Protein 2DJT (pdb70)

Structure (mmCIF, N/CA/C/O backbone):
data_2DJT
#
_entry.id   2DJT
#
loop_
_atom_site.group_PDB
_atom_site.id
_atom_site.type_symbol
_atom_site.label_atom_id
_atom_site.label_alt_id
_atom_site.label_comp_id
_atom_site.label_asym_id
_atom_site.label_entity_id
_atom_site.label_seq_id
_atom_site.pdbx_PDB_ins_code
_atom_site.Cartn_x
_atom_site.Cartn_y
_atom_site.Cartn_z
_atom_site.occupancy
_atom_site.B_iso_or_equiv
_atom_site.auth_seq_id
_atom_site.auth_comp_id
_atom_site.auth_asym_id
_atom_site.auth_atom_id
_atom_site.pdbx_PDB_model_num
ATOM 1 N N . GLY A 1 1 ? -21.301 4.272 -10.543 1.00 0.00 1 GLY A N 1
ATOM 2 C CA . GLY A 1 1 ? -20.753 3.480 -11.628 1.00 0.00 1 GLY A CA 1
ATOM 3 C C . GLY A 1 1 ? -21.289 2.062 -11.638 1.00 0.00 1 GLY A C 1
ATOM 4 O O . GLY A 1 1 ? -22.442 1.830 -12.002 1.00 0.00 1 GLY A O 1
ATOM 8 N N . SER A 1 2 ? -20.451 1.111 -11.239 1.00 0.00 2 SER A N 1
ATOM 9 C CA . SER A 1 2 ? -20.846 -0.293 -11.209 1.00 0.00 2 SER A CA 1
ATOM 10 C C . SER A 1 2 ? -20.175 -1.021 -10.049 1.00 0.00 2 SER A C 1
ATOM 11 O O . SER A 1 2 ? -19.060 -0.683 -9.650 1.00 0.00 2 SER A O 1
ATOM 19 N N . SER A 1 3 ? -20.862 -2.023 -9.510 1.00 0.00 3 SER A N 1
ATOM 20 C CA . SER A 1 3 ? -20.336 -2.797 -8.392 1.00 0.00 3 SER A CA 1
ATOM 21 C C . SER A 1 3 ? -19.078 -3.557 -8.802 1.00 0.00 3 SER A C 1
ATOM 22 O O . SER A 1 3 ? -18.049 -3.484 -8.133 1.00 0.00 3 SER A O 1
ATOM 30 N N . GLY A 1 4 ? -19.171 -4.289 -9.909 1.00 0.00 4 GLY A N 1
ATOM 31 C CA . GLY A 1 4 ? -18.035 -5.052 -10.391 1.00 0.00 4 GLY A CA 1
ATOM 32 C C . GLY A 1 4 ? -17.987 -6.451 -9.807 1.00 0.00 4 GLY A C 1
ATOM 33 O O . GLY A 1 4 ? -18.883 -6.852 -9.065 1.00 0.00 4 GLY A O 1
ATOM 37 N N . SER A 1 5 ? -16.939 -7.196 -10.145 1.00 0.00 5 SER A N 1
ATOM 38 C CA . SER A 1 5 ? -16.781 -8.559 -9.654 1.00 0.00 5 SER A CA 1
ATOM 39 C C . SER A 1 5 ? -15.305 -8.904 -9.475 1.00 0.00 5 SER A C 1
ATOM 40 O O . SER A 1 5 ? -14.485 -8.647 -10.355 1.00 0.00 5 SER A O 1
ATOM 48 N N . SER A 1 6 ? -14.976 -9.489 -8.327 1.00 0.00 6 SER A N 1
ATOM 49 C CA . SER A 1 6 ? -13.600 -9.866 -8.029 1.00 0.00 6 SER A CA 1
ATOM 50 C C . SER A 1 6 ? -13.440 -11.384 -8.028 1.00 0.00 6 SER A C 1
ATOM 51 O O . SER A 1 6 ? -14.423 -12.122 -7.980 1.00 0.00 6 SER A O 1
ATOM 59 N N . GLY A 1 7 ? -12.193 -11.842 -8.081 1.00 0.00 7 GLY A N 1
ATOM 60 C CA . GLY A 1 7 ? -11.927 -13.268 -8.085 1.00 0.00 7 GLY A CA 1
ATOM 61 C C . GLY A 1 7 ? -11.631 -13.807 -6.699 1.00 0.00 7 GLY A C 1
ATOM 62 O O . GLY A 1 7 ? -11.689 -13.070 -5.715 1.00 0.00 7 GLY A O 1
ATOM 66 N N . GLN A 1 8 ? -11.315 -15.095 -6.621 1.00 0.00 8 GLN A N 1
ATOM 67 C CA . GLN A 1 8 ? -11.011 -15.732 -5.345 1.00 0.00 8 GLN A CA 1
ATOM 68 C C . GLN A 1 8 ? -9.509 -15.740 -5.084 1.00 0.00 8 GLN A C 1
ATOM 69 O O . GLN A 1 8 ? -9.054 -15.364 -4.004 1.00 0.00 8 GLN A O 1
ATOM 83 N N . ALA A 1 9 ? -8.743 -16.171 -6.081 1.00 0.00 9 ALA A N 1
ATOM 84 C CA . ALA A 1 9 ? -7.291 -16.227 -5.959 1.00 0.00 9 ALA A CA 1
ATOM 85 C C . ALA A 1 9 ? -6.658 -14.889 -6.327 1.00 0.00 9 ALA A C 1
ATOM 86 O O . ALA A 1 9 ? -5.623 -14.843 -6.992 1.00 0.00 9 ALA A O 1
ATOM 93 N N . SER A 1 10 ? -7.286 -13.802 -5.889 1.00 0.00 10 SER A N 1
ATOM 94 C CA . SER A 1 10 ? -6.786 -12.463 -6.176 1.00 0.00 10 SER A CA 1
ATOM 95 C C . SER A 1 10 ? -5.293 -12.364 -5.876 1.00 0.00 10 SER A C 1
ATOM 96 O O . SER A 1 10 ? -4.547 -11.701 -6.594 1.00 0.00 10 SER A O 1
ATOM 104 N N . GLY A 1 11 ? -4.866 -13.030 -4.807 1.00 0.00 11 GLY A N 1
ATOM 105 C CA . GLY A 1 11 ? -3.465 -13.006 -4.429 1.00 0.00 11 GLY A CA 1
ATOM 106 C C . GLY A 1 11 ? -3.123 -11.820 -3.549 1.00 0.00 11 GLY A C 1
ATOM 107 O O . GLY A 1 11 ? -2.441 -11.967 -2.535 1.00 0.00 11 GLY A O 1
ATOM 111 N N . HIS A 1 12 ? -3.596 -10.640 -3.939 1.00 0.00 12 HIS A N 1
ATOM 112 C CA . HIS A 1 12 ? -3.335 -9.423 -3.178 1.00 0.00 12 HIS A CA 1
ATOM 113 C C . HIS A 1 12 ? -4.387 -9.225 -2.091 1.00 0.00 12 HIS A C 1
ATOM 114 O O . HIS A 1 12 ? -5.552 -9.583 -2.268 1.00 0.00 12 HIS A O 1
ATOM 129 N N . PHE A 1 13 ? -3.969 -8.654 -0.967 1.00 0.00 13 PHE A N 1
ATOM 130 C CA . PHE A 1 13 ? -4.876 -8.411 0.150 1.00 0.00 13 PHE A CA 1
ATOM 131 C C . PHE A 1 13 ? -4.892 -6.931 0.524 1.00 0.00 13 PHE A C 1
ATOM 132 O O . PHE A 1 13 ? -4.004 -6.172 0.137 1.00 0.00 13 PHE A O 1
ATOM 149 N N . SER A 1 14 ? -5.909 -6.530 1.280 1.00 0.00 14 SER A N 1
ATOM 150 C CA . SER A 1 14 ? -6.044 -5.141 1.704 1.00 0.00 14 SER A CA 1
ATOM 151 C C . SER A 1 14 ? -5.681 -4.985 3.178 1.00 0.00 14 SER A C 1
ATOM 152 O O . SER A 1 14 ? -5.658 -5.959 3.930 1.00 0.00 14 SER A O 1
ATOM 160 N N . VAL A 1 15 ? -5.398 -3.751 3.584 1.00 0.00 15 VAL A N 1
ATOM 161 C CA . VAL A 1 15 ? -5.037 -3.466 4.967 1.00 0.00 15 VAL A CA 1
ATOM 162 C C . VAL A 1 15 ? -5.961 -2.414 5.570 1.00 0.00 15 VAL A C 1
ATOM 163 O O . VAL A 1 15 ? -6.004 -1.274 5.109 1.00 0.00 15 VAL A O 1
ATOM 176 N N . GLU A 1 16 ? -6.700 -2.805 6.604 1.00 0.00 16 GLU A N 1
ATOM 177 C CA . GLU A 1 16 ? -7.624 -1.895 7.270 1.00 0.00 16 GLU A CA 1
ATOM 178 C C . GLU A 1 16 ? -7.136 -1.556 8.675 1.00 0.00 16 GLU A C 1
ATOM 179 O O . GLU A 1 16 ? -6.961 -2.440 9.515 1.00 0.00 16 GLU A O 1
ATOM 191 N N . LEU A 1 17 ? -6.916 -0.269 8.925 1.00 0.00 17 LEU A N 1
ATOM 192 C CA . LEU A 1 17 ? -6.447 0.188 10.228 1.00 0.00 17 LEU A CA 1
ATOM 193 C C . LEU A 1 17 ? -7.202 1.437 10.671 1.00 0.00 17 LEU A C 1
ATOM 194 O O . LEU A 1 17 ? -7.814 2.127 9.855 1.00 0.00 17 LEU A O 1
ATOM 210 N N . VAL A 1 18 ? -7.153 1.724 11.968 1.00 0.00 18 VAL A N 1
ATOM 211 C CA . VAL A 1 18 ? -7.830 2.892 12.519 1.00 0.00 18 VAL A CA 1
ATOM 212 C C . VAL A 1 18 ? -6.827 3.899 13.069 1.00 0.00 18 VAL A C 1
ATOM 213 O O . VAL A 1 18 ? -5.994 3.564 13.911 1.00 0.00 18 VAL A O 1
ATOM 226 N N . ARG A 1 19 ? -6.913 5.135 12.588 1.00 0.00 19 ARG A N 1
ATOM 227 C CA . ARG A 1 19 ? -6.012 6.192 13.032 1.00 0.00 19 ARG A CA 1
ATOM 228 C C . ARG A 1 19 ? -5.834 6.155 14.547 1.00 0.00 19 ARG A C 1
ATOM 229 O O . ARG A 1 19 ? -6.719 6.568 15.296 1.00 0.00 19 ARG A O 1
ATOM 250 N N . GLY A 1 20 ? -4.685 5.656 14.991 1.00 0.00 20 GLY A N 1
ATOM 251 C CA . GLY A 1 20 ? -4.413 5.574 16.415 1.00 0.00 20 GLY A CA 1
ATOM 252 C C . GLY A 1 20 ? -4.215 6.937 17.047 1.00 0.00 20 GLY A C 1
ATOM 253 O O . GLY A 1 20 ? -5.034 7.379 17.853 1.00 0.00 20 GLY A O 1
ATOM 257 N N . TYR A 1 21 ? -3.126 7.604 16.683 1.00 0.00 21 TYR A N 1
ATOM 258 C CA . TYR A 1 21 ? -2.822 8.924 17.224 1.00 0.00 21 TYR A CA 1
ATOM 259 C C . TYR A 1 21 ? -1.891 9.693 16.292 1.00 0.00 21 TYR A C 1
ATOM 260 O O . TYR A 1 21 ? -0.718 9.349 16.145 1.00 0.00 21 TYR A O 1
ATOM 278 N N . ALA A 1 22 ? -2.423 10.737 15.664 1.00 0.00 22 ALA A N 1
ATOM 279 C CA . ALA A 1 22 ? -1.640 11.557 14.748 1.00 0.00 22 ALA A CA 1
ATOM 280 C C . ALA A 1 22 ? -0.938 10.697 13.704 1.00 0.00 22 ALA A C 1
ATOM 281 O O . ALA A 1 22 ? 0.278 10.777 13.535 1.00 0.00 22 ALA A O 1
ATOM 288 N N . GLY A 1 23 ? -1.713 9.873 13.005 1.00 0.00 23 GLY A N 1
ATOM 289 C CA . GLY A 1 23 ? -1.147 9.008 11.985 1.00 0.00 23 GLY A CA 1
ATOM 290 C C . GLY A 1 23 ? -1.364 7.538 12.286 1.00 0.00 23 GLY A C 1
ATOM 291 O O . GLY A 1 23 ? -2.090 7.188 13.216 1.00 0.00 23 GLY A O 1
ATOM 295 N N . PHE A 1 24 ? -0.734 6.675 11.496 1.00 0.00 24 PHE A N 1
ATOM 296 C CA . PHE A 1 24 ? -0.864 5.235 11.680 1.00 0.00 24 PHE A CA 1
ATOM 297 C C . PHE A 1 24 ? 0.452 4.626 12.155 1.00 0.00 24 PHE A C 1
ATOM 298 O O . PHE A 1 24 ? 0.488 3.493 12.633 1.00 0.00 24 PHE A O 1
ATOM 315 N N . GLY A 1 25 ? 1.533 5.388 12.019 1.00 0.00 25 GLY A N 1
ATOM 316 C CA . GLY A 1 25 ? 2.837 4.908 12.438 1.00 0.00 25 GLY A CA 1
ATOM 317 C C . GLY A 1 25 ? 3.441 3.933 11.447 1.00 0.00 25 GLY A C 1
ATOM 318 O O . GLY A 1 25 ? 4.222 3.058 11.823 1.00 0.00 25 GLY A O 1
ATOM 322 N N . LEU A 1 26 ? 3.080 4.082 10.177 1.00 0.00 26 LEU A N 1
ATOM 323 C CA . LEU A 1 26 ? 3.590 3.206 9.128 1.00 0.00 26 LEU A CA 1
ATOM 324 C C . LEU A 1 26 ? 4.521 3.966 8.189 1.00 0.00 26 LEU A C 1
ATOM 325 O O . LEU A 1 26 ? 4.196 5.060 7.726 1.00 0.00 26 LEU A O 1
ATOM 341 N N . THR A 1 27 ? 5.681 3.380 7.910 1.00 0.00 27 THR A N 1
ATOM 342 C CA . THR A 1 27 ? 6.658 4.000 7.026 1.00 0.00 27 THR A CA 1
ATOM 343 C C . THR A 1 27 ? 6.966 3.105 5.831 1.00 0.00 27 THR A C 1
ATOM 344 O O . THR A 1 27 ? 6.932 1.878 5.936 1.00 0.00 27 THR A O 1
ATOM 355 N N . LEU A 1 28 ? 7.267 3.725 4.695 1.00 0.00 28 LEU A N 1
ATOM 356 C CA . LEU A 1 28 ? 7.581 2.983 3.479 1.00 0.00 28 LEU A CA 1
ATOM 357 C C . LEU A 1 28 ? 8.996 3.296 3.001 1.00 0.00 28 LEU A C 1
ATOM 358 O O . LEU A 1 28 ? 9.461 4.430 3.106 1.00 0.00 28 LEU A O 1
ATOM 374 N N . GLY A 1 29 ? 9.674 2.282 2.473 1.00 0.00 29 GLY A N 1
ATOM 375 C CA . GLY A 1 29 ? 11.028 2.470 1.984 1.00 0.00 29 GLY A CA 1
ATOM 376 C C . GLY A 1 29 ? 11.159 2.161 0.506 1.00 0.00 29 GLY A C 1
ATOM 377 O O . GLY A 1 29 ? 10.655 1.145 0.030 1.00 0.00 29 GLY A O 1
ATOM 381 N N . GLY A 1 30 ? 11.837 3.043 -0.223 1.00 0.00 30 GLY A N 1
ATOM 382 C CA . GLY A 1 30 ? 12.018 2.842 -1.649 1.00 0.00 30 GLY A CA 1
ATOM 383 C C . GLY A 1 30 ? 10.983 3.580 -2.475 1.00 0.00 30 GLY A C 1
ATOM 384 O O . GLY A 1 30 ? 10.826 4.794 -2.346 1.00 0.00 30 GLY A O 1
ATOM 388 N N . GLY A 1 31 ? 10.275 2.846 -3.328 1.00 0.00 31 GLY A N 1
ATOM 389 C CA . GLY A 1 31 ? 9.260 3.456 -4.167 1.00 0.00 31 GLY A CA 1
ATOM 390 C C . GLY A 1 31 ? 9.847 4.120 -5.397 1.00 0.00 31 GLY A C 1
ATOM 391 O O . GLY A 1 31 ? 11.041 3.993 -5.669 1.00 0.00 31 GLY A O 1
ATOM 395 N N . ARG A 1 32 ? 9.006 4.828 -6.143 1.00 0.00 32 ARG A N 1
ATOM 396 C CA . ARG A 1 32 ? 9.447 5.512 -7.353 1.00 0.00 32 ARG A CA 1
ATOM 397 C C . ARG A 1 32 ? 10.016 6.888 -7.022 1.00 0.00 32 ARG A C 1
ATOM 398 O O . ARG A 1 32 ? 9.273 7.820 -6.713 1.00 0.00 32 ARG A O 1
ATOM 419 N N . ASP A 1 33 ? 11.337 7.009 -7.089 1.00 0.00 33 ASP A N 1
ATOM 420 C CA . ASP A 1 33 ? 12.006 8.271 -6.797 1.00 0.00 33 ASP A CA 1
ATOM 421 C C . ASP A 1 33 ? 12.855 8.723 -7.981 1.00 0.00 33 ASP A C 1
ATOM 422 O O . ASP A 1 33 ? 13.364 7.900 -8.743 1.00 0.00 33 ASP A O 1
ATOM 431 N N . VAL A 1 34 ? 13.003 10.035 -8.131 1.00 0.00 34 VAL A N 1
ATOM 432 C CA . VAL A 1 34 ? 13.790 10.596 -9.223 1.00 0.00 34 VAL A CA 1
ATOM 433 C C . VAL A 1 34 ? 15.237 10.122 -9.156 1.00 0.00 34 VAL A C 1
ATOM 434 O O . VAL A 1 34 ? 15.989 10.255 -10.121 1.00 0.00 34 VAL A O 1
ATOM 447 N N . ALA A 1 35 ? 15.621 9.569 -8.010 1.00 0.00 35 ALA A N 1
ATOM 448 C CA . ALA A 1 35 ? 16.978 9.073 -7.819 1.00 0.00 35 ALA A CA 1
ATOM 449 C C . ALA A 1 35 ? 17.024 7.551 -7.909 1.00 0.00 35 ALA A C 1
ATOM 450 O O . ALA A 1 35 ? 18.001 6.924 -7.502 1.00 0.00 35 ALA A O 1
ATOM 457 N N . GLY A 1 36 ? 15.959 6.962 -8.446 1.00 0.00 36 GLY A N 1
ATOM 458 C CA . GLY A 1 36 ? 15.899 5.518 -8.579 1.00 0.00 36 GLY A CA 1
ATOM 459 C C . GLY A 1 36 ? 14.477 4.993 -8.550 1.00 0.00 36 GLY A C 1
ATOM 460 O O . GLY A 1 36 ? 13.594 5.606 -7.950 1.00 0.00 36 GLY A O 1
ATOM 464 N N . ASP A 1 37 ? 14.255 3.856 -9.199 1.00 0.00 37 ASP A N 1
ATOM 465 C CA . ASP A 1 37 ? 12.930 3.248 -9.246 1.00 0.00 37 ASP A CA 1
ATOM 466 C C . ASP A 1 37 ? 12.905 1.940 -8.461 1.00 0.00 37 ASP A C 1
ATOM 467 O O . ASP A 1 37 ? 13.470 0.934 -8.891 1.00 0.00 37 ASP A O 1
ATOM 476 N N . THR A 1 38 ? 12.246 1.962 -7.306 1.00 0.00 38 THR A N 1
ATOM 477 C CA . THR A 1 38 ? 12.148 0.779 -6.460 1.00 0.00 38 THR A CA 1
ATOM 478 C C . THR A 1 38 ? 10.703 0.507 -6.059 1.00 0.00 38 THR A C 1
ATOM 479 O O . THR A 1 38 ? 9.903 1.424 -5.870 1.00 0.00 38 THR A O 1
ATOM 490 N N . PRO A 1 39 ? 10.357 -0.782 -5.927 1.00 0.00 39 PRO A N 1
ATOM 491 C CA . PRO A 1 39 ? 9.006 -1.204 -5.546 1.00 0.00 39 PRO A CA 1
ATOM 492 C C . PRO A 1 39 ? 8.680 -0.865 -4.095 1.00 0.00 39 PRO A C 1
ATOM 493 O O . PRO A 1 39 ? 9.321 -1.368 -3.171 1.00 0.00 39 PRO A O 1
ATOM 504 N N . LEU A 1 40 ? 7.681 -0.012 -3.902 1.00 0.00 40 LEU A N 1
ATOM 505 C CA . LEU A 1 40 ? 7.269 0.394 -2.562 1.00 0.00 40 LEU A CA 1
ATOM 506 C C . LEU A 1 40 ? 7.122 -0.818 -1.648 1.00 0.00 40 LEU A C 1
ATOM 507 O O . LEU A 1 40 ? 6.475 -1.802 -2.004 1.00 0.00 40 LEU A O 1
ATOM 523 N N . ALA A 1 41 ? 7.727 -0.739 -0.467 1.00 0.00 41 ALA A N 1
ATOM 524 C CA . ALA A 1 41 ? 7.660 -1.827 0.501 1.00 0.00 41 ALA A CA 1
ATOM 525 C C . ALA A 1 41 ? 7.870 -1.313 1.921 1.00 0.00 41 ALA A C 1
ATOM 526 O O . ALA A 1 41 ? 8.800 -0.550 2.184 1.00 0.00 41 ALA A O 1
ATOM 533 N N . VAL A 1 42 ? 7.001 -1.735 2.833 1.00 0.00 42 VAL A N 1
ATOM 534 C CA . VAL A 1 42 ? 7.092 -1.317 4.227 1.00 0.00 42 VAL A CA 1
ATOM 535 C C . VAL A 1 42 ? 8.542 -1.276 4.695 1.00 0.00 42 VAL A C 1
ATOM 536 O O . VAL A 1 42 ? 9.346 -2.134 4.332 1.00 0.00 42 VAL A O 1
ATOM 549 N N . ARG A 1 43 ? 8.869 -0.272 5.502 1.00 0.00 43 ARG A N 1
ATOM 550 C CA . ARG A 1 43 ? 10.224 -0.119 6.020 1.00 0.00 43 ARG A CA 1
ATOM 551 C C . ARG A 1 43 ? 10.251 -0.301 7.534 1.00 0.00 43 ARG A C 1
ATOM 552 O O . ARG A 1 43 ? 10.774 -1.293 8.041 1.00 0.00 43 ARG A O 1
ATOM 573 N N . GLY A 1 44 ? 9.684 0.664 8.252 1.00 0.00 44 GLY A N 1
ATOM 574 C CA . GLY A 1 44 ? 9.655 0.591 9.701 1.00 0.00 44 GLY A CA 1
ATOM 575 C C . GLY A 1 44 ? 8.244 0.545 10.251 1.00 0.00 44 GLY A C 1
ATOM 576 O O . GLY A 1 44 ? 7.310 1.053 9.629 1.00 0.00 44 GLY A O 1
ATOM 580 N N . LEU A 1 45 ? 8.086 -0.066 11.420 1.00 0.00 45 LEU A N 1
ATOM 581 C CA . LEU A 1 45 ? 6.776 -0.178 12.054 1.00 0.00 45 LEU A CA 1
ATOM 582 C C . LEU A 1 45 ? 6.776 0.490 13.425 1.00 0.00 45 LEU A C 1
ATOM 583 O O . LEU A 1 45 ? 7.386 -0.011 14.371 1.00 0.00 45 LEU A O 1
ATOM 599 N N . LEU A 1 46 ? 6.087 1.621 13.526 1.00 0.00 46 LEU A N 1
ATOM 600 C CA . LEU A 1 46 ? 6.005 2.357 14.783 1.00 0.00 46 LEU A CA 1
ATOM 601 C C . LEU A 1 46 ? 5.722 1.415 15.948 1.00 0.00 46 LEU A C 1
ATOM 602 O O . LEU A 1 46 ? 4.622 0.877 16.073 1.00 0.00 46 LEU A O 1
ATOM 618 N N . LYS A 1 47 ? 6.722 1.221 16.802 1.00 0.00 47 LYS A N 1
ATOM 619 C CA . LYS A 1 47 ? 6.580 0.347 17.961 1.00 0.00 47 LYS A CA 1
ATOM 620 C C . LYS A 1 47 ? 5.281 0.636 18.705 1.00 0.00 47 LYS A C 1
ATOM 621 O O . LYS A 1 47 ? 4.962 1.790 18.992 1.00 0.00 47 LYS A O 1
ATOM 640 N N . ASP A 1 48 ? 4.536 -0.419 19.016 1.00 0.00 48 ASP A N 1
ATOM 641 C CA . ASP A 1 48 ? 3.272 -0.279 19.730 1.00 0.00 48 ASP A CA 1
ATOM 642 C C . ASP A 1 48 ? 2.260 0.500 18.895 1.00 0.00 48 ASP A C 1
ATOM 643 O O . ASP A 1 48 ? 1.398 1.193 19.433 1.00 0.00 48 ASP A O 1
ATOM 652 N N . GLY A 1 49 ? 2.372 0.381 17.575 1.00 0.00 49 GLY A N 1
ATOM 653 C CA . GLY A 1 49 ? 1.462 1.080 16.687 1.00 0.00 49 GLY A CA 1
ATOM 654 C C . GLY A 1 49 ? 0.349 0.186 16.176 1.00 0.00 49 GLY A C 1
ATOM 655 O O . GLY A 1 49 ? 0.324 -1.018 16.432 1.00 0.00 49 GLY A O 1
ATOM 659 N N . PRO A 1 50 ? -0.599 0.779 15.435 1.00 0.00 50 PRO A N 1
ATOM 660 C CA . PRO A 1 50 ? -1.737 0.046 14.872 1.00 0.00 50 PRO A CA 1
ATOM 661 C C . PRO A 1 50 ? -1.320 -0.904 13.755 1.00 0.00 50 PRO A C 1
ATOM 662 O O . PRO A 1 50 ? -2.005 -1.887 13.475 1.00 0.00 50 PRO A O 1
ATOM 673 N N . ALA A 1 51 ? -0.192 -0.603 13.119 1.00 0.00 51 ALA A N 1
ATOM 674 C CA . ALA A 1 51 ? 0.318 -1.432 12.034 1.00 0.00 51 ALA A CA 1
ATOM 675 C C . ALA A 1 51 ? 1.047 -2.657 12.574 1.00 0.00 51 ALA A C 1
ATOM 676 O O . ALA A 1 51 ? 0.832 -3.775 12.107 1.00 0.00 51 ALA A O 1
ATOM 683 N N . GLN A 1 52 ? 1.911 -2.438 13.561 1.00 0.00 52 GLN A N 1
ATOM 684 C CA . GLN A 1 52 ? 2.673 -3.526 14.163 1.00 0.00 52 GLN A CA 1
ATOM 685 C C . GLN A 1 52 ? 1.762 -4.454 14.959 1.00 0.00 52 GLN A C 1
ATOM 686 O O . GLN A 1 52 ? 1.918 -5.674 14.922 1.00 0.00 52 GLN A O 1
ATOM 700 N N . ARG A 1 53 ? 0.810 -3.867 15.678 1.00 0.00 53 ARG A N 1
ATOM 701 C CA . ARG A 1 53 ? -0.126 -4.642 16.484 1.00 0.00 53 ARG A CA 1
ATOM 702 C C . ARG A 1 53 ? -0.934 -5.598 15.610 1.00 0.00 53 ARG A C 1
ATOM 703 O O . ARG A 1 53 ? -1.080 -6.777 15.934 1.00 0.00 53 ARG A O 1
ATOM 724 N N . CYS A 1 54 ? -1.457 -5.081 14.504 1.00 0.00 54 CYS A N 1
ATOM 725 C CA . CYS A 1 54 ? -2.251 -5.887 13.585 1.00 0.00 54 CYS A CA 1
ATOM 726 C C . CYS A 1 54 ? -1.464 -7.104 13.109 1.00 0.00 54 CYS A C 1
ATOM 727 O O . CYS A 1 54 ? -2.020 -8.188 12.940 1.00 0.00 54 CYS A O 1
ATOM 735 N N . GLY A 1 55 ? -0.166 -6.916 12.894 1.00 0.00 55 GLY A N 1
ATOM 736 C CA . GLY A 1 55 ? 0.677 -8.006 12.439 1.00 0.00 55 GLY A CA 1
ATOM 737 C C . GLY A 1 55 ? 0.480 -8.315 10.968 1.00 0.00 55 GLY A C 1
ATOM 738 O O . GLY A 1 55 ? 1.209 -9.124 10.394 1.00 0.00 55 GLY A O 1
ATOM 742 N N . ARG A 1 56 ? -0.509 -7.671 10.357 1.00 0.00 56 ARG A N 1
ATOM 743 C CA . ARG A 1 56 ? -0.801 -7.884 8.944 1.00 0.00 56 ARG A CA 1
ATOM 744 C C . ARG A 1 56 ? 0.293 -7.284 8.066 1.00 0.00 56 ARG A C 1
ATOM 745 O O . ARG A 1 56 ? 0.585 -7.795 6.984 1.00 0.00 56 ARG A O 1
ATOM 766 N N . LEU A 1 57 ? 0.894 -6.198 8.538 1.00 0.00 57 LEU A N 1
ATOM 767 C CA . LEU A 1 57 ? 1.957 -5.528 7.796 1.00 0.00 57 LEU A CA 1
ATOM 768 C C . LEU A 1 57 ? 3.315 -5.781 8.442 1.00 0.00 57 LEU A C 1
ATOM 769 O O . LEU A 1 57 ? 3.474 -5.633 9.654 1.00 0.00 57 LEU A O 1
ATOM 785 N N . GLU A 1 58 ? 4.292 -6.160 7.625 1.00 0.00 58 GLU A N 1
ATOM 786 C CA . GLU A 1 58 ? 5.638 -6.432 8.117 1.00 0.00 58 GLU A CA 1
ATOM 787 C C . GLU A 1 58 ? 6.689 -5.853 7.175 1.00 0.00 58 GLU A C 1
ATOM 788 O O . GLU A 1 58 ? 6.423 -5.623 5.996 1.00 0.00 58 GLU A O 1
ATOM 800 N N . VAL A 1 59 ? 7.885 -5.618 7.706 1.00 0.00 59 VAL A N 1
ATOM 801 C CA . VAL A 1 59 ? 8.978 -5.066 6.914 1.00 0.00 59 VAL A CA 1
ATOM 802 C C . VAL A 1 59 ? 9.305 -5.965 5.726 1.00 0.00 59 VAL A C 1
ATOM 803 O O . VAL A 1 59 ? 9.647 -7.134 5.895 1.00 0.00 59 VAL A O 1
ATOM 816 N N . GLY A 1 60 ? 9.196 -5.410 4.523 1.00 0.00 60 GLY A N 1
ATOM 817 C CA . GLY A 1 60 ? 9.484 -6.175 3.324 1.00 0.00 60 GLY A CA 1
ATOM 818 C C . GLY A 1 60 ? 8.284 -6.286 2.405 1.00 0.00 60 GLY A C 1
ATOM 819 O O . GLY A 1 60 ? 8.432 -6.352 1.184 1.00 0.00 60 GLY A O 1
ATOM 823 N N . ASP A 1 61 ? 7.092 -6.307 2.991 1.00 0.00 61 ASP A N 1
ATOM 824 C CA . ASP A 1 61 ? 5.861 -6.411 2.216 1.00 0.00 61 ASP A CA 1
ATOM 825 C C . ASP A 1 61 ? 5.909 -5.500 0.993 1.00 0.00 61 ASP A C 1
ATOM 826 O O . ASP A 1 61 ? 6.419 -4.381 1.060 1.00 0.00 61 ASP A O 1
ATOM 835 N N . LEU A 1 62 ? 5.378 -5.987 -0.122 1.00 0.00 62 LEU A N 1
ATOM 836 C CA . LEU A 1 62 ? 5.361 -5.218 -1.362 1.00 0.00 62 LEU A CA 1
ATOM 837 C C . LEU A 1 62 ? 4.000 -4.565 -1.579 1.00 0.00 62 LEU A C 1
ATOM 838 O O . LEU A 1 62 ? 2.961 -5.169 -1.313 1.00 0.00 62 LEU A O 1
ATOM 854 N N . VAL A 1 63 ? 4.014 -3.328 -2.067 1.00 0.00 63 VAL A N 1
ATOM 855 C CA . VAL A 1 63 ? 2.780 -2.594 -2.323 1.00 0.00 63 VAL A CA 1
ATOM 856 C C . VAL A 1 63 ? 2.518 -2.467 -3.820 1.00 0.00 63 VAL A C 1
ATOM 857 O O . VAL A 1 63 ? 3.361 -1.971 -4.569 1.00 0.00 63 VAL A O 1
ATOM 870 N N . LEU A 1 64 ? 1.345 -2.917 -4.250 1.00 0.00 64 LEU A N 1
ATOM 871 C CA . LEU A 1 64 ? 0.970 -2.854 -5.658 1.00 0.00 64 LEU A CA 1
ATOM 872 C C . LEU A 1 64 ? -0.032 -1.730 -5.905 1.00 0.00 64 LEU A C 1
ATOM 873 O O . LEU A 1 64 ? 0.001 -1.072 -6.945 1.00 0.00 64 LEU A O 1
ATOM 889 N N . HIS A 1 65 ? -0.920 -1.514 -4.940 1.00 0.00 65 HIS A N 1
ATOM 890 C CA . HIS A 1 65 ? -1.931 -0.468 -5.051 1.00 0.00 65 HIS A CA 1
ATOM 891 C C . HIS A 1 65 ? -2.280 0.098 -3.678 1.00 0.00 65 HIS A C 1
ATOM 892 O O . HIS A 1 65 ? -1.838 -0.420 -2.652 1.00 0.00 65 HIS A O 1
ATOM 907 N N . ILE A 1 66 ? -3.074 1.163 -3.667 1.00 0.00 66 ILE A N 1
ATOM 908 C CA . ILE A 1 66 ? -3.482 1.799 -2.420 1.00 0.00 66 ILE A CA 1
ATOM 909 C C . ILE A 1 66 ? -4.870 2.417 -2.546 1.00 0.00 66 ILE A C 1
ATOM 910 O O . ILE A 1 66 ? -5.171 3.096 -3.527 1.00 0.00 66 ILE A O 1
ATOM 926 N N . ASN A 1 67 ? -5.712 2.177 -1.546 1.00 0.00 67 ASN A N 1
ATOM 927 C CA . ASN A 1 67 ? -7.069 2.712 -1.544 1.00 0.00 67 ASN A CA 1
ATOM 928 C C . ASN A 1 67 ? -7.769 2.421 -2.868 1.00 0.00 67 ASN A C 1
ATOM 929 O O . ASN A 1 67 ? -8.529 3.246 -3.374 1.00 0.00 67 ASN A O 1
ATOM 940 N N . GLY A 1 68 ? -7.508 1.242 -3.424 1.00 0.00 68 GLY A N 1
ATOM 941 C CA . GLY A 1 68 ? -8.121 0.863 -4.683 1.00 0.00 68 GLY A CA 1
ATOM 942 C C . GLY A 1 68 ? -7.665 1.735 -5.836 1.00 0.00 68 GLY A C 1
ATOM 943 O O . GLY A 1 68 ? -8.371 1.875 -6.833 1.00 0.00 68 GLY A O 1
ATOM 947 N N . GLU A 1 69 ? -6.480 2.323 -5.698 1.00 0.00 69 GLU A N 1
ATOM 948 C CA . GLU A 1 69 ? -5.933 3.188 -6.736 1.00 0.00 69 GLU A CA 1
ATOM 949 C C . GLU A 1 69 ? -4.615 2.633 -7.268 1.00 0.00 69 GLU A C 1
ATOM 950 O O . GLU A 1 69 ? -3.860 1.990 -6.539 1.00 0.00 69 GLU A O 1
ATOM 962 N N . SER A 1 70 ? -4.346 2.884 -8.546 1.00 0.00 70 SER A N 1
ATOM 963 C CA . SER A 1 70 ? -3.123 2.406 -9.178 1.00 0.00 70 SER A CA 1
ATOM 964 C C . SER A 1 70 ? -1.934 3.282 -8.794 1.00 0.00 70 SER A C 1
ATOM 965 O O . SER A 1 70 ? -1.982 4.506 -8.923 1.00 0.00 70 SER A O 1
ATOM 973 N N . THR A 1 71 ? -0.866 2.646 -8.321 1.00 0.00 71 THR A N 1
ATOM 974 C CA . THR A 1 71 ? 0.335 3.366 -7.917 1.00 0.00 71 THR A CA 1
ATOM 975 C C . THR A 1 71 ? 1.381 3.356 -9.025 1.00 0.00 71 THR A C 1
ATOM 976 O O . THR A 1 71 ? 2.504 3.821 -8.834 1.00 0.00 71 THR A O 1
ATOM 987 N N . GLN A 1 72 ? 1.005 2.823 -10.183 1.00 0.00 72 GLN A N 1
ATOM 988 C CA . GLN A 1 72 ? 1.912 2.753 -11.322 1.00 0.00 72 GLN A CA 1
ATOM 989 C C . GLN A 1 72 ? 2.385 4.145 -11.728 1.00 0.00 72 GLN A C 1
ATOM 990 O O . GLN A 1 72 ? 3.314 4.289 -12.522 1.00 0.00 72 GLN A O 1
ATOM 1004 N N . GLY A 1 73 ? 1.739 5.168 -11.177 1.00 0.00 73 GLY A N 1
ATOM 1005 C CA . GLY A 1 73 ? 2.108 6.535 -11.494 1.00 0.00 73 GLY A CA 1
ATOM 1006 C C . GLY A 1 73 ? 2.175 7.418 -10.263 1.00 0.00 73 GLY A C 1
ATOM 1007 O O . GLY A 1 73 ? 2.279 8.641 -10.372 1.00 0.00 73 GLY A O 1
ATOM 1011 N N . LEU A 1 74 ? 2.114 6.799 -9.090 1.00 0.00 74 LEU A N 1
ATOM 1012 C CA . LEU A 1 74 ? 2.167 7.537 -7.832 1.00 0.00 74 LEU A CA 1
ATOM 1013 C C . LEU A 1 74 ? 3.518 7.350 -7.148 1.00 0.00 74 LEU A C 1
ATOM 1014 O O . LEU A 1 74 ? 3.911 6.230 -6.821 1.00 0.00 74 LEU A O 1
ATOM 1030 N N . THR A 1 75 ? 4.224 8.455 -6.931 1.00 0.00 75 THR A N 1
ATOM 1031 C CA . THR A 1 75 ? 5.529 8.414 -6.285 1.00 0.00 75 THR A CA 1
ATOM 1032 C C . THR A 1 75 ? 5.393 8.179 -4.785 1.00 0.00 75 THR A C 1
ATOM 1033 O O . THR A 1 75 ? 4.289 7.983 -4.275 1.00 0.00 75 THR A O 1
ATOM 1044 N N . HIS A 1 76 ? 6.521 8.200 -4.082 1.00 0.00 76 HIS A N 1
ATOM 1045 C CA . HIS A 1 76 ? 6.527 7.990 -2.639 1.00 0.00 76 HIS A CA 1
ATOM 1046 C C . HIS A 1 76 ? 5.722 9.074 -1.929 1.00 0.00 76 HIS A C 1
ATOM 1047 O O . HIS A 1 76 ? 5.136 8.836 -0.873 1.00 0.00 76 HIS A O 1
ATOM 1062 N N . ALA A 1 77 ? 5.699 10.267 -2.515 1.00 0.00 77 ALA A N 1
ATOM 1063 C CA . ALA A 1 77 ? 4.966 11.387 -1.939 1.00 0.00 77 ALA A CA 1
ATOM 1064 C C . ALA A 1 77 ? 3.502 11.362 -2.366 1.00 0.00 77 ALA A C 1
ATOM 1065 O O . ALA A 1 77 ? 2.622 11.797 -1.622 1.00 0.00 77 ALA A O 1
ATOM 1072 N N . GLN A 1 78 ? 3.249 10.852 -3.567 1.00 0.00 78 GLN A N 1
ATOM 1073 C CA . GLN A 1 78 ? 1.890 10.773 -4.092 1.00 0.00 78 GLN A CA 1
ATOM 1074 C C . GLN A 1 78 ? 1.092 9.689 -3.374 1.00 0.00 78 GLN A C 1
ATOM 1075 O O . GLN A 1 78 ? -0.093 9.862 -3.092 1.00 0.00 78 GLN A O 1
ATOM 1089 N N . ALA A 1 79 ? 1.750 8.571 -3.083 1.00 0.00 79 ALA A N 1
ATOM 1090 C CA . ALA A 1 79 ? 1.102 7.460 -2.398 1.00 0.00 79 ALA A CA 1
ATOM 1091 C C . ALA A 1 79 ? 0.656 7.865 -0.996 1.00 0.00 79 ALA A C 1
ATOM 1092 O O . ALA A 1 79 ? -0.528 7.796 -0.666 1.00 0.00 79 ALA A O 1
ATOM 1099 N N . VAL A 1 80 ? 1.613 8.285 -0.175 1.00 0.00 80 VAL A N 1
ATOM 1100 C CA . VAL A 1 80 ? 1.319 8.701 1.192 1.00 0.00 80 VAL A CA 1
ATOM 1101 C C . VAL A 1 80 ? 0.081 9.589 1.241 1.00 0.00 80 VAL A C 1
ATOM 1102 O O . VAL A 1 80 ? -0.806 9.388 2.071 1.00 0.00 80 VAL A O 1
ATOM 1115 N N . GLU A 1 81 ? 0.027 10.572 0.347 1.00 0.00 81 GLU A N 1
ATOM 1116 C CA . GLU A 1 81 ? -1.103 11.491 0.290 1.00 0.00 81 GLU A CA 1
ATOM 1117 C C . GLU A 1 81 ? -2.425 10.729 0.297 1.00 0.00 81 GLU A C 1
ATOM 1118 O O . GLU A 1 81 ? -3.267 10.933 1.172 1.00 0.00 81 GLU A O 1
ATOM 1130 N N . ARG A 1 82 ? -2.600 9.850 -0.684 1.00 0.00 82 ARG A N 1
ATOM 1131 C CA . ARG A 1 82 ? -3.820 9.059 -0.793 1.00 0.00 82 ARG A CA 1
ATOM 1132 C C . ARG A 1 82 ? -4.170 8.414 0.545 1.00 0.00 82 ARG A C 1
ATOM 1133 O O . ARG A 1 82 ? -5.343 8.308 0.906 1.00 0.00 82 ARG A O 1
ATOM 1154 N N . ILE A 1 83 ? -3.146 7.985 1.275 1.00 0.00 83 ILE A N 1
ATOM 1155 C CA . ILE A 1 83 ? -3.346 7.351 2.573 1.00 0.00 83 ILE A CA 1
ATOM 1156 C C . ILE A 1 83 ? -3.968 8.323 3.569 1.00 0.00 83 ILE A C 1
ATOM 1157 O O . ILE A 1 83 ? -5.040 8.065 4.118 1.00 0.00 83 ILE A O 1
ATOM 1173 N N . ARG A 1 84 ? -3.290 9.443 3.797 1.00 0.00 84 ARG A N 1
ATOM 1174 C CA . ARG A 1 84 ? -3.776 10.455 4.727 1.00 0.00 84 ARG A CA 1
ATOM 1175 C C . ARG A 1 84 ? -5.174 10.926 4.336 1.00 0.00 84 ARG A C 1
ATOM 1176 O O . ARG A 1 84 ? -6.083 10.959 5.164 1.00 0.00 84 ARG A O 1
ATOM 1197 N N . ALA A 1 85 ? -5.336 11.290 3.068 1.00 0.00 85 ALA A N 1
ATOM 1198 C CA . ALA A 1 85 ? -6.622 11.759 2.566 1.00 0.00 85 ALA A CA 1
ATOM 1199 C C . ALA A 1 85 ? -7.663 10.644 2.599 1.00 0.00 85 ALA A C 1
ATOM 1200 O O . ALA A 1 85 ? -8.865 10.904 2.591 1.00 0.00 85 ALA A O 1
ATOM 1207 N N . GLY A 1 86 ? -7.191 9.401 2.635 1.00 0.00 86 GLY A N 1
ATOM 1208 C CA . GLY A 1 86 ? -8.095 8.266 2.667 1.00 0.00 86 GLY A CA 1
ATOM 1209 C C . GLY A 1 86 ? -9.220 8.449 3.666 1.00 0.00 86 GLY A C 1
ATOM 1210 O O . GLY A 1 86 ? -10.346 8.014 3.429 1.00 0.00 86 GLY A O 1
ATOM 1214 N N . GLY A 1 87 ? -8.915 9.094 4.788 1.00 0.00 87 GLY A N 1
ATOM 1215 C CA . GLY A 1 87 ? -9.919 9.320 5.811 1.00 0.00 87 GLY A CA 1
ATOM 1216 C C . GLY A 1 87 ? -9.578 8.637 7.120 1.00 0.00 87 GLY A C 1
ATOM 1217 O O . GLY A 1 87 ? -8.419 8.329 7.401 1.00 0.00 87 GLY A O 1
ATOM 1221 N N . PRO A 1 88 ? -10.603 8.391 7.949 1.00 0.00 88 PRO A N 1
ATOM 1222 C CA . PRO A 1 88 ? -10.430 7.738 9.250 1.00 0.00 88 PRO A CA 1
ATOM 1223 C C . PRO A 1 88 ? -10.058 6.266 9.115 1.00 0.00 88 PRO A C 1
ATOM 1224 O O . PRO A 1 88 ? -9.677 5.621 10.092 1.00 0.00 88 PRO A O 1
ATOM 1235 N N . GLN A 1 89 ? -10.170 5.740 7.900 1.00 0.00 89 GLN A N 1
ATOM 1236 C CA . GLN A 1 89 ? -9.845 4.343 7.639 1.00 0.00 89 GLN A CA 1
ATOM 1237 C C . GLN A 1 89 ? -8.758 4.227 6.576 1.00 0.00 89 GLN A C 1
ATOM 1238 O O . GLN A 1 89 ? -8.815 4.889 5.539 1.00 0.00 89 GLN A O 1
ATOM 1252 N N . LEU A 1 90 ? -7.767 3.381 6.840 1.00 0.00 90 LEU A N 1
ATOM 1253 C CA . LEU A 1 90 ? -6.665 3.178 5.906 1.00 0.00 90 LEU A CA 1
ATOM 1254 C C . LEU A 1 90 ? -6.901 1.939 5.048 1.00 0.00 90 LEU A C 1
ATOM 1255 O O . LEU A 1 90 ? -7.405 0.924 5.529 1.00 0.00 90 LEU A O 1
ATOM 1271 N N . HIS A 1 91 ? -6.530 2.029 3.774 1.00 0.00 91 HIS A N 1
ATOM 1272 C CA . HIS A 1 91 ? -6.699 0.914 2.849 1.00 0.00 91 HIS A CA 1
ATOM 1273 C C . HIS A 1 91 ? -5.517 0.822 1.888 1.00 0.00 91 HIS A C 1
ATOM 1274 O O . HIS A 1 91 ? -5.354 1.667 1.006 1.00 0.00 91 HIS A O 1
ATOM 1289 N N . LEU A 1 92 ? -4.695 -0.206 2.065 1.00 0.00 92 LEU A N 1
ATOM 1290 C CA . LEU A 1 92 ? -3.528 -0.408 1.214 1.00 0.00 92 LEU A CA 1
ATOM 1291 C C . LEU A 1 92 ? -3.481 -1.837 0.683 1.00 0.00 92 LEU A C 1
ATOM 1292 O O . LEU A 1 92 ? -3.807 -2.787 1.396 1.00 0.00 92 LEU A O 1
ATOM 1308 N N . VAL A 1 93 ? -3.073 -1.983 -0.573 1.00 0.00 93 VAL A N 1
ATOM 1309 C CA . VAL A 1 93 ? -2.980 -3.297 -1.199 1.00 0.00 93 VAL A CA 1
ATOM 1310 C C . VAL A 1 93 ? -1.570 -3.864 -1.081 1.00 0.00 93 VAL A C 1
ATOM 1311 O O . VAL A 1 93 ? -0.629 -3.346 -1.685 1.00 0.00 93 VAL A O 1
ATOM 1324 N N . ILE A 1 94 ? -1.430 -4.930 -0.300 1.00 0.00 94 ILE A N 1
ATOM 1325 C CA . ILE A 1 94 ? -0.134 -5.568 -0.104 1.00 0.00 94 ILE A CA 1
ATOM 1326 C C . ILE A 1 94 ? -0.158 -7.018 -0.577 1.00 0.00 94 ILE A C 1
ATOM 1327 O O . ILE A 1 94 ? -1.051 -7.784 -0.215 1.00 0.00 94 ILE A O 1
ATOM 1343 N N . ARG A 1 95 ? 0.829 -7.387 -1.385 1.00 0.00 95 ARG A N 1
ATOM 1344 C CA . ARG A 1 95 ? 0.922 -8.746 -1.907 1.00 0.00 95 ARG A CA 1
ATOM 1345 C C . ARG A 1 95 ? 2.292 -9.349 -1.611 1.00 0.00 95 ARG A C 1
ATOM 1346 O O . ARG A 1 95 ? 3.266 -9.075 -2.311 1.00 0.00 95 ARG A O 1
ATOM 1367 N N . ARG A 1 96 ? 2.357 -10.172 -0.569 1.00 0.00 96 ARG A N 1
ATOM 1368 C CA . ARG A 1 96 ? 3.608 -10.813 -0.180 1.00 0.00 96 ARG A CA 1
ATOM 1369 C C . ARG A 1 96 ? 4.231 -11.551 -1.361 1.00 0.00 96 ARG A C 1
ATOM 1370 O O . ARG A 1 96 ? 3.546 -12.201 -2.151 1.00 0.00 96 ARG A O 1
ATOM 1391 N N . PRO A 1 97 ? 5.563 -11.449 -1.487 1.00 0.00 97 PRO A N 1
ATOM 1392 C CA . PRO A 1 97 ? 6.308 -12.099 -2.568 1.00 0.00 97 PRO A CA 1
ATOM 1393 C C . PRO A 1 97 ? 6.340 -13.617 -2.419 1.00 0.00 97 PRO A C 1
ATOM 1394 O O . PRO A 1 97 ? 5.935 -14.158 -1.390 1.00 0.00 97 PRO A O 1
ATOM 1405 N N . LEU A 1 98 ? 6.826 -14.298 -3.451 1.00 0.00 98 LEU A N 1
ATOM 1406 C CA . LEU A 1 98 ? 6.912 -15.754 -3.435 1.00 0.00 98 LEU A CA 1
ATOM 1407 C C . LEU A 1 98 ? 8.302 -16.212 -3.005 1.00 0.00 98 LEU A C 1
ATOM 1408 O O . LEU A 1 98 ? 9.246 -16.185 -3.794 1.00 0.00 98 LEU A O 1
ATOM 1424 N N . SER A 1 99 ? 8.419 -16.635 -1.751 1.00 0.00 99 SER A N 1
ATOM 1425 C CA . SER A 1 99 ? 9.693 -17.099 -1.216 1.00 0.00 99 SER A CA 1
ATOM 1426 C C . SER A 1 99 ? 9.517 -18.403 -0.444 1.00 0.00 99 SER A C 1
ATOM 1427 O O . SER A 1 99 ? 8.409 -18.754 -0.042 1.00 0.00 99 SER A O 1
ATOM 1435 N N . GLY A 1 100 ? 10.620 -19.117 -0.241 1.00 0.00 100 GLY A N 1
ATOM 1436 C CA . GLY A 1 100 ? 10.567 -20.375 0.481 1.00 0.00 100 GLY A CA 1
ATOM 1437 C C . GLY A 1 100 ? 10.953 -20.223 1.939 1.00 0.00 100 GLY A C 1
ATOM 1438 O O . GLY A 1 100 ? 11.796 -19.401 2.298 1.00 0.00 100 GLY A O 1
ATOM 1442 N N . PRO A 1 101 ? 10.325 -21.028 2.809 1.00 0.00 101 PRO A N 1
ATOM 1443 C CA . PRO A 1 101 ? 10.590 -20.997 4.250 1.00 0.00 101 PRO A CA 1
ATOM 1444 C C . PRO A 1 101 ? 11.973 -21.538 4.597 1.00 0.00 101 PRO A C 1
ATOM 1445 O O . PRO A 1 101 ? 12.384 -22.585 4.096 1.00 0.00 101 PRO A O 1
ATOM 1456 N N . SER A 1 102 ? 12.686 -20.819 5.457 1.00 0.00 102 SER A N 1
ATOM 1457 C CA . SER A 1 102 ? 14.025 -21.225 5.868 1.00 0.00 102 SER A CA 1
ATOM 1458 C C . SER A 1 102 ? 13.979 -22.534 6.651 1.00 0.00 102 SER A C 1
ATOM 1459 O O . SER A 1 102 ? 13.067 -22.763 7.445 1.00 0.00 102 SER A O 1
ATOM 1467 N N . SER A 1 103 ? 14.970 -23.390 6.419 1.00 0.00 103 SER A N 1
ATOM 1468 C CA . SER A 1 103 ? 15.041 -24.678 7.099 1.00 0.00 103 SER A CA 1
ATOM 1469 C C . SER A 1 103 ? 16.430 -24.905 7.688 1.00 0.00 103 SER A C 1
ATOM 1470 O O . SER A 1 103 ? 17.405 -25.081 6.959 1.00 0.00 103 SER A O 1
ATOM 1478 N N . GLY A 1 104 ? 16.511 -24.899 9.015 1.00 0.00 104 GLY A N 1
ATOM 1479 C CA . GLY A 1 104 ? 17.784 -25.104 9.682 1.00 0.00 104 GLY A CA 1
ATOM 1480 C C . GLY A 1 104 ? 18.940 -24.472 8.932 1.00 0.00 104 GLY A C 1
ATOM 1481 O O . GLY A 1 104 ? 19.577 -25.119 8.101 1.00 0.00 104 GLY A O 1
ATOM 1485 N N . GLY A 1 1 ? -28.513 -13.679 -10.260 1.00 0.00 1 GLY A N 2
ATOM 1486 C CA . GLY A 1 1 ? -27.531 -12.625 -10.442 1.00 0.00 1 GLY A CA 2
ATOM 1487 C C . GLY A 1 1 ? -26.116 -13.161 -10.534 1.00 0.00 1 GLY A C 2
ATOM 1488 O O . GLY A 1 1 ? -25.884 -14.355 -10.346 1.00 0.00 1 GLY A O 2
ATOM 1492 N N . SER A 1 2 ? -25.168 -12.276 -10.825 1.00 0.00 2 SER A N 2
ATOM 1493 C CA . SER A 1 2 ? -23.769 -12.668 -10.947 1.00 0.00 2 SER A CA 2
ATOM 1494 C C . SER A 1 2 ? -23.214 -13.128 -9.602 1.00 0.00 2 SER A C 2
ATOM 1495 O O . SER A 1 2 ? -23.323 -12.423 -8.599 1.00 0.00 2 SER A O 2
ATOM 1503 N N . SER A 1 3 ? -22.619 -14.317 -9.590 1.00 0.00 3 SER A N 2
ATOM 1504 C CA . SER A 1 3 ? -22.050 -14.875 -8.369 1.00 0.00 3 SER A CA 2
ATOM 1505 C C . SER A 1 3 ? -20.762 -14.151 -7.990 1.00 0.00 3 SER A C 2
ATOM 1506 O O . SER A 1 3 ? -20.567 -13.770 -6.837 1.00 0.00 3 SER A O 2
ATOM 1514 N N . GLY A 1 4 ? -19.884 -13.966 -8.971 1.00 0.00 4 GLY A N 2
ATOM 1515 C CA . GLY A 1 4 ? -18.624 -13.289 -8.722 1.00 0.00 4 GLY A CA 2
ATOM 1516 C C . GLY A 1 4 ? -17.428 -14.200 -8.917 1.00 0.00 4 GLY A C 2
ATOM 1517 O O . GLY A 1 4 ? -17.461 -15.110 -9.746 1.00 0.00 4 GLY A O 2
ATOM 1521 N N . SER A 1 5 ? -16.368 -13.954 -8.154 1.00 0.00 5 SER A N 2
ATOM 1522 C CA . SER A 1 5 ? -15.154 -14.755 -8.251 1.00 0.00 5 SER A CA 2
ATOM 1523 C C . SER A 1 5 ? -15.336 -16.104 -7.561 1.00 0.00 5 SER A C 2
ATOM 1524 O O . SER A 1 5 ? -16.226 -16.272 -6.727 1.00 0.00 5 SER A O 2
ATOM 1532 N N . SER A 1 6 ? -14.487 -17.063 -7.916 1.00 0.00 6 SER A N 2
ATOM 1533 C CA . SER A 1 6 ? -14.556 -18.398 -7.335 1.00 0.00 6 SER A CA 2
ATOM 1534 C C . SER A 1 6 ? -13.634 -18.512 -6.124 1.00 0.00 6 SER A C 2
ATOM 1535 O O . SER A 1 6 ? -12.928 -19.506 -5.959 1.00 0.00 6 SER A O 2
ATOM 1543 N N . GLY A 1 7 ? -13.648 -17.486 -5.279 1.00 0.00 7 GLY A N 2
ATOM 1544 C CA . GLY A 1 7 ? -12.810 -17.489 -4.094 1.00 0.00 7 GLY A CA 2
ATOM 1545 C C . GLY A 1 7 ? -11.564 -16.644 -4.263 1.00 0.00 7 GLY A C 2
ATOM 1546 O O . GLY A 1 7 ? -11.540 -15.717 -5.073 1.00 0.00 7 GLY A O 2
ATOM 1550 N N . GLN A 1 8 ? -10.526 -16.962 -3.496 1.00 0.00 8 GLN A N 2
ATOM 1551 C CA . GLN A 1 8 ? -9.271 -16.222 -3.564 1.00 0.00 8 GLN A CA 2
ATOM 1552 C C . GLN A 1 8 ? -8.077 -17.168 -3.487 1.00 0.00 8 GLN A C 2
ATOM 1553 O O . GLN A 1 8 ? -8.131 -18.198 -2.817 1.00 0.00 8 GLN A O 2
ATOM 1567 N N . ALA A 1 9 ? -7.000 -16.811 -4.180 1.00 0.00 9 ALA A N 2
ATOM 1568 C CA . ALA A 1 9 ? -5.793 -17.627 -4.189 1.00 0.00 9 ALA A CA 2
ATOM 1569 C C . ALA A 1 9 ? -4.554 -16.771 -4.430 1.00 0.00 9 ALA A C 2
ATOM 1570 O O . ALA A 1 9 ? -4.425 -16.128 -5.472 1.00 0.00 9 ALA A O 2
ATOM 1577 N N . SER A 1 10 ? -3.645 -16.766 -3.460 1.00 0.00 10 SER A N 2
ATOM 1578 C CA . SER A 1 10 ? -2.418 -15.985 -3.566 1.00 0.00 10 SER A CA 2
ATOM 1579 C C . SER A 1 10 ? -2.686 -14.641 -4.236 1.00 0.00 10 SER A C 2
ATOM 1580 O O . SER A 1 10 ? -1.832 -14.104 -4.940 1.00 0.00 10 SER A O 2
ATOM 1588 N N . GLY A 1 11 ? -3.880 -14.102 -4.010 1.00 0.00 11 GLY A N 2
ATOM 1589 C CA . GLY A 1 11 ? -4.241 -12.825 -4.598 1.00 0.00 11 GLY A CA 2
ATOM 1590 C C . GLY A 1 11 ? -3.995 -11.663 -3.656 1.00 0.00 11 GLY A C 2
ATOM 1591 O O . GLY A 1 11 ? -4.256 -11.760 -2.457 1.00 0.00 11 GLY A O 2
ATOM 1595 N N . HIS A 1 12 ? -3.490 -10.559 -4.199 1.00 0.00 12 HIS A N 2
ATOM 1596 C CA . HIS A 1 12 ? -3.208 -9.373 -3.399 1.00 0.00 12 HIS A CA 2
ATOM 1597 C C . HIS A 1 12 ? -4.343 -9.098 -2.417 1.00 0.00 12 HIS A C 2
ATOM 1598 O O . HIS A 1 12 ? -5.519 -9.161 -2.778 1.00 0.00 12 HIS A O 2
ATOM 1613 N N . PHE A 1 13 ? -3.984 -8.793 -1.175 1.00 0.00 13 PHE A N 2
ATOM 1614 C CA . PHE A 1 13 ? -4.972 -8.509 -0.141 1.00 0.00 13 PHE A CA 2
ATOM 1615 C C . PHE A 1 13 ? -4.961 -7.029 0.231 1.00 0.00 13 PHE A C 2
ATOM 1616 O O . PHE A 1 13 ? -4.158 -6.254 -0.288 1.00 0.00 13 PHE A O 2
ATOM 1633 N N . SER A 1 14 ? -5.860 -6.645 1.132 1.00 0.00 14 SER A N 2
ATOM 1634 C CA . SER A 1 14 ? -5.958 -5.258 1.570 1.00 0.00 14 SER A CA 2
ATOM 1635 C C . SER A 1 14 ? -5.616 -5.131 3.052 1.00 0.00 14 SER A C 2
ATOM 1636 O O . SER A 1 14 ? -5.609 -6.119 3.786 1.00 0.00 14 SER A O 2
ATOM 1644 N N . VAL A 1 15 ? -5.333 -3.906 3.484 1.00 0.00 15 VAL A N 2
ATOM 1645 C CA . VAL A 1 15 ? -4.992 -3.648 4.878 1.00 0.00 15 VAL A CA 2
ATOM 1646 C C . VAL A 1 15 ? -5.922 -2.605 5.488 1.00 0.00 15 VAL A C 2
ATOM 1647 O O . VAL A 1 15 ? -5.962 -1.459 5.042 1.00 0.00 15 VAL A O 2
ATOM 1660 N N . GLU A 1 16 ? -6.668 -3.011 6.510 1.00 0.00 16 GLU A N 2
ATOM 1661 C CA . GLU A 1 16 ? -7.599 -2.111 7.181 1.00 0.00 16 GLU A CA 2
ATOM 1662 C C . GLU A 1 16 ? -7.109 -1.769 8.585 1.00 0.00 16 GLU A C 2
ATOM 1663 O O . GLU A 1 16 ? -6.763 -2.656 9.367 1.00 0.00 16 GLU A O 2
ATOM 1675 N N . LEU A 1 17 ? -7.082 -0.479 8.898 1.00 0.00 17 LEU A N 2
ATOM 1676 C CA . LEU A 1 17 ? -6.634 -0.018 10.208 1.00 0.00 17 LEU A CA 2
ATOM 1677 C C . LEU A 1 17 ? -7.375 1.249 10.622 1.00 0.00 17 LEU A C 2
ATOM 1678 O O . LEU A 1 17 ? -8.113 1.837 9.830 1.00 0.00 17 LEU A O 2
ATOM 1694 N N . VAL A 1 18 ? -7.173 1.667 11.867 1.00 0.00 18 VAL A N 2
ATOM 1695 C CA . VAL A 1 18 ? -7.818 2.867 12.386 1.00 0.00 18 VAL A CA 2
ATOM 1696 C C . VAL A 1 18 ? -6.791 3.850 12.937 1.00 0.00 18 VAL A C 2
ATOM 1697 O O . VAL A 1 18 ? -6.040 3.527 13.857 1.00 0.00 18 VAL A O 2
ATOM 1710 N N . ARG A 1 19 ? -6.765 5.050 12.368 1.00 0.00 19 ARG A N 2
ATOM 1711 C CA . ARG A 1 19 ? -5.829 6.081 12.801 1.00 0.00 19 ARG A CA 2
ATOM 1712 C C . ARG A 1 19 ? -5.679 6.075 14.320 1.00 0.00 19 ARG A C 2
ATOM 1713 O O . ARG A 1 19 ? -6.612 6.413 15.047 1.00 0.00 19 ARG A O 2
ATOM 1734 N N . GLY A 1 20 ? -4.498 5.688 14.791 1.00 0.00 20 GLY A N 2
ATOM 1735 C CA . GLY A 1 20 ? -4.248 5.645 16.220 1.00 0.00 20 GLY A CA 2
ATOM 1736 C C . GLY A 1 20 ? -4.082 7.027 16.822 1.00 0.00 20 GLY A C 2
ATOM 1737 O O . GLY A 1 20 ? -4.492 8.024 16.226 1.00 0.00 20 GLY A O 2
ATOM 1741 N N . TYR A 1 21 ? -3.483 7.087 18.006 1.00 0.00 21 TYR A N 2
ATOM 1742 C CA . TYR A 1 21 ? -3.269 8.356 18.690 1.00 0.00 21 TYR A CA 2
ATOM 1743 C C . TYR A 1 21 ? -2.485 9.325 17.809 1.00 0.00 21 TYR A C 2
ATOM 1744 O O . TYR A 1 21 ? -2.860 10.488 17.661 1.00 0.00 21 TYR A O 2
ATOM 1762 N N . ALA A 1 22 ? -1.396 8.835 17.227 1.00 0.00 22 ALA A N 2
ATOM 1763 C CA . ALA A 1 22 ? -0.560 9.655 16.358 1.00 0.00 22 ALA A CA 2
ATOM 1764 C C . ALA A 1 22 ? -0.222 8.918 15.066 1.00 0.00 22 ALA A C 2
ATOM 1765 O O . ALA A 1 22 ? 0.749 8.167 15.005 1.00 0.00 22 ALA A O 2
ATOM 1772 N N . GLY A 1 23 ? -1.032 9.139 14.035 1.00 0.00 23 GLY A N 2
ATOM 1773 C CA . GLY A 1 23 ? -0.803 8.488 12.759 1.00 0.00 23 GLY A CA 2
ATOM 1774 C C . GLY A 1 23 ? -0.817 6.976 12.868 1.00 0.00 23 GLY A C 2
ATOM 1775 O O . GLY A 1 23 ? -0.859 6.426 13.969 1.00 0.00 23 GLY A O 2
ATOM 1779 N N . PHE A 1 24 ? -0.784 6.301 11.724 1.00 0.00 24 PHE A N 2
ATOM 1780 C CA . PHE A 1 24 ? -0.796 4.843 11.696 1.00 0.00 24 PHE A CA 2
ATOM 1781 C C . PHE A 1 24 ? 0.575 4.281 12.058 1.00 0.00 24 PHE A C 2
ATOM 1782 O O . PHE A 1 24 ? 0.702 3.115 12.430 1.00 0.00 24 PHE A O 2
ATOM 1799 N N . GLY A 1 25 ? 1.601 5.119 11.945 1.00 0.00 25 GLY A N 2
ATOM 1800 C CA . GLY A 1 25 ? 2.950 4.688 12.263 1.00 0.00 25 GLY A CA 2
ATOM 1801 C C . GLY A 1 25 ? 3.539 3.791 11.193 1.00 0.00 25 GLY A C 2
ATOM 1802 O O . GLY A 1 25 ? 4.394 2.950 11.478 1.00 0.00 25 GLY A O 2
ATOM 1806 N N . LEU A 1 26 ? 3.081 3.966 9.958 1.00 0.00 26 LEU A N 2
ATOM 1807 C CA . LEU A 1 26 ? 3.568 3.163 8.841 1.00 0.00 26 LEU A CA 2
ATOM 1808 C C . LEU A 1 26 ? 4.519 3.971 7.964 1.00 0.00 26 LEU A C 2
ATOM 1809 O O . LEU A 1 26 ? 4.186 5.067 7.513 1.00 0.00 26 LEU A O 2
ATOM 1825 N N . THR A 1 27 ? 5.705 3.421 7.724 1.00 0.00 27 THR A N 2
ATOM 1826 C CA . THR A 1 27 ? 6.705 4.089 6.900 1.00 0.00 27 THR A CA 2
ATOM 1827 C C . THR A 1 27 ? 7.101 3.226 5.708 1.00 0.00 27 THR A C 2
ATOM 1828 O O . THR A 1 27 ? 7.026 1.997 5.766 1.00 0.00 27 THR A O 2
ATOM 1839 N N . LEU A 1 28 ? 7.523 3.874 4.628 1.00 0.00 28 LEU A N 2
ATOM 1840 C CA . LEU A 1 28 ? 7.933 3.165 3.421 1.00 0.00 28 LEU A CA 2
ATOM 1841 C C . LEU A 1 28 ? 9.362 3.530 3.032 1.00 0.00 28 LEU A C 2
ATOM 1842 O O . LEU A 1 28 ? 9.806 4.656 3.252 1.00 0.00 28 LEU A O 2
ATOM 1858 N N . GLY A 1 29 ? 10.076 2.571 2.452 1.00 0.00 29 GLY A N 2
ATOM 1859 C CA . GLY A 1 29 ? 11.446 2.813 2.040 1.00 0.00 29 GLY A CA 2
ATOM 1860 C C . GLY A 1 29 ? 11.672 2.510 0.572 1.00 0.00 29 GLY A C 2
ATOM 1861 O O . GLY A 1 29 ? 11.756 1.348 0.176 1.00 0.00 29 GLY A O 2
ATOM 1865 N N . GLY A 1 30 ? 11.771 3.559 -0.239 1.00 0.00 30 GLY A N 2
ATOM 1866 C CA . GLY A 1 30 ? 11.986 3.379 -1.663 1.00 0.00 30 GLY A CA 2
ATOM 1867 C C . GLY A 1 30 ? 10.886 4.003 -2.499 1.00 0.00 30 GLY A C 2
ATOM 1868 O O . GLY A 1 30 ? 10.648 5.207 -2.423 1.00 0.00 30 GLY A O 2
ATOM 1872 N N . GLY A 1 31 ? 10.215 3.181 -3.300 1.00 0.00 31 GLY A N 2
ATOM 1873 C CA . GLY A 1 31 ? 9.144 3.678 -4.144 1.00 0.00 31 GLY A CA 2
ATOM 1874 C C . GLY A 1 31 ? 9.660 4.457 -5.337 1.00 0.00 31 GLY A C 2
ATOM 1875 O O . GLY A 1 31 ? 10.849 4.766 -5.418 1.00 0.00 31 GLY A O 2
ATOM 1879 N N . ARG A 1 32 ? 8.765 4.774 -6.267 1.00 0.00 32 ARG A N 2
ATOM 1880 C CA . ARG A 1 32 ? 9.138 5.519 -7.464 1.00 0.00 32 ARG A CA 2
ATOM 1881 C C . ARG A 1 32 ? 9.613 6.923 -7.104 1.00 0.00 32 ARG A C 2
ATOM 1882 O O . ARG A 1 32 ? 8.809 7.797 -6.779 1.00 0.00 32 ARG A O 2
ATOM 1903 N N . ASP A 1 33 ? 10.924 7.132 -7.164 1.00 0.00 33 ASP A N 2
ATOM 1904 C CA . ASP A 1 33 ? 11.506 8.430 -6.845 1.00 0.00 33 ASP A CA 2
ATOM 1905 C C . ASP A 1 33 ? 12.311 8.969 -8.023 1.00 0.00 33 ASP A C 2
ATOM 1906 O O . ASP A 1 33 ? 12.730 8.213 -8.900 1.00 0.00 33 ASP A O 2
ATOM 1915 N N . VAL A 1 34 ? 12.523 10.281 -8.038 1.00 0.00 34 VAL A N 2
ATOM 1916 C CA . VAL A 1 34 ? 13.278 10.922 -9.109 1.00 0.00 34 VAL A CA 2
ATOM 1917 C C . VAL A 1 34 ? 14.722 10.434 -9.131 1.00 0.00 34 VAL A C 2
ATOM 1918 O O . VAL A 1 34 ? 15.309 10.249 -10.197 1.00 0.00 34 VAL A O 2
ATOM 1931 N N . ALA A 1 35 ? 15.289 10.226 -7.948 1.00 0.00 35 ALA A N 2
ATOM 1932 C CA . ALA A 1 35 ? 16.664 9.757 -7.831 1.00 0.00 35 ALA A CA 2
ATOM 1933 C C . ALA A 1 35 ? 16.723 8.234 -7.786 1.00 0.00 35 ALA A C 2
ATOM 1934 O O . ALA A 1 35 ? 17.656 7.655 -7.232 1.00 0.00 35 ALA A O 2
ATOM 1941 N N . GLY A 1 36 ? 15.718 7.590 -8.372 1.00 0.00 36 GLY A N 2
ATOM 1942 C CA . GLY A 1 36 ? 15.674 6.139 -8.386 1.00 0.00 36 GLY A CA 2
ATOM 1943 C C . GLY A 1 36 ? 14.261 5.601 -8.283 1.00 0.00 36 GLY A C 2
ATOM 1944 O O . GLY A 1 36 ? 13.429 6.155 -7.564 1.00 0.00 36 GLY A O 2
ATOM 1948 N N . ASP A 1 37 ? 13.988 4.519 -9.004 1.00 0.00 37 ASP A N 2
ATOM 1949 C CA . ASP A 1 37 ? 12.664 3.906 -8.991 1.00 0.00 37 ASP A CA 2
ATOM 1950 C C . ASP A 1 37 ? 12.714 2.521 -8.355 1.00 0.00 37 ASP A C 2
ATOM 1951 O O . ASP A 1 37 ? 13.338 1.602 -8.887 1.00 0.00 37 ASP A O 2
ATOM 1960 N N . THR A 1 38 ? 12.052 2.377 -7.211 1.00 0.00 38 THR A N 2
ATOM 1961 C CA . THR A 1 38 ? 12.022 1.105 -6.500 1.00 0.00 38 THR A CA 2
ATOM 1962 C C . THR A 1 38 ? 10.601 0.738 -6.088 1.00 0.00 38 THR A C 2
ATOM 1963 O O . THR A 1 38 ? 9.732 1.596 -5.937 1.00 0.00 38 THR A O 2
ATOM 1974 N N . PRO A 1 39 ? 10.356 -0.568 -5.902 1.00 0.00 39 PRO A N 2
ATOM 1975 C CA . PRO A 1 39 ? 9.041 -1.078 -5.504 1.00 0.00 39 PRO A CA 2
ATOM 1976 C C . PRO A 1 39 ? 8.685 -0.706 -4.069 1.00 0.00 39 PRO A C 2
ATOM 1977 O O . PRO A 1 39 ? 9.352 -1.128 -3.124 1.00 0.00 39 PRO A O 2
ATOM 1988 N N . LEU A 1 40 ? 7.630 0.086 -3.912 1.00 0.00 40 LEU A N 2
ATOM 1989 C CA . LEU A 1 40 ? 7.184 0.515 -2.591 1.00 0.00 40 LEU A CA 2
ATOM 1990 C C . LEU A 1 40 ? 6.966 -0.685 -1.674 1.00 0.00 40 LEU A C 2
ATOM 1991 O O . LEU A 1 40 ? 6.227 -1.610 -2.012 1.00 0.00 40 LEU A O 2
ATOM 2007 N N . ALA A 1 41 ? 7.611 -0.661 -0.513 1.00 0.00 41 ALA A N 2
ATOM 2008 C CA . ALA A 1 41 ? 7.484 -1.744 0.454 1.00 0.00 41 ALA A CA 2
ATOM 2009 C C . ALA A 1 41 ? 7.691 -1.237 1.877 1.00 0.00 41 ALA A C 2
ATOM 2010 O O . ALA A 1 41 ? 8.562 -0.404 2.129 1.00 0.00 41 ALA A O 2
ATOM 2017 N N . VAL A 1 42 ? 6.885 -1.744 2.805 1.00 0.00 42 VAL A N 2
ATOM 2018 C CA . VAL A 1 42 ? 6.980 -1.342 4.203 1.00 0.00 42 VAL A CA 2
ATOM 2019 C C . VAL A 1 42 ? 8.431 -1.326 4.672 1.00 0.00 42 VAL A C 2
ATOM 2020 O O . VAL A 1 42 ? 9.208 -2.225 4.352 1.00 0.00 42 VAL A O 2
ATOM 2033 N N . ARG A 1 43 ? 8.789 -0.296 5.433 1.00 0.00 43 ARG A N 2
ATOM 2034 C CA . ARG A 1 43 ? 10.147 -0.162 5.946 1.00 0.00 43 ARG A CA 2
ATOM 2035 C C . ARG A 1 43 ? 10.190 -0.431 7.447 1.00 0.00 43 ARG A C 2
ATOM 2036 O O . ARG A 1 43 ? 10.727 -1.445 7.892 1.00 0.00 43 ARG A O 2
ATOM 2057 N N . GLY A 1 44 ? 9.620 0.486 8.224 1.00 0.00 44 GLY A N 2
ATOM 2058 C CA . GLY A 1 44 ? 9.605 0.329 9.667 1.00 0.00 44 GLY A CA 2
ATOM 2059 C C . GLY A 1 44 ? 8.198 0.281 10.230 1.00 0.00 44 GLY A C 2
ATOM 2060 O O . GLY A 1 44 ? 7.255 0.768 9.606 1.00 0.00 44 GLY A O 2
ATOM 2064 N N . LEU A 1 45 ? 8.056 -0.309 11.412 1.00 0.00 45 LEU A N 2
ATOM 2065 C CA . LEU A 1 45 ? 6.754 -0.421 12.059 1.00 0.00 45 LEU A CA 2
ATOM 2066 C C . LEU A 1 45 ? 6.748 0.303 13.401 1.00 0.00 45 LEU A C 2
ATOM 2067 O O . LEU A 1 45 ? 7.319 -0.178 14.381 1.00 0.00 45 LEU A O 2
ATOM 2083 N N . LEU A 1 46 ? 6.098 1.461 13.440 1.00 0.00 46 LEU A N 2
ATOM 2084 C CA . LEU A 1 46 ? 6.016 2.252 14.663 1.00 0.00 46 LEU A CA 2
ATOM 2085 C C . LEU A 1 46 ? 5.594 1.384 15.845 1.00 0.00 46 LEU A C 2
ATOM 2086 O O . LEU A 1 46 ? 4.481 0.860 15.879 1.00 0.00 46 LEU A O 2
ATOM 2102 N N . LYS A 1 47 ? 6.491 1.239 16.814 1.00 0.00 47 LYS A N 2
ATOM 2103 C CA . LYS A 1 47 ? 6.213 0.439 18.001 1.00 0.00 47 LYS A CA 2
ATOM 2104 C C . LYS A 1 47 ? 4.903 0.869 18.653 1.00 0.00 47 LYS A C 2
ATOM 2105 O O . LYS A 1 47 ? 4.480 2.018 18.519 1.00 0.00 47 LYS A O 2
ATOM 2124 N N . ASP A 1 48 ? 4.266 -0.058 19.359 1.00 0.00 48 ASP A N 2
ATOM 2125 C CA . ASP A 1 48 ? 3.005 0.227 20.034 1.00 0.00 48 ASP A CA 2
ATOM 2126 C C . ASP A 1 48 ? 2.032 0.930 19.093 1.00 0.00 48 ASP A C 2
ATOM 2127 O O . ASP A 1 48 ? 1.191 1.716 19.528 1.00 0.00 48 ASP A O 2
ATOM 2136 N N . GLY A 1 49 ? 2.153 0.643 17.801 1.00 0.00 49 GLY A N 2
ATOM 2137 C CA . GLY A 1 49 ? 1.279 1.257 16.819 1.00 0.00 49 GLY A CA 2
ATOM 2138 C C . GLY A 1 49 ? 0.164 0.331 16.375 1.00 0.00 49 GLY A C 2
ATOM 2139 O O . GLY A 1 49 ? 0.113 -0.839 16.753 1.00 0.00 49 GLY A O 2
ATOM 2143 N N . PRO A 1 50 ? -0.756 0.858 15.553 1.00 0.00 50 PRO A N 2
ATOM 2144 C CA . PRO A 1 50 ? -1.893 0.088 15.040 1.00 0.00 50 PRO A CA 2
ATOM 2145 C C . PRO A 1 50 ? -1.466 -0.978 14.037 1.00 0.00 50 PRO A C 2
ATOM 2146 O O . PRO A 1 50 ? -1.936 -2.114 14.086 1.00 0.00 50 PRO A O 2
ATOM 2157 N N . ALA A 1 51 ? -0.571 -0.604 13.128 1.00 0.00 51 ALA A N 2
ATOM 2158 C CA . ALA A 1 51 ? -0.079 -1.529 12.115 1.00 0.00 51 ALA A CA 2
ATOM 2159 C C . ALA A 1 51 ? 0.685 -2.685 12.752 1.00 0.00 51 ALA A C 2
ATOM 2160 O O . ALA A 1 51 ? 0.332 -3.849 12.569 1.00 0.00 51 ALA A O 2
ATOM 2167 N N . GLN A 1 52 ? 1.734 -2.354 13.499 1.00 0.00 52 GLN A N 2
ATOM 2168 C CA . GLN A 1 52 ? 2.549 -3.366 14.161 1.00 0.00 52 GLN A CA 2
ATOM 2169 C C . GLN A 1 52 ? 1.680 -4.306 14.991 1.00 0.00 52 GLN A C 2
ATOM 2170 O O . GLN A 1 52 ? 1.783 -5.527 14.874 1.00 0.00 52 GLN A O 2
ATOM 2184 N N . ARG A 1 53 ? 0.826 -3.729 15.830 1.00 0.00 53 ARG A N 2
ATOM 2185 C CA . ARG A 1 53 ? -0.059 -4.515 16.681 1.00 0.00 53 ARG A CA 2
ATOM 2186 C C . ARG A 1 53 ? -0.882 -5.495 15.850 1.00 0.00 53 ARG A C 2
ATOM 2187 O O . ARG A 1 53 ? -1.036 -6.660 16.219 1.00 0.00 53 ARG A O 2
ATOM 2208 N N . CYS A 1 54 ? -1.409 -5.015 14.729 1.00 0.00 54 CYS A N 2
ATOM 2209 C CA . CYS A 1 54 ? -2.218 -5.849 13.847 1.00 0.00 54 CYS A CA 2
ATOM 2210 C C . CYS A 1 54 ? -1.403 -7.020 13.307 1.00 0.00 54 CYS A C 2
ATOM 2211 O O . CYS A 1 54 ? -1.918 -8.126 13.147 1.00 0.00 54 CYS A O 2
ATOM 2219 N N . GLY A 1 55 ? -0.128 -6.768 13.027 1.00 0.00 55 GLY A N 2
ATOM 2220 C CA . GLY A 1 55 ? 0.737 -7.810 12.506 1.00 0.00 55 GLY A CA 2
ATOM 2221 C C . GLY A 1 55 ? 0.555 -8.024 11.016 1.00 0.00 55 GLY A C 2
ATOM 2222 O O . GLY A 1 55 ? 1.525 -8.242 10.291 1.00 0.00 55 GLY A O 2
ATOM 2226 N N . ARG A 1 56 ? -0.691 -7.962 10.559 1.00 0.00 56 ARG A N 2
ATOM 2227 C CA . ARG A 1 56 ? -0.997 -8.154 9.146 1.00 0.00 56 ARG A CA 2
ATOM 2228 C C . ARG A 1 56 ? 0.102 -7.564 8.267 1.00 0.00 56 ARG A C 2
ATOM 2229 O O . ARG A 1 56 ? 0.458 -8.133 7.234 1.00 0.00 56 ARG A O 2
ATOM 2250 N N . LEU A 1 57 ? 0.636 -6.421 8.683 1.00 0.00 57 LEU A N 2
ATOM 2251 C CA . LEU A 1 57 ? 1.695 -5.754 7.934 1.00 0.00 57 LEU A CA 2
ATOM 2252 C C . LEU A 1 57 ? 3.063 -6.059 8.535 1.00 0.00 57 LEU A C 2
ATOM 2253 O O . LEU A 1 57 ? 3.267 -5.917 9.740 1.00 0.00 57 LEU A O 2
ATOM 2269 N N . GLU A 1 58 ? 3.997 -6.478 7.687 1.00 0.00 58 GLU A N 2
ATOM 2270 C CA . GLU A 1 58 ? 5.346 -6.801 8.135 1.00 0.00 58 GLU A CA 2
ATOM 2271 C C . GLU A 1 58 ? 6.390 -6.177 7.214 1.00 0.00 58 GLU A C 2
ATOM 2272 O O . GLU A 1 58 ? 6.085 -5.783 6.088 1.00 0.00 58 GLU A O 2
ATOM 2284 N N . VAL A 1 59 ? 7.624 -6.091 7.700 1.00 0.00 59 VAL A N 2
ATOM 2285 C CA . VAL A 1 59 ? 8.714 -5.515 6.922 1.00 0.00 59 VAL A CA 2
ATOM 2286 C C . VAL A 1 59 ? 9.100 -6.425 5.761 1.00 0.00 59 VAL A C 2
ATOM 2287 O O . VAL A 1 59 ? 9.350 -7.615 5.948 1.00 0.00 59 VAL A O 2
ATOM 2300 N N . GLY A 1 60 ? 9.148 -5.855 4.560 1.00 0.00 60 GLY A N 2
ATOM 2301 C CA . GLY A 1 60 ? 9.505 -6.630 3.386 1.00 0.00 60 GLY A CA 2
ATOM 2302 C C . GLY A 1 60 ? 8.315 -6.905 2.489 1.00 0.00 60 GLY A C 2
ATOM 2303 O O . GLY A 1 60 ? 8.427 -7.634 1.503 1.00 0.00 60 GLY A O 2
ATOM 2307 N N . ASP A 1 61 ? 7.171 -6.323 2.832 1.00 0.00 61 ASP A N 2
ATOM 2308 C CA . ASP A 1 61 ? 5.954 -6.511 2.051 1.00 0.00 61 ASP A CA 2
ATOM 2309 C C . ASP A 1 61 ? 6.007 -5.702 0.759 1.00 0.00 61 ASP A C 2
ATOM 2310 O O . ASP A 1 61 ? 6.702 -4.689 0.676 1.00 0.00 61 ASP A O 2
ATOM 2319 N N . LEU A 1 62 ? 5.271 -6.158 -0.249 1.00 0.00 62 LEU A N 2
ATOM 2320 C CA . LEU A 1 62 ? 5.236 -5.478 -1.539 1.00 0.00 62 LEU A CA 2
ATOM 2321 C C . LEU A 1 62 ? 3.883 -4.810 -1.765 1.00 0.00 62 LEU A C 2
ATOM 2322 O O . LEU A 1 62 ? 2.848 -5.475 -1.796 1.00 0.00 62 LEU A O 2
ATOM 2338 N N . VAL A 1 63 ? 3.900 -3.490 -1.925 1.00 0.00 63 VAL A N 2
ATOM 2339 C CA . VAL A 1 63 ? 2.675 -2.732 -2.152 1.00 0.00 63 VAL A CA 2
ATOM 2340 C C . VAL A 1 63 ? 2.344 -2.656 -3.638 1.00 0.00 63 VAL A C 2
ATOM 2341 O O . VAL A 1 63 ? 3.140 -2.164 -4.439 1.00 0.00 63 VAL A O 2
ATOM 2354 N N . LEU A 1 64 ? 1.163 -3.146 -4.001 1.00 0.00 64 LEU A N 2
ATOM 2355 C CA . LEU A 1 64 ? 0.725 -3.134 -5.392 1.00 0.00 64 LEU A CA 2
ATOM 2356 C C . LEU A 1 64 ? -0.167 -1.928 -5.671 1.00 0.00 64 LEU A C 2
ATOM 2357 O O . LEU A 1 64 ? -0.127 -1.352 -6.758 1.00 0.00 64 LEU A O 2
ATOM 2373 N N . HIS A 1 65 ? -0.969 -1.550 -4.681 1.00 0.00 65 HIS A N 2
ATOM 2374 C CA . HIS A 1 65 ? -1.869 -0.410 -4.819 1.00 0.00 65 HIS A CA 2
ATOM 2375 C C . HIS A 1 65 ? -2.144 0.232 -3.462 1.00 0.00 65 HIS A C 2
ATOM 2376 O O . HIS A 1 65 ? -1.593 -0.187 -2.444 1.00 0.00 65 HIS A O 2
ATOM 2391 N N . ILE A 1 66 ? -2.998 1.249 -3.457 1.00 0.00 66 ILE A N 2
ATOM 2392 C CA . ILE A 1 66 ? -3.346 1.948 -2.226 1.00 0.00 66 ILE A CA 2
ATOM 2393 C C . ILE A 1 66 ? -4.713 2.614 -2.340 1.00 0.00 66 ILE A C 2
ATOM 2394 O O . ILE A 1 66 ? -4.963 3.389 -3.262 1.00 0.00 66 ILE A O 2
ATOM 2410 N N . ASN A 1 67 ? -5.595 2.308 -1.394 1.00 0.00 67 ASN A N 2
ATOM 2411 C CA . ASN A 1 67 ? -6.937 2.878 -1.386 1.00 0.00 67 ASN A CA 2
ATOM 2412 C C . ASN A 1 67 ? -7.579 2.777 -2.767 1.00 0.00 67 ASN A C 2
ATOM 2413 O O . ASN A 1 67 ? -8.086 3.762 -3.301 1.00 0.00 67 ASN A O 2
ATOM 2424 N N . GLY A 1 68 ? -7.552 1.577 -3.339 1.00 0.00 68 GLY A N 2
ATOM 2425 C CA . GLY A 1 68 ? -8.135 1.368 -4.652 1.00 0.00 68 GLY A CA 2
ATOM 2426 C C . GLY A 1 68 ? -7.507 2.252 -5.711 1.00 0.00 68 GLY A C 2
ATOM 2427 O O . GLY A 1 68 ? -8.088 2.463 -6.775 1.00 0.00 68 GLY A O 2
ATOM 2431 N N . GLU A 1 69 ? -6.318 2.770 -5.419 1.00 0.00 69 GLU A N 2
ATOM 2432 C CA . GLU A 1 69 ? -5.614 3.638 -6.355 1.00 0.00 69 GLU A CA 2
ATOM 2433 C C . GLU A 1 69 ? -4.414 2.919 -6.966 1.00 0.00 69 GLU A C 2
ATOM 2434 O O . GLU A 1 69 ? -3.711 2.173 -6.284 1.00 0.00 69 GLU A O 2
ATOM 2446 N N . SER A 1 70 ? -4.187 3.150 -8.255 1.00 0.00 70 SER A N 2
ATOM 2447 C CA . SER A 1 70 ? -3.075 2.522 -8.960 1.00 0.00 70 SER A CA 2
ATOM 2448 C C . SER A 1 70 ? -1.786 3.311 -8.754 1.00 0.00 70 SER A C 2
ATOM 2449 O O . SER A 1 70 ? -1.689 4.477 -9.141 1.00 0.00 70 SER A O 2
ATOM 2457 N N . THR A 1 71 ? -0.796 2.668 -8.143 1.00 0.00 71 THR A N 2
ATOM 2458 C CA . THR A 1 71 ? 0.487 3.309 -7.884 1.00 0.00 71 THR A CA 2
ATOM 2459 C C . THR A 1 71 ? 1.422 3.169 -9.080 1.00 0.00 71 THR A C 2
ATOM 2460 O O . THR A 1 71 ? 2.620 3.431 -8.976 1.00 0.00 71 THR A O 2
ATOM 2471 N N . GLN A 1 72 ? 0.867 2.756 -10.215 1.00 0.00 72 GLN A N 2
ATOM 2472 C CA . GLN A 1 72 ? 1.653 2.582 -11.430 1.00 0.00 72 GLN A CA 2
ATOM 2473 C C . GLN A 1 72 ? 2.361 3.878 -11.811 1.00 0.00 72 GLN A C 2
ATOM 2474 O O . GLN A 1 72 ? 3.341 3.866 -12.555 1.00 0.00 72 GLN A O 2
ATOM 2488 N N . GLY A 1 73 ? 1.859 4.995 -11.294 1.00 0.00 73 GLY A N 2
ATOM 2489 C CA . GLY A 1 73 ? 2.456 6.284 -11.592 1.00 0.00 73 GLY A CA 2
ATOM 2490 C C . GLY A 1 73 ? 2.498 7.196 -10.382 1.00 0.00 73 GLY A C 2
ATOM 2491 O O . GLY A 1 73 ? 2.692 8.405 -10.513 1.00 0.00 73 GLY A O 2
ATOM 2495 N N . LEU A 1 74 ? 2.314 6.618 -9.200 1.00 0.00 74 LEU A N 2
ATOM 2496 C CA . LEU A 1 74 ? 2.330 7.388 -7.961 1.00 0.00 74 LEU A CA 2
ATOM 2497 C C . LEU A 1 74 ? 3.660 7.220 -7.233 1.00 0.00 74 LEU A C 2
ATOM 2498 O O . LEU A 1 74 ? 4.040 6.110 -6.858 1.00 0.00 74 LEU A O 2
ATOM 2514 N N . THR A 1 75 ? 4.365 8.330 -7.035 1.00 0.00 75 THR A N 2
ATOM 2515 C CA . THR A 1 75 ? 5.651 8.306 -6.351 1.00 0.00 75 THR A CA 2
ATOM 2516 C C . THR A 1 75 ? 5.472 8.122 -4.848 1.00 0.00 75 THR A C 2
ATOM 2517 O O . THR A 1 75 ? 4.357 7.920 -4.366 1.00 0.00 75 THR A O 2
ATOM 2528 N N . HIS A 1 76 ? 6.577 8.192 -4.112 1.00 0.00 76 HIS A N 2
ATOM 2529 C CA . HIS A 1 76 ? 6.541 8.034 -2.663 1.00 0.00 76 HIS A CA 2
ATOM 2530 C C . HIS A 1 76 ? 5.650 9.094 -2.022 1.00 0.00 76 HIS A C 2
ATOM 2531 O O . HIS A 1 76 ? 4.912 8.812 -1.079 1.00 0.00 76 HIS A O 2
ATOM 2546 N N . ALA A 1 77 ? 5.725 10.316 -2.542 1.00 0.00 77 ALA A N 2
ATOM 2547 C CA . ALA A 1 77 ? 4.925 11.417 -2.022 1.00 0.00 77 ALA A CA 2
ATOM 2548 C C . ALA A 1 77 ? 3.447 11.222 -2.342 1.00 0.00 77 ALA A C 2
ATOM 2549 O O . ALA A 1 77 ? 2.582 11.477 -1.505 1.00 0.00 77 ALA A O 2
ATOM 2556 N N . GLN A 1 78 ? 3.166 10.768 -3.559 1.00 0.00 78 GLN A N 2
ATOM 2557 C CA . GLN A 1 78 ? 1.792 10.540 -3.990 1.00 0.00 78 GLN A CA 2
ATOM 2558 C C . GLN A 1 78 ? 1.153 9.404 -3.197 1.00 0.00 78 GLN A C 2
ATOM 2559 O O . GLN A 1 78 ? 0.123 9.589 -2.550 1.00 0.00 78 GLN A O 2
ATOM 2573 N N . ALA A 1 79 ? 1.773 8.230 -3.251 1.00 0.00 79 ALA A N 2
ATOM 2574 C CA . ALA A 1 79 ? 1.266 7.065 -2.536 1.00 0.00 79 ALA A CA 2
ATOM 2575 C C . ALA A 1 79 ? 0.942 7.409 -1.086 1.00 0.00 79 ALA A C 2
ATOM 2576 O O . ALA A 1 79 ? 0.001 6.869 -0.505 1.00 0.00 79 ALA A O 2
ATOM 2583 N N . VAL A 1 80 ? 1.727 8.312 -0.507 1.00 0.00 80 VAL A N 2
ATOM 2584 C CA . VAL A 1 80 ? 1.523 8.729 0.875 1.00 0.00 80 VAL A CA 2
ATOM 2585 C C . VAL A 1 80 ? 0.372 9.723 0.985 1.00 0.00 80 VAL A C 2
ATOM 2586 O O . VAL A 1 80 ? -0.424 9.664 1.921 1.00 0.00 80 VAL A O 2
ATOM 2599 N N . GLU A 1 81 ? 0.292 10.636 0.022 1.00 0.00 81 GLU A N 2
ATOM 2600 C CA . GLU A 1 81 ? -0.761 11.644 0.011 1.00 0.00 81 GLU A CA 2
ATOM 2601 C C . GLU A 1 81 ? -2.133 10.996 -0.158 1.00 0.00 81 GLU A C 2
ATOM 2602 O O . GLU A 1 81 ? -3.160 11.609 0.131 1.00 0.00 81 GLU A O 2
ATOM 2614 N N . ARG A 1 82 ? -2.139 9.753 -0.628 1.00 0.00 82 ARG A N 2
ATOM 2615 C CA . ARG A 1 82 ? -3.383 9.022 -0.838 1.00 0.00 82 ARG A CA 2
ATOM 2616 C C . ARG A 1 82 ? -3.871 8.394 0.465 1.00 0.00 82 ARG A C 2
ATOM 2617 O O . ARG A 1 82 ? -5.074 8.288 0.702 1.00 0.00 82 ARG A O 2
ATOM 2638 N N . ILE A 1 83 ? -2.928 7.979 1.305 1.00 0.00 83 ILE A N 2
ATOM 2639 C CA . ILE A 1 83 ? -3.262 7.362 2.583 1.00 0.00 83 ILE A CA 2
ATOM 2640 C C . ILE A 1 83 ? -3.784 8.398 3.573 1.00 0.00 83 ILE A C 2
ATOM 2641 O O . ILE A 1 83 ? -4.789 8.175 4.248 1.00 0.00 83 ILE A O 2
ATOM 2657 N N . ARG A 1 84 ? -3.095 9.531 3.653 1.00 0.00 84 ARG A N 2
ATOM 2658 C CA . ARG A 1 84 ? -3.489 10.602 4.561 1.00 0.00 84 ARG A CA 2
ATOM 2659 C C . ARG A 1 84 ? -4.864 11.151 4.189 1.00 0.00 84 ARG A C 2
ATOM 2660 O O . ARG A 1 84 ? -5.680 11.448 5.061 1.00 0.00 84 ARG A O 2
ATOM 2681 N N . ALA A 1 85 ? -5.112 11.283 2.890 1.00 0.00 85 ALA A N 2
ATOM 2682 C CA . ALA A 1 85 ? -6.387 11.794 2.404 1.00 0.00 85 ALA A CA 2
ATOM 2683 C C . ALA A 1 85 ? -7.455 10.705 2.415 1.00 0.00 85 ALA A C 2
ATOM 2684 O O . ALA A 1 85 ? -8.637 10.979 2.210 1.00 0.00 85 ALA A O 2
ATOM 2691 N N . GLY A 1 86 ? -7.030 9.468 2.656 1.00 0.00 86 GLY A N 2
ATOM 2692 C CA . GLY A 1 86 ? -7.963 8.357 2.689 1.00 0.00 86 GLY A CA 2
ATOM 2693 C C . GLY A 1 86 ? -9.000 8.503 3.785 1.00 0.00 86 GLY A C 2
ATOM 2694 O O . GLY A 1 86 ? -10.046 7.856 3.749 1.00 0.00 86 GLY A O 2
ATOM 2698 N N . GLY A 1 87 ? -8.709 9.353 4.764 1.00 0.00 87 GLY A N 2
ATOM 2699 C CA . GLY A 1 87 ? -9.633 9.565 5.863 1.00 0.00 87 GLY A CA 2
ATOM 2700 C C . GLY A 1 87 ? -9.226 8.813 7.115 1.00 0.00 87 GLY A C 2
ATOM 2701 O O . GLY A 1 87 ? -8.066 8.440 7.292 1.00 0.00 87 GLY A O 2
ATOM 2705 N N . PRO A 1 88 ? -10.197 8.580 8.011 1.00 0.00 88 PRO A N 2
ATOM 2706 C CA . PRO A 1 88 ? -9.958 7.867 9.270 1.00 0.00 88 PRO A CA 2
ATOM 2707 C C . PRO A 1 88 ? -9.670 6.386 9.051 1.00 0.00 88 PRO A C 2
ATOM 2708 O O . PRO A 1 88 ? -9.117 5.717 9.923 1.00 0.00 88 PRO A O 2
ATOM 2719 N N . GLN A 1 89 ? -10.050 5.881 7.881 1.00 0.00 89 GLN A N 2
ATOM 2720 C CA . GLN A 1 89 ? -9.832 4.478 7.549 1.00 0.00 89 GLN A CA 2
ATOM 2721 C C . GLN A 1 89 ? -8.705 4.327 6.532 1.00 0.00 89 GLN A C 2
ATOM 2722 O O . GLN A 1 89 ? -8.720 4.960 5.476 1.00 0.00 89 GLN A O 2
ATOM 2736 N N . LEU A 1 90 ? -7.730 3.487 6.858 1.00 0.00 90 LEU A N 2
ATOM 2737 C CA . LEU A 1 90 ? -6.594 3.253 5.973 1.00 0.00 90 LEU A CA 2
ATOM 2738 C C . LEU A 1 90 ? -6.782 1.968 5.174 1.00 0.00 90 LEU A C 2
ATOM 2739 O O . LEU A 1 90 ? -7.114 0.921 5.731 1.00 0.00 90 LEU A O 2
ATOM 2755 N N . HIS A 1 91 ? -6.565 2.054 3.865 1.00 0.00 91 HIS A N 2
ATOM 2756 C CA . HIS A 1 91 ? -6.707 0.896 2.989 1.00 0.00 91 HIS A CA 2
ATOM 2757 C C . HIS A 1 91 ? -5.515 0.780 2.044 1.00 0.00 91 HIS A C 2
ATOM 2758 O O . HIS A 1 91 ? -5.281 1.658 1.212 1.00 0.00 91 HIS A O 2
ATOM 2773 N N . LEU A 1 92 ? -4.765 -0.307 2.177 1.00 0.00 92 LEU A N 2
ATOM 2774 C CA . LEU A 1 92 ? -3.596 -0.538 1.335 1.00 0.00 92 LEU A CA 2
ATOM 2775 C C . LEU A 1 92 ? -3.593 -1.961 0.785 1.00 0.00 92 LEU A C 2
ATOM 2776 O O . LEU A 1 92 ? -3.937 -2.911 1.488 1.00 0.00 92 LEU A O 2
ATOM 2792 N N . VAL A 1 93 ? -3.201 -2.101 -0.478 1.00 0.00 93 VAL A N 2
ATOM 2793 C CA . VAL A 1 93 ? -3.150 -3.408 -1.122 1.00 0.00 93 VAL A CA 2
ATOM 2794 C C . VAL A 1 93 ? -1.740 -3.986 -1.082 1.00 0.00 93 VAL A C 2
ATOM 2795 O O . VAL A 1 93 ? -0.836 -3.489 -1.755 1.00 0.00 93 VAL A O 2
ATOM 2808 N N . ILE A 1 94 ? -1.560 -5.038 -0.291 1.00 0.00 94 ILE A N 2
ATOM 2809 C CA . ILE A 1 94 ? -0.260 -5.684 -0.165 1.00 0.00 94 ILE A CA 2
ATOM 2810 C C . ILE A 1 94 ? -0.319 -7.133 -0.635 1.00 0.00 94 ILE A C 2
ATOM 2811 O O . ILE A 1 94 ? -1.310 -7.829 -0.413 1.00 0.00 94 ILE A O 2
ATOM 2827 N N . ARG A 1 95 ? 0.750 -7.583 -1.285 1.00 0.00 95 ARG A N 2
ATOM 2828 C CA . ARG A 1 95 ? 0.821 -8.950 -1.787 1.00 0.00 95 ARG A CA 2
ATOM 2829 C C . ARG A 1 95 ? 2.174 -9.578 -1.466 1.00 0.00 95 ARG A C 2
ATOM 2830 O O . ARG A 1 95 ? 3.177 -9.281 -2.115 1.00 0.00 95 ARG A O 2
ATOM 2851 N N . ARG A 1 96 ? 2.193 -10.447 -0.460 1.00 0.00 96 ARG A N 2
ATOM 2852 C CA . ARG A 1 96 ? 3.423 -11.115 -0.052 1.00 0.00 96 ARG A CA 2
ATOM 2853 C C . ARG A 1 96 ? 3.980 -11.970 -1.186 1.00 0.00 96 ARG A C 2
ATOM 2854 O O . ARG A 1 96 ? 3.268 -12.758 -1.809 1.00 0.00 96 ARG A O 2
ATOM 2875 N N . PRO A 1 97 ? 5.283 -11.812 -1.462 1.00 0.00 97 PRO A N 2
ATOM 2876 C CA . PRO A 1 97 ? 5.964 -12.561 -2.523 1.00 0.00 97 PRO A CA 2
ATOM 2877 C C . PRO A 1 97 ? 6.115 -14.039 -2.183 1.00 0.00 97 PRO A C 2
ATOM 2878 O O . PRO A 1 97 ? 5.524 -14.529 -1.219 1.00 0.00 97 PRO A O 2
ATOM 2889 N N . LEU A 1 98 ? 6.909 -14.746 -2.980 1.00 0.00 98 LEU A N 2
ATOM 2890 C CA . LEU A 1 98 ? 7.138 -16.171 -2.763 1.00 0.00 98 LEU A CA 2
ATOM 2891 C C . LEU A 1 98 ? 8.611 -16.448 -2.480 1.00 0.00 98 LEU A C 2
ATOM 2892 O O . LEU A 1 98 ? 9.405 -16.638 -3.401 1.00 0.00 98 LEU A O 2
ATOM 2908 N N . SER A 1 99 ? 8.968 -16.472 -1.200 1.00 0.00 99 SER A N 2
ATOM 2909 C CA . SER A 1 99 ? 10.346 -16.725 -0.795 1.00 0.00 99 SER A CA 2
ATOM 2910 C C . SER A 1 99 ? 10.532 -18.183 -0.383 1.00 0.00 99 SER A C 2
ATOM 2911 O O . SER A 1 99 ? 9.569 -18.877 -0.062 1.00 0.00 99 SER A O 2
ATOM 2919 N N . GLY A 1 100 ? 11.781 -18.640 -0.396 1.00 0.00 100 GLY A N 2
ATOM 2920 C CA . GLY A 1 100 ? 12.073 -20.011 -0.022 1.00 0.00 100 GLY A CA 2
ATOM 2921 C C . GLY A 1 100 ? 13.473 -20.435 -0.417 1.00 0.00 100 GLY A C 2
ATOM 2922 O O . GLY A 1 100 ? 14.434 -20.257 0.332 1.00 0.00 100 GLY A O 2
ATOM 2926 N N . PRO A 1 101 ? 13.603 -21.012 -1.621 1.00 0.00 101 PRO A N 2
ATOM 2927 C CA . PRO A 1 101 ? 14.893 -21.475 -2.142 1.00 0.00 101 PRO A CA 2
ATOM 2928 C C . PRO A 1 101 ? 15.828 -20.321 -2.485 1.00 0.00 101 PRO A C 2
ATOM 2929 O O . PRO A 1 101 ? 15.833 -19.828 -3.613 1.00 0.00 101 PRO A O 2
ATOM 2940 N N . SER A 1 102 ? 16.618 -19.894 -1.506 1.00 0.00 102 SER A N 2
ATOM 2941 C CA . SER A 1 102 ? 17.556 -18.794 -1.704 1.00 0.00 102 SER A CA 2
ATOM 2942 C C . SER A 1 102 ? 18.308 -18.953 -3.022 1.00 0.00 102 SER A C 2
ATOM 2943 O O . SER A 1 102 ? 18.391 -18.019 -3.818 1.00 0.00 102 SER A O 2
ATOM 2951 N N . SER A 1 103 ? 18.855 -20.144 -3.243 1.00 0.00 103 SER A N 2
ATOM 2952 C CA . SER A 1 103 ? 19.605 -20.426 -4.462 1.00 0.00 103 SER A CA 2
ATOM 2953 C C . SER A 1 103 ? 19.264 -21.811 -5.002 1.00 0.00 103 SER A C 2
ATOM 2954 O O . SER A 1 103 ? 19.251 -22.793 -4.260 1.00 0.00 103 SER A O 2
ATOM 2962 N N . GLY A 1 104 ? 18.988 -21.883 -6.300 1.00 0.00 104 GLY A N 2
ATOM 2963 C CA . GLY A 1 104 ? 18.650 -23.152 -6.918 1.00 0.00 104 GLY A CA 2
ATOM 2964 C C . GLY A 1 104 ? 17.176 -23.259 -7.254 1.00 0.00 104 GLY A C 2
ATOM 2965 O O . GLY A 1 104 ? 16.766 -24.147 -8.001 1.00 0.00 104 GLY A O 2
ATOM 2969 N N . GLY A 1 1 ? -21.217 -10.025 11.390 1.00 0.00 1 GLY A N 3
ATOM 2970 C CA . GLY A 1 1 ? -21.082 -10.315 9.974 1.00 0.00 1 GLY A CA 3
ATOM 2971 C C . GLY A 1 1 ? -21.683 -11.654 9.596 1.00 0.00 1 GLY A C 3
ATOM 2972 O O . GLY A 1 1 ? -21.989 -12.472 10.464 1.00 0.00 1 GLY A O 3
ATOM 2976 N N . SER A 1 2 ? -21.855 -11.879 8.298 1.00 0.00 2 SER A N 3
ATOM 2977 C CA . SER A 1 2 ? -22.428 -13.127 7.807 1.00 0.00 2 SER A CA 3
ATOM 2978 C C . SER A 1 2 ? -21.390 -13.935 7.035 1.00 0.00 2 SER A C 3
ATOM 2979 O O . SER A 1 2 ? -20.581 -13.379 6.292 1.00 0.00 2 SER A O 3
ATOM 2987 N N . SER A 1 3 ? -21.421 -15.252 7.215 1.00 0.00 3 SER A N 3
ATOM 2988 C CA . SER A 1 3 ? -20.481 -16.138 6.539 1.00 0.00 3 SER A CA 3
ATOM 2989 C C . SER A 1 3 ? -20.258 -15.695 5.097 1.00 0.00 3 SER A C 3
ATOM 2990 O O . SER A 1 3 ? -21.138 -15.103 4.474 1.00 0.00 3 SER A O 3
ATOM 2998 N N . GLY A 1 4 ? -19.071 -15.986 4.571 1.00 0.00 4 GLY A N 3
ATOM 2999 C CA . GLY A 1 4 ? -18.752 -15.610 3.206 1.00 0.00 4 GLY A CA 3
ATOM 3000 C C . GLY A 1 4 ? -18.893 -14.120 2.967 1.00 0.00 4 GLY A C 3
ATOM 3001 O O . GLY A 1 4 ? -19.896 -13.664 2.419 1.00 0.00 4 GLY A O 3
ATOM 3005 N N . SER A 1 5 ? -17.885 -13.358 3.381 1.00 0.00 5 SER A N 3
ATOM 3006 C CA . SER A 1 5 ? -17.902 -11.910 3.213 1.00 0.00 5 SER A CA 3
ATOM 3007 C C . SER A 1 5 ? -17.128 -11.498 1.965 1.00 0.00 5 SER A C 3
ATOM 3008 O O . SER A 1 5 ? -16.216 -12.199 1.527 1.00 0.00 5 SER A O 3
ATOM 3016 N N . SER A 1 6 ? -17.499 -10.355 1.397 1.00 0.00 6 SER A N 3
ATOM 3017 C CA . SER A 1 6 ? -16.843 -9.850 0.196 1.00 0.00 6 SER A CA 3
ATOM 3018 C C . SER A 1 6 ? -15.423 -9.387 0.507 1.00 0.00 6 SER A C 3
ATOM 3019 O O . SER A 1 6 ? -15.220 -8.356 1.148 1.00 0.00 6 SER A O 3
ATOM 3027 N N . GLY A 1 7 ? -14.442 -10.157 0.047 1.00 0.00 7 GLY A N 3
ATOM 3028 C CA . GLY A 1 7 ? -13.053 -9.811 0.286 1.00 0.00 7 GLY A CA 3
ATOM 3029 C C . GLY A 1 7 ? -12.099 -10.906 -0.150 1.00 0.00 7 GLY A C 3
ATOM 3030 O O . GLY A 1 7 ? -11.173 -10.659 -0.921 1.00 0.00 7 GLY A O 3
ATOM 3034 N N . GLN A 1 8 ? -12.326 -12.118 0.346 1.00 0.00 8 GLN A N 3
ATOM 3035 C CA . GLN A 1 8 ? -11.478 -13.253 0.004 1.00 0.00 8 GLN A CA 3
ATOM 3036 C C . GLN A 1 8 ? -11.002 -13.162 -1.442 1.00 0.00 8 GLN A C 3
ATOM 3037 O O . GLN A 1 8 ? -11.788 -12.883 -2.347 1.00 0.00 8 GLN A O 3
ATOM 3051 N N . ALA A 1 9 ? -9.711 -13.398 -1.652 1.00 0.00 9 ALA A N 3
ATOM 3052 C CA . ALA A 1 9 ? -9.132 -13.344 -2.988 1.00 0.00 9 ALA A CA 3
ATOM 3053 C C . ALA A 1 9 ? -7.754 -13.996 -3.015 1.00 0.00 9 ALA A C 3
ATOM 3054 O O . ALA A 1 9 ? -7.117 -14.167 -1.976 1.00 0.00 9 ALA A O 3
ATOM 3061 N N . SER A 1 10 ? -7.299 -14.358 -4.211 1.00 0.00 10 SER A N 3
ATOM 3062 C CA . SER A 1 10 ? -5.998 -14.996 -4.373 1.00 0.00 10 SER A CA 3
ATOM 3063 C C . SER A 1 10 ? -5.031 -14.077 -5.113 1.00 0.00 10 SER A C 3
ATOM 3064 O O . SER A 1 10 ? -5.122 -13.912 -6.329 1.00 0.00 10 SER A O 3
ATOM 3072 N N . GLY A 1 11 ? -4.104 -13.480 -4.369 1.00 0.00 11 GLY A N 3
ATOM 3073 C CA . GLY A 1 11 ? -3.133 -12.585 -4.971 1.00 0.00 11 GLY A CA 3
ATOM 3074 C C . GLY A 1 11 ? -2.775 -11.424 -4.064 1.00 0.00 11 GLY A C 3
ATOM 3075 O O . GLY A 1 11 ? -1.887 -11.538 -3.219 1.00 0.00 11 GLY A O 3
ATOM 3079 N N . HIS A 1 12 ? -3.466 -10.302 -4.241 1.00 0.00 12 HIS A N 3
ATOM 3080 C CA . HIS A 1 12 ? -3.216 -9.115 -3.432 1.00 0.00 12 HIS A CA 3
ATOM 3081 C C . HIS A 1 12 ? -4.323 -8.915 -2.402 1.00 0.00 12 HIS A C 3
ATOM 3082 O O . HIS A 1 12 ? -5.501 -8.829 -2.750 1.00 0.00 12 HIS A O 3
ATOM 3097 N N . PHE A 1 13 ? -3.938 -8.843 -1.132 1.00 0.00 13 PHE A N 3
ATOM 3098 C CA . PHE A 1 13 ? -4.898 -8.656 -0.051 1.00 0.00 13 PHE A CA 3
ATOM 3099 C C . PHE A 1 13 ? -4.997 -7.184 0.340 1.00 0.00 13 PHE A C 3
ATOM 3100 O O . PHE A 1 13 ? -4.273 -6.340 -0.189 1.00 0.00 13 PHE A O 3
ATOM 3117 N N . SER A 1 14 ? -5.899 -6.883 1.268 1.00 0.00 14 SER A N 3
ATOM 3118 C CA . SER A 1 14 ? -6.097 -5.514 1.727 1.00 0.00 14 SER A CA 3
ATOM 3119 C C . SER A 1 14 ? -5.733 -5.377 3.202 1.00 0.00 14 SER A C 3
ATOM 3120 O O . SER A 1 14 ? -5.728 -6.358 3.946 1.00 0.00 14 SER A O 3
ATOM 3128 N N . VAL A 1 15 ? -5.427 -4.152 3.619 1.00 0.00 15 VAL A N 3
ATOM 3129 C CA . VAL A 1 15 ? -5.062 -3.884 5.005 1.00 0.00 15 VAL A CA 3
ATOM 3130 C C . VAL A 1 15 ? -6.009 -2.870 5.637 1.00 0.00 15 VAL A C 3
ATOM 3131 O O . VAL A 1 15 ? -6.128 -1.740 5.164 1.00 0.00 15 VAL A O 3
ATOM 3144 N N . GLU A 1 16 ? -6.680 -3.282 6.708 1.00 0.00 16 GLU A N 3
ATOM 3145 C CA . GLU A 1 16 ? -7.617 -2.408 7.404 1.00 0.00 16 GLU A CA 3
ATOM 3146 C C . GLU A 1 16 ? -7.071 -2.003 8.770 1.00 0.00 16 GLU A C 3
ATOM 3147 O O . GLU A 1 16 ? -6.808 -2.852 9.623 1.00 0.00 16 GLU A O 3
ATOM 3159 N N . LEU A 1 17 ? -6.901 -0.701 8.971 1.00 0.00 17 LEU A N 3
ATOM 3160 C CA . LEU A 1 17 ? -6.386 -0.181 10.232 1.00 0.00 17 LEU A CA 3
ATOM 3161 C C . LEU A 1 17 ? -7.199 1.022 10.699 1.00 0.00 17 LEU A C 3
ATOM 3162 O O . LEU A 1 17 ? -7.999 1.574 9.944 1.00 0.00 17 LEU A O 3
ATOM 3178 N N . VAL A 1 18 ? -6.988 1.423 11.949 1.00 0.00 18 VAL A N 3
ATOM 3179 C CA . VAL A 1 18 ? -7.699 2.563 12.516 1.00 0.00 18 VAL A CA 3
ATOM 3180 C C . VAL A 1 18 ? -6.726 3.623 13.020 1.00 0.00 18 VAL A C 3
ATOM 3181 O O . VAL A 1 18 ? -5.933 3.370 13.927 1.00 0.00 18 VAL A O 3
ATOM 3194 N N . ARG A 1 19 ? -6.792 4.809 12.425 1.00 0.00 19 ARG A N 3
ATOM 3195 C CA . ARG A 1 19 ? -5.916 5.908 12.814 1.00 0.00 19 ARG A CA 3
ATOM 3196 C C . ARG A 1 19 ? -5.782 5.986 14.331 1.00 0.00 19 ARG A C 3
ATOM 3197 O O . ARG A 1 19 ? -6.765 6.190 15.042 1.00 0.00 19 ARG A O 3
ATOM 3218 N N . GLY A 1 20 ? -4.557 5.822 14.822 1.00 0.00 20 GLY A N 3
ATOM 3219 C CA . GLY A 1 20 ? -4.316 5.876 16.252 1.00 0.00 20 GLY A CA 3
ATOM 3220 C C . GLY A 1 20 ? -3.986 7.276 16.731 1.00 0.00 20 GLY A C 3
ATOM 3221 O O . GLY A 1 20 ? -4.455 8.261 16.162 1.00 0.00 20 GLY A O 3
ATOM 3225 N N . TYR A 1 21 ? -3.177 7.364 17.781 1.00 0.00 21 TYR A N 3
ATOM 3226 C CA . TYR A 1 21 ? -2.787 8.653 18.340 1.00 0.00 21 TYR A CA 3
ATOM 3227 C C . TYR A 1 21 ? -2.221 9.567 17.258 1.00 0.00 21 TYR A C 3
ATOM 3228 O O . TYR A 1 21 ? -2.687 10.690 17.071 1.00 0.00 21 TYR A O 3
ATOM 3246 N N . ALA A 1 22 ? -1.212 9.075 16.546 1.00 0.00 22 ALA A N 3
ATOM 3247 C CA . ALA A 1 22 ? -0.582 9.844 15.480 1.00 0.00 22 ALA A CA 3
ATOM 3248 C C . ALA A 1 22 ? -0.403 8.998 14.224 1.00 0.00 22 ALA A C 3
ATOM 3249 O O . ALA A 1 22 ? 0.407 8.073 14.198 1.00 0.00 22 ALA A O 3
ATOM 3256 N N . GLY A 1 23 ? -1.166 9.322 13.184 1.00 0.00 23 GLY A N 3
ATOM 3257 C CA . GLY A 1 23 ? -1.076 8.581 11.940 1.00 0.00 23 GLY A CA 3
ATOM 3258 C C . GLY A 1 23 ? -1.206 7.085 12.145 1.00 0.00 23 GLY A C 3
ATOM 3259 O O . GLY A 1 23 ? -1.917 6.634 13.044 1.00 0.00 23 GLY A O 3
ATOM 3263 N N . PHE A 1 24 ? -0.520 6.313 11.309 1.00 0.00 24 PHE A N 3
ATOM 3264 C CA . PHE A 1 24 ? -0.564 4.858 11.401 1.00 0.00 24 PHE A CA 3
ATOM 3265 C C . PHE A 1 24 ? 0.816 4.291 11.722 1.00 0.00 24 PHE A C 3
ATOM 3266 O O . PHE A 1 24 ? 0.986 3.080 11.854 1.00 0.00 24 PHE A O 3
ATOM 3283 N N . GLY A 1 25 ? 1.799 5.178 11.845 1.00 0.00 25 GLY A N 3
ATOM 3284 C CA . GLY A 1 25 ? 3.152 4.748 12.148 1.00 0.00 25 GLY A CA 3
ATOM 3285 C C . GLY A 1 25 ? 3.755 3.907 11.040 1.00 0.00 25 GLY A C 3
ATOM 3286 O O . GLY A 1 25 ? 4.688 3.137 11.273 1.00 0.00 25 GLY A O 3
ATOM 3290 N N . LEU A 1 26 ? 3.221 4.052 9.832 1.00 0.00 26 LEU A N 3
ATOM 3291 C CA . LEU A 1 26 ? 3.711 3.298 8.684 1.00 0.00 26 LEU A CA 3
ATOM 3292 C C . LEU A 1 26 ? 4.647 4.150 7.832 1.00 0.00 26 LEU A C 3
ATOM 3293 O O . LEU A 1 26 ? 4.292 5.252 7.411 1.00 0.00 26 LEU A O 3
ATOM 3309 N N . THR A 1 27 ? 5.845 3.633 7.580 1.00 0.00 27 THR A N 3
ATOM 3310 C CA . THR A 1 27 ? 6.832 4.345 6.779 1.00 0.00 27 THR A CA 3
ATOM 3311 C C . THR A 1 27 ? 7.213 3.545 5.537 1.00 0.00 27 THR A C 3
ATOM 3312 O O . THR A 1 27 ? 7.278 2.316 5.574 1.00 0.00 27 THR A O 3
ATOM 3323 N N . LEU A 1 28 ? 7.464 4.250 4.440 1.00 0.00 28 LEU A N 3
ATOM 3324 C CA . LEU A 1 28 ? 7.839 3.606 3.186 1.00 0.00 28 LEU A CA 3
ATOM 3325 C C . LEU A 1 28 ? 9.276 3.948 2.807 1.00 0.00 28 LEU A C 3
ATOM 3326 O O . LEU A 1 28 ? 9.636 5.119 2.691 1.00 0.00 28 LEU A O 3
ATOM 3342 N N . GLY A 1 29 ? 10.093 2.917 2.612 1.00 0.00 29 GLY A N 3
ATOM 3343 C CA . GLY A 1 29 ? 11.481 3.130 2.245 1.00 0.00 29 GLY A CA 3
ATOM 3344 C C . GLY A 1 29 ? 11.762 2.764 0.801 1.00 0.00 29 GLY A C 3
ATOM 3345 O O . GLY A 1 29 ? 11.399 1.681 0.346 1.00 0.00 29 GLY A O 3
ATOM 3349 N N . GLY A 1 30 ? 12.410 3.672 0.078 1.00 0.00 30 GLY A N 3
ATOM 3350 C CA . GLY A 1 30 ? 12.727 3.422 -1.316 1.00 0.00 30 GLY A CA 3
ATOM 3351 C C . GLY A 1 30 ? 11.830 4.195 -2.263 1.00 0.00 30 GLY A C 3
ATOM 3352 O O . GLY A 1 30 ? 11.635 5.398 -2.100 1.00 0.00 30 GLY A O 3
ATOM 3356 N N . GLY A 1 31 ? 11.283 3.501 -3.257 1.00 0.00 31 GLY A N 3
ATOM 3357 C CA . GLY A 1 31 ? 10.410 4.147 -4.219 1.00 0.00 31 GLY A CA 3
ATOM 3358 C C . GLY A 1 31 ? 11.180 4.859 -5.314 1.00 0.00 31 GLY A C 3
ATOM 3359 O O . GLY A 1 31 ? 12.217 4.375 -5.768 1.00 0.00 31 GLY A O 3
ATOM 3363 N N . ARG A 1 32 ? 10.671 6.010 -5.740 1.00 0.00 32 ARG A N 3
ATOM 3364 C CA . ARG A 1 32 ? 11.316 6.788 -6.791 1.00 0.00 32 ARG A CA 3
ATOM 3365 C C . ARG A 1 32 ? 12.432 7.657 -6.217 1.00 0.00 32 ARG A C 3
ATOM 3366 O O . ARG A 1 32 ? 12.171 8.680 -5.583 1.00 0.00 32 ARG A O 3
ATOM 3387 N N . ASP A 1 33 ? 13.673 7.242 -6.443 1.00 0.00 33 ASP A N 3
ATOM 3388 C CA . ASP A 1 33 ? 14.828 7.982 -5.949 1.00 0.00 33 ASP A CA 3
ATOM 3389 C C . ASP A 1 33 ? 15.768 8.351 -7.093 1.00 0.00 33 ASP A C 3
ATOM 3390 O O . ASP A 1 33 ? 15.732 7.739 -8.161 1.00 0.00 33 ASP A O 3
ATOM 3399 N N . VAL A 1 34 ? 16.608 9.355 -6.862 1.00 0.00 34 VAL A N 3
ATOM 3400 C CA . VAL A 1 34 ? 17.557 9.805 -7.873 1.00 0.00 34 VAL A CA 3
ATOM 3401 C C . VAL A 1 34 ? 18.611 8.740 -8.151 1.00 0.00 34 VAL A C 3
ATOM 3402 O O . VAL A 1 34 ? 19.196 8.698 -9.232 1.00 0.00 34 VAL A O 3
ATOM 3415 N N . ALA A 1 35 ? 18.848 7.879 -7.166 1.00 0.00 35 ALA A N 3
ATOM 3416 C CA . ALA A 1 35 ? 19.830 6.811 -7.305 1.00 0.00 35 ALA A CA 3
ATOM 3417 C C . ALA A 1 35 ? 19.219 5.587 -7.979 1.00 0.00 35 ALA A C 3
ATOM 3418 O O . ALA A 1 35 ? 19.809 4.508 -7.983 1.00 0.00 35 ALA A O 3
ATOM 3425 N N . GLY A 1 36 ? 18.030 5.763 -8.550 1.00 0.00 36 GLY A N 3
ATOM 3426 C CA . GLY A 1 36 ? 17.359 4.664 -9.219 1.00 0.00 36 GLY A CA 3
ATOM 3427 C C . GLY A 1 36 ? 15.930 4.485 -8.747 1.00 0.00 36 GLY A C 3
ATOM 3428 O O . GLY A 1 36 ? 15.576 4.903 -7.644 1.00 0.00 36 GLY A O 3
ATOM 3432 N N . ASP A 1 37 ? 15.106 3.863 -9.583 1.00 0.00 37 ASP A N 3
ATOM 3433 C CA . ASP A 1 37 ? 13.706 3.629 -9.246 1.00 0.00 37 ASP A CA 3
ATOM 3434 C C . ASP A 1 37 ? 13.537 2.299 -8.518 1.00 0.00 37 ASP A C 3
ATOM 3435 O O . ASP A 1 37 ? 13.603 1.232 -9.129 1.00 0.00 37 ASP A O 3
ATOM 3444 N N . THR A 1 38 ? 13.321 2.370 -7.208 1.00 0.00 38 THR A N 3
ATOM 3445 C CA . THR A 1 38 ? 13.145 1.172 -6.397 1.00 0.00 38 THR A CA 3
ATOM 3446 C C . THR A 1 38 ? 11.674 0.942 -6.068 1.00 0.00 38 THR A C 3
ATOM 3447 O O . THR A 1 38 ? 10.894 1.882 -5.909 1.00 0.00 38 THR A O 3
ATOM 3458 N N . PRO A 1 39 ? 11.284 -0.337 -5.962 1.00 0.00 39 PRO A N 3
ATOM 3459 C CA . PRO A 1 39 ? 9.904 -0.720 -5.649 1.00 0.00 39 PRO A CA 3
ATOM 3460 C C . PRO A 1 39 ? 9.519 -0.381 -4.213 1.00 0.00 39 PRO A C 3
ATOM 3461 O O . PRO A 1 39 ? 10.112 -0.895 -3.263 1.00 0.00 39 PRO A O 3
ATOM 3472 N N . LEU A 1 40 ? 8.524 0.486 -4.061 1.00 0.00 40 LEU A N 3
ATOM 3473 C CA . LEU A 1 40 ? 8.060 0.893 -2.739 1.00 0.00 40 LEU A CA 3
ATOM 3474 C C . LEU A 1 40 ? 7.694 -0.322 -1.892 1.00 0.00 40 LEU A C 3
ATOM 3475 O O . LEU A 1 40 ? 7.108 -1.284 -2.389 1.00 0.00 40 LEU A O 3
ATOM 3491 N N . ALA A 1 41 ? 8.040 -0.270 -0.611 1.00 0.00 41 ALA A N 3
ATOM 3492 C CA . ALA A 1 41 ? 7.745 -1.364 0.306 1.00 0.00 41 ALA A CA 3
ATOM 3493 C C . ALA A 1 41 ? 7.903 -0.922 1.757 1.00 0.00 41 ALA A C 3
ATOM 3494 O O . ALA A 1 41 ? 8.795 -0.139 2.084 1.00 0.00 41 ALA A O 3
ATOM 3501 N N . VAL A 1 42 ? 7.032 -1.429 2.624 1.00 0.00 42 VAL A N 3
ATOM 3502 C CA . VAL A 1 42 ? 7.076 -1.087 4.040 1.00 0.00 42 VAL A CA 3
ATOM 3503 C C . VAL A 1 42 ? 8.504 -1.130 4.572 1.00 0.00 42 VAL A C 3
ATOM 3504 O O . VAL A 1 42 ? 9.165 -2.167 4.521 1.00 0.00 42 VAL A O 3
ATOM 3517 N N . ARG A 1 43 ? 8.973 0.004 5.083 1.00 0.00 43 ARG A N 3
ATOM 3518 C CA . ARG A 1 43 ? 10.324 0.096 5.624 1.00 0.00 43 ARG A CA 3
ATOM 3519 C C . ARG A 1 43 ? 10.327 -0.169 7.126 1.00 0.00 43 ARG A C 3
ATOM 3520 O O . ARG A 1 43 ? 10.847 -1.184 7.587 1.00 0.00 43 ARG A O 3
ATOM 3541 N N . GLY A 1 44 ? 9.743 0.753 7.886 1.00 0.00 44 GLY A N 3
ATOM 3542 C CA . GLY A 1 44 ? 9.690 0.601 9.328 1.00 0.00 44 GLY A CA 3
ATOM 3543 C C . GLY A 1 44 ? 8.269 0.558 9.855 1.00 0.00 44 GLY A C 3
ATOM 3544 O O . GLY A 1 44 ? 7.345 1.059 9.212 1.00 0.00 44 GLY A O 3
ATOM 3548 N N . LEU A 1 45 ? 8.092 -0.042 11.027 1.00 0.00 45 LEU A N 3
ATOM 3549 C CA . LEU A 1 45 ? 6.773 -0.150 11.640 1.00 0.00 45 LEU A CA 3
ATOM 3550 C C . LEU A 1 45 ? 6.775 0.443 13.045 1.00 0.00 45 LEU A C 3
ATOM 3551 O O . LEU A 1 45 ? 7.260 -0.178 13.992 1.00 0.00 45 LEU A O 3
ATOM 3567 N N . LEU A 1 46 ? 6.228 1.647 13.174 1.00 0.00 46 LEU A N 3
ATOM 3568 C CA . LEU A 1 46 ? 6.165 2.324 14.465 1.00 0.00 46 LEU A CA 3
ATOM 3569 C C . LEU A 1 46 ? 5.627 1.390 15.544 1.00 0.00 46 LEU A C 3
ATOM 3570 O O . LEU A 1 46 ? 4.492 0.920 15.465 1.00 0.00 46 LEU A O 3
ATOM 3586 N N . LYS A 1 47 ? 6.450 1.125 16.553 1.00 0.00 47 LYS A N 3
ATOM 3587 C CA . LYS A 1 47 ? 6.058 0.250 17.651 1.00 0.00 47 LYS A CA 3
ATOM 3588 C C . LYS A 1 47 ? 4.771 0.742 18.306 1.00 0.00 47 LYS A C 3
ATOM 3589 O O . LYS A 1 47 ? 4.435 1.923 18.226 1.00 0.00 47 LYS A O 3
ATOM 3608 N N . ASP A 1 48 ? 4.057 -0.171 18.955 1.00 0.00 48 ASP A N 3
ATOM 3609 C CA . ASP A 1 48 ? 2.808 0.171 19.627 1.00 0.00 48 ASP A CA 3
ATOM 3610 C C . ASP A 1 48 ? 1.846 0.862 18.665 1.00 0.00 48 ASP A C 3
ATOM 3611 O O . ASP A 1 48 ? 1.022 1.678 19.076 1.00 0.00 48 ASP A O 3
ATOM 3620 N N . GLY A 1 49 ? 1.957 0.528 17.383 1.00 0.00 49 GLY A N 3
ATOM 3621 C CA . GLY A 1 49 ? 1.092 1.126 16.383 1.00 0.00 49 GLY A CA 3
ATOM 3622 C C . GLY A 1 49 ? -0.001 0.182 15.922 1.00 0.00 49 GLY A C 3
ATOM 3623 O O . GLY A 1 49 ? 0.050 -1.025 16.162 1.00 0.00 49 GLY A O 3
ATOM 3627 N N . PRO A 1 50 ? -1.018 0.733 15.245 1.00 0.00 50 PRO A N 3
ATOM 3628 C CA . PRO A 1 50 ? -2.148 -0.050 14.736 1.00 0.00 50 PRO A CA 3
ATOM 3629 C C . PRO A 1 50 ? -1.747 -0.964 13.583 1.00 0.00 50 PRO A C 3
ATOM 3630 O O . PRO A 1 50 ? -2.421 -1.953 13.299 1.00 0.00 50 PRO A O 3
ATOM 3641 N N . ALA A 1 51 ? -0.645 -0.625 12.922 1.00 0.00 51 ALA A N 3
ATOM 3642 C CA . ALA A 1 51 ? -0.153 -1.417 11.801 1.00 0.00 51 ALA A CA 3
ATOM 3643 C C . ALA A 1 51 ? 0.705 -2.581 12.285 1.00 0.00 51 ALA A C 3
ATOM 3644 O O . ALA A 1 51 ? 0.524 -3.718 11.852 1.00 0.00 51 ALA A O 3
ATOM 3651 N N . GLN A 1 52 ? 1.639 -2.287 13.184 1.00 0.00 52 GLN A N 3
ATOM 3652 C CA . GLN A 1 52 ? 2.525 -3.311 13.726 1.00 0.00 52 GLN A CA 3
ATOM 3653 C C . GLN A 1 52 ? 1.754 -4.290 14.604 1.00 0.00 52 GLN A C 3
ATOM 3654 O O . GLN A 1 52 ? 2.034 -5.489 14.607 1.00 0.00 52 GLN A O 3
ATOM 3668 N N . ARG A 1 53 ? 0.782 -3.771 15.348 1.00 0.00 53 ARG A N 3
ATOM 3669 C CA . ARG A 1 53 ? -0.029 -4.600 16.232 1.00 0.00 53 ARG A CA 3
ATOM 3670 C C . ARG A 1 53 ? -0.911 -5.551 15.428 1.00 0.00 53 ARG A C 3
ATOM 3671 O O . ARG A 1 53 ? -1.247 -6.642 15.890 1.00 0.00 53 ARG A O 3
ATOM 3692 N N . CYS A 1 54 ? -1.282 -5.129 14.224 1.00 0.00 54 CYS A N 3
ATOM 3693 C CA . CYS A 1 54 ? -2.127 -5.942 13.356 1.00 0.00 54 CYS A CA 3
ATOM 3694 C C . CYS A 1 54 ? -1.414 -7.230 12.955 1.00 0.00 54 CYS A C 3
ATOM 3695 O O . CYS A 1 54 ? -2.042 -8.277 12.801 1.00 0.00 54 CYS A O 3
ATOM 3703 N N . GLY A 1 55 ? -0.098 -7.144 12.786 1.00 0.00 55 GLY A N 3
ATOM 3704 C CA . GLY A 1 55 ? 0.678 -8.309 12.403 1.00 0.00 55 GLY A CA 3
ATOM 3705 C C . GLY A 1 55 ? 0.514 -8.658 10.937 1.00 0.00 55 GLY A C 3
ATOM 3706 O O . GLY A 1 55 ? 1.041 -9.667 10.470 1.00 0.00 55 GLY A O 3
ATOM 3710 N N . ARG A 1 56 ? -0.222 -7.823 10.210 1.00 0.00 56 ARG A N 3
ATOM 3711 C CA . ARG A 1 56 ? -0.456 -8.051 8.790 1.00 0.00 56 ARG A CA 3
ATOM 3712 C C . ARG A 1 56 ? 0.547 -7.275 7.942 1.00 0.00 56 ARG A C 3
ATOM 3713 O O . ARG A 1 56 ? 0.776 -7.602 6.776 1.00 0.00 56 ARG A O 3
ATOM 3734 N N . LEU A 1 57 ? 1.142 -6.245 8.533 1.00 0.00 57 LEU A N 3
ATOM 3735 C CA . LEU A 1 57 ? 2.121 -5.421 7.832 1.00 0.00 57 LEU A CA 3
ATOM 3736 C C . LEU A 1 57 ? 3.524 -5.655 8.383 1.00 0.00 57 LEU A C 3
ATOM 3737 O O . LEU A 1 57 ? 3.800 -5.363 9.546 1.00 0.00 57 LEU A O 3
ATOM 3753 N N . GLU A 1 58 ? 4.406 -6.181 7.539 1.00 0.00 58 GLU A N 3
ATOM 3754 C CA . GLU A 1 58 ? 5.781 -6.452 7.943 1.00 0.00 58 GLU A CA 3
ATOM 3755 C C . GLU A 1 58 ? 6.766 -5.681 7.069 1.00 0.00 58 GLU A C 3
ATOM 3756 O O . GLU A 1 58 ? 6.375 -5.019 6.107 1.00 0.00 58 GLU A O 3
ATOM 3768 N N . VAL A 1 59 ? 8.047 -5.770 7.412 1.00 0.00 59 VAL A N 3
ATOM 3769 C CA . VAL A 1 59 ? 9.090 -5.082 6.660 1.00 0.00 59 VAL A CA 3
ATOM 3770 C C . VAL A 1 59 ? 9.487 -5.874 5.420 1.00 0.00 59 VAL A C 3
ATOM 3771 O O . VAL A 1 59 ? 9.938 -7.015 5.517 1.00 0.00 59 VAL A O 3
ATOM 3784 N N . GLY A 1 60 ? 9.316 -5.261 4.252 1.00 0.00 60 GLY A N 3
ATOM 3785 C CA . GLY A 1 60 ? 9.661 -5.924 3.009 1.00 0.00 60 GLY A CA 3
ATOM 3786 C C . GLY A 1 60 ? 8.443 -6.251 2.168 1.00 0.00 60 GLY A C 3
ATOM 3787 O O . GLY A 1 60 ? 8.550 -6.928 1.145 1.00 0.00 60 GLY A O 3
ATOM 3791 N N . ASP A 1 61 ? 7.282 -5.771 2.599 1.00 0.00 61 ASP A N 3
ATOM 3792 C CA . ASP A 1 61 ? 6.038 -6.016 1.880 1.00 0.00 61 ASP A CA 3
ATOM 3793 C C . ASP A 1 61 ? 5.902 -5.070 0.691 1.00 0.00 61 ASP A C 3
ATOM 3794 O O . ASP A 1 61 ? 6.068 -3.857 0.827 1.00 0.00 61 ASP A O 3
ATOM 3803 N N . LEU A 1 62 ? 5.599 -5.632 -0.474 1.00 0.00 62 LEU A N 3
ATOM 3804 C CA . LEU A 1 62 ? 5.442 -4.838 -1.688 1.00 0.00 62 LEU A CA 3
ATOM 3805 C C . LEU A 1 62 ? 4.015 -4.315 -1.815 1.00 0.00 62 LEU A C 3
ATOM 3806 O O . LEU A 1 62 ? 3.051 -5.066 -1.664 1.00 0.00 62 LEU A O 3
ATOM 3822 N N . VAL A 1 63 ? 3.886 -3.022 -2.096 1.00 0.00 63 VAL A N 3
ATOM 3823 C CA . VAL A 1 63 ? 2.577 -2.398 -2.247 1.00 0.00 63 VAL A CA 3
ATOM 3824 C C . VAL A 1 63 ? 2.118 -2.429 -3.700 1.00 0.00 63 VAL A C 3
ATOM 3825 O O . VAL A 1 63 ? 2.830 -1.975 -4.598 1.00 0.00 63 VAL A O 3
ATOM 3838 N N . LEU A 1 64 ? 0.925 -2.967 -3.927 1.00 0.00 64 LEU A N 3
ATOM 3839 C CA . LEU A 1 64 ? 0.369 -3.057 -5.272 1.00 0.00 64 LEU A CA 3
ATOM 3840 C C . LEU A 1 64 ? -0.594 -1.905 -5.542 1.00 0.00 64 LEU A C 3
ATOM 3841 O O . LEU A 1 64 ? -0.583 -1.313 -6.622 1.00 0.00 64 LEU A O 3
ATOM 3857 N N . HIS A 1 65 ? -1.424 -1.590 -4.553 1.00 0.00 65 HIS A N 3
ATOM 3858 C CA . HIS A 1 65 ? -2.391 -0.506 -4.683 1.00 0.00 65 HIS A CA 3
ATOM 3859 C C . HIS A 1 65 ? -2.658 0.149 -3.331 1.00 0.00 65 HIS A C 3
ATOM 3860 O O . HIS A 1 65 ? -2.080 -0.243 -2.316 1.00 0.00 65 HIS A O 3
ATOM 3875 N N . ILE A 1 66 ? -3.534 1.148 -3.325 1.00 0.00 66 ILE A N 3
ATOM 3876 C CA . ILE A 1 66 ? -3.876 1.856 -2.098 1.00 0.00 66 ILE A CA 3
ATOM 3877 C C . ILE A 1 66 ? -5.273 2.462 -2.184 1.00 0.00 66 ILE A C 3
ATOM 3878 O O . ILE A 1 66 ? -5.554 3.274 -3.065 1.00 0.00 66 ILE A O 3
ATOM 3894 N N . ASN A 1 67 ? -6.143 2.063 -1.263 1.00 0.00 67 ASN A N 3
ATOM 3895 C CA . ASN A 1 67 ? -7.511 2.568 -1.234 1.00 0.00 67 ASN A CA 3
ATOM 3896 C C . ASN A 1 67 ? -8.187 2.385 -2.589 1.00 0.00 67 ASN A C 3
ATOM 3897 O O . ASN A 1 67 ? -8.893 3.272 -3.068 1.00 0.00 67 ASN A O 3
ATOM 3908 N N . GLY A 1 68 ? -7.967 1.226 -3.203 1.00 0.00 68 GLY A N 3
ATOM 3909 C CA . GLY A 1 68 ? -8.562 0.947 -4.497 1.00 0.00 68 GLY A CA 3
ATOM 3910 C C . GLY A 1 68 ? -7.992 1.819 -5.598 1.00 0.00 68 GLY A C 3
ATOM 3911 O O . GLY A 1 68 ? -8.522 1.853 -6.708 1.00 0.00 68 GLY A O 3
ATOM 3915 N N . GLU A 1 69 ? -6.910 2.528 -5.289 1.00 0.00 69 GLU A N 3
ATOM 3916 C CA . GLU A 1 69 ? -6.271 3.407 -6.261 1.00 0.00 69 GLU A CA 3
ATOM 3917 C C . GLU A 1 69 ? -5.010 2.763 -6.830 1.00 0.00 69 GLU A C 3
ATOM 3918 O O . GLU A 1 69 ? -4.233 2.145 -6.102 1.00 0.00 69 GLU A O 3
ATOM 3930 N N . SER A 1 70 ? -4.813 2.912 -8.136 1.00 0.00 70 SER A N 3
ATOM 3931 C CA . SER A 1 70 ? -3.649 2.342 -8.804 1.00 0.00 70 SER A CA 3
ATOM 3932 C C . SER A 1 70 ? -2.415 3.209 -8.579 1.00 0.00 70 SER A C 3
ATOM 3933 O O . SER A 1 70 ? -2.308 4.312 -9.117 1.00 0.00 70 SER A O 3
ATOM 3941 N N . THR A 1 71 ? -1.482 2.703 -7.778 1.00 0.00 71 THR A N 3
ATOM 3942 C CA . THR A 1 71 ? -0.254 3.430 -7.479 1.00 0.00 71 THR A CA 3
ATOM 3943 C C . THR A 1 71 ? 0.759 3.286 -8.609 1.00 0.00 71 THR A C 3
ATOM 3944 O O . THR A 1 71 ? 1.906 3.714 -8.483 1.00 0.00 71 THR A O 3
ATOM 3955 N N . GLN A 1 72 ? 0.328 2.681 -9.711 1.00 0.00 72 GLN A N 3
ATOM 3956 C CA . GLN A 1 72 ? 1.199 2.480 -10.862 1.00 0.00 72 GLN A CA 3
ATOM 3957 C C . GLN A 1 72 ? 1.761 3.809 -11.358 1.00 0.00 72 GLN A C 3
ATOM 3958 O O . GLN A 1 72 ? 2.761 3.843 -12.074 1.00 0.00 72 GLN A O 3
ATOM 3972 N N . GLY A 1 73 ? 1.110 4.902 -10.972 1.00 0.00 73 GLY A N 3
ATOM 3973 C CA . GLY A 1 73 ? 1.558 6.218 -11.387 1.00 0.00 73 GLY A CA 3
ATOM 3974 C C . GLY A 1 73 ? 1.633 7.196 -10.232 1.00 0.00 73 GLY A C 3
ATOM 3975 O O . GLY A 1 73 ? 1.537 8.408 -10.427 1.00 0.00 73 GLY A O 3
ATOM 3979 N N . LEU A 1 74 ? 1.804 6.670 -9.024 1.00 0.00 74 LEU A N 3
ATOM 3980 C CA . LEU A 1 74 ? 1.891 7.505 -7.831 1.00 0.00 74 LEU A CA 3
ATOM 3981 C C . LEU A 1 74 ? 3.256 7.366 -7.166 1.00 0.00 74 LEU A C 3
ATOM 3982 O O . LEU A 1 74 ? 3.675 6.265 -6.805 1.00 0.00 74 LEU A O 3
ATOM 3998 N N . THR A 1 75 ? 3.948 8.490 -7.004 1.00 0.00 75 THR A N 3
ATOM 3999 C CA . THR A 1 75 ? 5.265 8.494 -6.382 1.00 0.00 75 THR A CA 3
ATOM 4000 C C . THR A 1 75 ? 5.161 8.311 -4.872 1.00 0.00 75 THR A C 3
ATOM 4001 O O . THR A 1 75 ? 4.064 8.187 -4.326 1.00 0.00 75 THR A O 3
ATOM 4012 N N . HIS A 1 76 ? 6.308 8.298 -4.201 1.00 0.00 76 HIS A N 3
ATOM 4013 C CA . HIS A 1 76 ? 6.345 8.132 -2.752 1.00 0.00 76 HIS A CA 3
ATOM 4014 C C . HIS A 1 76 ? 5.527 9.218 -2.060 1.00 0.00 76 HIS A C 3
ATOM 4015 O O . HIS A 1 76 ? 5.063 9.037 -0.935 1.00 0.00 76 HIS A O 3
ATOM 4030 N N . ALA A 1 77 ? 5.356 10.347 -2.741 1.00 0.00 77 ALA A N 3
ATOM 4031 C CA . ALA A 1 77 ? 4.593 11.461 -2.192 1.00 0.00 77 ALA A CA 3
ATOM 4032 C C . ALA A 1 77 ? 3.111 11.330 -2.526 1.00 0.00 77 ALA A C 3
ATOM 4033 O O . ALA A 1 77 ? 2.251 11.647 -1.705 1.00 0.00 77 ALA A O 3
ATOM 4040 N N . GLN A 1 78 ? 2.821 10.860 -3.735 1.00 0.00 78 GLN A N 3
ATOM 4041 C CA . GLN A 1 78 ? 1.443 10.689 -4.177 1.00 0.00 78 GLN A CA 3
ATOM 4042 C C . GLN A 1 78 ? 0.759 9.565 -3.405 1.00 0.00 78 GLN A C 3
ATOM 4043 O O . GLN A 1 78 ? -0.305 9.760 -2.819 1.00 0.00 78 GLN A O 3
ATOM 4057 N N . ALA A 1 79 ? 1.378 8.389 -3.409 1.00 0.00 79 ALA A N 3
ATOM 4058 C CA . ALA A 1 79 ? 0.830 7.235 -2.708 1.00 0.00 79 ALA A CA 3
ATOM 4059 C C . ALA A 1 79 ? 0.517 7.573 -1.255 1.00 0.00 79 ALA A C 3
ATOM 4060 O O . ALA A 1 79 ? -0.392 6.999 -0.655 1.00 0.00 79 ALA A O 3
ATOM 4067 N N . VAL A 1 80 ? 1.275 8.510 -0.693 1.00 0.00 80 VAL A N 3
ATOM 4068 C CA . VAL A 1 80 ? 1.077 8.925 0.690 1.00 0.00 80 VAL A CA 3
ATOM 4069 C C . VAL A 1 80 ? -0.089 9.900 0.810 1.00 0.00 80 VAL A C 3
ATOM 4070 O O . VAL A 1 80 ? -0.829 9.879 1.793 1.00 0.00 80 VAL A O 3
ATOM 4083 N N . GLU A 1 81 ? -0.248 10.752 -0.198 1.00 0.00 81 GLU A N 3
ATOM 4084 C CA . GLU A 1 81 ? -1.325 11.734 -0.205 1.00 0.00 81 GLU A CA 3
ATOM 4085 C C . GLU A 1 81 ? -2.688 11.048 -0.206 1.00 0.00 81 GLU A C 3
ATOM 4086 O O . GLU A 1 81 ? -3.677 11.607 0.267 1.00 0.00 81 GLU A O 3
ATOM 4098 N N . ARG A 1 82 ? -2.731 9.833 -0.742 1.00 0.00 82 ARG A N 3
ATOM 4099 C CA . ARG A 1 82 ? -3.972 9.070 -0.808 1.00 0.00 82 ARG A CA 3
ATOM 4100 C C . ARG A 1 82 ? -4.330 8.497 0.560 1.00 0.00 82 ARG A C 3
ATOM 4101 O O . ARG A 1 82 ? -5.504 8.422 0.924 1.00 0.00 82 ARG A O 3
ATOM 4122 N N . ILE A 1 83 ? -3.312 8.094 1.313 1.00 0.00 83 ILE A N 3
ATOM 4123 C CA . ILE A 1 83 ? -3.520 7.529 2.640 1.00 0.00 83 ILE A CA 3
ATOM 4124 C C . ILE A 1 83 ? -3.940 8.604 3.636 1.00 0.00 83 ILE A C 3
ATOM 4125 O O . ILE A 1 83 ? -4.925 8.446 4.357 1.00 0.00 83 ILE A O 3
ATOM 4141 N N . ARG A 1 84 ? -3.188 9.699 3.669 1.00 0.00 84 ARG A N 3
ATOM 4142 C CA . ARG A 1 84 ? -3.483 10.802 4.575 1.00 0.00 84 ARG A CA 3
ATOM 4143 C C . ARG A 1 84 ? -4.909 11.305 4.374 1.00 0.00 84 ARG A C 3
ATOM 4144 O O . ARG A 1 84 ? -5.614 11.604 5.337 1.00 0.00 84 ARG A O 3
ATOM 4165 N N . ALA A 1 85 ? -5.326 11.397 3.115 1.00 0.00 85 ALA A N 3
ATOM 4166 C CA . ALA A 1 85 ? -6.667 11.863 2.787 1.00 0.00 85 ALA A CA 3
ATOM 4167 C C . ALA A 1 85 ? -7.674 10.719 2.841 1.00 0.00 85 ALA A C 3
ATOM 4168 O O . ALA A 1 85 ? -8.863 10.913 2.592 1.00 0.00 85 ALA A O 3
ATOM 4175 N N . GLY A 1 86 ? -7.190 9.525 3.169 1.00 0.00 86 GLY A N 3
ATOM 4176 C CA . GLY A 1 86 ? -8.061 8.367 3.249 1.00 0.00 86 GLY A CA 3
ATOM 4177 C C . GLY A 1 86 ? -9.092 8.493 4.353 1.00 0.00 86 GLY A C 3
ATOM 4178 O O . GLY A 1 86 ? -10.151 7.869 4.297 1.00 0.00 86 GLY A O 3
ATOM 4182 N N . GLY A 1 87 ? -8.782 9.302 5.362 1.00 0.00 87 GLY A N 3
ATOM 4183 C CA . GLY A 1 87 ? -9.699 9.491 6.470 1.00 0.00 87 GLY A CA 3
ATOM 4184 C C . GLY A 1 87 ? -9.301 8.692 7.695 1.00 0.00 87 GLY A C 3
ATOM 4185 O O . GLY A 1 87 ? -8.144 8.306 7.862 1.00 0.00 87 GLY A O 3
ATOM 4189 N N . PRO A 1 88 ? -10.275 8.434 8.581 1.00 0.00 88 PRO A N 3
ATOM 4190 C CA . PRO A 1 88 ? -10.043 7.674 9.813 1.00 0.00 88 PRO A CA 3
ATOM 4191 C C . PRO A 1 88 ? -9.765 6.200 9.542 1.00 0.00 88 PRO A C 3
ATOM 4192 O O . PRO A 1 88 ? -9.200 5.501 10.383 1.00 0.00 88 PRO A O 3
ATOM 4203 N N . GLN A 1 89 ? -10.164 5.734 8.363 1.00 0.00 89 GLN A N 3
ATOM 4204 C CA . GLN A 1 89 ? -9.958 4.342 7.982 1.00 0.00 89 GLN A CA 3
ATOM 4205 C C . GLN A 1 89 ? -8.910 4.229 6.879 1.00 0.00 89 GLN A C 3
ATOM 4206 O O . GLN A 1 89 ? -8.981 4.928 5.867 1.00 0.00 89 GLN A O 3
ATOM 4220 N N . LEU A 1 90 ? -7.938 3.346 7.082 1.00 0.00 90 LEU A N 3
ATOM 4221 C CA . LEU A 1 90 ? -6.875 3.142 6.104 1.00 0.00 90 LEU A CA 3
ATOM 4222 C C . LEU A 1 90 ? -7.119 1.875 5.291 1.00 0.00 90 LEU A C 3
ATOM 4223 O O . LEU A 1 90 ? -7.644 0.886 5.804 1.00 0.00 90 LEU A O 3
ATOM 4239 N N . HIS A 1 91 ? -6.732 1.910 4.020 1.00 0.00 91 HIS A N 3
ATOM 4240 C CA . HIS A 1 91 ? -6.907 0.764 3.135 1.00 0.00 91 HIS A CA 3
ATOM 4241 C C . HIS A 1 91 ? -5.759 0.670 2.134 1.00 0.00 91 HIS A C 3
ATOM 4242 O O . HIS A 1 91 ? -5.659 1.481 1.212 1.00 0.00 91 HIS A O 3
ATOM 4257 N N . LEU A 1 92 ? -4.896 -0.322 2.322 1.00 0.00 92 LEU A N 3
ATOM 4258 C CA . LEU A 1 92 ? -3.755 -0.521 1.435 1.00 0.00 92 LEU A CA 3
ATOM 4259 C C . LEU A 1 92 ? -3.701 -1.960 0.931 1.00 0.00 92 LEU A C 3
ATOM 4260 O O . LEU A 1 92 ? -4.031 -2.896 1.659 1.00 0.00 92 LEU A O 3
ATOM 4276 N N . VAL A 1 93 ? -3.281 -2.128 -0.319 1.00 0.00 93 VAL A N 3
ATOM 4277 C CA . VAL A 1 93 ? -3.180 -3.453 -0.919 1.00 0.00 93 VAL A CA 3
ATOM 4278 C C . VAL A 1 93 ? -1.735 -3.936 -0.945 1.00 0.00 93 VAL A C 3
ATOM 4279 O O . VAL A 1 93 ? -0.890 -3.364 -1.635 1.00 0.00 93 VAL A O 3
ATOM 4292 N N . ILE A 1 94 ? -1.457 -4.993 -0.190 1.00 0.00 94 ILE A N 3
ATOM 4293 C CA . ILE A 1 94 ? -0.113 -5.555 -0.127 1.00 0.00 94 ILE A CA 3
ATOM 4294 C C . ILE A 1 94 ? -0.090 -6.984 -0.658 1.00 0.00 94 ILE A C 3
ATOM 4295 O O . ILE A 1 94 ? -1.044 -7.741 -0.476 1.00 0.00 94 ILE A O 3
ATOM 4311 N N . ARG A 1 95 ? 1.008 -7.348 -1.314 1.00 0.00 95 ARG A N 3
ATOM 4312 C CA . ARG A 1 95 ? 1.156 -8.687 -1.871 1.00 0.00 95 ARG A CA 3
ATOM 4313 C C . ARG A 1 95 ? 2.534 -9.259 -1.552 1.00 0.00 95 ARG A C 3
ATOM 4314 O O . ARG A 1 95 ? 3.557 -8.680 -1.917 1.00 0.00 95 ARG A O 3
ATOM 4335 N N . ARG A 1 96 ? 2.553 -10.398 -0.868 1.00 0.00 96 ARG A N 3
ATOM 4336 C CA . ARG A 1 96 ? 3.805 -11.047 -0.498 1.00 0.00 96 ARG A CA 3
ATOM 4337 C C . ARG A 1 96 ? 4.464 -11.689 -1.714 1.00 0.00 96 ARG A C 3
ATOM 4338 O O . ARG A 1 96 ? 3.845 -12.450 -2.459 1.00 0.00 96 ARG A O 3
ATOM 4359 N N . PRO A 1 97 ? 5.752 -11.377 -1.923 1.00 0.00 97 PRO A N 3
ATOM 4360 C CA . PRO A 1 97 ? 6.524 -11.913 -3.049 1.00 0.00 97 PRO A CA 3
ATOM 4361 C C . PRO A 1 97 ? 6.808 -13.403 -2.900 1.00 0.00 97 PRO A C 3
ATOM 4362 O O . PRO A 1 97 ? 6.291 -14.057 -1.992 1.00 0.00 97 PRO A O 3
ATOM 4373 N N . LEU A 1 98 ? 7.632 -13.936 -3.795 1.00 0.00 98 LEU A N 3
ATOM 4374 C CA . LEU A 1 98 ? 7.986 -15.351 -3.762 1.00 0.00 98 LEU A CA 3
ATOM 4375 C C . LEU A 1 98 ? 8.914 -15.654 -2.591 1.00 0.00 98 LEU A C 3
ATOM 4376 O O . LEU A 1 98 ? 9.869 -14.920 -2.337 1.00 0.00 98 LEU A O 3
ATOM 4392 N N . SER A 1 99 ? 8.628 -16.740 -1.881 1.00 0.00 99 SER A N 3
ATOM 4393 C CA . SER A 1 99 ? 9.437 -17.140 -0.735 1.00 0.00 99 SER A CA 3
ATOM 4394 C C . SER A 1 99 ? 10.824 -17.593 -1.180 1.00 0.00 99 SER A C 3
ATOM 4395 O O . SER A 1 99 ? 10.999 -18.093 -2.290 1.00 0.00 99 SER A O 3
ATOM 4403 N N . GLY A 1 100 ? 11.808 -17.414 -0.304 1.00 0.00 100 GLY A N 3
ATOM 4404 C CA . GLY A 1 100 ? 13.167 -17.809 -0.624 1.00 0.00 100 GLY A CA 3
ATOM 4405 C C . GLY A 1 100 ? 14.153 -16.667 -0.477 1.00 0.00 100 GLY A C 3
ATOM 4406 O O . GLY A 1 100 ? 14.502 -15.991 -1.446 1.00 0.00 100 GLY A O 3
ATOM 4410 N N . PRO A 1 101 ? 14.617 -16.436 0.760 1.00 0.00 101 PRO A N 3
ATOM 4411 C CA . PRO A 1 101 ? 15.574 -15.366 1.059 1.00 0.00 101 PRO A CA 3
ATOM 4412 C C . PRO A 1 101 ? 16.958 -15.650 0.487 1.00 0.00 101 PRO A C 3
ATOM 4413 O O . PRO A 1 101 ? 17.852 -14.805 0.549 1.00 0.00 101 PRO A O 3
ATOM 4424 N N . SER A 1 102 ? 17.130 -16.844 -0.072 1.00 0.00 102 SER A N 3
ATOM 4425 C CA . SER A 1 102 ? 18.407 -17.240 -0.653 1.00 0.00 102 SER A CA 3
ATOM 4426 C C . SER A 1 102 ? 18.907 -16.186 -1.636 1.00 0.00 102 SER A C 3
ATOM 4427 O O . SER A 1 102 ? 18.298 -15.959 -2.682 1.00 0.00 102 SER A O 3
ATOM 4435 N N . SER A 1 103 ? 20.019 -15.545 -1.292 1.00 0.00 103 SER A N 3
ATOM 4436 C CA . SER A 1 103 ? 20.600 -14.512 -2.141 1.00 0.00 103 SER A CA 3
ATOM 4437 C C . SER A 1 103 ? 21.741 -15.077 -2.981 1.00 0.00 103 SER A C 3
ATOM 4438 O O . SER A 1 103 ? 22.627 -15.759 -2.467 1.00 0.00 103 SER A O 3
ATOM 4446 N N . GLY A 1 104 ? 21.713 -14.788 -4.279 1.00 0.00 104 GLY A N 3
ATOM 4447 C CA . GLY A 1 104 ? 22.749 -15.275 -5.170 1.00 0.00 104 GLY A CA 3
ATOM 4448 C C . GLY A 1 104 ? 22.788 -16.788 -5.243 1.00 0.00 104 GLY A C 3
ATOM 4449 O O . GLY A 1 104 ? 22.650 -17.368 -6.319 1.00 0.00 104 GLY A O 3
ATOM 4453 N N . GLY A 1 1 ? -14.519 -0.100 2.916 1.00 0.00 1 GLY A N 4
ATOM 4454 C CA . GLY A 1 1 ? -14.558 -0.442 1.506 1.00 0.00 1 GLY A CA 4
ATOM 4455 C C . GLY A 1 1 ? -15.868 -0.052 0.851 1.00 0.00 1 GLY A C 4
ATOM 4456 O O . GLY A 1 1 ? -16.932 -0.538 1.236 1.00 0.00 1 GLY A O 4
ATOM 4460 N N . SER A 1 2 ? -15.793 0.829 -0.142 1.00 0.00 2 SER A N 4
ATOM 4461 C CA . SER A 1 2 ? -16.983 1.289 -0.848 1.00 0.00 2 SER A CA 4
ATOM 4462 C C . SER A 1 2 ? -17.327 0.351 -2.001 1.00 0.00 2 SER A C 4
ATOM 4463 O O . SER A 1 2 ? -16.449 -0.300 -2.569 1.00 0.00 2 SER A O 4
ATOM 4471 N N . SER A 1 3 ? -18.610 0.286 -2.341 1.00 0.00 3 SER A N 4
ATOM 4472 C CA . SER A 1 3 ? -19.072 -0.575 -3.424 1.00 0.00 3 SER A CA 4
ATOM 4473 C C . SER A 1 3 ? -18.166 -0.445 -4.645 1.00 0.00 3 SER A C 4
ATOM 4474 O O . SER A 1 3 ? -18.135 0.595 -5.301 1.00 0.00 3 SER A O 4
ATOM 4482 N N . GLY A 1 4 ? -17.429 -1.511 -4.943 1.00 0.00 4 GLY A N 4
ATOM 4483 C CA . GLY A 1 4 ? -16.532 -1.497 -6.084 1.00 0.00 4 GLY A CA 4
ATOM 4484 C C . GLY A 1 4 ? -15.468 -2.573 -5.998 1.00 0.00 4 GLY A C 4
ATOM 4485 O O . GLY A 1 4 ? -14.323 -2.295 -5.641 1.00 0.00 4 GLY A O 4
ATOM 4489 N N . SER A 1 5 ? -15.846 -3.804 -6.324 1.00 0.00 5 SER A N 4
ATOM 4490 C CA . SER A 1 5 ? -14.916 -4.927 -6.277 1.00 0.00 5 SER A CA 4
ATOM 4491 C C . SER A 1 5 ? -13.722 -4.682 -7.193 1.00 0.00 5 SER A C 4
ATOM 4492 O O . SER A 1 5 ? -13.883 -4.297 -8.351 1.00 0.00 5 SER A O 4
ATOM 4500 N N . SER A 1 6 ? -12.523 -4.909 -6.666 1.00 0.00 6 SER A N 4
ATOM 4501 C CA . SER A 1 6 ? -11.300 -4.710 -7.435 1.00 0.00 6 SER A CA 4
ATOM 4502 C C . SER A 1 6 ? -11.335 -5.516 -8.730 1.00 0.00 6 SER A C 4
ATOM 4503 O O . SER A 1 6 ? -10.933 -5.031 -9.787 1.00 0.00 6 SER A O 4
ATOM 4511 N N . GLY A 1 7 ? -11.818 -6.751 -8.639 1.00 0.00 7 GLY A N 4
ATOM 4512 C CA . GLY A 1 7 ? -11.897 -7.605 -9.809 1.00 0.00 7 GLY A CA 4
ATOM 4513 C C . GLY A 1 7 ? -10.932 -8.772 -9.741 1.00 0.00 7 GLY A C 4
ATOM 4514 O O . GLY A 1 7 ? -11.125 -9.700 -8.956 1.00 0.00 7 GLY A O 4
ATOM 4518 N N . GLN A 1 8 ? -9.892 -8.726 -10.567 1.00 0.00 8 GLN A N 4
ATOM 4519 C CA . GLN A 1 8 ? -8.894 -9.789 -10.599 1.00 0.00 8 GLN A CA 4
ATOM 4520 C C . GLN A 1 8 ? -8.616 -10.317 -9.195 1.00 0.00 8 GLN A C 4
ATOM 4521 O O . GLN A 1 8 ? -7.850 -9.721 -8.439 1.00 0.00 8 GLN A O 4
ATOM 4535 N N . ALA A 1 9 ? -9.243 -11.438 -8.855 1.00 0.00 9 ALA A N 4
ATOM 4536 C CA . ALA A 1 9 ? -9.062 -12.046 -7.542 1.00 0.00 9 ALA A CA 4
ATOM 4537 C C . ALA A 1 9 ? -7.766 -12.848 -7.484 1.00 0.00 9 ALA A C 4
ATOM 4538 O O . ALA A 1 9 ? -7.494 -13.671 -8.357 1.00 0.00 9 ALA A O 4
ATOM 4545 N N . SER A 1 10 ? -6.969 -12.601 -6.448 1.00 0.00 10 SER A N 4
ATOM 4546 C CA . SER A 1 10 ? -5.699 -13.297 -6.278 1.00 0.00 10 SER A CA 4
ATOM 4547 C C . SER A 1 10 ? -5.048 -12.923 -4.950 1.00 0.00 10 SER A C 4
ATOM 4548 O O . SER A 1 10 ? -5.625 -12.191 -4.148 1.00 0.00 10 SER A O 4
ATOM 4556 N N . GLY A 1 11 ? -3.841 -13.433 -4.726 1.00 0.00 11 GLY A N 4
ATOM 4557 C CA . GLY A 1 11 ? -3.130 -13.143 -3.494 1.00 0.00 11 GLY A CA 4
ATOM 4558 C C . GLY A 1 11 ? -3.392 -11.736 -2.992 1.00 0.00 11 GLY A C 4
ATOM 4559 O O . GLY A 1 11 ? -3.688 -11.535 -1.813 1.00 0.00 11 GLY A O 4
ATOM 4563 N N . HIS A 1 12 ? -3.280 -10.760 -3.886 1.00 0.00 12 HIS A N 4
ATOM 4564 C CA . HIS A 1 12 ? -3.506 -9.364 -3.527 1.00 0.00 12 HIS A CA 4
ATOM 4565 C C . HIS A 1 12 ? -4.600 -9.245 -2.471 1.00 0.00 12 HIS A C 4
ATOM 4566 O O . HIS A 1 12 ? -5.730 -9.688 -2.681 1.00 0.00 12 HIS A O 4
ATOM 4581 N N . PHE A 1 13 ? -4.258 -8.646 -1.335 1.00 0.00 13 PHE A N 4
ATOM 4582 C CA . PHE A 1 13 ? -5.211 -8.471 -0.246 1.00 0.00 13 PHE A CA 4
ATOM 4583 C C . PHE A 1 13 ? -5.251 -7.016 0.213 1.00 0.00 13 PHE A C 4
ATOM 4584 O O . PHE A 1 13 ? -4.366 -6.226 -0.115 1.00 0.00 13 PHE A O 4
ATOM 4601 N N . SER A 1 14 ? -6.284 -6.670 0.973 1.00 0.00 14 SER A N 4
ATOM 4602 C CA . SER A 1 14 ? -6.443 -5.309 1.474 1.00 0.00 14 SER A CA 4
ATOM 4603 C C . SER A 1 14 ? -6.076 -5.228 2.953 1.00 0.00 14 SER A C 4
ATOM 4604 O O . SER A 1 14 ? -6.072 -6.237 3.659 1.00 0.00 14 SER A O 4
ATOM 4612 N N . VAL A 1 15 ? -5.769 -4.020 3.415 1.00 0.00 15 VAL A N 4
ATOM 4613 C CA . VAL A 1 15 ? -5.401 -3.806 4.809 1.00 0.00 15 VAL A CA 4
ATOM 4614 C C . VAL A 1 15 ? -6.375 -2.853 5.493 1.00 0.00 15 VAL A C 4
ATOM 4615 O O . VAL A 1 15 ? -6.712 -1.800 4.952 1.00 0.00 15 VAL A O 4
ATOM 4628 N N . GLU A 1 16 ? -6.823 -3.229 6.687 1.00 0.00 16 GLU A N 4
ATOM 4629 C CA . GLU A 1 16 ? -7.759 -2.407 7.445 1.00 0.00 16 GLU A CA 4
ATOM 4630 C C . GLU A 1 16 ? -7.167 -2.015 8.796 1.00 0.00 16 GLU A C 4
ATOM 4631 O O . GLU A 1 16 ? -6.729 -2.870 9.567 1.00 0.00 16 GLU A O 4
ATOM 4643 N N . LEU A 1 17 ? -7.157 -0.716 9.076 1.00 0.00 17 LEU A N 4
ATOM 4644 C CA . LEU A 1 17 ? -6.619 -0.209 10.334 1.00 0.00 17 LEU A CA 4
ATOM 4645 C C . LEU A 1 17 ? -7.293 1.103 10.724 1.00 0.00 17 LEU A C 4
ATOM 4646 O O . LEU A 1 17 ? -8.051 1.680 9.944 1.00 0.00 17 LEU A O 4
ATOM 4662 N N . VAL A 1 18 ? -7.010 1.570 11.936 1.00 0.00 18 VAL A N 4
ATOM 4663 C CA . VAL A 1 18 ? -7.585 2.816 12.429 1.00 0.00 18 VAL A CA 4
ATOM 4664 C C . VAL A 1 18 ? -6.497 3.783 12.880 1.00 0.00 18 VAL A C 4
ATOM 4665 O O . VAL A 1 18 ? -5.734 3.490 13.800 1.00 0.00 18 VAL A O 4
ATOM 4678 N N . ARG A 1 19 ? -6.432 4.938 12.225 1.00 0.00 19 ARG A N 4
ATOM 4679 C CA . ARG A 1 19 ? -5.436 5.950 12.558 1.00 0.00 19 ARG A CA 4
ATOM 4680 C C . ARG A 1 19 ? -5.262 6.065 14.070 1.00 0.00 19 ARG A C 4
ATOM 4681 O O . ARG A 1 19 ? -6.218 6.335 14.796 1.00 0.00 19 ARG A O 4
ATOM 4702 N N . GLY A 1 20 ? -4.035 5.857 14.537 1.00 0.00 20 GLY A N 4
ATOM 4703 C CA . GLY A 1 20 ? -3.758 5.941 15.959 1.00 0.00 20 GLY A CA 4
ATOM 4704 C C . GLY A 1 20 ? -2.343 6.399 16.248 1.00 0.00 20 GLY A C 4
ATOM 4705 O O . GLY A 1 20 ? -1.452 6.254 15.410 1.00 0.00 20 GLY A O 4
ATOM 4709 N N . TYR A 1 21 ? -2.134 6.955 17.436 1.00 0.00 21 TYR A N 4
ATOM 4710 C CA . TYR A 1 21 ? -0.817 7.441 17.832 1.00 0.00 21 TYR A CA 4
ATOM 4711 C C . TYR A 1 21 ? -0.287 8.459 16.828 1.00 0.00 21 TYR A C 4
ATOM 4712 O O . TYR A 1 21 ? 0.838 8.342 16.343 1.00 0.00 21 TYR A O 4
ATOM 4730 N N . ALA A 1 22 ? -1.107 9.459 16.520 1.00 0.00 22 ALA A N 4
ATOM 4731 C CA . ALA A 1 22 ? -0.721 10.500 15.576 1.00 0.00 22 ALA A CA 4
ATOM 4732 C C . ALA A 1 22 ? -0.265 9.898 14.251 1.00 0.00 22 ALA A C 4
ATOM 4733 O O . ALA A 1 22 ? 0.824 10.199 13.764 1.00 0.00 22 ALA A O 4
ATOM 4740 N N . GLY A 1 23 ? -1.105 9.045 13.673 1.00 0.00 23 GLY A N 4
ATOM 4741 C CA . GLY A 1 23 ? -0.769 8.414 12.410 1.00 0.00 23 GLY A CA 4
ATOM 4742 C C . GLY A 1 23 ? -0.589 6.915 12.541 1.00 0.00 23 GLY A C 4
ATOM 4743 O O . GLY A 1 23 ? 0.005 6.436 13.507 1.00 0.00 23 GLY A O 4
ATOM 4747 N N . PHE A 1 24 ? -1.104 6.171 11.567 1.00 0.00 24 PHE A N 4
ATOM 4748 C CA . PHE A 1 24 ? -1.000 4.716 11.580 1.00 0.00 24 PHE A CA 4
ATOM 4749 C C . PHE A 1 24 ? 0.411 4.276 11.961 1.00 0.00 24 PHE A C 4
ATOM 4750 O O . PHE A 1 24 ? 0.611 3.179 12.482 1.00 0.00 24 PHE A O 4
ATOM 4767 N N . GLY A 1 25 ? 1.386 5.139 11.695 1.00 0.00 25 GLY A N 4
ATOM 4768 C CA . GLY A 1 25 ? 2.766 4.822 12.016 1.00 0.00 25 GLY A CA 4
ATOM 4769 C C . GLY A 1 25 ? 3.394 3.882 11.006 1.00 0.00 25 GLY A C 4
ATOM 4770 O O . GLY A 1 25 ? 4.291 3.107 11.342 1.00 0.00 25 GLY A O 4
ATOM 4774 N N . LEU A 1 26 ? 2.922 3.947 9.766 1.00 0.00 26 LEU A N 4
ATOM 4775 C CA . LEU A 1 26 ? 3.442 3.094 8.703 1.00 0.00 26 LEU A CA 4
ATOM 4776 C C . LEU A 1 26 ? 4.244 3.909 7.694 1.00 0.00 26 LEU A C 4
ATOM 4777 O O . LEU A 1 26 ? 3.804 4.967 7.243 1.00 0.00 26 LEU A O 4
ATOM 4793 N N . THR A 1 27 ? 5.424 3.408 7.340 1.00 0.00 27 THR A N 4
ATOM 4794 C CA . THR A 1 27 ? 6.287 4.088 6.383 1.00 0.00 27 THR A CA 4
ATOM 4795 C C . THR A 1 27 ? 6.610 3.187 5.197 1.00 0.00 27 THR A C 4
ATOM 4796 O O . THR A 1 27 ? 6.475 1.966 5.277 1.00 0.00 27 THR A O 4
ATOM 4807 N N . LEU A 1 28 ? 7.038 3.797 4.097 1.00 0.00 28 LEU A N 4
ATOM 4808 C CA . LEU A 1 28 ? 7.381 3.049 2.892 1.00 0.00 28 LEU A CA 4
ATOM 4809 C C . LEU A 1 28 ? 8.812 3.346 2.456 1.00 0.00 28 LEU A C 4
ATOM 4810 O O . LEU A 1 28 ? 9.144 4.479 2.110 1.00 0.00 28 LEU A O 4
ATOM 4826 N N . GLY A 1 29 ? 9.657 2.320 2.474 1.00 0.00 29 GLY A N 4
ATOM 4827 C CA . GLY A 1 29 ? 11.042 2.491 2.076 1.00 0.00 29 GLY A CA 4
ATOM 4828 C C . GLY A 1 29 ? 11.250 2.273 0.590 1.00 0.00 29 GLY A C 4
ATOM 4829 O O . GLY A 1 29 ? 10.939 1.206 0.063 1.00 0.00 29 GLY A O 4
ATOM 4833 N N . GLY A 1 30 ? 11.777 3.289 -0.088 1.00 0.00 30 GLY A N 4
ATOM 4834 C CA . GLY A 1 30 ? 12.015 3.184 -1.515 1.00 0.00 30 GLY A CA 4
ATOM 4835 C C . GLY A 1 30 ? 10.971 3.918 -2.333 1.00 0.00 30 GLY A C 4
ATOM 4836 O O . GLY A 1 30 ? 10.545 5.013 -1.968 1.00 0.00 30 GLY A O 4
ATOM 4840 N N . GLY A 1 31 ? 10.559 3.315 -3.444 1.00 0.00 31 GLY A N 4
ATOM 4841 C CA . GLY A 1 31 ? 9.563 3.934 -4.299 1.00 0.00 31 GLY A CA 4
ATOM 4842 C C . GLY A 1 31 ? 10.180 4.632 -5.495 1.00 0.00 31 GLY A C 4
ATOM 4843 O O . GLY A 1 31 ? 11.392 4.574 -5.699 1.00 0.00 31 GLY A O 4
ATOM 4847 N N . ARG A 1 32 ? 9.343 5.292 -6.289 1.00 0.00 32 ARG A N 4
ATOM 4848 C CA . ARG A 1 32 ? 9.813 6.001 -7.473 1.00 0.00 32 ARG A CA 4
ATOM 4849 C C . ARG A 1 32 ? 10.644 7.220 -7.083 1.00 0.00 32 ARG A C 4
ATOM 4850 O O . ARG A 1 32 ? 10.108 8.224 -6.614 1.00 0.00 32 ARG A O 4
ATOM 4871 N N . ASP A 1 33 ? 11.954 7.124 -7.280 1.00 0.00 33 ASP A N 4
ATOM 4872 C CA . ASP A 1 33 ? 12.859 8.218 -6.950 1.00 0.00 33 ASP A CA 4
ATOM 4873 C C . ASP A 1 33 ? 13.667 8.643 -8.172 1.00 0.00 33 ASP A C 4
ATOM 4874 O O . ASP A 1 33 ? 13.954 7.831 -9.052 1.00 0.00 33 ASP A O 4
ATOM 4883 N N . VAL A 1 34 ? 14.031 9.920 -8.220 1.00 0.00 34 VAL A N 4
ATOM 4884 C CA . VAL A 1 34 ? 14.806 10.453 -9.334 1.00 0.00 34 VAL A CA 4
ATOM 4885 C C . VAL A 1 34 ? 16.137 9.724 -9.476 1.00 0.00 34 VAL A C 4
ATOM 4886 O O . VAL A 1 34 ? 16.657 9.568 -10.580 1.00 0.00 34 VAL A O 4
ATOM 4899 N N . ALA A 1 35 ? 16.685 9.279 -8.349 1.00 0.00 35 ALA A N 4
ATOM 4900 C CA . ALA A 1 35 ? 17.955 8.563 -8.348 1.00 0.00 35 ALA A CA 4
ATOM 4901 C C . ALA A 1 35 ? 17.736 7.057 -8.437 1.00 0.00 35 ALA A C 4
ATOM 4902 O O . ALA A 1 35 ? 18.570 6.271 -7.990 1.00 0.00 35 ALA A O 4
ATOM 4909 N N . GLY A 1 36 ? 16.607 6.660 -9.018 1.00 0.00 36 GLY A N 4
ATOM 4910 C CA . GLY A 1 36 ? 16.299 5.249 -9.154 1.00 0.00 36 GLY A CA 4
ATOM 4911 C C . GLY A 1 36 ? 14.853 4.937 -8.825 1.00 0.00 36 GLY A C 4
ATOM 4912 O O . GLY A 1 36 ? 14.237 5.614 -8.002 1.00 0.00 36 GLY A O 4
ATOM 4916 N N . ASP A 1 37 ? 14.310 3.910 -9.469 1.00 0.00 37 ASP A N 4
ATOM 4917 C CA . ASP A 1 37 ? 12.926 3.509 -9.241 1.00 0.00 37 ASP A CA 4
ATOM 4918 C C . ASP A 1 37 ? 12.860 2.142 -8.567 1.00 0.00 37 ASP A C 4
ATOM 4919 O O . ASP A 1 37 ? 13.249 1.130 -9.150 1.00 0.00 37 ASP A O 4
ATOM 4928 N N . THR A 1 38 ? 12.366 2.120 -7.333 1.00 0.00 38 THR A N 4
ATOM 4929 C CA . THR A 1 38 ? 12.251 0.878 -6.578 1.00 0.00 38 THR A CA 4
ATOM 4930 C C . THR A 1 38 ? 10.808 0.623 -6.156 1.00 0.00 38 THR A C 4
ATOM 4931 O O . THR A 1 38 ? 10.019 1.548 -5.963 1.00 0.00 38 THR A O 4
ATOM 4942 N N . PRO A 1 39 ? 10.453 -0.662 -6.007 1.00 0.00 39 PRO A N 4
ATOM 4943 C CA . PRO A 1 39 ? 9.103 -1.069 -5.605 1.00 0.00 39 PRO A CA 4
ATOM 4944 C C . PRO A 1 39 ? 8.800 -0.715 -4.153 1.00 0.00 39 PRO A C 4
ATOM 4945 O O . PRO A 1 39 ? 9.417 -1.251 -3.231 1.00 0.00 39 PRO A O 4
ATOM 4956 N N . LEU A 1 40 ? 7.847 0.189 -3.956 1.00 0.00 40 LEU A N 4
ATOM 4957 C CA . LEU A 1 40 ? 7.461 0.614 -2.615 1.00 0.00 40 LEU A CA 4
ATOM 4958 C C . LEU A 1 40 ? 7.223 -0.591 -1.709 1.00 0.00 40 LEU A C 4
ATOM 4959 O O . LEU A 1 40 ? 6.574 -1.559 -2.106 1.00 0.00 40 LEU A O 4
ATOM 4975 N N . ALA A 1 41 ? 7.749 -0.522 -0.491 1.00 0.00 41 ALA A N 4
ATOM 4976 C CA . ALA A 1 41 ? 7.590 -1.605 0.472 1.00 0.00 41 ALA A CA 4
ATOM 4977 C C . ALA A 1 41 ? 7.764 -1.099 1.900 1.00 0.00 41 ALA A C 4
ATOM 4978 O O . ALA A 1 41 ? 8.615 -0.251 2.170 1.00 0.00 41 ALA A O 4
ATOM 4985 N N . VAL A 1 42 ? 6.952 -1.625 2.812 1.00 0.00 42 VAL A N 4
ATOM 4986 C CA . VAL A 1 42 ? 7.017 -1.227 4.213 1.00 0.00 42 VAL A CA 4
ATOM 4987 C C . VAL A 1 42 ? 8.461 -1.040 4.666 1.00 0.00 42 VAL A C 4
ATOM 4988 O O . VAL A 1 42 ? 9.307 -1.909 4.450 1.00 0.00 42 VAL A O 4
ATOM 5001 N N . ARG A 1 43 ? 8.736 0.097 5.294 1.00 0.00 43 ARG A N 4
ATOM 5002 C CA . ARG A 1 43 ? 10.079 0.398 5.777 1.00 0.00 43 ARG A CA 4
ATOM 5003 C C . ARG A 1 43 ? 10.177 0.180 7.284 1.00 0.00 43 ARG A C 4
ATOM 5004 O O . ARG A 1 43 ? 10.823 -0.760 7.744 1.00 0.00 43 ARG A O 4
ATOM 5025 N N . GLY A 1 44 ? 9.530 1.056 8.047 1.00 0.00 44 GLY A N 4
ATOM 5026 C CA . GLY A 1 44 ? 9.557 0.942 9.494 1.00 0.00 44 GLY A CA 4
ATOM 5027 C C . GLY A 1 44 ? 8.175 0.752 10.086 1.00 0.00 44 GLY A C 4
ATOM 5028 O O . GLY A 1 44 ? 7.173 1.129 9.478 1.00 0.00 44 GLY A O 4
ATOM 5032 N N . LEU A 1 45 ? 8.119 0.164 11.276 1.00 0.00 45 LEU A N 4
ATOM 5033 C CA . LEU A 1 45 ? 6.849 -0.077 11.952 1.00 0.00 45 LEU A CA 4
ATOM 5034 C C . LEU A 1 45 ? 6.804 0.637 13.299 1.00 0.00 45 LEU A C 4
ATOM 5035 O O . LEU A 1 45 ? 7.407 0.185 14.273 1.00 0.00 45 LEU A O 4
ATOM 5051 N N . LEU A 1 46 ? 6.085 1.753 13.347 1.00 0.00 46 LEU A N 4
ATOM 5052 C CA . LEU A 1 46 ? 5.959 2.530 14.575 1.00 0.00 46 LEU A CA 4
ATOM 5053 C C . LEU A 1 46 ? 5.783 1.614 15.782 1.00 0.00 46 LEU A C 4
ATOM 5054 O O . LEU A 1 46 ? 4.840 0.824 15.844 1.00 0.00 46 LEU A O 4
ATOM 5070 N N . LYS A 1 47 ? 6.695 1.727 16.742 1.00 0.00 47 LYS A N 4
ATOM 5071 C CA . LYS A 1 47 ? 6.639 0.912 17.950 1.00 0.00 47 LYS A CA 4
ATOM 5072 C C . LYS A 1 47 ? 5.255 0.978 18.588 1.00 0.00 47 LYS A C 4
ATOM 5073 O O . LYS A 1 47 ? 4.596 2.017 18.557 1.00 0.00 47 LYS A O 4
ATOM 5092 N N . ASP A 1 48 ? 4.821 -0.137 19.165 1.00 0.00 48 ASP A N 4
ATOM 5093 C CA . ASP A 1 48 ? 3.516 -0.205 19.812 1.00 0.00 48 ASP A CA 4
ATOM 5094 C C . ASP A 1 48 ? 2.475 0.577 19.018 1.00 0.00 48 ASP A C 4
ATOM 5095 O O . ASP A 1 48 ? 1.691 1.337 19.584 1.00 0.00 48 ASP A O 4
ATOM 5104 N N . GLY A 1 49 ? 2.474 0.385 17.703 1.00 0.00 49 GLY A N 4
ATOM 5105 C CA . GLY A 1 49 ? 1.525 1.080 16.852 1.00 0.00 49 GLY A CA 4
ATOM 5106 C C . GLY A 1 49 ? 0.418 0.172 16.355 1.00 0.00 49 GLY A C 4
ATOM 5107 O O . GLY A 1 49 ? 0.392 -1.025 16.643 1.00 0.00 49 GLY A O 4
ATOM 5111 N N . PRO A 1 50 ? -0.523 0.744 15.590 1.00 0.00 50 PRO A N 4
ATOM 5112 C CA . PRO A 1 50 ? -1.656 -0.004 15.036 1.00 0.00 50 PRO A CA 4
ATOM 5113 C C . PRO A 1 50 ? -1.228 -0.982 13.948 1.00 0.00 50 PRO A C 4
ATOM 5114 O O . PRO A 1 50 ? -1.697 -2.119 13.902 1.00 0.00 50 PRO A O 4
ATOM 5125 N N . ALA A 1 51 ? -0.334 -0.533 13.073 1.00 0.00 51 ALA A N 4
ATOM 5126 C CA . ALA A 1 51 ? 0.159 -1.370 11.987 1.00 0.00 51 ALA A CA 4
ATOM 5127 C C . ALA A 1 51 ? 1.069 -2.474 12.514 1.00 0.00 51 ALA A C 4
ATOM 5128 O O . ALA A 1 51 ? 1.107 -3.574 11.963 1.00 0.00 51 ALA A O 4
ATOM 5135 N N . GLN A 1 52 ? 1.800 -2.173 13.582 1.00 0.00 52 GLN A N 4
ATOM 5136 C CA . GLN A 1 52 ? 2.711 -3.141 14.182 1.00 0.00 52 GLN A CA 4
ATOM 5137 C C . GLN A 1 52 ? 1.959 -4.102 15.096 1.00 0.00 52 GLN A C 4
ATOM 5138 O O . GLN A 1 52 ? 2.234 -5.302 15.112 1.00 0.00 52 GLN A O 4
ATOM 5152 N N . ARG A 1 53 ? 1.010 -3.566 15.857 1.00 0.00 53 ARG A N 4
ATOM 5153 C CA . ARG A 1 53 ? 0.219 -4.376 16.776 1.00 0.00 53 ARG A CA 4
ATOM 5154 C C . ARG A 1 53 ? -0.612 -5.406 16.015 1.00 0.00 53 ARG A C 4
ATOM 5155 O O . ARG A 1 53 ? -0.613 -6.590 16.354 1.00 0.00 53 ARG A O 4
ATOM 5176 N N . CYS A 1 54 ? -1.317 -4.947 14.988 1.00 0.00 54 CYS A N 4
ATOM 5177 C CA . CYS A 1 54 ? -2.154 -5.828 14.180 1.00 0.00 54 CYS A CA 4
ATOM 5178 C C . CYS A 1 54 ? -1.345 -7.006 13.646 1.00 0.00 54 CYS A C 4
ATOM 5179 O O . CYS A 1 54 ? -1.869 -8.107 13.482 1.00 0.00 54 CYS A O 4
ATOM 5187 N N . GLY A 1 55 ? -0.066 -6.765 13.376 1.00 0.00 55 GLY A N 4
ATOM 5188 C CA . GLY A 1 55 ? 0.793 -7.816 12.862 1.00 0.00 55 GLY A CA 4
ATOM 5189 C C . GLY A 1 55 ? 0.281 -8.398 11.559 1.00 0.00 55 GLY A C 4
ATOM 5190 O O . GLY A 1 55 ? 0.361 -9.606 11.338 1.00 0.00 55 GLY A O 4
ATOM 5194 N N . ARG A 1 56 ? -0.247 -7.537 10.695 1.00 0.00 56 ARG A N 4
ATOM 5195 C CA . ARG A 1 56 ? -0.777 -7.974 9.409 1.00 0.00 56 ARG A CA 4
ATOM 5196 C C . ARG A 1 56 ? 0.242 -7.746 8.296 1.00 0.00 56 ARG A C 4
ATOM 5197 O O . ARG A 1 56 ? 0.275 -8.484 7.310 1.00 0.00 56 ARG A O 4
ATOM 5218 N N . LEU A 1 57 ? 1.070 -6.720 8.460 1.00 0.00 57 LEU A N 4
ATOM 5219 C CA . LEU A 1 57 ? 2.089 -6.395 7.468 1.00 0.00 57 LEU A CA 4
ATOM 5220 C C . LEU A 1 57 ? 3.482 -6.425 8.090 1.00 0.00 57 LEU A C 4
ATOM 5221 O O . LEU A 1 57 ? 3.641 -6.197 9.289 1.00 0.00 57 LEU A O 4
ATOM 5237 N N . GLU A 1 58 ? 4.486 -6.705 7.266 1.00 0.00 58 GLU A N 4
ATOM 5238 C CA . GLU A 1 58 ? 5.866 -6.763 7.735 1.00 0.00 58 GLU A CA 4
ATOM 5239 C C . GLU A 1 58 ? 6.810 -6.109 6.730 1.00 0.00 58 GLU A C 4
ATOM 5240 O O . GLU A 1 58 ? 6.593 -6.180 5.521 1.00 0.00 58 GLU A O 4
ATOM 5252 N N . VAL A 1 59 ? 7.860 -5.473 7.241 1.00 0.00 59 VAL A N 4
ATOM 5253 C CA . VAL A 1 59 ? 8.839 -4.808 6.390 1.00 0.00 59 VAL A CA 4
ATOM 5254 C C . VAL A 1 59 ? 9.196 -5.671 5.185 1.00 0.00 59 VAL A C 4
ATOM 5255 O O . VAL A 1 59 ? 9.646 -6.806 5.333 1.00 0.00 59 VAL A O 4
ATOM 5268 N N . GLY A 1 60 ? 8.994 -5.123 3.990 1.00 0.00 60 GLY A N 4
ATOM 5269 C CA . GLY A 1 60 ? 9.301 -5.856 2.776 1.00 0.00 60 GLY A CA 4
ATOM 5270 C C . GLY A 1 60 ? 8.079 -6.075 1.906 1.00 0.00 60 GLY A C 4
ATOM 5271 O O . GLY A 1 60 ? 8.198 -6.312 0.704 1.00 0.00 60 GLY A O 4
ATOM 5275 N N . ASP A 1 61 ? 6.900 -5.996 2.515 1.00 0.00 61 ASP A N 4
ATOM 5276 C CA . ASP A 1 61 ? 5.651 -6.188 1.788 1.00 0.00 61 ASP A CA 4
ATOM 5277 C C . ASP A 1 61 ? 5.620 -5.334 0.524 1.00 0.00 61 ASP A C 4
ATOM 5278 O O . ASP A 1 61 ? 6.004 -4.164 0.543 1.00 0.00 61 ASP A O 4
ATOM 5287 N N . LEU A 1 62 ? 5.164 -5.927 -0.574 1.00 0.00 62 LEU A N 4
ATOM 5288 C CA . LEU A 1 62 ? 5.085 -5.221 -1.848 1.00 0.00 62 LEU A CA 4
ATOM 5289 C C . LEU A 1 62 ? 3.738 -4.521 -1.999 1.00 0.00 62 LEU A C 4
ATOM 5290 O O . LEU A 1 62 ? 2.685 -5.151 -1.905 1.00 0.00 62 LEU A O 4
ATOM 5306 N N . VAL A 1 63 ? 3.780 -3.214 -2.237 1.00 0.00 63 VAL A N 4
ATOM 5307 C CA . VAL A 1 63 ? 2.564 -2.428 -2.406 1.00 0.00 63 VAL A CA 4
ATOM 5308 C C . VAL A 1 63 ? 2.162 -2.344 -3.874 1.00 0.00 63 VAL A C 4
ATOM 5309 O O . VAL A 1 63 ? 2.921 -1.849 -4.709 1.00 0.00 63 VAL A O 4
ATOM 5322 N N . LEU A 1 64 ? 0.965 -2.830 -4.183 1.00 0.00 64 LEU A N 4
ATOM 5323 C CA . LEU A 1 64 ? 0.461 -2.810 -5.552 1.00 0.00 64 LEU A CA 4
ATOM 5324 C C . LEU A 1 64 ? -0.464 -1.618 -5.774 1.00 0.00 64 LEU A C 4
ATOM 5325 O O . LEU A 1 64 ? -0.378 -0.933 -6.794 1.00 0.00 64 LEU A O 4
ATOM 5341 N N . HIS A 1 65 ? -1.348 -1.374 -4.812 1.00 0.00 65 HIS A N 4
ATOM 5342 C CA . HIS A 1 65 ? -2.288 -0.262 -4.901 1.00 0.00 65 HIS A CA 4
ATOM 5343 C C . HIS A 1 65 ? -2.503 0.379 -3.533 1.00 0.00 65 HIS A C 4
ATOM 5344 O O . HIS A 1 65 ? -1.931 -0.060 -2.535 1.00 0.00 65 HIS A O 4
ATOM 5359 N N . ILE A 1 66 ? -3.329 1.418 -3.496 1.00 0.00 66 ILE A N 4
ATOM 5360 C CA . ILE A 1 66 ? -3.619 2.119 -2.251 1.00 0.00 66 ILE A CA 4
ATOM 5361 C C . ILE A 1 66 ? -4.946 2.865 -2.336 1.00 0.00 66 ILE A C 4
ATOM 5362 O O . ILE A 1 66 ? -5.143 3.703 -3.214 1.00 0.00 66 ILE A O 4
ATOM 5378 N N . ASN A 1 67 ? -5.853 2.555 -1.415 1.00 0.00 67 ASN A N 4
ATOM 5379 C CA . ASN A 1 67 ? -7.162 3.197 -1.385 1.00 0.00 67 ASN A CA 4
ATOM 5380 C C . ASN A 1 67 ? -7.864 3.066 -2.733 1.00 0.00 67 ASN A C 4
ATOM 5381 O O . ASN A 1 67 ? -8.624 3.945 -3.137 1.00 0.00 67 ASN A O 4
ATOM 5392 N N . GLY A 1 68 ? -7.603 1.961 -3.425 1.00 0.00 68 GLY A N 4
ATOM 5393 C CA . GLY A 1 68 ? -8.217 1.734 -4.720 1.00 0.00 68 GLY A CA 4
ATOM 5394 C C . GLY A 1 68 ? -7.613 2.600 -5.808 1.00 0.00 68 GLY A C 4
ATOM 5395 O O . GLY A 1 68 ? -8.311 3.029 -6.726 1.00 0.00 68 GLY A O 4
ATOM 5399 N N . GLU A 1 69 ? -6.314 2.859 -5.703 1.00 0.00 69 GLU A N 4
ATOM 5400 C CA . GLU A 1 69 ? -5.618 3.683 -6.684 1.00 0.00 69 GLU A CA 4
ATOM 5401 C C . GLU A 1 69 ? -4.559 2.870 -7.424 1.00 0.00 69 GLU A C 4
ATOM 5402 O O . GLU A 1 69 ? -4.347 1.694 -7.130 1.00 0.00 69 GLU A O 4
ATOM 5414 N N . SER A 1 70 ? -3.898 3.506 -8.386 1.00 0.00 70 SER A N 4
ATOM 5415 C CA . SER A 1 70 ? -2.864 2.842 -9.171 1.00 0.00 70 SER A CA 4
ATOM 5416 C C . SER A 1 70 ? -1.490 3.430 -8.868 1.00 0.00 70 SER A C 4
ATOM 5417 O O . SER A 1 70 ? -1.162 4.533 -9.309 1.00 0.00 70 SER A O 4
ATOM 5425 N N . THR A 1 71 ? -0.688 2.687 -8.112 1.00 0.00 71 THR A N 4
ATOM 5426 C CA . THR A 1 71 ? 0.651 3.134 -7.749 1.00 0.00 71 THR A CA 4
ATOM 5427 C C . THR A 1 71 ? 1.658 2.801 -8.844 1.00 0.00 71 THR A C 4
ATOM 5428 O O . THR A 1 71 ? 2.867 2.853 -8.623 1.00 0.00 71 THR A O 4
ATOM 5439 N N . GLN A 1 72 ? 1.151 2.460 -10.024 1.00 0.00 72 GLN A N 4
ATOM 5440 C CA . GLN A 1 72 ? 2.008 2.118 -11.153 1.00 0.00 72 GLN A CA 4
ATOM 5441 C C . GLN A 1 72 ? 2.968 3.259 -11.472 1.00 0.00 72 GLN A C 4
ATOM 5442 O O . GLN A 1 72 ? 4.119 3.030 -11.842 1.00 0.00 72 GLN A O 4
ATOM 5456 N N . GLY A 1 73 ? 2.488 4.490 -11.325 1.00 0.00 73 GLY A N 4
ATOM 5457 C CA . GLY A 1 73 ? 3.317 5.649 -11.602 1.00 0.00 73 GLY A CA 4
ATOM 5458 C C . GLY A 1 73 ? 3.250 6.686 -10.499 1.00 0.00 73 GLY A C 4
ATOM 5459 O O . GLY A 1 73 ? 3.386 7.884 -10.753 1.00 0.00 73 GLY A O 4
ATOM 5463 N N . LEU A 1 74 ? 3.038 6.228 -9.270 1.00 0.00 74 LEU A N 4
ATOM 5464 C CA . LEU A 1 74 ? 2.952 7.126 -8.123 1.00 0.00 74 LEU A CA 4
ATOM 5465 C C . LEU A 1 74 ? 4.281 7.185 -7.377 1.00 0.00 74 LEU A C 4
ATOM 5466 O O . LEU A 1 74 ? 5.081 6.251 -7.436 1.00 0.00 74 LEU A O 4
ATOM 5482 N N . THR A 1 75 ? 4.509 8.289 -6.672 1.00 0.00 75 THR A N 4
ATOM 5483 C CA . THR A 1 75 ? 5.740 8.470 -5.912 1.00 0.00 75 THR A CA 4
ATOM 5484 C C . THR A 1 75 ? 5.497 8.283 -4.419 1.00 0.00 75 THR A C 4
ATOM 5485 O O . THR A 1 75 ? 4.381 7.982 -3.994 1.00 0.00 75 THR A O 4
ATOM 5496 N N . HIS A 1 76 ? 6.549 8.462 -3.626 1.00 0.00 76 HIS A N 4
ATOM 5497 C CA . HIS A 1 76 ? 6.449 8.314 -2.179 1.00 0.00 76 HIS A CA 4
ATOM 5498 C C . HIS A 1 76 ? 5.482 9.339 -1.593 1.00 0.00 76 HIS A C 4
ATOM 5499 O O . HIS A 1 76 ? 4.734 9.040 -0.663 1.00 0.00 76 HIS A O 4
ATOM 5514 N N . ALA A 1 77 ? 5.503 10.548 -2.145 1.00 0.00 77 ALA A N 4
ATOM 5515 C CA . ALA A 1 77 ? 4.628 11.616 -1.678 1.00 0.00 77 ALA A CA 4
ATOM 5516 C C . ALA A 1 77 ? 3.176 11.338 -2.052 1.00 0.00 77 ALA A C 4
ATOM 5517 O O . ALA A 1 77 ? 2.269 11.539 -1.245 1.00 0.00 77 ALA A O 4
ATOM 5524 N N . GLN A 1 78 ? 2.964 10.877 -3.281 1.00 0.00 78 GLN A N 4
ATOM 5525 C CA . GLN A 1 78 ? 1.621 10.574 -3.761 1.00 0.00 78 GLN A CA 4
ATOM 5526 C C . GLN A 1 78 ? 0.965 9.498 -2.902 1.00 0.00 78 GLN A C 4
ATOM 5527 O O . GLN A 1 78 ? -0.052 9.743 -2.253 1.00 0.00 78 GLN A O 4
ATOM 5541 N N . ALA A 1 79 ? 1.555 8.307 -2.902 1.00 0.00 79 ALA A N 4
ATOM 5542 C CA . ALA A 1 79 ? 1.029 7.194 -2.121 1.00 0.00 79 ALA A CA 4
ATOM 5543 C C . ALA A 1 79 ? 0.660 7.640 -0.710 1.00 0.00 79 ALA A C 4
ATOM 5544 O O . ALA A 1 79 ? -0.431 7.347 -0.221 1.00 0.00 79 ALA A O 4
ATOM 5551 N N . VAL A 1 80 ? 1.578 8.349 -0.060 1.00 0.00 80 VAL A N 4
ATOM 5552 C CA . VAL A 1 80 ? 1.349 8.835 1.296 1.00 0.00 80 VAL A CA 4
ATOM 5553 C C . VAL A 1 80 ? 0.110 9.722 1.360 1.00 0.00 80 VAL A C 4
ATOM 5554 O O . VAL A 1 80 ? -0.877 9.378 2.009 1.00 0.00 80 VAL A O 4
ATOM 5567 N N . GLU A 1 81 ? 0.171 10.863 0.681 1.00 0.00 81 GLU A N 4
ATOM 5568 C CA . GLU A 1 81 ? -0.947 11.800 0.662 1.00 0.00 81 GLU A CA 4
ATOM 5569 C C . GLU A 1 81 ? -2.274 11.060 0.518 1.00 0.00 81 GLU A C 4
ATOM 5570 O O . GLU A 1 81 ? -3.238 11.348 1.227 1.00 0.00 81 GLU A O 4
ATOM 5582 N N . ARG A 1 82 ? -2.315 10.105 -0.406 1.00 0.00 82 ARG A N 4
ATOM 5583 C CA . ARG A 1 82 ? -3.523 9.325 -0.645 1.00 0.00 82 ARG A CA 4
ATOM 5584 C C . ARG A 1 82 ? -4.026 8.690 0.649 1.00 0.00 82 ARG A C 4
ATOM 5585 O O . ARG A 1 82 ? -5.172 8.896 1.048 1.00 0.00 82 ARG A O 4
ATOM 5606 N N . ILE A 1 83 ? -3.161 7.919 1.299 1.00 0.00 83 ILE A N 4
ATOM 5607 C CA . ILE A 1 83 ? -3.517 7.256 2.547 1.00 0.00 83 ILE A CA 4
ATOM 5608 C C . ILE A 1 83 ? -4.148 8.236 3.530 1.00 0.00 83 ILE A C 4
ATOM 5609 O O . ILE A 1 83 ? -5.249 8.007 4.030 1.00 0.00 83 ILE A O 4
ATOM 5625 N N . ARG A 1 84 ? -3.444 9.330 3.800 1.00 0.00 84 ARG A N 4
ATOM 5626 C CA . ARG A 1 84 ? -3.935 10.347 4.723 1.00 0.00 84 ARG A CA 4
ATOM 5627 C C . ARG A 1 84 ? -5.301 10.865 4.283 1.00 0.00 84 ARG A C 4
ATOM 5628 O O . ARG A 1 84 ? -6.247 10.895 5.069 1.00 0.00 84 ARG A O 4
ATOM 5649 N N . ALA A 1 85 ? -5.395 11.274 3.021 1.00 0.00 85 ALA A N 4
ATOM 5650 C CA . ALA A 1 85 ? -6.644 11.790 2.477 1.00 0.00 85 ALA A CA 4
ATOM 5651 C C . ALA A 1 85 ? -7.738 10.727 2.508 1.00 0.00 85 ALA A C 4
ATOM 5652 O O . ALA A 1 85 ? -8.925 11.046 2.557 1.00 0.00 85 ALA A O 4
ATOM 5659 N N . GLY A 1 86 ? -7.328 9.463 2.479 1.00 0.00 86 GLY A N 4
ATOM 5660 C CA . GLY A 1 86 ? -8.286 8.372 2.504 1.00 0.00 86 GLY A CA 4
ATOM 5661 C C . GLY A 1 86 ? -9.329 8.542 3.591 1.00 0.00 86 GLY A C 4
ATOM 5662 O O . GLY A 1 86 ? -10.514 8.302 3.366 1.00 0.00 86 GLY A O 4
ATOM 5666 N N . GLY A 1 87 ? -8.887 8.956 4.775 1.00 0.00 87 GLY A N 4
ATOM 5667 C CA . GLY A 1 87 ? -9.804 9.148 5.883 1.00 0.00 87 GLY A CA 4
ATOM 5668 C C . GLY A 1 87 ? -9.322 8.482 7.156 1.00 0.00 87 GLY A C 4
ATOM 5669 O O . GLY A 1 87 ? -8.132 8.219 7.333 1.00 0.00 87 GLY A O 4
ATOM 5673 N N . PRO A 1 88 ? -10.260 8.199 8.072 1.00 0.00 88 PRO A N 4
ATOM 5674 C CA . PRO A 1 88 ? -9.949 7.557 9.353 1.00 0.00 88 PRO A CA 4
ATOM 5675 C C . PRO A 1 88 ? -9.534 6.099 9.184 1.00 0.00 88 PRO A C 4
ATOM 5676 O O . PRO A 1 88 ? -8.796 5.556 10.005 1.00 0.00 88 PRO A O 4
ATOM 5687 N N . GLN A 1 89 ? -10.013 5.472 8.114 1.00 0.00 89 GLN A N 4
ATOM 5688 C CA . GLN A 1 89 ? -9.692 4.077 7.839 1.00 0.00 89 GLN A CA 4
ATOM 5689 C C . GLN A 1 89 ? -8.599 3.968 6.781 1.00 0.00 89 GLN A C 4
ATOM 5690 O O . GLN A 1 89 ? -8.637 4.658 5.761 1.00 0.00 89 GLN A O 4
ATOM 5704 N N . LEU A 1 90 ? -7.625 3.099 7.031 1.00 0.00 90 LEU A N 4
ATOM 5705 C CA . LEU A 1 90 ? -6.520 2.900 6.099 1.00 0.00 90 LEU A CA 4
ATOM 5706 C C . LEU A 1 90 ? -6.786 1.708 5.185 1.00 0.00 90 LEU A C 4
ATOM 5707 O O . LEU A 1 90 ? -7.242 0.656 5.636 1.00 0.00 90 LEU A O 4
ATOM 5723 N N . HIS A 1 91 ? -6.498 1.879 3.899 1.00 0.00 91 HIS A N 4
ATOM 5724 C CA . HIS A 1 91 ? -6.703 0.817 2.921 1.00 0.00 91 HIS A CA 4
ATOM 5725 C C . HIS A 1 91 ? -5.496 0.689 1.996 1.00 0.00 91 HIS A C 4
ATOM 5726 O O . HIS A 1 91 ? -5.279 1.528 1.122 1.00 0.00 91 HIS A O 4
ATOM 5741 N N . LEU A 1 92 ? -4.714 -0.366 2.195 1.00 0.00 92 LEU A N 4
ATOM 5742 C CA . LEU A 1 92 ? -3.528 -0.604 1.380 1.00 0.00 92 LEU A CA 4
ATOM 5743 C C . LEU A 1 92 ? -3.537 -2.018 0.806 1.00 0.00 92 LEU A C 4
ATOM 5744 O O . LEU A 1 92 ? -3.758 -2.991 1.527 1.00 0.00 92 LEU A O 4
ATOM 5760 N N . VAL A 1 93 ? -3.292 -2.124 -0.496 1.00 0.00 93 VAL A N 4
ATOM 5761 C CA . VAL A 1 93 ? -3.268 -3.418 -1.167 1.00 0.00 93 VAL A CA 4
ATOM 5762 C C . VAL A 1 93 ? -1.864 -4.012 -1.164 1.00 0.00 93 VAL A C 4
ATOM 5763 O O . VAL A 1 93 ? -0.933 -3.434 -1.726 1.00 0.00 93 VAL A O 4
ATOM 5776 N N . ILE A 1 94 ? -1.719 -5.170 -0.528 1.00 0.00 94 ILE A N 4
ATOM 5777 C CA . ILE A 1 94 ? -0.428 -5.844 -0.454 1.00 0.00 94 ILE A CA 4
ATOM 5778 C C . ILE A 1 94 ? -0.544 -7.302 -0.883 1.00 0.00 94 ILE A C 4
ATOM 5779 O O . ILE A 1 94 ? -1.590 -7.929 -0.713 1.00 0.00 94 ILE A O 4
ATOM 5795 N N . ARG A 1 95 ? 0.538 -7.837 -1.439 1.00 0.00 95 ARG A N 4
ATOM 5796 C CA . ARG A 1 95 ? 0.559 -9.223 -1.892 1.00 0.00 95 ARG A CA 4
ATOM 5797 C C . ARG A 1 95 ? 1.877 -9.897 -1.521 1.00 0.00 95 ARG A C 4
ATOM 5798 O O . ARG A 1 95 ? 2.933 -9.551 -2.052 1.00 0.00 95 ARG A O 4
ATOM 5819 N N . ARG A 1 96 ? 1.807 -10.859 -0.607 1.00 0.00 96 ARG A N 4
ATOM 5820 C CA . ARG A 1 96 ? 2.995 -11.579 -0.165 1.00 0.00 96 ARG A CA 4
ATOM 5821 C C . ARG A 1 96 ? 3.691 -12.255 -1.342 1.00 0.00 96 ARG A C 4
ATOM 5822 O O . ARG A 1 96 ? 3.129 -13.120 -2.015 1.00 0.00 96 ARG A O 4
ATOM 5843 N N . PRO A 1 97 ? 4.944 -11.852 -1.600 1.00 0.00 97 PRO A N 4
ATOM 5844 C CA . PRO A 1 97 ? 5.745 -12.405 -2.696 1.00 0.00 97 PRO A CA 4
ATOM 5845 C C . PRO A 1 97 ? 6.157 -13.851 -2.441 1.00 0.00 97 PRO A C 4
ATOM 5846 O O . PRO A 1 97 ? 6.613 -14.193 -1.349 1.00 0.00 97 PRO A O 4
ATOM 5857 N N . LEU A 1 98 ? 5.995 -14.695 -3.453 1.00 0.00 98 LEU A N 4
ATOM 5858 C CA . LEU A 1 98 ? 6.352 -16.105 -3.339 1.00 0.00 98 LEU A CA 4
ATOM 5859 C C . LEU A 1 98 ? 7.592 -16.284 -2.468 1.00 0.00 98 LEU A C 4
ATOM 5860 O O . LEU A 1 98 ? 8.656 -15.742 -2.767 1.00 0.00 98 LEU A O 4
ATOM 5876 N N . SER A 1 99 ? 7.447 -17.049 -1.391 1.00 0.00 99 SER A N 4
ATOM 5877 C CA . SER A 1 99 ? 8.555 -17.299 -0.476 1.00 0.00 99 SER A CA 4
ATOM 5878 C C . SER A 1 99 ? 8.669 -18.786 -0.155 1.00 0.00 99 SER A C 4
ATOM 5879 O O . SER A 1 99 ? 7.664 -19.481 -0.015 1.00 0.00 99 SER A O 4
ATOM 5887 N N . GLY A 1 100 ? 9.904 -19.266 -0.038 1.00 0.00 100 GLY A N 4
ATOM 5888 C CA . GLY A 1 100 ? 10.129 -20.667 0.266 1.00 0.00 100 GLY A CA 4
ATOM 5889 C C . GLY A 1 100 ? 11.529 -20.931 0.782 1.00 0.00 100 GLY A C 4
ATOM 5890 O O . GLY A 1 100 ? 11.749 -21.110 1.980 1.00 0.00 100 GLY A O 4
ATOM 5894 N N . PRO A 1 101 ? 12.507 -20.959 -0.136 1.00 0.00 101 PRO A N 4
ATOM 5895 C CA . PRO A 1 101 ? 13.910 -21.204 0.209 1.00 0.00 101 PRO A CA 4
ATOM 5896 C C . PRO A 1 101 ? 14.530 -20.040 0.975 1.00 0.00 101 PRO A C 4
ATOM 5897 O O . PRO A 1 101 ? 15.697 -20.091 1.362 1.00 0.00 101 PRO A O 4
ATOM 5908 N N . SER A 1 102 ? 13.740 -18.993 1.192 1.00 0.00 102 SER A N 4
ATOM 5909 C CA . SER A 1 102 ? 14.213 -17.815 1.910 1.00 0.00 102 SER A CA 4
ATOM 5910 C C . SER A 1 102 ? 15.189 -18.207 3.014 1.00 0.00 102 SER A C 4
ATOM 5911 O O . SER A 1 102 ? 14.936 -19.137 3.780 1.00 0.00 102 SER A O 4
ATOM 5919 N N . SER A 1 103 ? 16.307 -17.491 3.090 1.00 0.00 103 SER A N 4
ATOM 5920 C CA . SER A 1 103 ? 17.324 -17.766 4.098 1.00 0.00 103 SER A CA 4
ATOM 5921 C C . SER A 1 103 ? 17.788 -16.476 4.767 1.00 0.00 103 SER A C 4
ATOM 5922 O O . SER A 1 103 ? 18.515 -15.681 4.172 1.00 0.00 103 SER A O 4
ATOM 5930 N N . GLY A 1 104 ? 17.362 -16.274 6.010 1.00 0.00 104 GLY A N 4
ATOM 5931 C CA . GLY A 1 104 ? 17.743 -15.080 6.741 1.00 0.00 104 GLY A CA 4
ATOM 5932 C C . GLY A 1 104 ? 16.582 -14.471 7.503 1.00 0.00 104 GLY A C 4
ATOM 5933 O O . GLY A 1 104 ? 15.852 -13.636 6.971 1.00 0.00 104 GLY A O 4
ATOM 5937 N N . GLY A 1 1 ? -28.395 1.362 -3.338 1.00 0.00 1 GLY A N 5
ATOM 5938 C CA . GLY A 1 1 ? -27.132 1.663 -3.987 1.00 0.00 1 GLY A CA 5
ATOM 5939 C C . GLY A 1 1 ? -26.761 0.635 -5.037 1.00 0.00 1 GLY A C 5
ATOM 5940 O O . GLY A 1 1 ? -27.623 -0.084 -5.544 1.00 0.00 1 GLY A O 5
ATOM 5944 N N . SER A 1 2 ? -25.476 0.565 -5.367 1.00 0.00 2 SER A N 5
ATOM 5945 C CA . SER A 1 2 ? -24.993 -0.379 -6.369 1.00 0.00 2 SER A CA 5
ATOM 5946 C C . SER A 1 2 ? -24.492 -1.660 -5.711 1.00 0.00 2 SER A C 5
ATOM 5947 O O . SER A 1 2 ? -23.983 -1.638 -4.590 1.00 0.00 2 SER A O 5
ATOM 5955 N N . SER A 1 3 ? -24.640 -2.777 -6.416 1.00 0.00 3 SER A N 5
ATOM 5956 C CA . SER A 1 3 ? -24.206 -4.070 -5.899 1.00 0.00 3 SER A CA 5
ATOM 5957 C C . SER A 1 3 ? -23.156 -4.695 -6.813 1.00 0.00 3 SER A C 5
ATOM 5958 O O . SER A 1 3 ? -23.137 -4.445 -8.018 1.00 0.00 3 SER A O 5
ATOM 5966 N N . GLY A 1 4 ? -22.283 -5.512 -6.230 1.00 0.00 4 GLY A N 5
ATOM 5967 C CA . GLY A 1 4 ? -21.242 -6.160 -7.005 1.00 0.00 4 GLY A CA 5
ATOM 5968 C C . GLY A 1 4 ? -20.290 -6.963 -6.141 1.00 0.00 4 GLY A C 5
ATOM 5969 O O . GLY A 1 4 ? -20.174 -6.717 -4.940 1.00 0.00 4 GLY A O 5
ATOM 5973 N N . SER A 1 5 ? -19.608 -7.926 -6.751 1.00 0.00 5 SER A N 5
ATOM 5974 C CA . SER A 1 5 ? -18.665 -8.771 -6.028 1.00 0.00 5 SER A CA 5
ATOM 5975 C C . SER A 1 5 ? -17.275 -8.143 -6.011 1.00 0.00 5 SER A C 5
ATOM 5976 O O . SER A 1 5 ? -16.489 -8.322 -6.942 1.00 0.00 5 SER A O 5
ATOM 5984 N N . SER A 1 6 ? -16.978 -7.406 -4.945 1.00 0.00 6 SER A N 5
ATOM 5985 C CA . SER A 1 6 ? -15.684 -6.748 -4.808 1.00 0.00 6 SER A CA 5
ATOM 5986 C C . SER A 1 6 ? -14.692 -7.647 -4.078 1.00 0.00 6 SER A C 5
ATOM 5987 O O . SER A 1 6 ? -13.938 -7.191 -3.219 1.00 0.00 6 SER A O 5
ATOM 5995 N N . GLY A 1 7 ? -14.698 -8.931 -4.426 1.00 0.00 7 GLY A N 5
ATOM 5996 C CA . GLY A 1 7 ? -13.795 -9.875 -3.796 1.00 0.00 7 GLY A CA 5
ATOM 5997 C C . GLY A 1 7 ? -13.423 -11.023 -4.713 1.00 0.00 7 GLY A C 5
ATOM 5998 O O . GLY A 1 7 ? -13.789 -12.171 -4.461 1.00 0.00 7 GLY A O 5
ATOM 6002 N N . GLN A 1 8 ? -12.695 -10.713 -5.781 1.00 0.00 8 GLN A N 5
ATOM 6003 C CA . GLN A 1 8 ? -12.276 -11.727 -6.741 1.00 0.00 8 GLN A CA 5
ATOM 6004 C C . GLN A 1 8 ? -10.827 -12.137 -6.502 1.00 0.00 8 GLN A C 5
ATOM 6005 O O . GLN A 1 8 ? -10.480 -13.313 -6.599 1.00 0.00 8 GLN A O 5
ATOM 6019 N N . ALA A 1 9 ? -9.984 -11.158 -6.189 1.00 0.00 9 ALA A N 5
ATOM 6020 C CA . ALA A 1 9 ? -8.573 -11.416 -5.935 1.00 0.00 9 ALA A CA 5
ATOM 6021 C C . ALA A 1 9 ? -8.394 -12.416 -4.797 1.00 0.00 9 ALA A C 5
ATOM 6022 O O . ALA A 1 9 ? -9.052 -12.317 -3.762 1.00 0.00 9 ALA A O 5
ATOM 6029 N N . SER A 1 10 ? -7.500 -13.379 -4.997 1.00 0.00 10 SER A N 5
ATOM 6030 C CA . SER A 1 10 ? -7.238 -14.400 -3.989 1.00 0.00 10 SER A CA 5
ATOM 6031 C C . SER A 1 10 ? -5.925 -14.123 -3.263 1.00 0.00 10 SER A C 5
ATOM 6032 O O . SER A 1 10 ? -5.878 -14.084 -2.035 1.00 0.00 10 SER A O 5
ATOM 6040 N N . GLY A 1 11 ? -4.859 -13.931 -4.035 1.00 0.00 11 GLY A N 5
ATOM 6041 C CA . GLY A 1 11 ? -3.559 -13.660 -3.449 1.00 0.00 11 GLY A CA 5
ATOM 6042 C C . GLY A 1 11 ? -3.451 -12.250 -2.902 1.00 0.00 11 GLY A C 5
ATOM 6043 O O . GLY A 1 11 ? -2.993 -12.046 -1.778 1.00 0.00 11 GLY A O 5
ATOM 6047 N N . HIS A 1 12 ? -3.874 -11.274 -3.700 1.00 0.00 12 HIS A N 5
ATOM 6048 C CA . HIS A 1 12 ? -3.822 -9.876 -3.289 1.00 0.00 12 HIS A CA 5
ATOM 6049 C C . HIS A 1 12 ? -4.921 -9.565 -2.278 1.00 0.00 12 HIS A C 5
ATOM 6050 O O . HIS A 1 12 ? -6.091 -9.880 -2.501 1.00 0.00 12 HIS A O 5
ATOM 6065 N N . PHE A 1 13 ? -4.539 -8.945 -1.167 1.00 0.00 13 PHE A N 5
ATOM 6066 C CA . PHE A 1 13 ? -5.492 -8.594 -0.121 1.00 0.00 13 PHE A CA 5
ATOM 6067 C C . PHE A 1 13 ? -5.354 -7.125 0.269 1.00 0.00 13 PHE A C 5
ATOM 6068 O O . PHE A 1 13 ? -4.444 -6.433 -0.188 1.00 0.00 13 PHE A O 5
ATOM 6085 N N . SER A 1 14 ? -6.264 -6.656 1.116 1.00 0.00 14 SER A N 5
ATOM 6086 C CA . SER A 1 14 ? -6.248 -5.268 1.565 1.00 0.00 14 SER A CA 5
ATOM 6087 C C . SER A 1 14 ? -6.055 -5.188 3.076 1.00 0.00 14 SER A C 5
ATOM 6088 O O . SER A 1 14 ? -6.343 -6.140 3.802 1.00 0.00 14 SER A O 5
ATOM 6096 N N . VAL A 1 15 ? -5.565 -4.045 3.544 1.00 0.00 15 VAL A N 5
ATOM 6097 C CA . VAL A 1 15 ? -5.334 -3.838 4.969 1.00 0.00 15 VAL A CA 5
ATOM 6098 C C . VAL A 1 15 ? -6.252 -2.755 5.523 1.00 0.00 15 VAL A C 5
ATOM 6099 O O . VAL A 1 15 ? -6.225 -1.612 5.068 1.00 0.00 15 VAL A O 5
ATOM 6112 N N . GLU A 1 16 ? -7.064 -3.122 6.510 1.00 0.00 16 GLU A N 5
ATOM 6113 C CA . GLU A 1 16 ? -7.991 -2.181 7.126 1.00 0.00 16 GLU A CA 5
ATOM 6114 C C . GLU A 1 16 ? -7.576 -1.869 8.561 1.00 0.00 16 GLU A C 5
ATOM 6115 O O . GLU A 1 16 ? -7.617 -2.737 9.434 1.00 0.00 16 GLU A O 5
ATOM 6127 N N . LEU A 1 17 ? -7.176 -0.625 8.798 1.00 0.00 17 LEU A N 5
ATOM 6128 C CA . LEU A 1 17 ? -6.753 -0.197 10.127 1.00 0.00 17 LEU A CA 5
ATOM 6129 C C . LEU A 1 17 ? -7.510 1.053 10.563 1.00 0.00 17 LEU A C 5
ATOM 6130 O O . LEU A 1 17 ? -8.185 1.696 9.759 1.00 0.00 17 LEU A O 5
ATOM 6146 N N . VAL A 1 18 ? -7.392 1.393 11.843 1.00 0.00 18 VAL A N 5
ATOM 6147 C CA . VAL A 1 18 ? -8.063 2.568 12.387 1.00 0.00 18 VAL A CA 5
ATOM 6148 C C . VAL A 1 18 ? -7.054 3.625 12.821 1.00 0.00 18 VAL A C 5
ATOM 6149 O O . VAL A 1 18 ? -6.284 3.415 13.759 1.00 0.00 18 VAL A O 5
ATOM 6162 N N . ARG A 1 19 ? -7.063 4.762 12.133 1.00 0.00 19 ARG A N 5
ATOM 6163 C CA . ARG A 1 19 ? -6.148 5.853 12.448 1.00 0.00 19 ARG A CA 5
ATOM 6164 C C . ARG A 1 19 ? -5.993 6.015 13.957 1.00 0.00 19 ARG A C 5
ATOM 6165 O O . ARG A 1 19 ? -6.930 6.412 14.648 1.00 0.00 19 ARG A O 5
ATOM 6186 N N . GLY A 1 20 ? -4.803 5.703 14.462 1.00 0.00 20 GLY A N 5
ATOM 6187 C CA . GLY A 1 20 ? -4.548 5.820 15.886 1.00 0.00 20 GLY A CA 5
ATOM 6188 C C . GLY A 1 20 ? -3.991 7.178 16.265 1.00 0.00 20 GLY A C 5
ATOM 6189 O O . GLY A 1 20 ? -4.508 8.210 15.838 1.00 0.00 20 GLY A O 5
ATOM 6193 N N . TYR A 1 21 ? -2.935 7.178 17.071 1.00 0.00 21 TYR A N 5
ATOM 6194 C CA . TYR A 1 21 ? -2.310 8.419 17.512 1.00 0.00 21 TYR A CA 5
ATOM 6195 C C . TYR A 1 21 ? -1.292 8.910 16.487 1.00 0.00 21 TYR A C 5
ATOM 6196 O O . TYR A 1 21 ? -0.407 8.165 16.069 1.00 0.00 21 TYR A O 5
ATOM 6214 N N . ALA A 1 22 ? -1.424 10.171 16.089 1.00 0.00 22 ALA A N 5
ATOM 6215 C CA . ALA A 1 22 ? -0.515 10.764 15.116 1.00 0.00 22 ALA A CA 5
ATOM 6216 C C . ALA A 1 22 ? -0.493 9.957 13.822 1.00 0.00 22 ALA A C 5
ATOM 6217 O O . ALA A 1 22 ? 0.572 9.593 13.324 1.00 0.00 22 ALA A O 5
ATOM 6224 N N . GLY A 1 23 ? -1.676 9.680 13.282 1.00 0.00 23 GLY A N 5
ATOM 6225 C CA . GLY A 1 23 ? -1.769 8.916 12.052 1.00 0.00 23 GLY A CA 5
ATOM 6226 C C . GLY A 1 23 ? -1.759 7.420 12.295 1.00 0.00 23 GLY A C 5
ATOM 6227 O O . GLY A 1 23 ? -2.087 6.960 13.389 1.00 0.00 23 GLY A O 5
ATOM 6231 N N . PHE A 1 24 ? -1.384 6.658 11.273 1.00 0.00 24 PHE A N 5
ATOM 6232 C CA . PHE A 1 24 ? -1.336 5.205 11.380 1.00 0.00 24 PHE A CA 5
ATOM 6233 C C . PHE A 1 24 ? 0.026 4.742 11.889 1.00 0.00 24 PHE A C 5
ATOM 6234 O O . PHE A 1 24 ? 0.141 3.691 12.518 1.00 0.00 24 PHE A O 5
ATOM 6251 N N . GLY A 1 25 ? 1.056 5.536 11.612 1.00 0.00 25 GLY A N 5
ATOM 6252 C CA . GLY A 1 25 ? 2.397 5.191 12.048 1.00 0.00 25 GLY A CA 5
ATOM 6253 C C . GLY A 1 25 ? 3.099 4.259 11.081 1.00 0.00 25 GLY A C 5
ATOM 6254 O O . GLY A 1 25 ? 3.952 3.465 11.481 1.00 0.00 25 GLY A O 5
ATOM 6258 N N . LEU A 1 26 ? 2.740 4.351 9.806 1.00 0.00 26 LEU A N 5
ATOM 6259 C CA . LEU A 1 26 ? 3.340 3.507 8.778 1.00 0.00 26 LEU A CA 5
ATOM 6260 C C . LEU A 1 26 ? 4.167 4.340 7.804 1.00 0.00 26 LEU A C 5
ATOM 6261 O O . LEU A 1 26 ? 3.698 5.352 7.281 1.00 0.00 26 LEU A O 5
ATOM 6277 N N . THR A 1 27 ? 5.401 3.908 7.562 1.00 0.00 27 THR A N 5
ATOM 6278 C CA . THR A 1 27 ? 6.293 4.612 6.650 1.00 0.00 27 THR A CA 5
ATOM 6279 C C . THR A 1 27 ? 6.795 3.687 5.548 1.00 0.00 27 THR A C 5
ATOM 6280 O O . THR A 1 27 ? 7.112 2.523 5.797 1.00 0.00 27 THR A O 5
ATOM 6291 N N . LEU A 1 28 ? 6.866 4.210 4.329 1.00 0.00 28 LEU A N 5
ATOM 6292 C CA . LEU A 1 28 ? 7.332 3.430 3.188 1.00 0.00 28 LEU A CA 5
ATOM 6293 C C . LEU A 1 28 ? 8.744 3.843 2.786 1.00 0.00 28 LEU A C 5
ATOM 6294 O O . LEU A 1 28 ? 9.045 5.029 2.665 1.00 0.00 28 LEU A O 5
ATOM 6310 N N . GLY A 1 29 ? 9.608 2.853 2.578 1.00 0.00 29 GLY A N 5
ATOM 6311 C CA . GLY A 1 29 ? 10.978 3.133 2.191 1.00 0.00 29 GLY A CA 5
ATOM 6312 C C . GLY A 1 29 ? 11.271 2.723 0.761 1.00 0.00 29 GLY A C 5
ATOM 6313 O O . GLY A 1 29 ? 11.545 1.556 0.486 1.00 0.00 29 GLY A O 5
ATOM 6317 N N . GLY A 1 30 ? 11.212 3.687 -0.153 1.00 0.00 30 GLY A N 5
ATOM 6318 C CA . GLY A 1 30 ? 11.473 3.400 -1.552 1.00 0.00 30 GLY A CA 5
ATOM 6319 C C . GLY A 1 30 ? 10.433 4.007 -2.472 1.00 0.00 30 GLY A C 5
ATOM 6320 O O . GLY A 1 30 ? 9.934 5.103 -2.220 1.00 0.00 30 GLY A O 5
ATOM 6324 N N . GLY A 1 31 ? 10.106 3.293 -3.545 1.00 0.00 31 GLY A N 5
ATOM 6325 C CA . GLY A 1 31 ? 9.122 3.784 -4.492 1.00 0.00 31 GLY A CA 5
ATOM 6326 C C . GLY A 1 31 ? 9.758 4.429 -5.707 1.00 0.00 31 GLY A C 5
ATOM 6327 O O . GLY A 1 31 ? 10.938 4.215 -5.986 1.00 0.00 31 GLY A O 5
ATOM 6331 N N . ARG A 1 32 ? 8.974 5.218 -6.435 1.00 0.00 32 ARG A N 5
ATOM 6332 C CA . ARG A 1 32 ? 9.467 5.893 -7.629 1.00 0.00 32 ARG A CA 5
ATOM 6333 C C . ARG A 1 32 ? 10.170 7.198 -7.265 1.00 0.00 32 ARG A C 5
ATOM 6334 O O . ARG A 1 32 ? 9.528 8.174 -6.877 1.00 0.00 32 ARG A O 5
ATOM 6355 N N . ASP A 1 33 ? 11.493 7.206 -7.393 1.00 0.00 33 ASP A N 5
ATOM 6356 C CA . ASP A 1 33 ? 12.284 8.390 -7.078 1.00 0.00 33 ASP A CA 5
ATOM 6357 C C . ASP A 1 33 ? 12.790 9.059 -8.352 1.00 0.00 33 ASP A C 5
ATOM 6358 O O . ASP A 1 33 ? 12.831 8.442 -9.416 1.00 0.00 33 ASP A O 5
ATOM 6367 N N . VAL A 1 34 ? 13.175 10.326 -8.236 1.00 0.00 34 VAL A N 5
ATOM 6368 C CA . VAL A 1 34 ? 13.679 11.080 -9.378 1.00 0.00 34 VAL A CA 5
ATOM 6369 C C . VAL A 1 34 ? 15.035 10.550 -9.831 1.00 0.00 34 VAL A C 5
ATOM 6370 O O . VAL A 1 34 ? 15.385 10.638 -11.007 1.00 0.00 34 VAL A O 5
ATOM 6383 N N . ALA A 1 35 ? 15.794 10.000 -8.889 1.00 0.00 35 ALA A N 5
ATOM 6384 C CA . ALA A 1 35 ? 17.111 9.454 -9.191 1.00 0.00 35 ALA A CA 5
ATOM 6385 C C . ALA A 1 35 ? 17.020 7.979 -9.568 1.00 0.00 35 ALA A C 5
ATOM 6386 O O . ALA A 1 35 ? 17.843 7.471 -10.327 1.00 0.00 35 ALA A O 5
ATOM 6393 N N . GLY A 1 36 ? 16.013 7.297 -9.031 1.00 0.00 36 GLY A N 5
ATOM 6394 C CA . GLY A 1 36 ? 15.834 5.886 -9.323 1.00 0.00 36 GLY A CA 5
ATOM 6395 C C . GLY A 1 36 ? 14.431 5.403 -9.012 1.00 0.00 36 GLY A C 5
ATOM 6396 O O . GLY A 1 36 ? 13.550 6.200 -8.688 1.00 0.00 36 GLY A O 5
ATOM 6400 N N . ASP A 1 37 ? 14.222 4.095 -9.110 1.00 0.00 37 ASP A N 5
ATOM 6401 C CA . ASP A 1 37 ? 12.916 3.507 -8.838 1.00 0.00 37 ASP A CA 5
ATOM 6402 C C . ASP A 1 37 ? 13.052 2.261 -7.967 1.00 0.00 37 ASP A C 5
ATOM 6403 O O . ASP A 1 37 ? 14.073 1.573 -8.003 1.00 0.00 37 ASP A O 5
ATOM 6412 N N . THR A 1 38 ? 12.016 1.977 -7.184 1.00 0.00 38 THR A N 5
ATOM 6413 C CA . THR A 1 38 ? 12.020 0.816 -6.302 1.00 0.00 38 THR A CA 5
ATOM 6414 C C . THR A 1 38 ? 10.607 0.457 -5.859 1.00 0.00 38 THR A C 5
ATOM 6415 O O . THR A 1 38 ? 9.727 1.312 -5.754 1.00 0.00 38 THR A O 5
ATOM 6426 N N . PRO A 1 39 ? 10.381 -0.838 -5.592 1.00 0.00 39 PRO A N 5
ATOM 6427 C CA . PRO A 1 39 ? 9.075 -1.339 -5.154 1.00 0.00 39 PRO A CA 5
ATOM 6428 C C . PRO A 1 39 ? 8.723 -0.885 -3.742 1.00 0.00 39 PRO A C 5
ATOM 6429 O O . PRO A 1 39 ? 9.389 -1.257 -2.775 1.00 0.00 39 PRO A O 5
ATOM 6440 N N . LEU A 1 40 ? 7.672 -0.080 -3.629 1.00 0.00 40 LEU A N 5
ATOM 6441 C CA . LEU A 1 40 ? 7.231 0.425 -2.334 1.00 0.00 40 LEU A CA 5
ATOM 6442 C C . LEU A 1 40 ? 6.988 -0.721 -1.357 1.00 0.00 40 LEU A C 5
ATOM 6443 O O . LEU A 1 40 ? 6.242 -1.654 -1.652 1.00 0.00 40 LEU A O 5
ATOM 6459 N N . ALA A 1 41 ? 7.622 -0.642 -0.191 1.00 0.00 41 ALA A N 5
ATOM 6460 C CA . ALA A 1 41 ? 7.471 -1.670 0.831 1.00 0.00 41 ALA A CA 5
ATOM 6461 C C . ALA A 1 41 ? 7.588 -1.074 2.230 1.00 0.00 41 ALA A C 5
ATOM 6462 O O . ALA A 1 41 ? 8.331 -0.118 2.449 1.00 0.00 41 ALA A O 5
ATOM 6469 N N . VAL A 1 42 ? 6.848 -1.645 3.175 1.00 0.00 42 VAL A N 5
ATOM 6470 C CA . VAL A 1 42 ? 6.868 -1.171 4.554 1.00 0.00 42 VAL A CA 5
ATOM 6471 C C . VAL A 1 42 ? 8.298 -0.975 5.046 1.00 0.00 42 VAL A C 5
ATOM 6472 O O . VAL A 1 42 ? 9.098 -1.910 5.047 1.00 0.00 42 VAL A O 5
ATOM 6485 N N . ARG A 1 43 ? 8.612 0.246 5.465 1.00 0.00 43 ARG A N 5
ATOM 6486 C CA . ARG A 1 43 ? 9.946 0.565 5.960 1.00 0.00 43 ARG A CA 5
ATOM 6487 C C . ARG A 1 43 ? 9.993 0.488 7.483 1.00 0.00 43 ARG A C 5
ATOM 6488 O O . ARG A 1 43 ? 10.654 -0.381 8.050 1.00 0.00 43 ARG A O 5
ATOM 6509 N N . GLY A 1 44 ? 9.288 1.404 8.140 1.00 0.00 44 GLY A N 5
ATOM 6510 C CA . GLY A 1 44 ? 9.265 1.423 9.591 1.00 0.00 44 GLY A CA 5
ATOM 6511 C C . GLY A 1 44 ? 7.868 1.237 10.150 1.00 0.00 44 GLY A C 5
ATOM 6512 O O . GLY A 1 44 ? 6.879 1.564 9.492 1.00 0.00 44 GLY A O 5
ATOM 6516 N N . LEU A 1 45 ? 7.785 0.710 11.366 1.00 0.00 45 LEU A N 5
ATOM 6517 C CA . LEU A 1 45 ? 6.498 0.480 12.014 1.00 0.00 45 LEU A CA 5
ATOM 6518 C C . LEU A 1 45 ? 6.433 1.188 13.363 1.00 0.00 45 LEU A C 5
ATOM 6519 O O . LEU A 1 45 ? 7.014 0.727 14.347 1.00 0.00 45 LEU A O 5
ATOM 6535 N N . LEU A 1 46 ? 5.722 2.309 13.404 1.00 0.00 46 LEU A N 5
ATOM 6536 C CA . LEU A 1 46 ? 5.578 3.080 14.633 1.00 0.00 46 LEU A CA 5
ATOM 6537 C C . LEU A 1 46 ? 5.287 2.166 15.819 1.00 0.00 46 LEU A C 5
ATOM 6538 O O . LEU A 1 46 ? 4.228 1.542 15.890 1.00 0.00 46 LEU A O 5
ATOM 6554 N N . LYS A 1 47 ? 6.232 2.094 16.750 1.00 0.00 47 LYS A N 5
ATOM 6555 C CA . LYS A 1 47 ? 6.076 1.259 17.935 1.00 0.00 47 LYS A CA 5
ATOM 6556 C C . LYS A 1 47 ? 4.746 1.540 18.628 1.00 0.00 47 LYS A C 5
ATOM 6557 O O . LYS A 1 47 ? 4.367 2.695 18.818 1.00 0.00 47 LYS A O 5
ATOM 6576 N N . ASP A 1 48 ? 4.044 0.476 19.003 1.00 0.00 48 ASP A N 5
ATOM 6577 C CA . ASP A 1 48 ? 2.757 0.609 19.677 1.00 0.00 48 ASP A CA 5
ATOM 6578 C C . ASP A 1 48 ? 1.721 1.236 18.750 1.00 0.00 48 ASP A C 5
ATOM 6579 O O . ASP A 1 48 ? 0.924 2.074 19.170 1.00 0.00 48 ASP A O 5
ATOM 6588 N N . GLY A 1 49 ? 1.738 0.824 17.486 1.00 0.00 49 GLY A N 5
ATOM 6589 C CA . GLY A 1 49 ? 0.796 1.357 16.519 1.00 0.00 49 GLY A CA 5
ATOM 6590 C C . GLY A 1 49 ? -0.209 0.320 16.057 1.00 0.00 49 GLY A C 5
ATOM 6591 O O . GLY A 1 49 ? -0.103 -0.864 16.377 1.00 0.00 49 GLY A O 5
ATOM 6595 N N . PRO A 1 50 ? -1.212 0.765 15.286 1.00 0.00 50 PRO A N 5
ATOM 6596 C CA . PRO A 1 50 ? -2.260 -0.116 14.763 1.00 0.00 50 PRO A CA 5
ATOM 6597 C C . PRO A 1 50 ? -1.735 -1.072 13.697 1.00 0.00 50 PRO A C 5
ATOM 6598 O O . PRO A 1 50 ? -2.157 -2.225 13.622 1.00 0.00 50 PRO A O 5
ATOM 6609 N N . ALA A 1 51 ? -0.812 -0.584 12.875 1.00 0.00 51 ALA A N 5
ATOM 6610 C CA . ALA A 1 51 ? -0.228 -1.396 11.815 1.00 0.00 51 ALA A CA 5
ATOM 6611 C C . ALA A 1 51 ? 0.764 -2.407 12.381 1.00 0.00 51 ALA A C 5
ATOM 6612 O O . ALA A 1 51 ? 0.838 -3.544 11.915 1.00 0.00 51 ALA A O 5
ATOM 6619 N N . GLN A 1 52 ? 1.524 -1.985 13.386 1.00 0.00 52 GLN A N 5
ATOM 6620 C CA . GLN A 1 52 ? 2.512 -2.854 14.014 1.00 0.00 52 GLN A CA 5
ATOM 6621 C C . GLN A 1 52 ? 1.833 -3.947 14.833 1.00 0.00 52 GLN A C 5
ATOM 6622 O O . GLN A 1 52 ? 2.176 -5.124 14.719 1.00 0.00 52 GLN A O 5
ATOM 6636 N N . ARG A 1 53 ? 0.870 -3.550 15.658 1.00 0.00 53 ARG A N 5
ATOM 6637 C CA . ARG A 1 53 ? 0.144 -4.497 16.497 1.00 0.00 53 ARG A CA 5
ATOM 6638 C C . ARG A 1 53 ? -0.608 -5.513 15.644 1.00 0.00 53 ARG A C 5
ATOM 6639 O O . ARG A 1 53 ? -0.584 -6.713 15.923 1.00 0.00 53 ARG A O 5
ATOM 6660 N N . CYS A 1 54 ? -1.276 -5.027 14.604 1.00 0.00 54 CYS A N 5
ATOM 6661 C CA . CYS A 1 54 ? -2.037 -5.893 13.710 1.00 0.00 54 CYS A CA 5
ATOM 6662 C C . CYS A 1 54 ? -1.145 -6.976 13.113 1.00 0.00 54 CYS A C 5
ATOM 6663 O O . CYS A 1 54 ? -1.576 -8.113 12.922 1.00 0.00 54 CYS A O 5
ATOM 6671 N N . GLY A 1 55 ? 0.100 -6.616 12.820 1.00 0.00 55 GLY A N 5
ATOM 6672 C CA . GLY A 1 55 ? 1.033 -7.568 12.246 1.00 0.00 55 GLY A CA 5
ATOM 6673 C C . GLY A 1 55 ? 0.842 -7.737 10.752 1.00 0.00 55 GLY A C 5
ATOM 6674 O O . GLY A 1 55 ? 1.813 -7.850 10.004 1.00 0.00 55 GLY A O 5
ATOM 6678 N N . ARG A 1 56 ? -0.413 -7.758 10.316 1.00 0.00 56 ARG A N 5
ATOM 6679 C CA . ARG A 1 56 ? -0.728 -7.918 8.901 1.00 0.00 56 ARG A CA 5
ATOM 6680 C C . ARG A 1 56 ? 0.283 -7.177 8.031 1.00 0.00 56 ARG A C 5
ATOM 6681 O O . ARG A 1 56 ? 0.712 -7.681 6.992 1.00 0.00 56 ARG A O 5
ATOM 6702 N N . LEU A 1 57 ? 0.660 -5.978 8.463 1.00 0.00 57 LEU A N 5
ATOM 6703 C CA . LEU A 1 57 ? 1.621 -5.167 7.724 1.00 0.00 57 LEU A CA 5
ATOM 6704 C C . LEU A 1 57 ? 2.980 -5.166 8.417 1.00 0.00 57 LEU A C 5
ATOM 6705 O O . LEU A 1 57 ? 3.112 -4.686 9.542 1.00 0.00 57 LEU A O 5
ATOM 6721 N N . GLU A 1 58 ? 3.986 -5.705 7.735 1.00 0.00 58 GLU A N 5
ATOM 6722 C CA . GLU A 1 58 ? 5.335 -5.764 8.286 1.00 0.00 58 GLU A CA 5
ATOM 6723 C C . GLU A 1 58 ? 6.369 -5.361 7.239 1.00 0.00 58 GLU A C 5
ATOM 6724 O O . GLU A 1 58 ? 6.109 -5.426 6.037 1.00 0.00 58 GLU A O 5
ATOM 6736 N N . VAL A 1 59 ? 7.542 -4.943 7.703 1.00 0.00 59 VAL A N 5
ATOM 6737 C CA . VAL A 1 59 ? 8.616 -4.529 6.808 1.00 0.00 59 VAL A CA 5
ATOM 6738 C C . VAL A 1 59 ? 8.977 -5.643 5.832 1.00 0.00 59 VAL A C 5
ATOM 6739 O O . VAL A 1 59 ? 9.327 -6.750 6.238 1.00 0.00 59 VAL A O 5
ATOM 6752 N N . GLY A 1 60 ? 8.890 -5.341 4.540 1.00 0.00 60 GLY A N 5
ATOM 6753 C CA . GLY A 1 60 ? 9.212 -6.327 3.524 1.00 0.00 60 GLY A CA 5
ATOM 6754 C C . GLY A 1 60 ? 8.050 -6.594 2.588 1.00 0.00 60 GLY A C 5
ATOM 6755 O O . GLY A 1 60 ? 8.235 -7.139 1.499 1.00 0.00 60 GLY A O 5
ATOM 6759 N N . ASP A 1 61 ? 6.851 -6.213 3.012 1.00 0.00 61 ASP A N 5
ATOM 6760 C CA . ASP A 1 61 ? 5.654 -6.416 2.203 1.00 0.00 61 ASP A CA 5
ATOM 6761 C C . ASP A 1 61 ? 5.770 -5.686 0.869 1.00 0.00 61 ASP A C 5
ATOM 6762 O O . ASP A 1 61 ? 6.640 -4.832 0.689 1.00 0.00 61 ASP A O 5
ATOM 6771 N N . LEU A 1 62 ? 4.889 -6.028 -0.065 1.00 0.00 62 LEU A N 5
ATOM 6772 C CA . LEU A 1 62 ? 4.893 -5.406 -1.385 1.00 0.00 62 LEU A CA 5
ATOM 6773 C C . LEU A 1 62 ? 3.565 -4.708 -1.661 1.00 0.00 62 LEU A C 5
ATOM 6774 O O . LEU A 1 62 ? 2.517 -5.350 -1.734 1.00 0.00 62 LEU A O 5
ATOM 6790 N N . VAL A 1 63 ? 3.617 -3.389 -1.817 1.00 0.00 63 VAL A N 5
ATOM 6791 C CA . VAL A 1 63 ? 2.420 -2.603 -2.090 1.00 0.00 63 VAL A CA 5
ATOM 6792 C C . VAL A 1 63 ? 2.135 -2.536 -3.586 1.00 0.00 63 VAL A C 5
ATOM 6793 O O . VAL A 1 63 ? 2.959 -2.054 -4.365 1.00 0.00 63 VAL A O 5
ATOM 6806 N N . LEU A 1 64 ? 0.964 -3.021 -3.982 1.00 0.00 64 LEU A N 5
ATOM 6807 C CA . LEU A 1 64 ? 0.569 -3.015 -5.386 1.00 0.00 64 LEU A CA 5
ATOM 6808 C C . LEU A 1 64 ? -0.408 -1.879 -5.673 1.00 0.00 64 LEU A C 5
ATOM 6809 O O . LEU A 1 64 ? -0.380 -1.279 -6.748 1.00 0.00 64 LEU A O 5
ATOM 6825 N N . HIS A 1 65 ? -1.269 -1.587 -4.704 1.00 0.00 65 HIS A N 5
ATOM 6826 C CA . HIS A 1 65 ? -2.253 -0.520 -4.851 1.00 0.00 65 HIS A CA 5
ATOM 6827 C C . HIS A 1 65 ? -2.616 0.075 -3.494 1.00 0.00 65 HIS A C 5
ATOM 6828 O O . HIS A 1 65 ? -2.322 -0.509 -2.451 1.00 0.00 65 HIS A O 5
ATOM 6843 N N . ILE A 1 66 ? -3.256 1.239 -3.516 1.00 0.00 66 ILE A N 5
ATOM 6844 C CA . ILE A 1 66 ? -3.660 1.912 -2.287 1.00 0.00 66 ILE A CA 5
ATOM 6845 C C . ILE A 1 66 ? -5.040 2.544 -2.434 1.00 0.00 66 ILE A C 5
ATOM 6846 O O . ILE A 1 66 ? -5.305 3.263 -3.396 1.00 0.00 66 ILE A O 5
ATOM 6862 N N . ASN A 1 67 ? -5.915 2.271 -1.472 1.00 0.00 67 ASN A N 5
ATOM 6863 C CA . ASN A 1 67 ? -7.268 2.813 -1.493 1.00 0.00 67 ASN A CA 5
ATOM 6864 C C . ASN A 1 67 ? -7.928 2.576 -2.848 1.00 0.00 67 ASN A C 5
ATOM 6865 O O . ASN A 1 67 ? -8.815 3.324 -3.258 1.00 0.00 67 ASN A O 5
ATOM 6876 N N . GLY A 1 68 ? -7.489 1.529 -3.539 1.00 0.00 68 GLY A N 5
ATOM 6877 C CA . GLY A 1 68 ? -8.048 1.211 -4.840 1.00 0.00 68 GLY A CA 5
ATOM 6878 C C . GLY A 1 68 ? -7.495 2.096 -5.941 1.00 0.00 68 GLY A C 5
ATOM 6879 O O . GLY A 1 68 ? -8.197 2.414 -6.900 1.00 0.00 68 GLY A O 5
ATOM 6883 N N . GLU A 1 69 ? -6.235 2.494 -5.800 1.00 0.00 69 GLU A N 5
ATOM 6884 C CA . GLU A 1 69 ? -5.590 3.350 -6.790 1.00 0.00 69 GLU A CA 5
ATOM 6885 C C . GLU A 1 69 ? -4.386 2.649 -7.412 1.00 0.00 69 GLU A C 5
ATOM 6886 O O . GLU A 1 69 ? -3.951 1.599 -6.939 1.00 0.00 69 GLU A O 5
ATOM 6898 N N . SER A 1 70 ? -3.851 3.239 -8.477 1.00 0.00 70 SER A N 5
ATOM 6899 C CA . SER A 1 70 ? -2.700 2.670 -9.168 1.00 0.00 70 SER A CA 5
ATOM 6900 C C . SER A 1 70 ? -1.420 3.412 -8.792 1.00 0.00 70 SER A C 5
ATOM 6901 O O . SER A 1 70 ? -1.201 4.549 -9.211 1.00 0.00 70 SER A O 5
ATOM 6909 N N . THR A 1 71 ? -0.577 2.759 -7.998 1.00 0.00 71 THR A N 5
ATOM 6910 C CA . THR A 1 71 ? 0.680 3.356 -7.564 1.00 0.00 71 THR A CA 5
ATOM 6911 C C . THR A 1 71 ? 1.595 3.635 -8.751 1.00 0.00 71 THR A C 5
ATOM 6912 O O . THR A 1 71 ? 2.436 4.532 -8.699 1.00 0.00 71 THR A O 5
ATOM 6923 N N . GLN A 1 72 ? 1.425 2.861 -9.818 1.00 0.00 72 GLN A N 5
ATOM 6924 C CA . GLN A 1 72 ? 2.237 3.027 -11.018 1.00 0.00 72 GLN A CA 5
ATOM 6925 C C . GLN A 1 72 ? 2.177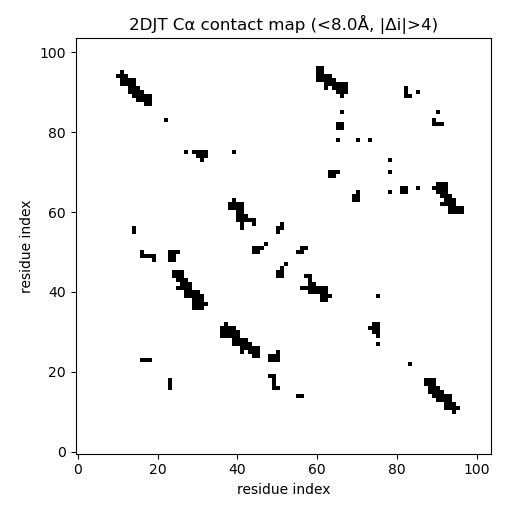 4.465 -11.522 1.00 0.00 72 GLN A C 5
ATOM 6926 O O . GLN A 1 72 ? 3.172 5.008 -11.999 1.00 0.00 72 GLN A O 5
ATOM 6940 N N . GLY A 1 73 ? 1.002 5.077 -11.412 1.00 0.00 73 GLY A N 5
ATOM 6941 C CA . GLY A 1 73 ? 0.834 6.447 -11.861 1.00 0.00 73 GLY A CA 5
ATOM 6942 C C . GLY A 1 73 ? 1.191 7.456 -10.788 1.00 0.00 73 GLY A C 5
ATOM 6943 O O . GLY A 1 73 ? 1.154 8.665 -11.025 1.00 0.00 73 GLY A O 5
ATOM 6947 N N . LEU A 1 74 ? 1.537 6.962 -9.605 1.00 0.00 74 LEU A N 5
ATOM 6948 C CA . LEU A 1 74 ? 1.901 7.830 -8.490 1.00 0.00 74 LEU A CA 5
ATOM 6949 C C . LEU A 1 74 ? 3.368 7.646 -8.113 1.00 0.00 74 LEU A C 5
ATOM 6950 O O . LEU A 1 74 ? 3.999 6.659 -8.492 1.00 0.00 74 LEU A O 5
ATOM 6966 N N . THR A 1 75 ? 3.905 8.603 -7.363 1.00 0.00 75 THR A N 5
ATOM 6967 C CA . THR A 1 75 ? 5.297 8.546 -6.933 1.00 0.00 75 THR A CA 5
ATOM 6968 C C . THR A 1 75 ? 5.401 8.194 -5.454 1.00 0.00 75 THR A C 5
ATOM 6969 O O . THR A 1 75 ? 4.391 7.984 -4.782 1.00 0.00 75 THR A O 5
ATOM 6980 N N . HIS A 1 76 ? 6.630 8.131 -4.951 1.00 0.00 76 HIS A N 5
ATOM 6981 C CA . HIS A 1 76 ? 6.867 7.805 -3.549 1.00 0.00 76 HIS A CA 5
ATOM 6982 C C . HIS A 1 76 ? 6.056 8.718 -2.635 1.00 0.00 76 HIS A C 5
ATOM 6983 O O . HIS A 1 76 ? 5.432 8.259 -1.678 1.00 0.00 76 HIS A O 5
ATOM 6998 N N . ALA A 1 77 ? 6.070 10.012 -2.935 1.00 0.00 77 ALA A N 5
ATOM 6999 C CA . ALA A 1 77 ? 5.335 10.989 -2.141 1.00 0.00 77 ALA A CA 5
ATOM 7000 C C . ALA A 1 77 ? 3.831 10.759 -2.243 1.00 0.00 77 ALA A C 5
ATOM 7001 O O . ALA A 1 77 ? 3.184 10.387 -1.265 1.00 0.00 77 ALA A O 5
ATOM 7008 N N . GLN A 1 78 ? 3.282 10.984 -3.432 1.00 0.00 78 GLN A N 5
ATOM 7009 C CA . GLN A 1 78 ? 1.853 10.803 -3.660 1.00 0.00 78 GLN A CA 5
ATOM 7010 C C . GLN A 1 78 ? 1.322 9.613 -2.867 1.00 0.00 78 GLN A C 5
ATOM 7011 O O . GLN A 1 78 ? 0.297 9.712 -2.193 1.00 0.00 78 GLN A O 5
ATOM 7025 N N . ALA A 1 79 ? 2.026 8.489 -2.953 1.00 0.00 79 ALA A N 5
ATOM 7026 C CA . ALA A 1 79 ? 1.626 7.281 -2.242 1.00 0.00 79 ALA A CA 5
ATOM 7027 C C . ALA A 1 79 ? 1.408 7.564 -0.760 1.00 0.00 79 ALA A C 5
ATOM 7028 O O . ALA A 1 79 ? 0.331 7.307 -0.221 1.00 0.00 79 ALA A O 5
ATOM 7035 N N . VAL A 1 80 ? 2.436 8.094 -0.105 1.00 0.00 80 VAL A N 5
ATOM 7036 C CA . VAL A 1 80 ? 2.356 8.411 1.316 1.00 0.00 80 VAL A CA 5
ATOM 7037 C C . VAL A 1 80 ? 1.157 9.305 1.612 1.00 0.00 80 VAL A C 5
ATOM 7038 O O . VAL A 1 80 ? 0.531 9.190 2.665 1.00 0.00 80 VAL A O 5
ATOM 7051 N N . GLU A 1 81 ? 0.844 10.196 0.676 1.00 0.00 81 GLU A N 5
ATOM 7052 C CA . GLU A 1 81 ? -0.280 11.110 0.838 1.00 0.00 81 GLU A CA 5
ATOM 7053 C C . GLU A 1 81 ? -1.607 10.363 0.741 1.00 0.00 81 GLU A C 5
ATOM 7054 O O . GLU A 1 81 ? -2.469 10.492 1.610 1.00 0.00 81 GLU A O 5
ATOM 7066 N N . ARG A 1 82 ? -1.763 9.582 -0.324 1.00 0.00 82 ARG A N 5
ATOM 7067 C CA . ARG A 1 82 ? -2.985 8.816 -0.536 1.00 0.00 82 ARG A CA 5
ATOM 7068 C C . ARG A 1 82 ? -3.436 8.142 0.756 1.00 0.00 82 ARG A C 5
ATOM 7069 O O . ARG A 1 82 ? -4.627 7.907 0.963 1.00 0.00 82 ARG A O 5
ATOM 7090 N N . ILE A 1 83 ? -2.477 7.832 1.622 1.00 0.00 83 ILE A N 5
ATOM 7091 C CA . ILE A 1 83 ? -2.775 7.186 2.893 1.00 0.00 83 ILE A CA 5
ATOM 7092 C C . ILE A 1 83 ? -3.254 8.200 3.927 1.00 0.00 83 ILE A C 5
ATOM 7093 O O . ILE A 1 83 ? -4.351 8.075 4.472 1.00 0.00 83 ILE A O 5
ATOM 7109 N N . ARG A 1 84 ? -2.425 9.205 4.190 1.00 0.00 84 ARG A N 5
ATOM 7110 C CA . ARG A 1 84 ? -2.764 10.241 5.157 1.00 0.00 84 ARG A CA 5
ATOM 7111 C C . ARG A 1 84 ? -4.134 10.841 4.853 1.00 0.00 84 ARG A C 5
ATOM 7112 O O . ARG A 1 84 ? -4.896 11.167 5.763 1.00 0.00 84 ARG A O 5
ATOM 7133 N N . ALA A 1 85 ? -4.439 10.985 3.568 1.00 0.00 85 ALA A N 5
ATOM 7134 C CA . ALA A 1 85 ? -5.717 11.545 3.144 1.00 0.00 85 ALA A CA 5
ATOM 7135 C C . ALA A 1 85 ? -6.781 10.458 3.028 1.00 0.00 85 ALA A C 5
ATOM 7136 O O . ALA A 1 85 ? -7.962 10.749 2.844 1.00 0.00 85 ALA A O 5
ATOM 7143 N N . GLY A 1 86 ? -6.353 9.203 3.137 1.00 0.00 86 GLY A N 5
ATOM 7144 C CA . GLY A 1 86 ? -7.281 8.092 3.040 1.00 0.00 86 GLY A CA 5
ATOM 7145 C C . GLY A 1 86 ? -8.503 8.280 3.918 1.00 0.00 86 GLY A C 5
ATOM 7146 O O . GLY A 1 86 ? -9.616 7.928 3.528 1.00 0.00 86 GLY A O 5
ATOM 7150 N N . GLY A 1 87 ? -8.295 8.834 5.108 1.00 0.00 87 GLY A N 5
ATOM 7151 C CA . GLY A 1 87 ? -9.398 9.056 6.026 1.00 0.00 87 GLY A CA 5
ATOM 7152 C C . GLY A 1 87 ? -9.252 8.264 7.310 1.00 0.00 87 GLY A C 5
ATOM 7153 O O . GLY A 1 87 ? -8.151 7.885 7.709 1.00 0.00 87 GLY A O 5
ATOM 7157 N N . PRO A 1 88 ? -10.384 8.002 7.979 1.00 0.00 88 PRO A N 5
ATOM 7158 C CA . PRO A 1 88 ? -10.404 7.247 9.236 1.00 0.00 88 PRO A CA 5
ATOM 7159 C C . PRO A 1 88 ? -10.068 5.774 9.033 1.00 0.00 88 PRO A C 5
ATOM 7160 O O . PRO A 1 88 ? -9.642 5.092 9.965 1.00 0.00 88 PRO A O 5
ATOM 7171 N N . GLN A 1 89 ? -10.262 5.290 7.810 1.00 0.00 89 GLN A N 5
ATOM 7172 C CA . GLN A 1 89 ? -9.978 3.897 7.486 1.00 0.00 89 GLN A CA 5
ATOM 7173 C C . GLN A 1 89 ? -8.846 3.794 6.470 1.00 0.00 89 GLN A C 5
ATOM 7174 O O . GLN A 1 89 ? -8.908 4.389 5.393 1.00 0.00 89 GLN A O 5
ATOM 7188 N N . LEU A 1 90 ? -7.813 3.035 6.818 1.00 0.00 90 LEU A N 5
ATOM 7189 C CA . LEU A 1 90 ? -6.665 2.854 5.936 1.00 0.00 90 LEU A CA 5
ATOM 7190 C C . LEU A 1 90 ? -6.843 1.619 5.058 1.00 0.00 90 LEU A C 5
ATOM 7191 O O . LEU A 1 90 ? -7.242 0.557 5.536 1.00 0.00 90 LEU A O 5
ATOM 7207 N N . HIS A 1 91 ? -6.543 1.766 3.771 1.00 0.00 91 HIS A N 5
ATOM 7208 C CA . HIS A 1 91 ? -6.667 0.662 2.826 1.00 0.00 91 HIS A CA 5
ATOM 7209 C C . HIS A 1 91 ? -5.402 0.521 1.985 1.00 0.00 91 HIS A C 5
ATOM 7210 O O . HIS A 1 91 ? -5.100 1.376 1.151 1.00 0.00 91 HIS A O 5
ATOM 7225 N N . LEU A 1 92 ? -4.665 -0.561 2.211 1.00 0.00 92 LEU A N 5
ATOM 7226 C CA . LEU A 1 92 ? -3.431 -0.813 1.474 1.00 0.00 92 LEU A CA 5
ATOM 7227 C C . LEU A 1 92 ? -3.420 -2.225 0.897 1.00 0.00 92 LEU A C 5
ATOM 7228 O O . LEU A 1 92 ? -3.534 -3.207 1.630 1.00 0.00 92 LEU A O 5
ATOM 7244 N N . VAL A 1 93 ? -3.281 -2.318 -0.422 1.00 0.00 93 VAL A N 5
ATOM 7245 C CA . VAL A 1 93 ? -3.251 -3.610 -1.098 1.00 0.00 93 VAL A CA 5
ATOM 7246 C C . VAL A 1 93 ? -1.866 -4.241 -1.016 1.00 0.00 93 VAL A C 5
ATOM 7247 O O . VAL A 1 93 ? -0.895 -3.702 -1.547 1.00 0.00 93 VAL A O 5
ATOM 7260 N N . ILE A 1 94 ? -1.783 -5.388 -0.349 1.00 0.00 94 ILE A N 5
ATOM 7261 C CA . ILE A 1 94 ? -0.517 -6.094 -0.200 1.00 0.00 94 ILE A CA 5
ATOM 7262 C C . ILE A 1 94 ? -0.666 -7.570 -0.554 1.00 0.00 94 ILE A C 5
ATOM 7263 O O . ILE A 1 94 ? -1.689 -8.189 -0.260 1.00 0.00 94 ILE A O 5
ATOM 7279 N N . ARG A 1 95 ? 0.362 -8.128 -1.184 1.00 0.00 95 ARG A N 5
ATOM 7280 C CA . ARG A 1 95 ? 0.346 -9.532 -1.578 1.00 0.00 95 ARG A CA 5
ATOM 7281 C C . ARG A 1 95 ? 1.549 -10.272 -1.000 1.00 0.00 95 ARG A C 5
ATOM 7282 O O . ARG A 1 95 ? 2.611 -10.332 -1.620 1.00 0.00 95 ARG A O 5
ATOM 7303 N N . ARG A 1 96 ? 1.375 -10.833 0.192 1.00 0.00 96 ARG A N 5
ATOM 7304 C CA . ARG A 1 96 ? 2.446 -11.568 0.855 1.00 0.00 96 ARG A CA 5
ATOM 7305 C C . ARG A 1 96 ? 3.216 -12.425 -0.145 1.00 0.00 96 ARG A C 5
ATOM 7306 O O . ARG A 1 96 ? 2.775 -13.501 -0.549 1.00 0.00 96 ARG A O 5
ATOM 7327 N N . PRO A 1 97 ? 4.397 -11.938 -0.556 1.00 0.00 97 PRO A N 5
ATOM 7328 C CA . PRO A 1 97 ? 5.254 -12.643 -1.513 1.00 0.00 97 PRO A CA 5
ATOM 7329 C C . PRO A 1 97 ? 5.870 -13.905 -0.919 1.00 0.00 97 PRO A C 5
ATOM 7330 O O . PRO A 1 97 ? 5.690 -14.200 0.263 1.00 0.00 97 PRO A O 5
ATOM 7341 N N . LEU A 1 98 ? 6.599 -14.647 -1.746 1.00 0.00 98 LEU A N 5
ATOM 7342 C CA . LEU A 1 98 ? 7.243 -15.879 -1.302 1.00 0.00 98 LEU A CA 5
ATOM 7343 C C . LEU A 1 98 ? 8.680 -15.614 -0.864 1.00 0.00 98 LEU A C 5
ATOM 7344 O O . LEU A 1 98 ? 9.614 -15.743 -1.655 1.00 0.00 98 LEU A O 5
ATOM 7360 N N . SER A 1 99 ? 8.849 -15.247 0.402 1.00 0.00 99 SER A N 5
ATOM 7361 C CA . SER A 1 99 ? 10.172 -14.963 0.946 1.00 0.00 99 SER A CA 5
ATOM 7362 C C . SER A 1 99 ? 10.574 -16.016 1.973 1.00 0.00 99 SER A C 5
ATOM 7363 O O . SER A 1 99 ? 10.155 -15.965 3.129 1.00 0.00 99 SER A O 5
ATOM 7371 N N . GLY A 1 100 ? 11.392 -16.972 1.542 1.00 0.00 100 GLY A N 5
ATOM 7372 C CA . GLY A 1 100 ? 11.838 -18.025 2.436 1.00 0.00 100 GLY A CA 5
ATOM 7373 C C . GLY A 1 100 ? 11.365 -19.397 1.997 1.00 0.00 100 GLY A C 5
ATOM 7374 O O . GLY A 1 100 ? 10.352 -19.909 2.473 1.00 0.00 100 GLY A O 5
ATOM 7378 N N . PRO A 1 101 ? 12.109 -20.014 1.067 1.00 0.00 101 PRO A N 5
ATOM 7379 C CA . PRO A 1 101 ? 11.778 -21.343 0.542 1.00 0.00 101 PRO A CA 5
ATOM 7380 C C . PRO A 1 101 ? 11.985 -22.442 1.578 1.00 0.00 101 PRO A C 5
ATOM 7381 O O . PRO A 1 101 ? 13.105 -22.677 2.033 1.00 0.00 101 PRO A O 5
ATOM 7392 N N . SER A 1 102 ? 10.899 -23.114 1.947 1.00 0.00 102 SER A N 5
ATOM 7393 C CA . SER A 1 102 ? 10.962 -24.188 2.931 1.00 0.00 102 SER A CA 5
ATOM 7394 C C . SER A 1 102 ? 11.817 -23.779 4.127 1.00 0.00 102 SER A C 5
ATOM 7395 O O . SER A 1 102 ? 12.549 -24.594 4.688 1.00 0.00 102 SER A O 5
ATOM 7403 N N . SER A 1 103 ? 11.720 -22.510 4.510 1.00 0.00 103 SER A N 5
ATOM 7404 C CA . SER A 1 103 ? 12.487 -21.990 5.636 1.00 0.00 103 SER A CA 5
ATOM 7405 C C . SER A 1 103 ? 11.621 -21.095 6.517 1.00 0.00 103 SER A C 5
ATOM 7406 O O . SER A 1 103 ? 10.500 -20.744 6.152 1.00 0.00 103 SER A O 5
ATOM 7414 N N . GLY A 1 104 ? 12.151 -20.729 7.680 1.00 0.00 104 GLY A N 5
ATOM 7415 C CA . GLY A 1 104 ? 11.413 -19.878 8.596 1.00 0.00 104 GLY A CA 5
ATOM 7416 C C . GLY A 1 104 ? 9.958 -20.283 8.719 1.00 0.00 104 GLY A C 5
ATOM 7417 O O . GLY A 1 104 ? 9.402 -20.298 9.818 1.00 0.00 104 GLY A O 5
ATOM 7421 N N . GLY A 1 1 ? -28.105 -10.983 6.710 1.00 0.00 1 GLY A N 6
ATOM 7422 C CA . GLY A 1 1 ? -27.152 -12.077 6.721 1.00 0.00 1 GLY A CA 6
ATOM 7423 C C . GLY A 1 1 ? -25.808 -11.681 6.143 1.00 0.00 1 GLY A C 6
ATOM 7424 O O . GLY A 1 1 ? -25.217 -10.683 6.554 1.00 0.00 1 GLY A O 6
ATOM 7428 N N . SER A 1 2 ? -25.322 -12.466 5.186 1.00 0.00 2 SER A N 6
ATOM 7429 C CA . SER A 1 2 ? -24.037 -12.195 4.554 1.00 0.00 2 SER A CA 6
ATOM 7430 C C . SER A 1 2 ? -24.217 -11.353 3.295 1.00 0.00 2 SER A C 6
ATOM 7431 O O . SER A 1 2 ? -24.223 -11.876 2.180 1.00 0.00 2 SER A O 6
ATOM 7439 N N . SER A 1 3 ? -24.365 -10.046 3.481 1.00 0.00 3 SER A N 6
ATOM 7440 C CA . SER A 1 3 ? -24.551 -9.130 2.361 1.00 0.00 3 SER A CA 6
ATOM 7441 C C . SER A 1 3 ? -23.343 -9.161 1.429 1.00 0.00 3 SER A C 6
ATOM 7442 O O . SER A 1 3 ? -23.487 -9.264 0.212 1.00 0.00 3 SER A O 6
ATOM 7450 N N . GLY A 1 4 ? -22.151 -9.070 2.012 1.00 0.00 4 GLY A N 6
ATOM 7451 C CA . GLY A 1 4 ? -20.935 -9.088 1.220 1.00 0.00 4 GLY A CA 6
ATOM 7452 C C . GLY A 1 4 ? -20.135 -10.361 1.416 1.00 0.00 4 GLY A C 6
ATOM 7453 O O . GLY A 1 4 ? -20.128 -10.936 2.505 1.00 0.00 4 GLY A O 6
ATOM 7457 N N . SER A 1 5 ? -19.460 -10.802 0.360 1.00 0.00 5 SER A N 6
ATOM 7458 C CA . SER A 1 5 ? -18.657 -12.018 0.420 1.00 0.00 5 SER A CA 6
ATOM 7459 C C . SER A 1 5 ? -17.188 -11.688 0.666 1.00 0.00 5 SER A C 6
ATOM 7460 O O . SER A 1 5 ? -16.446 -11.374 -0.264 1.00 0.00 5 SER A O 6
ATOM 7468 N N . SER A 1 6 ? -16.776 -11.762 1.928 1.00 0.00 6 SER A N 6
ATOM 7469 C CA . SER A 1 6 ? -15.397 -11.467 2.299 1.00 0.00 6 SER A CA 6
ATOM 7470 C C . SER A 1 6 ? -14.796 -12.610 3.111 1.00 0.00 6 SER A C 6
ATOM 7471 O O . SER A 1 6 ? -15.445 -13.163 3.999 1.00 0.00 6 SER A O 6
ATOM 7479 N N . GLY A 1 7 ? -13.552 -12.960 2.800 1.00 0.00 7 GLY A N 6
ATOM 7480 C CA . GLY A 1 7 ? -12.884 -14.036 3.509 1.00 0.00 7 GLY A CA 6
ATOM 7481 C C . GLY A 1 7 ? -11.935 -14.814 2.620 1.00 0.00 7 GLY A C 6
ATOM 7482 O O . GLY A 1 7 ? -10.847 -15.197 3.049 1.00 0.00 7 GLY A O 6
ATOM 7486 N N . GLN A 1 8 ? -12.348 -15.050 1.379 1.00 0.00 8 GLN A N 6
ATOM 7487 C CA . GLN A 1 8 ? -11.527 -15.790 0.428 1.00 0.00 8 GLN A CA 6
ATOM 7488 C C . GLN A 1 8 ? -10.851 -14.845 -0.559 1.00 0.00 8 GLN A C 6
ATOM 7489 O O . GLN A 1 8 ? -11.518 -14.119 -1.294 1.00 0.00 8 GLN A O 6
ATOM 7503 N N . ALA A 1 9 ? -9.522 -14.860 -0.570 1.00 0.00 9 ALA A N 6
ATOM 7504 C CA . ALA A 1 9 ? -8.755 -14.005 -1.468 1.00 0.00 9 ALA A CA 6
ATOM 7505 C C . ALA A 1 9 ? -7.355 -14.564 -1.696 1.00 0.00 9 ALA A C 6
ATOM 7506 O O . ALA A 1 9 ? -6.493 -14.481 -0.821 1.00 0.00 9 ALA A O 6
ATOM 7513 N N . SER A 1 10 ? -7.135 -15.134 -2.877 1.00 0.00 10 SER A N 6
ATOM 7514 C CA . SER A 1 10 ? -5.840 -15.711 -3.217 1.00 0.00 10 SER A CA 6
ATOM 7515 C C . SER A 1 10 ? -5.041 -14.765 -4.109 1.00 0.00 10 SER A C 6
ATOM 7516 O O . SER A 1 10 ? -5.320 -14.633 -5.300 1.00 0.00 10 SER A O 6
ATOM 7524 N N . GLY A 1 11 ? -4.046 -14.107 -3.522 1.00 0.00 11 GLY A N 6
ATOM 7525 C CA . GLY A 1 11 ? -3.222 -13.181 -4.276 1.00 0.00 11 GLY A CA 6
ATOM 7526 C C . GLY A 1 11 ? -3.017 -11.865 -3.552 1.00 0.00 11 GLY A C 6
ATOM 7527 O O . GLY A 1 11 ? -2.206 -11.774 -2.631 1.00 0.00 11 GLY A O 6
ATOM 7531 N N . HIS A 1 12 ? -3.754 -10.840 -3.971 1.00 0.00 12 HIS A N 6
ATOM 7532 C CA . HIS A 1 12 ? -3.649 -9.522 -3.356 1.00 0.00 12 HIS A CA 6
ATOM 7533 C C . HIS A 1 12 ? -4.699 -9.346 -2.263 1.00 0.00 12 HIS A C 6
ATOM 7534 O O . HIS A 1 12 ? -5.785 -9.922 -2.333 1.00 0.00 12 HIS A O 6
ATOM 7549 N N . PHE A 1 13 ? -4.367 -8.548 -1.254 1.00 0.00 13 PHE A N 6
ATOM 7550 C CA . PHE A 1 13 ? -5.281 -8.298 -0.145 1.00 0.00 13 PHE A CA 6
ATOM 7551 C C . PHE A 1 13 ? -5.196 -6.844 0.312 1.00 0.00 13 PHE A C 6
ATOM 7552 O O . PHE A 1 13 ? -4.199 -6.164 0.072 1.00 0.00 13 PHE A O 6
ATOM 7569 N N . SER A 1 14 ? -6.251 -6.375 0.971 1.00 0.00 14 SER A N 6
ATOM 7570 C CA . SER A 1 14 ? -6.299 -5.002 1.459 1.00 0.00 14 SER A CA 6
ATOM 7571 C C . SER A 1 14 ? -5.965 -4.941 2.946 1.00 0.00 14 SER A C 6
ATOM 7572 O O . SER A 1 14 ? -6.042 -5.946 3.653 1.00 0.00 14 SER A O 6
ATOM 7580 N N . VAL A 1 15 ? -5.593 -3.754 3.415 1.00 0.00 15 VAL A N 6
ATOM 7581 C CA . VAL A 1 15 ? -5.248 -3.560 4.818 1.00 0.00 15 VAL A CA 6
ATOM 7582 C C . VAL A 1 15 ? -6.108 -2.471 5.450 1.00 0.00 15 VAL A C 6
ATOM 7583 O O . VAL A 1 15 ? -6.041 -1.308 5.055 1.00 0.00 15 VAL A O 6
ATOM 7596 N N . GLU A 1 16 ? -6.914 -2.858 6.433 1.00 0.00 16 GLU A N 6
ATOM 7597 C CA . GLU A 1 16 ? -7.788 -1.913 7.120 1.00 0.00 16 GLU A CA 6
ATOM 7598 C C . GLU A 1 16 ? -7.336 -1.704 8.562 1.00 0.00 16 GLU A C 6
ATOM 7599 O O . GLU A 1 16 ? -7.123 -2.664 9.304 1.00 0.00 16 GLU A O 6
ATOM 7611 N N . LEU A 1 17 ? -7.191 -0.443 8.953 1.00 0.00 17 LEU A N 6
ATOM 7612 C CA . LEU A 1 17 ? -6.764 -0.105 10.307 1.00 0.00 17 LEU A CA 6
ATOM 7613 C C . LEU A 1 17 ? -7.528 1.105 10.833 1.00 0.00 17 LEU A C 6
ATOM 7614 O O . LEU A 1 17 ? -8.217 1.793 10.080 1.00 0.00 17 LEU A O 6
ATOM 7630 N N . VAL A 1 18 ? -7.400 1.361 12.132 1.00 0.00 18 VAL A N 6
ATOM 7631 C CA . VAL A 1 18 ? -8.075 2.490 12.759 1.00 0.00 18 VAL A CA 6
ATOM 7632 C C . VAL A 1 18 ? -7.071 3.521 13.262 1.00 0.00 18 VAL A C 6
ATOM 7633 O O . VAL A 1 18 ? -6.203 3.210 14.078 1.00 0.00 18 VAL A O 6
ATOM 7646 N N . ARG A 1 19 ? -7.196 4.749 12.771 1.00 0.00 19 ARG A N 6
ATOM 7647 C CA . ARG A 1 19 ? -6.298 5.827 13.170 1.00 0.00 19 ARG A CA 6
ATOM 7648 C C . ARG A 1 19 ? -6.160 5.884 14.689 1.00 0.00 19 ARG A C 6
ATOM 7649 O O . ARG A 1 19 ? -7.024 6.419 15.381 1.00 0.00 19 ARG A O 6
ATOM 7670 N N . GLY A 1 20 ? -5.065 5.328 15.200 1.00 0.00 20 GLY A N 6
ATOM 7671 C CA . GLY A 1 20 ? -4.834 5.326 16.632 1.00 0.00 20 GLY A CA 6
ATOM 7672 C C . GLY A 1 20 ? -4.037 6.530 17.093 1.00 0.00 20 GLY A C 6
ATOM 7673 O O . GLY A 1 20 ? -4.525 7.660 17.049 1.00 0.00 20 GLY A O 6
ATOM 7677 N N . TYR A 1 21 ? -2.808 6.290 17.537 1.00 0.00 21 TYR A N 6
ATOM 7678 C CA . TYR A 1 21 ? -1.943 7.363 18.011 1.00 0.00 21 TYR A CA 6
ATOM 7679 C C . TYR A 1 21 ? -0.909 7.737 16.954 1.00 0.00 21 TYR A C 6
ATOM 7680 O O . TYR A 1 21 ? -0.221 6.874 16.411 1.00 0.00 21 TYR A O 6
ATOM 7698 N N . ALA A 1 22 ? -0.805 9.031 16.668 1.00 0.00 22 ALA A N 6
ATOM 7699 C CA . ALA A 1 22 ? 0.147 9.521 15.679 1.00 0.00 22 ALA A CA 6
ATOM 7700 C C . ALA A 1 22 ? -0.179 8.982 14.290 1.00 0.00 22 ALA A C 6
ATOM 7701 O O . ALA A 1 22 ? 0.715 8.600 13.537 1.00 0.00 22 ALA A O 6
ATOM 7708 N N . GLY A 1 23 ? -1.466 8.953 13.958 1.00 0.00 23 GLY A N 6
ATOM 7709 C CA . GLY A 1 23 ? -1.887 8.458 12.660 1.00 0.00 23 GLY A CA 6
ATOM 7710 C C . GLY A 1 23 ? -1.948 6.945 12.609 1.00 0.00 23 GLY A C 6
ATOM 7711 O O . GLY A 1 23 ? -2.845 6.333 13.190 1.00 0.00 23 GLY A O 6
ATOM 7715 N N . PHE A 1 24 ? -0.994 6.338 11.911 1.00 0.00 24 PHE A N 6
ATOM 7716 C CA . PHE A 1 24 ? -0.944 4.887 11.784 1.00 0.00 24 PHE A CA 6
ATOM 7717 C C . PHE A 1 24 ? 0.420 4.350 12.207 1.00 0.00 24 PHE A C 6
ATOM 7718 O O . PHE A 1 24 ? 0.521 3.270 12.787 1.00 0.00 24 PHE A O 6
ATOM 7735 N N . GLY A 1 25 ? 1.468 5.113 11.911 1.00 0.00 25 GLY A N 6
ATOM 7736 C CA . GLY A 1 25 ? 2.812 4.698 12.267 1.00 0.00 25 GLY A CA 6
ATOM 7737 C C . GLY A 1 25 ? 3.455 3.837 11.197 1.00 0.00 25 GLY A C 6
ATOM 7738 O O . GLY A 1 25 ? 4.329 3.019 11.490 1.00 0.00 25 GLY A O 6
ATOM 7742 N N . LEU A 1 26 ? 3.023 4.020 9.954 1.00 0.00 26 LEU A N 6
ATOM 7743 C CA . LEU A 1 26 ? 3.562 3.253 8.837 1.00 0.00 26 LEU A CA 6
ATOM 7744 C C . LEU A 1 26 ? 4.458 4.122 7.961 1.00 0.00 26 LEU A C 6
ATOM 7745 O O . LEU A 1 26 ? 4.094 5.241 7.598 1.00 0.00 26 LEU A O 6
ATOM 7761 N N . THR A 1 27 ? 5.633 3.600 7.623 1.00 0.00 27 THR A N 6
ATOM 7762 C CA . THR A 1 27 ? 6.581 4.327 6.789 1.00 0.00 27 THR A CA 6
ATOM 7763 C C . THR A 1 27 ? 6.950 3.524 5.547 1.00 0.00 27 THR A C 6
ATOM 7764 O O . THR A 1 27 ? 7.007 2.294 5.584 1.00 0.00 27 THR A O 6
ATOM 7775 N N . LEU A 1 28 ? 7.201 4.226 4.447 1.00 0.00 28 LEU A N 6
ATOM 7776 C CA . LEU A 1 28 ? 7.565 3.578 3.192 1.00 0.00 28 LEU A CA 6
ATOM 7777 C C . LEU A 1 28 ? 8.958 4.008 2.741 1.00 0.00 28 LEU A C 6
ATOM 7778 O O . LEU A 1 28 ? 9.251 5.199 2.650 1.00 0.00 28 LEU A O 6
ATOM 7794 N N . GLY A 1 29 ? 9.811 3.028 2.459 1.00 0.00 29 GLY A N 6
ATOM 7795 C CA . GLY A 1 29 ? 11.162 3.326 2.019 1.00 0.00 29 GLY A CA 6
ATOM 7796 C C . GLY A 1 29 ? 11.424 2.865 0.598 1.00 0.00 29 GLY A C 6
ATOM 7797 O O . GLY A 1 29 ? 11.367 1.672 0.305 1.00 0.00 29 GLY A O 6
ATOM 7801 N N . GLY A 1 30 ? 11.710 3.815 -0.287 1.00 0.00 30 GLY A N 6
ATOM 7802 C CA . GLY A 1 30 ? 11.975 3.481 -1.674 1.00 0.00 30 GLY A CA 6
ATOM 7803 C C . GLY A 1 30 ? 10.970 4.103 -2.623 1.00 0.00 30 GLY A C 6
ATOM 7804 O O . GLY A 1 30 ? 10.779 5.318 -2.627 1.00 0.00 30 GLY A O 6
ATOM 7808 N N . GLY A 1 31 ? 10.325 3.267 -3.431 1.00 0.00 31 GLY A N 6
ATOM 7809 C CA . GLY A 1 31 ? 9.343 3.761 -4.379 1.00 0.00 31 GLY A CA 6
ATOM 7810 C C . GLY A 1 31 ? 9.982 4.385 -5.604 1.00 0.00 31 GLY A C 6
ATOM 7811 O O . GLY A 1 31 ? 11.202 4.341 -5.766 1.00 0.00 31 GLY A O 6
ATOM 7815 N N . ARG A 1 32 ? 9.158 4.967 -6.468 1.00 0.00 32 ARG A N 6
ATOM 7816 C CA . ARG A 1 32 ? 9.649 5.601 -7.686 1.00 0.00 32 ARG A CA 6
ATOM 7817 C C . ARG A 1 32 ? 10.345 6.921 -7.369 1.00 0.00 32 ARG A C 6
ATOM 7818 O O . ARG A 1 32 ? 9.691 7.926 -7.087 1.00 0.00 32 ARG A O 6
ATOM 7839 N N . ASP A 1 33 ? 11.672 6.912 -7.417 1.00 0.00 33 ASP A N 6
ATOM 7840 C CA . ASP A 1 33 ? 12.456 8.109 -7.136 1.00 0.00 33 ASP A CA 6
ATOM 7841 C C . ASP A 1 33 ? 13.380 8.440 -8.304 1.00 0.00 33 ASP A C 6
ATOM 7842 O O . ASP A 1 33 ? 13.875 7.546 -8.990 1.00 0.00 33 ASP A O 6
ATOM 7851 N N . VAL A 1 34 ? 13.607 9.731 -8.524 1.00 0.00 34 VAL A N 6
ATOM 7852 C CA . VAL A 1 34 ? 14.472 10.180 -9.609 1.00 0.00 34 VAL A CA 6
ATOM 7853 C C . VAL A 1 34 ? 15.857 9.553 -9.504 1.00 0.00 34 VAL A C 6
ATOM 7854 O O . VAL A 1 34 ? 16.559 9.401 -10.504 1.00 0.00 34 VAL A O 6
ATOM 7867 N N . ALA A 1 35 ? 16.245 9.190 -8.286 1.00 0.00 35 ALA A N 6
ATOM 7868 C CA . ALA A 1 35 ? 17.546 8.576 -8.050 1.00 0.00 35 ALA A CA 6
ATOM 7869 C C . ALA A 1 35 ? 17.424 7.062 -7.923 1.00 0.00 35 ALA A C 6
ATOM 7870 O O . ALA A 1 35 ? 18.218 6.420 -7.236 1.00 0.00 35 ALA A O 6
ATOM 7877 N N . GLY A 1 36 ? 16.423 6.495 -8.590 1.00 0.00 36 GLY A N 6
ATOM 7878 C CA . GLY A 1 36 ? 16.215 5.060 -8.538 1.00 0.00 36 GLY A CA 6
ATOM 7879 C C . GLY A 1 36 ? 14.751 4.691 -8.400 1.00 0.00 36 GLY A C 6
ATOM 7880 O O . GLY A 1 36 ? 14.013 5.325 -7.647 1.00 0.00 36 GLY A O 6
ATOM 7884 N N . ASP A 1 37 ? 14.330 3.664 -9.130 1.00 0.00 37 ASP A N 6
ATOM 7885 C CA . ASP A 1 37 ? 12.945 3.211 -9.086 1.00 0.00 37 ASP A CA 6
ATOM 7886 C C . ASP A 1 37 ? 12.839 1.850 -8.406 1.00 0.00 37 ASP A C 6
ATOM 7887 O O . ASP A 1 37 ? 13.250 0.831 -8.963 1.00 0.00 37 ASP A O 6
ATOM 7896 N N . THR A 1 38 ? 12.286 1.839 -7.197 1.00 0.00 38 THR A N 6
ATOM 7897 C CA . THR A 1 38 ? 12.129 0.604 -6.440 1.00 0.00 38 THR A CA 6
ATOM 7898 C C . THR A 1 38 ? 10.683 0.412 -5.995 1.00 0.00 38 THR A C 6
ATOM 7899 O O . THR A 1 38 ? 9.928 1.370 -5.825 1.00 0.00 38 THR A O 6
ATOM 7910 N N . PRO A 1 39 ? 10.285 -0.854 -5.803 1.00 0.00 39 PRO A N 6
ATOM 7911 C CA . PRO A 1 39 ? 8.927 -1.201 -5.374 1.00 0.00 39 PRO A CA 6
ATOM 7912 C C . PRO A 1 39 ? 8.652 -0.792 -3.931 1.00 0.00 39 PRO A C 6
ATOM 7913 O O . PRO A 1 39 ? 9.309 -1.267 -3.004 1.00 0.00 39 PRO A O 6
ATOM 7924 N N . LEU A 1 40 ? 7.678 0.092 -3.748 1.00 0.00 40 LEU A N 6
ATOM 7925 C CA . LEU A 1 40 ? 7.315 0.565 -2.416 1.00 0.00 40 LEU A CA 6
ATOM 7926 C C . LEU A 1 40 ? 7.076 -0.606 -1.468 1.00 0.00 40 LEU A C 6
ATOM 7927 O O . LEU A 1 40 ? 6.261 -1.485 -1.746 1.00 0.00 40 LEU A O 6
ATOM 7943 N N . ALA A 1 41 ? 7.790 -0.608 -0.348 1.00 0.00 41 ALA A N 6
ATOM 7944 C CA . ALA A 1 41 ? 7.652 -1.668 0.643 1.00 0.00 41 ALA A CA 6
ATOM 7945 C C . ALA A 1 41 ? 7.790 -1.118 2.059 1.00 0.00 41 ALA A C 6
ATOM 7946 O O . ALA A 1 41 ? 8.577 -0.204 2.306 1.00 0.00 41 ALA A O 6
ATOM 7953 N N . VAL A 1 42 ? 7.020 -1.680 2.985 1.00 0.00 42 VAL A N 6
ATOM 7954 C CA . VAL A 1 42 ? 7.057 -1.246 4.377 1.00 0.00 42 VAL A CA 6
ATOM 7955 C C . VAL A 1 42 ? 8.492 -1.132 4.879 1.00 0.00 42 VAL A C 6
ATOM 7956 O O . VAL A 1 42 ? 9.240 -2.110 4.878 1.00 0.00 42 VAL A O 6
ATOM 7969 N N . ARG A 1 43 ? 8.870 0.068 5.307 1.00 0.00 43 ARG A N 6
ATOM 7970 C CA . ARG A 1 43 ? 10.216 0.310 5.812 1.00 0.00 43 ARG A CA 6
ATOM 7971 C C . ARG A 1 43 ? 10.282 0.077 7.318 1.00 0.00 43 ARG A C 6
ATOM 7972 O O . ARG A 1 43 ? 10.894 -0.885 7.782 1.00 0.00 43 ARG A O 6
ATOM 7993 N N . GLY A 1 44 ? 9.648 0.965 8.078 1.00 0.00 44 GLY A N 6
ATOM 7994 C CA . GLY A 1 44 ? 9.647 0.838 9.524 1.00 0.00 44 GLY A CA 6
ATOM 7995 C C . GLY A 1 44 ? 8.250 0.691 10.092 1.00 0.00 44 GLY A C 6
ATOM 7996 O O . GLY A 1 44 ? 7.272 1.107 9.470 1.00 0.00 44 GLY A O 6
ATOM 8000 N N . LEU A 1 45 ? 8.154 0.097 11.277 1.00 0.00 45 LEU A N 6
ATOM 8001 C CA . LEU A 1 45 ? 6.866 -0.105 11.929 1.00 0.00 45 LEU A CA 6
ATOM 8002 C C . LEU A 1 45 ? 6.838 0.565 13.299 1.00 0.00 45 LEU A C 6
ATOM 8003 O O . LEU A 1 45 ? 7.449 0.080 14.252 1.00 0.00 45 LEU A O 6
ATOM 8019 N N . LEU A 1 46 ? 6.123 1.681 13.392 1.00 0.00 46 LEU A N 6
ATOM 8020 C CA . LEU A 1 46 ? 6.012 2.417 14.646 1.00 0.00 46 LEU A CA 6
ATOM 8021 C C . LEU A 1 46 ? 5.833 1.463 15.823 1.00 0.00 46 LEU A C 6
ATOM 8022 O O . LEU A 1 46 ? 4.922 0.635 15.832 1.00 0.00 46 LEU A O 6
ATOM 8038 N N . LYS A 1 47 ? 6.706 1.587 16.817 1.00 0.00 47 LYS A N 6
ATOM 8039 C CA . LYS A 1 47 ? 6.644 0.740 18.001 1.00 0.00 47 LYS A CA 6
ATOM 8040 C C . LYS A 1 47 ? 5.315 0.918 18.728 1.00 0.00 47 LYS A C 6
ATOM 8041 O O . LYS A 1 47 ? 4.894 2.041 19.005 1.00 0.00 47 LYS A O 6
ATOM 8060 N N . ASP A 1 48 ? 4.659 -0.196 19.035 1.00 0.00 48 ASP A N 6
ATOM 8061 C CA . ASP A 1 48 ? 3.379 -0.162 19.733 1.00 0.00 48 ASP A CA 6
ATOM 8062 C C . ASP A 1 48 ? 2.337 0.597 18.918 1.00 0.00 48 ASP A C 6
ATOM 8063 O O . ASP A 1 48 ? 1.572 1.395 19.459 1.00 0.00 48 ASP A O 6
ATOM 8072 N N . GLY A 1 49 ? 2.313 0.344 17.613 1.00 0.00 49 GLY A N 6
ATOM 8073 C CA . GLY A 1 49 ? 1.361 1.013 16.745 1.00 0.00 49 GLY A CA 6
ATOM 8074 C C . GLY A 1 49 ? 0.231 0.100 16.311 1.00 0.00 49 GLY A C 6
ATOM 8075 O O . GLY A 1 49 ? 0.238 -1.101 16.578 1.00 0.00 49 GLY A O 6
ATOM 8079 N N . PRO A 1 50 ? -0.769 0.675 15.626 1.00 0.00 50 PRO A N 6
ATOM 8080 C CA . PRO A 1 50 ? -1.930 -0.077 15.141 1.00 0.00 50 PRO A CA 6
ATOM 8081 C C . PRO A 1 50 ? -1.570 -1.030 14.007 1.00 0.00 50 PRO A C 6
ATOM 8082 O O . PRO A 1 50 ? -2.244 -2.037 13.793 1.00 0.00 50 PRO A O 6
ATOM 8093 N N . ALA A 1 51 ? -0.504 -0.706 13.283 1.00 0.00 51 ALA A N 6
ATOM 8094 C CA . ALA A 1 51 ? -0.054 -1.536 12.172 1.00 0.00 51 ALA A CA 6
ATOM 8095 C C . ALA A 1 51 ? 0.860 -2.656 12.658 1.00 0.00 51 ALA A C 6
ATOM 8096 O O . ALA A 1 51 ? 0.674 -3.819 12.302 1.00 0.00 51 ALA A O 6
ATOM 8103 N N . GLN A 1 52 ? 1.846 -2.297 13.473 1.00 0.00 52 GLN A N 6
ATOM 8104 C CA . GLN A 1 52 ? 2.789 -3.273 14.007 1.00 0.00 52 GLN A CA 6
ATOM 8105 C C . GLN A 1 52 ? 2.072 -4.309 14.866 1.00 0.00 52 GLN A C 6
ATOM 8106 O O . GLN A 1 52 ? 2.411 -5.492 14.840 1.00 0.00 52 GLN A O 6
ATOM 8120 N N . ARG A 1 53 ? 1.081 -3.856 15.626 1.00 0.00 53 ARG A N 6
ATOM 8121 C CA . ARG A 1 53 ? 0.317 -4.744 16.495 1.00 0.00 53 ARG A CA 6
ATOM 8122 C C . ARG A 1 53 ? -0.553 -5.691 15.674 1.00 0.00 53 ARG A C 6
ATOM 8123 O O . ARG A 1 53 ? -0.585 -6.896 15.926 1.00 0.00 53 ARG A O 6
ATOM 8144 N N . CYS A 1 54 ? -1.257 -5.138 14.692 1.00 0.00 54 CYS A N 6
ATOM 8145 C CA . CYS A 1 54 ? -2.129 -5.933 13.835 1.00 0.00 54 CYS A CA 6
ATOM 8146 C C . CYS A 1 54 ? -1.361 -7.089 13.201 1.00 0.00 54 CYS A C 6
ATOM 8147 O O . CYS A 1 54 ? -1.904 -8.176 13.008 1.00 0.00 54 CYS A O 6
ATOM 8155 N N . GLY A 1 55 ? -0.095 -6.845 12.877 1.00 0.00 55 GLY A N 6
ATOM 8156 C CA . GLY A 1 55 ? 0.726 -7.874 12.266 1.00 0.00 55 GLY A CA 6
ATOM 8157 C C . GLY A 1 55 ? 0.540 -7.948 10.764 1.00 0.00 55 GLY A C 6
ATOM 8158 O O . GLY A 1 55 ? 1.508 -8.100 10.019 1.00 0.00 55 GLY A O 6
ATOM 8162 N N . ARG A 1 56 ? -0.707 -7.842 10.318 1.00 0.00 56 ARG A N 6
ATOM 8163 C CA . ARG A 1 56 ? -1.017 -7.901 8.894 1.00 0.00 56 ARG A CA 6
ATOM 8164 C C . ARG A 1 56 ? 0.055 -7.190 8.074 1.00 0.00 56 ARG A C 6
ATOM 8165 O O . ARG A 1 56 ? 0.407 -7.628 6.978 1.00 0.00 56 ARG A O 6
ATOM 8186 N N . LEU A 1 57 ? 0.571 -6.090 8.612 1.00 0.00 57 LEU A N 6
ATOM 8187 C CA . LEU A 1 57 ? 1.603 -5.316 7.931 1.00 0.00 57 LEU A CA 6
ATOM 8188 C C . LEU A 1 57 ? 2.961 -5.515 8.597 1.00 0.00 57 LEU A C 6
ATOM 8189 O O . LEU A 1 57 ? 3.116 -5.275 9.793 1.00 0.00 57 LEU A O 6
ATOM 8205 N N . GLU A 1 58 ? 3.940 -5.953 7.812 1.00 0.00 58 GLU A N 6
ATOM 8206 C CA . GLU A 1 58 ? 5.286 -6.182 8.326 1.00 0.00 58 GLU A CA 6
ATOM 8207 C C . GLU A 1 58 ? 6.337 -5.671 7.345 1.00 0.00 58 GLU A C 6
ATOM 8208 O O . GLU A 1 58 ? 6.066 -5.508 6.156 1.00 0.00 58 GLU A O 6
ATOM 8220 N N . VAL A 1 59 ? 7.540 -5.421 7.854 1.00 0.00 59 VAL A N 6
ATOM 8221 C CA . VAL A 1 59 ? 8.633 -4.930 7.024 1.00 0.00 59 VAL A CA 6
ATOM 8222 C C . VAL A 1 59 ? 8.941 -5.900 5.889 1.00 0.00 59 VAL A C 6
ATOM 8223 O O . VAL A 1 59 ? 9.147 -7.092 6.116 1.00 0.00 59 VAL A O 6
ATOM 8236 N N . GLY A 1 60 ? 8.971 -5.381 4.665 1.00 0.00 60 GLY A N 6
ATOM 8237 C CA . GLY A 1 60 ? 9.255 -6.216 3.512 1.00 0.00 60 GLY A CA 6
ATOM 8238 C C . GLY A 1 60 ? 8.086 -6.292 2.550 1.00 0.00 60 GLY A C 6
ATOM 8239 O O . GLY A 1 60 ? 8.277 -6.387 1.338 1.00 0.00 60 GLY A O 6
ATOM 8243 N N . ASP A 1 61 ? 6.874 -6.252 3.091 1.00 0.00 61 ASP A N 6
ATOM 8244 C CA . ASP A 1 61 ? 5.669 -6.318 2.272 1.00 0.00 61 ASP A CA 6
ATOM 8245 C C . ASP A 1 61 ? 5.805 -5.438 1.033 1.00 0.00 61 ASP A C 6
ATOM 8246 O O . ASP A 1 61 ? 6.493 -4.417 1.057 1.00 0.00 61 ASP A O 6
ATOM 8255 N N . LEU A 1 62 ? 5.145 -5.840 -0.047 1.00 0.00 62 LEU A N 6
ATOM 8256 C CA . LEU A 1 62 ? 5.193 -5.088 -1.297 1.00 0.00 62 LEU A CA 6
ATOM 8257 C C . LEU A 1 62 ? 3.838 -4.460 -1.606 1.00 0.00 62 LEU A C 6
ATOM 8258 O O . LEU A 1 62 ? 2.819 -5.149 -1.656 1.00 0.00 62 LEU A O 6
ATOM 8274 N N . VAL A 1 63 ? 3.834 -3.147 -1.815 1.00 0.00 63 VAL A N 6
ATOM 8275 C CA . VAL A 1 63 ? 2.605 -2.425 -2.123 1.00 0.00 63 VAL A CA 6
ATOM 8276 C C . VAL A 1 63 ? 2.368 -2.362 -3.628 1.00 0.00 63 VAL A C 6
ATOM 8277 O O . VAL A 1 63 ? 3.230 -1.916 -4.386 1.00 0.00 63 VAL A O 6
ATOM 8290 N N . LEU A 1 64 ? 1.193 -2.811 -4.055 1.00 0.00 64 LEU A N 6
ATOM 8291 C CA . LEU A 1 64 ? 0.840 -2.805 -5.470 1.00 0.00 64 LEU A CA 6
ATOM 8292 C C . LEU A 1 64 ? -0.203 -1.733 -5.767 1.00 0.00 64 LEU A C 6
ATOM 8293 O O . LEU A 1 64 ? -0.320 -1.262 -6.899 1.00 0.00 64 LEU A O 6
ATOM 8309 N N . HIS A 1 65 ? -0.958 -1.349 -4.743 1.00 0.00 65 HIS A N 6
ATOM 8310 C CA . HIS A 1 65 ? -1.990 -0.329 -4.893 1.00 0.00 65 HIS A CA 6
ATOM 8311 C C . HIS A 1 65 ? -2.293 0.338 -3.555 1.00 0.00 65 HIS A C 6
ATOM 8312 O O . HIS A 1 65 ? -1.765 -0.062 -2.518 1.00 0.00 65 HIS A O 6
ATOM 8327 N N . ILE A 1 66 ? -3.145 1.357 -3.588 1.00 0.00 66 ILE A N 6
ATOM 8328 C CA . ILE A 1 66 ? -3.518 2.080 -2.378 1.00 0.00 66 ILE A CA 6
ATOM 8329 C C . ILE A 1 66 ? -4.872 2.762 -2.540 1.00 0.00 66 ILE A C 6
ATOM 8330 O O . ILE A 1 66 ? -5.141 3.395 -3.560 1.00 0.00 66 ILE A O 6
ATOM 8346 N N . ASN A 1 67 ? -5.720 2.630 -1.525 1.00 0.00 67 ASN A N 6
ATOM 8347 C CA . ASN A 1 67 ? -7.047 3.235 -1.555 1.00 0.00 67 ASN A CA 6
ATOM 8348 C C . ASN A 1 67 ? -7.742 2.960 -2.885 1.00 0.00 67 ASN A C 6
ATOM 8349 O O . ASN A 1 67 ? -8.368 3.845 -3.465 1.00 0.00 67 ASN A O 6
ATOM 8360 N N . GLY A 1 68 ? -7.626 1.724 -3.362 1.00 0.00 68 GLY A N 6
ATOM 8361 C CA . GLY A 1 68 ? -8.248 1.353 -4.619 1.00 0.00 68 GLY A CA 6
ATOM 8362 C C . GLY A 1 68 ? -7.748 2.187 -5.782 1.00 0.00 68 GLY A C 6
ATOM 8363 O O . GLY A 1 68 ? -8.497 2.473 -6.715 1.00 0.00 68 GLY A O 6
ATOM 8367 N N . GLU A 1 69 ? -6.479 2.579 -5.724 1.00 0.00 69 GLU A N 6
ATOM 8368 C CA . GLU A 1 69 ? -5.881 3.388 -6.780 1.00 0.00 69 GLU A CA 6
ATOM 8369 C C . GLU A 1 69 ? -4.703 2.661 -7.421 1.00 0.00 69 GLU A C 6
ATOM 8370 O O . GLU A 1 69 ? -4.291 1.597 -6.960 1.00 0.00 69 GLU A O 6
ATOM 8382 N N . SER A 1 70 ? -4.166 3.243 -8.489 1.00 0.00 70 SER A N 6
ATOM 8383 C CA . SER A 1 70 ? -3.038 2.650 -9.197 1.00 0.00 70 SER A CA 6
ATOM 8384 C C . SER A 1 70 ? -1.752 3.422 -8.915 1.00 0.00 70 SER A C 6
ATOM 8385 O O . SER A 1 70 ? -1.568 4.542 -9.392 1.00 0.00 70 SER A O 6
ATOM 8393 N N . THR A 1 71 ? -0.864 2.814 -8.134 1.00 0.00 71 THR A N 6
ATOM 8394 C CA . THR A 1 71 ? 0.404 3.442 -7.786 1.00 0.00 71 THR A CA 6
ATOM 8395 C C . THR A 1 71 ? 1.418 3.296 -8.915 1.00 0.00 71 THR A C 6
ATOM 8396 O O . THR A 1 71 ? 2.600 3.591 -8.741 1.00 0.00 71 THR A O 6
ATOM 8407 N N . GLN A 1 72 ? 0.948 2.840 -10.071 1.00 0.00 72 GLN A N 6
ATOM 8408 C CA . GLN A 1 72 ? 1.815 2.656 -11.229 1.00 0.00 72 GLN A CA 6
ATOM 8409 C C . GLN A 1 72 ? 2.492 3.967 -11.616 1.00 0.00 72 GLN A C 6
ATOM 8410 O O . GLN A 1 72 ? 3.603 3.971 -12.145 1.00 0.00 72 GLN A O 6
ATOM 8424 N N . GLY A 1 73 ? 1.814 5.079 -11.349 1.00 0.00 73 GLY A N 6
ATOM 8425 C CA . GLY A 1 73 ? 2.365 6.380 -11.677 1.00 0.00 73 GLY A CA 6
ATOM 8426 C C . GLY A 1 73 ? 2.399 7.314 -10.483 1.00 0.00 73 GLY A C 6
ATOM 8427 O O . GLY A 1 73 ? 2.432 8.535 -10.641 1.00 0.00 73 GLY A O 6
ATOM 8431 N N . LEU A 1 74 ? 2.388 6.740 -9.285 1.00 0.00 74 LEU A N 6
ATOM 8432 C CA . LEU A 1 74 ? 2.416 7.528 -8.058 1.00 0.00 74 LEU A CA 6
ATOM 8433 C C . LEU A 1 74 ? 3.711 7.292 -7.288 1.00 0.00 74 LEU A C 6
ATOM 8434 O O . LEU A 1 74 ? 4.152 6.154 -7.127 1.00 0.00 74 LEU A O 6
ATOM 8450 N N . THR A 1 75 ? 4.316 8.376 -6.811 1.00 0.00 75 THR A N 6
ATOM 8451 C CA . THR A 1 75 ? 5.560 8.287 -6.057 1.00 0.00 75 THR A CA 6
ATOM 8452 C C . THR A 1 75 ? 5.289 8.144 -4.564 1.00 0.00 75 THR A C 6
ATOM 8453 O O . THR A 1 75 ? 4.137 8.041 -4.139 1.00 0.00 75 THR A O 6
ATOM 8464 N N . HIS A 1 76 ? 6.355 8.141 -3.771 1.00 0.00 76 HIS A N 6
ATOM 8465 C CA . HIS A 1 76 ? 6.231 8.012 -2.323 1.00 0.00 76 HIS A CA 6
ATOM 8466 C C . HIS A 1 76 ? 5.279 9.065 -1.764 1.00 0.00 76 HIS A C 6
ATOM 8467 O O . HIS A 1 76 ? 4.330 8.740 -1.051 1.00 0.00 76 HIS A O 6
ATOM 8482 N N . ALA A 1 77 ? 5.540 10.326 -2.092 1.00 0.00 77 ALA A N 6
ATOM 8483 C CA . ALA A 1 77 ? 4.706 11.425 -1.623 1.00 0.00 77 ALA A CA 6
ATOM 8484 C C . ALA A 1 77 ? 3.249 11.217 -2.022 1.00 0.00 77 ALA A C 6
ATOM 8485 O O . ALA A 1 77 ? 2.344 11.371 -1.201 1.00 0.00 77 ALA A O 6
ATOM 8492 N N . GLN A 1 78 ? 3.030 10.868 -3.285 1.00 0.00 78 GLN A N 6
ATOM 8493 C CA . GLN A 1 78 ? 1.681 10.641 -3.792 1.00 0.00 78 GLN A CA 6
ATOM 8494 C C . GLN A 1 78 ? 0.999 9.507 -3.033 1.00 0.00 78 GLN A C 6
ATOM 8495 O O . GLN A 1 78 ? -0.039 9.706 -2.402 1.00 0.00 78 GLN A O 6
ATOM 8509 N N . ALA A 1 79 ? 1.588 8.318 -3.100 1.00 0.00 79 ALA A N 6
ATOM 8510 C CA . ALA A 1 79 ? 1.038 7.153 -2.418 1.00 0.00 79 ALA A CA 6
ATOM 8511 C C . ALA A 1 79 ? 0.682 7.481 -0.972 1.00 0.00 79 ALA A C 6
ATOM 8512 O O . ALA A 1 79 ? -0.407 7.154 -0.500 1.00 0.00 79 ALA A O 6
ATOM 8519 N N . VAL A 1 80 ? 1.608 8.129 -0.271 1.00 0.00 80 VAL A N 6
ATOM 8520 C CA . VAL A 1 80 ? 1.392 8.501 1.122 1.00 0.00 80 VAL A CA 6
ATOM 8521 C C . VAL A 1 80 ? 0.200 9.441 1.261 1.00 0.00 80 VAL A C 6
ATOM 8522 O O . VAL A 1 80 ? -0.708 9.193 2.053 1.00 0.00 80 VAL A O 6
ATOM 8535 N N . GLU A 1 81 ? 0.210 10.520 0.484 1.00 0.00 81 GLU A N 6
ATOM 8536 C CA . GLU A 1 81 ? -0.871 11.497 0.521 1.00 0.00 81 GLU A CA 6
ATOM 8537 C C . GLU A 1 81 ? -2.227 10.816 0.354 1.00 0.00 81 GLU A C 6
ATOM 8538 O O . GLU A 1 81 ? -3.186 11.137 1.056 1.00 0.00 81 GLU A O 6
ATOM 8550 N N . ARG A 1 82 ? -2.297 9.873 -0.580 1.00 0.00 82 ARG A N 6
ATOM 8551 C CA . ARG A 1 82 ? -3.534 9.147 -0.841 1.00 0.00 82 ARG A CA 6
ATOM 8552 C C . ARG A 1 82 ? -4.062 8.496 0.434 1.00 0.00 82 ARG A C 6
ATOM 8553 O O . ARG A 1 82 ? -5.250 8.589 0.745 1.00 0.00 82 ARG A O 6
ATOM 8574 N N . ILE A 1 83 ? -3.171 7.836 1.167 1.00 0.00 83 ILE A N 6
ATOM 8575 C CA . ILE A 1 83 ? -3.547 7.169 2.407 1.00 0.00 83 ILE A CA 6
ATOM 8576 C C . ILE A 1 83 ? -4.205 8.144 3.378 1.00 0.00 83 ILE A C 6
ATOM 8577 O O . ILE A 1 83 ? -5.357 7.961 3.772 1.00 0.00 83 ILE A O 6
ATOM 8593 N N . ARG A 1 84 ? -3.466 9.182 3.757 1.00 0.00 84 ARG A N 6
ATOM 8594 C CA . ARG A 1 84 ? -3.978 10.187 4.681 1.00 0.00 84 ARG A CA 6
ATOM 8595 C C . ARG A 1 84 ? -5.325 10.726 4.207 1.00 0.00 84 ARG A C 6
ATOM 8596 O O . ARG A 1 84 ? -6.287 10.779 4.972 1.00 0.00 84 ARG A O 6
ATOM 8617 N N . ALA A 1 85 ? -5.384 11.124 2.940 1.00 0.00 85 ALA A N 6
ATOM 8618 C CA . ALA A 1 85 ? -6.612 11.657 2.364 1.00 0.00 85 ALA A CA 6
ATOM 8619 C C . ALA A 1 85 ? -7.727 10.618 2.390 1.00 0.00 85 ALA A C 6
ATOM 8620 O O . ALA A 1 85 ? -8.907 10.961 2.447 1.00 0.00 85 ALA A O 6
ATOM 8627 N N . GLY A 1 86 ? -7.345 9.345 2.349 1.00 0.00 86 GLY A N 6
ATOM 8628 C CA . GLY A 1 86 ? -8.326 8.275 2.368 1.00 0.00 86 GLY A CA 6
ATOM 8629 C C . GLY A 1 86 ? -9.365 8.461 3.455 1.00 0.00 86 GLY A C 6
ATOM 8630 O O . GLY A 1 86 ? -10.527 8.097 3.282 1.00 0.00 86 GLY A O 6
ATOM 8634 N N . GLY A 1 87 ? -8.946 9.030 4.582 1.00 0.00 87 GLY A N 6
ATOM 8635 C CA . GLY A 1 87 ? -9.862 9.252 5.686 1.00 0.00 87 GLY A CA 6
ATOM 8636 C C . GLY A 1 87 ? -9.369 8.638 6.981 1.00 0.00 87 GLY A C 6
ATOM 8637 O O . GLY A 1 87 ? -8.177 8.386 7.159 1.00 0.00 87 GLY A O 6
ATOM 8641 N N . PRO A 1 88 ? -10.299 8.388 7.914 1.00 0.00 88 PRO A N 6
ATOM 8642 C CA . PRO A 1 88 ? -9.976 7.797 9.216 1.00 0.00 88 PRO A CA 6
ATOM 8643 C C . PRO A 1 88 ? -9.558 6.336 9.102 1.00 0.00 88 PRO A C 6
ATOM 8644 O O . PRO A 1 88 ? -8.963 5.777 10.023 1.00 0.00 88 PRO A O 6
ATOM 8655 N N . GLN A 1 89 ? -9.871 5.722 7.965 1.00 0.00 89 GLN A N 6
ATOM 8656 C CA . GLN A 1 89 ? -9.527 4.325 7.732 1.00 0.00 89 GLN A CA 6
ATOM 8657 C C . GLN A 1 89 ? -8.427 4.203 6.683 1.00 0.00 89 GLN A C 6
ATOM 8658 O O . GLN A 1 89 ? -8.501 4.814 5.616 1.00 0.00 89 GLN A O 6
ATOM 8672 N N . LEU A 1 90 ? -7.406 3.411 6.993 1.00 0.00 90 LEU A N 6
ATOM 8673 C CA . LEU A 1 90 ? -6.289 3.209 6.077 1.00 0.00 90 LEU A CA 6
ATOM 8674 C C . LEU A 1 90 ? -6.524 1.989 5.192 1.00 0.00 90 LEU A C 6
ATOM 8675 O O . LEU A 1 90 ? -6.918 0.926 5.673 1.00 0.00 90 LEU A O 6
ATOM 8691 N N . HIS A 1 91 ? -6.278 2.149 3.895 1.00 0.00 91 HIS A N 6
ATOM 8692 C CA . HIS A 1 91 ? -6.460 1.059 2.942 1.00 0.00 91 HIS A CA 6
ATOM 8693 C C . HIS A 1 91 ? -5.221 0.887 2.070 1.00 0.00 91 HIS A C 6
ATOM 8694 O O . HIS A 1 91 ? -4.900 1.751 1.252 1.00 0.00 91 HIS A O 6
ATOM 8709 N N . LEU A 1 92 ? -4.528 -0.232 2.248 1.00 0.00 92 LEU A N 6
ATOM 8710 C CA . LEU A 1 92 ? -3.322 -0.516 1.478 1.00 0.00 92 LEU A CA 6
ATOM 8711 C C . LEU A 1 92 ? -3.355 -1.936 0.922 1.00 0.00 92 LEU A C 6
ATOM 8712 O O . LEU A 1 92 ? -3.767 -2.873 1.606 1.00 0.00 92 LEU A O 6
ATOM 8728 N N . VAL A 1 93 ? -2.915 -2.089 -0.323 1.00 0.00 93 VAL A N 6
ATOM 8729 C CA . VAL A 1 93 ? -2.890 -3.395 -0.971 1.00 0.00 93 VAL A CA 6
ATOM 8730 C C . VAL A 1 93 ? -1.495 -4.009 -0.917 1.00 0.00 93 VAL A C 6
ATOM 8731 O O . VAL A 1 93 ? -0.518 -3.391 -1.340 1.00 0.00 93 VAL A O 6
ATOM 8744 N N . ILE A 1 94 ? -1.410 -5.228 -0.395 1.00 0.00 94 ILE A N 6
ATOM 8745 C CA . ILE A 1 94 ? -0.135 -5.925 -0.288 1.00 0.00 94 ILE A CA 6
ATOM 8746 C C . ILE A 1 94 ? -0.233 -7.339 -0.851 1.00 0.00 94 ILE A C 6
ATOM 8747 O O . ILE A 1 94 ? -1.273 -7.989 -0.746 1.00 0.00 94 ILE A O 6
ATOM 8763 N N . ARG A 1 95 ? 0.857 -7.810 -1.447 1.00 0.00 95 ARG A N 6
ATOM 8764 C CA . ARG A 1 95 ? 0.895 -9.147 -2.026 1.00 0.00 95 ARG A CA 6
ATOM 8765 C C . ARG A 1 95 ? 2.113 -9.920 -1.530 1.00 0.00 95 ARG A C 6
ATOM 8766 O O . ARG A 1 95 ? 3.223 -9.736 -2.031 1.00 0.00 95 ARG A O 6
ATOM 8787 N N . ARG A 1 96 ? 1.898 -10.785 -0.544 1.00 0.00 96 ARG A N 6
ATOM 8788 C CA . ARG A 1 96 ? 2.979 -11.585 0.020 1.00 0.00 96 ARG A CA 6
ATOM 8789 C C . ARG A 1 96 ? 3.824 -12.213 -1.084 1.00 0.00 96 ARG A C 6
ATOM 8790 O O . ARG A 1 96 ? 3.421 -13.177 -1.735 1.00 0.00 96 ARG A O 6
ATOM 8811 N N . PRO A 1 97 ? 5.024 -11.656 -1.301 1.00 0.00 97 PRO A N 6
ATOM 8812 C CA . PRO A 1 97 ? 5.951 -12.145 -2.326 1.00 0.00 97 PRO A CA 6
ATOM 8813 C C . PRO A 1 97 ? 6.539 -13.507 -1.973 1.00 0.00 97 PRO A C 6
ATOM 8814 O O . PRO A 1 97 ? 6.942 -13.744 -0.834 1.00 0.00 97 PRO A O 6
ATOM 8825 N N . LEU A 1 98 ? 6.584 -14.400 -2.956 1.00 0.00 98 LEU A N 6
ATOM 8826 C CA . LEU A 1 98 ? 7.124 -15.739 -2.750 1.00 0.00 98 LEU A CA 6
ATOM 8827 C C . LEU A 1 98 ? 8.613 -15.683 -2.427 1.00 0.00 98 LEU A C 6
ATOM 8828 O O . LEU A 1 98 ? 9.289 -14.702 -2.738 1.00 0.00 98 LEU A O 6
ATOM 8844 N N . SER A 1 99 ? 9.119 -16.742 -1.803 1.00 0.00 99 SER A N 6
ATOM 8845 C CA . SER A 1 99 ? 10.529 -16.812 -1.437 1.00 0.00 99 SER A CA 6
ATOM 8846 C C . SER A 1 99 ? 11.093 -18.203 -1.710 1.00 0.00 99 SER A C 6
ATOM 8847 O O . SER A 1 99 ? 10.345 -19.158 -1.919 1.00 0.00 99 SER A O 6
ATOM 8855 N N . GLY A 1 100 ? 12.418 -18.309 -1.707 1.00 0.00 100 GLY A N 6
ATOM 8856 C CA . GLY A 1 100 ? 13.061 -19.586 -1.956 1.00 0.00 100 GLY A CA 6
ATOM 8857 C C . GLY A 1 100 ? 13.892 -20.056 -0.779 1.00 0.00 100 GLY A C 6
ATOM 8858 O O . GLY A 1 100 ? 13.419 -20.794 0.086 1.00 0.00 100 GLY A O 6
ATOM 8862 N N . PRO A 1 101 ? 15.162 -19.627 -0.737 1.00 0.00 101 PRO A N 6
ATOM 8863 C CA . PRO A 1 101 ? 16.087 -19.997 0.338 1.00 0.00 101 PRO A CA 6
ATOM 8864 C C . PRO A 1 101 ? 15.721 -19.349 1.668 1.00 0.00 101 PRO A C 6
ATOM 8865 O O . PRO A 1 101 ? 16.043 -18.186 1.912 1.00 0.00 101 PRO A O 6
ATOM 8876 N N . SER A 1 102 ? 15.046 -20.108 2.525 1.00 0.00 102 SER A N 6
ATOM 8877 C CA . SER A 1 102 ? 14.633 -19.605 3.830 1.00 0.00 102 SER A CA 6
ATOM 8878 C C . SER A 1 102 ? 15.824 -19.037 4.596 1.00 0.00 102 SER A C 6
ATOM 8879 O O . SER A 1 102 ? 16.973 -19.196 4.185 1.00 0.00 102 SER A O 6
ATOM 8887 N N . SER A 1 103 ? 15.540 -18.372 5.711 1.00 0.00 103 SER A N 6
ATOM 8888 C CA . SER A 1 103 ? 16.586 -17.776 6.533 1.00 0.00 103 SER A CA 6
ATOM 8889 C C . SER A 1 103 ? 16.561 -18.351 7.947 1.00 0.00 103 SER A C 6
ATOM 8890 O O . SER A 1 103 ? 15.525 -18.351 8.610 1.00 0.00 103 SER A O 6
ATOM 8898 N N . GLY A 1 104 ? 17.711 -18.840 8.401 1.00 0.00 104 GLY A N 6
ATOM 8899 C CA . GLY A 1 104 ? 17.799 -19.411 9.732 1.00 0.00 104 GLY A CA 6
ATOM 8900 C C . GLY A 1 104 ? 17.654 -20.920 9.726 1.00 0.00 104 GLY A C 6
ATOM 8901 O O . GLY A 1 104 ? 17.079 -21.498 10.649 1.00 0.00 104 GLY A O 6
ATOM 8905 N N . GLY A 1 1 ? -12.639 -0.990 -1.250 1.00 0.00 1 GLY A N 7
ATOM 8906 C CA . GLY A 1 1 ? -12.152 -2.344 -1.441 1.00 0.00 1 GLY A CA 7
ATOM 8907 C C . GLY A 1 1 ? -13.058 -3.381 -0.809 1.00 0.00 1 GLY A C 7
ATOM 8908 O O . GLY A 1 1 ? -13.374 -4.398 -1.426 1.00 0.00 1 GLY A O 7
ATOM 8912 N N . SER A 1 2 ? -13.477 -3.125 0.427 1.00 0.00 2 SER A N 7
ATOM 8913 C CA . SER A 1 2 ? -14.348 -4.047 1.145 1.00 0.00 2 SER A CA 7
ATOM 8914 C C . SER A 1 2 ? -13.930 -5.493 0.898 1.00 0.00 2 SER A C 7
ATOM 8915 O O . SER A 1 2 ? -14.771 -6.367 0.690 1.00 0.00 2 SER A O 7
ATOM 8923 N N . SER A 1 3 ? -12.623 -5.737 0.924 1.00 0.00 3 SER A N 7
ATOM 8924 C CA . SER A 1 3 ? -12.091 -7.076 0.699 1.00 0.00 3 SER A CA 7
ATOM 8925 C C . SER A 1 3 ? -11.837 -7.790 2.023 1.00 0.00 3 SER A C 7
ATOM 8926 O O . SER A 1 3 ? -11.070 -7.315 2.860 1.00 0.00 3 SER A O 7
ATOM 8934 N N . GLY A 1 4 ? -12.489 -8.935 2.206 1.00 0.00 4 GLY A N 7
ATOM 8935 C CA . GLY A 1 4 ? -12.321 -9.696 3.430 1.00 0.00 4 GLY A CA 7
ATOM 8936 C C . GLY A 1 4 ? -12.941 -11.076 3.344 1.00 0.00 4 GLY A C 7
ATOM 8937 O O . GLY A 1 4 ? -12.399 -11.967 2.689 1.00 0.00 4 GLY A O 7
ATOM 8941 N N . SER A 1 5 ? -14.079 -11.255 4.007 1.00 0.00 5 SER A N 7
ATOM 8942 C CA . SER A 1 5 ? -14.770 -12.539 4.007 1.00 0.00 5 SER A CA 7
ATOM 8943 C C . SER A 1 5 ? -15.198 -12.926 2.594 1.00 0.00 5 SER A C 7
ATOM 8944 O O . SER A 1 5 ? -14.833 -13.989 2.092 1.00 0.00 5 SER A O 7
ATOM 8952 N N . SER A 1 6 ? -15.975 -12.054 1.959 1.00 0.00 6 SER A N 7
ATOM 8953 C CA . SER A 1 6 ? -16.456 -12.305 0.605 1.00 0.00 6 SER A CA 7
ATOM 8954 C C . SER A 1 6 ? -15.399 -13.030 -0.222 1.00 0.00 6 SER A C 7
ATOM 8955 O O . SER A 1 6 ? -14.293 -12.528 -0.414 1.00 0.00 6 SER A O 7
ATOM 8963 N N . GLY A 1 7 ? -15.749 -14.217 -0.709 1.00 0.00 7 GLY A N 7
ATOM 8964 C CA . GLY A 1 7 ? -14.821 -14.993 -1.510 1.00 0.00 7 GLY A CA 7
ATOM 8965 C C . GLY A 1 7 ? -13.509 -15.247 -0.794 1.00 0.00 7 GLY A C 7
ATOM 8966 O O . GLY A 1 7 ? -13.344 -14.864 0.364 1.00 0.00 7 GLY A O 7
ATOM 8970 N N . GLN A 1 8 ? -12.576 -15.895 -1.483 1.00 0.00 8 GLN A N 7
ATOM 8971 C CA . GLN A 1 8 ? -11.273 -16.200 -0.904 1.00 0.00 8 GLN A CA 7
ATOM 8972 C C . GLN A 1 8 ? -10.148 -15.797 -1.851 1.00 0.00 8 GLN A C 7
ATOM 8973 O O . GLN A 1 8 ? -10.040 -16.318 -2.961 1.00 0.00 8 GLN A O 7
ATOM 8987 N N . ALA A 1 9 ? -9.312 -14.864 -1.405 1.00 0.00 9 ALA A N 7
ATOM 8988 C CA . ALA A 1 9 ? -8.194 -14.392 -2.212 1.00 0.00 9 ALA A CA 7
ATOM 8989 C C . ALA A 1 9 ? -6.892 -15.069 -1.797 1.00 0.00 9 ALA A C 7
ATOM 8990 O O . ALA A 1 9 ? -6.468 -14.966 -0.646 1.00 0.00 9 ALA A O 7
ATOM 8997 N N . SER A 1 10 ? -6.263 -15.761 -2.741 1.00 0.00 10 SER A N 7
ATOM 8998 C CA . SER A 1 10 ? -5.011 -16.459 -2.471 1.00 0.00 10 SER A CA 7
ATOM 8999 C C . SER A 1 10 ? -3.843 -15.770 -3.171 1.00 0.00 10 SER A C 7
ATOM 9000 O O . SER A 1 10 ? -2.989 -16.424 -3.767 1.00 0.00 10 SER A O 7
ATOM 9008 N N . GLY A 1 11 ? -3.814 -14.443 -3.092 1.00 0.00 11 GLY A N 7
ATOM 9009 C CA . GLY A 1 11 ? -2.748 -13.686 -3.722 1.00 0.00 11 GLY A CA 7
ATOM 9010 C C . GLY A 1 11 ? -2.581 -12.306 -3.116 1.00 0.00 11 GLY A C 7
ATOM 9011 O O . GLY A 1 11 ? -1.594 -12.037 -2.430 1.00 0.00 11 GLY A O 7
ATOM 9015 N N . HIS A 1 12 ? -3.546 -11.429 -3.370 1.00 0.00 12 HIS A N 7
ATOM 9016 C CA . HIS A 1 12 ? -3.500 -10.068 -2.845 1.00 0.00 12 HIS A CA 7
ATOM 9017 C C . HIS A 1 12 ? -4.504 -9.890 -1.710 1.00 0.00 12 HIS A C 7
ATOM 9018 O O . HIS A 1 12 ? -5.510 -10.596 -1.641 1.00 0.00 12 HIS A O 7
ATOM 9033 N N . PHE A 1 13 ? -4.223 -8.942 -0.822 1.00 0.00 13 PHE A N 7
ATOM 9034 C CA . PHE A 1 13 ? -5.101 -8.673 0.311 1.00 0.00 13 PHE A CA 7
ATOM 9035 C C . PHE A 1 13 ? -5.064 -7.194 0.688 1.00 0.00 13 PHE A C 7
ATOM 9036 O O . PHE A 1 13 ? -4.183 -6.453 0.251 1.00 0.00 13 PHE A O 7
ATOM 9053 N N . SER A 1 14 ? -6.027 -6.772 1.501 1.00 0.00 14 SER A N 7
ATOM 9054 C CA . SER A 1 14 ? -6.108 -5.382 1.933 1.00 0.00 14 SER A CA 7
ATOM 9055 C C . SER A 1 14 ? -5.796 -5.257 3.421 1.00 0.00 14 SER A C 7
ATOM 9056 O O . SER A 1 14 ? -5.869 -6.234 4.167 1.00 0.00 14 SER A O 7
ATOM 9064 N N . VAL A 1 15 ? -5.447 -4.047 3.846 1.00 0.00 15 VAL A N 7
ATOM 9065 C CA . VAL A 1 15 ? -5.124 -3.792 5.245 1.00 0.00 15 VAL A CA 7
ATOM 9066 C C . VAL A 1 15 ? -6.024 -2.709 5.828 1.00 0.00 15 VAL A C 7
ATOM 9067 O O . VAL A 1 15 ? -6.024 -1.571 5.362 1.00 0.00 15 VAL A O 7
ATOM 9080 N N . GLU A 1 16 ? -6.791 -3.073 6.852 1.00 0.00 16 GLU A N 7
ATOM 9081 C CA . GLU A 1 16 ? -7.697 -2.131 7.499 1.00 0.00 16 GLU A CA 7
ATOM 9082 C C . GLU A 1 16 ? -7.154 -1.699 8.858 1.00 0.00 16 GLU A C 7
ATOM 9083 O O . GLU A 1 16 ? -6.744 -2.531 9.668 1.00 0.00 16 GLU A O 7
ATOM 9095 N N . LEU A 1 17 ? -7.153 -0.393 9.100 1.00 0.00 17 LEU A N 7
ATOM 9096 C CA . LEU A 1 17 ? -6.660 0.151 10.360 1.00 0.00 17 LEU A CA 7
ATOM 9097 C C . LEU A 1 17 ? -7.376 1.453 10.709 1.00 0.00 17 LEU A C 7
ATOM 9098 O O . LEU A 1 17 ? -7.897 2.141 9.832 1.00 0.00 17 LEU A O 7
ATOM 9114 N N . VAL A 1 18 ? -7.395 1.785 11.996 1.00 0.00 18 VAL A N 7
ATOM 9115 C CA . VAL A 1 18 ? -8.043 3.005 12.461 1.00 0.00 18 VAL A CA 7
ATOM 9116 C C . VAL A 1 18 ? -7.018 4.013 12.968 1.00 0.00 18 VAL A C 7
ATOM 9117 O O . VAL A 1 18 ? -6.344 3.777 13.970 1.00 0.00 18 VAL A O 7
ATOM 9130 N N . ARG A 1 19 ? -6.906 5.138 12.269 1.00 0.00 19 ARG A N 7
ATOM 9131 C CA . ARG A 1 19 ? -5.963 6.183 12.648 1.00 0.00 19 ARG A CA 7
ATOM 9132 C C . ARG A 1 19 ? -5.841 6.280 14.166 1.00 0.00 19 ARG A C 7
ATOM 9133 O O . ARG A 1 19 ? -6.787 6.665 14.851 1.00 0.00 19 ARG A O 7
ATOM 9154 N N . GLY A 1 20 ? -4.668 5.928 14.684 1.00 0.00 20 GLY A N 7
ATOM 9155 C CA . GLY A 1 20 ? -4.444 5.983 16.117 1.00 0.00 20 GLY A CA 7
ATOM 9156 C C . GLY A 1 20 ? -3.756 7.263 16.548 1.00 0.00 20 GLY A C 7
ATOM 9157 O O . GLY A 1 20 ? -4.072 8.344 16.050 1.00 0.00 20 GLY A O 7
ATOM 9161 N N . TYR A 1 21 ? -2.815 7.143 17.477 1.00 0.00 21 TYR A N 7
ATOM 9162 C CA . TYR A 1 21 ? -2.084 8.301 17.978 1.00 0.00 21 TYR A CA 7
ATOM 9163 C C . TYR A 1 21 ? -0.936 8.668 17.042 1.00 0.00 21 TYR A C 7
ATOM 9164 O O . TYR A 1 21 ? -0.093 7.832 16.719 1.00 0.00 21 TYR A O 7
ATOM 9182 N N . ALA A 1 22 ? -0.912 9.925 16.611 1.00 0.00 22 ALA A N 7
ATOM 9183 C CA . ALA A 1 22 ? 0.132 10.405 15.715 1.00 0.00 22 ALA A CA 7
ATOM 9184 C C . ALA A 1 22 ? 0.056 9.708 14.360 1.00 0.00 22 ALA A C 7
ATOM 9185 O O . ALA A 1 22 ? 1.077 9.329 13.788 1.00 0.00 22 ALA A O 7
ATOM 9192 N N . GLY A 1 23 ? -1.162 9.542 13.853 1.00 0.00 23 GLY A N 7
ATOM 9193 C CA . GLY A 1 23 ? -1.349 8.890 12.570 1.00 0.00 23 GLY A CA 7
ATOM 9194 C C . GLY A 1 23 ? -1.464 7.384 12.696 1.00 0.00 23 GLY A C 7
ATOM 9195 O O . GLY A 1 23 ? -1.902 6.872 13.726 1.00 0.00 23 GLY A O 7
ATOM 9199 N N . PHE A 1 24 ? -1.072 6.672 11.645 1.00 0.00 24 PHE A N 7
ATOM 9200 C CA . PHE A 1 24 ? -1.136 5.215 11.641 1.00 0.00 24 PHE A CA 7
ATOM 9201 C C . PHE A 1 24 ? 0.183 4.612 12.116 1.00 0.00 24 PHE A C 7
ATOM 9202 O O . PHE A 1 24 ? 0.204 3.552 12.740 1.00 0.00 24 PHE A O 7
ATOM 9219 N N . GLY A 1 25 ? 1.283 5.295 11.815 1.00 0.00 25 GLY A N 7
ATOM 9220 C CA . GLY A 1 25 ? 2.590 4.812 12.217 1.00 0.00 25 GLY A CA 7
ATOM 9221 C C . GLY A 1 25 ? 3.225 3.917 11.171 1.00 0.00 25 GLY A C 7
ATOM 9222 O O . GLY A 1 25 ? 4.040 3.052 11.495 1.00 0.00 25 GLY A O 7
ATOM 9226 N N . LEU A 1 26 ? 2.851 4.123 9.913 1.00 0.00 26 LEU A N 7
ATOM 9227 C CA . LEU A 1 26 ? 3.388 3.327 8.815 1.00 0.00 26 LEU A CA 7
ATOM 9228 C C . LEU A 1 26 ? 4.245 4.184 7.890 1.00 0.00 26 LEU A C 7
ATOM 9229 O O . LEU A 1 26 ? 3.802 5.224 7.401 1.00 0.00 26 LEU A O 7
ATOM 9245 N N . THR A 1 27 ? 5.476 3.740 7.651 1.00 0.00 27 THR A N 7
ATOM 9246 C CA . THR A 1 27 ? 6.395 4.465 6.783 1.00 0.00 27 THR A CA 7
ATOM 9247 C C . THR A 1 27 ? 6.911 3.573 5.660 1.00 0.00 27 THR A C 7
ATOM 9248 O O . THR A 1 27 ? 7.323 2.436 5.896 1.00 0.00 27 THR A O 7
ATOM 9259 N N . LEU A 1 28 ? 6.886 4.094 4.438 1.00 0.00 28 LEU A N 7
ATOM 9260 C CA . LEU A 1 28 ? 7.353 3.343 3.277 1.00 0.00 28 LEU A CA 7
ATOM 9261 C C . LEU A 1 28 ? 8.720 3.841 2.821 1.00 0.00 28 LEU A C 7
ATOM 9262 O O . LEU A 1 28 ? 8.997 5.039 2.848 1.00 0.00 28 LEU A O 7
ATOM 9278 N N . GLY A 1 29 ? 9.573 2.911 2.401 1.00 0.00 29 GLY A N 7
ATOM 9279 C CA . GLY A 1 29 ? 10.901 3.275 1.943 1.00 0.00 29 GLY A CA 7
ATOM 9280 C C . GLY A 1 29 ? 11.181 2.790 0.534 1.00 0.00 29 GLY A C 7
ATOM 9281 O O . GLY A 1 29 ? 11.338 1.593 0.301 1.00 0.00 29 GLY A O 7
ATOM 9285 N N . GLY A 1 30 ? 11.242 3.725 -0.411 1.00 0.00 30 GLY A N 7
ATOM 9286 C CA . GLY A 1 30 ? 11.504 3.367 -1.792 1.00 0.00 30 GLY A CA 7
ATOM 9287 C C . GLY A 1 30 ? 10.594 4.095 -2.762 1.00 0.00 30 GLY A C 7
ATOM 9288 O O . GLY A 1 30 ? 10.430 5.311 -2.676 1.00 0.00 30 GLY A O 7
ATOM 9292 N N . GLY A 1 31 ? 10.001 3.348 -3.689 1.00 0.00 31 GLY A N 7
ATOM 9293 C CA . GLY A 1 31 ? 9.111 3.948 -4.667 1.00 0.00 31 GLY A CA 7
ATOM 9294 C C . GLY A 1 31 ? 9.861 4.571 -5.827 1.00 0.00 31 GLY A C 7
ATOM 9295 O O . GLY A 1 31 ? 11.030 4.261 -6.057 1.00 0.00 31 GLY A O 7
ATOM 9299 N N . ARG A 1 32 ? 9.187 5.451 -6.561 1.00 0.00 32 ARG A N 7
ATOM 9300 C CA . ARG A 1 32 ? 9.796 6.117 -7.705 1.00 0.00 32 ARG A CA 7
ATOM 9301 C C . ARG A 1 32 ? 10.637 7.309 -7.257 1.00 0.00 32 ARG A C 7
ATOM 9302 O O . ARG A 1 32 ? 10.112 8.286 -6.724 1.00 0.00 32 ARG A O 7
ATOM 9323 N N . ASP A 1 33 ? 11.944 7.220 -7.476 1.00 0.00 33 ASP A N 7
ATOM 9324 C CA . ASP A 1 33 ? 12.858 8.291 -7.096 1.00 0.00 33 ASP A CA 7
ATOM 9325 C C . ASP A 1 33 ? 13.497 8.923 -8.328 1.00 0.00 33 ASP A C 7
ATOM 9326 O O . ASP A 1 33 ? 13.740 8.250 -9.329 1.00 0.00 33 ASP A O 7
ATOM 9335 N N . VAL A 1 34 ? 13.768 10.222 -8.247 1.00 0.00 34 VAL A N 7
ATOM 9336 C CA . VAL A 1 34 ? 14.379 10.946 -9.355 1.00 0.00 34 VAL A CA 7
ATOM 9337 C C . VAL A 1 34 ? 15.746 10.369 -9.701 1.00 0.00 34 VAL A C 7
ATOM 9338 O O . VAL A 1 34 ? 16.303 10.656 -10.760 1.00 0.00 34 VAL A O 7
ATOM 9351 N N . ALA A 1 35 ? 16.283 9.552 -8.800 1.00 0.00 35 ALA A N 7
ATOM 9352 C CA . ALA A 1 35 ? 17.584 8.931 -9.011 1.00 0.00 35 ALA A CA 7
ATOM 9353 C C . ALA A 1 35 ? 17.436 7.472 -9.432 1.00 0.00 35 ALA A C 7
ATOM 9354 O O . ALA A 1 35 ? 18.275 6.936 -10.154 1.00 0.00 35 ALA A O 7
ATOM 9361 N N . GLY A 1 36 ? 16.362 6.836 -8.974 1.00 0.00 36 GLY A N 7
ATOM 9362 C CA . GLY A 1 36 ? 16.123 5.445 -9.313 1.00 0.00 36 GLY A CA 7
ATOM 9363 C C . GLY A 1 36 ? 14.687 5.027 -9.068 1.00 0.00 36 GLY A C 7
ATOM 9364 O O . GLY A 1 36 ? 13.875 5.820 -8.592 1.00 0.00 36 GLY A O 7
ATOM 9368 N N . ASP A 1 37 ? 14.372 3.778 -9.396 1.00 0.00 37 ASP A N 7
ATOM 9369 C CA . ASP A 1 37 ? 13.023 3.256 -9.209 1.00 0.00 37 ASP A CA 7
ATOM 9370 C C . ASP A 1 37 ? 13.043 1.997 -8.349 1.00 0.00 37 ASP A C 7
ATOM 9371 O O . ASP A 1 37 ? 13.909 1.136 -8.506 1.00 0.00 37 ASP A O 7
ATOM 9380 N N . THR A 1 38 ? 12.081 1.895 -7.436 1.00 0.00 38 THR A N 7
ATOM 9381 C CA . THR A 1 38 ? 11.989 0.743 -6.548 1.00 0.00 38 THR A CA 7
ATOM 9382 C C . THR A 1 38 ? 10.554 0.521 -6.083 1.00 0.00 38 THR A C 7
ATOM 9383 O O . THR A 1 38 ? 9.785 1.464 -5.893 1.00 0.00 38 THR A O 7
ATOM 9394 N N . PRO A 1 39 ? 10.183 -0.754 -5.893 1.00 0.00 39 PRO A N 7
ATOM 9395 C CA . PRO A 1 39 ? 8.838 -1.128 -5.445 1.00 0.00 39 PRO A CA 7
ATOM 9396 C C . PRO A 1 39 ? 8.579 -0.734 -3.995 1.00 0.00 39 PRO A C 7
ATOM 9397 O O . PRO A 1 39 ? 9.274 -1.187 -3.084 1.00 0.00 39 PRO A O 7
ATOM 9408 N N . LEU A 1 40 ? 7.575 0.111 -3.787 1.00 0.00 40 LEU A N 7
ATOM 9409 C CA . LEU A 1 40 ? 7.223 0.566 -2.447 1.00 0.00 40 LEU A CA 7
ATOM 9410 C C . LEU A 1 40 ? 6.997 -0.618 -1.512 1.00 0.00 40 LEU A C 7
ATOM 9411 O O . LEU A 1 40 ? 6.235 -1.532 -1.825 1.00 0.00 40 LEU A O 7
ATOM 9427 N N . ALA A 1 41 ? 7.663 -0.593 -0.362 1.00 0.00 41 ALA A N 7
ATOM 9428 C CA . ALA A 1 41 ? 7.532 -1.661 0.621 1.00 0.00 41 ALA A CA 7
ATOM 9429 C C . ALA A 1 41 ? 7.668 -1.122 2.040 1.00 0.00 41 ALA A C 7
ATOM 9430 O O . ALA A 1 41 ? 8.473 -0.227 2.300 1.00 0.00 41 ALA A O 7
ATOM 9437 N N . VAL A 1 42 ? 6.877 -1.671 2.956 1.00 0.00 42 VAL A N 7
ATOM 9438 C CA . VAL A 1 42 ? 6.910 -1.245 4.350 1.00 0.00 42 VAL A CA 7
ATOM 9439 C C . VAL A 1 42 ? 8.344 -1.100 4.846 1.00 0.00 42 VAL A C 7
ATOM 9440 O O . VAL A 1 42 ? 9.134 -2.042 4.777 1.00 0.00 42 VAL A O 7
ATOM 9453 N N . ARG A 1 43 ? 8.674 0.086 5.347 1.00 0.00 43 ARG A N 7
ATOM 9454 C CA . ARG A 1 43 ? 10.014 0.355 5.855 1.00 0.00 43 ARG A CA 7
ATOM 9455 C C . ARG A 1 43 ? 10.075 0.147 7.365 1.00 0.00 43 ARG A C 7
ATOM 9456 O O . ARG A 1 43 ? 10.693 -0.802 7.847 1.00 0.00 43 ARG A O 7
ATOM 9477 N N . GLY A 1 44 ? 9.429 1.041 8.108 1.00 0.00 44 GLY A N 7
ATOM 9478 C CA . GLY A 1 44 ? 9.423 0.938 9.555 1.00 0.00 44 GLY A CA 7
ATOM 9479 C C . GLY A 1 44 ? 8.033 0.712 10.114 1.00 0.00 44 GLY A C 7
ATOM 9480 O O . GLY A 1 44 ? 7.035 1.032 9.467 1.00 0.00 44 GLY A O 7
ATOM 9484 N N . LEU A 1 45 ? 7.964 0.158 11.320 1.00 0.00 45 LEU A N 7
ATOM 9485 C CA . LEU A 1 45 ? 6.685 -0.112 11.966 1.00 0.00 45 LEU A CA 7
ATOM 9486 C C . LEU A 1 45 ? 6.619 0.547 13.340 1.00 0.00 45 LEU A C 7
ATOM 9487 O O . LEU A 1 45 ? 7.341 0.162 14.261 1.00 0.00 45 LEU A O 7
ATOM 9503 N N . LEU A 1 46 ? 5.747 1.541 13.472 1.00 0.00 46 LEU A N 7
ATOM 9504 C CA . LEU A 1 46 ? 5.585 2.253 14.735 1.00 0.00 46 LEU A CA 7
ATOM 9505 C C . LEU A 1 46 ? 5.390 1.276 15.890 1.00 0.00 46 LEU A C 7
ATOM 9506 O O . LEU A 1 46 ? 4.479 0.449 15.871 1.00 0.00 46 LEU A O 7
ATOM 9522 N N . LYS A 1 47 ? 6.251 1.379 16.896 1.00 0.00 47 LYS A N 7
ATOM 9523 C CA . LYS A 1 47 ? 6.174 0.508 18.063 1.00 0.00 47 LYS A CA 7
ATOM 9524 C C . LYS A 1 47 ? 4.772 0.527 18.663 1.00 0.00 47 LYS A C 7
ATOM 9525 O O . LYS A 1 47 ? 4.202 1.592 18.899 1.00 0.00 47 LYS A O 7
ATOM 9544 N N . ASP A 1 48 ? 4.222 -0.657 18.909 1.00 0.00 48 ASP A N 7
ATOM 9545 C CA . ASP A 1 48 ? 2.888 -0.777 19.485 1.00 0.00 48 ASP A CA 7
ATOM 9546 C C . ASP A 1 48 ? 1.882 0.066 18.706 1.00 0.00 48 ASP A C 7
ATOM 9547 O O . ASP A 1 48 ? 1.017 0.716 19.290 1.00 0.00 48 ASP A O 7
ATOM 9556 N N . GLY A 1 49 ? 2.005 0.050 17.382 1.00 0.00 49 GLY A N 7
ATOM 9557 C CA . GLY A 1 49 ? 1.102 0.817 16.544 1.00 0.00 49 GLY A CA 7
ATOM 9558 C C . GLY A 1 49 ? 0.003 -0.037 15.943 1.00 0.00 49 GLY A C 7
ATOM 9559 O O . GLY A 1 49 ? -0.032 -1.255 16.117 1.00 0.00 49 GLY A O 7
ATOM 9563 N N . PRO A 1 50 ? -0.923 0.608 15.217 1.00 0.00 50 PRO A N 7
ATOM 9564 C CA . PRO A 1 50 ? -2.046 -0.081 14.575 1.00 0.00 50 PRO A CA 7
ATOM 9565 C C . PRO A 1 50 ? -1.599 -0.955 13.408 1.00 0.00 50 PRO A C 7
ATOM 9566 O O . PRO A 1 50 ? -2.139 -2.039 13.190 1.00 0.00 50 PRO A O 7
ATOM 9577 N N . ALA A 1 51 ? -0.609 -0.476 12.661 1.00 0.00 51 ALA A N 7
ATOM 9578 C CA . ALA A 1 51 ? -0.088 -1.216 11.518 1.00 0.00 51 ALA A CA 7
ATOM 9579 C C . ALA A 1 51 ? 0.813 -2.360 11.969 1.00 0.00 51 ALA A C 7
ATOM 9580 O O . ALA A 1 51 ? 0.880 -3.402 11.319 1.00 0.00 51 ALA A O 7
ATOM 9587 N N . GLN A 1 52 ? 1.506 -2.156 13.086 1.00 0.00 52 GLN A N 7
ATOM 9588 C CA . GLN A 1 52 ? 2.405 -3.171 13.622 1.00 0.00 52 GLN A CA 7
ATOM 9589 C C . GLN A 1 52 ? 1.628 -4.239 14.384 1.00 0.00 52 GLN A C 7
ATOM 9590 O O . GLN A 1 52 ? 1.953 -5.425 14.317 1.00 0.00 52 GLN A O 7
ATOM 9604 N N . ARG A 1 53 ? 0.600 -3.811 15.110 1.00 0.00 53 ARG A N 7
ATOM 9605 C CA . ARG A 1 53 ? -0.223 -4.731 15.886 1.00 0.00 53 ARG A CA 7
ATOM 9606 C C . ARG A 1 53 ? -0.998 -5.673 14.970 1.00 0.00 53 ARG A C 7
ATOM 9607 O O . ARG A 1 53 ? -1.045 -6.882 15.203 1.00 0.00 53 ARG A O 7
ATOM 9628 N N . CYS A 1 54 ? -1.604 -5.112 13.930 1.00 0.00 54 CYS A N 7
ATOM 9629 C CA . CYS A 1 54 ? -2.379 -5.902 12.979 1.00 0.00 54 CYS A CA 7
ATOM 9630 C C . CYS A 1 54 ? -1.517 -6.989 12.346 1.00 0.00 54 CYS A C 7
ATOM 9631 O O . CYS A 1 54 ? -1.979 -8.104 12.110 1.00 0.00 54 CYS A O 7
ATOM 9639 N N . GLY A 1 55 ? -0.259 -6.655 12.071 1.00 0.00 55 GLY A N 7
ATOM 9640 C CA . GLY A 1 55 ? 0.648 -7.613 11.466 1.00 0.00 55 GLY A CA 7
ATOM 9641 C C . GLY A 1 55 ? 0.586 -7.592 9.951 1.00 0.00 55 GLY A C 7
ATOM 9642 O O . GLY A 1 55 ? 1.616 -7.662 9.281 1.00 0.00 55 GLY A O 7
ATOM 9646 N N . ARG A 1 56 ? -0.624 -7.498 9.411 1.00 0.00 56 ARG A N 7
ATOM 9647 C CA . ARG A 1 56 ? -0.816 -7.471 7.966 1.00 0.00 56 ARG A CA 7
ATOM 9648 C C . ARG A 1 56 ? 0.333 -6.740 7.278 1.00 0.00 56 ARG A C 7
ATOM 9649 O O . ARG A 1 56 ? 0.759 -7.118 6.186 1.00 0.00 56 ARG A O 7
ATOM 9670 N N . LEU A 1 57 ? 0.830 -5.690 7.924 1.00 0.00 57 LEU A N 7
ATOM 9671 C CA . LEU A 1 57 ? 1.930 -4.905 7.375 1.00 0.00 57 LEU A CA 7
ATOM 9672 C C . LEU A 1 57 ? 3.218 -5.155 8.151 1.00 0.00 57 LEU A C 7
ATOM 9673 O O . LEU A 1 57 ? 3.283 -4.921 9.357 1.00 0.00 57 LEU A O 7
ATOM 9689 N N . GLU A 1 58 ? 4.243 -5.631 7.450 1.00 0.00 58 GLU A N 7
ATOM 9690 C CA . GLU A 1 58 ? 5.530 -5.911 8.074 1.00 0.00 58 GLU A CA 7
ATOM 9691 C C . GLU A 1 58 ? 6.680 -5.489 7.163 1.00 0.00 58 GLU A C 7
ATOM 9692 O O . GLU A 1 58 ? 6.527 -5.420 5.943 1.00 0.00 58 GLU A O 7
ATOM 9704 N N . VAL A 1 59 ? 7.831 -5.207 7.765 1.00 0.00 59 VAL A N 7
ATOM 9705 C CA . VAL A 1 59 ? 9.007 -4.792 7.010 1.00 0.00 59 VAL A CA 7
ATOM 9706 C C . VAL A 1 59 ? 9.318 -5.779 5.891 1.00 0.00 59 VAL A C 7
ATOM 9707 O O . VAL A 1 59 ? 9.662 -6.933 6.145 1.00 0.00 59 VAL A O 7
ATOM 9720 N N . GLY A 1 60 ? 9.196 -5.318 4.650 1.00 0.00 60 GLY A N 7
ATOM 9721 C CA . GLY A 1 60 ? 9.468 -6.173 3.510 1.00 0.00 60 GLY A CA 7
ATOM 9722 C C . GLY A 1 60 ? 8.269 -6.316 2.593 1.00 0.00 60 GLY A C 7
ATOM 9723 O O . GLY A 1 60 ? 8.418 -6.395 1.373 1.00 0.00 60 GLY A O 7
ATOM 9727 N N . ASP A 1 61 ? 7.078 -6.351 3.180 1.00 0.00 61 ASP A N 7
ATOM 9728 C CA . ASP A 1 61 ? 5.849 -6.486 2.408 1.00 0.00 61 ASP A CA 7
ATOM 9729 C C . ASP A 1 61 ? 5.878 -5.586 1.177 1.00 0.00 61 ASP A C 7
ATOM 9730 O O . ASP A 1 61 ? 6.347 -4.448 1.238 1.00 0.00 61 ASP A O 7
ATOM 9739 N N . LEU A 1 62 ? 5.376 -6.101 0.061 1.00 0.00 62 LEU A N 7
ATOM 9740 C CA . LEU A 1 62 ? 5.345 -5.344 -1.186 1.00 0.00 62 LEU A CA 7
ATOM 9741 C C . LEU A 1 62 ? 3.967 -4.733 -1.418 1.00 0.00 62 LEU A C 7
ATOM 9742 O O . LEU A 1 62 ? 2.945 -5.399 -1.255 1.00 0.00 62 LEU A O 7
ATOM 9758 N N . VAL A 1 63 ? 3.948 -3.460 -1.801 1.00 0.00 63 VAL A N 7
ATOM 9759 C CA . VAL A 1 63 ? 2.696 -2.758 -2.059 1.00 0.00 63 VAL A CA 7
ATOM 9760 C C . VAL A 1 63 ? 2.412 -2.672 -3.554 1.00 0.00 63 VAL A C 7
ATOM 9761 O O . VAL A 1 63 ? 3.218 -2.142 -4.321 1.00 0.00 63 VAL A O 7
ATOM 9774 N N . LEU A 1 64 ? 1.262 -3.196 -3.964 1.00 0.00 64 LEU A N 7
ATOM 9775 C CA . LEU A 1 64 ? 0.871 -3.178 -5.369 1.00 0.00 64 LEU A CA 7
ATOM 9776 C C . LEU A 1 64 ? -0.128 -2.057 -5.642 1.00 0.00 64 LEU A C 7
ATOM 9777 O O . LEU A 1 64 ? -0.160 -1.492 -6.736 1.00 0.00 64 LEU A O 7
ATOM 9793 N N . HIS A 1 65 ? -0.940 -1.739 -4.639 1.00 0.00 65 HIS A N 7
ATOM 9794 C CA . HIS A 1 65 ? -1.938 -0.683 -4.770 1.00 0.00 65 HIS A CA 7
ATOM 9795 C C . HIS A 1 65 ? -2.240 -0.049 -3.415 1.00 0.00 65 HIS A C 7
ATOM 9796 O O . HIS A 1 65 ? -1.732 -0.493 -2.385 1.00 0.00 65 HIS A O 7
ATOM 9811 N N . ILE A 1 66 ? -3.067 0.990 -3.425 1.00 0.00 66 ILE A N 7
ATOM 9812 C CA . ILE A 1 66 ? -3.436 1.684 -2.197 1.00 0.00 66 ILE A CA 7
ATOM 9813 C C . ILE A 1 66 ? -4.804 2.343 -2.327 1.00 0.00 66 ILE A C 7
ATOM 9814 O O . ILE A 1 66 ? -5.100 2.989 -3.332 1.00 0.00 66 ILE A O 7
ATOM 9830 N N . ASN A 1 67 ? -5.635 2.178 -1.303 1.00 0.00 67 ASN A N 7
ATOM 9831 C CA . ASN A 1 67 ? -6.973 2.758 -1.303 1.00 0.00 67 ASN A CA 7
ATOM 9832 C C . ASN A 1 67 ? -7.653 2.560 -2.654 1.00 0.00 67 ASN A C 7
ATOM 9833 O O . ASN A 1 67 ? -8.327 3.456 -3.159 1.00 0.00 67 ASN A O 7
ATOM 9844 N N . GLY A 1 68 ? -7.470 1.377 -3.234 1.00 0.00 68 GLY A N 7
ATOM 9845 C CA . GLY A 1 68 ? -8.072 1.082 -4.521 1.00 0.00 68 GLY A CA 7
ATOM 9846 C C . GLY A 1 68 ? -7.541 1.972 -5.628 1.00 0.00 68 GLY A C 7
ATOM 9847 O O . GLY A 1 68 ? -8.267 2.313 -6.560 1.00 0.00 68 GLY A O 7
ATOM 9851 N N . GLU A 1 69 ? -6.270 2.349 -5.523 1.00 0.00 69 GLU A N 7
ATOM 9852 C CA . GLU A 1 69 ? -5.644 3.206 -6.523 1.00 0.00 69 GLU A CA 7
ATOM 9853 C C . GLU A 1 69 ? -4.487 2.487 -7.209 1.00 0.00 69 GLU A C 7
ATOM 9854 O O . GLU A 1 69 ? -4.163 1.348 -6.873 1.00 0.00 69 GLU A O 7
ATOM 9866 N N . SER A 1 70 ? -3.867 3.160 -8.173 1.00 0.00 70 SER A N 7
ATOM 9867 C CA . SER A 1 70 ? -2.749 2.584 -8.911 1.00 0.00 70 SER A CA 7
ATOM 9868 C C . SER A 1 70 ? -1.454 3.329 -8.602 1.00 0.00 70 SER A C 7
ATOM 9869 O O . SER A 1 70 ? -1.312 4.511 -8.916 1.00 0.00 70 SER A O 7
ATOM 9877 N N . THR A 1 71 ? -0.509 2.628 -7.983 1.00 0.00 71 THR A N 7
ATOM 9878 C CA . THR A 1 71 ? 0.775 3.221 -7.629 1.00 0.00 71 THR A CA 7
ATOM 9879 C C . THR A 1 71 ? 1.632 3.454 -8.868 1.00 0.00 71 THR A C 7
ATOM 9880 O O . THR A 1 71 ? 2.609 4.202 -8.825 1.00 0.00 71 THR A O 7
ATOM 9891 N N . GLN A 1 72 ? 1.260 2.811 -9.970 1.00 0.00 72 GLN A N 7
ATOM 9892 C CA . GLN A 1 72 ? 1.996 2.950 -11.221 1.00 0.00 72 GLN A CA 7
ATOM 9893 C C . GLN A 1 72 ? 2.029 4.406 -11.674 1.00 0.00 72 GLN A C 7
ATOM 9894 O O . GLN A 1 72 ? 2.884 4.800 -12.466 1.00 0.00 72 GLN A O 7
ATOM 9908 N N . GLY A 1 73 ? 1.091 5.200 -11.167 1.00 0.00 73 GLY A N 7
ATOM 9909 C CA . GLY A 1 73 ? 1.031 6.603 -11.533 1.00 0.00 73 GLY A CA 7
ATOM 9910 C C . GLY A 1 73 ? 1.343 7.520 -10.366 1.00 0.00 73 GLY A C 7
ATOM 9911 O O . GLY A 1 73 ? 1.497 8.729 -10.542 1.00 0.00 73 GLY A O 7
ATOM 9915 N N . LEU A 1 74 ? 1.435 6.945 -9.172 1.00 0.00 74 LEU A N 7
ATOM 9916 C CA . LEU A 1 74 ? 1.730 7.719 -7.971 1.00 0.00 74 LEU A CA 7
ATOM 9917 C C . LEU A 1 74 ? 3.155 7.461 -7.494 1.00 0.00 74 LEU A C 7
ATOM 9918 O O . LEU A 1 74 ? 3.659 6.341 -7.582 1.00 0.00 74 LEU A O 7
ATOM 9934 N N . THR A 1 75 ? 3.801 8.506 -6.986 1.00 0.00 75 THR A N 7
ATOM 9935 C CA . THR A 1 75 ? 5.168 8.394 -6.493 1.00 0.00 75 THR A CA 7
ATOM 9936 C C . THR A 1 75 ? 5.192 8.145 -4.989 1.00 0.00 75 THR A C 7
ATOM 9937 O O . THR A 1 75 ? 4.146 7.978 -4.361 1.00 0.00 75 THR A O 7
ATOM 9948 N N . HIS A 1 76 ? 6.391 8.123 -4.416 1.00 0.00 76 HIS A N 7
ATOM 9949 C CA . HIS A 1 76 ? 6.551 7.896 -2.984 1.00 0.00 76 HIS A CA 7
ATOM 9950 C C . HIS A 1 76 ? 5.808 8.959 -2.180 1.00 0.00 76 HIS A C 7
ATOM 9951 O O . HIS A 1 76 ? 5.248 8.671 -1.122 1.00 0.00 76 HIS A O 7
ATOM 9966 N N . ALA A 1 77 ? 5.808 10.186 -2.688 1.00 0.00 77 ALA A N 7
ATOM 9967 C CA . ALA A 1 77 ? 5.133 11.291 -2.018 1.00 0.00 77 ALA A CA 7
ATOM 9968 C C . ALA A 1 77 ? 3.618 11.143 -2.105 1.00 0.00 77 ALA A C 7
ATOM 9969 O O . ALA A 1 77 ? 2.934 11.072 -1.085 1.00 0.00 77 ALA A O 7
ATOM 9976 N N . GLN A 1 78 ? 3.102 11.097 -3.329 1.00 0.00 78 GLN A N 7
ATOM 9977 C CA . GLN A 1 78 ? 1.667 10.958 -3.548 1.00 0.00 78 GLN A CA 7
ATOM 9978 C C . GLN A 1 78 ? 1.105 9.788 -2.747 1.00 0.00 78 GLN A C 7
ATOM 9979 O O . GLN A 1 78 ? 0.164 9.949 -1.971 1.00 0.00 78 GLN A O 7
ATOM 9993 N N . ALA A 1 79 ? 1.688 8.610 -2.943 1.00 0.00 79 ALA A N 7
ATOM 9994 C CA . ALA A 1 79 ? 1.246 7.412 -2.238 1.00 0.00 79 ALA A CA 7
ATOM 9995 C C . ALA A 1 79 ? 0.970 7.711 -0.768 1.00 0.00 79 ALA A C 7
ATOM 9996 O O . ALA A 1 79 ? -0.041 7.278 -0.216 1.00 0.00 79 ALA A O 7
ATOM 10003 N N . VAL A 1 80 ? 1.876 8.454 -0.140 1.00 0.00 80 VAL A N 7
ATOM 10004 C CA . VAL A 1 80 ? 1.730 8.810 1.266 1.00 0.00 80 VAL A CA 7
ATOM 10005 C C . VAL A 1 80 ? 0.557 9.762 1.473 1.00 0.00 80 VAL A C 7
ATOM 10006 O O . VAL A 1 80 ? -0.131 9.702 2.491 1.00 0.00 80 VAL A O 7
ATOM 10019 N N . GLU A 1 81 ? 0.336 10.640 0.499 1.00 0.00 81 GLU A N 7
ATOM 10020 C CA . GLU A 1 81 ? -0.754 11.606 0.575 1.00 0.00 81 GLU A CA 7
ATOM 10021 C C . GLU A 1 81 ? -2.106 10.911 0.443 1.00 0.00 81 GLU A C 7
ATOM 10022 O O . GLU A 1 81 ? -3.085 11.311 1.074 1.00 0.00 81 GLU A O 7
ATOM 10034 N N . ARG A 1 82 ? -2.152 9.869 -0.380 1.00 0.00 82 ARG A N 7
ATOM 10035 C CA . ARG A 1 82 ? -3.384 9.119 -0.596 1.00 0.00 82 ARG A CA 7
ATOM 10036 C C . ARG A 1 82 ? -3.874 8.492 0.706 1.00 0.00 82 ARG A C 7
ATOM 10037 O O . ARG A 1 82 ? -5.055 8.578 1.041 1.00 0.00 82 ARG A O 7
ATOM 10058 N N . ILE A 1 83 ? -2.959 7.861 1.434 1.00 0.00 83 ILE A N 7
ATOM 10059 C CA . ILE A 1 83 ? -3.298 7.220 2.698 1.00 0.00 83 ILE A CA 7
ATOM 10060 C C . ILE A 1 83 ? -3.902 8.221 3.677 1.00 0.00 83 ILE A C 7
ATOM 10061 O O . ILE A 1 83 ? -5.070 8.114 4.049 1.00 0.00 83 ILE A O 7
ATOM 10077 N N . ARG A 1 84 ? -3.098 9.196 4.090 1.00 0.00 84 ARG A N 7
ATOM 10078 C CA . ARG A 1 84 ? -3.553 10.217 5.026 1.00 0.00 84 ARG A CA 7
ATOM 10079 C C . ARG A 1 84 ? -4.858 10.847 4.550 1.00 0.00 84 ARG A C 7
ATOM 10080 O O . ARG A 1 84 ? -5.830 10.928 5.300 1.00 0.00 84 ARG A O 7
ATOM 10101 N N . ALA A 1 85 ? -4.872 11.292 3.298 1.00 0.00 85 ALA A N 7
ATOM 10102 C CA . ALA A 1 85 ? -6.058 11.914 2.721 1.00 0.00 85 ALA A CA 7
ATOM 10103 C C . ALA A 1 85 ? -7.235 10.944 2.708 1.00 0.00 85 ALA A C 7
ATOM 10104 O O . ALA A 1 85 ? -8.388 11.349 2.851 1.00 0.00 85 ALA A O 7
ATOM 10111 N N . GLY A 1 86 ? -6.936 9.660 2.534 1.00 0.00 86 GLY A N 7
ATOM 10112 C CA . GLY A 1 86 ? -7.980 8.652 2.504 1.00 0.00 86 GLY A CA 7
ATOM 10113 C C . GLY A 1 86 ? -9.048 8.893 3.553 1.00 0.00 86 GLY A C 7
ATOM 10114 O O . GLY A 1 86 ? -10.240 8.785 3.270 1.00 0.00 86 GLY A O 7
ATOM 10118 N N . GLY A 1 87 ? -8.619 9.218 4.768 1.00 0.00 87 GLY A N 7
ATOM 10119 C CA . GLY A 1 87 ? -9.559 9.468 5.845 1.00 0.00 87 GLY A CA 7
ATOM 10120 C C . GLY A 1 87 ? -9.222 8.690 7.101 1.00 0.00 87 GLY A C 7
ATOM 10121 O O . GLY A 1 87 ? -8.079 8.288 7.320 1.00 0.00 87 GLY A O 7
ATOM 10125 N N . PRO A 1 88 ? -10.233 8.469 7.954 1.00 0.00 88 PRO A N 7
ATOM 10126 C CA . PRO A 1 88 ? -10.063 7.733 9.211 1.00 0.00 88 PRO A CA 7
ATOM 10127 C C . PRO A 1 88 ? -9.801 6.248 8.983 1.00 0.00 88 PRO A C 7
ATOM 10128 O O . PRO A 1 88 ? -9.337 5.546 9.880 1.00 0.00 88 PRO A O 7
ATOM 10139 N N . GLN A 1 89 ? -10.100 5.778 7.776 1.00 0.00 89 GLN A N 7
ATOM 10140 C CA . GLN A 1 89 ? -9.897 4.376 7.431 1.00 0.00 89 GLN A CA 7
ATOM 10141 C C . GLN A 1 89 ? -8.696 4.212 6.506 1.00 0.00 89 GLN A C 7
ATOM 10142 O O . GLN A 1 89 ? -8.568 4.919 5.506 1.00 0.00 89 GLN A O 7
ATOM 10156 N N . LEU A 1 90 ? -7.818 3.275 6.846 1.00 0.00 90 LEU A N 7
ATOM 10157 C CA . LEU A 1 90 ? -6.626 3.017 6.045 1.00 0.00 90 LEU A CA 7
ATOM 10158 C C . LEU A 1 90 ? -6.789 1.745 5.219 1.00 0.00 90 LEU A C 7
ATOM 10159 O O . LEU A 1 90 ? -7.149 0.692 5.746 1.00 0.00 90 LEU A O 7
ATOM 10175 N N . HIS A 1 91 ? -6.519 1.850 3.922 1.00 0.00 91 HIS A N 7
ATOM 10176 C CA . HIS A 1 91 ? -6.633 0.707 3.022 1.00 0.00 91 HIS A CA 7
ATOM 10177 C C . HIS A 1 91 ? -5.389 0.576 2.149 1.00 0.00 91 HIS A C 7
ATOM 10178 O O . HIS A 1 91 ? -5.037 1.496 1.410 1.00 0.00 91 HIS A O 7
ATOM 10193 N N . LEU A 1 92 ? -4.726 -0.572 2.241 1.00 0.00 92 LEU A N 7
ATOM 10194 C CA . LEU A 1 92 ? -3.519 -0.823 1.460 1.00 0.00 92 LEU A CA 7
ATOM 10195 C C . LEU A 1 92 ? -3.513 -2.246 0.911 1.00 0.00 92 LEU A C 7
ATOM 10196 O O . LEU A 1 92 ? -3.822 -3.200 1.625 1.00 0.00 92 LEU A O 7
ATOM 10212 N N . VAL A 1 93 ? -3.157 -2.381 -0.363 1.00 0.00 93 VAL A N 7
ATOM 10213 C CA . VAL A 1 93 ? -3.106 -3.688 -1.008 1.00 0.00 93 VAL A CA 7
ATOM 10214 C C . VAL A 1 93 ? -1.701 -4.275 -0.951 1.00 0.00 93 VAL A C 7
ATOM 10215 O O . VAL A 1 93 ? -0.791 -3.800 -1.633 1.00 0.00 93 VAL A O 7
ATOM 10228 N N . ILE A 1 94 ? -1.529 -5.309 -0.136 1.00 0.00 94 ILE A N 7
ATOM 10229 C CA . ILE A 1 94 ? -0.234 -5.962 0.008 1.00 0.00 94 ILE A CA 7
ATOM 10230 C C . ILE A 1 94 ? -0.288 -7.404 -0.484 1.00 0.00 94 ILE A C 7
ATOM 10231 O O . ILE A 1 94 ? -1.296 -8.091 -0.317 1.00 0.00 94 ILE A O 7
ATOM 10247 N N . ARG A 1 95 ? 0.805 -7.858 -1.089 1.00 0.00 95 ARG A N 7
ATOM 10248 C CA . ARG A 1 95 ? 0.883 -9.220 -1.605 1.00 0.00 95 ARG A CA 7
ATOM 10249 C C . ARG A 1 95 ? 2.183 -9.891 -1.173 1.00 0.00 95 ARG A C 7
ATOM 10250 O O . ARG A 1 95 ? 3.230 -9.692 -1.788 1.00 0.00 95 ARG A O 7
ATOM 10271 N N . ARG A 1 96 ? 2.107 -10.687 -0.111 1.00 0.00 96 ARG A N 7
ATOM 10272 C CA . ARG A 1 96 ? 3.278 -11.386 0.405 1.00 0.00 96 ARG A CA 7
ATOM 10273 C C . ARG A 1 96 ? 3.950 -12.204 -0.694 1.00 0.00 96 ARG A C 7
ATOM 10274 O O . ARG A 1 96 ? 3.325 -13.034 -1.355 1.00 0.00 96 ARG A O 7
ATOM 10295 N N . PRO A 1 97 ? 5.255 -11.965 -0.896 1.00 0.00 97 PRO A N 7
ATOM 10296 C CA . PRO A 1 97 ? 6.040 -12.669 -1.914 1.00 0.00 97 PRO A CA 7
ATOM 10297 C C . PRO A 1 97 ? 6.263 -14.136 -1.562 1.00 0.00 97 PRO A C 7
ATOM 10298 O O . PRO A 1 97 ? 5.906 -14.585 -0.472 1.00 0.00 97 PRO A O 7
ATOM 10309 N N . LEU A 1 98 ? 6.855 -14.879 -2.491 1.00 0.00 98 LEU A N 7
ATOM 10310 C CA . LEU A 1 98 ? 7.126 -16.297 -2.279 1.00 0.00 98 LEU A CA 7
ATOM 10311 C C . LEU A 1 98 ? 8.571 -16.634 -2.631 1.00 0.00 98 LEU A C 7
ATOM 10312 O O . LEU A 1 98 ? 9.291 -17.233 -1.834 1.00 0.00 98 LEU A O 7
ATOM 10328 N N . SER A 1 99 ? 8.989 -16.242 -3.831 1.00 0.00 99 SER A N 7
ATOM 10329 C CA . SER A 1 99 ? 10.348 -16.504 -4.290 1.00 0.00 99 SER A CA 7
ATOM 10330 C C . SER A 1 99 ? 11.326 -15.495 -3.697 1.00 0.00 99 SER A C 7
ATOM 10331 O O . SER A 1 99 ? 11.098 -14.287 -3.751 1.00 0.00 99 SER A O 7
ATOM 10339 N N . GLY A 1 100 ? 12.417 -16.000 -3.130 1.00 0.00 100 GLY A N 7
ATOM 10340 C CA . GLY A 1 100 ? 13.414 -15.130 -2.534 1.00 0.00 100 GLY A CA 7
ATOM 10341 C C . GLY A 1 100 ? 13.804 -15.568 -1.136 1.00 0.00 100 GLY A C 7
ATOM 10342 O O . GLY A 1 100 ? 14.682 -16.411 -0.949 1.00 0.00 100 GLY A O 7
ATOM 10346 N N . PRO A 1 101 ? 13.144 -14.987 -0.123 1.00 0.00 101 PRO A N 7
ATOM 10347 C CA . PRO A 1 101 ? 13.410 -15.306 1.282 1.00 0.00 101 PRO A CA 7
ATOM 10348 C C . PRO A 1 101 ? 12.947 -16.710 1.656 1.00 0.00 101 PRO A C 7
ATOM 10349 O O . PRO A 1 101 ? 11.769 -17.041 1.524 1.00 0.00 101 PRO A O 7
ATOM 10360 N N . SER A 1 102 ? 13.881 -17.531 2.125 1.00 0.00 102 SER A N 7
ATOM 10361 C CA . SER A 1 102 ? 13.569 -18.901 2.515 1.00 0.00 102 SER A CA 7
ATOM 10362 C C . SER A 1 102 ? 13.852 -19.121 3.998 1.00 0.00 102 SER A C 7
ATOM 10363 O O . SER A 1 102 ? 14.948 -19.532 4.378 1.00 0.00 102 SER A O 7
ATOM 10371 N N . SER A 1 103 ? 12.854 -18.845 4.831 1.00 0.00 103 SER A N 7
ATOM 10372 C CA . SER A 1 103 ? 12.995 -19.009 6.274 1.00 0.00 103 SER A CA 7
ATOM 10373 C C . SER A 1 103 ? 12.716 -20.451 6.686 1.00 0.00 103 SER A C 7
ATOM 10374 O O . SER A 1 103 ? 13.512 -21.072 7.388 1.00 0.00 103 SER A O 7
ATOM 10382 N N . GLY A 1 104 ? 11.577 -20.977 6.245 1.00 0.00 104 GLY A N 7
ATOM 10383 C CA . GLY A 1 104 ? 11.212 -22.341 6.578 1.00 0.00 104 GLY A CA 7
ATOM 10384 C C . GLY A 1 104 ? 10.171 -22.909 5.634 1.00 0.00 104 GLY A C 7
ATOM 10385 O O . GLY A 1 104 ? 9.619 -22.189 4.802 1.00 0.00 104 GLY A O 7
ATOM 10389 N N . GLY A 1 1 ? -18.652 -17.499 -9.756 1.00 0.00 1 GLY A N 8
ATOM 10390 C CA . GLY A 1 1 ? -18.905 -16.393 -10.661 1.00 0.00 1 GLY A CA 8
ATOM 10391 C C . GLY A 1 1 ? -19.132 -15.085 -9.928 1.00 0.00 1 GLY A C 8
ATOM 10392 O O . GLY A 1 1 ? -19.292 -15.069 -8.707 1.00 0.00 1 GLY A O 8
ATOM 10396 N N . SER A 1 2 ? -19.146 -13.985 -10.674 1.00 0.00 2 SER A N 8
ATOM 10397 C CA . SER A 1 2 ? -19.350 -12.666 -10.087 1.00 0.00 2 SER A CA 8
ATOM 10398 C C . SER A 1 2 ? -20.044 -11.733 -11.075 1.00 0.00 2 SER A C 8
ATOM 10399 O O . SER A 1 2 ? -19.653 -11.642 -12.239 1.00 0.00 2 SER A O 8
ATOM 10407 N N . SER A 1 3 ? -21.075 -11.041 -10.602 1.00 0.00 3 SER A N 8
ATOM 10408 C CA . SER A 1 3 ? -21.827 -10.118 -11.443 1.00 0.00 3 SER A CA 8
ATOM 10409 C C . SER A 1 3 ? -21.574 -8.672 -11.024 1.00 0.00 3 SER A C 8
ATOM 10410 O O . SER A 1 3 ? -21.377 -8.381 -9.845 1.00 0.00 3 SER A O 8
ATOM 10418 N N . GLY A 1 4 ? -21.581 -7.770 -12.001 1.00 0.00 4 GLY A N 8
ATOM 10419 C CA . GLY A 1 4 ? -21.351 -6.366 -11.715 1.00 0.00 4 GLY A CA 8
ATOM 10420 C C . GLY A 1 4 ? -19.977 -5.902 -12.157 1.00 0.00 4 GLY A C 8
ATOM 10421 O O . GLY A 1 4 ? -19.526 -6.232 -13.253 1.00 0.00 4 GLY A O 8
ATOM 10425 N N . SER A 1 5 ? -19.311 -5.132 -11.302 1.00 0.00 5 SER A N 8
ATOM 10426 C CA . SER A 1 5 ? -17.982 -4.617 -11.613 1.00 0.00 5 SER A CA 8
ATOM 10427 C C . SER A 1 5 ? -16.980 -5.757 -11.768 1.00 0.00 5 SER A C 8
ATOM 10428 O O . SER A 1 5 ? -16.635 -6.431 -10.798 1.00 0.00 5 SER A O 8
ATOM 10436 N N . SER A 1 6 ? -16.517 -5.966 -12.997 1.00 0.00 6 SER A N 8
ATOM 10437 C CA . SER A 1 6 ? -15.558 -7.026 -13.282 1.00 0.00 6 SER A CA 8
ATOM 10438 C C . SER A 1 6 ? -14.159 -6.632 -12.817 1.00 0.00 6 SER A C 8
ATOM 10439 O O . SER A 1 6 ? -13.530 -5.743 -13.389 1.00 0.00 6 SER A O 8
ATOM 10447 N N . GLY A 1 7 ? -13.677 -7.302 -11.774 1.00 0.00 7 GLY A N 8
ATOM 10448 C CA . GLY A 1 7 ? -12.357 -7.009 -11.249 1.00 0.00 7 GLY A CA 8
ATOM 10449 C C . GLY A 1 7 ? -11.498 -8.251 -11.114 1.00 0.00 7 GLY A C 8
ATOM 10450 O O . GLY A 1 7 ? -11.981 -9.305 -10.703 1.00 0.00 7 GLY A O 8
ATOM 10454 N N . GLN A 1 8 ? -10.221 -8.126 -11.461 1.00 0.00 8 GLN A N 8
ATOM 10455 C CA . GLN A 1 8 ? -9.294 -9.248 -11.378 1.00 0.00 8 GLN A CA 8
ATOM 10456 C C . GLN A 1 8 ? -8.481 -9.188 -10.089 1.00 0.00 8 GLN A C 8
ATOM 10457 O O . GLN A 1 8 ? -7.460 -8.505 -10.019 1.00 0.00 8 GLN A O 8
ATOM 10471 N N . ALA A 1 9 ? -8.941 -9.908 -9.071 1.00 0.00 9 ALA A N 8
ATOM 10472 C CA . ALA A 1 9 ? -8.256 -9.939 -7.785 1.00 0.00 9 ALA A CA 8
ATOM 10473 C C . ALA A 1 9 ? -7.879 -11.364 -7.397 1.00 0.00 9 ALA A C 8
ATOM 10474 O O . ALA A 1 9 ? -8.736 -12.244 -7.322 1.00 0.00 9 ALA A O 8
ATOM 10481 N N . SER A 1 10 ? -6.591 -11.585 -7.152 1.00 0.00 10 SER A N 8
ATOM 10482 C CA . SER A 1 10 ? -6.101 -12.906 -6.776 1.00 0.00 10 SER A CA 8
ATOM 10483 C C . SER A 1 10 ? -4.920 -12.794 -5.816 1.00 0.00 10 SER A C 8
ATOM 10484 O O . SER A 1 10 ? -3.829 -12.376 -6.202 1.00 0.00 10 SER A O 8
ATOM 10492 N N . GLY A 1 11 ? -5.148 -13.171 -4.562 1.00 0.00 11 GLY A N 8
ATOM 10493 C CA . GLY A 1 11 ? -4.095 -13.105 -3.565 1.00 0.00 11 GLY A CA 8
ATOM 10494 C C . GLY A 1 11 ? -4.020 -11.750 -2.890 1.00 0.00 11 GLY A C 8
ATOM 10495 O O . GLY A 1 11 ? -4.136 -11.649 -1.668 1.00 0.00 11 GLY A O 8
ATOM 10499 N N . HIS A 1 12 ? -3.823 -10.704 -3.686 1.00 0.00 12 HIS A N 8
ATOM 10500 C CA . HIS A 1 12 ? -3.730 -9.348 -3.158 1.00 0.00 12 HIS A CA 8
ATOM 10501 C C . HIS A 1 12 ? -4.772 -9.117 -2.067 1.00 0.00 12 HIS A C 8
ATOM 10502 O O . HIS A 1 12 ? -5.967 -9.317 -2.284 1.00 0.00 12 HIS A O 8
ATOM 10517 N N . PHE A 1 13 ? -4.309 -8.698 -0.894 1.00 0.00 13 PHE A N 8
ATOM 10518 C CA . PHE A 1 13 ? -5.200 -8.442 0.232 1.00 0.00 13 PHE A CA 8
ATOM 10519 C C . PHE A 1 13 ? -5.158 -6.971 0.636 1.00 0.00 13 PHE A C 8
ATOM 10520 O O . PHE A 1 13 ? -4.221 -6.250 0.296 1.00 0.00 13 PHE A O 8
ATOM 10537 N N . SER A 1 14 ? -6.181 -6.534 1.363 1.00 0.00 14 SER A N 8
ATOM 10538 C CA . SER A 1 14 ? -6.264 -5.149 1.810 1.00 0.00 14 SER A CA 8
ATOM 10539 C C . SER A 1 14 ? -6.020 -5.047 3.313 1.00 0.00 14 SER A C 8
ATOM 10540 O O . SER A 1 14 ? -6.251 -6.001 4.057 1.00 0.00 14 SER A O 8
ATOM 10548 N N . VAL A 1 15 ? -5.551 -3.884 3.753 1.00 0.00 15 VAL A N 8
ATOM 10549 C CA . VAL A 1 15 ? -5.275 -3.655 5.166 1.00 0.00 15 VAL A CA 8
ATOM 10550 C C . VAL A 1 15 ? -6.205 -2.594 5.743 1.00 0.00 15 VAL A C 8
ATOM 10551 O O . VAL A 1 15 ? -6.216 -1.451 5.286 1.00 0.00 15 VAL A O 8
ATOM 10564 N N . GLU A 1 16 ? -6.984 -2.980 6.749 1.00 0.00 16 GLU A N 8
ATOM 10565 C CA . GLU A 1 16 ? -7.918 -2.061 7.388 1.00 0.00 16 GLU A CA 8
ATOM 10566 C C . GLU A 1 16 ? -7.453 -1.706 8.797 1.00 0.00 16 GLU A C 8
ATOM 10567 O O . GLU A 1 16 ? -7.538 -2.522 9.715 1.00 0.00 16 GLU A O 8
ATOM 10579 N N . LEU A 1 17 ? -6.962 -0.482 8.961 1.00 0.00 17 LEU A N 8
ATOM 10580 C CA . LEU A 1 17 ? -6.483 -0.018 10.258 1.00 0.00 17 LEU A CA 8
ATOM 10581 C C . LEU A 1 17 ? -7.185 1.274 10.667 1.00 0.00 17 LEU A C 8
ATOM 10582 O O . LEU A 1 17 ? -7.713 1.999 9.825 1.00 0.00 17 LEU A O 8
ATOM 10598 N N . VAL A 1 18 ? -7.184 1.556 11.966 1.00 0.00 18 VAL A N 8
ATOM 10599 C CA . VAL A 1 18 ? -7.818 2.761 12.487 1.00 0.00 18 VAL A CA 8
ATOM 10600 C C . VAL A 1 18 ? -6.779 3.737 13.029 1.00 0.00 18 VAL A C 8
ATOM 10601 O O . VAL A 1 18 ? -6.013 3.406 13.934 1.00 0.00 18 VAL A O 8
ATOM 10614 N N . ARG A 1 19 ? -6.759 4.943 12.469 1.00 0.00 19 ARG A N 8
ATOM 10615 C CA . ARG A 1 19 ? -5.814 5.968 12.895 1.00 0.00 19 ARG A CA 8
ATOM 10616 C C . ARG A 1 19 ? -5.604 5.919 14.406 1.00 0.00 19 ARG A C 8
ATOM 10617 O O . ARG A 1 19 ? -6.556 6.020 15.179 1.00 0.00 19 ARG A O 8
ATOM 10638 N N . GLY A 1 20 ? -4.350 5.763 14.819 1.00 0.00 20 GLY A N 8
ATOM 10639 C CA . GLY A 1 20 ? -4.038 5.703 16.235 1.00 0.00 20 GLY A CA 8
ATOM 10640 C C . GLY A 1 20 ? -3.416 6.987 16.747 1.00 0.00 20 GLY A C 8
ATOM 10641 O O . GLY A 1 20 ? -4.058 8.038 16.750 1.00 0.00 20 GLY A O 8
ATOM 10645 N N . TYR A 1 21 ? -2.164 6.903 17.182 1.00 0.00 21 TYR A N 8
ATOM 10646 C CA . TYR A 1 21 ? -1.456 8.067 17.702 1.00 0.00 21 TYR A CA 8
ATOM 10647 C C . TYR A 1 21 ? -0.751 8.823 16.580 1.00 0.00 21 TYR A C 8
ATOM 10648 O O . TYR A 1 21 ? 0.026 8.245 15.820 1.00 0.00 21 TYR A O 8
ATOM 10666 N N . ALA A 1 22 ? -1.030 10.119 16.483 1.00 0.00 22 ALA A N 8
ATOM 10667 C CA . ALA A 1 22 ? -0.421 10.956 15.456 1.00 0.00 22 ALA A CA 8
ATOM 10668 C C . ALA A 1 22 ? -0.261 10.190 14.147 1.00 0.00 22 ALA A C 8
ATOM 10669 O O . ALA A 1 22 ? 0.819 10.164 13.559 1.00 0.00 22 ALA A O 8
ATOM 10676 N N . GLY A 1 23 ? -1.345 9.565 13.695 1.00 0.00 23 GLY A N 8
ATOM 10677 C CA . GLY A 1 23 ? -1.303 8.806 12.459 1.00 0.00 23 GLY A CA 8
ATOM 10678 C C . GLY A 1 23 ? -1.404 7.312 12.693 1.00 0.00 23 GLY A C 8
ATOM 10679 O O . GLY A 1 23 ? -1.928 6.870 13.715 1.00 0.00 23 GLY A O 8
ATOM 10683 N N . PHE A 1 24 ? -0.903 6.531 11.742 1.00 0.00 24 PHE A N 8
ATOM 10684 C CA . PHE A 1 24 ? -0.941 5.077 11.847 1.00 0.00 24 PHE A CA 8
ATOM 10685 C C . PHE A 1 24 ? 0.403 4.530 12.318 1.00 0.00 24 PHE A C 8
ATOM 10686 O O . PHE A 1 24 ? 0.473 3.463 12.926 1.00 0.00 24 PHE A O 8
ATOM 10703 N N . GLY A 1 25 ? 1.470 5.271 12.032 1.00 0.00 25 GLY A N 8
ATOM 10704 C CA . GLY A 1 25 ? 2.798 4.844 12.432 1.00 0.00 25 GLY A CA 8
ATOM 10705 C C . GLY A 1 25 ? 3.457 3.954 11.398 1.00 0.00 25 GLY A C 8
ATOM 10706 O O . GLY A 1 25 ? 4.387 3.209 11.711 1.00 0.00 25 GLY A O 8
ATOM 10710 N N . LEU A 1 26 ? 2.976 4.029 10.162 1.00 0.00 26 LEU A N 8
ATOM 10711 C CA . LEU A 1 26 ? 3.524 3.222 9.078 1.00 0.00 26 LEU A CA 8
ATOM 10712 C C . LEU A 1 26 ? 4.281 4.092 8.080 1.00 0.00 26 LEU A C 8
ATOM 10713 O O . LEU A 1 26 ? 3.758 5.094 7.590 1.00 0.00 26 LEU A O 8
ATOM 10729 N N . THR A 1 27 ? 5.517 3.702 7.780 1.00 0.00 27 THR A N 8
ATOM 10730 C CA . THR A 1 27 ? 6.346 4.446 6.840 1.00 0.00 27 THR A CA 8
ATOM 10731 C C . THR A 1 27 ? 6.822 3.552 5.701 1.00 0.00 27 THR A C 8
ATOM 10732 O O . THR A 1 27 ? 7.001 2.346 5.877 1.00 0.00 27 THR A O 8
ATOM 10743 N N . LEU A 1 28 ? 7.026 4.149 4.532 1.00 0.00 28 LEU A N 8
ATOM 10744 C CA . LEU A 1 28 ? 7.482 3.407 3.362 1.00 0.00 28 LEU A CA 8
ATOM 10745 C C . LEU A 1 28 ? 8.940 3.728 3.048 1.00 0.00 28 LEU A C 8
ATOM 10746 O O . LEU A 1 28 ? 9.426 4.816 3.353 1.00 0.00 28 LEU A O 8
ATOM 10762 N N . GLY A 1 29 ? 9.632 2.773 2.435 1.00 0.00 29 GLY A N 8
ATOM 10763 C CA . GLY A 1 29 ? 11.027 2.974 2.088 1.00 0.00 29 GLY A CA 8
ATOM 10764 C C . GLY A 1 29 ? 11.325 2.604 0.648 1.00 0.00 29 GLY A C 8
ATOM 10765 O O . GLY A 1 29 ? 11.413 1.425 0.309 1.00 0.00 29 GLY A O 8
ATOM 10769 N N . GLY A 1 30 ? 11.481 3.615 -0.201 1.00 0.00 30 GLY A N 8
ATOM 10770 C CA . GLY A 1 30 ? 11.768 3.369 -1.602 1.00 0.00 30 GLY A CA 8
ATOM 10771 C C . GLY A 1 30 ? 10.769 4.039 -2.525 1.00 0.00 30 GLY A C 8
ATOM 10772 O O . GLY A 1 30 ? 10.368 5.179 -2.295 1.00 0.00 30 GLY A O 8
ATOM 10776 N N . GLY A 1 31 ? 10.367 3.329 -3.575 1.00 0.00 31 GLY A N 8
ATOM 10777 C CA . GLY A 1 31 ? 9.413 3.879 -4.521 1.00 0.00 31 GLY A CA 8
ATOM 10778 C C . GLY A 1 31 ? 10.089 4.548 -5.702 1.00 0.00 31 GLY A C 8
ATOM 10779 O O . GLY A 1 31 ? 11.091 4.051 -6.215 1.00 0.00 31 GLY A O 8
ATOM 10783 N N . ARG A 1 32 ? 9.538 5.677 -6.135 1.00 0.00 32 ARG A N 8
ATOM 10784 C CA . ARG A 1 32 ? 10.092 6.413 -7.265 1.00 0.00 32 ARG A CA 8
ATOM 10785 C C . ARG A 1 32 ? 11.015 7.530 -6.786 1.00 0.00 32 ARG A C 8
ATOM 10786 O O . ARG A 1 32 ? 10.565 8.507 -6.187 1.00 0.00 32 ARG A O 8
ATOM 10807 N N . ASP A 1 33 ? 12.307 7.377 -7.054 1.00 0.00 33 ASP A N 8
ATOM 10808 C CA . ASP A 1 33 ? 13.294 8.373 -6.652 1.00 0.00 33 ASP A CA 8
ATOM 10809 C C . ASP A 1 33 ? 13.912 9.049 -7.871 1.00 0.00 33 ASP A C 8
ATOM 10810 O O . ASP A 1 33 ? 14.142 8.411 -8.899 1.00 0.00 33 ASP A O 8
ATOM 10819 N N . VAL A 1 34 ? 14.178 10.346 -7.751 1.00 0.00 34 VAL A N 8
ATOM 10820 C CA . VAL A 1 34 ? 14.769 11.110 -8.843 1.00 0.00 34 VAL A CA 8
ATOM 10821 C C . VAL A 1 34 ? 16.034 10.435 -9.364 1.00 0.00 34 VAL A C 8
ATOM 10822 O O . VAL A 1 34 ? 16.313 10.457 -10.562 1.00 0.00 34 VAL A O 8
ATOM 10835 N N . ALA A 1 35 ? 16.796 9.836 -8.454 1.00 0.00 35 ALA A N 8
ATOM 10836 C CA . ALA A 1 35 ? 18.030 9.153 -8.821 1.00 0.00 35 ALA A CA 8
ATOM 10837 C C . ALA A 1 35 ? 17.970 7.675 -8.451 1.00 0.00 35 ALA A C 8
ATOM 10838 O O . ALA A 1 35 ? 18.997 7.047 -8.197 1.00 0.00 35 ALA A O 8
ATOM 10845 N N . GLY A 1 36 ? 16.760 7.125 -8.421 1.00 0.00 36 GLY A N 8
ATOM 10846 C CA . GLY A 1 36 ? 16.589 5.725 -8.080 1.00 0.00 36 GLY A CA 8
ATOM 10847 C C . GLY A 1 36 ? 15.165 5.247 -8.286 1.00 0.00 36 GLY A C 8
ATOM 10848 O O . GLY A 1 36 ? 14.217 6.019 -8.139 1.00 0.00 36 GLY A O 8
ATOM 10852 N N . ASP A 1 37 ? 15.015 3.973 -8.630 1.00 0.00 37 ASP A N 8
ATOM 10853 C CA . ASP A 1 37 ? 13.696 3.393 -8.858 1.00 0.00 37 ASP A CA 8
ATOM 10854 C C . ASP A 1 37 ? 13.573 2.037 -8.171 1.00 0.00 37 ASP A C 8
ATOM 10855 O O . ASP A 1 37 ? 14.230 1.070 -8.558 1.00 0.00 37 ASP A O 8
ATOM 10864 N N . THR A 1 38 ? 12.727 1.972 -7.148 1.00 0.00 38 THR A N 8
ATOM 10865 C CA . THR A 1 38 ? 12.519 0.735 -6.405 1.00 0.00 38 THR A CA 8
ATOM 10866 C C . THR A 1 38 ? 11.050 0.555 -6.037 1.00 0.00 38 THR A C 8
ATOM 10867 O O . THR A 1 38 ? 10.303 1.520 -5.874 1.00 0.00 38 THR A O 8
ATOM 10878 N N . PRO A 1 39 ? 10.624 -0.709 -5.901 1.00 0.00 39 PRO A N 8
ATOM 10879 C CA . PRO A 1 39 ? 9.241 -1.045 -5.550 1.00 0.00 39 PRO A CA 8
ATOM 10880 C C . PRO A 1 39 ? 8.903 -0.673 -4.110 1.00 0.00 39 PRO A C 8
ATOM 10881 O O . PRO A 1 39 ? 9.548 -1.138 -3.170 1.00 0.00 39 PRO A O 8
ATOM 10892 N N . LEU A 1 40 ? 7.888 0.167 -3.944 1.00 0.00 40 LEU A N 8
ATOM 10893 C CA . LEU A 1 40 ? 7.463 0.601 -2.618 1.00 0.00 40 LEU A CA 8
ATOM 10894 C C . LEU A 1 40 ? 7.289 -0.592 -1.684 1.00 0.00 40 LEU A C 8
ATOM 10895 O O . LEU A 1 40 ? 6.610 -1.562 -2.019 1.00 0.00 40 LEU A O 8
ATOM 10911 N N . ALA A 1 41 ? 7.907 -0.512 -0.509 1.00 0.00 41 ALA A N 8
ATOM 10912 C CA . ALA A 1 41 ? 7.817 -1.583 0.475 1.00 0.00 41 ALA A CA 8
ATOM 10913 C C . ALA A 1 41 ? 7.965 -1.040 1.892 1.00 0.00 41 ALA A C 8
ATOM 10914 O O . ALA A 1 41 ? 8.795 -0.168 2.151 1.00 0.00 41 ALA A O 8
ATOM 10921 N N . VAL A 1 42 ? 7.153 -1.559 2.808 1.00 0.00 42 VAL A N 8
ATOM 10922 C CA . VAL A 1 42 ? 7.194 -1.127 4.200 1.00 0.00 42 VAL A CA 8
ATOM 10923 C C . VAL A 1 42 ? 8.629 -0.918 4.669 1.00 0.00 42 VAL A C 8
ATOM 10924 O O . VAL A 1 42 ? 9.525 -1.689 4.322 1.00 0.00 42 VAL A O 8
ATOM 10937 N N . ARG A 1 43 ? 8.841 0.129 5.459 1.00 0.00 43 ARG A N 8
ATOM 10938 C CA . ARG A 1 43 ? 10.169 0.440 5.976 1.00 0.00 43 ARG A CA 8
ATOM 10939 C C . ARG A 1 43 ? 10.210 0.292 7.494 1.00 0.00 43 ARG A C 8
ATOM 10940 O O . ARG A 1 43 ? 10.890 -0.585 8.024 1.00 0.00 43 ARG A O 8
ATOM 10961 N N . GLY A 1 44 ? 9.477 1.158 8.188 1.00 0.00 44 GLY A N 8
ATOM 10962 C CA . GLY A 1 44 ? 9.444 1.108 9.638 1.00 0.00 44 GLY A CA 8
ATOM 10963 C C . GLY A 1 44 ? 8.051 0.851 10.177 1.00 0.00 44 GLY A C 8
ATOM 10964 O O . GLY A 1 44 ? 7.056 1.130 9.507 1.00 0.00 44 GLY A O 8
ATOM 10968 N N . LEU A 1 45 ? 7.978 0.318 11.392 1.00 0.00 45 LEU A N 8
ATOM 10969 C CA . LEU A 1 45 ? 6.695 0.022 12.021 1.00 0.00 45 LEU A CA 8
ATOM 10970 C C . LEU A 1 45 ? 6.638 0.592 13.435 1.00 0.00 45 LEU A C 8
ATOM 10971 O O . LEU A 1 45 ? 7.219 0.031 14.366 1.00 0.00 45 LEU A O 8
ATOM 10987 N N . LEU A 1 46 ? 5.934 1.707 13.590 1.00 0.00 46 LEU A N 8
ATOM 10988 C CA . LEU A 1 46 ? 5.799 2.353 14.891 1.00 0.00 46 LEU A CA 8
ATOM 10989 C C . LEU A 1 46 ? 5.525 1.324 15.983 1.00 0.00 46 LEU A C 8
ATOM 10990 O O . LEU A 1 46 ? 4.669 0.451 15.829 1.00 0.00 46 LEU A O 8
ATOM 11006 N N . LYS A 1 47 ? 6.255 1.432 17.088 1.00 0.00 47 LYS A N 8
ATOM 11007 C CA . LYS A 1 47 ? 6.089 0.515 18.209 1.00 0.00 47 LYS A CA 8
ATOM 11008 C C . LYS A 1 47 ? 4.718 0.685 18.853 1.00 0.00 47 LYS A C 8
ATOM 11009 O O . LYS A 1 47 ? 4.299 1.801 19.160 1.00 0.00 47 LYS A O 8
ATOM 11028 N N . ASP A 1 48 ? 4.023 -0.429 19.057 1.00 0.00 48 ASP A N 8
ATOM 11029 C CA . ASP A 1 48 ? 2.699 -0.403 19.668 1.00 0.00 48 ASP A CA 8
ATOM 11030 C C . ASP A 1 48 ? 1.718 0.385 18.806 1.00 0.00 48 ASP A C 8
ATOM 11031 O O . ASP A 1 48 ? 0.900 1.148 19.318 1.00 0.00 48 ASP A O 8
ATOM 11040 N N . GLY A 1 49 ? 1.807 0.196 17.493 1.00 0.00 49 GLY A N 8
ATOM 11041 C CA . GLY A 1 49 ? 0.923 0.897 16.580 1.00 0.00 49 GLY A CA 8
ATOM 11042 C C . GLY A 1 49 ? -0.187 0.010 16.052 1.00 0.00 49 GLY A C 8
ATOM 11043 O O . GLY A 1 49 ? -0.170 -1.209 16.222 1.00 0.00 49 GLY A O 8
ATOM 11047 N N . PRO A 1 50 ? -1.182 0.627 15.397 1.00 0.00 50 PRO A N 8
ATOM 11048 C CA . PRO A 1 50 ? -2.324 -0.096 14.830 1.00 0.00 50 PRO A CA 8
ATOM 11049 C C . PRO A 1 50 ? -1.932 -0.951 13.630 1.00 0.00 50 PRO A C 8
ATOM 11050 O O . PRO A 1 50 ? -2.623 -1.909 13.286 1.00 0.00 50 PRO A O 8
ATOM 11061 N N . ALA A 1 51 ? -0.818 -0.598 12.997 1.00 0.00 51 ALA A N 8
ATOM 11062 C CA . ALA A 1 51 ? -0.332 -1.336 11.837 1.00 0.00 51 ALA A CA 8
ATOM 11063 C C . ALA A 1 51 ? 0.607 -2.461 12.255 1.00 0.00 51 ALA A C 8
ATOM 11064 O O . ALA A 1 51 ? 0.534 -3.571 11.728 1.00 0.00 51 ALA A O 8
ATOM 11071 N N . GLN A 1 52 ? 1.490 -2.167 13.205 1.00 0.00 52 GLN A N 8
ATOM 11072 C CA . GLN A 1 52 ? 2.445 -3.155 13.692 1.00 0.00 52 GLN A CA 8
ATOM 11073 C C . GLN A 1 52 ? 1.738 -4.251 14.483 1.00 0.00 52 GLN A C 8
ATOM 11074 O O . GLN A 1 52 ? 2.029 -5.436 14.317 1.00 0.00 52 GLN A O 8
ATOM 11088 N N . ARG A 1 53 ? 0.810 -3.847 15.345 1.00 0.00 53 ARG A N 8
ATOM 11089 C CA . ARG A 1 53 ? 0.063 -4.795 16.163 1.00 0.00 53 ARG A CA 8
ATOM 11090 C C . ARG A 1 53 ? -0.683 -5.799 15.288 1.00 0.00 53 ARG A C 8
ATOM 11091 O O . ARG A 1 53 ? -0.609 -7.008 15.512 1.00 0.00 53 ARG A O 8
ATOM 11112 N N . CYS A 1 54 ? -1.400 -5.290 14.292 1.00 0.00 54 CYS A N 8
ATOM 11113 C CA . CYS A 1 54 ? -2.161 -6.142 13.385 1.00 0.00 54 CYS A CA 8
ATOM 11114 C C . CYS A 1 54 ? -1.259 -7.189 12.738 1.00 0.00 54 CYS A C 8
ATOM 11115 O O . CYS A 1 54 ? -1.687 -8.311 12.471 1.00 0.00 54 CYS A O 8
ATOM 11123 N N . GLY A 1 55 ? -0.009 -6.812 12.488 1.00 0.00 55 GLY A N 8
ATOM 11124 C CA . GLY A 1 55 ? 0.933 -7.729 11.873 1.00 0.00 55 GLY A CA 8
ATOM 11125 C C . GLY A 1 55 ? 0.789 -7.784 10.365 1.00 0.00 55 GLY A C 8
ATOM 11126 O O . GLY A 1 55 ? 1.784 -7.833 9.641 1.00 0.00 55 GLY A O 8
ATOM 11130 N N . ARG A 1 56 ? -0.452 -7.776 9.890 1.00 0.00 56 ARG A N 8
ATOM 11131 C CA . ARG A 1 56 ? -0.723 -7.828 8.459 1.00 0.00 56 ARG A CA 8
ATOM 11132 C C . ARG A 1 56 ? 0.347 -7.072 7.676 1.00 0.00 56 ARG A C 8
ATOM 11133 O O . ARG A 1 56 ? 0.733 -7.479 6.579 1.00 0.00 56 ARG A O 8
ATOM 11154 N N . LEU A 1 57 ? 0.820 -5.969 8.245 1.00 0.00 57 LEU A N 8
ATOM 11155 C CA . LEU A 1 57 ? 1.845 -5.155 7.600 1.00 0.00 57 LEU A CA 8
ATOM 11156 C C . LEU A 1 57 ? 3.216 -5.417 8.216 1.00 0.00 57 LEU A C 8
ATOM 11157 O O . LEU A 1 57 ? 3.389 -5.325 9.431 1.00 0.00 57 LEU A O 8
ATOM 11173 N N . GLU A 1 58 ? 4.187 -5.743 7.368 1.00 0.00 58 GLU A N 8
ATOM 11174 C CA . GLU A 1 58 ? 5.543 -6.017 7.830 1.00 0.00 58 GLU A CA 8
ATOM 11175 C C . GLU A 1 58 ? 6.573 -5.378 6.903 1.00 0.00 58 GLU A C 8
ATOM 11176 O O . GLU A 1 58 ? 6.274 -5.055 5.753 1.00 0.00 58 GLU A O 8
ATOM 11188 N N . VAL A 1 59 ? 7.787 -5.198 7.412 1.00 0.00 59 VAL A N 8
ATOM 11189 C CA . VAL A 1 59 ? 8.863 -4.599 6.630 1.00 0.00 59 VAL A CA 8
ATOM 11190 C C . VAL A 1 59 ? 9.267 -5.500 5.469 1.00 0.00 59 VAL A C 8
ATOM 11191 O O . VAL A 1 59 ? 9.589 -6.672 5.663 1.00 0.00 59 VAL A O 8
ATOM 11204 N N . GLY A 1 60 ? 9.249 -4.945 4.261 1.00 0.00 60 GLY A N 8
ATOM 11205 C CA . GLY A 1 60 ? 9.616 -5.713 3.086 1.00 0.00 60 GLY A CA 8
ATOM 11206 C C . GLY A 1 60 ? 8.435 -5.977 2.173 1.00 0.00 60 GLY A C 8
ATOM 11207 O O . GLY A 1 60 ? 8.598 -6.114 0.961 1.00 0.00 60 GLY A O 8
ATOM 11211 N N . ASP A 1 61 ? 7.244 -6.049 2.756 1.00 0.00 61 ASP A N 8
ATOM 11212 C CA . ASP A 1 61 ? 6.030 -6.298 1.987 1.00 0.00 61 ASP A CA 8
ATOM 11213 C C . ASP A 1 61 ? 5.982 -5.413 0.745 1.00 0.00 61 ASP A C 8
ATOM 11214 O O . ASP A 1 61 ? 6.464 -4.279 0.759 1.00 0.00 61 ASP A O 8
ATOM 11223 N N . LEU A 1 62 ? 5.400 -5.938 -0.327 1.00 0.00 62 LEU A N 8
ATOM 11224 C CA . LEU A 1 62 ? 5.289 -5.196 -1.578 1.00 0.00 62 LEU A CA 8
ATOM 11225 C C . LEU A 1 62 ? 3.891 -4.610 -1.742 1.00 0.00 62 LEU A C 8
ATOM 11226 O O . LEU A 1 62 ? 2.891 -5.317 -1.614 1.00 0.00 62 LEU A O 8
ATOM 11242 N N . VAL A 1 63 ? 3.827 -3.314 -2.029 1.00 0.00 63 VAL A N 8
ATOM 11243 C CA . VAL A 1 63 ? 2.552 -2.633 -2.214 1.00 0.00 63 VAL A CA 8
ATOM 11244 C C . VAL A 1 63 ? 2.201 -2.515 -3.693 1.00 0.00 63 VAL A C 8
ATOM 11245 O O . VAL A 1 63 ? 2.940 -1.908 -4.471 1.00 0.00 63 VAL A O 8
ATOM 11258 N N . LEU A 1 64 ? 1.071 -3.098 -4.076 1.00 0.00 64 LEU A N 8
ATOM 11259 C CA . LEU A 1 64 ? 0.621 -3.058 -5.463 1.00 0.00 64 LEU A CA 8
ATOM 11260 C C . LEU A 1 64 ? -0.286 -1.856 -5.707 1.00 0.00 64 LEU A C 8
ATOM 11261 O O . LEU A 1 64 ? -0.158 -1.163 -6.716 1.00 0.00 64 LEU A O 8
ATOM 11277 N N . HIS A 1 65 ? -1.203 -1.614 -4.775 1.00 0.00 65 HIS A N 8
ATOM 11278 C CA . HIS A 1 65 ? -2.130 -0.494 -4.887 1.00 0.00 65 HIS A CA 8
ATOM 11279 C C . HIS A 1 65 ? -2.484 0.058 -3.510 1.00 0.00 65 HIS A C 8
ATOM 11280 O O . HIS A 1 65 ? -2.164 -0.548 -2.486 1.00 0.00 65 HIS A O 8
ATOM 11295 N N . ILE A 1 66 ? -3.147 1.210 -3.492 1.00 0.00 66 ILE A N 8
ATOM 11296 C CA . ILE A 1 66 ? -3.544 1.842 -2.240 1.00 0.00 66 ILE A CA 8
ATOM 11297 C C . ILE A 1 66 ? -4.902 2.524 -2.376 1.00 0.00 66 ILE A C 8
ATOM 11298 O O . ILE A 1 66 ? -5.121 3.315 -3.292 1.00 0.00 66 ILE A O 8
ATOM 11314 N N . ASN A 1 67 ? -5.808 2.213 -1.455 1.00 0.00 67 ASN A N 8
ATOM 11315 C CA . ASN A 1 67 ? -7.145 2.796 -1.471 1.00 0.00 67 ASN A CA 8
ATOM 11316 C C . ASN A 1 67 ? -7.801 2.617 -2.837 1.00 0.00 67 ASN A C 8
ATOM 11317 O O . ASN A 1 67 ? -8.412 3.542 -3.370 1.00 0.00 67 ASN A O 8
ATOM 11328 N N . GLY A 1 68 ? -7.669 1.419 -3.398 1.00 0.00 68 GLY A N 8
ATOM 11329 C CA . GLY A 1 68 ? -8.254 1.140 -4.696 1.00 0.00 68 GLY A CA 8
ATOM 11330 C C . GLY A 1 68 ? -7.734 2.065 -5.778 1.00 0.00 68 GLY A C 8
ATOM 11331 O O . GLY A 1 68 ? -8.391 2.269 -6.798 1.00 0.00 68 GLY A O 8
ATOM 11335 N N . GLU A 1 69 ? -6.550 2.628 -5.554 1.00 0.00 69 GLU A N 8
ATOM 11336 C CA . GLU A 1 69 ? -5.944 3.540 -6.518 1.00 0.00 69 GLU A CA 8
ATOM 11337 C C . GLU A 1 69 ? -4.647 2.959 -7.074 1.00 0.00 69 GLU A C 8
ATOM 11338 O O . GLU A 1 69 ? -3.702 2.697 -6.330 1.00 0.00 69 GLU A O 8
ATOM 11350 N N . SER A 1 70 ? -4.611 2.761 -8.388 1.00 0.00 70 SER A N 8
ATOM 11351 C CA . SER A 1 70 ? -3.432 2.207 -9.045 1.00 0.00 70 SER A CA 8
ATOM 11352 C C . SER A 1 70 ? -2.224 3.119 -8.851 1.00 0.00 70 SER A C 8
ATOM 11353 O O . SER A 1 70 ? -2.267 4.305 -9.180 1.00 0.00 70 SER A O 8
ATOM 11361 N N . THR A 1 71 ? -1.146 2.556 -8.315 1.00 0.00 71 THR A N 8
ATOM 11362 C CA . THR A 1 71 ? 0.074 3.316 -8.075 1.00 0.00 71 THR A CA 8
ATOM 11363 C C . THR A 1 71 ? 0.983 3.298 -9.300 1.00 0.00 71 THR A C 8
ATOM 11364 O O . THR A 1 71 ? 2.100 3.812 -9.262 1.00 0.00 71 THR A O 8
ATOM 11375 N N . GLN A 1 72 ? 0.495 2.702 -10.383 1.00 0.00 72 GLN A N 8
ATOM 11376 C CA . GLN A 1 72 ? 1.265 2.618 -11.619 1.00 0.00 72 GLN A CA 8
ATOM 11377 C C . GLN A 1 72 ? 1.767 3.994 -12.043 1.00 0.00 72 GLN A C 8
ATOM 11378 O O . GLN A 1 72 ? 2.857 4.124 -12.598 1.00 0.00 72 GLN A O 8
ATOM 11392 N N . GLY A 1 73 ? 0.964 5.020 -11.777 1.00 0.00 73 GLY A N 8
ATOM 11393 C CA . GLY A 1 73 ? 1.345 6.373 -12.138 1.00 0.00 73 GLY A CA 8
ATOM 11394 C C . GLY A 1 73 ? 1.415 7.295 -10.937 1.00 0.00 73 GLY A C 8
ATOM 11395 O O . GLY A 1 73 ? 1.225 8.506 -11.063 1.00 0.00 73 GLY A O 8
ATOM 11399 N N . LEU A 1 74 ? 1.687 6.724 -9.769 1.00 0.00 74 LEU A N 8
ATOM 11400 C CA . LEU A 1 74 ? 1.780 7.503 -8.539 1.00 0.00 74 LEU A CA 8
ATOM 11401 C C . LEU A 1 74 ? 3.149 7.332 -7.889 1.00 0.00 74 LEU A C 8
ATOM 11402 O O . LEU A 1 74 ? 3.610 6.212 -7.668 1.00 0.00 74 LEU A O 8
ATOM 11418 N N . THR A 1 75 ? 3.797 8.452 -7.582 1.00 0.00 75 THR A N 8
ATOM 11419 C CA . THR A 1 75 ? 5.113 8.428 -6.956 1.00 0.00 75 THR A CA 8
ATOM 11420 C C . THR A 1 75 ? 5.004 8.166 -5.458 1.00 0.00 75 THR A C 8
ATOM 11421 O O . THR A 1 75 ? 3.909 7.970 -4.930 1.00 0.00 75 THR A O 8
ATOM 11432 N N . HIS A 1 76 ? 6.146 8.166 -4.778 1.00 0.00 76 HIS A N 8
ATOM 11433 C CA . HIS A 1 76 ? 6.179 7.930 -3.339 1.00 0.00 76 HIS A CA 8
ATOM 11434 C C . HIS A 1 76 ? 5.292 8.931 -2.604 1.00 0.00 76 HIS A C 8
ATOM 11435 O O . HIS A 1 76 ? 4.457 8.551 -1.785 1.00 0.00 76 HIS A O 8
ATOM 11450 N N . ALA A 1 77 ? 5.481 10.213 -2.903 1.00 0.00 77 ALA A N 8
ATOM 11451 C CA . ALA A 1 77 ? 4.698 11.268 -2.272 1.00 0.00 77 ALA A CA 8
ATOM 11452 C C . ALA A 1 77 ? 3.218 11.131 -2.613 1.00 0.00 77 ALA A C 8
ATOM 11453 O O . ALA A 1 77 ? 2.353 11.471 -1.806 1.00 0.00 77 ALA A O 8
ATOM 11460 N N . GLN A 1 78 ? 2.935 10.634 -3.812 1.00 0.00 78 GLN A N 8
ATOM 11461 C CA . GLN A 1 78 ? 1.559 10.455 -4.259 1.00 0.00 78 GLN A CA 8
ATOM 11462 C C . GLN A 1 78 ? 0.891 9.303 -3.516 1.00 0.00 78 GLN A C 8
ATOM 11463 O O . GLN A 1 78 ? -0.231 9.435 -3.027 1.00 0.00 78 GLN A O 8
ATOM 11477 N N . ALA A 1 79 ? 1.587 8.174 -3.435 1.00 0.00 79 ALA A N 8
ATOM 11478 C CA . ALA A 1 79 ? 1.061 7.000 -2.750 1.00 0.00 79 ALA A CA 8
ATOM 11479 C C . ALA A 1 79 ? 0.912 7.258 -1.255 1.00 0.00 79 ALA A C 8
ATOM 11480 O O . ALA A 1 79 ? 0.007 6.727 -0.610 1.00 0.00 79 ALA A O 8
ATOM 11487 N N . VAL A 1 80 ? 1.806 8.076 -0.708 1.00 0.00 80 VAL A N 8
ATOM 11488 C CA . VAL A 1 80 ? 1.773 8.404 0.712 1.00 0.00 80 VAL A CA 8
ATOM 11489 C C . VAL A 1 80 ? 0.642 9.378 1.025 1.00 0.00 80 VAL A C 8
ATOM 11490 O O . VAL A 1 80 ? -0.237 9.083 1.834 1.00 0.00 80 VAL A O 8
ATOM 11503 N N . GLU A 1 81 ? 0.673 10.539 0.379 1.00 0.00 81 GLU A N 8
ATOM 11504 C CA . GLU A 1 81 ? -0.351 11.556 0.589 1.00 0.00 81 GLU A CA 8
ATOM 11505 C C . GLU A 1 81 ? -1.742 10.929 0.626 1.00 0.00 81 GLU A C 8
ATOM 11506 O O . GLU A 1 81 ? -2.630 11.405 1.334 1.00 0.00 81 GLU A O 8
ATOM 11518 N N . ARG A 1 82 ? -1.923 9.860 -0.141 1.00 0.00 82 ARG A N 8
ATOM 11519 C CA . ARG A 1 82 ? -3.205 9.169 -0.198 1.00 0.00 82 ARG A CA 8
ATOM 11520 C C . ARG A 1 82 ? -3.544 8.539 1.150 1.00 0.00 82 ARG A C 8
ATOM 11521 O O . ARG A 1 82 ? -4.673 8.645 1.629 1.00 0.00 82 ARG A O 8
ATOM 11542 N N . ILE A 1 83 ? -2.559 7.885 1.756 1.00 0.00 83 ILE A N 8
ATOM 11543 C CA . ILE A 1 83 ? -2.752 7.240 3.048 1.00 0.00 83 ILE A CA 8
ATOM 11544 C C . ILE A 1 83 ? -3.314 8.219 4.073 1.00 0.00 83 ILE A C 8
ATOM 11545 O O . ILE A 1 83 ? -4.180 7.868 4.874 1.00 0.00 83 ILE A O 8
ATOM 11561 N N . ARG A 1 84 ? -2.815 9.451 4.042 1.00 0.00 84 ARG A N 8
ATOM 11562 C CA . ARG A 1 84 ? -3.267 10.482 4.968 1.00 0.00 84 ARG A CA 8
ATOM 11563 C C . ARG A 1 84 ? -4.673 10.954 4.611 1.00 0.00 84 ARG A C 8
ATOM 11564 O O . ARG A 1 84 ? -5.542 11.058 5.477 1.00 0.00 84 ARG A O 8
ATOM 11585 N N . ALA A 1 85 ? -4.890 11.238 3.331 1.00 0.00 85 ALA A N 8
ATOM 11586 C CA . ALA A 1 85 ? -6.191 11.697 2.861 1.00 0.00 85 ALA A CA 8
ATOM 11587 C C . ALA A 1 85 ? -7.209 10.562 2.867 1.00 0.00 85 ALA A C 8
ATOM 11588 O O . ALA A 1 85 ? -8.415 10.796 2.797 1.00 0.00 85 ALA A O 8
ATOM 11595 N N . GLY A 1 86 ? -6.715 9.330 2.950 1.00 0.00 86 GLY A N 8
ATOM 11596 C CA . GLY A 1 86 ? -7.596 8.177 2.963 1.00 0.00 86 GLY A CA 8
ATOM 11597 C C . GLY A 1 86 ? -8.715 8.313 3.976 1.00 0.00 86 GLY A C 8
ATOM 11598 O O . GLY A 1 86 ? -9.793 7.748 3.800 1.00 0.00 86 GLY A O 8
ATOM 11602 N N . GLY A 1 87 ? -8.457 9.065 5.043 1.00 0.00 87 GLY A N 8
ATOM 11603 C CA . GLY A 1 87 ? -9.461 9.259 6.073 1.00 0.00 87 GLY A CA 8
ATOM 11604 C C . GLY A 1 87 ? -9.139 8.500 7.346 1.00 0.00 87 GLY A C 8
ATOM 11605 O O . GLY A 1 87 ? -7.988 8.153 7.613 1.00 0.00 87 GLY A O 8
ATOM 11609 N N . PRO A 1 88 ? -10.172 8.233 8.157 1.00 0.00 88 PRO A N 8
ATOM 11610 C CA . PRO A 1 88 ? -10.018 7.509 9.423 1.00 0.00 88 PRO A CA 8
ATOM 11611 C C . PRO A 1 88 ? -9.677 6.038 9.211 1.00 0.00 88 PRO A C 8
ATOM 11612 O O . PRO A 1 88 ? -9.099 5.394 10.086 1.00 0.00 88 PRO A O 8
ATOM 11623 N N . GLN A 1 89 ? -10.039 5.513 8.045 1.00 0.00 89 GLN A N 8
ATOM 11624 C CA . GLN A 1 89 ? -9.770 4.117 7.720 1.00 0.00 89 GLN A CA 8
ATOM 11625 C C . GLN A 1 89 ? -8.684 4.005 6.656 1.00 0.00 89 GLN A C 8
ATOM 11626 O O . GLN A 1 89 ? -8.800 4.578 5.572 1.00 0.00 89 GLN A O 8
ATOM 11640 N N . LEU A 1 90 ? -7.627 3.265 6.972 1.00 0.00 90 LEU A N 8
ATOM 11641 C CA . LEU A 1 90 ? -6.518 3.078 6.043 1.00 0.00 90 LEU A CA 8
ATOM 11642 C C . LEU A 1 90 ? -6.731 1.836 5.184 1.00 0.00 90 LEU A C 8
ATOM 11643 O O . LEU A 1 90 ? -7.145 0.788 5.681 1.00 0.00 90 LEU A O 8
ATOM 11659 N N . HIS A 1 91 ? -6.444 1.959 3.892 1.00 0.00 91 HIS A N 8
ATOM 11660 C CA . HIS A 1 91 ? -6.601 0.846 2.964 1.00 0.00 91 HIS A CA 8
ATOM 11661 C C . HIS A 1 91 ? -5.354 0.676 2.102 1.00 0.00 91 HIS A C 8
ATOM 11662 O O . HIS A 1 91 ? -5.030 1.538 1.283 1.00 0.00 91 HIS A O 8
ATOM 11677 N N . LEU A 1 92 ? -4.656 -0.438 2.292 1.00 0.00 92 LEU A N 8
ATOM 11678 C CA . LEU A 1 92 ? -3.443 -0.721 1.532 1.00 0.00 92 LEU A CA 8
ATOM 11679 C C . LEU A 1 92 ? -3.493 -2.120 0.927 1.00 0.00 92 LEU A C 8
ATOM 11680 O O . LEU A 1 92 ? -3.865 -3.084 1.596 1.00 0.00 92 LEU A O 8
ATOM 11696 N N . VAL A 1 93 ? -3.113 -2.224 -0.342 1.00 0.00 93 VAL A N 8
ATOM 11697 C CA . VAL A 1 93 ? -3.111 -3.506 -1.037 1.00 0.00 93 VAL A CA 8
ATOM 11698 C C . VAL A 1 93 ? -1.718 -4.126 -1.042 1.00 0.00 93 VAL A C 8
ATOM 11699 O O . VAL A 1 93 ? -0.789 -3.584 -1.642 1.00 0.00 93 VAL A O 8
ATOM 11712 N N . ILE A 1 94 ? -1.580 -5.264 -0.371 1.00 0.00 94 ILE A N 8
ATOM 11713 C CA . ILE A 1 94 ? -0.300 -5.959 -0.300 1.00 0.00 94 ILE A CA 8
ATOM 11714 C C . ILE A 1 94 ? -0.428 -7.398 -0.788 1.00 0.00 94 ILE A C 8
ATOM 11715 O O . ILE A 1 94 ? -1.471 -8.030 -0.621 1.00 0.00 94 ILE A O 8
ATOM 11731 N N . ARG A 1 95 ? 0.641 -7.910 -1.389 1.00 0.00 95 ARG A N 8
ATOM 11732 C CA . ARG A 1 95 ? 0.649 -9.276 -1.900 1.00 0.00 95 ARG A CA 8
ATOM 11733 C C . ARG A 1 95 ? 1.906 -10.016 -1.455 1.00 0.00 95 ARG A C 8
ATOM 11734 O O . ARG A 1 95 ? 2.970 -9.873 -2.058 1.00 0.00 95 ARG A O 8
ATOM 11755 N N . ARG A 1 96 ? 1.777 -10.806 -0.394 1.00 0.00 96 ARG A N 8
ATOM 11756 C CA . ARG A 1 96 ? 2.902 -11.567 0.134 1.00 0.00 96 ARG A CA 8
ATOM 11757 C C . ARG A 1 96 ? 3.577 -12.376 -0.970 1.00 0.00 96 ARG A C 8
ATOM 11758 O O . ARG A 1 96 ? 2.991 -13.289 -1.551 1.00 0.00 96 ARG A O 8
ATOM 11779 N N . PRO A 1 97 ? 4.840 -12.034 -1.267 1.00 0.00 97 PRO A N 8
ATOM 11780 C CA . PRO A 1 97 ? 5.622 -12.715 -2.302 1.00 0.00 97 PRO A CA 8
ATOM 11781 C C . PRO A 1 97 ? 5.998 -14.138 -1.903 1.00 0.00 97 PRO A C 8
ATOM 11782 O O . PRO A 1 97 ? 5.527 -14.654 -0.888 1.00 0.00 97 PRO A O 8
ATOM 11793 N N . LEU A 1 98 ? 6.848 -14.768 -2.706 1.00 0.00 98 LEU A N 8
ATOM 11794 C CA . LEU A 1 98 ? 7.288 -16.133 -2.436 1.00 0.00 98 LEU A CA 8
ATOM 11795 C C . LEU A 1 98 ? 8.462 -16.143 -1.462 1.00 0.00 98 LEU A C 8
ATOM 11796 O O . LEU A 1 98 ? 8.914 -15.093 -1.007 1.00 0.00 98 LEU A O 8
ATOM 11812 N N . SER A 1 99 ? 8.953 -17.338 -1.149 1.00 0.00 99 SER A N 8
ATOM 11813 C CA . SER A 1 99 ? 10.075 -17.486 -0.229 1.00 0.00 99 SER A CA 8
ATOM 11814 C C . SER A 1 99 ? 11.108 -18.461 -0.784 1.00 0.00 99 SER A C 8
ATOM 11815 O O . SER A 1 99 ? 10.805 -19.276 -1.654 1.00 0.00 99 SER A O 8
ATOM 11823 N N . GLY A 1 100 ? 12.333 -18.371 -0.273 1.00 0.00 100 GLY A N 8
ATOM 11824 C CA . GLY A 1 100 ? 13.394 -19.250 -0.730 1.00 0.00 100 GLY A CA 8
ATOM 11825 C C . GLY A 1 100 ? 14.767 -18.772 -0.301 1.00 0.00 100 GLY A C 8
ATOM 11826 O O . GLY A 1 100 ? 15.222 -19.039 0.811 1.00 0.00 100 GLY A O 8
ATOM 11830 N N . PRO A 1 101 ? 15.453 -18.048 -1.198 1.00 0.00 101 PRO A N 8
ATOM 11831 C CA . PRO A 1 101 ? 16.793 -17.518 -0.930 1.00 0.00 101 PRO A CA 8
ATOM 11832 C C . PRO A 1 101 ? 16.777 -16.399 0.106 1.00 0.00 101 PRO A C 8
ATOM 11833 O O . PRO A 1 101 ? 17.820 -16.016 0.636 1.00 0.00 101 PRO A O 8
ATOM 11844 N N . SER A 1 102 ? 15.587 -15.880 0.391 1.00 0.00 102 SER A N 8
ATOM 11845 C CA . SER A 1 102 ? 15.436 -14.802 1.361 1.00 0.00 102 SER A CA 8
ATOM 11846 C C . SER A 1 102 ? 15.537 -15.337 2.787 1.00 0.00 102 SER A C 8
ATOM 11847 O O . SER A 1 102 ? 15.115 -16.457 3.073 1.00 0.00 102 SER A O 8
ATOM 11855 N N . SER A 1 103 ? 16.101 -14.526 3.677 1.00 0.00 103 SER A N 8
ATOM 11856 C CA . SER A 1 103 ? 16.262 -14.918 5.073 1.00 0.00 103 SER A CA 8
ATOM 11857 C C . SER A 1 103 ? 16.041 -13.727 6.000 1.00 0.00 103 SER A C 8
ATOM 11858 O O . SER A 1 103 ? 16.468 -12.611 5.708 1.00 0.00 103 SER A O 8
ATOM 11866 N N . GLY A 1 104 ? 15.369 -13.974 7.121 1.00 0.00 104 GLY A N 8
ATOM 11867 C CA . GLY A 1 104 ? 15.103 -12.914 8.075 1.00 0.00 104 GLY A CA 8
ATOM 11868 C C . GLY A 1 104 ? 13.833 -13.153 8.868 1.00 0.00 104 GLY A C 8
ATOM 11869 O O . GLY A 1 104 ? 13.868 -13.245 10.095 1.00 0.00 104 GLY A O 8
ATOM 11873 N N . GLY A 1 1 ? -24.501 8.240 -4.725 1.00 0.00 1 GLY A N 9
ATOM 11874 C CA . GLY A 1 1 ? -24.462 6.964 -5.415 1.00 0.00 1 GLY A CA 9
ATOM 11875 C C . GLY A 1 1 ? -24.431 5.789 -4.459 1.00 0.00 1 GLY A C 9
ATOM 11876 O O . GLY A 1 1 ? -24.924 5.881 -3.335 1.00 0.00 1 GLY A O 9
ATOM 11880 N N . SER A 1 2 ? -23.850 4.680 -4.905 1.00 0.00 2 SER A N 9
ATOM 11881 C CA . SER A 1 2 ? -23.761 3.479 -4.083 1.00 0.00 2 SER A CA 9
ATOM 11882 C C . SER A 1 2 ? -22.665 2.550 -4.595 1.00 0.00 2 SER A C 9
ATOM 11883 O O . SER A 1 2 ? -22.778 1.975 -5.677 1.00 0.00 2 SER A O 9
ATOM 11891 N N . SER A 1 3 ? -21.603 2.408 -3.808 1.00 0.00 3 SER A N 9
ATOM 11892 C CA . SER A 1 3 ? -20.483 1.552 -4.182 1.00 0.00 3 SER A CA 9
ATOM 11893 C C . SER A 1 3 ? -19.812 0.964 -2.944 1.00 0.00 3 SER A C 9
ATOM 11894 O O . SER A 1 3 ? -19.636 1.647 -1.936 1.00 0.00 3 SER A O 9
ATOM 11902 N N . GLY A 1 4 ? -19.440 -0.310 -3.030 1.00 0.00 4 GLY A N 9
ATOM 11903 C CA . GLY A 1 4 ? -18.792 -0.970 -1.911 1.00 0.00 4 GLY A CA 9
ATOM 11904 C C . GLY A 1 4 ? -17.414 -1.493 -2.265 1.00 0.00 4 GLY A C 9
ATOM 11905 O O . GLY A 1 4 ? -16.403 -0.889 -1.907 1.00 0.00 4 GLY A O 9
ATOM 11909 N N . SER A 1 5 ? -17.373 -2.620 -2.968 1.00 0.00 5 SER A N 9
ATOM 11910 C CA . SER A 1 5 ? -16.108 -3.227 -3.366 1.00 0.00 5 SER A CA 9
ATOM 11911 C C . SER A 1 5 ? -16.328 -4.283 -4.445 1.00 0.00 5 SER A C 9
ATOM 11912 O O . SER A 1 5 ? -17.134 -5.198 -4.278 1.00 0.00 5 SER A O 9
ATOM 11920 N N . SER A 1 6 ? -15.605 -4.149 -5.552 1.00 0.00 6 SER A N 9
ATOM 11921 C CA . SER A 1 6 ? -15.723 -5.089 -6.660 1.00 0.00 6 SER A CA 9
ATOM 11922 C C . SER A 1 6 ? -14.347 -5.561 -7.121 1.00 0.00 6 SER A C 9
ATOM 11923 O O . SER A 1 6 ? -13.328 -4.960 -6.785 1.00 0.00 6 SER A O 9
ATOM 11931 N N . GLY A 1 7 ? -14.328 -6.643 -7.894 1.00 0.00 7 GLY A N 9
ATOM 11932 C CA . GLY A 1 7 ? -13.073 -7.178 -8.388 1.00 0.00 7 GLY A CA 9
ATOM 11933 C C . GLY A 1 7 ? -12.702 -8.491 -7.727 1.00 0.00 7 GLY A C 9
ATOM 11934 O O . GLY A 1 7 ? -12.061 -8.504 -6.677 1.00 0.00 7 GLY A O 9
ATOM 11938 N N . GLN A 1 8 ? -13.108 -9.597 -8.343 1.00 0.00 8 GLN A N 9
ATOM 11939 C CA . GLN A 1 8 ? -12.816 -10.921 -7.805 1.00 0.00 8 GLN A CA 9
ATOM 11940 C C . GLN A 1 8 ? -11.460 -11.419 -8.293 1.00 0.00 8 GLN A C 9
ATOM 11941 O O . GLN A 1 8 ? -11.367 -12.090 -9.321 1.00 0.00 8 GLN A O 9
ATOM 11955 N N . ALA A 1 9 ? -10.410 -11.087 -7.549 1.00 0.00 9 ALA A N 9
ATOM 11956 C CA . ALA A 1 9 ? -9.059 -11.503 -7.905 1.00 0.00 9 ALA A CA 9
ATOM 11957 C C . ALA A 1 9 ? -8.361 -12.171 -6.725 1.00 0.00 9 ALA A C 9
ATOM 11958 O O . ALA A 1 9 ? -8.765 -12.001 -5.575 1.00 0.00 9 ALA A O 9
ATOM 11965 N N . SER A 1 10 ? -7.312 -12.933 -7.018 1.00 0.00 10 SER A N 9
ATOM 11966 C CA . SER A 1 10 ? -6.561 -13.631 -5.982 1.00 0.00 10 SER A CA 9
ATOM 11967 C C . SER A 1 10 ? -5.093 -13.216 -6.002 1.00 0.00 10 SER A C 9
ATOM 11968 O O . SER A 1 10 ? -4.582 -12.747 -7.018 1.00 0.00 10 SER A O 9
ATOM 11976 N N . GLY A 1 11 ? -4.419 -13.393 -4.869 1.00 0.00 11 GLY A N 9
ATOM 11977 C CA . GLY A 1 11 ? -3.016 -13.032 -4.777 1.00 0.00 11 GLY A CA 9
ATOM 11978 C C . GLY A 1 11 ? -2.769 -11.916 -3.782 1.00 0.00 11 GLY A C 9
ATOM 11979 O O . GLY A 1 11 ? -2.215 -12.144 -2.706 1.00 0.00 11 GLY A O 9
ATOM 11983 N N . HIS A 1 12 ? -3.179 -10.703 -4.141 1.00 0.00 12 HIS A N 9
ATOM 11984 C CA . HIS A 1 12 ? -2.998 -9.546 -3.271 1.00 0.00 12 HIS A CA 9
ATOM 11985 C C . HIS A 1 12 ? -4.169 -9.405 -2.303 1.00 0.00 12 HIS A C 9
ATOM 11986 O O . HIS A 1 12 ? -5.287 -9.825 -2.601 1.00 0.00 12 HIS A O 9
ATOM 12001 N N . PHE A 1 13 ? -3.904 -8.813 -1.144 1.00 0.00 13 PHE A N 9
ATOM 12002 C CA . PHE A 1 13 ? -4.935 -8.618 -0.131 1.00 0.00 13 PHE A CA 9
ATOM 12003 C C . PHE A 1 13 ? -4.939 -7.178 0.371 1.00 0.00 13 PHE A C 9
ATOM 12004 O O . PHE A 1 13 ? -3.923 -6.485 0.312 1.00 0.00 13 PHE A O 9
ATOM 12021 N N . SER A 1 14 ? -6.090 -6.733 0.865 1.00 0.00 14 SER A N 9
ATOM 12022 C CA . SER A 1 14 ? -6.229 -5.373 1.374 1.00 0.00 14 SER A CA 9
ATOM 12023 C C . SER A 1 14 ? -5.833 -5.301 2.846 1.00 0.00 14 SER A C 9
ATOM 12024 O O . SER A 1 14 ? -5.707 -6.325 3.518 1.00 0.00 14 SER A O 9
ATOM 12032 N N . VAL A 1 15 ? -5.638 -4.083 3.340 1.00 0.00 15 VAL A N 9
ATOM 12033 C CA . VAL A 1 15 ? -5.257 -3.875 4.732 1.00 0.00 15 VAL A CA 9
ATOM 12034 C C . VAL A 1 15 ? -6.149 -2.833 5.396 1.00 0.00 15 VAL A C 9
ATOM 12035 O O . VAL A 1 15 ? -6.173 -1.672 4.989 1.00 0.00 15 VAL A O 9
ATOM 12048 N N . GLU A 1 16 ? -6.881 -3.256 6.422 1.00 0.00 16 GLU A N 9
ATOM 12049 C CA . GLU A 1 16 ? -7.776 -2.358 7.143 1.00 0.00 16 GLU A CA 9
ATOM 12050 C C . GLU A 1 16 ? -7.197 -1.993 8.507 1.00 0.00 16 GLU A C 9
ATOM 12051 O O . GLU A 1 16 ? -6.906 -2.866 9.325 1.00 0.00 16 GLU A O 9
ATOM 12063 N N . LEU A 1 17 ? -7.034 -0.696 8.745 1.00 0.00 17 LEU A N 9
ATOM 12064 C CA . LEU A 1 17 ? -6.489 -0.213 10.009 1.00 0.00 17 LEU A CA 9
ATOM 12065 C C . LEU A 1 17 ? -7.262 1.005 10.505 1.00 0.00 17 LEU A C 9
ATOM 12066 O O . LEU A 1 17 ? -7.809 1.771 9.712 1.00 0.00 17 LEU A O 9
ATOM 12082 N N . VAL A 1 18 ? -7.300 1.180 11.822 1.00 0.00 18 VAL A N 9
ATOM 12083 C CA . VAL A 1 18 ? -8.002 2.307 12.424 1.00 0.00 18 VAL A CA 9
ATOM 12084 C C . VAL A 1 18 ? -7.025 3.389 12.868 1.00 0.00 18 VAL A C 9
ATOM 12085 O O . VAL A 1 18 ? -6.203 3.170 13.758 1.00 0.00 18 VAL A O 9
ATOM 12098 N N . ARG A 1 19 ? -7.121 4.558 12.243 1.00 0.00 19 ARG A N 9
ATOM 12099 C CA . ARG A 1 19 ? -6.245 5.676 12.574 1.00 0.00 19 ARG A CA 9
ATOM 12100 C C . ARG A 1 19 ? -5.971 5.726 14.074 1.00 0.00 19 ARG A C 9
ATOM 12101 O O . ARG A 1 19 ? -6.886 5.899 14.877 1.00 0.00 19 ARG A O 9
ATOM 12122 N N . GLY A 1 20 ? -4.703 5.574 14.444 1.00 0.00 20 GLY A N 9
ATOM 12123 C CA . GLY A 1 20 ? -4.330 5.605 15.846 1.00 0.00 20 GLY A CA 9
ATOM 12124 C C . GLY A 1 20 ? -4.340 7.008 16.418 1.00 0.00 20 GLY A C 9
ATOM 12125 O O . GLY A 1 20 ? -5.299 7.757 16.228 1.00 0.00 20 GLY A O 9
ATOM 12129 N N . TYR A 1 21 ? -3.272 7.366 17.123 1.00 0.00 21 TYR A N 9
ATOM 12130 C CA . TYR A 1 21 ? -3.164 8.688 17.728 1.00 0.00 21 TYR A CA 9
ATOM 12131 C C . TYR A 1 21 ? -2.618 9.702 16.728 1.00 0.00 21 TYR A C 9
ATOM 12132 O O . TYR A 1 21 ? -1.446 10.074 16.781 1.00 0.00 21 TYR A O 9
ATOM 12150 N N . ALA A 1 22 ? -3.477 10.145 15.816 1.00 0.00 22 ALA A N 9
ATOM 12151 C CA . ALA A 1 22 ? -3.083 11.118 14.804 1.00 0.00 22 ALA A CA 9
ATOM 12152 C C . ALA A 1 22 ? -2.046 10.531 13.853 1.00 0.00 22 ALA A C 9
ATOM 12153 O O . ALA A 1 22 ? -0.982 11.112 13.644 1.00 0.00 22 ALA A O 9
ATOM 12160 N N . GLY A 1 23 ? -2.364 9.375 13.278 1.00 0.00 23 GLY A N 9
ATOM 12161 C CA . GLY A 1 23 ? -1.448 8.729 12.356 1.00 0.00 23 GLY A CA 9
ATOM 12162 C C . GLY A 1 23 ? -1.400 7.225 12.544 1.00 0.00 23 GLY A C 9
ATOM 12163 O O . GLY A 1 23 ? -1.696 6.718 13.627 1.00 0.00 23 GLY A O 9
ATOM 12167 N N . PHE A 1 24 ? -1.029 6.510 11.488 1.00 0.00 24 PHE A N 9
ATOM 12168 C CA . PHE A 1 24 ? -0.946 5.055 11.541 1.00 0.00 24 PHE A CA 9
ATOM 12169 C C . PHE A 1 24 ? 0.467 4.603 11.901 1.00 0.00 24 PHE A C 9
ATOM 12170 O O . PHE A 1 24 ? 0.679 3.467 12.322 1.00 0.00 24 PHE A O 9
ATOM 12187 N N . GLY A 1 25 ? 1.431 5.503 11.729 1.00 0.00 25 GLY A N 9
ATOM 12188 C CA . GLY A 1 25 ? 2.811 5.179 12.039 1.00 0.00 25 GLY A CA 9
ATOM 12189 C C . GLY A 1 25 ? 3.432 4.248 11.016 1.00 0.00 25 GLY A C 9
ATOM 12190 O O . GLY A 1 25 ? 4.426 3.578 11.298 1.00 0.00 25 GLY A O 9
ATOM 12194 N N . LEU A 1 26 ? 2.845 4.205 9.825 1.00 0.00 26 LEU A N 9
ATOM 12195 C CA . LEU A 1 26 ? 3.346 3.348 8.756 1.00 0.00 26 LEU A CA 9
ATOM 12196 C C . LEU A 1 26 ? 4.185 4.147 7.765 1.00 0.00 26 LEU A C 9
ATOM 12197 O O . LEU A 1 26 ? 3.728 5.148 7.212 1.00 0.00 26 LEU A O 9
ATOM 12213 N N . THR A 1 27 ? 5.417 3.698 7.543 1.00 0.00 27 THR A N 9
ATOM 12214 C CA . THR A 1 27 ? 6.320 4.371 6.618 1.00 0.00 27 THR A CA 9
ATOM 12215 C C . THR A 1 27 ? 6.713 3.451 5.468 1.00 0.00 27 THR A C 9
ATOM 12216 O O . THR A 1 27 ? 6.846 2.240 5.645 1.00 0.00 27 THR A O 9
ATOM 12227 N N . LEU A 1 28 ? 6.899 4.034 4.288 1.00 0.00 28 LEU A N 9
ATOM 12228 C CA . LEU A 1 28 ? 7.278 3.266 3.107 1.00 0.00 28 LEU A CA 9
ATOM 12229 C C . LEU A 1 28 ? 8.626 3.730 2.566 1.00 0.00 28 LEU A C 9
ATOM 12230 O O . LEU A 1 28 ? 8.837 4.919 2.330 1.00 0.00 28 LEU A O 9
ATOM 12246 N N . GLY A 1 29 ? 9.538 2.781 2.369 1.00 0.00 29 GLY A N 9
ATOM 12247 C CA . GLY A 1 29 ? 10.854 3.112 1.855 1.00 0.00 29 GLY A CA 9
ATOM 12248 C C . GLY A 1 29 ? 11.080 2.579 0.454 1.00 0.00 29 GLY A C 9
ATOM 12249 O O . GLY A 1 29 ? 11.455 1.420 0.277 1.00 0.00 29 GLY A O 9
ATOM 12253 N N . GLY A 1 30 ? 10.850 3.425 -0.545 1.00 0.00 30 GLY A N 9
ATOM 12254 C CA . GLY A 1 30 ? 11.035 3.013 -1.924 1.00 0.00 30 GLY A CA 9
ATOM 12255 C C . GLY A 1 30 ? 10.119 3.754 -2.878 1.00 0.00 30 GLY A C 9
ATOM 12256 O O . GLY A 1 30 ? 9.833 4.935 -2.684 1.00 0.00 30 GLY A O 9
ATOM 12260 N N . GLY A 1 31 ? 9.658 3.059 -3.913 1.00 0.00 31 GLY A N 9
ATOM 12261 C CA . GLY A 1 31 ? 8.776 3.675 -4.887 1.00 0.00 31 GLY A CA 9
ATOM 12262 C C . GLY A 1 31 ? 9.535 4.381 -5.993 1.00 0.00 31 GLY A C 9
ATOM 12263 O O . GLY A 1 31 ? 10.752 4.234 -6.111 1.00 0.00 31 GLY A O 9
ATOM 12267 N N . ARG A 1 32 ? 8.816 5.147 -6.807 1.00 0.00 32 ARG A N 9
ATOM 12268 C CA . ARG A 1 32 ? 9.430 5.875 -7.911 1.00 0.00 32 ARG A CA 9
ATOM 12269 C C . ARG A 1 32 ? 10.348 6.977 -7.392 1.00 0.00 32 ARG A C 9
ATOM 12270 O O . ARG A 1 32 ? 9.888 7.959 -6.808 1.00 0.00 32 ARG A O 9
ATOM 12291 N N . ASP A 1 33 ? 11.648 6.808 -7.607 1.00 0.00 33 ASP A N 9
ATOM 12292 C CA . ASP A 1 33 ? 12.631 7.788 -7.162 1.00 0.00 33 ASP A CA 9
ATOM 12293 C C . ASP A 1 33 ? 13.076 8.677 -8.319 1.00 0.00 33 ASP A C 9
ATOM 12294 O O . ASP A 1 33 ? 12.952 8.303 -9.486 1.00 0.00 33 ASP A O 9
ATOM 12303 N N . VAL A 1 34 ? 13.593 9.856 -7.989 1.00 0.00 34 VAL A N 9
ATOM 12304 C CA . VAL A 1 34 ? 14.056 10.798 -9.001 1.00 0.00 34 VAL A CA 9
ATOM 12305 C C . VAL A 1 34 ? 15.271 10.253 -9.744 1.00 0.00 34 VAL A C 9
ATOM 12306 O O . VAL A 1 34 ? 15.501 10.588 -10.906 1.00 0.00 34 VAL A O 9
ATOM 12319 N N . ALA A 1 35 ? 16.044 9.412 -9.066 1.00 0.00 35 ALA A N 9
ATOM 12320 C CA . ALA A 1 35 ? 17.234 8.818 -9.663 1.00 0.00 35 ALA A CA 9
ATOM 12321 C C . ALA A 1 35 ? 16.918 7.464 -10.287 1.00 0.00 35 ALA A C 9
ATOM 12322 O O . ALA A 1 35 ? 17.597 7.022 -11.213 1.00 0.00 35 ALA A O 9
ATOM 12329 N N . GLY A 1 36 ? 15.881 6.808 -9.774 1.00 0.00 36 GLY A N 9
ATOM 12330 C CA . GLY A 1 36 ? 15.494 5.509 -10.294 1.00 0.00 36 GLY A CA 9
ATOM 12331 C C . GLY A 1 36 ? 14.125 5.076 -9.808 1.00 0.00 36 GLY A C 9
ATOM 12332 O O . GLY A 1 36 ? 13.375 5.876 -9.249 1.00 0.00 36 GLY A O 9
ATOM 12336 N N . ASP A 1 37 ? 13.797 3.807 -10.024 1.00 0.00 37 ASP A N 9
ATOM 12337 C CA . ASP A 1 37 ? 12.509 3.268 -9.605 1.00 0.00 37 ASP A CA 9
ATOM 12338 C C . ASP A 1 37 ? 12.695 2.056 -8.697 1.00 0.00 37 ASP A C 9
ATOM 12339 O O . ASP A 1 37 ? 13.331 1.073 -9.077 1.00 0.00 37 ASP A O 9
ATOM 12348 N N . THR A 1 38 ? 12.137 2.134 -7.492 1.00 0.00 38 THR A N 9
ATOM 12349 C CA . THR A 1 38 ? 12.244 1.046 -6.529 1.00 0.00 38 THR A CA 9
ATOM 12350 C C . THR A 1 38 ? 10.866 0.568 -6.085 1.00 0.00 38 THR A C 9
ATOM 12351 O O . THR A 1 38 ? 9.914 1.342 -5.991 1.00 0.00 38 THR A O 9
ATOM 12362 N N . PRO A 1 39 ? 10.755 -0.740 -5.806 1.00 0.00 39 PRO A N 9
ATOM 12363 C CA . PRO A 1 39 ? 9.497 -1.351 -5.366 1.00 0.00 39 PRO A CA 9
ATOM 12364 C C . PRO A 1 39 ? 9.102 -0.916 -3.959 1.00 0.00 39 PRO A C 9
ATOM 12365 O O . PRO A 1 39 ? 9.809 -1.195 -2.990 1.00 0.00 39 PRO A O 9
ATOM 12376 N N . LEU A 1 40 ? 7.969 -0.230 -3.853 1.00 0.00 40 LEU A N 9
ATOM 12377 C CA . LEU A 1 40 ? 7.479 0.243 -2.564 1.00 0.00 40 LEU A CA 9
ATOM 12378 C C . LEU A 1 40 ? 7.418 -0.897 -1.552 1.00 0.00 40 LEU A C 9
ATOM 12379 O O . LEU A 1 40 ? 6.905 -1.975 -1.847 1.00 0.00 40 LEU A O 9
ATOM 12395 N N . ALA A 1 41 ? 7.945 -0.649 -0.357 1.00 0.00 41 ALA A N 9
ATOM 12396 C CA . ALA A 1 41 ? 7.947 -1.653 0.700 1.00 0.00 41 ALA A CA 9
ATOM 12397 C C . ALA A 1 41 ? 8.020 -1.000 2.076 1.00 0.00 41 ALA A C 9
ATOM 12398 O O . ALA A 1 41 ? 8.757 -0.036 2.279 1.00 0.00 41 ALA A O 9
ATOM 12405 N N . VAL A 1 42 ? 7.248 -1.532 3.019 1.00 0.00 42 VAL A N 9
ATOM 12406 C CA . VAL A 1 42 ? 7.225 -1.002 4.377 1.00 0.00 42 VAL A CA 9
ATOM 12407 C C . VAL A 1 42 ? 8.636 -0.871 4.940 1.00 0.00 42 VAL A C 9
ATOM 12408 O O . VAL A 1 42 ? 9.372 -1.854 5.033 1.00 0.00 42 VAL A O 9
ATOM 12421 N N . ARG A 1 43 ? 9.007 0.348 5.316 1.00 0.00 43 ARG A N 9
ATOM 12422 C CA . ARG A 1 43 ? 10.330 0.608 5.869 1.00 0.00 43 ARG A CA 9
ATOM 12423 C C . ARG A 1 43 ? 10.333 0.416 7.383 1.00 0.00 43 ARG A C 9
ATOM 12424 O O . ARG A 1 43 ? 10.919 -0.536 7.897 1.00 0.00 43 ARG A O 9
ATOM 12445 N N . GLY A 1 44 ? 9.674 1.328 8.092 1.00 0.00 44 GLY A N 9
ATOM 12446 C CA . GLY A 1 44 ? 9.614 1.241 9.539 1.00 0.00 44 GLY A CA 9
ATOM 12447 C C . GLY A 1 44 ? 8.194 1.124 10.055 1.00 0.00 44 GLY A C 9
ATOM 12448 O O . GLY A 1 44 ? 7.250 1.575 9.405 1.00 0.00 44 GLY A O 9
ATOM 12452 N N . LEU A 1 45 ? 8.039 0.514 11.225 1.00 0.00 45 LEU A N 9
ATOM 12453 C CA . LEU A 1 45 ? 6.722 0.337 11.827 1.00 0.00 45 LEU A CA 9
ATOM 12454 C C . LEU A 1 45 ? 6.654 1.008 13.195 1.00 0.00 45 LEU A C 9
ATOM 12455 O O . LEU A 1 45 ? 7.187 0.492 14.179 1.00 0.00 45 LEU A O 9
ATOM 12471 N N . LEU A 1 46 ? 5.994 2.159 13.252 1.00 0.00 46 LEU A N 9
ATOM 12472 C CA . LEU A 1 46 ? 5.854 2.901 14.500 1.00 0.00 46 LEU A CA 9
ATOM 12473 C C . LEU A 1 46 ? 5.564 1.958 15.664 1.00 0.00 46 LEU A C 9
ATOM 12474 O O . LEU A 1 46 ? 4.877 0.949 15.503 1.00 0.00 46 LEU A O 9
ATOM 12490 N N . LYS A 1 47 ? 6.090 2.294 16.836 1.00 0.00 47 LYS A N 9
ATOM 12491 C CA . LYS A 1 47 ? 5.886 1.481 18.029 1.00 0.00 47 LYS A CA 9
ATOM 12492 C C . LYS A 1 47 ? 4.543 1.796 18.679 1.00 0.00 47 LYS A C 9
ATOM 12493 O O . LYS A 1 47 ? 4.222 2.958 18.930 1.00 0.00 47 LYS A O 9
ATOM 12512 N N . ASP A 1 48 ? 3.763 0.755 18.949 1.00 0.00 48 ASP A N 9
ATOM 12513 C CA . ASP A 1 48 ? 2.455 0.921 19.573 1.00 0.00 48 ASP A CA 9
ATOM 12514 C C . ASP A 1 48 ? 1.442 1.472 18.573 1.00 0.00 48 ASP A C 9
ATOM 12515 O O . ASP A 1 48 ? 0.501 2.169 18.948 1.00 0.00 48 ASP A O 9
ATOM 12524 N N . GLY A 1 49 ? 1.644 1.154 17.298 1.00 0.00 49 GLY A N 9
ATOM 12525 C CA . GLY A 1 49 ? 0.742 1.627 16.264 1.00 0.00 49 GLY A CA 9
ATOM 12526 C C . GLY A 1 49 ? -0.298 0.591 15.885 1.00 0.00 49 GLY A C 9
ATOM 12527 O O . GLY A 1 49 ? -0.244 -0.561 16.316 1.00 0.00 49 GLY A O 9
ATOM 12531 N N . PRO A 1 50 ? -1.274 1.001 15.062 1.00 0.00 50 PRO A N 9
ATOM 12532 C CA . PRO A 1 50 ? -2.351 0.116 14.608 1.00 0.00 50 PRO A CA 9
ATOM 12533 C C . PRO A 1 50 ? -1.853 -0.955 13.644 1.00 0.00 50 PRO A C 9
ATOM 12534 O O . PRO A 1 50 ? -2.299 -2.101 13.690 1.00 0.00 50 PRO A O 9
ATOM 12545 N N . ALA A 1 51 ? -0.926 -0.575 12.771 1.00 0.00 51 ALA A N 9
ATOM 12546 C CA . ALA A 1 51 ? -0.366 -1.503 11.798 1.00 0.00 51 ALA A CA 9
ATOM 12547 C C . ALA A 1 51 ? 0.555 -2.516 12.471 1.00 0.00 51 ALA A C 9
ATOM 12548 O O . ALA A 1 51 ? 0.334 -3.723 12.383 1.00 0.00 51 ALA A O 9
ATOM 12555 N N . GLN A 1 52 ? 1.587 -2.015 13.142 1.00 0.00 52 GLN A N 9
ATOM 12556 C CA . GLN A 1 52 ? 2.542 -2.877 13.829 1.00 0.00 52 GLN A CA 9
ATOM 12557 C C . GLN A 1 52 ? 1.822 -3.899 14.702 1.00 0.00 52 GLN A C 9
ATOM 12558 O O . GLN A 1 52 ? 2.180 -5.077 14.718 1.00 0.00 52 GLN A O 9
ATOM 12572 N N . ARG A 1 53 ? 0.807 -3.441 15.427 1.00 0.00 53 ARG A N 9
ATOM 12573 C CA . ARG A 1 53 ? 0.038 -4.315 16.304 1.00 0.00 53 ARG A CA 9
ATOM 12574 C C . ARG A 1 53 ? -0.690 -5.388 15.499 1.00 0.00 53 ARG A C 9
ATOM 12575 O O . ARG A 1 53 ? -0.632 -6.573 15.831 1.00 0.00 53 ARG A O 9
ATOM 12596 N N . CYS A 1 54 ? -1.374 -4.965 14.442 1.00 0.00 54 CYS A N 9
ATOM 12597 C CA . CYS A 1 54 ? -2.114 -5.889 13.590 1.00 0.00 54 CYS A CA 9
ATOM 12598 C C . CYS A 1 54 ? -1.207 -7.003 13.078 1.00 0.00 54 CYS A C 9
ATOM 12599 O O . CYS A 1 54 ? -1.622 -8.156 12.972 1.00 0.00 54 CYS A O 9
ATOM 12607 N N . GLY A 1 55 ? 0.035 -6.649 12.760 1.00 0.00 55 GLY A N 9
ATOM 12608 C CA . GLY A 1 55 ? 0.981 -7.629 12.261 1.00 0.00 55 GLY A CA 9
ATOM 12609 C C . GLY A 1 55 ? 0.820 -7.887 10.776 1.00 0.00 55 GLY A C 9
ATOM 12610 O O . GLY A 1 55 ? 1.778 -8.252 10.095 1.00 0.00 55 GLY A O 9
ATOM 12614 N N . ARG A 1 56 ? -0.396 -7.699 10.273 1.00 0.00 56 ARG A N 9
ATOM 12615 C CA . ARG A 1 56 ? -0.680 -7.916 8.860 1.00 0.00 56 ARG A CA 9
ATOM 12616 C C . ARG A 1 56 ? 0.409 -7.302 7.986 1.00 0.00 56 ARG A C 9
ATOM 12617 O O . ARG A 1 56 ? 0.701 -7.799 6.897 1.00 0.00 56 ARG A O 9
ATOM 12638 N N . LEU A 1 57 ? 1.007 -6.218 8.468 1.00 0.00 57 LEU A N 9
ATOM 12639 C CA . LEU A 1 57 ? 2.064 -5.535 7.731 1.00 0.00 57 LEU A CA 9
ATOM 12640 C C . LEU A 1 57 ? 3.419 -5.752 8.396 1.00 0.00 57 LEU A C 9
ATOM 12641 O O . LEU A 1 57 ? 3.553 -5.616 9.611 1.00 0.00 57 LEU A O 9
ATOM 12657 N N . GLU A 1 58 ? 4.422 -6.087 7.589 1.00 0.00 58 GLU A N 9
ATOM 12658 C CA . GLU A 1 58 ? 5.767 -6.321 8.101 1.00 0.00 58 GLU A CA 9
ATOM 12659 C C . GLU A 1 58 ? 6.812 -5.662 7.204 1.00 0.00 58 GLU A C 9
ATOM 12660 O O . GLU A 1 58 ? 6.592 -5.480 6.007 1.00 0.00 58 GLU A O 9
ATOM 12672 N N . VAL A 1 59 ? 7.949 -5.307 7.793 1.00 0.00 59 VAL A N 9
ATOM 12673 C CA . VAL A 1 59 ? 9.029 -4.669 7.049 1.00 0.00 59 VAL A CA 9
ATOM 12674 C C . VAL A 1 59 ? 9.541 -5.577 5.937 1.00 0.00 59 VAL A C 9
ATOM 12675 O O . VAL A 1 59 ? 10.094 -6.645 6.199 1.00 0.00 59 VAL A O 9
ATOM 12688 N N . GLY A 1 60 ? 9.354 -5.145 4.694 1.00 0.00 60 GLY A N 9
ATOM 12689 C CA . GLY A 1 60 ? 9.803 -5.931 3.560 1.00 0.00 60 GLY A CA 9
ATOM 12690 C C . GLY A 1 60 ? 8.669 -6.299 2.623 1.00 0.00 60 GLY A C 9
ATOM 12691 O O . GLY A 1 60 ? 8.880 -6.977 1.618 1.00 0.00 60 GLY A O 9
ATOM 12695 N N . ASP A 1 61 ? 7.463 -5.852 2.954 1.00 0.00 61 ASP A N 9
ATOM 12696 C CA . ASP A 1 61 ? 6.290 -6.138 2.135 1.00 0.00 61 ASP A CA 9
ATOM 12697 C C . ASP A 1 61 ? 6.343 -5.364 0.821 1.00 0.00 61 ASP A C 9
ATOM 12698 O O . ASP A 1 61 ? 7.126 -4.425 0.672 1.00 0.00 61 ASP A O 9
ATOM 12707 N N . LEU A 1 62 ? 5.505 -5.764 -0.129 1.00 0.00 62 LEU A N 9
ATOM 12708 C CA . LEU A 1 62 ? 5.456 -5.108 -1.431 1.00 0.00 62 LEU A CA 9
ATOM 12709 C C . LEU A 1 62 ? 4.080 -4.501 -1.684 1.00 0.00 62 LEU A C 9
ATOM 12710 O O . LEU A 1 62 ? 3.070 -5.205 -1.685 1.00 0.00 62 LEU A O 9
ATOM 12726 N N . VAL A 1 63 ? 4.048 -3.190 -1.901 1.00 0.00 63 VAL A N 9
ATOM 12727 C CA . VAL A 1 63 ? 2.796 -2.488 -2.158 1.00 0.00 63 VAL A CA 9
ATOM 12728 C C . VAL A 1 63 ? 2.450 -2.510 -3.643 1.00 0.00 63 VAL A C 9
ATOM 12729 O O . VAL A 1 63 ? 3.288 -2.202 -4.492 1.00 0.00 63 VAL A O 9
ATOM 12742 N N . LEU A 1 64 ? 1.210 -2.874 -3.950 1.00 0.00 64 LEU A N 9
ATOM 12743 C CA . LEU A 1 64 ? 0.751 -2.935 -5.334 1.00 0.00 64 LEU A CA 9
ATOM 12744 C C . LEU A 1 64 ? -0.247 -1.819 -5.626 1.00 0.00 64 LEU A C 9
ATOM 12745 O O . LEU A 1 64 ? -0.245 -1.239 -6.713 1.00 0.00 64 LEU A O 9
ATOM 12761 N N . HIS A 1 65 ? -1.097 -1.521 -4.649 1.00 0.00 65 HIS A N 9
ATOM 12762 C CA . HIS A 1 65 ? -2.099 -0.471 -4.800 1.00 0.00 65 HIS A CA 9
ATOM 12763 C C . HIS A 1 65 ? -2.406 0.185 -3.457 1.00 0.00 65 HIS A C 9
ATOM 12764 O O . HIS A 1 65 ? -1.958 -0.283 -2.410 1.00 0.00 65 HIS A O 9
ATOM 12779 N N . ILE A 1 66 ? -3.170 1.271 -3.496 1.00 0.00 66 ILE A N 9
ATOM 12780 C CA . ILE A 1 66 ? -3.536 1.990 -2.282 1.00 0.00 66 ILE A CA 9
ATOM 12781 C C . ILE A 1 66 ? -4.873 2.705 -2.449 1.00 0.00 66 ILE A C 9
ATOM 12782 O O . ILE A 1 66 ? -5.040 3.529 -3.347 1.00 0.00 66 ILE A O 9
ATOM 12798 N N . ASN A 1 67 ? -5.822 2.384 -1.576 1.00 0.00 67 ASN A N 9
ATOM 12799 C CA . ASN A 1 67 ? -7.145 2.996 -1.626 1.00 0.00 67 ASN A CA 9
ATOM 12800 C C . ASN A 1 67 ? -7.730 2.914 -3.032 1.00 0.00 67 ASN A C 9
ATOM 12801 O O . ASN A 1 67 ? -8.218 3.906 -3.572 1.00 0.00 67 ASN A O 9
ATOM 12812 N N . GLY A 1 68 ? -7.679 1.723 -3.620 1.00 0.00 68 GLY A N 9
ATOM 12813 C CA . GLY A 1 68 ? -8.208 1.532 -4.958 1.00 0.00 68 GLY A CA 9
ATOM 12814 C C . GLY A 1 68 ? -7.544 2.436 -5.978 1.00 0.00 68 GLY A C 9
ATOM 12815 O O . GLY A 1 68 ? -8.136 2.762 -7.006 1.00 0.00 68 GLY A O 9
ATOM 12819 N N . GLU A 1 69 ? -6.311 2.844 -5.692 1.00 0.00 69 GLU A N 9
ATOM 12820 C CA . GLU A 1 69 ? -5.569 3.718 -6.592 1.00 0.00 69 GLU A CA 9
ATOM 12821 C C . GLU A 1 69 ? -4.284 3.046 -7.066 1.00 0.00 69 GLU A C 9
ATOM 12822 O O . GLU A 1 69 ? -3.505 2.534 -6.262 1.00 0.00 69 GLU A O 9
ATOM 12834 N N . SER A 1 70 ? -4.070 3.050 -8.378 1.00 0.00 70 SER A N 9
ATOM 12835 C CA . SER A 1 70 ? -2.882 2.437 -8.961 1.00 0.00 70 SER A CA 9
ATOM 12836 C C . SER A 1 70 ? -1.637 3.261 -8.648 1.00 0.00 70 SER A C 9
ATOM 12837 O O . SER A 1 70 ? -1.546 4.434 -9.010 1.00 0.00 70 SER A O 9
ATOM 12845 N N . THR A 1 71 ? -0.677 2.636 -7.972 1.00 0.00 71 THR A N 9
ATOM 12846 C CA . THR A 1 71 ? 0.564 3.310 -7.608 1.00 0.00 71 THR A CA 9
ATOM 12847 C C . THR A 1 71 ? 1.564 3.279 -8.758 1.00 0.00 71 THR A C 9
ATOM 12848 O O . THR A 1 71 ? 2.695 3.742 -8.620 1.00 0.00 71 THR A O 9
ATOM 12859 N N . GLN A 1 72 ? 1.138 2.730 -9.892 1.00 0.00 72 GLN A N 9
ATOM 12860 C CA . GLN A 1 72 ? 1.998 2.640 -11.066 1.00 0.00 72 GLN A CA 9
ATOM 12861 C C . GLN A 1 72 ? 2.596 4.000 -11.410 1.00 0.00 72 GLN A C 9
ATOM 12862 O O . GLN A 1 72 ? 3.615 4.087 -12.092 1.00 0.00 72 GLN A O 9
ATOM 12876 N N . GLY A 1 73 ? 1.952 5.061 -10.932 1.00 0.00 73 GLY A N 9
ATOM 12877 C CA . GLY A 1 73 ? 2.434 6.404 -11.200 1.00 0.00 73 GLY A CA 9
ATOM 12878 C C . GLY A 1 73 ? 2.552 7.239 -9.941 1.00 0.00 73 GLY A C 9
ATOM 12879 O O . GLY A 1 73 ? 2.583 8.469 -10.003 1.00 0.00 73 GLY A O 9
ATOM 12883 N N . LEU A 1 74 ? 2.616 6.572 -8.794 1.00 0.00 74 LEU A N 9
ATOM 12884 C CA . LEU A 1 74 ? 2.730 7.261 -7.513 1.00 0.00 74 LEU A CA 9
ATOM 12885 C C . LEU A 1 74 ? 3.954 6.779 -6.742 1.00 0.00 74 LEU A C 9
ATOM 12886 O O . LEU A 1 74 ? 4.242 5.582 -6.696 1.00 0.00 74 LEU A O 9
ATOM 12902 N N . THR A 1 75 ? 4.672 7.718 -6.133 1.00 0.00 75 THR A N 9
ATOM 12903 C CA . THR A 1 75 ? 5.864 7.389 -5.363 1.00 0.00 75 THR A CA 9
ATOM 12904 C C . THR A 1 75 ? 5.597 7.492 -3.865 1.00 0.00 75 THR A C 9
ATOM 12905 O O . THR A 1 75 ? 4.554 7.993 -3.444 1.00 0.00 75 THR A O 9
ATOM 12916 N N . HIS A 1 76 ? 6.545 7.014 -3.066 1.00 0.00 76 HIS A N 9
ATOM 12917 C CA . HIS A 1 76 ? 6.412 7.053 -1.614 1.00 0.00 76 HIS A CA 9
ATOM 12918 C C . HIS A 1 76 ? 5.666 8.308 -1.170 1.00 0.00 76 HIS A C 9
ATOM 12919 O O . HIS A 1 76 ? 4.700 8.232 -0.411 1.00 0.00 76 HIS A O 9
ATOM 12934 N N . ALA A 1 77 ? 6.121 9.461 -1.649 1.00 0.00 77 ALA A N 9
ATOM 12935 C CA . ALA A 1 77 ? 5.496 10.732 -1.302 1.00 0.00 77 ALA A CA 9
ATOM 12936 C C . ALA A 1 77 ? 4.011 10.725 -1.649 1.00 0.00 77 ALA A C 9
ATOM 12937 O O . ALA A 1 77 ? 3.162 10.947 -0.786 1.00 0.00 77 ALA A O 9
ATOM 12944 N N . GLN A 1 78 ? 3.705 10.471 -2.918 1.00 0.00 78 GLN A N 9
ATOM 12945 C CA . GLN A 1 78 ? 2.322 10.438 -3.378 1.00 0.00 78 GLN A CA 9
ATOM 12946 C C . GLN A 1 78 ? 1.503 9.438 -2.568 1.00 0.00 78 GLN A C 9
ATOM 12947 O O . GLN A 1 78 ? 0.516 9.801 -1.930 1.00 0.00 78 GLN A O 9
ATOM 12961 N N . ALA A 1 79 ? 1.920 8.176 -2.600 1.00 0.00 79 ALA A N 9
ATOM 12962 C CA . ALA A 1 79 ? 1.226 7.124 -1.868 1.00 0.00 79 ALA A CA 9
ATOM 12963 C C . ALA A 1 79 ? 0.773 7.615 -0.498 1.00 0.00 79 ALA A C 9
ATOM 12964 O O . ALA A 1 79 ? -0.366 7.385 -0.090 1.00 0.00 79 ALA A O 9
ATOM 12971 N N . VAL A 1 80 ? 1.671 8.293 0.210 1.00 0.00 80 VAL A N 9
ATOM 12972 C CA . VAL A 1 80 ? 1.363 8.818 1.535 1.00 0.00 80 VAL A CA 9
ATOM 12973 C C . VAL A 1 80 ? 0.223 9.829 1.474 1.00 0.00 80 VAL A C 9
ATOM 12974 O O . VAL A 1 80 ? -0.783 9.686 2.167 1.00 0.00 80 VAL A O 9
ATOM 12987 N N . GLU A 1 81 ? 0.390 10.851 0.640 1.00 0.00 81 GLU A N 9
ATOM 12988 C CA . GLU A 1 81 ? -0.625 11.887 0.490 1.00 0.00 81 GLU A CA 9
ATOM 12989 C C . GLU A 1 81 ? -2.020 11.274 0.413 1.00 0.00 81 GLU A C 9
ATOM 12990 O O . GLU A 1 81 ? -2.965 11.776 1.022 1.00 0.00 81 GLU A O 9
ATOM 13002 N N . ARG A 1 82 ? -2.142 10.186 -0.342 1.00 0.00 82 ARG A N 9
ATOM 13003 C CA . ARG A 1 82 ? -3.421 9.506 -0.501 1.00 0.00 82 ARG A CA 9
ATOM 13004 C C . ARG A 1 82 ? -3.870 8.878 0.816 1.00 0.00 82 ARG A C 9
ATOM 13005 O O . ARG A 1 82 ? -4.955 9.173 1.318 1.00 0.00 82 ARG A O 9
ATOM 13026 N N . ILE A 1 83 ? -3.029 8.010 1.368 1.00 0.00 83 ILE A N 9
ATOM 13027 C CA . ILE A 1 83 ? -3.339 7.341 2.625 1.00 0.00 83 ILE A CA 9
ATOM 13028 C C . ILE A 1 83 ? -3.837 8.335 3.669 1.00 0.00 83 ILE A C 9
ATOM 13029 O O . ILE A 1 83 ? -4.809 8.072 4.377 1.00 0.00 83 ILE A O 9
ATOM 13045 N N . ARG A 1 84 ? -3.165 9.478 3.757 1.00 0.00 84 ARG A N 9
ATOM 13046 C CA . ARG A 1 84 ? -3.540 10.513 4.713 1.00 0.00 84 ARG A CA 9
ATOM 13047 C C . ARG A 1 84 ? -4.954 11.018 4.442 1.00 0.00 84 ARG A C 9
ATOM 13048 O O . ARG A 1 84 ? -5.780 11.098 5.351 1.00 0.00 84 ARG A O 9
ATOM 13069 N N . ALA A 1 85 ? -5.225 11.357 3.186 1.00 0.00 85 ALA A N 9
ATOM 13070 C CA . ALA A 1 85 ? -6.539 11.852 2.795 1.00 0.00 85 ALA A CA 9
ATOM 13071 C C . ALA A 1 85 ? -7.585 10.744 2.858 1.00 0.00 85 ALA A C 9
ATOM 13072 O O . ALA A 1 85 ? -8.777 11.010 3.002 1.00 0.00 85 ALA A O 9
ATOM 13079 N N . GLY A 1 86 ? -7.129 9.500 2.749 1.00 0.00 86 GLY A N 9
ATOM 13080 C CA . GLY A 1 86 ? -8.039 8.370 2.796 1.00 0.00 86 GLY A CA 9
ATOM 13081 C C . GLY A 1 86 ? -9.090 8.516 3.878 1.00 0.00 86 GLY A C 9
ATOM 13082 O O . GLY A 1 86 ? -10.223 8.064 3.719 1.00 0.00 86 GLY A O 9
ATOM 13086 N N . GLY A 1 87 ? -8.713 9.148 4.985 1.00 0.00 87 GLY A N 9
ATOM 13087 C CA . GLY A 1 87 ? -9.642 9.340 6.084 1.00 0.00 87 GLY A CA 9
ATOM 13088 C C . GLY A 1 87 ? -9.274 8.519 7.304 1.00 0.00 87 GLY A C 9
ATOM 13089 O O . GLY A 1 87 ? -8.121 8.131 7.493 1.00 0.00 87 GLY A O 9
ATOM 13093 N N . PRO A 1 88 ? -10.270 8.244 8.159 1.00 0.00 88 PRO A N 9
ATOM 13094 C CA . PRO A 1 88 ? -10.070 7.463 9.383 1.00 0.00 88 PRO A CA 9
ATOM 13095 C C . PRO A 1 88 ? -9.783 5.994 9.093 1.00 0.00 88 PRO A C 9
ATOM 13096 O O . PRO A 1 88 ? -9.198 5.292 9.917 1.00 0.00 88 PRO A O 9
ATOM 13107 N N . GLN A 1 89 ? -10.197 5.536 7.916 1.00 0.00 89 GLN A N 9
ATOM 13108 C CA . GLN A 1 89 ? -9.984 4.150 7.518 1.00 0.00 89 GLN A CA 9
ATOM 13109 C C . GLN A 1 89 ? -8.859 4.045 6.493 1.00 0.00 89 GLN A C 9
ATOM 13110 O O . GLN A 1 89 ? -8.900 4.686 5.442 1.00 0.00 89 GLN A O 9
ATOM 13124 N N . LEU A 1 90 ? -7.855 3.233 6.806 1.00 0.00 90 LEU A N 9
ATOM 13125 C CA . LEU A 1 90 ? -6.718 3.043 5.912 1.00 0.00 90 LEU A CA 9
ATOM 13126 C C . LEU A 1 90 ? -6.900 1.794 5.056 1.00 0.00 90 LEU A C 9
ATOM 13127 O O . LEU A 1 90 ? -7.321 0.747 5.549 1.00 0.00 90 LEU A O 9
ATOM 13143 N N . HIS A 1 91 ? -6.578 1.910 3.772 1.00 0.00 91 HIS A N 9
ATOM 13144 C CA . HIS A 1 91 ? -6.703 0.789 2.847 1.00 0.00 91 HIS A CA 9
ATOM 13145 C C . HIS A 1 91 ? -5.455 0.658 1.980 1.00 0.00 91 HIS A C 9
ATOM 13146 O O . HIS A 1 91 ? -5.212 1.481 1.096 1.00 0.00 91 HIS A O 9
ATOM 13161 N N . LEU A 1 92 ? -4.666 -0.379 2.239 1.00 0.00 92 LEU A N 9
ATOM 13162 C CA . LEU A 1 92 ? -3.442 -0.618 1.482 1.00 0.00 92 LEU A CA 9
ATOM 13163 C C . LEU A 1 92 ? -3.396 -2.049 0.957 1.00 0.00 92 LEU A C 9
ATOM 13164 O O . LEU A 1 92 ? -3.572 -3.004 1.713 1.00 0.00 92 LEU A O 9
ATOM 13180 N N . VAL A 1 93 ? -3.158 -2.190 -0.343 1.00 0.00 93 VAL A N 9
ATOM 13181 C CA . VAL A 1 93 ? -3.086 -3.505 -0.969 1.00 0.00 93 VAL A CA 9
ATOM 13182 C C . VAL A 1 93 ? -1.672 -4.071 -0.895 1.00 0.00 93 VAL A C 9
ATOM 13183 O O . VAL A 1 93 ? -0.754 -3.561 -1.536 1.00 0.00 93 VAL A O 9
ATOM 13196 N N . ILE A 1 94 ? -1.505 -5.130 -0.109 1.00 0.00 94 ILE A N 9
ATOM 13197 C CA . ILE A 1 94 ? -0.204 -5.767 0.048 1.00 0.00 94 ILE A CA 9
ATOM 13198 C C . ILE A 1 94 ? -0.263 -7.240 -0.341 1.00 0.00 94 ILE A C 9
ATOM 13199 O O . ILE A 1 94 ? -1.266 -7.915 -0.107 1.00 0.00 94 ILE A O 9
ATOM 13215 N N . ARG A 1 95 ? 0.819 -7.734 -0.935 1.00 0.00 95 ARG A N 9
ATOM 13216 C CA . ARG A 1 95 ? 0.891 -9.128 -1.355 1.00 0.00 95 ARG A CA 9
ATOM 13217 C C . ARG A 1 95 ? 2.135 -9.804 -0.787 1.00 0.00 95 ARG A C 9
ATOM 13218 O O . ARG A 1 95 ? 3.229 -9.676 -1.338 1.00 0.00 95 ARG A O 9
ATOM 13239 N N . ARG A 1 96 ? 1.960 -10.523 0.317 1.00 0.00 96 ARG A N 9
ATOM 13240 C CA . ARG A 1 96 ? 3.069 -11.217 0.960 1.00 0.00 96 ARG A CA 9
ATOM 13241 C C . ARG A 1 96 ? 3.890 -11.996 -0.063 1.00 0.00 96 ARG A C 9
ATOM 13242 O O . ARG A 1 96 ? 3.479 -13.048 -0.554 1.00 0.00 96 ARG A O 9
ATOM 13263 N N . PRO A 1 97 ? 5.078 -11.468 -0.394 1.00 0.00 97 PRO A N 9
ATOM 13264 C CA . PRO A 1 97 ? 5.981 -12.098 -1.362 1.00 0.00 97 PRO A CA 9
ATOM 13265 C C . PRO A 1 97 ? 6.593 -13.389 -0.830 1.00 0.00 97 PRO A C 9
ATOM 13266 O O . PRO A 1 97 ? 6.584 -13.641 0.376 1.00 0.00 97 PRO A O 9
ATOM 13277 N N . LEU A 1 98 ? 7.123 -14.204 -1.735 1.00 0.00 98 LEU A N 9
ATOM 13278 C CA . LEU A 1 98 ? 7.740 -15.470 -1.356 1.00 0.00 98 LEU A CA 9
ATOM 13279 C C . LEU A 1 98 ? 8.611 -15.302 -0.115 1.00 0.00 98 LEU A C 9
ATOM 13280 O O . LEU A 1 98 ? 9.033 -14.193 0.214 1.00 0.00 98 LEU A O 9
ATOM 13296 N N . SER A 1 99 ? 8.879 -16.410 0.569 1.00 0.00 99 SER A N 9
ATOM 13297 C CA . SER A 1 99 ? 9.69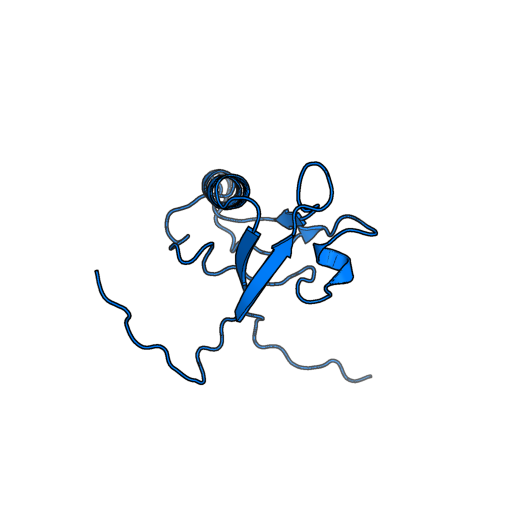9 -16.385 1.775 1.00 0.00 99 SER A CA 9
ATOM 13298 C C . SER A 1 99 ? 11.073 -16.992 1.509 1.00 0.00 99 SER A C 9
ATOM 13299 O O . SER A 1 99 ? 12.096 -16.324 1.648 1.00 0.00 99 SER A O 9
ATOM 13307 N N . GLY A 1 100 ? 11.087 -18.265 1.126 1.00 0.00 100 GLY A N 9
ATOM 13308 C CA . GLY A 1 100 ? 12.340 -18.942 0.848 1.00 0.00 100 GLY A CA 9
ATOM 13309 C C . GLY A 1 100 ? 13.251 -18.130 -0.051 1.00 0.00 100 GLY A C 9
ATOM 13310 O O . GLY A 1 100 ? 12.799 -17.414 -0.945 1.00 0.00 100 GLY A O 9
ATOM 13314 N N . PRO A 1 101 ? 14.567 -18.234 0.184 1.00 0.00 101 PRO A N 9
ATOM 13315 C CA . PRO A 1 101 ? 15.571 -17.509 -0.600 1.00 0.00 101 PRO A CA 9
ATOM 13316 C C . PRO A 1 101 ? 15.684 -18.036 -2.026 1.00 0.00 101 PRO A C 9
ATOM 13317 O O . PRO A 1 101 ? 16.207 -19.127 -2.256 1.00 0.00 101 PRO A O 9
ATOM 13328 N N . SER A 1 102 ? 15.192 -17.255 -2.982 1.00 0.00 102 SER A N 9
ATOM 13329 C CA . SER A 1 102 ? 15.235 -17.645 -4.386 1.00 0.00 102 SER A CA 9
ATOM 13330 C C . SER A 1 102 ? 16.665 -17.947 -4.823 1.00 0.00 102 SER A C 9
ATOM 13331 O O . SER A 1 102 ? 17.471 -17.037 -5.019 1.00 0.00 102 SER A O 9
ATOM 13339 N N . SER A 1 103 ? 16.973 -19.231 -4.973 1.00 0.00 103 SER A N 9
ATOM 13340 C CA . SER A 1 103 ? 18.307 -19.655 -5.382 1.00 0.00 103 SER A CA 9
ATOM 13341 C C . SER A 1 103 ? 18.913 -18.662 -6.370 1.00 0.00 103 SER A C 9
ATOM 13342 O O . SER A 1 103 ? 18.409 -18.485 -7.478 1.00 0.00 103 SER A O 9
ATOM 13350 N N . GLY A 1 104 ? 20.000 -18.016 -5.958 1.00 0.00 104 GLY A N 9
ATOM 13351 C CA . GLY A 1 104 ? 20.658 -17.049 -6.818 1.00 0.00 104 GLY A CA 9
ATOM 13352 C C . GLY A 1 104 ? 21.937 -16.509 -6.210 1.00 0.00 104 GLY A C 9
ATOM 13353 O O . GLY A 1 104 ? 21.902 -15.608 -5.371 1.00 0.00 104 GLY A O 9
ATOM 13357 N N . GLY A 1 1 ? -14.562 6.054 -16.654 1.00 0.00 1 GLY A N 10
ATOM 13358 C CA . GLY A 1 1 ? -15.335 5.160 -15.811 1.00 0.00 1 GLY A CA 10
ATOM 13359 C C . GLY A 1 1 ? -14.561 3.917 -15.420 1.00 0.00 1 GLY A C 10
ATOM 13360 O O . GLY A 1 1 ? -14.370 3.014 -16.235 1.00 0.00 1 GLY A O 10
ATOM 13364 N N . SER A 1 2 ? -14.111 3.871 -14.170 1.00 0.00 2 SER A N 10
ATOM 13365 C CA . SER A 1 2 ? -13.348 2.731 -13.675 1.00 0.00 2 SER A CA 10
ATOM 13366 C C . SER A 1 2 ? -14.274 1.579 -13.298 1.00 0.00 2 SER A C 10
ATOM 13367 O O . SER A 1 2 ? -14.799 1.528 -12.185 1.00 0.00 2 SER A O 10
ATOM 13375 N N . SER A 1 3 ? -14.471 0.656 -14.233 1.00 0.00 3 SER A N 10
ATOM 13376 C CA . SER A 1 3 ? -15.337 -0.494 -14.002 1.00 0.00 3 SER A CA 10
ATOM 13377 C C . SER A 1 3 ? -14.515 -1.734 -13.663 1.00 0.00 3 SER A C 10
ATOM 13378 O O . SER A 1 3 ? -13.338 -1.826 -14.009 1.00 0.00 3 SER A O 10
ATOM 13386 N N . GLY A 1 4 ? -15.145 -2.687 -12.983 1.00 0.00 4 GLY A N 10
ATOM 13387 C CA . GLY A 1 4 ? -14.458 -3.909 -12.607 1.00 0.00 4 GLY A CA 10
ATOM 13388 C C . GLY A 1 4 ? -13.714 -3.775 -11.294 1.00 0.00 4 GLY A C 10
ATOM 13389 O O . GLY A 1 4 ? -14.294 -3.384 -10.281 1.00 0.00 4 GLY A O 10
ATOM 13393 N N . SER A 1 5 ? -12.426 -4.102 -11.309 1.00 0.00 5 SER A N 10
ATOM 13394 C CA . SER A 1 5 ? -11.603 -4.022 -10.108 1.00 0.00 5 SER A CA 10
ATOM 13395 C C . SER A 1 5 ? -12.264 -4.756 -8.946 1.00 0.00 5 SER A C 10
ATOM 13396 O O . SER A 1 5 ? -12.267 -4.274 -7.813 1.00 0.00 5 SER A O 10
ATOM 13404 N N . SER A 1 6 ? -12.824 -5.926 -9.235 1.00 0.00 6 SER A N 10
ATOM 13405 C CA . SER A 1 6 ? -13.493 -6.727 -8.216 1.00 0.00 6 SER A CA 10
ATOM 13406 C C . SER A 1 6 ? -12.608 -7.886 -7.769 1.00 0.00 6 SER A C 10
ATOM 13407 O O . SER A 1 6 ? -12.333 -8.049 -6.581 1.00 0.00 6 SER A O 10
ATOM 13415 N N . GLY A 1 7 ? -12.164 -8.690 -8.731 1.00 0.00 7 GLY A N 10
ATOM 13416 C CA . GLY A 1 7 ? -11.315 -9.824 -8.417 1.00 0.00 7 GLY A CA 10
ATOM 13417 C C . GLY A 1 7 ? -10.689 -10.438 -9.653 1.00 0.00 7 GLY A C 10
ATOM 13418 O O . GLY A 1 7 ? -10.985 -11.580 -10.004 1.00 0.00 7 GLY A O 10
ATOM 13422 N N . GLN A 1 8 ? -9.822 -9.678 -10.315 1.00 0.00 8 GLN A N 10
ATOM 13423 C CA . GLN A 1 8 ? -9.154 -10.155 -11.521 1.00 0.00 8 GLN A CA 10
ATOM 13424 C C . GLN A 1 8 ? -8.152 -11.256 -11.189 1.00 0.00 8 GLN A C 10
ATOM 13425 O O . GLN A 1 8 ? -8.121 -12.298 -11.843 1.00 0.00 8 GLN A O 10
ATOM 13439 N N . ALA A 1 9 ? -7.334 -11.017 -10.169 1.00 0.00 9 ALA A N 10
ATOM 13440 C CA . ALA A 1 9 ? -6.332 -11.989 -9.750 1.00 0.00 9 ALA A CA 10
ATOM 13441 C C . ALA A 1 9 ? -6.295 -12.119 -8.231 1.00 0.00 9 ALA A C 10
ATOM 13442 O O . ALA A 1 9 ? -6.371 -11.123 -7.511 1.00 0.00 9 ALA A O 10
ATOM 13449 N N . SER A 1 10 ? -6.180 -13.352 -7.750 1.00 0.00 10 SER A N 10
ATOM 13450 C CA . SER A 1 10 ? -6.138 -13.613 -6.316 1.00 0.00 10 SER A CA 10
ATOM 13451 C C . SER A 1 10 ? -4.728 -13.415 -5.769 1.00 0.00 10 SER A C 10
ATOM 13452 O O . SER A 1 10 ? -3.749 -13.454 -6.514 1.00 0.00 10 SER A O 10
ATOM 13460 N N . GLY A 1 11 ? -4.632 -13.202 -4.460 1.00 0.00 11 GLY A N 10
ATOM 13461 C CA . GLY A 1 11 ? -3.338 -13.001 -3.834 1.00 0.00 11 GLY A CA 10
ATOM 13462 C C . GLY A 1 11 ? -3.238 -11.665 -3.125 1.00 0.00 11 GLY A C 10
ATOM 13463 O O . GLY A 1 11 ? -2.985 -11.610 -1.921 1.00 0.00 11 GLY A O 10
ATOM 13467 N N . HIS A 1 12 ? -3.436 -10.583 -3.872 1.00 0.00 12 HIS A N 10
ATOM 13468 C CA . HIS A 1 12 ? -3.367 -9.240 -3.308 1.00 0.00 12 HIS A CA 10
ATOM 13469 C C . HIS A 1 12 ? -4.431 -9.047 -2.232 1.00 0.00 12 HIS A C 10
ATOM 13470 O O . HIS A 1 12 ? -5.615 -9.295 -2.464 1.00 0.00 12 HIS A O 10
ATOM 13485 N N . PHE A 1 13 ? -4.002 -8.604 -1.055 1.00 0.00 13 PHE A N 10
ATOM 13486 C CA . PHE A 1 13 ? -4.918 -8.379 0.057 1.00 0.00 13 PHE A CA 10
ATOM 13487 C C . PHE A 1 13 ? -4.869 -6.925 0.517 1.00 0.00 13 PHE A C 10
ATOM 13488 O O . PHE A 1 13 ? -3.895 -6.215 0.265 1.00 0.00 13 PHE A O 10
ATOM 13505 N N . SER A 1 14 ? -5.927 -6.488 1.192 1.00 0.00 14 SER A N 10
ATOM 13506 C CA . SER A 1 14 ? -6.008 -5.117 1.684 1.00 0.00 14 SER A CA 10
ATOM 13507 C C . SER A 1 14 ? -5.778 -5.067 3.191 1.00 0.00 14 SER A C 10
ATOM 13508 O O . SER A 1 14 ? -5.970 -6.059 3.894 1.00 0.00 14 SER A O 10
ATOM 13516 N N . VAL A 1 15 ? -5.365 -3.902 3.682 1.00 0.00 15 VAL A N 10
ATOM 13517 C CA . VAL A 1 15 ? -5.110 -3.720 5.106 1.00 0.00 15 VAL A CA 10
ATOM 13518 C C . VAL A 1 15 ? -6.061 -2.692 5.707 1.00 0.00 15 VAL A C 10
ATOM 13519 O O . VAL A 1 15 ? -6.120 -1.548 5.257 1.00 0.00 15 VAL A O 10
ATOM 13532 N N . GLU A 1 16 ? -6.804 -3.107 6.728 1.00 0.00 16 GLU A N 10
ATOM 13533 C CA . GLU A 1 16 ? -7.754 -2.221 7.391 1.00 0.00 16 GLU A CA 10
ATOM 13534 C C . GLU A 1 16 ? -7.257 -1.834 8.781 1.00 0.00 16 GLU A C 10
ATOM 13535 O O . GLU A 1 16 ? -7.068 -2.689 9.647 1.00 0.00 16 GLU A O 10
ATOM 13547 N N . LEU A 1 17 ? -7.046 -0.538 8.987 1.00 0.00 17 LEU A N 10
ATOM 13548 C CA . LEU A 1 17 ? -6.570 -0.036 10.271 1.00 0.00 17 LEU A CA 10
ATOM 13549 C C . LEU A 1 17 ? -7.312 1.237 10.667 1.00 0.00 17 LEU A C 10
ATOM 13550 O O . LEU A 1 17 ? -7.835 1.954 9.813 1.00 0.00 17 LEU A O 10
ATOM 13566 N N . VAL A 1 18 ? -7.352 1.513 11.966 1.00 0.00 18 VAL A N 10
ATOM 13567 C CA . VAL A 1 18 ? -8.027 2.701 12.475 1.00 0.00 18 VAL A CA 10
ATOM 13568 C C . VAL A 1 18 ? -7.021 3.746 12.945 1.00 0.00 18 VAL A C 10
ATOM 13569 O O . VAL A 1 18 ? -6.280 3.522 13.902 1.00 0.00 18 VAL A O 10
ATOM 13582 N N . ARG A 1 19 ? -7.001 4.888 12.265 1.00 0.00 19 ARG A N 10
ATOM 13583 C CA . ARG A 1 19 ? -6.085 5.968 12.613 1.00 0.00 19 ARG A CA 10
ATOM 13584 C C . ARG A 1 19 ? -5.947 6.097 14.127 1.00 0.00 19 ARG A C 10
ATOM 13585 O O . ARG A 1 19 ? -6.863 6.557 14.807 1.00 0.00 19 ARG A O 10
ATOM 13606 N N . GLY A 1 20 ? -4.794 5.687 14.648 1.00 0.00 20 GLY A N 10
ATOM 13607 C CA . GLY A 1 20 ? -4.557 5.765 16.077 1.00 0.00 20 GLY A CA 10
ATOM 13608 C C . GLY A 1 20 ? -3.803 7.019 16.473 1.00 0.00 20 GLY A C 10
ATOM 13609 O O . GLY A 1 20 ? -4.034 8.092 15.915 1.00 0.00 20 GLY A O 10
ATOM 13613 N N . TYR A 1 21 ? -2.901 6.885 17.439 1.00 0.00 21 TYR A N 10
ATOM 13614 C CA . TYR A 1 21 ? -2.114 8.018 17.912 1.00 0.00 21 TYR A CA 10
ATOM 13615 C C . TYR A 1 21 ? -0.978 8.334 16.944 1.00 0.00 21 TYR A C 10
ATOM 13616 O O . TYR A 1 21 ? -0.202 7.454 16.572 1.00 0.00 21 TYR A O 10
ATOM 13634 N N . ALA A 1 22 ? -0.888 9.597 16.540 1.00 0.00 22 ALA A N 10
ATOM 13635 C CA . ALA A 1 22 ? 0.154 10.031 15.617 1.00 0.00 22 ALA A CA 10
ATOM 13636 C C . ALA A 1 22 ? 0.054 9.290 14.288 1.00 0.00 22 ALA A C 10
ATOM 13637 O O . ALA A 1 22 ? 1.046 8.765 13.783 1.00 0.00 22 ALA A O 10
ATOM 13644 N N . GLY A 1 23 ? -1.150 9.249 13.727 1.00 0.00 23 GLY A N 10
ATOM 13645 C CA . GLY A 1 23 ? -1.356 8.568 12.462 1.00 0.00 23 GLY A CA 10
ATOM 13646 C C . GLY A 1 23 ? -1.376 7.060 12.612 1.00 0.00 23 GLY A C 10
ATOM 13647 O O . GLY A 1 23 ? -1.730 6.538 13.669 1.00 0.00 23 GLY A O 10
ATOM 13651 N N . PHE A 1 24 ? -0.995 6.357 11.550 1.00 0.00 24 PHE A N 10
ATOM 13652 C CA . PHE A 1 24 ? -0.973 4.899 11.567 1.00 0.00 24 PHE A CA 10
ATOM 13653 C C . PHE A 1 24 ? 0.415 4.381 11.932 1.00 0.00 24 PHE A C 10
ATOM 13654 O O . PHE A 1 24 ? 0.603 3.187 12.164 1.00 0.00 24 PHE A O 10
ATOM 13671 N N . GLY A 1 25 ? 1.386 5.288 11.979 1.00 0.00 25 GLY A N 10
ATOM 13672 C CA . GLY A 1 25 ? 2.744 4.904 12.315 1.00 0.00 25 GLY A CA 10
ATOM 13673 C C . GLY A 1 25 ? 3.368 4.001 11.269 1.00 0.00 25 GLY A C 10
ATOM 13674 O O . GLY A 1 25 ? 4.243 3.193 11.579 1.00 0.00 25 GLY A O 10
ATOM 13678 N N . LEU A 1 26 ? 2.915 4.137 10.028 1.00 0.00 26 LEU A N 10
ATOM 13679 C CA . LEU A 1 26 ? 3.433 3.325 8.932 1.00 0.00 26 LEU A CA 10
ATOM 13680 C C . LEU A 1 26 ? 4.333 4.152 8.020 1.00 0.00 26 LEU A C 10
ATOM 13681 O O . LEU A 1 26 ? 3.954 5.233 7.568 1.00 0.00 26 LEU A O 10
ATOM 13697 N N . THR A 1 27 ? 5.529 3.637 7.752 1.00 0.00 27 THR A N 10
ATOM 13698 C CA . THR A 1 27 ? 6.484 4.326 6.893 1.00 0.00 27 THR A CA 10
ATOM 13699 C C . THR A 1 27 ? 6.930 3.434 5.740 1.00 0.00 27 THR A C 10
ATOM 13700 O O . THR A 1 27 ? 6.965 2.210 5.866 1.00 0.00 27 THR A O 10
ATOM 13711 N N . LEU A 1 28 ? 7.272 4.055 4.617 1.00 0.00 28 LEU A N 10
ATOM 13712 C CA . LEU A 1 28 ? 7.718 3.317 3.440 1.00 0.00 28 LEU A CA 10
ATOM 13713 C C . LEU A 1 28 ? 9.138 3.717 3.052 1.00 0.00 28 LEU A C 10
ATOM 13714 O O . LEU A 1 28 ? 9.516 4.883 3.156 1.00 0.00 28 LEU A O 10
ATOM 13730 N N . GLY A 1 29 ? 9.920 2.741 2.601 1.00 0.00 29 GLY A N 10
ATOM 13731 C CA . GLY A 1 29 ? 11.289 3.012 2.202 1.00 0.00 29 GLY A CA 10
ATOM 13732 C C . GLY A 1 29 ? 11.536 2.710 0.737 1.00 0.00 29 GLY A C 10
ATOM 13733 O O . GLY A 1 29 ? 11.529 1.551 0.325 1.00 0.00 29 GLY A O 10
ATOM 13737 N N . GLY A 1 30 ? 11.754 3.757 -0.053 1.00 0.00 30 GLY A N 10
ATOM 13738 C CA . GLY A 1 30 ? 12.000 3.577 -1.472 1.00 0.00 30 GLY A CA 10
ATOM 13739 C C . GLY A 1 30 ? 10.908 4.184 -2.331 1.00 0.00 30 GLY A C 10
ATOM 13740 O O . GLY A 1 30 ? 10.529 5.339 -2.140 1.00 0.00 30 GLY A O 10
ATOM 13744 N N . GLY A 1 31 ? 10.402 3.404 -3.281 1.00 0.00 31 GLY A N 10
ATOM 13745 C CA . GLY A 1 31 ? 9.354 3.890 -4.159 1.00 0.00 31 GLY A CA 10
ATOM 13746 C C . GLY A 1 31 ? 9.904 4.541 -5.413 1.00 0.00 31 GLY A C 10
ATOM 13747 O O . GLY A 1 31 ? 11.096 4.836 -5.496 1.00 0.00 31 GLY A O 10
ATOM 13751 N N . ARG A 1 32 ? 9.033 4.766 -6.392 1.00 0.00 32 ARG A N 10
ATOM 13752 C CA . ARG A 1 32 ? 9.439 5.384 -7.648 1.00 0.00 32 ARG A CA 10
ATOM 13753 C C . ARG A 1 32 ? 9.884 6.826 -7.426 1.00 0.00 32 ARG A C 10
ATOM 13754 O O . ARG A 1 32 ? 9.064 7.708 -7.173 1.00 0.00 32 ARG A O 10
ATOM 13775 N N . ASP A 1 33 ? 11.189 7.058 -7.522 1.00 0.00 33 ASP A N 10
ATOM 13776 C CA . ASP A 1 33 ? 11.744 8.393 -7.332 1.00 0.00 33 ASP A CA 10
ATOM 13777 C C . ASP A 1 33 ? 12.389 8.901 -8.617 1.00 0.00 33 ASP A C 10
ATOM 13778 O O . ASP A 1 33 ? 12.802 8.115 -9.470 1.00 0.00 33 ASP A O 10
ATOM 13787 N N . VAL A 1 34 ? 12.470 10.221 -8.751 1.00 0.00 34 VAL A N 10
ATOM 13788 C CA . VAL A 1 34 ? 13.065 10.835 -9.932 1.00 0.00 34 VAL A CA 10
ATOM 13789 C C . VAL A 1 34 ? 14.537 10.463 -10.063 1.00 0.00 34 VAL A C 10
ATOM 13790 O O . VAL A 1 34 ? 15.100 10.491 -11.157 1.00 0.00 34 VAL A O 10
ATOM 13803 N N . ALA A 1 35 ? 15.156 10.113 -8.940 1.00 0.00 35 ALA A N 10
ATOM 13804 C CA . ALA A 1 35 ? 16.562 9.732 -8.930 1.00 0.00 35 ALA A CA 10
ATOM 13805 C C . ALA A 1 35 ? 16.724 8.223 -9.084 1.00 0.00 35 ALA A C 10
ATOM 13806 O O . ALA A 1 35 ? 17.714 7.748 -9.638 1.00 0.00 35 ALA A O 10
ATOM 13813 N N . GLY A 1 36 ? 15.744 7.474 -8.588 1.00 0.00 36 GLY A N 10
ATOM 13814 C CA . GLY A 1 36 ? 15.797 6.027 -8.679 1.00 0.00 36 GLY A CA 10
ATOM 13815 C C . GLY A 1 36 ? 14.424 5.389 -8.600 1.00 0.00 36 GLY A C 10
ATOM 13816 O O . GLY A 1 36 ? 13.540 5.888 -7.903 1.00 0.00 36 GLY A O 10
ATOM 13820 N N . ASP A 1 37 ? 14.244 4.286 -9.318 1.00 0.00 37 ASP A N 10
ATOM 13821 C CA . ASP A 1 37 ? 12.968 3.580 -9.326 1.00 0.00 37 ASP A CA 10
ATOM 13822 C C . ASP A 1 37 ? 13.036 2.324 -8.463 1.00 0.00 37 ASP A C 10
ATOM 13823 O O . ASP A 1 37 ? 13.750 1.374 -8.784 1.00 0.00 37 ASP A O 10
ATOM 13832 N N . THR A 1 38 ? 12.288 2.327 -7.363 1.00 0.00 38 THR A N 10
ATOM 13833 C CA . THR A 1 38 ? 12.265 1.190 -6.452 1.00 0.00 38 THR A CA 10
ATOM 13834 C C . THR A 1 38 ? 10.838 0.843 -6.042 1.00 0.00 38 THR A C 10
ATOM 13835 O O . THR A 1 38 ? 9.984 1.715 -5.882 1.00 0.00 38 THR A O 10
ATOM 13846 N N . PRO A 1 39 ? 10.573 -0.460 -5.866 1.00 0.00 39 PRO A N 10
ATOM 13847 C CA . PRO A 1 39 ? 9.249 -0.951 -5.471 1.00 0.00 39 PRO A CA 10
ATOM 13848 C C . PRO A 1 39 ? 8.901 -0.586 -4.032 1.00 0.00 39 PRO A C 10
ATOM 13849 O O . PRO A 1 39 ? 9.586 -0.995 -3.093 1.00 0.00 39 PRO A O 10
ATOM 13860 N N . LEU A 1 40 ? 7.833 0.186 -3.864 1.00 0.00 40 LEU A N 10
ATOM 13861 C CA . LEU A 1 40 ? 7.394 0.607 -2.538 1.00 0.00 40 LEU A CA 10
ATOM 13862 C C . LEU A 1 40 ? 7.256 -0.592 -1.605 1.00 0.00 40 LEU A C 10
ATOM 13863 O O . LEU A 1 40 ? 6.615 -1.586 -1.945 1.00 0.00 40 LEU A O 10
ATOM 13879 N N . ALA A 1 41 ? 7.859 -0.489 -0.425 1.00 0.00 41 ALA A N 10
ATOM 13880 C CA . ALA A 1 41 ? 7.800 -1.563 0.559 1.00 0.00 41 ALA A CA 10
ATOM 13881 C C . ALA A 1 41 ? 7.894 -1.012 1.978 1.00 0.00 41 ALA A C 10
ATOM 13882 O O . ALA A 1 41 ? 8.595 -0.031 2.229 1.00 0.00 41 ALA A O 10
ATOM 13889 N N . VAL A 1 42 ? 7.184 -1.649 2.904 1.00 0.00 42 VAL A N 10
ATOM 13890 C CA . VAL A 1 42 ? 7.187 -1.223 4.298 1.00 0.00 42 VAL A CA 10
ATOM 13891 C C . VAL A 1 42 ? 8.610 -1.118 4.837 1.00 0.00 42 VAL A C 10
ATOM 13892 O O . VAL A 1 42 ? 9.411 -2.040 4.685 1.00 0.00 42 VAL A O 10
ATOM 13905 N N . ARG A 1 43 ? 8.916 0.012 5.466 1.00 0.00 43 ARG A N 10
ATOM 13906 C CA . ARG A 1 43 ? 10.242 0.238 6.027 1.00 0.00 43 ARG A CA 10
ATOM 13907 C C . ARG A 1 43 ? 10.240 0.011 7.536 1.00 0.00 43 ARG A C 10
ATOM 13908 O O . ARG A 1 43 ? 10.818 -0.956 8.030 1.00 0.00 43 ARG A O 10
ATOM 13929 N N . GLY A 1 44 ? 9.587 0.912 8.264 1.00 0.00 44 GLY A N 10
ATOM 13930 C CA . GLY A 1 44 ? 9.522 0.793 9.709 1.00 0.00 44 GLY A CA 10
ATOM 13931 C C . GLY A 1 44 ? 8.101 0.653 10.217 1.00 0.00 44 GLY A C 10
ATOM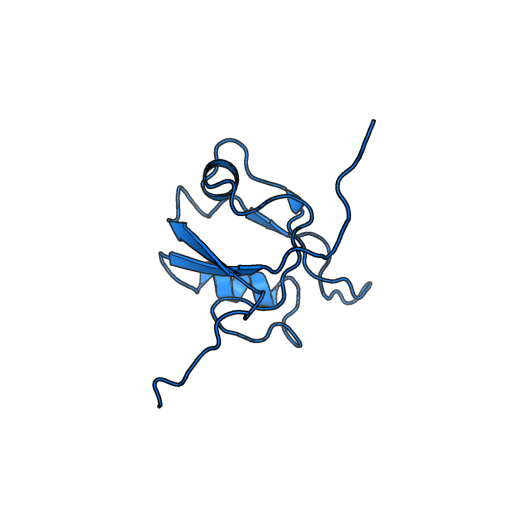 13932 O O . GLY A 1 44 ? 7.153 1.080 9.556 1.00 0.00 44 GLY A O 10
ATOM 13936 N N . LEU A 1 45 ? 7.950 0.052 11.392 1.00 0.00 45 LEU A N 10
ATOM 13937 C CA . LEU A 1 45 ? 6.633 -0.144 11.988 1.00 0.00 45 LEU A CA 10
ATOM 13938 C C . LEU A 1 45 ? 6.573 0.458 13.388 1.00 0.00 45 LEU A C 10
ATOM 13939 O O . LEU A 1 45 ? 7.088 -0.119 14.346 1.00 0.00 45 LEU A O 10
ATOM 13955 N N . LEU A 1 46 ? 5.941 1.621 13.499 1.00 0.00 46 LEU A N 10
ATOM 13956 C CA . LEU A 1 46 ? 5.811 2.302 14.782 1.00 0.00 46 LEU A CA 10
ATOM 13957 C C . LEU A 1 46 ? 5.168 1.388 15.821 1.00 0.00 46 LEU A C 10
ATOM 13958 O O . LEU A 1 46 ? 3.979 1.078 15.741 1.00 0.00 46 LEU A O 10
ATOM 13974 N N . LYS A 1 47 ? 5.962 0.960 16.797 1.00 0.00 47 LYS A N 10
ATOM 13975 C CA . LYS A 1 47 ? 5.472 0.084 17.854 1.00 0.00 47 LYS A CA 10
ATOM 13976 C C . LYS A 1 47 ? 4.215 0.660 18.499 1.00 0.00 47 LYS A C 10
ATOM 13977 O O . LYS A 1 47 ? 3.929 1.850 18.368 1.00 0.00 47 LYS A O 10
ATOM 13996 N N . ASP A 1 48 ? 3.471 -0.190 19.196 1.00 0.00 48 ASP A N 10
ATOM 13997 C CA . ASP A 1 48 ? 2.246 0.235 19.864 1.00 0.00 48 ASP A CA 10
ATOM 13998 C C . ASP A 1 48 ? 1.291 0.898 18.876 1.00 0.00 48 ASP A C 10
ATOM 13999 O O . ASP A 1 48 ? 0.451 1.711 19.260 1.00 0.00 48 ASP A O 10
ATOM 14008 N N . GLY A 1 49 ? 1.426 0.545 17.602 1.00 0.00 49 GLY A N 10
ATOM 14009 C CA . GLY A 1 49 ? 0.570 1.115 16.579 1.00 0.00 49 GLY A CA 10
ATOM 14010 C C . GLY A 1 49 ? -0.341 0.084 15.943 1.00 0.00 49 GLY A C 10
ATOM 14011 O O . GLY A 1 49 ? -0.231 -1.116 16.200 1.00 0.00 49 GLY A O 10
ATOM 14015 N N . PRO A 1 50 ? -1.268 0.550 15.093 1.00 0.00 50 PRO A N 10
ATOM 14016 C CA . PRO A 1 50 ? -2.221 -0.325 14.403 1.00 0.00 50 PRO A CA 10
ATOM 14017 C C . PRO A 1 50 ? -1.548 -1.195 13.347 1.00 0.00 50 PRO A C 10
ATOM 14018 O O . PRO A 1 50 ? -1.865 -2.376 13.209 1.00 0.00 50 PRO A O 10
ATOM 14029 N N . ALA A 1 51 ? -0.619 -0.603 12.603 1.00 0.00 51 ALA A N 10
ATOM 14030 C CA . ALA A 1 51 ? 0.100 -1.325 11.561 1.00 0.00 51 ALA A CA 10
ATOM 14031 C C . ALA A 1 51 ? 0.984 -2.414 12.158 1.00 0.00 51 ALA A C 10
ATOM 14032 O O . ALA A 1 51 ? 1.111 -3.501 11.594 1.00 0.00 51 ALA A O 10
ATOM 14039 N N . GLN A 1 52 ? 1.594 -2.115 13.300 1.00 0.00 52 GLN A N 10
ATOM 14040 C CA . GLN A 1 52 ? 2.468 -3.069 13.972 1.00 0.00 52 GLN A CA 10
ATOM 14041 C C . GLN A 1 52 ? 1.655 -4.099 14.749 1.00 0.00 52 GLN A C 10
ATOM 14042 O O . GLN A 1 52 ? 2.060 -5.255 14.879 1.00 0.00 52 GLN A O 10
ATOM 14056 N N . ARG A 1 53 ? 0.507 -3.672 15.265 1.00 0.00 53 ARG A N 10
ATOM 14057 C CA . ARG A 1 53 ? -0.362 -4.557 16.031 1.00 0.00 53 ARG A CA 10
ATOM 14058 C C . ARG A 1 53 ? -1.026 -5.588 15.122 1.00 0.00 53 ARG A C 10
ATOM 14059 O O . ARG A 1 53 ? -1.004 -6.786 15.406 1.00 0.00 53 ARG A O 10
ATOM 14080 N N . CYS A 1 54 ? -1.614 -5.114 14.030 1.00 0.00 54 CYS A N 10
ATOM 14081 C CA . CYS A 1 54 ? -2.285 -5.994 13.080 1.00 0.00 54 CYS A CA 10
ATOM 14082 C C . CYS A 1 54 ? -1.333 -7.072 12.571 1.00 0.00 54 CYS A C 10
ATOM 14083 O O . CYS A 1 54 ? -1.730 -8.218 12.365 1.00 0.00 54 CYS A O 10
ATOM 14091 N N . GLY A 1 55 ? -0.074 -6.695 12.369 1.00 0.00 55 GLY A N 10
ATOM 14092 C CA . GLY A 1 55 ? 0.914 -7.640 11.884 1.00 0.00 55 GLY A CA 10
ATOM 14093 C C . GLY A 1 55 ? 0.829 -7.852 10.386 1.00 0.00 55 GLY A C 10
ATOM 14094 O O . GLY A 1 55 ? 1.851 -7.952 9.707 1.00 0.00 55 GLY A O 10
ATOM 14098 N N . ARG A 1 56 ? -0.394 -7.921 9.868 1.00 0.00 56 ARG A N 10
ATOM 14099 C CA . ARG A 1 56 ? -0.609 -8.125 8.441 1.00 0.00 56 ARG A CA 10
ATOM 14100 C C . ARG A 1 56 ? 0.476 -7.430 7.623 1.00 0.00 56 ARG A C 10
ATOM 14101 O O . ARG A 1 56 ? 0.868 -7.909 6.557 1.00 0.00 56 ARG A O 10
ATOM 14122 N N . LEU A 1 57 ? 0.958 -6.300 8.128 1.00 0.00 57 LEU A N 10
ATOM 14123 C CA . LEU A 1 57 ? 1.998 -5.538 7.444 1.00 0.00 57 LEU A CA 10
ATOM 14124 C C . LEU A 1 57 ? 3.371 -5.839 8.037 1.00 0.00 57 LEU A C 10
ATOM 14125 O O . LEU A 1 57 ? 3.561 -5.774 9.251 1.00 0.00 57 LEU A O 10
ATOM 14141 N N . GLU A 1 58 ? 4.326 -6.164 7.171 1.00 0.00 58 GLU A N 10
ATOM 14142 C CA . GLU A 1 58 ? 5.682 -6.473 7.609 1.00 0.00 58 GLU A CA 10
ATOM 14143 C C . GLU A 1 58 ? 6.710 -5.734 6.757 1.00 0.00 58 GLU A C 10
ATOM 14144 O O . GLU A 1 58 ? 6.421 -5.320 5.635 1.00 0.00 58 GLU A O 10
ATOM 14156 N N . VAL A 1 59 ? 7.913 -5.573 7.300 1.00 0.00 59 VAL A N 10
ATOM 14157 C CA . VAL A 1 59 ? 8.985 -4.885 6.590 1.00 0.00 59 VAL A CA 10
ATOM 14158 C C . VAL A 1 59 ? 9.433 -5.678 5.368 1.00 0.00 59 VAL A C 10
ATOM 14159 O O . VAL A 1 59 ? 9.867 -6.824 5.483 1.00 0.00 59 VAL A O 10
ATOM 14172 N N . GLY A 1 60 ? 9.324 -5.061 4.196 1.00 0.00 60 GLY A N 10
ATOM 14173 C CA . GLY A 1 60 ? 9.722 -5.724 2.968 1.00 0.00 60 GLY A CA 10
ATOM 14174 C C . GLY A 1 60 ? 8.540 -6.046 2.074 1.00 0.00 60 GLY A C 10
ATOM 14175 O O . GLY A 1 60 ? 8.715 -6.417 0.913 1.00 0.00 60 GLY A O 10
ATOM 14179 N N . ASP A 1 61 ? 7.335 -5.906 2.616 1.00 0.00 61 ASP A N 10
ATOM 14180 C CA . ASP A 1 61 ? 6.120 -6.186 1.860 1.00 0.00 61 ASP A CA 10
ATOM 14181 C C . ASP A 1 61 ? 6.097 -5.394 0.556 1.00 0.00 61 ASP A C 10
ATOM 14182 O O . ASP A 1 61 ? 6.721 -4.338 0.447 1.00 0.00 61 ASP A O 10
ATOM 14191 N N . LEU A 1 62 ? 5.375 -5.912 -0.432 1.00 0.00 62 LEU A N 10
ATOM 14192 C CA . LEU A 1 62 ? 5.271 -5.254 -1.730 1.00 0.00 62 LEU A CA 10
ATOM 14193 C C . LEU A 1 62 ? 3.906 -4.595 -1.898 1.00 0.00 62 LEU A C 10
ATOM 14194 O O . LEU A 1 62 ? 2.874 -5.266 -1.880 1.00 0.00 62 LEU A O 10
ATOM 14210 N N . VAL A 1 63 ? 3.908 -3.276 -2.064 1.00 0.00 63 VAL A N 10
ATOM 14211 C CA . VAL A 1 63 ? 2.670 -2.525 -2.240 1.00 0.00 63 VAL A CA 10
ATOM 14212 C C . VAL A 1 63 ? 2.310 -2.397 -3.716 1.00 0.00 63 VAL A C 10
ATOM 14213 O O . VAL A 1 63 ? 3.095 -1.885 -4.515 1.00 0.00 63 VAL A O 10
ATOM 14226 N N . LEU A 1 64 ? 1.118 -2.864 -4.071 1.00 0.00 64 LEU A N 10
ATOM 14227 C CA . LEU A 1 64 ? 0.653 -2.800 -5.452 1.00 0.00 64 LEU A CA 10
ATOM 14228 C C . LEU A 1 64 ? -0.297 -1.624 -5.653 1.00 0.00 64 LEU A C 10
ATOM 14229 O O . LEU A 1 64 ? -0.250 -0.942 -6.677 1.00 0.00 64 LEU A O 10
ATOM 14245 N N . HIS A 1 65 ? -1.158 -1.390 -4.668 1.00 0.00 65 HIS A N 10
ATOM 14246 C CA . HIS A 1 65 ? -2.118 -0.294 -4.735 1.00 0.00 65 HIS A CA 10
ATOM 14247 C C . HIS A 1 65 ? -2.357 0.305 -3.352 1.00 0.00 65 HIS A C 10
ATOM 14248 O O . HIS A 1 65 ? -1.782 -0.148 -2.362 1.00 0.00 65 HIS A O 10
ATOM 14263 N N . ILE A 1 66 ? -3.207 1.325 -3.293 1.00 0.00 66 ILE A N 10
ATOM 14264 C CA . ILE A 1 66 ? -3.521 1.984 -2.032 1.00 0.00 66 ILE A CA 10
ATOM 14265 C C . ILE A 1 66 ? -4.885 2.664 -2.092 1.00 0.00 66 ILE A C 10
ATOM 14266 O O . ILE A 1 66 ? -5.109 3.557 -2.908 1.00 0.00 66 ILE A O 10
ATOM 14282 N N . ASN A 1 67 ? -5.792 2.236 -1.220 1.00 0.00 67 ASN A N 10
ATOM 14283 C CA . ASN A 1 67 ? -7.134 2.804 -1.173 1.00 0.00 67 ASN A CA 10
ATOM 14284 C C . ASN A 1 67 ? -7.756 2.847 -2.565 1.00 0.00 67 ASN A C 10
ATOM 14285 O O . ASN A 1 67 ? -8.347 3.850 -2.963 1.00 0.00 67 ASN A O 10
ATOM 14296 N N . GLY A 1 68 ? -7.619 1.749 -3.303 1.00 0.00 68 GLY A N 10
ATOM 14297 C CA . GLY A 1 68 ? -8.173 1.681 -4.642 1.00 0.00 68 GLY A CA 10
ATOM 14298 C C . GLY A 1 68 ? -7.467 2.610 -5.609 1.00 0.00 68 GLY A C 10
ATOM 14299 O O . GLY A 1 68 ? -8.020 2.972 -6.647 1.00 0.00 68 GLY A O 10
ATOM 14303 N N . GLU A 1 69 ? -6.242 2.998 -5.268 1.00 0.00 69 GLU A N 10
ATOM 14304 C CA . GLU A 1 69 ? -5.462 3.894 -6.113 1.00 0.00 69 GLU A CA 10
ATOM 14305 C C . GLU A 1 69 ? -4.253 3.171 -6.700 1.00 0.00 69 GLU A C 10
ATOM 14306 O O . GLU A 1 69 ? -3.451 2.587 -5.971 1.00 0.00 69 GLU A O 10
ATOM 14318 N N . SER A 1 70 ? -4.129 3.215 -8.023 1.00 0.00 70 SER A N 10
ATOM 14319 C CA . SER A 1 70 ? -3.021 2.561 -8.709 1.00 0.00 70 SER A CA 10
ATOM 14320 C C . SER A 1 70 ? -1.725 3.345 -8.518 1.00 0.00 70 SER A C 10
ATOM 14321 O O . SER A 1 70 ? -1.590 4.471 -8.998 1.00 0.00 70 SER A O 10
ATOM 14329 N N . THR A 1 71 ? -0.774 2.740 -7.813 1.00 0.00 71 THR A N 10
ATOM 14330 C CA . THR A 1 71 ? 0.510 3.380 -7.556 1.00 0.00 71 THR A CA 10
ATOM 14331 C C . THR A 1 71 ? 1.483 3.140 -8.705 1.00 0.00 71 THR A C 10
ATOM 14332 O O . THR A 1 71 ? 2.666 3.461 -8.604 1.00 0.00 71 THR A O 10
ATOM 14343 N N . GLN A 1 72 ? 0.976 2.575 -9.796 1.00 0.00 72 GLN A N 10
ATOM 14344 C CA . GLN A 1 72 ? 1.801 2.293 -10.964 1.00 0.00 72 GLN A CA 10
ATOM 14345 C C . GLN A 1 72 ? 2.545 3.544 -11.419 1.00 0.00 72 GLN A C 10
ATOM 14346 O O . GLN A 1 72 ? 3.728 3.488 -11.754 1.00 0.00 72 GLN A O 10
ATOM 14360 N N . GLY A 1 73 ? 1.843 4.673 -11.430 1.00 0.00 73 GLY A N 10
ATOM 14361 C CA . GLY A 1 73 ? 2.453 5.922 -11.847 1.00 0.00 73 GLY A CA 10
ATOM 14362 C C . GLY A 1 73 ? 2.485 6.952 -10.735 1.00 0.00 73 GLY A C 10
ATOM 14363 O O . GLY A 1 73 ? 2.384 8.153 -10.988 1.00 0.00 73 GLY A O 10
ATOM 14367 N N . LEU A 1 74 ? 2.624 6.482 -9.500 1.00 0.00 74 LEU A N 10
ATOM 14368 C CA . LEU A 1 74 ? 2.668 7.370 -8.344 1.00 0.00 74 LEU A CA 10
ATOM 14369 C C . LEU A 1 74 ? 3.990 7.228 -7.597 1.00 0.00 74 LEU A C 10
ATOM 14370 O O . LEU A 1 74 ? 4.463 6.117 -7.354 1.00 0.00 74 LEU A O 10
ATOM 14386 N N . THR A 1 75 ? 4.583 8.361 -7.232 1.00 0.00 75 THR A N 10
ATOM 14387 C CA . THR A 1 75 ? 5.849 8.363 -6.512 1.00 0.00 75 THR A CA 10
ATOM 14388 C C . THR A 1 75 ? 5.633 8.147 -5.018 1.00 0.00 75 THR A C 10
ATOM 14389 O O . THR A 1 75 ? 4.501 7.979 -4.563 1.00 0.00 75 THR A O 10
ATOM 14400 N N . HIS A 1 76 ? 6.725 8.154 -4.260 1.00 0.00 76 HIS A N 10
ATOM 14401 C CA . HIS A 1 76 ? 6.654 7.960 -2.816 1.00 0.00 76 HIS A CA 10
ATOM 14402 C C . HIS A 1 76 ? 5.643 8.915 -2.189 1.00 0.00 76 HIS A C 10
ATOM 14403 O O . HIS A 1 76 ? 4.716 8.488 -1.501 1.00 0.00 76 HIS A O 10
ATOM 14418 N N . ALA A 1 77 ? 5.829 10.208 -2.430 1.00 0.00 77 ALA A N 10
ATOM 14419 C CA . ALA A 1 77 ? 4.933 11.223 -1.890 1.00 0.00 77 ALA A CA 10
ATOM 14420 C C . ALA A 1 77 ? 3.484 10.933 -2.267 1.00 0.00 77 ALA A C 10
ATOM 14421 O O . ALA A 1 77 ? 2.621 10.811 -1.398 1.00 0.00 77 ALA A O 10
ATOM 14428 N N . GLN A 1 78 ? 3.226 10.824 -3.566 1.00 0.00 78 GLN A N 10
ATOM 14429 C CA . GLN A 1 78 ? 1.880 10.550 -4.056 1.00 0.00 78 GLN A CA 10
ATOM 14430 C C . GLN A 1 78 ? 1.212 9.456 -3.229 1.00 0.00 78 GLN A C 10
ATOM 14431 O O . GLN A 1 78 ? 0.209 9.698 -2.558 1.00 0.00 78 GLN A O 10
ATOM 14445 N N . ALA A 1 79 ? 1.775 8.253 -3.283 1.00 0.00 79 ALA A N 10
ATOM 14446 C CA . ALA A 1 79 ? 1.234 7.123 -2.538 1.00 0.00 79 ALA A CA 10
ATOM 14447 C C . ALA A 1 79 ? 0.965 7.502 -1.086 1.00 0.00 79 ALA A C 10
ATOM 14448 O O . ALA A 1 79 ? -0.091 7.187 -0.537 1.00 0.00 79 ALA A O 10
ATOM 14455 N N . VAL A 1 80 ? 1.927 8.179 -0.467 1.00 0.00 80 VAL A N 10
ATOM 14456 C CA . VAL A 1 80 ? 1.793 8.601 0.922 1.00 0.00 80 VAL A CA 10
ATOM 14457 C C . VAL A 1 80 ? 0.691 9.644 1.076 1.00 0.00 80 VAL A C 10
ATOM 14458 O O . VAL A 1 80 ? 0.084 9.766 2.139 1.00 0.00 80 VAL A O 10
ATOM 14471 N N . GLU A 1 81 ? 0.438 10.392 0.007 1.00 0.00 81 GLU A N 10
ATOM 14472 C CA . GLU A 1 81 ? -0.592 11.425 0.024 1.00 0.00 81 GLU A CA 10
ATOM 14473 C C . GLU A 1 81 ? -1.985 10.804 -0.015 1.00 0.00 81 GLU A C 10
ATOM 14474 O O . GLU A 1 81 ? -2.965 11.426 0.397 1.00 0.00 81 GLU A O 10
ATOM 14486 N N . ARG A 1 82 ? -2.066 9.574 -0.512 1.00 0.00 82 ARG A N 10
ATOM 14487 C CA . ARG A 1 82 ? -3.339 8.870 -0.607 1.00 0.00 82 ARG A CA 10
ATOM 14488 C C . ARG A 1 82 ? -3.763 8.329 0.755 1.00 0.00 82 ARG A C 10
ATOM 14489 O O . ARG A 1 82 ? -4.954 8.252 1.060 1.00 0.00 82 ARG A O 10
ATOM 14510 N N . ILE A 1 83 ? -2.782 7.957 1.570 1.00 0.00 83 ILE A N 10
ATOM 14511 C CA . ILE A 1 83 ? -3.054 7.424 2.899 1.00 0.00 83 ILE A CA 10
ATOM 14512 C C . ILE A 1 83 ? -3.531 8.521 3.844 1.00 0.00 83 ILE A C 10
ATOM 14513 O O . ILE A 1 83 ? -4.529 8.359 4.546 1.00 0.00 83 ILE A O 10
ATOM 14529 N N . ARG A 1 84 ? -2.812 9.639 3.855 1.00 0.00 84 ARG A N 10
ATOM 14530 C CA . ARG A 1 84 ? -3.163 10.765 4.713 1.00 0.00 84 ARG A CA 10
ATOM 14531 C C . ARG A 1 84 ? -4.576 11.257 4.414 1.00 0.00 84 ARG A C 10
ATOM 14532 O O . ARG A 1 84 ? -5.291 11.701 5.311 1.00 0.00 84 ARG A O 10
ATOM 14553 N N . ALA A 1 85 ? -4.970 11.175 3.148 1.00 0.00 85 ALA A N 10
ATOM 14554 C CA . ALA A 1 85 ? -6.297 11.611 2.731 1.00 0.00 85 ALA A CA 10
ATOM 14555 C C . ALA A 1 85 ? -7.292 10.456 2.775 1.00 0.00 85 ALA A C 10
ATOM 14556 O O . ALA A 1 85 ? -8.493 10.652 2.592 1.00 0.00 85 ALA A O 10
ATOM 14563 N N . GLY A 1 86 ? -6.785 9.252 3.019 1.00 0.00 86 GLY A N 10
ATOM 14564 C CA . GLY A 1 86 ? -7.644 8.084 3.082 1.00 0.00 86 GLY A CA 10
ATOM 14565 C C . GLY A 1 86 ? -8.809 8.271 4.034 1.00 0.00 86 GLY A C 10
ATOM 14566 O O . GLY A 1 86 ? -9.896 7.743 3.807 1.00 0.00 86 GLY A O 10
ATOM 14570 N N . GLY A 1 87 ? -8.581 9.025 5.105 1.00 0.00 87 GLY A N 10
ATOM 14571 C CA . GLY A 1 87 ? -9.629 9.266 6.079 1.00 0.00 87 GLY A CA 10
ATOM 14572 C C . GLY A 1 87 ? -9.431 8.467 7.352 1.00 0.00 87 GLY A C 10
ATOM 14573 O O . GLY A 1 87 ? -8.321 8.052 7.684 1.00 0.00 87 GLY A O 10
ATOM 14577 N N . PRO A 1 88 ? -10.528 8.242 8.090 1.00 0.00 88 PRO A N 10
ATOM 14578 C CA . PRO A 1 88 ? -10.496 7.487 9.346 1.00 0.00 88 PRO A CA 10
ATOM 14579 C C . PRO A 1 88 ? -10.222 6.003 9.124 1.00 0.00 88 PRO A C 10
ATOM 14580 O O . PRO A 1 88 ? -9.832 5.290 10.048 1.00 0.00 88 PRO A O 10
ATOM 14591 N N . GLN A 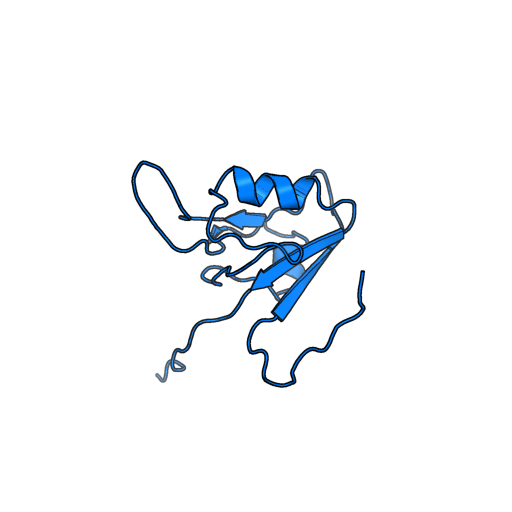1 89 ? -10.429 5.546 7.893 1.00 0.00 89 GLN A N 10
ATOM 14592 C CA . GLN A 1 89 ? -10.204 4.147 7.551 1.00 0.00 89 GLN A CA 10
ATOM 14593 C C . GLN A 1 89 ? -9.034 4.004 6.583 1.00 0.00 89 GLN A C 10
ATOM 14594 O O . GLN A 1 89 ? -9.004 4.643 5.530 1.00 0.00 89 GLN A O 10
ATOM 14608 N N . LEU A 1 90 ? -8.072 3.163 6.946 1.00 0.00 90 LEU A N 10
ATOM 14609 C CA . LEU A 1 90 ? -6.898 2.937 6.109 1.00 0.00 90 LEU A CA 10
ATOM 14610 C C . LEU A 1 90 ? -7.072 1.686 5.254 1.00 0.00 90 LEU A C 10
ATOM 14611 O O . LEU A 1 90 ? -7.542 0.653 5.734 1.00 0.00 90 LEU A O 10
ATOM 14627 N N . HIS A 1 91 ? -6.689 1.785 3.985 1.00 0.00 91 HIS A N 10
ATOM 14628 C CA . HIS A 1 91 ? -6.800 0.660 3.064 1.00 0.00 91 HIS A CA 10
ATOM 14629 C C . HIS A 1 91 ? -5.569 0.570 2.166 1.00 0.00 91 HIS A C 10
ATOM 14630 O O . HIS A 1 91 ? -5.386 1.386 1.262 1.00 0.00 91 HIS A O 10
ATOM 14645 N N . LEU A 1 92 ? -4.729 -0.427 2.421 1.00 0.00 92 LEU A N 10
ATOM 14646 C CA . LEU A 1 92 ? -3.515 -0.623 1.636 1.00 0.00 92 LEU A CA 10
ATOM 14647 C C . LEU A 1 92 ? -3.467 -2.030 1.049 1.00 0.00 92 LEU A C 10
ATOM 14648 O O . LEU A 1 92 ? -3.661 -3.017 1.759 1.00 0.00 92 LEU A O 10
ATOM 14664 N N . VAL A 1 93 ? -3.207 -2.115 -0.251 1.00 0.00 93 VAL A N 10
ATOM 14665 C CA . VAL A 1 93 ? -3.130 -3.401 -0.934 1.00 0.00 93 VAL A CA 10
ATOM 14666 C C . VAL A 1 93 ? -1.703 -3.938 -0.937 1.00 0.00 93 VAL A C 10
ATOM 14667 O O . VAL A 1 93 ? -0.811 -3.353 -1.553 1.00 0.00 93 VAL A O 10
ATOM 14680 N N . ILE A 1 94 ? -1.495 -5.054 -0.247 1.00 0.00 94 ILE A N 10
ATOM 14681 C CA . ILE A 1 94 ? -0.176 -5.670 -0.172 1.00 0.00 94 ILE A CA 10
ATOM 14682 C C . ILE A 1 94 ? -0.223 -7.125 -0.624 1.00 0.00 94 ILE A C 10
ATOM 14683 O O . ILE A 1 94 ? -1.220 -7.817 -0.420 1.00 0.00 94 ILE A O 10
ATOM 14699 N N . ARG A 1 95 ? 0.863 -7.584 -1.237 1.00 0.00 95 ARG A N 10
ATOM 14700 C CA . ARG A 1 95 ? 0.947 -8.958 -1.718 1.00 0.00 95 ARG A CA 10
ATOM 14701 C C . ARG A 1 95 ? 2.241 -9.619 -1.253 1.00 0.00 95 ARG A C 10
ATOM 14702 O O . ARG A 1 95 ? 3.328 -9.267 -1.712 1.00 0.00 95 ARG A O 10
ATOM 14723 N N . ARG A 1 96 ? 2.117 -10.577 -0.341 1.00 0.00 96 ARG A N 10
ATOM 14724 C CA . ARG A 1 96 ? 3.276 -11.285 0.187 1.00 0.00 96 ARG A CA 10
ATOM 14725 C C . ARG A 1 96 ? 3.949 -12.115 -0.903 1.00 0.00 96 ARG A C 10
ATOM 14726 O O . ARG A 1 96 ? 3.348 -13.013 -1.493 1.00 0.00 96 ARG A O 10
ATOM 14747 N N . PRO A 1 97 ? 5.225 -11.809 -1.177 1.00 0.00 97 PRO A N 10
ATOM 14748 C CA . PRO A 1 97 ? 6.007 -12.515 -2.197 1.00 0.00 97 PRO A CA 10
ATOM 14749 C C . PRO A 1 97 ? 6.335 -13.947 -1.788 1.00 0.00 97 PRO A C 10
ATOM 14750 O O . PRO A 1 97 ? 5.728 -14.495 -0.867 1.00 0.00 97 PRO A O 10
ATOM 14761 N N . LEU A 1 98 ? 7.299 -14.548 -2.476 1.00 0.00 98 LEU A N 10
ATOM 14762 C CA . LEU A 1 98 ? 7.709 -15.917 -2.184 1.00 0.00 98 LEU A CA 10
ATOM 14763 C C . LEU A 1 98 ? 8.822 -15.941 -1.141 1.00 0.00 98 LEU A C 10
ATOM 14764 O O . LEU A 1 98 ? 9.480 -14.930 -0.897 1.00 0.00 98 LEU A O 10
ATOM 14780 N N . SER A 1 99 ? 9.027 -17.104 -0.529 1.00 0.00 99 SER A N 10
ATOM 14781 C CA . SER A 1 99 ? 10.060 -17.260 0.489 1.00 0.00 99 SER A CA 10
ATOM 14782 C C . SER A 1 99 ? 10.244 -18.729 0.855 1.00 0.00 99 SER A C 10
ATOM 14783 O O . SER A 1 99 ? 9.386 -19.564 0.569 1.00 0.00 99 SER A O 10
ATOM 14791 N N . GLY A 1 100 ? 11.371 -19.038 1.489 1.00 0.00 100 GLY A N 10
ATOM 14792 C CA . GLY A 1 100 ? 11.649 -20.406 1.885 1.00 0.00 100 GLY A CA 10
ATOM 14793 C C . GLY A 1 100 ? 12.272 -20.496 3.263 1.00 0.00 100 GLY A C 10
ATOM 14794 O O . GLY A 1 100 ? 12.276 -19.533 4.030 1.00 0.00 100 GLY A O 10
ATOM 14798 N N . PRO A 1 101 ? 12.814 -21.677 3.596 1.00 0.00 101 PRO A N 10
ATOM 14799 C CA . PRO A 1 101 ? 13.452 -21.918 4.894 1.00 0.00 101 PRO A CA 10
ATOM 14800 C C . PRO A 1 101 ? 14.768 -21.162 5.041 1.00 0.00 101 PRO A C 10
ATOM 14801 O O . PRO A 1 101 ? 15.233 -20.517 4.102 1.00 0.00 101 PRO A O 10
ATOM 14812 N N . SER A 1 102 ? 15.364 -21.247 6.227 1.00 0.00 102 SER A N 10
ATOM 14813 C CA . SER A 1 102 ? 16.625 -20.568 6.498 1.00 0.00 102 SER A CA 10
ATOM 14814 C C . SER A 1 102 ? 17.809 -21.420 6.051 1.00 0.00 102 SER A C 10
ATOM 14815 O O . SER A 1 102 ? 17.645 -22.583 5.680 1.00 0.00 102 SER A O 10
ATOM 14823 N N . SER A 1 103 ? 19.001 -20.834 6.089 1.00 0.00 103 SER A N 10
ATOM 14824 C CA . SER A 1 103 ? 20.212 -21.537 5.684 1.00 0.00 103 SER A CA 10
ATOM 14825 C C . SER A 1 103 ? 21.286 -21.434 6.762 1.00 0.00 103 SER A C 10
ATOM 14826 O O . SER A 1 103 ? 22.055 -20.474 6.798 1.00 0.00 103 SER A O 10
ATOM 14834 N N . GLY A 1 104 ? 21.333 -22.431 7.641 1.00 0.00 104 GLY A N 10
ATOM 14835 C CA . GLY A 1 104 ? 22.315 -22.434 8.709 1.00 0.00 104 GLY A CA 10
ATOM 14836 C C . GLY A 1 104 ? 23.737 -22.364 8.188 1.00 0.00 104 GLY A C 10
ATOM 14837 O O . GLY A 1 104 ? 23.974 -21.912 7.068 1.00 0.00 104 GLY A O 10
ATOM 14841 N N . GLY A 1 1 ? -12.208 8.786 0.905 1.00 0.00 1 GLY A N 11
ATOM 14842 C CA . GLY A 1 1 ? -12.932 8.072 -0.131 1.00 0.00 1 GLY A CA 11
ATOM 14843 C C . GLY A 1 1 ? -13.731 6.907 0.419 1.00 0.00 1 GLY A C 11
ATOM 14844 O O . GLY A 1 1 ? -13.724 6.654 1.624 1.00 0.00 1 GLY A O 11
ATOM 14848 N N . SER A 1 2 ? -14.423 6.197 -0.466 1.00 0.00 2 SER A N 11
ATOM 14849 C CA . SER A 1 2 ? -15.236 5.055 -0.062 1.00 0.00 2 SER A CA 11
ATOM 14850 C C . SER A 1 2 ? -14.535 3.743 -0.398 1.00 0.00 2 SER A C 11
ATOM 14851 O O . SER A 1 2 ? -13.753 3.669 -1.346 1.00 0.00 2 SER A O 11
ATOM 14859 N N . SER A 1 3 ? -14.821 2.708 0.386 1.00 0.00 3 SER A N 11
ATOM 14860 C CA . SER A 1 3 ? -14.216 1.399 0.175 1.00 0.00 3 SER A CA 11
ATOM 14861 C C . SER A 1 3 ? -15.062 0.556 -0.774 1.00 0.00 3 SER A C 11
ATOM 14862 O O . SER A 1 3 ? -16.135 0.077 -0.408 1.00 0.00 3 SER A O 11
ATOM 14870 N N . GLY A 1 4 ? -14.571 0.379 -1.997 1.00 0.00 4 GLY A N 11
ATOM 14871 C CA . GLY A 1 4 ? -15.294 -0.406 -2.981 1.00 0.00 4 GLY A CA 11
ATOM 14872 C C . GLY A 1 4 ? -15.351 -1.877 -2.620 1.00 0.00 4 GLY A C 11
ATOM 14873 O O . GLY A 1 4 ? -14.380 -2.609 -2.814 1.00 0.00 4 GLY A O 11
ATOM 14877 N N . SER A 1 5 ? -16.491 -2.312 -2.093 1.00 0.00 5 SER A N 11
ATOM 14878 C CA . SER A 1 5 ? -16.669 -3.705 -1.699 1.00 0.00 5 SER A CA 11
ATOM 14879 C C . SER A 1 5 ? -16.746 -4.610 -2.925 1.00 0.00 5 SER A C 11
ATOM 14880 O O . SER A 1 5 ? -17.771 -4.669 -3.604 1.00 0.00 5 SER A O 11
ATOM 14888 N N . SER A 1 6 ? -15.654 -5.315 -3.202 1.00 0.00 6 SER A N 11
ATOM 14889 C CA . SER A 1 6 ? -15.595 -6.215 -4.348 1.00 0.00 6 SER A CA 11
ATOM 14890 C C . SER A 1 6 ? -14.510 -7.271 -4.154 1.00 0.00 6 SER A C 11
ATOM 14891 O O . SER A 1 6 ? -13.364 -6.950 -3.843 1.00 0.00 6 SER A O 11
ATOM 14899 N N . GLY A 1 7 ? -14.883 -8.534 -4.340 1.00 0.00 7 GLY A N 11
ATOM 14900 C CA . GLY A 1 7 ? -13.932 -9.618 -4.181 1.00 0.00 7 GLY A CA 11
ATOM 14901 C C . GLY A 1 7 ? -12.798 -9.547 -5.185 1.00 0.00 7 GLY A C 11
ATOM 14902 O O . GLY A 1 7 ? -12.208 -8.486 -5.390 1.00 0.00 7 GLY A O 11
ATOM 14906 N N . GLN A 1 8 ? -12.492 -10.679 -5.811 1.00 0.00 8 GLN A N 11
ATOM 14907 C CA . GLN A 1 8 ? -11.420 -10.740 -6.797 1.00 0.00 8 GLN A CA 11
ATOM 14908 C C . GLN A 1 8 ? -10.082 -10.359 -6.171 1.00 0.00 8 GLN A C 11
ATOM 14909 O O . GLN A 1 8 ? -9.278 -9.655 -6.782 1.00 0.00 8 GLN A O 11
ATOM 14923 N N . ALA A 1 9 ? -9.851 -10.828 -4.949 1.00 0.00 9 ALA A N 11
ATOM 14924 C CA . ALA A 1 9 ? -8.611 -10.538 -4.242 1.00 0.00 9 ALA A CA 11
ATOM 14925 C C . ALA A 1 9 ? -7.675 -11.742 -4.258 1.00 0.00 9 ALA A C 11
ATOM 14926 O O . ALA A 1 9 ? -7.035 -12.057 -3.254 1.00 0.00 9 ALA A O 11
ATOM 14933 N N . SER A 1 10 ? -7.601 -12.413 -5.403 1.00 0.00 10 SER A N 11
ATOM 14934 C CA . SER A 1 10 ? -6.746 -13.586 -5.548 1.00 0.00 10 SER A CA 11
ATOM 14935 C C . SER A 1 10 ? -5.275 -13.205 -5.419 1.00 0.00 10 SER A C 11
ATOM 14936 O O . SER A 1 10 ? -4.705 -12.574 -6.308 1.00 0.00 10 SER A O 11
ATOM 14944 N N . GLY A 1 11 ? -4.664 -13.594 -4.304 1.00 0.00 11 GLY A N 11
ATOM 14945 C CA . GLY A 1 11 ? -3.264 -13.285 -4.077 1.00 0.00 11 GLY A CA 11
ATOM 14946 C C . GLY A 1 11 ? -3.070 -11.955 -3.377 1.00 0.00 11 GLY A C 11
ATOM 14947 O O . GLY A 1 11 ? -2.309 -11.857 -2.414 1.00 0.00 11 GLY A O 11
ATOM 14951 N N . HIS A 1 12 ? -3.759 -10.927 -3.863 1.00 0.00 12 HIS A N 11
ATOM 14952 C CA . HIS A 1 12 ? -3.657 -9.594 -3.278 1.00 0.00 12 HIS A CA 11
ATOM 14953 C C . HIS A 1 12 ? -4.738 -9.381 -2.222 1.00 0.00 12 HIS A C 11
ATOM 14954 O O . HIS A 1 12 ? -5.915 -9.651 -2.461 1.00 0.00 12 HIS A O 11
ATOM 14969 N N . PHE A 1 13 ? -4.330 -8.895 -1.054 1.00 0.00 13 PHE A N 11
ATOM 14970 C CA . PHE A 1 13 ? -5.263 -8.647 0.039 1.00 0.00 13 PHE A CA 11
ATOM 14971 C C . PHE A 1 13 ? -5.254 -7.174 0.438 1.00 0.00 13 PHE A C 11
ATOM 14972 O O . PHE A 1 13 ? -4.343 -6.428 0.079 1.00 0.00 13 PHE A O 11
ATOM 14989 N N . SER A 1 14 ? -6.276 -6.763 1.182 1.00 0.00 14 SER A N 11
ATOM 14990 C CA . SER A 1 14 ? -6.389 -5.379 1.627 1.00 0.00 14 SER A CA 11
ATOM 14991 C C . SER A 1 14 ? -6.017 -5.250 3.101 1.00 0.00 14 SER A C 11
ATOM 14992 O O . SER A 1 14 ? -6.020 -6.233 3.842 1.00 0.00 14 SER A O 11
ATOM 15000 N N . VAL A 1 15 ? -5.698 -4.029 3.520 1.00 0.00 15 VAL A N 11
ATOM 15001 C CA . VAL A 1 15 ? -5.325 -3.770 4.905 1.00 0.00 15 VAL A CA 11
ATOM 15002 C C . VAL A 1 15 ? -6.223 -2.706 5.526 1.00 0.00 15 VAL A C 11
ATOM 15003 O O . VAL A 1 15 ? -6.387 -1.619 4.973 1.00 0.00 15 VAL A O 11
ATOM 15016 N N . GLU A 1 16 ? -6.803 -3.028 6.678 1.00 0.00 16 GLU A N 11
ATOM 15017 C CA . GLU A 1 16 ? -7.685 -2.099 7.374 1.00 0.00 16 GLU A CA 11
ATOM 15018 C C . GLU A 1 16 ? -7.088 -1.682 8.715 1.00 0.00 16 GLU A C 11
ATOM 15019 O O . GLU A 1 16 ? -6.876 -2.513 9.599 1.00 0.00 16 GLU A O 11
ATOM 15031 N N . LEU A 1 17 ? -6.818 -0.389 8.859 1.00 0.00 17 LEU A N 11
ATOM 15032 C CA . LEU A 1 17 ? -6.245 0.140 10.091 1.00 0.00 17 LEU A CA 11
ATOM 15033 C C . LEU A 1 17 ? -6.980 1.400 10.538 1.00 0.00 17 LEU A C 11
ATOM 15034 O O . LEU A 1 17 ? -7.419 2.201 9.712 1.00 0.00 17 LEU A O 11
ATOM 15050 N N . VAL A 1 18 ? -7.110 1.570 11.849 1.00 0.00 18 VAL A N 11
ATOM 15051 C CA . VAL A 1 18 ? -7.789 2.734 12.406 1.00 0.00 18 VAL A CA 11
ATOM 15052 C C . VAL A 1 18 ? -6.788 3.754 12.934 1.00 0.00 18 VAL A C 11
ATOM 15053 O O . VAL A 1 18 ? -6.037 3.476 13.870 1.00 0.00 18 VAL A O 11
ATOM 15066 N N . ARG A 1 19 ? -6.781 4.937 12.329 1.00 0.00 19 ARG A N 11
ATOM 15067 C CA . ARG A 1 19 ? -5.871 6.000 12.738 1.00 0.00 19 ARG A CA 11
ATOM 15068 C C . ARG A 1 19 ? -5.717 6.030 14.256 1.00 0.00 19 ARG A C 11
ATOM 15069 O O . ARG A 1 19 ? -6.621 6.454 14.974 1.00 0.00 19 ARG A O 11
ATOM 15090 N N . GLY A 1 20 ? -4.564 5.575 14.737 1.00 0.00 20 GLY A N 11
ATOM 15091 C CA . GLY A 1 20 ? -4.312 5.557 16.166 1.00 0.00 20 GLY A CA 11
ATOM 15092 C C . GLY A 1 20 ? -3.525 6.767 16.632 1.00 0.00 20 GLY A C 11
ATOM 15093 O O . GLY A 1 20 ? -3.687 7.864 16.097 1.00 0.00 20 GLY A O 11
ATOM 15097 N N . TYR A 1 21 ? -2.673 6.567 17.630 1.00 0.00 21 TYR A N 11
ATOM 15098 C CA . TYR A 1 21 ? -1.861 7.651 18.171 1.00 0.00 21 TYR A CA 11
ATOM 15099 C C . TYR A 1 21 ? -0.778 8.066 17.179 1.00 0.00 21 TYR A C 11
ATOM 15100 O O . TYR A 1 21 ? -0.115 7.222 16.577 1.00 0.00 21 TYR A O 11
ATOM 15118 N N . ALA A 1 22 ? -0.604 9.374 17.017 1.00 0.00 22 ALA A N 11
ATOM 15119 C CA . ALA A 1 22 ? 0.400 9.903 16.102 1.00 0.00 22 ALA A CA 11
ATOM 15120 C C . ALA A 1 22 ? 0.228 9.322 14.703 1.00 0.00 22 ALA A C 11
ATOM 15121 O O . ALA A 1 22 ? 1.205 8.984 14.036 1.00 0.00 22 ALA A O 11
ATOM 15128 N N . GLY A 1 23 ? -1.022 9.208 14.264 1.00 0.00 23 GLY A N 11
ATOM 15129 C CA . GLY A 1 23 ? -1.299 8.666 12.946 1.00 0.00 23 GLY A CA 11
ATOM 15130 C C . GLY A 1 23 ? -1.299 7.150 12.931 1.00 0.00 23 GLY A C 11
ATOM 15131 O O . GLY A 1 23 ? -1.625 6.512 13.932 1.00 0.00 23 GLY A O 11
ATOM 15135 N N . PHE A 1 24 ? -0.934 6.572 11.791 1.00 0.00 24 PHE A N 11
ATOM 15136 C CA . PHE A 1 24 ? -0.896 5.121 11.648 1.00 0.00 24 PHE A CA 11
ATOM 15137 C C . PHE A 1 24 ? 0.465 4.570 12.062 1.00 0.00 24 PHE A C 11
ATOM 15138 O O . PHE A 1 24 ? 0.575 3.428 12.508 1.00 0.00 24 PHE A O 11
ATOM 15155 N N . GLY A 1 25 ? 1.500 5.390 11.911 1.00 0.00 25 GLY A N 11
ATOM 15156 C CA . GLY A 1 25 ? 2.841 4.967 12.273 1.00 0.00 25 GLY A CA 11
ATOM 15157 C C . GLY A 1 25 ? 3.448 4.028 11.250 1.00 0.00 25 GLY A C 11
ATOM 15158 O O . GLY A 1 25 ? 4.278 3.183 11.588 1.00 0.00 25 GLY A O 11
ATOM 15162 N N . LEU A 1 26 ? 3.034 4.173 9.996 1.00 0.00 26 LEU A N 11
ATOM 15163 C CA . LEU A 1 26 ? 3.542 3.330 8.920 1.00 0.00 26 LEU A CA 11
ATOM 15164 C C . LEU A 1 26 ? 4.477 4.116 8.007 1.00 0.00 26 LEU A C 11
ATOM 15165 O O . LEU A 1 26 ? 4.160 5.227 7.583 1.00 0.00 26 LEU A O 11
ATOM 15181 N N . THR A 1 27 ? 5.632 3.530 7.706 1.00 0.00 27 THR A N 11
ATOM 15182 C CA . THR A 1 27 ? 6.614 4.174 6.843 1.00 0.00 27 THR A CA 11
ATOM 15183 C C . THR A 1 27 ? 6.960 3.291 5.649 1.00 0.00 27 THR A C 11
ATOM 15184 O O . THR A 1 27 ? 7.097 2.074 5.783 1.00 0.00 27 THR A O 11
ATOM 15195 N N . LEU A 1 28 ? 7.100 3.911 4.482 1.00 0.00 28 LEU A N 11
ATOM 15196 C CA . LEU A 1 28 ? 7.431 3.180 3.263 1.00 0.00 28 LEU A CA 11
ATOM 15197 C C . LEU A 1 28 ? 8.839 3.523 2.789 1.00 0.00 28 LEU A C 11
ATOM 15198 O O . LEU A 1 28 ? 9.196 4.694 2.665 1.00 0.00 28 LEU A O 11
ATOM 15214 N N . GLY A 1 29 ? 9.636 2.493 2.522 1.00 0.00 29 GLY A N 11
ATOM 15215 C CA . GLY A 1 29 ? 10.995 2.706 2.062 1.00 0.00 29 GLY A CA 11
ATOM 15216 C C . GLY A 1 29 ? 11.191 2.289 0.618 1.00 0.00 29 GLY A C 11
ATOM 15217 O O . GLY A 1 29 ? 11.065 1.112 0.281 1.00 0.00 29 GLY A O 11
ATOM 15221 N N . GLY A 1 30 ? 11.498 3.258 -0.240 1.00 0.00 30 GLY A N 11
ATOM 15222 C CA . GLY A 1 30 ? 11.704 2.965 -1.647 1.00 0.00 30 GLY A CA 11
ATOM 15223 C C . GLY A 1 30 ? 10.756 3.736 -2.544 1.00 0.00 30 GLY A C 11
ATOM 15224 O O . GLY A 1 30 ? 10.447 4.897 -2.281 1.00 0.00 30 GLY A O 11
ATOM 15228 N N . GLY A 1 31 ? 10.293 3.088 -3.609 1.00 0.00 31 GLY A N 11
ATOM 15229 C CA . GLY A 1 31 ? 9.381 3.736 -4.533 1.00 0.00 31 GLY A CA 11
ATOM 15230 C C . GLY A 1 31 ? 10.105 4.494 -5.627 1.00 0.00 31 GLY A C 11
ATOM 15231 O O . GLY A 1 31 ? 11.333 4.580 -5.624 1.00 0.00 31 GLY A O 11
ATOM 15235 N N . ARG A 1 32 ? 9.344 5.044 -6.568 1.00 0.00 32 ARG A N 11
ATOM 15236 C CA . ARG A 1 32 ? 9.922 5.796 -7.675 1.00 0.00 32 ARG A CA 11
ATOM 15237 C C . ARG A 1 32 ? 10.588 7.074 -7.175 1.00 0.00 32 ARG A C 11
ATOM 15238 O O . ARG A 1 32 ? 9.924 7.968 -6.651 1.00 0.00 32 ARG A O 11
ATOM 15259 N N . ASP A 1 33 ? 11.904 7.152 -7.340 1.00 0.00 33 ASP A N 11
ATOM 15260 C CA . ASP A 1 33 ? 12.661 8.321 -6.906 1.00 0.00 33 ASP A CA 11
ATOM 15261 C C . ASP A 1 33 ? 13.383 8.968 -8.084 1.00 0.00 33 ASP A C 11
ATOM 15262 O O . ASP A 1 33 ? 13.588 8.339 -9.122 1.00 0.00 33 ASP A O 11
ATOM 15271 N N . VAL A 1 34 ? 13.765 10.231 -7.915 1.00 0.00 34 VAL A N 11
ATOM 15272 C CA . VAL A 1 34 ? 14.463 10.964 -8.964 1.00 0.00 34 VAL A CA 11
ATOM 15273 C C . VAL A 1 34 ? 15.803 10.313 -9.291 1.00 0.00 34 VAL A C 11
ATOM 15274 O O . VAL A 1 34 ? 16.142 10.120 -10.458 1.00 0.00 34 VAL A O 11
ATOM 15287 N N . ALA A 1 35 ? 16.560 9.977 -8.252 1.00 0.00 35 ALA A N 11
ATOM 15288 C CA . ALA A 1 35 ? 17.862 9.345 -8.429 1.00 0.00 35 ALA A CA 11
ATOM 15289 C C . ALA A 1 35 ? 17.726 7.831 -8.544 1.00 0.00 35 ALA A C 11
ATOM 15290 O O . ALA A 1 35 ? 18.645 7.087 -8.202 1.00 0.00 35 ALA A O 11
ATOM 15297 N N . GLY A 1 36 ? 16.572 7.380 -9.027 1.00 0.00 36 GLY A N 11
ATOM 15298 C CA . GLY A 1 36 ? 16.337 5.955 -9.178 1.00 0.00 36 GLY A CA 11
ATOM 15299 C C . GLY A 1 36 ? 14.949 5.546 -8.728 1.00 0.00 36 GLY A C 11
ATOM 15300 O O . GLY A 1 36 ? 14.266 6.300 -8.035 1.00 0.00 36 GLY A O 11
ATOM 15304 N N . ASP A 1 37 ? 14.529 4.350 -9.125 1.00 0.00 37 ASP A N 11
ATOM 15305 C CA . ASP A 1 37 ? 13.212 3.842 -8.759 1.00 0.00 37 ASP A CA 11
ATOM 15306 C C . ASP A 1 37 ? 13.327 2.501 -8.040 1.00 0.00 37 ASP A C 11
ATOM 15307 O O . ASP A 1 37 ? 14.222 1.705 -8.327 1.00 0.00 37 ASP A O 11
ATOM 15316 N N . THR A 1 38 ? 12.416 2.257 -7.103 1.00 0.00 38 THR A N 11
ATOM 15317 C CA . THR A 1 38 ? 12.417 1.014 -6.342 1.00 0.00 38 THR A CA 11
ATOM 15318 C C . THR A 1 38 ? 10.998 0.593 -5.975 1.00 0.00 38 THR A C 11
ATOM 15319 O O . THR A 1 38 ? 10.090 1.417 -5.864 1.00 0.00 38 THR A O 11
ATOM 15330 N N . PRO A 1 39 ? 10.801 -0.719 -5.783 1.00 0.00 39 PRO A N 11
ATOM 15331 C CA . PRO A 1 39 ? 9.494 -1.279 -5.424 1.00 0.00 39 PRO A CA 11
ATOM 15332 C C . PRO A 1 39 ? 9.074 -0.908 -4.006 1.00 0.00 39 PRO A C 11
ATOM 15333 O O . PRO A 1 39 ? 9.705 -1.320 -3.032 1.00 0.00 39 PRO A O 11
ATOM 15344 N N . LEU A 1 40 ? 8.004 -0.127 -3.897 1.00 0.00 40 LEU A N 11
ATOM 15345 C CA . LEU A 1 40 ? 7.498 0.299 -2.597 1.00 0.00 40 LEU A CA 11
ATOM 15346 C C . LEU A 1 40 ? 7.289 -0.897 -1.674 1.00 0.00 40 LEU A C 11
ATOM 15347 O O . LEU A 1 40 ? 6.776 -1.934 -2.093 1.00 0.00 40 LEU A O 11
ATOM 15363 N N . ALA A 1 41 ? 7.688 -0.744 -0.416 1.00 0.00 41 ALA A N 11
ATOM 15364 C CA . ALA A 1 41 ? 7.541 -1.811 0.567 1.00 0.00 41 ALA A CA 11
ATOM 15365 C C . ALA A 1 41 ? 7.755 -1.286 1.983 1.00 0.00 41 ALA A C 11
ATOM 15366 O O . ALA A 1 41 ? 8.696 -0.535 2.241 1.00 0.00 41 ALA A O 11
ATOM 15373 N N . VAL A 1 42 ? 6.876 -1.685 2.896 1.00 0.00 42 VAL A N 11
ATOM 15374 C CA . VAL A 1 42 ? 6.970 -1.255 4.286 1.00 0.00 42 VAL A CA 11
ATOM 15375 C C . VAL A 1 42 ? 8.420 -1.225 4.756 1.00 0.00 42 VAL A C 11
ATOM 15376 O O . VAL A 1 42 ? 9.175 -2.171 4.533 1.00 0.00 42 VAL A O 11
ATOM 15389 N N . ARG A 1 43 ? 8.803 -0.131 5.406 1.00 0.00 43 ARG A N 11
ATOM 15390 C CA . ARG A 1 43 ? 10.164 0.024 5.907 1.00 0.00 43 ARG A CA 11
ATOM 15391 C C . ARG A 1 43 ? 10.212 -0.169 7.420 1.00 0.00 43 ARG A C 11
ATOM 15392 O O . ARG A 1 43 ? 10.734 -1.168 7.912 1.00 0.00 43 ARG A O 11
ATOM 15413 N N . GLY A 1 44 ? 9.663 0.795 8.152 1.00 0.00 44 GLY A N 11
ATOM 15414 C CA . GLY A 1 44 ? 9.654 0.713 9.601 1.00 0.00 44 GLY A CA 11
ATOM 15415 C C . GLY A 1 44 ? 8.251 0.714 10.173 1.00 0.00 44 GLY A C 11
ATOM 15416 O O . GLY A 1 44 ? 7.334 1.293 9.589 1.00 0.00 44 GLY A O 11
ATOM 15420 N N . LEU A 1 45 ? 8.080 0.063 11.319 1.00 0.00 45 LEU A N 11
ATOM 15421 C CA . LEU A 1 45 ? 6.777 -0.011 11.970 1.00 0.00 45 LEU A CA 11
ATOM 15422 C C . LEU A 1 45 ? 6.803 0.696 13.321 1.00 0.00 45 LEU A C 11
ATOM 15423 O O . LEU A 1 45 ? 7.595 0.352 14.199 1.00 0.00 45 LEU A O 11
ATOM 15439 N N . LEU A 1 46 ? 5.930 1.685 13.482 1.00 0.00 46 LEU A N 11
ATOM 15440 C CA . LEU A 1 46 ? 5.851 2.440 14.728 1.00 0.00 46 LEU A CA 11
ATOM 15441 C C . LEU A 1 46 ? 5.668 1.506 15.920 1.00 0.00 46 LEU A C 11
ATOM 15442 O O . LEU A 1 46 ? 4.633 0.854 16.059 1.00 0.00 46 LEU A O 11
ATOM 15458 N N . LYS A 1 47 ? 6.680 1.447 16.780 1.00 0.00 47 LYS A N 11
ATOM 15459 C CA . LYS A 1 47 ? 6.631 0.597 17.963 1.00 0.00 47 LYS A CA 11
ATOM 15460 C C . LYS A 1 47 ? 5.258 0.661 18.623 1.00 0.00 47 LYS A C 11
ATOM 15461 O O . LYS A 1 47 ? 4.694 1.741 18.800 1.00 0.00 47 LYS A O 11
ATOM 15480 N N . ASP A 1 48 ? 4.725 -0.501 18.986 1.00 0.00 48 ASP A N 11
ATOM 15481 C CA . ASP A 1 48 ? 3.419 -0.575 19.629 1.00 0.00 48 ASP A CA 11
ATOM 15482 C C . ASP A 1 48 ? 2.386 0.242 18.859 1.00 0.00 48 ASP A C 11
ATOM 15483 O O . ASP A 1 48 ? 1.519 0.882 19.452 1.00 0.00 48 ASP A O 11
ATOM 15492 N N . GLY A 1 49 ? 2.487 0.215 17.533 1.00 0.00 49 GLY A N 11
ATOM 15493 C CA . GLY A 1 49 ? 1.556 0.959 16.704 1.00 0.00 49 GLY A CA 11
ATOM 15494 C C . GLY A 1 49 ? 0.408 0.101 16.209 1.00 0.00 49 GLY A C 11
ATOM 15495 O O . GLY A 1 49 ? 0.335 -1.096 16.487 1.00 0.00 49 GLY A O 11
ATOM 15499 N N . PRO A 1 50 ? -0.516 0.719 15.460 1.00 0.00 50 PRO A N 11
ATOM 15500 C CA . PRO A 1 50 ? -1.684 0.024 14.911 1.00 0.00 50 PRO A CA 11
ATOM 15501 C C . PRO A 1 50 ? -1.308 -0.961 13.809 1.00 0.00 50 PRO A C 11
ATOM 15502 O O . PRO A 1 50 ? -1.883 -2.044 13.709 1.00 0.00 50 PRO A O 11
ATOM 15513 N N . ALA A 1 51 ? -0.338 -0.578 12.985 1.00 0.00 51 ALA A N 11
ATOM 15514 C CA . ALA A 1 51 ? 0.117 -1.428 11.892 1.00 0.00 51 ALA A CA 11
ATOM 15515 C C . ALA A 1 51 ? 0.923 -2.612 12.417 1.00 0.00 51 ALA A C 11
ATOM 15516 O O . ALA A 1 51 ? 0.793 -3.731 11.921 1.00 0.00 51 ALA A O 11
ATOM 15523 N N . GLN A 1 52 ? 1.755 -2.356 13.421 1.00 0.00 52 GLN A N 11
ATOM 15524 C CA . GLN A 1 52 ? 2.583 -3.402 14.011 1.00 0.00 52 GLN A CA 11
ATOM 15525 C C . GLN A 1 52 ? 1.734 -4.375 14.822 1.00 0.00 52 GLN A C 11
ATOM 15526 O O . GLN A 1 52 ? 1.807 -5.589 14.627 1.00 0.00 52 GLN A O 11
ATOM 15540 N N . ARG A 1 53 ? 0.930 -3.836 15.732 1.00 0.00 53 ARG A N 11
ATOM 15541 C CA . ARG A 1 53 ? 0.069 -4.657 16.574 1.00 0.00 53 ARG A CA 11
ATOM 15542 C C . ARG A 1 53 ? -0.832 -5.549 15.724 1.00 0.00 53 ARG A C 11
ATOM 15543 O O . ARG A 1 53 ? -0.979 -6.741 15.998 1.00 0.00 53 ARG A O 11
ATOM 15564 N N . CYS A 1 54 ? -1.432 -4.964 14.693 1.00 0.00 54 CYS A N 11
ATOM 15565 C CA . CYS A 1 54 ? -2.319 -5.705 13.804 1.00 0.00 54 CYS A CA 11
ATOM 15566 C C . CYS A 1 54 ? -1.595 -6.895 13.182 1.00 0.00 54 CYS A C 11
ATOM 15567 O O . CYS A 1 54 ? -2.176 -7.965 13.007 1.00 0.00 54 CYS A O 11
ATOM 15575 N N . GLY A 1 55 ? -0.323 -6.699 12.847 1.00 0.00 55 GLY A N 11
ATOM 15576 C CA . GLY A 1 55 ? 0.458 -7.764 12.247 1.00 0.00 55 GLY A CA 11
ATOM 15577 C C . GLY A 1 55 ? 0.223 -7.884 10.754 1.00 0.00 55 GLY A C 11
ATOM 15578 O O . GLY A 1 55 ? 1.083 -8.373 10.021 1.00 0.00 55 GLY A O 11
ATOM 15582 N N . ARG A 1 56 ? -0.945 -7.439 10.303 1.00 0.00 56 ARG A N 11
ATOM 15583 C CA . ARG A 1 56 ? -1.291 -7.502 8.888 1.00 0.00 56 ARG A CA 11
ATOM 15584 C C . ARG A 1 56 ? -0.155 -6.962 8.025 1.00 0.00 56 ARG A C 11
ATOM 15585 O O . ARG A 1 56 ? 0.075 -7.437 6.912 1.00 0.00 56 ARG A O 11
ATOM 15606 N N . LEU A 1 57 ? 0.554 -5.966 8.545 1.00 0.00 57 LEU A N 11
ATOM 15607 C CA . LEU A 1 57 ? 1.668 -5.360 7.823 1.00 0.00 57 LEU A CA 11
ATOM 15608 C C . LEU A 1 57 ? 2.996 -5.683 8.499 1.00 0.00 57 LEU A C 11
ATOM 15609 O O . LEU A 1 57 ? 3.133 -5.547 9.715 1.00 0.00 57 LEU A O 11
ATOM 15625 N N . GLU A 1 58 ? 3.972 -6.109 7.703 1.00 0.00 58 GLU A N 11
ATOM 15626 C CA . GLU A 1 58 ? 5.290 -6.449 8.227 1.00 0.00 58 GLU A CA 11
ATOM 15627 C C . GLU A 1 58 ? 6.391 -5.946 7.297 1.00 0.00 58 GLU A C 11
ATOM 15628 O O . GLU A 1 58 ? 6.220 -5.907 6.078 1.00 0.00 58 GLU A O 11
ATOM 15640 N N . VAL A 1 59 ? 7.521 -5.562 7.882 1.00 0.00 59 VAL A N 11
ATOM 15641 C CA . VAL A 1 59 ? 8.651 -5.062 7.107 1.00 0.00 59 VAL A CA 11
ATOM 15642 C C . VAL A 1 59 ? 8.974 -5.993 5.944 1.00 0.00 59 VAL A C 11
ATOM 15643 O O . VAL A 1 59 ? 9.272 -7.170 6.141 1.00 0.00 59 VAL A O 11
ATOM 15656 N N . GLY A 1 60 ? 8.914 -5.456 4.729 1.00 0.00 60 GLY A N 11
ATOM 15657 C CA . GLY A 1 60 ? 9.203 -6.252 3.551 1.00 0.00 60 GLY A CA 11
ATOM 15658 C C . GLY A 1 60 ? 8.020 -6.343 2.607 1.00 0.00 60 GLY A C 11
ATOM 15659 O O . GLY A 1 60 ? 8.193 -6.413 1.390 1.00 0.00 60 GLY A O 11
ATOM 15663 N N . ASP A 1 61 ? 6.816 -6.343 3.168 1.00 0.00 61 ASP A N 11
ATOM 15664 C CA . ASP A 1 61 ? 5.600 -6.426 2.368 1.00 0.00 61 ASP A CA 11
ATOM 15665 C C . ASP A 1 61 ? 5.654 -5.453 1.195 1.00 0.00 61 ASP A C 11
ATOM 15666 O O . ASP A 1 61 ? 6.119 -4.321 1.333 1.00 0.00 61 ASP A O 11
ATOM 15675 N N . LEU A 1 62 ? 5.175 -5.901 0.039 1.00 0.00 62 LEU A N 11
ATOM 15676 C CA . LEU A 1 62 ? 5.169 -5.071 -1.160 1.00 0.00 62 LEU A CA 11
ATOM 15677 C C . LEU A 1 62 ? 3.794 -4.451 -1.387 1.00 0.00 62 LEU A C 11
ATOM 15678 O O . LEU A 1 62 ? 2.768 -5.085 -1.139 1.00 0.00 62 LEU A O 11
ATOM 15694 N N . VAL A 1 63 ? 3.781 -3.210 -1.862 1.00 0.00 63 VAL A N 11
ATOM 15695 C CA . VAL A 1 63 ? 2.532 -2.506 -2.126 1.00 0.00 63 VAL A CA 11
ATOM 15696 C C . VAL A 1 63 ? 2.264 -2.403 -3.623 1.00 0.00 63 VAL A C 11
ATOM 15697 O O . VAL A 1 63 ? 3.069 -1.847 -4.372 1.00 0.00 63 VAL A O 11
ATOM 15710 N N . LEU A 1 64 ? 1.129 -2.943 -4.054 1.00 0.00 64 LEU A N 11
ATOM 15711 C CA . LEU A 1 64 ? 0.754 -2.912 -5.463 1.00 0.00 64 LEU A CA 11
ATOM 15712 C C . LEU A 1 64 ? -0.237 -1.786 -5.738 1.00 0.00 64 LEU A C 11
ATOM 15713 O O . LEU A 1 64 ? -0.214 -1.171 -6.805 1.00 0.00 64 LEU A O 11
ATOM 15729 N N . HIS A 1 65 ? -1.106 -1.518 -4.768 1.00 0.00 65 HIS A N 11
ATOM 15730 C CA . HIS A 1 65 ? -2.103 -0.463 -4.905 1.00 0.00 65 HIS A CA 11
ATOM 15731 C C . HIS A 1 65 ? -2.413 0.170 -3.552 1.00 0.00 65 HIS A C 11
ATOM 15732 O O . HIS A 1 65 ? -1.884 -0.251 -2.523 1.00 0.00 65 HIS A O 11
ATOM 15747 N N . ILE A 1 66 ? -3.272 1.184 -3.561 1.00 0.00 66 ILE A N 11
ATOM 15748 C CA . ILE A 1 66 ? -3.652 1.874 -2.335 1.00 0.00 66 ILE A CA 11
ATOM 15749 C C . ILE A 1 66 ? -5.050 2.472 -2.451 1.00 0.00 66 ILE A C 11
ATOM 15750 O O . ILE A 1 66 ? -5.353 3.186 -3.406 1.00 0.00 66 ILE A O 11
ATOM 15766 N N . ASN A 1 67 ? -5.897 2.176 -1.470 1.00 0.00 67 ASN A N 11
ATOM 15767 C CA . ASN A 1 67 ? -7.264 2.686 -1.461 1.00 0.00 67 ASN A CA 11
ATOM 15768 C C . ASN A 1 67 ? -7.935 2.466 -2.814 1.00 0.00 67 ASN A C 11
ATOM 15769 O O . ASN A 1 67 ? -8.631 3.344 -3.322 1.00 0.00 67 ASN A O 11
ATOM 15780 N N . GLY A 1 68 ? -7.719 1.288 -3.391 1.00 0.00 68 GLY A N 11
ATOM 15781 C CA . GLY A 1 68 ? -8.310 0.974 -4.679 1.00 0.00 68 GLY A CA 11
ATOM 15782 C C . GLY A 1 68 ? -7.805 1.879 -5.785 1.00 0.00 68 GLY A C 11
ATOM 15783 O O . GLY A 1 68 ? -8.500 2.108 -6.774 1.00 0.00 68 GLY A O 11
ATOM 15787 N N . GLU A 1 69 ? -6.591 2.395 -5.617 1.00 0.00 69 GLU A N 11
ATOM 15788 C CA . GLU A 1 69 ? -5.995 3.282 -6.609 1.00 0.00 69 GLU A CA 11
ATOM 15789 C C . GLU A 1 69 ? -4.732 2.664 -7.201 1.00 0.00 69 GLU A C 11
ATOM 15790 O O . GLU A 1 69 ? -4.027 1.907 -6.535 1.00 0.00 69 GLU A O 11
ATOM 15802 N N . SER A 1 70 ? -4.453 2.994 -8.459 1.00 0.00 70 SER A N 11
ATOM 15803 C CA . SER A 1 70 ? -3.277 2.469 -9.144 1.00 0.00 70 SER A CA 11
ATOM 15804 C C . SER A 1 70 ? -2.044 3.309 -8.827 1.00 0.00 70 SER A C 11
ATOM 15805 O O . SER A 1 70 ? -1.989 4.498 -9.145 1.00 0.00 70 SER A O 11
ATOM 15813 N N . THR A 1 71 ? -1.054 2.683 -8.199 1.00 0.00 71 THR A N 11
ATOM 15814 C CA . THR A 1 71 ? 0.179 3.371 -7.837 1.00 0.00 71 THR A CA 11
ATOM 15815 C C . THR A 1 71 ? 1.226 3.235 -8.936 1.00 0.00 71 THR A C 11
ATOM 15816 O O . THR A 1 71 ? 2.405 3.517 -8.720 1.00 0.00 71 THR A O 11
ATOM 15827 N N . GLN A 1 72 ? 0.789 2.803 -10.114 1.00 0.00 72 GLN A N 11
ATOM 15828 C CA . GLN A 1 72 ? 1.691 2.630 -11.247 1.00 0.00 72 GLN A CA 11
ATOM 15829 C C . GLN A 1 72 ? 2.478 3.908 -11.516 1.00 0.00 72 GLN A C 11
ATOM 15830 O O . GLN A 1 72 ? 3.634 3.860 -11.934 1.00 0.00 72 GLN A O 11
ATOM 15844 N N . GLY A 1 73 ? 1.844 5.051 -11.273 1.00 0.00 73 GLY A N 11
ATOM 15845 C CA . GLY A 1 73 ? 2.500 6.326 -11.495 1.00 0.00 73 GLY A CA 11
ATOM 15846 C C . GLY A 1 73 ? 2.429 7.233 -10.282 1.00 0.00 73 GLY A C 11
ATOM 15847 O O . GLY A 1 73 ? 2.252 8.445 -10.414 1.00 0.00 73 GLY A O 11
ATOM 15851 N N . LEU A 1 74 ? 2.566 6.647 -9.098 1.00 0.00 74 LEU A N 11
ATOM 15852 C CA . LEU A 1 74 ? 2.515 7.411 -7.856 1.00 0.00 74 LEU A CA 11
ATOM 15853 C C . LEU A 1 74 ? 3.842 7.325 -7.109 1.00 0.00 74 LEU A C 11
ATOM 15854 O O . LEU A 1 74 ? 4.345 6.234 -6.838 1.00 0.00 74 LEU A O 11
ATOM 15870 N N . THR A 1 75 ? 4.404 8.483 -6.777 1.00 0.00 75 THR A N 11
ATOM 15871 C CA . THR A 1 75 ? 5.672 8.539 -6.060 1.00 0.00 75 THR A CA 11
ATOM 15872 C C . THR A 1 75 ? 5.463 8.378 -4.559 1.00 0.00 75 THR A C 11
ATOM 15873 O O . THR A 1 75 ? 4.329 8.351 -4.079 1.00 0.00 75 THR A O 11
ATOM 15884 N N . HIS A 1 76 ? 6.563 8.272 -3.820 1.00 0.00 76 HIS A N 11
ATOM 15885 C CA . HIS A 1 76 ? 6.499 8.115 -2.371 1.00 0.00 76 HIS A CA 11
ATOM 15886 C C . HIS A 1 76 ? 5.531 9.122 -1.758 1.00 0.00 76 HIS A C 11
ATOM 15887 O O . HIS A 1 76 ? 4.733 8.779 -0.886 1.00 0.00 76 HIS A O 11
ATOM 15902 N N . ALA A 1 77 ? 5.607 10.366 -2.219 1.00 0.00 77 ALA A N 11
ATOM 15903 C CA . ALA A 1 77 ? 4.738 11.422 -1.717 1.00 0.00 77 ALA A CA 11
ATOM 15904 C C . ALA A 1 77 ? 3.280 11.149 -2.073 1.00 0.00 77 ALA A C 11
ATOM 15905 O O . ALA A 1 77 ? 2.399 11.225 -1.218 1.00 0.00 77 ALA A O 11
ATOM 15912 N N . GLN A 1 78 ? 3.035 10.831 -3.340 1.00 0.00 78 GLN A N 11
ATOM 15913 C CA . GLN A 1 78 ? 1.683 10.547 -3.808 1.00 0.00 78 GLN A CA 11
ATOM 15914 C C . GLN A 1 78 ? 1.059 9.406 -3.012 1.00 0.00 78 GLN A C 11
ATOM 15915 O O . GLN A 1 78 ? 0.052 9.591 -2.329 1.00 0.00 78 GLN A O 11
ATOM 15929 N N . ALA A 1 79 ? 1.664 8.227 -3.104 1.00 0.00 79 ALA A N 11
ATOM 15930 C CA . ALA A 1 79 ? 1.169 7.056 -2.391 1.00 0.00 79 ALA A CA 11
ATOM 15931 C C . ALA A 1 79 ? 0.804 7.404 -0.952 1.00 0.00 79 ALA A C 11
ATOM 15932 O O . ALA A 1 79 ? -0.268 7.040 -0.468 1.00 0.00 79 ALA A O 11
ATOM 15939 N N . VAL A 1 80 ? 1.702 8.109 -0.272 1.00 0.00 80 VAL A N 11
ATOM 15940 C CA . VAL A 1 80 ? 1.474 8.506 1.112 1.00 0.00 80 VAL A CA 11
ATOM 15941 C C . VAL A 1 80 ? 0.280 9.446 1.224 1.00 0.00 80 VAL A C 11
ATOM 15942 O O . VAL A 1 80 ? -0.619 9.230 2.037 1.00 0.00 80 VAL A O 11
ATOM 15955 N N . GLU A 1 81 ? 0.277 10.491 0.402 1.00 0.00 81 GLU A N 11
ATOM 15956 C CA . GLU A 1 81 ? -0.808 11.465 0.410 1.00 0.00 81 GLU A CA 11
ATOM 15957 C C . GLU A 1 81 ? -2.161 10.774 0.269 1.00 0.00 81 GLU A C 11
ATOM 15958 O O . GLU A 1 81 ? -3.127 11.134 0.943 1.00 0.00 81 GLU A O 11
ATOM 15970 N N . ARG A 1 82 ? -2.223 9.780 -0.610 1.00 0.00 82 ARG A N 11
ATOM 15971 C CA . ARG A 1 82 ? -3.457 9.039 -0.841 1.00 0.00 82 ARG A CA 11
ATOM 15972 C C . ARG A 1 82 ? -3.978 8.432 0.459 1.00 0.00 82 ARG A C 11
ATOM 15973 O O . ARG A 1 82 ? -5.175 8.481 0.742 1.00 0.00 82 ARG A O 11
ATOM 15994 N N . ILE A 1 83 ? -3.071 7.860 1.243 1.00 0.00 83 ILE A N 11
ATOM 15995 C CA . ILE A 1 83 ? -3.439 7.244 2.512 1.00 0.00 83 ILE A CA 11
ATOM 15996 C C . ILE A 1 83 ? -3.963 8.285 3.496 1.00 0.00 83 ILE A C 11
ATOM 15997 O O . ILE A 1 83 ? -5.072 8.160 4.015 1.00 0.00 83 ILE A O 11
ATOM 16013 N N . ARG A 1 84 ? -3.158 9.312 3.747 1.00 0.00 84 ARG A N 11
ATOM 16014 C CA . ARG A 1 84 ? -3.541 10.375 4.669 1.00 0.00 84 ARG A CA 11
ATOM 16015 C C . ARG A 1 84 ? -4.884 10.982 4.271 1.00 0.00 84 ARG A C 11
ATOM 16016 O O . ARG A 1 84 ? -5.796 11.086 5.091 1.00 0.00 84 ARG A O 11
ATOM 16037 N N . ALA A 1 85 ? -4.996 11.380 3.008 1.00 0.00 85 ALA A N 11
ATOM 16038 C CA . ALA A 1 85 ? -6.227 11.975 2.502 1.00 0.00 85 ALA A CA 11
ATOM 16039 C C . ALA A 1 85 ? -7.372 10.968 2.523 1.00 0.00 85 ALA A C 11
ATOM 16040 O O . ALA A 1 85 ? -8.533 11.336 2.701 1.00 0.00 85 ALA A O 11
ATOM 16047 N N . GLY A 1 86 ? -7.038 9.694 2.339 1.00 0.00 86 GLY A N 11
ATOM 16048 C CA . GLY A 1 86 ? -8.050 8.654 2.340 1.00 0.00 86 GLY A CA 11
ATOM 16049 C C . GLY A 1 86 ? -9.135 8.901 3.369 1.00 0.00 86 GLY A C 11
ATOM 16050 O O . GLY A 1 86 ? -10.323 8.795 3.067 1.00 0.00 86 GLY A O 11
ATOM 16054 N N . GLY A 1 87 ? -8.726 9.230 4.591 1.00 0.00 87 GLY A N 11
ATOM 16055 C CA . GLY A 1 87 ? -9.684 9.486 5.650 1.00 0.00 87 GLY A CA 11
ATOM 16056 C C . GLY A 1 87 ? -9.303 8.809 6.952 1.00 0.00 87 GLY A C 11
ATOM 16057 O O . GLY A 1 87 ? -8.137 8.498 7.197 1.00 0.00 87 GLY A O 11
ATOM 16061 N N . PRO A 1 88 ? -10.302 8.573 7.815 1.00 0.00 88 PRO A N 11
ATOM 16062 C CA . PRO A 1 88 ? -10.090 7.928 9.114 1.00 0.00 88 PRO A CA 11
ATOM 16063 C C . PRO A 1 88 ? -9.730 6.453 8.977 1.00 0.00 88 PRO A C 11
ATOM 16064 O O . PRO A 1 88 ? -9.177 5.852 9.897 1.00 0.00 88 PRO A O 11
ATOM 16075 N N . GLN A 1 89 ? -10.047 5.876 7.822 1.00 0.00 89 GLN A N 11
ATOM 16076 C CA . GLN A 1 89 ? -9.756 4.471 7.565 1.00 0.00 89 GLN A CA 11
ATOM 16077 C C . GLN A 1 89 ? -8.637 4.325 6.539 1.00 0.00 89 GLN A C 11
ATOM 16078 O O . GLN A 1 89 ? -8.642 4.989 5.501 1.00 0.00 89 GLN A O 11
ATOM 16092 N N . LEU A 1 90 ? -7.680 3.453 6.835 1.00 0.00 90 LEU A N 11
ATOM 16093 C CA . LEU A 1 90 ? -6.553 3.220 5.937 1.00 0.00 90 LEU A CA 11
ATOM 16094 C C . LEU A 1 90 ? -6.756 1.942 5.130 1.00 0.00 90 LEU A C 11
ATOM 16095 O O . LEU A 1 90 ? -7.045 0.882 5.686 1.00 0.00 90 LEU A O 11
ATOM 16111 N N . HIS A 1 91 ? -6.601 2.049 3.814 1.00 0.00 91 HIS A N 11
ATOM 16112 C CA . HIS A 1 91 ? -6.764 0.901 2.929 1.00 0.00 91 HIS A CA 11
ATOM 16113 C C . HIS A 1 91 ? -5.552 0.742 2.016 1.00 0.00 91 HIS A C 11
ATOM 16114 O O . HIS A 1 91 ? -5.251 1.621 1.208 1.00 0.00 91 HIS A O 11
ATOM 16129 N N . LEU A 1 92 ? -4.860 -0.384 2.152 1.00 0.00 92 LEU A N 11
ATOM 16130 C CA . LEU A 1 92 ? -3.679 -0.659 1.340 1.00 0.00 92 LEU A CA 11
ATOM 16131 C C . LEU A 1 92 ? -3.717 -2.080 0.788 1.00 0.00 92 LEU A C 11
ATOM 16132 O O . LEU A 1 92 ? -4.214 -2.998 1.440 1.00 0.00 92 LEU A O 11
ATOM 16148 N N . VAL A 1 93 ? -3.186 -2.255 -0.418 1.00 0.00 93 VAL A N 11
ATOM 16149 C CA . VAL A 1 93 ? -3.155 -3.566 -1.057 1.00 0.00 93 VAL A CA 11
ATOM 16150 C C . VAL A 1 93 ? -1.761 -4.179 -0.986 1.00 0.00 93 VAL A C 11
ATOM 16151 O O . VAL A 1 93 ? -0.820 -3.678 -1.602 1.00 0.00 93 VAL A O 11
ATOM 16164 N N . ILE A 1 94 ? -1.637 -5.266 -0.232 1.00 0.00 94 ILE A N 11
ATOM 16165 C CA . ILE A 1 94 ? -0.358 -5.949 -0.082 1.00 0.00 94 ILE A CA 11
ATOM 16166 C C . ILE A 1 94 ? -0.416 -7.359 -0.660 1.00 0.00 94 ILE A C 11
ATOM 16167 O O . ILE A 1 94 ? -1.474 -7.988 -0.683 1.00 0.00 94 ILE A O 11
ATOM 16183 N N . ARG A 1 95 ? 0.728 -7.849 -1.125 1.00 0.00 95 ARG A N 11
ATOM 16184 C CA . ARG A 1 95 ? 0.807 -9.185 -1.703 1.00 0.00 95 ARG A CA 11
ATOM 16185 C C . ARG A 1 95 ? 2.066 -9.908 -1.233 1.00 0.00 95 ARG A C 11
ATOM 16186 O O . ARG A 1 95 ? 3.173 -9.601 -1.677 1.00 0.00 95 ARG A O 11
ATOM 16207 N N . ARG A 1 96 ? 1.889 -10.867 -0.331 1.00 0.00 96 ARG A N 11
ATOM 16208 C CA . ARG A 1 96 ? 3.011 -11.632 0.202 1.00 0.00 96 ARG A CA 11
ATOM 16209 C C . ARG A 1 96 ? 3.894 -12.158 -0.926 1.00 0.00 96 ARG A C 11
ATOM 16210 O O . ARG A 1 96 ? 3.538 -13.094 -1.642 1.00 0.00 96 ARG A O 11
ATOM 16231 N N . PRO A 1 97 ? 5.075 -11.542 -1.089 1.00 0.00 97 PRO A N 11
ATOM 16232 C CA . PRO A 1 97 ? 6.034 -11.932 -2.127 1.00 0.00 97 PRO A CA 11
ATOM 16233 C C . PRO A 1 97 ? 6.669 -13.290 -1.850 1.00 0.00 97 PRO A C 11
ATOM 16234 O O . PRO A 1 97 ? 6.362 -13.937 -0.848 1.00 0.00 97 PRO A O 11
ATOM 16245 N N . LEU A 1 98 ? 7.555 -13.716 -2.743 1.00 0.00 98 LEU A N 11
ATOM 16246 C CA . LEU A 1 98 ? 8.235 -14.999 -2.594 1.00 0.00 98 LEU A CA 11
ATOM 16247 C C . LEU A 1 98 ? 9.283 -14.934 -1.488 1.00 0.00 98 LEU A C 11
ATOM 16248 O O . LEU A 1 98 ? 9.769 -13.858 -1.141 1.00 0.00 98 LEU A O 11
ATOM 16264 N N . SER A 1 99 ? 9.628 -16.094 -0.938 1.00 0.00 99 SER A N 11
ATOM 16265 C CA . SER A 1 99 ? 10.617 -16.170 0.130 1.00 0.00 99 SER A CA 11
ATOM 16266 C C . SER A 1 99 ? 11.642 -17.263 -0.155 1.00 0.00 99 SER A C 11
ATOM 16267 O O . SER A 1 99 ? 11.296 -18.349 -0.618 1.00 0.00 99 SER A O 11
ATOM 16275 N N . GLY A 1 100 ? 12.908 -16.967 0.124 1.00 0.00 100 GLY A N 11
ATOM 16276 C CA . GLY A 1 100 ? 13.965 -17.933 -0.108 1.00 0.00 100 GLY A CA 11
ATOM 16277 C C . GLY A 1 100 ? 14.660 -18.352 1.172 1.00 0.00 100 GLY A C 11
ATOM 16278 O O . GLY A 1 100 ? 14.816 -17.564 2.105 1.00 0.00 100 GLY A O 11
ATOM 16282 N N . PRO A 1 101 ? 15.091 -19.621 1.229 1.00 0.00 101 PRO A N 11
ATOM 16283 C CA . PRO A 1 101 ? 15.779 -20.171 2.400 1.00 0.00 101 PRO A CA 11
ATOM 16284 C C . PRO A 1 101 ? 17.176 -19.586 2.580 1.00 0.00 101 PRO A C 11
ATOM 16285 O O . PRO A 1 101 ? 17.839 -19.836 3.587 1.00 0.00 101 PRO A O 11
ATOM 16296 N N . SER A 1 102 ? 17.617 -18.807 1.598 1.00 0.00 102 SER A N 11
ATOM 16297 C CA . SER A 1 102 ? 18.937 -18.188 1.647 1.00 0.00 102 SER A CA 11
ATOM 16298 C C . SER A 1 102 ? 18.950 -17.012 2.619 1.00 0.00 102 SER A C 11
ATOM 16299 O O . SER A 1 102 ? 17.985 -16.253 2.705 1.00 0.00 102 SER A O 11
ATOM 16307 N N . SER A 1 103 ? 20.052 -16.869 3.349 1.00 0.00 103 SER A N 11
ATOM 16308 C CA . SER A 1 103 ? 20.191 -15.788 4.318 1.00 0.00 103 SER A CA 11
ATOM 16309 C C . SER A 1 103 ? 21.368 -14.886 3.960 1.00 0.00 103 SER A C 11
ATOM 16310 O O . SER A 1 103 ? 22.515 -15.182 4.292 1.00 0.00 103 SER A O 11
ATOM 16318 N N . GLY A 1 104 ? 21.074 -13.782 3.280 1.00 0.00 104 GLY A N 11
ATOM 16319 C CA . GLY A 1 104 ? 22.117 -12.853 2.887 1.00 0.00 104 GLY A CA 11
ATOM 16320 C C . GLY A 1 104 ? 21.678 -11.406 3.000 1.00 0.00 104 GLY A C 11
ATOM 16321 O O . GLY A 1 104 ? 22.154 -10.672 3.865 1.00 0.00 104 GLY A O 11
ATOM 16325 N N . GLY A 1 1 ? -15.969 5.237 3.149 1.00 0.00 1 GLY A N 12
ATOM 16326 C CA . GLY A 1 1 ? -15.568 4.952 1.784 1.00 0.00 1 GLY A CA 12
ATOM 16327 C C . GLY A 1 1 ? -16.743 4.591 0.898 1.00 0.00 1 GLY A C 12
ATOM 16328 O O . GLY A 1 1 ? -16.905 5.148 -0.188 1.00 0.00 1 GLY A O 12
ATOM 16332 N N . SER A 1 2 ? -17.566 3.655 1.360 1.00 0.00 2 SER A N 12
ATOM 16333 C CA . SER A 1 2 ? -18.730 3.216 0.599 1.00 0.00 2 SER A CA 12
ATOM 16334 C C . SER A 1 2 ? -18.405 3.132 -0.889 1.00 0.00 2 SER A C 12
ATOM 16335 O O . SER A 1 2 ? -19.212 3.518 -1.734 1.00 0.00 2 SER A O 12
ATOM 16343 N N . SER A 1 3 ? -17.217 2.624 -1.201 1.00 0.00 3 SER A N 12
ATOM 16344 C CA . SER A 1 3 ? -16.783 2.492 -2.587 1.00 0.00 3 SER A CA 12
ATOM 16345 C C . SER A 1 3 ? -16.174 1.116 -2.837 1.00 0.00 3 SER A C 12
ATOM 16346 O O . SER A 1 3 ? -15.540 0.536 -1.957 1.00 0.00 3 SER A O 12
ATOM 16354 N N . GLY A 1 4 ? -16.374 0.598 -4.045 1.00 0.00 4 GLY A N 12
ATOM 16355 C CA . GLY A 1 4 ? -15.840 -0.707 -4.391 1.00 0.00 4 GLY A CA 12
ATOM 16356 C C . GLY A 1 4 ? -16.640 -1.391 -5.481 1.00 0.00 4 GLY A C 12
ATOM 16357 O O . GLY A 1 4 ? -17.633 -2.062 -5.203 1.00 0.00 4 GLY A O 12
ATOM 16361 N N . SER A 1 5 ? -16.208 -1.219 -6.727 1.00 0.00 5 SER A N 12
ATOM 16362 C CA . SER A 1 5 ? -16.894 -1.820 -7.864 1.00 0.00 5 SER A CA 12
ATOM 16363 C C . SER A 1 5 ? -15.950 -2.723 -8.653 1.00 0.00 5 SER A C 12
ATOM 16364 O O . SER A 1 5 ? -16.015 -2.785 -9.881 1.00 0.00 5 SER A O 12
ATOM 16372 N N . SER A 1 6 ? -15.073 -3.420 -7.938 1.00 0.00 6 SER A N 12
ATOM 16373 C CA . SER A 1 6 ? -14.112 -4.317 -8.570 1.00 0.00 6 SER A CA 12
ATOM 16374 C C . SER A 1 6 ? -14.369 -5.764 -8.161 1.00 0.00 6 SER A C 12
ATOM 16375 O O . SER A 1 6 ? -14.215 -6.684 -8.963 1.00 0.00 6 SER A O 12
ATOM 16383 N N . GLY A 1 7 ? -14.763 -5.957 -6.906 1.00 0.00 7 GLY A N 12
ATOM 16384 C CA . GLY A 1 7 ? -15.035 -7.294 -6.411 1.00 0.00 7 GLY A CA 12
ATOM 16385 C C . GLY A 1 7 ? -13.887 -7.855 -5.597 1.00 0.00 7 GLY A C 12
ATOM 16386 O O . GLY A 1 7 ? -13.439 -7.233 -4.634 1.00 0.00 7 GLY A O 12
ATOM 16390 N N . GLN A 1 8 ? -13.411 -9.035 -5.982 1.00 0.00 8 GLN A N 12
ATOM 16391 C CA . GLN A 1 8 ? -12.310 -9.681 -5.279 1.00 0.00 8 GLN A CA 12
ATOM 16392 C C . GLN A 1 8 ? -11.231 -10.136 -6.256 1.00 0.00 8 GLN A C 12
ATOM 16393 O O . GLN A 1 8 ? -11.422 -10.091 -7.471 1.00 0.00 8 GLN A O 12
ATOM 16407 N N . ALA A 1 9 ? -10.098 -10.574 -5.718 1.00 0.00 9 ALA A N 12
ATOM 16408 C CA . ALA A 1 9 ? -8.990 -11.039 -6.543 1.00 0.00 9 ALA A CA 12
ATOM 16409 C C . ALA A 1 9 ? -8.111 -12.023 -5.778 1.00 0.00 9 ALA A C 12
ATOM 16410 O O . ALA A 1 9 ? -7.833 -11.831 -4.595 1.00 0.00 9 ALA A O 12
ATOM 16417 N N . SER A 1 10 ? -7.677 -13.077 -6.462 1.00 0.00 10 SER A N 12
ATOM 16418 C CA . SER A 1 10 ? -6.833 -14.093 -5.845 1.00 0.00 10 SER A CA 12
ATOM 16419 C C . SER A 1 10 ? -5.357 -13.745 -6.007 1.00 0.00 10 SER A C 12
ATOM 16420 O O . SER A 1 10 ? -4.747 -14.039 -7.035 1.00 0.00 10 SER A O 12
ATOM 16428 N N . GLY A 1 11 ? -4.787 -13.116 -4.984 1.00 0.00 11 GLY A N 12
ATOM 16429 C CA . GLY A 1 11 ? -3.387 -12.737 -5.032 1.00 0.00 11 GLY A CA 12
ATOM 16430 C C . GLY A 1 11 ? -3.049 -11.639 -4.043 1.00 0.00 11 GLY A C 12
ATOM 16431 O O . GLY A 1 11 ? -2.266 -11.847 -3.116 1.00 0.00 11 GLY A O 12
ATOM 16435 N N . HIS A 1 12 ? -3.640 -10.464 -4.240 1.00 0.00 12 HIS A N 12
ATOM 16436 C CA . HIS A 1 12 ? -3.397 -9.328 -3.358 1.00 0.00 12 HIS A CA 12
ATOM 16437 C C . HIS A 1 12 ? -4.504 -9.203 -2.316 1.00 0.00 12 HIS A C 12
ATOM 16438 O O . HIS A 1 12 ? -5.651 -9.573 -2.565 1.00 0.00 12 HIS A O 12
ATOM 16453 N N . PHE A 1 13 ? -4.152 -8.678 -1.146 1.00 0.00 13 PHE A N 12
ATOM 16454 C CA . PHE A 1 13 ? -5.115 -8.505 -0.065 1.00 0.00 13 PHE A CA 12
ATOM 16455 C C . PHE A 1 13 ? -5.167 -7.050 0.389 1.00 0.00 13 PHE A C 12
ATOM 16456 O O . PHE A 1 13 ? -4.282 -6.256 0.069 1.00 0.00 13 PHE A O 12
ATOM 16473 N N . SER A 1 14 ? -6.211 -6.707 1.137 1.00 0.00 14 SER A N 12
ATOM 16474 C CA . SER A 1 14 ? -6.382 -5.346 1.633 1.00 0.00 14 SER A CA 12
ATOM 16475 C C . SER A 1 14 ? -6.015 -5.256 3.111 1.00 0.00 14 SER A C 12
ATOM 16476 O O . SER A 1 14 ? -6.037 -6.255 3.830 1.00 0.00 14 SER A O 12
ATOM 16484 N N . VAL A 1 15 ? -5.678 -4.050 3.558 1.00 0.00 15 VAL A N 12
ATOM 16485 C CA . VAL A 1 15 ? -5.308 -3.827 4.950 1.00 0.00 15 VAL A CA 12
ATOM 16486 C C . VAL A 1 15 ? -6.161 -2.730 5.577 1.00 0.00 15 VAL A C 12
ATOM 16487 O O . VAL A 1 15 ? -6.137 -1.583 5.134 1.00 0.00 15 VAL A O 12
ATOM 16500 N N . GLU A 1 16 ? -6.913 -3.092 6.612 1.00 0.00 16 GLU A N 12
ATOM 16501 C CA . GLU A 1 16 ? -7.775 -2.138 7.300 1.00 0.00 16 GLU A CA 12
ATOM 16502 C C . GLU A 1 16 ? -7.247 -1.840 8.701 1.00 0.00 16 GLU A C 12
ATOM 16503 O O . GLU A 1 16 ? -6.965 -2.754 9.477 1.00 0.00 16 GLU A O 12
ATOM 16515 N N . LEU A 1 17 ? -7.116 -0.557 9.017 1.00 0.00 17 LEU A N 12
ATOM 16516 C CA . LEU A 1 17 ? -6.623 -0.137 10.324 1.00 0.00 17 LEU A CA 12
ATOM 16517 C C . LEU A 1 17 ? -7.344 1.120 10.801 1.00 0.00 17 LEU A C 12
ATOM 16518 O O . LEU A 1 17 ? -7.911 1.864 10.001 1.00 0.00 17 LEU A O 12
ATOM 16534 N N . VAL A 1 18 ? -7.316 1.351 12.109 1.00 0.00 18 VAL A N 12
ATOM 16535 C CA . VAL A 1 18 ? -7.964 2.520 12.693 1.00 0.00 18 VAL A CA 12
ATOM 16536 C C . VAL A 1 18 ? -6.934 3.518 13.210 1.00 0.00 18 VAL A C 12
ATOM 16537 O O . VAL A 1 18 ? -6.167 3.217 14.125 1.00 0.00 18 VAL A O 12
ATOM 16550 N N . ARG A 1 19 ? -6.923 4.708 12.618 1.00 0.00 19 ARG A N 12
ATOM 16551 C CA . ARG A 1 19 ? -5.987 5.752 13.019 1.00 0.00 19 ARG A CA 12
ATOM 16552 C C . ARG A 1 19 ? -5.726 5.701 14.521 1.00 0.00 19 ARG A C 12
ATOM 16553 O O . ARG A 1 19 ? -6.566 6.111 15.321 1.00 0.00 19 ARG A O 12
ATOM 16574 N N . GLY A 1 20 ? -4.556 5.195 14.897 1.00 0.00 20 GLY A N 12
ATOM 16575 C CA . GLY A 1 20 ? -4.206 5.099 16.302 1.00 0.00 20 GLY A CA 12
ATOM 16576 C C . GLY A 1 20 ? -4.027 6.458 16.949 1.00 0.00 20 GLY A C 12
ATOM 16577 O O . GLY A 1 20 ? -4.913 6.939 17.656 1.00 0.00 20 GLY A O 12
ATOM 16581 N N . TYR A 1 21 ? -2.877 7.080 16.708 1.00 0.00 21 TYR A N 12
ATOM 16582 C CA . TYR A 1 21 ? -2.583 8.390 17.276 1.00 0.00 21 TYR A CA 12
ATOM 16583 C C . TYR A 1 21 ? -1.703 9.206 16.335 1.00 0.00 21 TYR A C 12
ATOM 16584 O O . TYR A 1 21 ? -0.600 8.790 15.981 1.00 0.00 21 TYR A O 12
ATOM 16602 N N . ALA A 1 22 ? -2.198 10.372 15.933 1.00 0.00 22 ALA A N 12
ATOM 16603 C CA . ALA A 1 22 ? -1.457 11.249 15.036 1.00 0.00 22 ALA A CA 12
ATOM 16604 C C . ALA A 1 22 ? -0.911 10.476 13.840 1.00 0.00 22 ALA A C 12
ATOM 16605 O O . ALA A 1 22 ? 0.178 10.766 13.345 1.00 0.00 22 ALA A O 12
ATOM 16612 N N . GLY A 1 23 ? -1.674 9.489 13.380 1.00 0.00 23 GLY A N 12
ATOM 16613 C CA . GLY A 1 23 ? -1.249 8.689 12.246 1.00 0.00 23 GLY A CA 12
ATOM 16614 C C . GLY A 1 23 ? -1.240 7.205 12.555 1.00 0.00 23 GLY A C 12
ATOM 16615 O O . GLY A 1 23 ? -1.453 6.800 13.698 1.00 0.00 23 GLY A O 12
ATOM 16619 N N . PHE A 1 24 ? -0.995 6.391 11.533 1.00 0.00 24 PHE A N 12
ATOM 16620 C CA . PHE A 1 24 ? -0.962 4.943 11.700 1.00 0.00 24 PHE A CA 12
ATOM 16621 C C . PHE A 1 24 ? 0.443 4.469 12.062 1.00 0.00 24 PHE A C 12
ATOM 16622 O O . PHE A 1 24 ? 0.646 3.310 12.422 1.00 0.00 24 PHE A O 12
ATOM 16639 N N . GLY A 1 25 ? 1.411 5.376 11.964 1.00 0.00 25 GLY A N 12
ATOM 16640 C CA . GLY A 1 25 ? 2.784 5.032 12.283 1.00 0.00 25 GLY A CA 12
ATOM 16641 C C . GLY A 1 25 ? 3.419 4.144 11.231 1.00 0.00 25 GLY A C 12
ATOM 16642 O O . GLY A 1 25 ? 4.400 3.450 11.504 1.00 0.00 25 GLY A O 12
ATOM 16646 N N . LEU A 1 26 ? 2.859 4.163 10.027 1.00 0.00 26 LEU A N 12
ATOM 16647 C CA . LEU A 1 26 ? 3.376 3.351 8.930 1.00 0.00 26 LEU A CA 12
ATOM 16648 C C . LEU A 1 26 ? 4.198 4.200 7.966 1.00 0.00 26 LEU A C 12
ATOM 16649 O O . LEU A 1 26 ? 3.781 5.287 7.566 1.00 0.00 26 LEU A O 12
ATOM 16665 N N . THR A 1 27 ? 5.370 3.695 7.593 1.00 0.00 27 THR A N 12
ATOM 16666 C CA . THR A 1 27 ? 6.252 4.405 6.675 1.00 0.00 27 THR A CA 12
ATOM 16667 C C . THR A 1 27 ? 6.600 3.541 5.468 1.00 0.00 27 THR A C 12
ATOM 16668 O O . THR A 1 27 ? 6.522 2.313 5.528 1.00 0.00 27 THR A O 12
ATOM 16679 N N . LEU A 1 28 ? 6.984 4.188 4.374 1.00 0.00 28 LEU A N 12
ATOM 16680 C CA . LEU A 1 28 ? 7.346 3.478 3.152 1.00 0.00 28 LEU A CA 12
ATOM 16681 C C . LEU A 1 28 ? 8.744 3.872 2.687 1.00 0.00 28 LEU A C 12
ATOM 16682 O O . LEU A 1 28 ? 9.127 5.039 2.758 1.00 0.00 28 LEU A O 12
ATOM 16698 N N . GLY A 1 29 ? 9.501 2.890 2.207 1.00 0.00 29 GLY A N 12
ATOM 16699 C CA . GLY A 1 29 ? 10.848 3.155 1.735 1.00 0.00 29 GLY A CA 12
ATOM 16700 C C . GLY A 1 29 ? 11.023 2.821 0.267 1.00 0.00 29 GLY A C 12
ATOM 16701 O O . GLY A 1 29 ? 10.388 1.902 -0.248 1.00 0.00 29 GLY A O 12
ATOM 16705 N N . GLY A 1 30 ? 11.887 3.571 -0.410 1.00 0.00 30 GLY A N 12
ATOM 16706 C CA . GLY A 1 30 ? 12.127 3.335 -1.822 1.00 0.00 30 GLY A CA 12
ATOM 16707 C C . GLY A 1 30 ? 11.114 4.034 -2.707 1.00 0.00 30 GLY A C 12
ATOM 16708 O O . GLY A 1 30 ? 10.886 5.235 -2.573 1.00 0.00 30 GLY A O 12
ATOM 16712 N N . GLY A 1 31 ? 10.506 3.280 -3.617 1.00 0.00 31 GLY A N 12
ATOM 16713 C CA . GLY A 1 31 ? 9.520 3.852 -4.516 1.00 0.00 31 GLY A CA 12
ATOM 16714 C C . GLY A 1 31 ? 10.148 4.454 -5.757 1.00 0.00 31 GLY A C 12
ATOM 16715 O O . GLY A 1 31 ? 11.143 3.940 -6.270 1.00 0.00 31 GLY A O 12
ATOM 16719 N N . ARG A 1 32 ? 9.566 5.545 -6.243 1.00 0.00 32 ARG A N 12
ATOM 16720 C CA . ARG A 1 32 ? 10.073 6.216 -7.434 1.00 0.00 32 ARG A CA 12
ATOM 16721 C C . ARG A 1 32 ? 10.977 7.386 -7.055 1.00 0.00 32 ARG A C 12
ATOM 16722 O O . ARG A 1 32 ? 10.503 8.428 -6.600 1.00 0.00 32 ARG A O 12
ATOM 16743 N N . ASP A 1 33 ? 12.279 7.207 -7.246 1.00 0.00 33 ASP A N 12
ATOM 16744 C CA . ASP A 1 33 ? 13.249 8.248 -6.926 1.00 0.00 33 ASP A CA 12
ATOM 16745 C C . ASP A 1 33 ? 13.761 8.923 -8.194 1.00 0.00 33 ASP A C 12
ATOM 16746 O O . ASP A 1 33 ? 13.694 8.353 -9.283 1.00 0.00 33 ASP A O 12
ATOM 16755 N N . VAL A 1 34 ? 14.272 10.141 -8.045 1.00 0.00 34 VAL A N 12
ATOM 16756 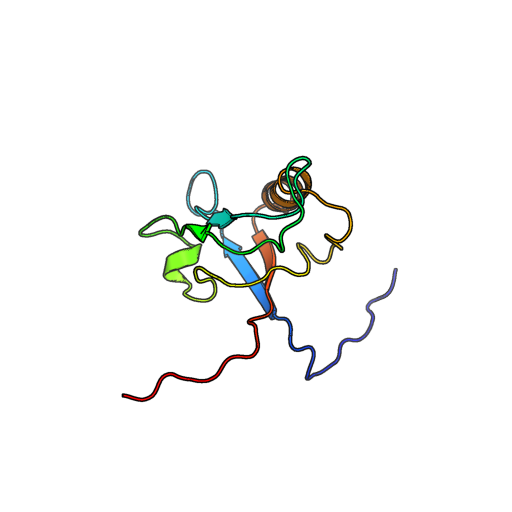C CA . VAL A 1 34 ? 14.795 10.894 -9.179 1.00 0.00 34 VAL A CA 12
ATOM 16757 C C . VAL A 1 34 ? 16.039 10.227 -9.754 1.00 0.00 34 VAL A C 12
ATOM 16758 O O . VAL A 1 34 ? 16.296 10.300 -10.955 1.00 0.00 34 VAL A O 12
ATOM 16771 N N . ALA A 1 35 ? 16.809 9.576 -8.888 1.00 0.00 35 ALA A N 12
ATOM 16772 C CA . ALA A 1 35 ? 18.026 8.894 -9.311 1.00 0.00 35 ALA A CA 12
ATOM 16773 C C . ALA A 1 35 ? 17.972 7.410 -8.963 1.00 0.00 35 ALA A C 12
ATOM 16774 O O . ALA A 1 35 ? 18.999 6.734 -8.923 1.00 0.00 35 ALA A O 12
ATOM 16781 N N . GLY A 1 36 ? 16.766 6.909 -8.712 1.00 0.00 36 GLY A N 12
ATOM 16782 C CA . GLY A 1 36 ? 16.601 5.509 -8.370 1.00 0.00 36 GLY A CA 12
ATOM 16783 C C . GLY A 1 36 ? 15.179 5.025 -8.576 1.00 0.00 36 GLY A C 12
ATOM 16784 O O . GLY A 1 36 ? 14.228 5.795 -8.441 1.00 0.00 36 GLY A O 12
ATOM 16788 N N . ASP A 1 37 ? 15.033 3.746 -8.906 1.00 0.00 37 ASP A N 12
ATOM 16789 C CA . ASP A 1 37 ? 13.717 3.161 -9.132 1.00 0.00 37 ASP A CA 12
ATOM 16790 C C . ASP A 1 37 ? 13.550 1.873 -8.332 1.00 0.00 37 ASP A C 12
ATOM 16791 O O . ASP A 1 37 ? 14.096 0.829 -8.693 1.00 0.00 37 ASP A O 12
ATOM 16800 N N . THR A 1 38 ? 12.793 1.953 -7.242 1.00 0.00 38 THR A N 12
ATOM 16801 C CA . THR A 1 38 ? 12.557 0.795 -6.390 1.00 0.00 38 THR A CA 12
ATOM 16802 C C . THR A 1 38 ? 11.080 0.667 -6.033 1.00 0.00 38 THR A C 12
ATOM 16803 O O . THR A 1 38 ? 10.363 1.658 -5.891 1.00 0.00 38 THR A O 12
ATOM 16814 N N . PRO A 1 39 ? 10.612 -0.581 -5.883 1.00 0.00 39 PRO A N 12
ATOM 16815 C CA . PRO A 1 39 ? 9.216 -0.867 -5.539 1.00 0.00 39 PRO A CA 12
ATOM 16816 C C . PRO A 1 39 ? 8.877 -0.463 -4.109 1.00 0.00 39 PRO A C 12
ATOM 16817 O O . PRO A 1 39 ? 9.551 -0.870 -3.161 1.00 0.00 39 PRO A O 12
ATOM 16828 N N . LEU A 1 40 ? 7.828 0.338 -3.958 1.00 0.00 40 LEU A N 12
ATOM 16829 C CA . LEU A 1 40 ? 7.399 0.797 -2.642 1.00 0.00 40 LEU A CA 12
ATOM 16830 C C . LEU A 1 40 ? 7.135 -0.384 -1.713 1.00 0.00 40 LEU A C 12
ATOM 16831 O O . LEU A 1 40 ? 6.427 -1.323 -2.073 1.00 0.00 40 LEU A O 12
ATOM 16847 N N . ALA A 1 41 ? 7.708 -0.327 -0.515 1.00 0.00 41 ALA A N 12
ATOM 16848 C CA . ALA A 1 41 ? 7.532 -1.389 0.467 1.00 0.00 41 ALA A CA 12
ATOM 16849 C C . ALA A 1 41 ? 7.727 -0.864 1.885 1.00 0.00 41 ALA A C 12
ATOM 16850 O O . ALA A 1 41 ? 8.580 -0.011 2.130 1.00 0.00 41 ALA A O 12
ATOM 16857 N N . VAL A 1 42 ? 6.931 -1.379 2.817 1.00 0.00 42 VAL A N 12
ATOM 16858 C CA . VAL A 1 42 ? 7.018 -0.961 4.212 1.00 0.00 42 VAL A CA 12
ATOM 16859 C C . VAL A 1 42 ? 8.470 -0.839 4.660 1.00 0.00 42 VAL A C 12
ATOM 16860 O O . VAL A 1 42 ? 9.300 -1.692 4.347 1.00 0.00 42 VAL A O 12
ATOM 16873 N N . ARG A 1 43 ? 8.768 0.227 5.394 1.00 0.00 43 ARG A N 12
ATOM 16874 C CA . ARG A 1 43 ? 10.121 0.462 5.886 1.00 0.00 43 ARG A CA 12
ATOM 16875 C C . ARG A 1 43 ? 10.186 0.293 7.401 1.00 0.00 43 ARG A C 12
ATOM 16876 O O . ARG A 1 43 ? 10.803 -0.645 7.904 1.00 0.00 43 ARG A O 12
ATOM 16897 N N . GLY A 1 44 ? 9.545 1.207 8.122 1.00 0.00 44 GLY A N 12
ATOM 16898 C CA . GLY A 1 44 ? 9.543 1.141 9.571 1.00 0.00 44 GLY A CA 12
ATOM 16899 C C . GLY A 1 44 ? 8.148 0.985 10.143 1.00 0.00 44 GLY A C 12
ATOM 16900 O O . GLY A 1 44 ? 7.173 1.463 9.561 1.00 0.00 44 GLY A O 12
ATOM 16904 N N . LEU A 1 45 ? 8.050 0.311 11.284 1.00 0.00 45 LEU A N 12
ATOM 16905 C CA . LEU A 1 45 ? 6.763 0.091 11.934 1.00 0.00 45 LEU A CA 12
ATOM 16906 C C . LEU A 1 45 ? 6.735 0.732 13.318 1.00 0.00 45 LEU A C 12
ATOM 16907 O O . LEU A 1 45 ? 7.368 0.241 14.254 1.00 0.00 45 LEU A O 12
ATOM 16923 N N . LEU A 1 46 ? 5.997 1.829 13.441 1.00 0.00 46 LEU A N 12
ATOM 16924 C CA . LEU A 1 46 ? 5.884 2.537 14.712 1.00 0.00 46 LEU A CA 12
ATOM 16925 C C . LEU A 1 46 ? 5.378 1.607 15.810 1.00 0.00 46 LEU A C 12
ATOM 16926 O O . LEU A 1 46 ? 4.231 1.161 15.781 1.00 0.00 46 LEU A O 12
ATOM 16942 N N . LYS A 1 47 ? 6.240 1.321 16.779 1.00 0.00 47 LYS A N 12
ATOM 16943 C CA . LYS A 1 47 ? 5.881 0.447 17.890 1.00 0.00 47 LYS A CA 12
ATOM 16944 C C . LYS A 1 47 ? 4.557 0.876 18.513 1.00 0.00 47 LYS A C 12
ATOM 16945 O O . LYS A 1 47 ? 4.137 2.025 18.373 1.00 0.00 47 LYS A O 12
ATOM 16964 N N . ASP A 1 48 ? 3.905 -0.053 19.203 1.00 0.00 48 ASP A N 12
ATOM 16965 C CA . ASP A 1 48 ? 2.629 0.231 19.851 1.00 0.00 48 ASP A CA 12
ATOM 16966 C C . ASP A 1 48 ? 1.662 0.899 18.878 1.00 0.00 48 ASP A C 12
ATOM 16967 O O . ASP A 1 48 ? 0.822 1.704 19.277 1.00 0.00 48 ASP A O 12
ATOM 16976 N N . GLY A 1 49 ? 1.789 0.560 17.599 1.00 0.00 49 GLY A N 12
ATOM 16977 C CA . GLY A 1 49 ? 0.921 1.137 16.589 1.00 0.00 49 GLY A CA 12
ATOM 16978 C C . GLY A 1 49 ? -0.053 0.127 16.015 1.00 0.00 49 GLY A C 12
ATOM 16979 O O . GLY A 1 49 ? 0.022 -1.070 16.297 1.00 0.00 49 GLY A O 12
ATOM 16983 N N . PRO A 1 50 ? -0.995 0.609 15.191 1.00 0.00 50 PRO A N 12
ATOM 16984 C CA . PRO A 1 50 ? -2.007 -0.243 14.561 1.00 0.00 50 PRO A CA 12
ATOM 16985 C C . PRO A 1 50 ? -1.411 -1.163 13.500 1.00 0.00 50 PRO A C 12
ATOM 16986 O O . PRO A 1 50 ? -1.670 -2.366 13.492 1.00 0.00 50 PRO A O 12
ATOM 16997 N N . ALA A 1 51 ? -0.612 -0.589 12.607 1.00 0.00 51 ALA A N 12
ATOM 16998 C CA . ALA A 1 51 ? 0.023 -1.358 11.544 1.00 0.00 51 ALA A CA 12
ATOM 16999 C C . ALA A 1 51 ? 1.027 -2.354 12.111 1.00 0.00 51 ALA A C 12
ATOM 17000 O O . ALA A 1 51 ? 1.264 -3.411 11.527 1.00 0.00 51 ALA A O 12
ATOM 17007 N N . GLN A 1 52 ? 1.615 -2.010 13.252 1.00 0.00 52 GLN A N 12
ATOM 17008 C CA . GLN A 1 52 ? 2.596 -2.875 13.897 1.00 0.00 52 GLN A CA 12
ATOM 17009 C C . GLN A 1 52 ? 1.908 -3.947 14.736 1.00 0.00 52 GLN A C 12
ATOM 17010 O O . GLN A 1 52 ? 2.393 -5.074 14.839 1.00 0.00 52 GLN A O 12
ATOM 17024 N N . ARG A 1 53 ? 0.777 -3.588 15.334 1.00 0.00 53 ARG A N 12
ATOM 17025 C CA . ARG A 1 53 ? 0.023 -4.519 16.165 1.00 0.00 53 ARG A CA 12
ATOM 17026 C C . ARG A 1 53 ? -0.647 -5.591 15.310 1.00 0.00 53 ARG A C 12
ATOM 17027 O O . ARG A 1 53 ? -0.545 -6.783 15.600 1.00 0.00 53 ARG A O 12
ATOM 17048 N N . CYS A 1 54 ? -1.333 -5.157 14.259 1.00 0.00 54 CYS A N 12
ATOM 17049 C CA . CYS A 1 54 ? -2.022 -6.079 13.362 1.00 0.00 54 CYS A CA 12
ATOM 17050 C C . CYS A 1 54 ? -1.055 -7.118 12.802 1.00 0.00 54 CYS A C 12
ATOM 17051 O O . CYS A 1 54 ? -1.407 -8.285 12.641 1.00 0.00 54 CYS A O 12
ATOM 17059 N N . GLY A 1 55 ? 0.166 -6.683 12.506 1.00 0.00 55 GLY A N 12
ATOM 17060 C CA . GLY A 1 55 ? 1.165 -7.586 11.965 1.00 0.00 55 GLY A CA 12
ATOM 17061 C C . GLY A 1 55 ? 1.023 -7.778 10.468 1.00 0.00 55 GLY A C 12
ATOM 17062 O O . GLY A 1 55 ? 2.018 -7.912 9.756 1.00 0.00 55 GLY A O 12
ATOM 17066 N N . ARG A 1 56 ? -0.217 -7.794 9.990 1.00 0.00 56 ARG A N 12
ATOM 17067 C CA . ARG A 1 56 ? -0.486 -7.974 8.569 1.00 0.00 56 ARG A CA 12
ATOM 17068 C C . ARG A 1 56 ? 0.600 -7.316 7.722 1.00 0.00 56 ARG A C 12
ATOM 17069 O O . ARG A 1 56 ? 1.020 -7.859 6.700 1.00 0.00 56 ARG A O 12
ATOM 17090 N N . LEU A 1 57 ? 1.049 -6.142 8.154 1.00 0.00 57 LEU A N 12
ATOM 17091 C CA . LEU A 1 57 ? 2.085 -5.408 7.437 1.00 0.00 57 LEU A CA 12
ATOM 17092 C C . LEU A 1 57 ? 3.461 -5.681 8.037 1.00 0.00 57 LEU A C 12
ATOM 17093 O O . LEU A 1 57 ? 3.632 -5.659 9.255 1.00 0.00 57 LEU A O 12
ATOM 17109 N N . GLU A 1 58 ? 4.438 -5.937 7.173 1.00 0.00 58 GLU A N 12
ATOM 17110 C CA . GLU A 1 58 ? 5.799 -6.213 7.618 1.00 0.00 58 GLU A CA 12
ATOM 17111 C C . GLU A 1 58 ? 6.814 -5.464 6.761 1.00 0.00 58 GLU A C 12
ATOM 17112 O O . GLU A 1 58 ? 6.524 -5.079 5.628 1.00 0.00 58 GLU A O 12
ATOM 17124 N N . VAL A 1 59 ? 8.008 -5.259 7.310 1.00 0.00 59 VAL A N 12
ATOM 17125 C CA . VAL A 1 59 ? 9.067 -4.557 6.597 1.00 0.00 59 VAL A CA 12
ATOM 17126 C C . VAL A 1 59 ? 9.540 -5.356 5.388 1.00 0.00 59 VAL A C 12
ATOM 17127 O O . VAL A 1 59 ? 10.156 -6.412 5.530 1.00 0.00 59 VAL A O 12
ATOM 17140 N N . GLY A 1 60 ? 9.246 -4.845 4.196 1.00 0.00 60 GLY A N 12
ATOM 17141 C CA . GLY A 1 60 ? 9.649 -5.525 2.978 1.00 0.00 60 GLY A CA 12
ATOM 17142 C C . GLY A 1 60 ? 8.470 -5.864 2.087 1.00 0.00 60 GLY A C 12
ATOM 17143 O O . GLY A 1 60 ? 8.648 -6.255 0.933 1.00 0.00 60 GLY A O 12
ATOM 17147 N N . ASP A 1 61 ? 7.264 -5.716 2.623 1.00 0.00 61 ASP A N 12
ATOM 17148 C CA . ASP A 1 61 ? 6.051 -6.010 1.869 1.00 0.00 61 ASP A CA 12
ATOM 17149 C C . ASP A 1 61 ? 5.952 -5.124 0.631 1.00 0.00 61 ASP A C 12
ATOM 17150 O O . ASP A 1 61 ? 6.337 -3.954 0.659 1.00 0.00 61 ASP A O 12
ATOM 17159 N N . LEU A 1 62 ? 5.436 -5.689 -0.455 1.00 0.00 62 LEU A N 12
ATOM 17160 C CA . LEU A 1 62 ? 5.288 -4.951 -1.705 1.00 0.00 62 LEU A CA 12
ATOM 17161 C C . LEU A 1 62 ? 3.903 -4.318 -1.802 1.00 0.00 62 LEU A C 12
ATOM 17162 O O . LEU A 1 62 ? 2.893 -4.966 -1.529 1.00 0.00 62 LEU A O 12
ATOM 17178 N N . VAL A 1 63 ? 3.865 -3.049 -2.196 1.00 0.00 63 VAL A N 12
ATOM 17179 C CA . VAL A 1 63 ? 2.604 -2.330 -2.334 1.00 0.00 63 VAL A CA 12
ATOM 17180 C C . VAL A 1 63 ? 2.156 -2.279 -3.790 1.00 0.00 63 VAL A C 12
ATOM 17181 O O . VAL A 1 63 ? 2.893 -1.816 -4.662 1.00 0.00 63 VAL A O 12
ATOM 17194 N N . LEU A 1 64 ? 0.944 -2.759 -4.047 1.00 0.00 64 LEU A N 12
ATOM 17195 C CA . LEU A 1 64 ? 0.396 -2.768 -5.399 1.00 0.00 64 LEU A CA 12
ATOM 17196 C C . LEU A 1 64 ? -0.531 -1.577 -5.620 1.00 0.00 64 LEU A C 12
ATOM 17197 O O . LEU A 1 64 ? -0.416 -0.864 -6.617 1.00 0.00 64 LEU A O 12
ATOM 17213 N N . HIS A 1 65 ? -1.448 -1.366 -4.681 1.00 0.00 65 HIS A N 12
ATOM 17214 C CA . HIS A 1 65 ? -2.393 -0.258 -4.771 1.00 0.00 65 HIS A CA 12
ATOM 17215 C C . HIS A 1 65 ? -2.674 0.329 -3.391 1.00 0.00 65 HIS A C 12
ATOM 17216 O O . HIS A 1 65 ? -2.177 -0.169 -2.381 1.00 0.00 65 HIS A O 12
ATOM 17231 N N . ILE A 1 66 ? -3.473 1.391 -3.358 1.00 0.00 66 ILE A N 12
ATOM 17232 C CA . ILE A 1 66 ? -3.819 2.046 -2.102 1.00 0.00 66 ILE A CA 12
ATOM 17233 C C . ILE A 1 66 ? -5.165 2.756 -2.206 1.00 0.00 66 ILE A C 12
ATOM 17234 O O . ILE A 1 66 ? -5.396 3.537 -3.127 1.00 0.00 66 ILE A O 12
ATOM 17250 N N . ASN A 1 67 ? -6.049 2.479 -1.252 1.00 0.00 67 ASN A N 12
ATOM 17251 C CA . ASN A 1 67 ? -7.372 3.093 -1.235 1.00 0.00 67 ASN A CA 12
ATOM 17252 C C . ASN A 1 67 ? -8.018 3.029 -2.616 1.00 0.00 67 ASN A C 12
ATOM 17253 O O . ASN A 1 67 ? -8.536 4.026 -3.117 1.00 0.00 67 ASN A O 12
ATOM 17264 N N . GLY A 1 68 ? -7.985 1.848 -3.225 1.00 0.00 68 GLY A N 12
ATOM 17265 C CA . GLY A 1 68 ? -8.572 1.675 -4.541 1.00 0.00 68 GLY A CA 12
ATOM 17266 C C . GLY A 1 68 ? -7.901 2.537 -5.592 1.00 0.00 68 GLY A C 12
ATOM 17267 O O . GLY A 1 68 ? -8.487 2.822 -6.636 1.00 0.00 68 GLY A O 12
ATOM 17271 N N . GLU A 1 69 ? -6.670 2.955 -5.315 1.00 0.00 69 GLU A N 12
ATOM 17272 C CA . GLU A 1 69 ? -5.921 3.792 -6.245 1.00 0.00 69 GLU A CA 12
ATOM 17273 C C . GLU A 1 69 ? -4.689 3.058 -6.767 1.00 0.00 69 GLU A C 12
ATOM 17274 O O . GLU A 1 69 ? -3.952 2.437 -6.000 1.00 0.00 69 GLU A O 12
ATOM 17286 N N . SER A 1 70 ? -4.472 3.133 -8.076 1.00 0.00 70 SER A N 12
ATOM 17287 C CA . SER A 1 70 ? -3.333 2.472 -8.702 1.00 0.00 70 SER A CA 12
ATOM 17288 C C . SER A 1 70 ? -2.061 3.296 -8.521 1.00 0.00 70 SER A C 12
ATOM 17289 O O . SER A 1 70 ? -1.994 4.456 -8.930 1.00 0.00 70 SER A O 12
ATOM 17297 N N . THR A 1 71 ? -1.052 2.687 -7.905 1.00 0.00 71 THR A N 12
ATOM 17298 C CA . THR A 1 71 ? 0.217 3.363 -7.668 1.00 0.00 71 THR A CA 12
ATOM 17299 C C . THR A 1 71 ? 1.140 3.238 -8.875 1.00 0.00 71 THR A C 12
ATOM 17300 O O . THR A 1 71 ? 2.315 3.599 -8.808 1.00 0.00 71 THR A O 12
ATOM 17311 N N . GLN A 1 72 ? 0.600 2.725 -9.976 1.00 0.00 72 GLN A N 12
ATOM 17312 C CA . GLN A 1 72 ? 1.377 2.553 -11.198 1.00 0.00 72 GLN A CA 12
ATOM 17313 C C . GLN A 1 72 ? 1.964 3.883 -11.661 1.00 0.00 72 GLN A C 12
ATOM 17314 O O . GLN A 1 72 ? 2.908 3.915 -12.449 1.00 0.00 72 GLN A O 12
ATOM 17328 N N . GLY A 1 73 ? 1.397 4.979 -11.166 1.00 0.00 73 GLY A N 12
ATOM 17329 C CA . GLY A 1 73 ? 1.877 6.296 -11.541 1.00 0.00 73 GLY A CA 12
ATOM 17330 C C . GLY A 1 73 ? 1.951 7.244 -10.361 1.00 0.00 73 GLY A C 12
ATOM 17331 O O . GLY A 1 73 ? 1.855 8.461 -10.525 1.00 0.00 73 GLY A O 12
ATOM 17335 N N . LEU A 1 74 ? 2.121 6.687 -9.167 1.00 0.00 74 LEU A N 12
ATOM 17336 C CA . LEU A 1 74 ? 2.206 7.492 -7.953 1.00 0.00 74 LEU A CA 12
ATOM 17337 C C . LEU A 1 74 ? 3.571 7.334 -7.290 1.00 0.00 74 LEU A C 12
ATOM 17338 O O . LEU A 1 74 ? 4.005 6.220 -6.994 1.00 0.00 74 LEU A O 12
ATOM 17354 N N . THR A 1 75 ? 4.243 8.457 -7.057 1.00 0.00 75 THR A N 12
ATOM 17355 C CA . THR A 1 75 ? 5.558 8.444 -6.428 1.00 0.00 75 THR A CA 12
ATOM 17356 C C . THR A 1 75 ? 5.442 8.294 -4.915 1.00 0.00 75 THR A C 12
ATOM 17357 O O . THR A 1 75 ? 4.348 8.370 -4.356 1.00 0.00 75 THR A O 12
ATOM 17368 N N . HIS A 1 76 ? 6.578 8.081 -4.258 1.00 0.00 76 HIS A N 12
ATOM 17369 C CA . HIS A 1 76 ? 6.604 7.922 -2.808 1.00 0.00 76 HIS A CA 12
ATOM 17370 C C . HIS A 1 76 ? 5.675 8.929 -2.135 1.00 0.00 76 HIS A C 12
ATOM 17371 O O . HIS A 1 76 ? 4.851 8.563 -1.297 1.00 0.00 76 HIS A O 12
ATOM 17386 N N . ALA A 1 77 ? 5.816 10.197 -2.506 1.00 0.00 77 ALA A N 12
ATOM 17387 C CA . ALA A 1 77 ? 4.989 11.255 -1.939 1.00 0.00 77 ALA A CA 12
ATOM 17388 C C . ALA A 1 77 ? 3.508 10.977 -2.169 1.00 0.00 77 ALA A C 12
ATOM 17389 O O . ALA A 1 77 ? 2.691 11.125 -1.260 1.00 0.00 77 ALA A O 12
ATOM 17396 N N . GLN A 1 78 ? 3.169 10.575 -3.390 1.00 0.00 78 GLN A N 12
ATOM 17397 C CA . GLN A 1 78 ? 1.784 10.278 -3.739 1.00 0.00 78 GLN A CA 12
ATOM 17398 C C . GLN A 1 78 ? 1.258 9.102 -2.923 1.00 0.00 78 GLN A C 12
ATOM 17399 O O . GLN A 1 78 ? 0.251 9.219 -2.225 1.00 0.00 78 GLN A O 12
ATOM 17413 N N . ALA A 1 79 ? 1.944 7.968 -3.018 1.00 0.00 79 ALA A N 12
ATOM 17414 C CA . ALA A 1 79 ? 1.547 6.771 -2.288 1.00 0.00 79 ALA A CA 12
ATOM 17415 C C . ALA A 1 79 ? 1.352 7.071 -0.806 1.00 0.00 79 ALA A C 12
ATOM 17416 O O . ALA A 1 79 ? 0.733 6.292 -0.080 1.00 0.00 79 ALA A O 12
ATOM 17423 N N . VAL A 1 80 ? 1.884 8.205 -0.361 1.00 0.00 80 VAL A N 12
ATOM 17424 C CA . VAL A 1 80 ? 1.769 8.608 1.035 1.00 0.00 80 VAL A CA 12
ATOM 17425 C C . VAL A 1 80 ? 0.538 9.480 1.255 1.00 0.00 80 VAL A C 12
ATOM 17426 O O . VAL A 1 80 ? -0.124 9.388 2.288 1.00 0.00 80 VAL A O 12
ATOM 17439 N N . GLU A 1 81 ? 0.237 10.327 0.275 1.00 0.00 81 GLU A N 12
ATOM 17440 C CA . GLU A 1 81 ? -0.915 11.217 0.363 1.00 0.00 81 GLU A CA 12
ATOM 17441 C C . GLU A 1 81 ? -2.219 10.431 0.253 1.00 0.00 81 GLU A C 12
ATOM 17442 O O . GLU A 1 81 ? -3.183 10.705 0.968 1.00 0.00 81 GLU A O 12
ATOM 17454 N N . ARG A 1 82 ? -2.240 9.455 -0.648 1.00 0.00 82 ARG A N 12
ATOM 17455 C CA . ARG A 1 82 ? -3.425 8.631 -0.854 1.00 0.00 82 ARG A CA 12
ATOM 17456 C C . ARG A 1 82 ? -3.889 8.009 0.460 1.00 0.00 82 ARG A C 12
ATOM 17457 O O . ARG A 1 82 ? -5.080 7.762 0.654 1.00 0.00 82 ARG A O 12
ATOM 17478 N N . ILE A 1 83 ? -2.942 7.758 1.357 1.00 0.00 83 ILE A N 12
ATOM 17479 C CA . ILE A 1 83 ? -3.254 7.166 2.652 1.00 0.00 83 ILE A CA 12
ATOM 17480 C C . ILE A 1 83 ? -3.786 8.215 3.622 1.00 0.00 83 ILE A C 12
ATOM 17481 O O . ILE A 1 83 ? -4.847 8.039 4.223 1.00 0.00 83 ILE A O 12
ATOM 17497 N N . ARG A 1 84 ? -3.044 9.307 3.770 1.00 0.00 84 ARG A N 12
ATOM 17498 C CA . ARG A 1 84 ? -3.441 10.386 4.667 1.00 0.00 84 ARG A CA 12
ATOM 17499 C C . ARG A 1 84 ? -4.824 10.916 4.301 1.00 0.00 84 ARG A C 12
ATOM 17500 O O . ARG A 1 84 ? -5.633 11.224 5.176 1.00 0.00 84 ARG A O 12
ATOM 17521 N N . ALA A 1 85 ? -5.089 11.019 3.003 1.00 0.00 85 ALA A N 12
ATOM 17522 C CA . ALA A 1 85 ? -6.374 11.509 2.522 1.00 0.00 85 ALA A CA 12
ATOM 17523 C C . ALA A 1 85 ? -7.406 10.387 2.471 1.00 0.00 85 ALA A C 12
ATOM 17524 O O . ALA A 1 85 ? -8.492 10.554 1.918 1.00 0.00 85 ALA A O 12
ATOM 17531 N N . GLY A 1 86 ? -7.058 9.243 3.052 1.00 0.00 86 GLY A N 12
ATOM 17532 C CA . GLY A 1 86 ? -7.965 8.110 3.061 1.00 0.00 86 GLY A CA 12
ATOM 17533 C C . GLY A 1 86 ? -8.926 8.147 4.233 1.00 0.00 86 GLY A C 12
ATOM 17534 O O . GLY A 1 86 ? -9.502 7.125 4.604 1.00 0.00 86 GLY A O 12
ATOM 17538 N N . GLY A 1 87 ? -9.099 9.328 4.819 1.00 0.00 87 GLY A N 12
ATOM 17539 C CA . GLY A 1 87 ? -9.997 9.470 5.950 1.00 0.00 87 GLY A CA 12
ATOM 17540 C C . GLY A 1 87 ? -9.462 8.803 7.202 1.00 0.00 87 GLY A C 12
ATOM 17541 O O . GLY A 1 87 ? -8.261 8.571 7.343 1.00 0.00 87 GLY A O 12
ATOM 17545 N N . PRO A 1 88 ? -10.366 8.486 8.140 1.00 0.00 88 PRO A N 12
ATOM 17546 C CA . PRO A 1 88 ? -10.001 7.838 9.404 1.00 0.00 88 PRO A CA 12
ATOM 17547 C C . PRO A 1 88 ? -9.553 6.394 9.207 1.00 0.00 88 PRO A C 12
ATOM 17548 O O . PRO A 1 88 ? -8.812 5.849 10.024 1.00 0.00 88 PRO A O 12
ATOM 17559 N N . GLN A 1 89 ? -10.008 5.781 8.119 1.00 0.00 89 GLN A N 12
ATOM 17560 C CA . GLN A 1 89 ? -9.653 4.400 7.816 1.00 0.00 89 GLN A CA 12
ATOM 17561 C C . GLN A 1 89 ? -8.522 4.340 6.794 1.00 0.00 89 GLN A C 12
ATOM 17562 O O . GLN A 1 89 ? -8.362 5.246 5.975 1.00 0.00 89 GLN A O 12
ATOM 17576 N N . LEU A 1 90 ? -7.739 3.268 6.848 1.00 0.00 90 LEU A N 12
ATOM 17577 C CA . LEU A 1 90 ? -6.622 3.089 5.927 1.00 0.00 90 LEU A CA 12
ATOM 17578 C C . LEU A 1 90 ? -6.791 1.815 5.106 1.00 0.00 90 LEU A C 12
ATOM 17579 O O . LEU A 1 90 ? -7.133 0.760 5.640 1.00 0.00 90 LEU A O 12
ATOM 17595 N N . HIS A 1 91 ? -6.548 1.920 3.803 1.00 0.00 91 HIS A N 12
ATOM 17596 C CA . HIS A 1 91 ? -6.671 0.776 2.907 1.00 0.00 91 HIS A CA 12
ATOM 17597 C C . HIS A 1 91 ? -5.415 0.613 2.058 1.00 0.00 91 HIS A C 12
ATOM 17598 O O . HIS A 1 91 ? -5.176 1.386 1.129 1.00 0.00 91 HIS A O 12
ATOM 17613 N N . LEU A 1 92 ? -4.614 -0.396 2.382 1.00 0.00 92 LEU A N 12
ATOM 17614 C CA . LEU A 1 92 ? -3.381 -0.660 1.649 1.00 0.00 92 LEU A CA 12
ATOM 17615 C C . LEU A 1 92 ? -3.396 -2.061 1.045 1.00 0.00 92 LEU A C 12
ATOM 17616 O O . LEU A 1 92 ? -3.520 -3.055 1.759 1.00 0.00 92 LEU A O 12
ATOM 17632 N N . VAL A 1 93 ? -3.265 -2.131 -0.276 1.00 0.00 93 VAL A N 12
ATOM 17633 C CA . VAL A 1 93 ? -3.260 -3.409 -0.977 1.00 0.00 93 VAL A CA 12
ATOM 17634 C C . VAL A 1 93 ? -1.857 -4.003 -1.027 1.00 0.00 93 VAL A C 12
ATOM 17635 O O . VAL A 1 93 ? -0.982 -3.496 -1.728 1.00 0.00 93 VAL A O 12
ATOM 17648 N N . ILE A 1 94 ? -1.650 -5.082 -0.278 1.00 0.00 94 ILE A N 12
ATOM 17649 C CA . ILE A 1 94 ? -0.354 -5.746 -0.238 1.00 0.00 94 ILE A CA 12
ATOM 17650 C C . ILE A 1 94 ? -0.451 -7.174 -0.765 1.00 0.00 94 ILE A C 12
ATOM 17651 O O . ILE A 1 94 ? -1.463 -7.848 -0.575 1.00 0.00 94 ILE A O 12
ATOM 17667 N N . ARG A 1 95 ? 0.609 -7.628 -1.426 1.00 0.00 95 ARG A N 12
ATOM 17668 C CA . ARG A 1 95 ? 0.643 -8.977 -1.979 1.00 0.00 95 ARG A CA 12
ATOM 17669 C C . ARG A 1 95 ? 1.951 -9.677 -1.624 1.00 0.00 95 ARG A C 12
ATOM 17670 O O . ARG A 1 95 ? 2.984 -9.441 -2.252 1.00 0.00 95 ARG A O 12
ATOM 17691 N N . ARG A 1 96 ? 1.900 -10.538 -0.613 1.00 0.00 96 ARG A N 12
ATOM 17692 C CA . ARG A 1 96 ? 3.081 -11.271 -0.173 1.00 0.00 96 ARG A CA 12
ATOM 17693 C C . ARG A 1 96 ? 3.755 -11.972 -1.349 1.00 0.00 96 ARG A C 12
ATOM 17694 O O . ARG A 1 96 ? 3.236 -12.938 -1.908 1.00 0.00 96 ARG A O 12
ATOM 17715 N N . PRO A 1 97 ? 4.940 -11.475 -1.734 1.00 0.00 97 PRO A N 12
ATOM 17716 C CA . PRO A 1 97 ? 5.711 -12.038 -2.846 1.00 0.00 97 PRO A CA 12
ATOM 17717 C C . PRO A 1 97 ? 6.284 -13.412 -2.518 1.00 0.00 97 PRO A C 12
ATOM 17718 O O . PRO A 1 97 ? 5.920 -14.024 -1.512 1.00 0.00 97 PRO A O 12
ATOM 17729 N N . LEU A 1 98 ? 7.182 -13.893 -3.370 1.00 0.00 98 LEU A N 12
ATOM 17730 C CA . LEU A 1 98 ? 7.806 -15.196 -3.170 1.00 0.00 98 LEU A CA 12
ATOM 17731 C C . LEU A 1 98 ? 9.036 -15.078 -2.275 1.00 0.00 98 LEU A C 12
ATOM 17732 O O . LEU A 1 98 ? 9.893 -14.221 -2.489 1.00 0.00 98 LEU A O 12
ATOM 17748 N N . SER A 1 99 ? 9.117 -15.948 -1.273 1.00 0.00 99 SER A N 12
ATOM 17749 C CA . SER A 1 99 ? 10.242 -15.941 -0.345 1.00 0.00 99 SER A CA 12
ATOM 17750 C C . SER A 1 99 ? 11.428 -16.708 -0.922 1.00 0.00 99 SER A C 12
ATOM 17751 O O . SER A 1 99 ? 12.521 -16.163 -1.069 1.00 0.00 99 SER A O 12
ATOM 17759 N N . GLY A 1 100 ? 11.203 -17.977 -1.248 1.00 0.00 100 GLY A N 12
ATOM 17760 C CA . GLY A 1 100 ? 12.261 -18.798 -1.805 1.00 0.00 100 GLY A CA 12
ATOM 17761 C C . GLY A 1 100 ? 12.773 -19.831 -0.821 1.00 0.00 100 GLY A C 12
ATOM 17762 O O . GLY A 1 100 ? 12.674 -19.663 0.395 1.00 0.00 100 GLY A O 12
ATOM 17766 N N . PRO A 1 101 ? 13.335 -20.929 -1.347 1.00 0.00 101 PRO A N 12
ATOM 17767 C CA . PRO A 1 101 ? 13.874 -22.015 -0.523 1.00 0.00 101 PRO A CA 12
ATOM 17768 C C . PRO A 1 101 ? 15.141 -21.604 0.220 1.00 0.00 101 PRO A C 12
ATOM 17769 O O . PRO A 1 101 ? 16.097 -21.119 -0.386 1.00 0.00 101 PRO A O 12
ATOM 17780 N N . SER A 1 102 ? 15.142 -21.802 1.534 1.00 0.00 102 SER A N 12
ATOM 17781 C CA . SER A 1 102 ? 16.291 -21.449 2.360 1.00 0.00 102 SER A CA 12
ATOM 17782 C C . SER A 1 102 ? 17.042 -22.699 2.808 1.00 0.00 102 SER A C 12
ATOM 17783 O O . SER A 1 102 ? 16.438 -23.736 3.080 1.00 0.00 102 SER A O 12
ATOM 17791 N N . SER A 1 103 ? 18.365 -22.592 2.882 1.00 0.00 103 SER A N 12
ATOM 17792 C CA . SER A 1 103 ? 19.201 -23.713 3.293 1.00 0.00 103 SER A CA 12
ATOM 17793 C C . SER A 1 103 ? 19.178 -23.881 4.809 1.00 0.00 103 SER A C 12
ATOM 17794 O O . SER A 1 103 ? 18.783 -24.927 5.323 1.00 0.00 103 SER A O 12
ATOM 17802 N N . GLY A 1 104 ? 19.604 -22.842 5.520 1.00 0.00 104 GLY A N 12
ATOM 17803 C CA . GLY A 1 104 ? 19.624 -22.893 6.971 1.00 0.00 104 GLY A CA 12
ATOM 17804 C C . GLY A 1 104 ? 20.148 -21.612 7.589 1.00 0.00 104 GLY A C 12
ATOM 17805 O O . GLY A 1 104 ? 19.933 -21.353 8.773 1.00 0.00 104 GLY A O 12
ATOM 17809 N N . GLY A 1 1 ? -11.193 -5.227 10.501 1.00 0.00 1 GLY A N 13
ATOM 17810 C CA . GLY A 1 1 ? -11.442 -4.910 9.106 1.00 0.00 1 GLY A CA 13
ATOM 17811 C C . GLY A 1 1 ? -12.899 -5.081 8.724 1.00 0.00 1 GLY A C 13
ATOM 17812 O O . GLY A 1 1 ? -13.323 -6.171 8.341 1.00 0.00 1 GLY A O 13
ATOM 17816 N N . SER A 1 2 ? -13.668 -4.002 8.830 1.00 0.00 2 SER A N 13
ATOM 17817 C CA . SER A 1 2 ? -15.087 -4.039 8.498 1.00 0.00 2 SER A CA 13
ATOM 17818 C C . SER A 1 2 ? -15.312 -4.723 7.153 1.00 0.00 2 SER A C 13
ATOM 17819 O O . SER A 1 2 ? -14.362 -5.038 6.437 1.00 0.00 2 SER A O 13
ATOM 17827 N N . SER A 1 3 ? -16.578 -4.951 6.817 1.00 0.00 3 SER A N 13
ATOM 17828 C CA . SER A 1 3 ? -16.930 -5.601 5.560 1.00 0.00 3 SER A CA 13
ATOM 17829 C C . SER A 1 3 ? -16.816 -4.625 4.393 1.00 0.00 3 SER A C 13
ATOM 17830 O O . SER A 1 3 ? -16.875 -3.410 4.577 1.00 0.00 3 SER A O 13
ATOM 17838 N N . GLY A 1 4 ? -16.653 -5.167 3.190 1.00 0.00 4 GLY A N 13
ATOM 17839 C CA . GLY A 1 4 ? -16.533 -4.331 2.009 1.00 0.00 4 GLY A CA 13
ATOM 17840 C C . GLY A 1 4 ? -15.801 -5.026 0.878 1.00 0.00 4 GLY A C 13
ATOM 17841 O O . GLY A 1 4 ? -14.573 -5.107 0.882 1.00 0.00 4 GLY A O 13
ATOM 17845 N N . SER A 1 5 ? -16.557 -5.531 -0.091 1.00 0.00 5 SER A N 13
ATOM 17846 C CA . SER A 1 5 ? -15.974 -6.228 -1.231 1.00 0.00 5 SER A CA 13
ATOM 17847 C C . SER A 1 5 ? -14.803 -7.102 -0.792 1.00 0.00 5 SER A C 13
ATOM 17848 O O . SER A 1 5 ? -13.774 -7.165 -1.465 1.00 0.00 5 SER A O 13
ATOM 17856 N N . SER A 1 6 ? -14.969 -7.776 0.341 1.00 0.00 6 SER A N 13
ATOM 17857 C CA . SER A 1 6 ? -13.925 -8.645 0.874 1.00 0.00 6 SER A CA 13
ATOM 17858 C C . SER A 1 6 ? -14.427 -10.079 1.006 1.00 0.00 6 SER A C 13
ATOM 17859 O O . SER A 1 6 ? -15.185 -10.402 1.920 1.00 0.00 6 SER A O 13
ATOM 17867 N N . GLY A 1 7 ? -13.999 -10.937 0.084 1.00 0.00 7 GLY A N 13
ATOM 17868 C CA . GLY A 1 7 ? -14.415 -12.327 0.114 1.00 0.00 7 GLY A CA 13
ATOM 17869 C C . GLY A 1 7 ? -14.333 -12.986 -1.249 1.00 0.00 7 GLY A C 13
ATOM 17870 O O . GLY A 1 7 ? -15.239 -13.719 -1.645 1.00 0.00 7 GLY A O 13
ATOM 17874 N N . GLN A 1 8 ? -13.247 -12.722 -1.968 1.00 0.00 8 GLN A N 13
ATOM 17875 C CA . GLN A 1 8 ? -13.053 -13.294 -3.295 1.00 0.00 8 GLN A CA 13
ATOM 17876 C C . GLN A 1 8 ? -11.675 -13.936 -3.416 1.00 0.00 8 GLN A C 13
ATOM 17877 O O . GLN A 1 8 ? -10.877 -13.895 -2.480 1.00 0.00 8 GLN A O 13
ATOM 17891 N N . ALA A 1 9 ? -11.404 -14.530 -4.573 1.00 0.00 9 ALA A N 13
ATOM 17892 C CA . ALA A 1 9 ? -10.121 -15.179 -4.816 1.00 0.00 9 ALA A CA 13
ATOM 17893 C C . ALA A 1 9 ? -9.163 -14.247 -5.549 1.00 0.00 9 ALA A C 13
ATOM 17894 O O . ALA A 1 9 ? -9.333 -13.977 -6.738 1.00 0.00 9 ALA A O 13
ATOM 17901 N N . SER A 1 10 ? -8.157 -13.756 -4.832 1.00 0.00 10 SER A N 13
ATOM 17902 C CA . SER A 1 10 ? -7.175 -12.850 -5.414 1.00 0.00 10 SER A CA 13
ATOM 17903 C C . SER A 1 10 ? -5.777 -13.148 -4.879 1.00 0.00 10 SER A C 13
ATOM 17904 O O . SER A 1 10 ? -5.621 -13.807 -3.853 1.00 0.00 10 SER A O 13
ATOM 17912 N N . GLY A 1 11 ? -4.763 -12.656 -5.585 1.00 0.00 11 GLY A N 13
ATOM 17913 C CA . GLY A 1 11 ? -3.391 -12.880 -5.167 1.00 0.00 11 GLY A CA 13
ATOM 17914 C C . GLY A 1 11 ? -2.950 -11.914 -4.086 1.00 0.00 11 GLY A C 13
ATOM 17915 O O . GLY A 1 11 ? -2.123 -12.254 -3.239 1.00 0.00 11 GLY A O 13
ATOM 17919 N N . HIS A 1 12 ? -3.500 -10.704 -4.114 1.00 0.00 12 HIS A N 13
ATOM 17920 C CA . HIS A 1 12 ? -3.157 -9.685 -3.128 1.00 0.00 12 HIS A CA 13
ATOM 17921 C C . HIS A 1 12 ? -4.239 -9.579 -2.057 1.00 0.00 12 HIS A C 13
ATOM 17922 O O . HIS A 1 12 ? -5.312 -10.170 -2.183 1.00 0.00 12 HIS A O 13
ATOM 17937 N N . PHE A 1 13 ? -3.948 -8.824 -1.003 1.00 0.00 13 PHE A N 13
ATOM 17938 C CA . PHE A 1 13 ? -4.895 -8.643 0.091 1.00 0.00 13 PHE A CA 13
ATOM 17939 C C . PHE A 1 13 ? -4.975 -7.176 0.503 1.00 0.00 13 PHE A C 13
ATOM 17940 O O . PHE A 1 13 ? -4.201 -6.344 0.030 1.00 0.00 13 PHE A O 13
ATOM 17957 N N . SER A 1 14 ? -5.917 -6.866 1.388 1.00 0.00 14 SER A N 13
ATOM 17958 C CA . SER A 1 14 ? -6.102 -5.499 1.862 1.00 0.00 14 SER A CA 13
ATOM 17959 C C . SER A 1 14 ? -5.797 -5.395 3.353 1.00 0.00 14 SER A C 13
ATOM 17960 O O . SER A 1 14 ? -5.824 -6.391 4.075 1.00 0.00 14 SER A O 13
ATOM 17968 N N . VAL A 1 15 ? -5.506 -4.180 3.807 1.00 0.00 15 VAL A N 13
ATOM 17969 C CA . VAL A 1 15 ? -5.197 -3.943 5.212 1.00 0.00 15 VAL A CA 13
ATOM 17970 C C . VAL A 1 15 ? -6.036 -2.802 5.775 1.00 0.00 15 VAL A C 13
ATOM 17971 O O . VAL A 1 15 ? -6.035 -1.694 5.239 1.00 0.00 15 VAL A O 13
ATOM 17984 N N . GLU A 1 16 ? -6.753 -3.080 6.860 1.00 0.00 16 GLU A N 13
ATOM 17985 C CA . GLU A 1 16 ? -7.598 -2.076 7.495 1.00 0.00 16 GLU A CA 13
ATOM 17986 C C . GLU A 1 16 ? -7.000 -1.625 8.825 1.00 0.00 16 GLU A C 13
ATOM 17987 O O . GLU A 1 16 ? -6.687 -2.445 9.688 1.00 0.00 16 GLU A O 13
ATOM 17999 N N . LEU A 1 17 ? -6.844 -0.315 8.982 1.00 0.00 17 LEU A N 13
ATOM 18000 C CA . LEU A 1 17 ? -6.284 0.248 10.206 1.00 0.00 17 LEU A CA 13
ATOM 18001 C C . LEU A 1 17 ? -7.137 1.405 10.714 1.00 0.00 17 LEU A C 13
ATOM 18002 O O . LEU A 1 17 ? -7.864 2.038 9.948 1.00 0.00 17 LEU A O 13
ATOM 18018 N N . VAL A 1 18 ? -7.043 1.678 12.012 1.00 0.00 18 VAL A N 13
ATOM 18019 C CA . VAL A 1 18 ? -7.804 2.761 12.622 1.00 0.00 18 VAL A CA 13
ATOM 18020 C C . VAL A 1 18 ? -6.881 3.859 13.137 1.00 0.00 18 VAL A C 13
ATOM 18021 O O . VAL A 1 18 ? -6.105 3.646 14.069 1.00 0.00 18 VAL A O 13
ATOM 18034 N N . ARG A 1 19 ? -6.970 5.035 12.525 1.00 0.00 19 ARG A N 13
ATOM 18035 C CA . ARG A 1 19 ? -6.141 6.168 12.921 1.00 0.00 19 ARG A CA 13
ATOM 18036 C C . ARG A 1 19 ? -5.975 6.215 14.437 1.00 0.00 19 ARG A C 13
ATOM 18037 O O . ARG A 1 19 ? -6.925 6.490 15.168 1.00 0.00 19 ARG A O 13
ATOM 18058 N N . GLY A 1 20 ? -4.759 5.945 14.902 1.00 0.00 20 GLY A N 13
ATOM 18059 C CA . GLY A 1 20 ? -4.490 5.962 16.328 1.00 0.00 20 GLY A CA 13
ATOM 18060 C C . GLY A 1 20 ? -4.464 7.367 16.897 1.00 0.00 20 GLY A C 13
ATOM 18061 O O . GLY A 1 20 ? -5.185 8.247 16.427 1.00 0.00 20 GLY A O 13
ATOM 18065 N N . TYR A 1 21 ? -3.632 7.577 17.911 1.00 0.00 21 TYR A N 13
ATOM 18066 C CA . TYR A 1 21 ? -3.518 8.884 18.547 1.00 0.00 21 TYR A CA 13
ATOM 18067 C C . TYR A 1 21 ? -2.887 9.899 17.598 1.00 0.00 21 TYR A C 13
ATOM 18068 O O . TYR A 1 21 ? -3.480 10.934 17.295 1.00 0.00 21 TYR A O 13
ATOM 18086 N N . ALA A 1 22 ? -1.681 9.593 17.131 1.00 0.00 22 ALA A N 13
ATOM 18087 C CA . ALA A 1 22 ? -0.970 10.475 16.215 1.00 0.00 22 ALA A CA 13
ATOM 18088 C C . ALA A 1 22 ? -0.543 9.730 14.955 1.00 0.00 22 ALA A C 13
ATOM 18089 O O . ALA A 1 22 ? 0.557 9.184 14.888 1.00 0.00 22 ALA A O 13
ATOM 18096 N N . GLY A 1 23 ? -1.423 9.710 13.958 1.00 0.00 23 GLY A N 13
ATOM 18097 C CA . GLY A 1 23 ? -1.118 9.027 12.714 1.00 0.00 23 GLY A CA 13
ATOM 18098 C C . GLY A 1 23 ? -1.338 7.530 12.805 1.00 0.00 23 GLY A C 13
ATOM 18099 O O . GLY A 1 23 ? -1.902 7.037 13.782 1.00 0.00 23 GLY A O 13
ATOM 18103 N N . PHE A 1 24 ? -0.894 6.805 11.784 1.00 0.00 24 PHE A N 13
ATOM 18104 C CA . PHE A 1 24 ? -1.047 5.355 11.752 1.00 0.00 24 PHE A CA 13
ATOM 18105 C C . PHE A 1 24 ? 0.210 4.664 12.269 1.00 0.00 24 PHE A C 13
ATOM 18106 O O . PHE A 1 24 ? 0.134 3.650 12.962 1.00 0.00 24 PHE A O 13
ATOM 18123 N N . GLY A 1 25 ? 1.368 5.220 11.927 1.00 0.00 25 GLY A N 13
ATOM 18124 C CA . GLY A 1 25 ? 2.626 4.644 12.364 1.00 0.00 25 GLY A CA 13
ATOM 18125 C C . GLY A 1 25 ? 3.237 3.727 11.323 1.00 0.00 25 GLY A C 13
ATOM 18126 O O . GLY A 1 25 ? 3.951 2.782 11.659 1.00 0.00 25 GLY A O 13
ATOM 18130 N N . LEU A 1 26 ? 2.956 4.005 10.054 1.00 0.00 26 LEU A N 13
ATOM 18131 C CA . LEU A 1 26 ? 3.482 3.197 8.960 1.00 0.00 26 LEU A CA 13
ATOM 18132 C C . LEU A 1 26 ? 4.330 4.044 8.016 1.00 0.00 26 LEU A C 13
ATOM 18133 O O . LEU A 1 26 ? 3.884 5.082 7.525 1.00 0.00 26 LEU A O 13
ATOM 18149 N N . THR A 1 27 ? 5.555 3.594 7.765 1.00 0.00 27 THR A N 13
ATOM 18150 C CA . THR A 1 27 ? 6.466 4.309 6.880 1.00 0.00 27 THR A CA 13
ATOM 18151 C C . THR A 1 27 ? 6.921 3.422 5.727 1.00 0.00 27 THR A C 13
ATOM 18152 O O . THR A 1 27 ? 7.220 2.242 5.917 1.00 0.00 27 THR A O 13
ATOM 18163 N N . LEU A 1 28 ? 6.973 3.997 4.530 1.00 0.00 28 LEU A N 13
ATOM 18164 C CA . LEU A 1 28 ? 7.394 3.258 3.344 1.00 0.00 28 LEU A CA 13
ATOM 18165 C C . LEU A 1 28 ? 8.864 3.521 3.032 1.00 0.00 28 LEU A C 13
ATOM 18166 O O . LEU A 1 28 ? 9.360 4.630 3.221 1.00 0.00 28 LEU A O 13
ATOM 18182 N N . GLY A 1 29 ? 9.554 2.492 2.549 1.00 0.00 29 GLY A N 13
ATOM 18183 C CA . GLY A 1 29 ? 10.959 2.633 2.216 1.00 0.00 29 GLY A CA 13
ATOM 18184 C C . GLY A 1 29 ? 11.251 2.274 0.772 1.00 0.00 29 GLY A C 13
ATOM 18185 O O . GLY A 1 29 ? 11.277 1.098 0.411 1.00 0.00 29 GLY A O 13
ATOM 18189 N N . GLY A 1 30 ? 11.471 3.290 -0.056 1.00 0.00 30 GLY A N 13
ATOM 18190 C CA . GLY A 1 30 ? 11.758 3.055 -1.460 1.00 0.00 30 GLY A CA 13
ATOM 18191 C C . GLY A 1 30 ? 10.813 3.804 -2.378 1.00 0.00 30 GLY A C 13
ATOM 18192 O O . GLY A 1 30 ? 10.556 4.991 -2.182 1.00 0.00 30 GLY A O 13
ATOM 18196 N N . GLY A 1 31 ? 10.295 3.109 -3.386 1.00 0.00 31 GLY A N 13
ATOM 18197 C CA . GLY A 1 31 ? 9.380 3.733 -4.325 1.00 0.00 31 GLY A CA 13
ATOM 18198 C C . GLY A 1 31 ? 10.094 4.325 -5.523 1.00 0.00 31 GLY A C 13
ATOM 18199 O O . GLY A 1 31 ? 11.322 4.417 -5.540 1.00 0.00 31 GLY A O 13
ATOM 18203 N N . ARG A 1 32 ? 9.325 4.727 -6.529 1.00 0.00 32 ARG A N 13
ATOM 18204 C CA . ARG A 1 32 ? 9.892 5.311 -7.739 1.00 0.00 32 ARG A CA 13
ATOM 18205 C C . ARG A 1 32 ? 10.431 6.712 -7.465 1.00 0.00 32 ARG A C 13
ATOM 18206 O O . ARG A 1 32 ? 9.665 7.654 -7.263 1.00 0.00 32 ARG A O 13
ATOM 18227 N N . ASP A 1 33 ? 11.753 6.840 -7.459 1.00 0.00 33 ASP A N 13
ATOM 18228 C CA . ASP A 1 33 ? 12.395 8.126 -7.210 1.00 0.00 33 ASP A CA 13
ATOM 18229 C C . ASP A 1 33 ? 13.325 8.500 -8.360 1.00 0.00 33 ASP A C 13
ATOM 18230 O O . ASP A 1 33 ? 13.987 7.641 -8.943 1.00 0.00 33 ASP A O 13
ATOM 18239 N N . VAL A 1 34 ? 13.369 9.789 -8.683 1.00 0.00 34 VAL A N 13
ATOM 18240 C CA . VAL A 1 34 ? 14.218 10.278 -9.764 1.00 0.00 34 VAL A CA 13
ATOM 18241 C C . VAL A 1 34 ? 15.672 9.878 -9.544 1.00 0.00 34 VAL A C 13
ATOM 18242 O O . VAL A 1 34 ? 16.484 9.916 -10.468 1.00 0.00 34 VAL A O 13
ATOM 18255 N N . ALA A 1 35 ? 15.995 9.493 -8.313 1.00 0.00 35 ALA A N 13
ATOM 18256 C CA . ALA A 1 35 ? 17.352 9.083 -7.972 1.00 0.00 35 ALA A CA 13
ATOM 18257 C C . ALA A 1 35 ? 17.480 7.564 -7.962 1.00 0.00 35 ALA A C 13
ATOM 18258 O O . ALA A 1 35 ? 18.585 7.024 -7.995 1.00 0.00 35 ALA A O 13
ATOM 18265 N N . GLY A 1 36 ? 16.342 6.878 -7.917 1.00 0.00 36 GLY A N 13
ATOM 18266 C CA . GLY A 1 36 ? 16.350 5.427 -7.902 1.00 0.00 36 GLY A CA 13
ATOM 18267 C C . GLY A 1 36 ? 14.953 4.840 -7.938 1.00 0.00 36 GLY A C 13
ATOM 18268 O O . GLY A 1 36 ? 14.087 5.230 -7.154 1.00 0.00 36 GLY A O 13
ATOM 18272 N N . ASP A 1 37 ? 14.731 3.900 -8.851 1.00 0.00 37 ASP A N 13
ATOM 18273 C CA . ASP A 1 37 ? 13.429 3.258 -8.986 1.00 0.00 37 ASP A CA 13
ATOM 18274 C C . ASP A 1 37 ? 13.362 1.983 -8.150 1.00 0.00 37 ASP A C 13
ATOM 18275 O O . ASP A 1 37 ? 14.074 1.014 -8.417 1.00 0.00 37 ASP A O 13
ATOM 18284 N N . THR A 1 38 ? 12.502 1.991 -7.136 1.00 0.00 38 THR A N 13
ATOM 18285 C CA . THR A 1 38 ? 12.344 0.838 -6.260 1.00 0.00 38 THR A CA 13
ATOM 18286 C C . THR A 1 38 ? 10.877 0.606 -5.916 1.00 0.00 38 THR A C 13
ATOM 18287 O O . THR A 1 38 ? 10.097 1.545 -5.752 1.00 0.00 38 THR A O 13
ATOM 18298 N N . PRO A 1 39 ? 10.490 -0.673 -5.803 1.00 0.00 39 PRO A N 13
ATOM 18299 C CA . PRO A 1 39 ? 9.113 -1.058 -5.476 1.00 0.00 39 PRO A CA 13
ATOM 18300 C C . PRO A 1 39 ? 8.742 -0.716 -4.037 1.00 0.00 39 PRO A C 13
ATOM 18301 O O . PRO A 1 39 ? 9.315 -1.260 -3.092 1.00 0.00 39 PRO A O 13
ATOM 18312 N N . LEU A 1 40 ? 7.781 0.187 -3.877 1.00 0.00 40 LEU A N 13
ATOM 18313 C CA . LEU A 1 40 ? 7.333 0.601 -2.552 1.00 0.00 40 LEU A CA 13
ATOM 18314 C C . LEU A 1 40 ? 7.130 -0.608 -1.644 1.00 0.00 40 LEU A C 13
ATOM 18315 O O . LEU A 1 40 ? 6.446 -1.564 -2.010 1.00 0.00 40 LEU A O 13
ATOM 18331 N N . ALA A 1 41 ? 7.726 -0.557 -0.457 1.00 0.00 41 ALA A N 13
ATOM 18332 C CA . ALA A 1 41 ? 7.607 -1.645 0.505 1.00 0.00 41 ALA A CA 13
ATOM 18333 C C . ALA A 1 41 ? 7.737 -1.131 1.935 1.00 0.00 41 ALA A C 13
ATOM 18334 O O . ALA A 1 41 ? 8.494 -0.197 2.202 1.00 0.00 41 ALA A O 13
ATOM 18341 N N . VAL A 1 42 ? 6.995 -1.745 2.850 1.00 0.00 42 VAL A N 13
ATOM 18342 C CA . VAL A 1 42 ? 7.028 -1.349 4.253 1.00 0.00 42 VAL A CA 13
ATOM 18343 C C . VAL A 1 42 ? 8.462 -1.196 4.747 1.00 0.00 42 VAL A C 13
ATOM 18344 O O . VAL A 1 42 ? 9.313 -2.047 4.488 1.00 0.00 42 VAL A O 13
ATOM 18357 N N . ARG A 1 43 ? 8.723 -0.105 5.460 1.00 0.00 43 ARG A N 13
ATOM 18358 C CA . ARG A 1 43 ? 10.055 0.161 5.990 1.00 0.00 43 ARG A CA 13
ATOM 18359 C C . ARG A 1 43 ? 10.083 -0.022 7.504 1.00 0.00 43 ARG A C 13
ATOM 18360 O O . ARG A 1 43 ? 10.686 -0.966 8.014 1.00 0.00 43 ARG A O 13
ATOM 18381 N N . GLY A 1 44 ? 9.428 0.888 8.218 1.00 0.00 44 GLY A N 13
ATOM 18382 C CA . GLY A 1 44 ? 9.392 0.809 9.667 1.00 0.00 44 GLY A CA 13
ATOM 18383 C C . GLY A 1 44 ? 7.981 0.682 10.206 1.00 0.00 44 GLY A C 13
ATOM 18384 O O . GLY A 1 44 ? 7.028 1.163 9.590 1.00 0.00 44 GLY A O 13
ATOM 18388 N N . LEU A 1 45 ? 7.844 0.032 11.356 1.00 0.00 45 LEU A N 13
ATOM 18389 C CA . LEU A 1 45 ? 6.538 -0.158 11.977 1.00 0.00 45 LEU A CA 13
ATOM 18390 C C . LEU A 1 45 ? 6.492 0.488 13.358 1.00 0.00 45 LEU A C 13
ATOM 18391 O O . LEU A 1 45 ? 7.150 0.028 14.293 1.00 0.00 45 LEU A O 13
ATOM 18407 N N . LEU A 1 46 ? 5.711 1.555 13.481 1.00 0.00 46 LEU A N 13
ATOM 18408 C CA . LEU A 1 46 ? 5.576 2.264 14.748 1.00 0.00 46 LEU A CA 13
ATOM 18409 C C . LEU A 1 46 ? 5.236 1.298 15.879 1.00 0.00 46 LEU A C 13
ATOM 18410 O O . LEU A 1 46 ? 4.109 0.811 15.976 1.00 0.00 46 LEU A O 13
ATOM 18426 N N . LYS A 1 47 ? 6.216 1.027 16.734 1.00 0.00 47 LYS A N 13
ATOM 18427 C CA . LYS A 1 47 ? 6.021 0.122 17.861 1.00 0.00 47 LYS A CA 13
ATOM 18428 C C . LYS A 1 47 ? 4.736 0.457 18.611 1.00 0.00 47 LYS A C 13
ATOM 18429 O O . LYS A 1 47 ? 4.405 1.627 18.803 1.00 0.00 47 LYS A O 13
ATOM 18448 N N . ASP A 1 48 ? 4.017 -0.577 19.033 1.00 0.00 48 ASP A N 13
ATOM 18449 C CA . ASP A 1 48 ? 2.769 -0.392 19.765 1.00 0.00 48 ASP A CA 13
ATOM 18450 C C . ASP A 1 48 ? 1.800 0.483 18.975 1.00 0.00 48 ASP A C 13
ATOM 18451 O O . ASP A 1 48 ? 1.196 1.406 19.520 1.00 0.00 48 ASP A O 13
ATOM 18460 N N . GLY A 1 49 ? 1.658 0.186 17.687 1.00 0.00 49 GLY A N 13
ATOM 18461 C CA . GLY A 1 49 ? 0.762 0.955 16.843 1.00 0.00 49 GLY A CA 13
ATOM 18462 C C . GLY A 1 49 ? -0.248 0.083 16.123 1.00 0.00 49 GLY A C 13
ATOM 18463 O O . GLY A 1 49 ? -0.243 -1.141 16.248 1.00 0.00 49 GLY A O 13
ATOM 18467 N N . PRO A 1 50 ? -1.140 0.720 15.350 1.00 0.00 50 PRO A N 13
ATOM 18468 C CA . PRO A 1 50 ? -2.179 0.014 14.594 1.00 0.00 50 PRO A CA 13
ATOM 18469 C C . PRO A 1 50 ? -1.604 -0.793 13.435 1.00 0.00 50 PRO A C 13
ATOM 18470 O O . PRO A 1 50 ? -2.194 -1.783 13.003 1.00 0.00 50 PRO A O 13
ATOM 18481 N N . ALA A 1 51 ? -0.450 -0.363 12.936 1.00 0.00 51 ALA A N 13
ATOM 18482 C CA . ALA A 1 51 ? 0.206 -1.047 11.828 1.00 0.00 51 ALA A CA 13
ATOM 18483 C C . ALA A 1 51 ? 0.878 -2.333 12.298 1.00 0.00 51 ALA A C 13
ATOM 18484 O O . ALA A 1 51 ? 0.514 -3.427 11.868 1.00 0.00 51 ALA A O 13
ATOM 18491 N N . GLN A 1 52 ? 1.861 -2.192 13.182 1.00 0.00 52 GLN A N 13
ATOM 18492 C CA . GLN A 1 52 ? 2.585 -3.343 13.708 1.00 0.00 52 GLN A CA 13
ATOM 18493 C C . GLN A 1 52 ? 1.621 -4.380 14.275 1.00 0.00 52 GLN A C 13
ATOM 18494 O O . GLN A 1 52 ? 1.742 -5.573 13.996 1.00 0.00 52 GLN A O 13
ATOM 18508 N N . ARG A 1 53 ? 0.664 -3.917 15.072 1.00 0.00 53 ARG A N 13
ATOM 18509 C CA . ARG A 1 53 ? -0.320 -4.804 15.680 1.00 0.00 53 ARG A CA 13
ATOM 18510 C C . ARG A 1 53 ? -1.104 -5.561 14.611 1.00 0.00 53 ARG A C 13
ATOM 18511 O O . ARG A 1 53 ? -1.515 -6.703 14.821 1.00 0.00 53 ARG A O 13
ATOM 18532 N N . CYS A 1 54 ? -1.306 -4.917 13.467 1.00 0.00 54 CYS A N 13
ATOM 18533 C CA . CYS A 1 54 ? -2.041 -5.529 12.366 1.00 0.00 54 CYS A CA 13
ATOM 18534 C C . CYS A 1 54 ? -1.368 -6.820 11.913 1.00 0.00 54 CYS A C 13
ATOM 18535 O O . CYS A 1 54 ? -2.038 -7.794 11.570 1.00 0.00 54 CYS A O 13
ATOM 18543 N N . GLY A 1 55 ? -0.039 -6.821 11.914 1.00 0.00 55 GLY A N 13
ATOM 18544 C CA . GLY A 1 55 ? 0.703 -7.997 11.501 1.00 0.00 55 GLY A CA 13
ATOM 18545 C C . GLY A 1 55 ? 0.794 -8.125 9.993 1.00 0.00 55 GLY A C 13
ATOM 18546 O O . GLY A 1 55 ? 1.852 -8.450 9.453 1.00 0.00 55 GLY A O 13
ATOM 18550 N N . ARG A 1 56 ? -0.318 -7.871 9.311 1.00 0.00 56 ARG A N 13
ATOM 18551 C CA . ARG A 1 56 ? -0.360 -7.962 7.857 1.00 0.00 56 ARG A CA 13
ATOM 18552 C C . ARG A 1 56 ? 0.802 -7.197 7.230 1.00 0.00 56 ARG A C 13
ATOM 18553 O O . ARG A 1 56 ? 1.413 -7.657 6.264 1.00 0.00 56 ARG A O 13
ATOM 18574 N N . LEU A 1 57 ? 1.102 -6.028 7.785 1.00 0.00 57 LEU A N 13
ATOM 18575 C CA . LEU A 1 57 ? 2.190 -5.198 7.281 1.00 0.00 57 LEU A CA 13
ATOM 18576 C C . LEU A 1 57 ? 3.498 -5.521 7.998 1.00 0.00 57 LEU A C 13
ATOM 18577 O O . LEU A 1 57 ? 3.593 -5.401 9.219 1.00 0.00 57 LEU A O 13
ATOM 18593 N N . GLU A 1 58 ? 4.503 -5.928 7.229 1.00 0.00 58 GLU A N 13
ATOM 18594 C CA . GLU A 1 58 ? 5.805 -6.266 7.791 1.00 0.00 58 GLU A CA 13
ATOM 18595 C C . GLU A 1 58 ? 6.933 -5.743 6.906 1.00 0.00 58 GLU A C 13
ATOM 18596 O O . GLU A 1 58 ? 6.813 -5.716 5.681 1.00 0.00 58 GLU A O 13
ATOM 18608 N N . VAL A 1 59 ? 8.028 -5.328 7.535 1.00 0.00 59 VAL A N 13
ATOM 18609 C CA . VAL A 1 59 ? 9.177 -4.807 6.805 1.00 0.00 59 VAL A CA 13
ATOM 18610 C C . VAL A 1 59 ? 9.525 -5.697 5.618 1.00 0.00 59 VAL A C 13
ATOM 18611 O O . VAL A 1 59 ? 9.958 -6.836 5.788 1.00 0.00 59 VAL A O 13
ATOM 18624 N N . GLY A 1 60 ? 9.333 -5.170 4.413 1.00 0.00 60 GLY A N 13
ATOM 18625 C CA . GLY A 1 60 ? 9.632 -5.930 3.214 1.00 0.00 60 GLY A CA 13
ATOM 18626 C C . GLY A 1 60 ? 8.422 -6.093 2.314 1.00 0.00 60 GLY A C 13
ATOM 18627 O O . GLY A 1 60 ? 8.547 -6.094 1.089 1.00 0.00 60 GLY A O 13
ATOM 18631 N N . ASP A 1 61 ? 7.249 -6.233 2.922 1.00 0.00 61 ASP A N 13
ATOM 18632 C CA . ASP A 1 61 ? 6.012 -6.399 2.168 1.00 0.00 61 ASP A CA 13
ATOM 18633 C C . ASP A 1 61 ? 5.959 -5.428 0.993 1.00 0.00 61 ASP A C 13
ATOM 18634 O O . ASP A 1 61 ? 6.222 -4.234 1.147 1.00 0.00 61 ASP A O 13
ATOM 18643 N N . LEU A 1 62 ? 5.616 -5.947 -0.182 1.00 0.00 62 LEU A N 13
ATOM 18644 C CA . LEU A 1 62 ? 5.529 -5.126 -1.384 1.00 0.00 62 LEU A CA 13
ATOM 18645 C C . LEU A 1 62 ? 4.116 -4.582 -1.571 1.00 0.00 62 LEU A C 13
ATOM 18646 O O . LEU A 1 62 ? 3.133 -5.298 -1.379 1.00 0.00 62 LEU A O 13
ATOM 18662 N N . VAL A 1 63 ? 4.022 -3.311 -1.949 1.00 0.00 63 VAL A N 13
ATOM 18663 C CA . VAL A 1 63 ? 2.729 -2.672 -2.165 1.00 0.00 63 VAL A CA 13
ATOM 18664 C C . VAL A 1 63 ? 2.413 -2.560 -3.653 1.00 0.00 63 VAL A C 13
ATOM 18665 O O . VAL A 1 63 ? 3.255 -2.138 -4.447 1.00 0.00 63 VAL A O 13
ATOM 18678 N N . LEU A 1 64 ? 1.196 -2.940 -4.023 1.00 0.00 64 LEU A N 13
ATOM 18679 C CA . LEU A 1 64 ? 0.767 -2.882 -5.416 1.00 0.00 64 LEU A CA 13
ATOM 18680 C C . LEU A 1 64 ? -0.250 -1.765 -5.627 1.00 0.00 64 LEU A C 13
ATOM 18681 O O . LEU A 1 64 ? -0.341 -1.191 -6.713 1.00 0.00 64 LEU A O 13
ATOM 18697 N N . HIS A 1 65 ? -1.011 -1.459 -4.581 1.00 0.00 65 HIS A N 13
ATOM 18698 C CA . HIS A 1 65 ? -2.020 -0.408 -4.651 1.00 0.00 65 HIS A CA 13
ATOM 18699 C C . HIS A 1 65 ? -2.287 0.181 -3.269 1.00 0.00 65 HIS A C 13
ATOM 18700 O O . HIS A 1 65 ? -1.854 -0.368 -2.256 1.00 0.00 65 HIS A O 13
ATOM 18715 N N . ILE A 1 66 ? -3.002 1.300 -3.237 1.00 0.00 66 ILE A N 13
ATOM 18716 C CA . ILE A 1 66 ? -3.327 1.962 -1.980 1.00 0.00 66 ILE A CA 13
ATOM 18717 C C . ILE A 1 66 ? -4.638 2.734 -2.088 1.00 0.00 66 ILE A C 13
ATOM 18718 O O . ILE A 1 66 ? -4.852 3.483 -3.040 1.00 0.00 66 ILE A O 13
ATOM 18734 N N . ASN A 1 67 ? -5.511 2.548 -1.103 1.00 0.00 67 ASN A N 13
ATOM 18735 C CA . ASN A 1 67 ? -6.801 3.228 -1.087 1.00 0.00 67 ASN A CA 13
ATOM 18736 C C . ASN A 1 67 ? -7.577 2.955 -2.372 1.00 0.00 67 ASN A C 13
ATOM 18737 O O . ASN A 1 67 ? -8.166 3.861 -2.958 1.00 0.00 67 ASN A O 13
ATOM 18748 N N . GLY A 1 68 ? -7.572 1.697 -2.804 1.00 0.00 68 GLY A N 13
ATOM 18749 C CA . GLY A 1 68 ? -8.279 1.326 -4.016 1.00 0.00 68 GLY A CA 13
ATOM 18750 C C . GLY A 1 68 ? -7.829 2.131 -5.219 1.00 0.00 68 GLY A C 13
ATOM 18751 O O . GLY A 1 68 ? -8.569 2.271 -6.191 1.00 0.00 68 GLY A O 13
ATOM 18755 N N . GLU A 1 69 ? -6.612 2.664 -5.151 1.00 0.00 69 GLU A N 13
ATOM 18756 C CA . GLU A 1 69 ? -6.067 3.462 -6.243 1.00 0.00 69 GLU A CA 13
ATOM 18757 C C . GLU A 1 69 ? -4.951 2.709 -6.962 1.00 0.00 69 GLU A C 13
ATOM 18758 O O . GLU A 1 69 ? -4.591 1.596 -6.579 1.00 0.00 69 GLU A O 13
ATOM 18770 N N . SER A 1 70 ? -4.409 3.325 -8.008 1.00 0.00 70 SER A N 13
ATOM 18771 C CA . SER A 1 70 ? -3.338 2.712 -8.785 1.00 0.00 70 SER A CA 13
ATOM 18772 C C . SER A 1 70 ? -2.026 3.466 -8.589 1.00 0.00 70 SER A C 13
ATOM 18773 O O . SER A 1 70 ? -1.855 4.579 -9.087 1.00 0.00 70 SER A O 13
ATOM 18781 N N . THR A 1 71 ? -1.100 2.850 -7.860 1.00 0.00 71 THR A N 13
ATOM 18782 C CA . THR A 1 71 ? 0.197 3.462 -7.596 1.00 0.00 71 THR A CA 13
ATOM 18783 C C . THR A 1 71 ? 1.118 3.339 -8.804 1.00 0.00 71 THR A C 13
ATOM 18784 O O . THR A 1 71 ? 2.307 3.645 -8.722 1.00 0.00 71 THR A O 13
ATOM 18795 N N . GLN A 1 72 ? 0.561 2.891 -9.925 1.00 0.00 72 GLN A N 13
ATOM 18796 C CA . GLN A 1 72 ? 1.335 2.728 -11.150 1.00 0.00 72 GLN A CA 13
ATOM 18797 C C . GLN A 1 72 ? 1.920 4.061 -11.605 1.00 0.00 72 GLN A C 13
ATOM 18798 O O . GLN A 1 72 ? 2.972 4.103 -12.242 1.00 0.00 72 GLN A O 13
ATOM 18812 N N . GLY A 1 73 ? 1.231 5.148 -11.274 1.00 0.00 73 GLY A N 13
ATOM 18813 C CA . GLY A 1 73 ? 1.698 6.468 -11.658 1.00 0.00 73 GLY A CA 13
ATOM 18814 C C . GLY A 1 73 ? 1.775 7.420 -10.481 1.00 0.00 73 GLY A C 13
ATOM 18815 O O . GLY A 1 73 ? 1.672 8.636 -10.648 1.00 0.00 73 GLY A O 13
ATOM 18819 N N . LEU A 1 74 ? 1.956 6.868 -9.286 1.00 0.00 74 LEU A N 13
ATOM 18820 C CA . LEU A 1 74 ? 2.046 7.676 -8.075 1.00 0.00 74 LEU A CA 13
ATOM 18821 C C . LEU A 1 74 ? 3.404 7.501 -7.403 1.00 0.00 74 LEU A C 13
ATOM 18822 O O . LEU A 1 74 ? 3.799 6.387 -7.057 1.00 0.00 74 LEU A O 13
ATOM 18838 N N . THR A 1 75 ? 4.115 8.609 -7.218 1.00 0.00 75 THR A N 13
ATOM 18839 C CA . THR A 1 75 ? 5.428 8.578 -6.586 1.00 0.00 75 THR A CA 13
ATOM 18840 C C . THR A 1 75 ? 5.306 8.441 -5.073 1.00 0.00 75 THR A C 13
ATOM 18841 O O . THR A 1 75 ? 4.202 8.416 -4.528 1.00 0.00 75 THR A O 13
ATOM 18852 N N . HIS A 1 76 ? 6.448 8.352 -4.398 1.00 0.00 76 HIS A N 13
ATOM 18853 C CA . HIS A 1 76 ? 6.469 8.218 -2.946 1.00 0.00 76 HIS A CA 13
ATOM 18854 C C . HIS A 1 76 ? 5.612 9.295 -2.288 1.00 0.00 76 HIS A C 13
ATOM 18855 O O . HIS A 1 76 ? 4.812 9.008 -1.399 1.00 0.00 76 HIS A O 13
ATOM 18870 N N . ALA A 1 77 ? 5.786 10.536 -2.732 1.00 0.00 77 ALA A N 13
ATOM 18871 C CA . ALA A 1 77 ? 5.028 11.655 -2.188 1.00 0.00 77 ALA A CA 13
ATOM 18872 C C . ALA A 1 77 ? 3.534 11.482 -2.442 1.00 0.00 77 ALA A C 13
ATOM 18873 O O . ALA A 1 77 ? 2.719 11.643 -1.534 1.00 0.00 77 ALA A O 13
ATOM 18880 N N . GLN A 1 78 ? 3.184 11.154 -3.681 1.00 0.00 78 GLN A N 13
ATOM 18881 C CA . GLN A 1 78 ? 1.787 10.960 -4.054 1.00 0.00 78 GLN A CA 13
ATOM 18882 C C . GLN A 1 78 ? 1.147 9.861 -3.213 1.00 0.00 78 GLN A C 13
ATOM 18883 O O . GLN A 1 78 ? 0.165 10.096 -2.510 1.00 0.00 78 GLN A O 13
ATOM 18897 N N . ALA A 1 79 ? 1.710 8.659 -3.291 1.00 0.00 79 ALA A N 13
ATOM 18898 C CA . ALA A 1 79 ? 1.195 7.524 -2.536 1.00 0.00 79 ALA A CA 13
ATOM 18899 C C . ALA A 1 79 ? 0.858 7.924 -1.104 1.00 0.00 79 ALA A C 13
ATOM 18900 O O . ALA A 1 79 ? -0.248 7.676 -0.623 1.00 0.00 79 ALA A O 13
ATOM 18907 N N . VAL A 1 80 ? 1.818 8.545 -0.426 1.00 0.00 80 VAL A N 13
ATOM 18908 C CA . VAL A 1 80 ? 1.622 8.980 0.952 1.00 0.00 80 VAL A CA 13
ATOM 18909 C C . VAL A 1 80 ? 0.397 9.879 1.075 1.00 0.00 80 VAL A C 13
ATOM 18910 O O . VAL A 1 80 ? -0.367 9.773 2.034 1.00 0.00 80 VAL A O 13
ATOM 18923 N N . GLU A 1 81 ? 0.216 10.762 0.098 1.00 0.00 81 GLU A N 13
ATOM 18924 C CA . GLU A 1 81 ? -0.917 11.679 0.099 1.00 0.00 81 GLU A CA 13
ATOM 18925 C C . GLU A 1 81 ? -2.233 10.918 -0.033 1.00 0.00 81 GLU A C 13
ATOM 18926 O O . GLU A 1 81 ? -3.299 11.439 0.294 1.00 0.00 81 GLU A O 13
ATOM 18938 N N . ARG A 1 82 ? -2.149 9.683 -0.515 1.00 0.00 82 ARG A N 13
ATOM 18939 C CA . ARG A 1 82 ? -3.333 8.850 -0.693 1.00 0.00 82 ARG A CA 13
ATOM 18940 C C . ARG A 1 82 ? -3.787 8.260 0.639 1.00 0.00 82 ARG A C 13
ATOM 18941 O O . ARG A 1 82 ? -4.982 8.207 0.930 1.00 0.00 82 ARG A O 13
ATOM 18962 N N . ILE A 1 83 ? -2.826 7.817 1.443 1.00 0.00 83 ILE A N 13
ATOM 18963 C CA . ILE A 1 83 ? -3.127 7.232 2.743 1.00 0.00 83 ILE A CA 13
ATOM 18964 C C . ILE A 1 83 ? -3.685 8.279 3.701 1.00 0.00 83 ILE A C 13
ATOM 18965 O O . ILE A 1 83 ? -4.707 8.058 4.351 1.00 0.00 83 ILE A O 13
ATOM 18981 N N . ARG A 1 84 ? -3.008 9.419 3.782 1.00 0.00 84 ARG A N 13
ATOM 18982 C CA . ARG A 1 84 ? -3.436 10.501 4.661 1.00 0.00 84 ARG A CA 13
ATOM 18983 C C . ARG A 1 84 ? -4.861 10.938 4.331 1.00 0.00 84 ARG A C 13
ATOM 18984 O O . ARG A 1 84 ? -5.696 11.089 5.222 1.00 0.00 84 ARG A O 13
ATOM 19005 N N . ALA A 1 85 ? -5.130 11.140 3.045 1.00 0.00 85 ALA A N 13
ATOM 19006 C CA . ALA A 1 85 ? -6.452 11.557 2.598 1.00 0.00 85 ALA A CA 13
ATOM 19007 C C . ALA A 1 85 ? -7.448 10.405 2.679 1.00 0.00 85 ALA A C 13
ATOM 19008 O O . ALA A 1 85 ? -8.660 10.619 2.700 1.00 0.00 85 ALA A O 13
ATOM 19015 N N . GLY A 1 86 ? -6.929 9.182 2.724 1.00 0.00 86 GLY A N 13
ATOM 19016 C CA . GLY A 1 86 ? -7.787 8.014 2.802 1.00 0.00 86 GLY A CA 13
ATOM 19017 C C . GLY A 1 86 ? -8.943 8.207 3.763 1.00 0.00 86 GLY A C 13
ATOM 19018 O O . GLY A 1 86 ? -10.023 7.650 3.567 1.00 0.00 86 GLY A O 13
ATOM 19022 N N . GLY A 1 87 ? -8.717 8.998 4.808 1.00 0.00 87 GLY A N 13
ATOM 19023 C CA . GLY A 1 87 ? -9.757 9.247 5.789 1.00 0.00 87 GLY A CA 13
ATOM 19024 C C . GLY A 1 87 ? -9.485 8.556 7.110 1.00 0.00 87 GLY A C 13
ATOM 19025 O O . GLY A 1 87 ? -8.337 8.305 7.479 1.00 0.00 87 GLY A O 13
ATOM 19029 N N . PRO A 1 88 ? -10.559 8.240 7.849 1.00 0.00 88 PRO A N 13
ATOM 19030 C CA . PRO A 1 88 ? -10.455 7.571 9.149 1.00 0.00 88 PRO A CA 13
ATOM 19031 C C . PRO A 1 88 ? -9.994 6.123 9.022 1.00 0.00 88 PRO A C 13
ATOM 19032 O O . PRO A 1 88 ? -9.355 5.585 9.925 1.00 0.00 88 PRO A O 13
ATOM 19043 N N . GLN A 1 89 ? -10.323 5.499 7.895 1.00 0.00 89 GLN A N 13
ATOM 19044 C CA . GLN A 1 89 ? -9.942 4.113 7.651 1.00 0.00 89 GLN A CA 13
ATOM 19045 C C . GLN A 1 89 ? -8.830 4.030 6.609 1.00 0.00 89 GLN A C 13
ATOM 19046 O O . GLN A 1 89 ? -8.891 4.683 5.567 1.00 0.00 89 GLN A O 13
ATOM 19060 N N . LEU A 1 90 ? -7.816 3.223 6.898 1.00 0.00 90 LEU A N 13
ATOM 19061 C CA . LEU A 1 90 ? -6.689 3.054 5.987 1.00 0.00 90 LEU A CA 13
ATOM 19062 C C . LEU A 1 90 ? -6.809 1.747 5.209 1.00 0.00 90 LEU A C 13
ATOM 19063 O O . LEU A 1 90 ? -7.100 0.696 5.782 1.00 0.00 90 LEU A O 13
ATOM 19079 N N . HIS A 1 91 ? -6.581 1.819 3.902 1.00 0.00 91 HIS A N 13
ATOM 19080 C CA . HIS A 1 91 ? -6.660 0.640 3.046 1.00 0.00 91 HIS A CA 13
ATOM 19081 C C . HIS A 1 91 ? -5.404 0.504 2.191 1.00 0.00 91 HIS A C 13
ATOM 19082 O O . HIS A 1 91 ? -5.143 1.330 1.316 1.00 0.00 91 HIS A O 13
ATOM 19097 N N . LEU A 1 92 ? -4.629 -0.544 2.451 1.00 0.00 92 LEU A N 13
ATOM 19098 C CA . LEU A 1 92 ? -3.399 -0.789 1.706 1.00 0.00 92 LEU A CA 13
ATOM 19099 C C . LEU A 1 92 ? -3.401 -2.186 1.096 1.00 0.00 92 LEU A C 13
ATOM 19100 O O . LEU A 1 92 ? -3.730 -3.167 1.764 1.00 0.00 92 LEU A O 13
ATOM 19116 N N . VAL A 1 93 ? -3.029 -2.271 -0.178 1.00 0.00 93 VAL A N 13
ATOM 19117 C CA . VAL A 1 93 ? -2.984 -3.549 -0.878 1.00 0.00 93 VAL A CA 13
ATOM 19118 C C . VAL A 1 93 ? -1.567 -4.111 -0.908 1.00 0.00 93 VAL A C 13
ATOM 19119 O O . VAL A 1 93 ? -0.688 -3.568 -1.578 1.00 0.00 93 VAL A O 13
ATOM 19132 N N . ILE A 1 94 ? -1.353 -5.200 -0.178 1.00 0.00 94 ILE A N 13
ATOM 19133 C CA . ILE A 1 94 ? -0.042 -5.836 -0.122 1.00 0.00 94 ILE A CA 13
ATOM 19134 C C . ILE A 1 94 ? -0.096 -7.255 -0.678 1.00 0.00 94 ILE A C 13
ATOM 19135 O O . ILE A 1 94 ? -1.114 -7.937 -0.569 1.00 0.00 94 ILE A O 13
ATOM 19151 N N . ARG A 1 95 ? 1.009 -7.693 -1.273 1.00 0.00 95 ARG A N 13
ATOM 19152 C CA . ARG A 1 95 ? 1.088 -9.032 -1.846 1.00 0.00 95 ARG A CA 13
ATOM 19153 C C . ARG A 1 95 ? 2.438 -9.675 -1.541 1.00 0.00 95 ARG A C 13
ATOM 19154 O O . ARG A 1 95 ? 3.487 -9.140 -1.900 1.00 0.00 95 ARG A O 13
ATOM 19175 N N . ARG A 1 96 ? 2.403 -10.824 -0.875 1.00 0.00 96 ARG A N 13
ATOM 19176 C CA . ARG A 1 96 ? 3.623 -11.539 -0.520 1.00 0.00 96 ARG A CA 13
ATOM 19177 C C . ARG A 1 96 ? 4.290 -12.126 -1.760 1.00 0.00 96 ARG A C 13
ATOM 19178 O O . ARG A 1 96 ? 3.695 -12.906 -2.504 1.00 0.00 96 ARG A O 13
ATOM 19199 N N . PRO A 1 97 ? 5.555 -11.743 -1.990 1.00 0.00 97 PRO A N 13
ATOM 19200 C CA . PRO A 1 97 ? 6.330 -12.220 -3.139 1.00 0.00 97 PRO A CA 13
ATOM 19201 C C . PRO A 1 97 ? 6.694 -13.696 -3.020 1.00 0.00 97 PRO A C 13
ATOM 19202 O O . PRO A 1 97 ? 6.382 -14.345 -2.021 1.00 0.00 97 PRO A O 13
ATOM 19213 N N . LEU A 1 98 ? 7.357 -14.221 -4.045 1.00 0.00 98 LEU A N 13
ATOM 19214 C CA . LEU A 1 98 ? 7.765 -15.621 -4.055 1.00 0.00 98 LEU A CA 13
ATOM 19215 C C . LEU A 1 98 ? 9.283 -15.747 -3.974 1.00 0.00 98 LEU A C 13
ATOM 19216 O O . LEU A 1 98 ? 9.864 -16.713 -4.469 1.00 0.00 98 LEU A O 13
ATOM 19232 N N . SER A 1 99 ? 9.920 -14.764 -3.346 1.00 0.00 99 SER A N 13
ATOM 19233 C CA . SER A 1 99 ? 11.371 -14.763 -3.201 1.00 0.00 99 SER A CA 13
ATOM 19234 C C . SER A 1 99 ? 11.791 -15.492 -1.928 1.00 0.00 99 SER A C 13
ATOM 19235 O O . SER A 1 99 ? 12.736 -15.090 -1.251 1.00 0.00 99 SER A O 13
ATOM 19243 N N . GLY A 1 100 ? 11.079 -16.569 -1.608 1.00 0.00 100 GLY A N 13
ATOM 19244 C CA . GLY A 1 100 ? 11.391 -17.338 -0.417 1.00 0.00 100 GLY A CA 13
ATOM 19245 C C . GLY A 1 100 ? 11.220 -18.829 -0.629 1.00 0.00 100 GLY A C 13
ATOM 19246 O O . GLY A 1 100 ? 11.251 -19.325 -1.755 1.00 0.00 100 GLY A O 13
ATOM 19250 N N . PRO A 1 101 ? 11.037 -19.570 0.474 1.00 0.00 101 PRO A N 13
ATOM 19251 C CA . PRO A 1 101 ? 10.859 -21.024 0.430 1.00 0.00 101 PRO A CA 13
ATOM 19252 C C . PRO A 1 101 ? 9.520 -21.426 -0.181 1.00 0.00 101 PRO A C 13
ATOM 19253 O O . PRO A 1 101 ? 8.508 -20.756 0.024 1.00 0.00 101 PRO A O 13
ATOM 19264 N N . SER A 1 102 ? 9.523 -22.523 -0.931 1.00 0.00 102 SER A N 13
ATOM 19265 C CA . SER A 1 102 ? 8.309 -23.012 -1.574 1.00 0.00 102 SER A CA 13
ATOM 19266 C C . SER A 1 102 ? 7.911 -24.377 -1.019 1.00 0.00 102 SER A C 13
ATOM 19267 O O . SER A 1 102 ? 6.747 -24.613 -0.697 1.00 0.00 102 SER A O 13
ATOM 19275 N N . SER A 1 103 ? 8.888 -25.271 -0.910 1.00 0.00 103 SER A N 13
ATOM 19276 C CA . SER A 1 103 ? 8.641 -26.614 -0.398 1.00 0.00 103 SER A CA 13
ATOM 19277 C C . SER A 1 103 ? 8.457 -26.592 1.117 1.00 0.00 103 SER A C 13
ATOM 19278 O O . SER A 1 103 ? 9.351 -26.184 1.856 1.00 0.00 103 SER A O 13
ATOM 19286 N N . GLY A 1 104 ? 7.288 -27.035 1.570 1.00 0.00 104 GLY A N 13
ATOM 19287 C CA . GLY A 1 104 ? 7.006 -27.059 2.994 1.00 0.00 104 GLY A CA 13
ATOM 19288 C C . GLY A 1 104 ? 8.230 -27.394 3.822 1.00 0.00 104 GLY A C 13
ATOM 19289 O O . GLY A 1 104 ? 8.113 -27.893 4.941 1.00 0.00 104 GLY A O 13
ATOM 19293 N N . GLY A 1 1 ? -25.727 -16.007 8.429 1.00 0.00 1 GLY A N 14
ATOM 19294 C CA . GLY A 1 1 ? -25.467 -15.826 7.013 1.00 0.00 1 GLY A CA 14
ATOM 19295 C C . GLY A 1 1 ? -24.058 -16.228 6.627 1.00 0.00 1 GLY A C 14
ATOM 19296 O O . GLY A 1 1 ? -23.085 -15.645 7.106 1.00 0.00 1 GLY A O 14
ATOM 19300 N N . SER A 1 2 ? -23.946 -17.228 5.758 1.00 0.00 2 SER A N 14
ATOM 19301 C CA . SER A 1 2 ? -22.644 -17.711 5.312 1.00 0.00 2 SER A CA 14
ATOM 19302 C C . SER A 1 2 ? -22.208 -16.997 4.036 1.00 0.00 2 SER A C 14
ATOM 19303 O O . SER A 1 2 ? -21.167 -16.342 4.003 1.00 0.00 2 SER A O 14
ATOM 19311 N N . SER A 1 3 ? -23.014 -17.129 2.987 1.00 0.00 3 SER A N 14
ATOM 19312 C CA . SER A 1 3 ? -22.711 -16.501 1.706 1.00 0.00 3 SER A CA 14
ATOM 19313 C C . SER A 1 3 ? -22.671 -14.982 1.843 1.00 0.00 3 SER A C 14
ATOM 19314 O O . SER A 1 3 ? -23.640 -14.360 2.276 1.00 0.00 3 SER A O 14
ATOM 19322 N N . GLY A 1 4 ? -21.541 -14.389 1.469 1.00 0.00 4 GLY A N 14
ATOM 19323 C CA . GLY A 1 4 ? -21.394 -12.948 1.557 1.00 0.00 4 GLY A CA 14
ATOM 19324 C C . GLY A 1 4 ? -20.499 -12.389 0.469 1.00 0.00 4 GLY A C 14
ATOM 19325 O O . GLY A 1 4 ? -20.927 -12.227 -0.674 1.00 0.00 4 GLY A O 14
ATOM 19329 N N . SER A 1 5 ? -19.253 -12.093 0.824 1.00 0.00 5 SER A N 14
ATOM 19330 C CA . SER A 1 5 ? -18.296 -11.543 -0.130 1.00 0.00 5 SER A CA 14
ATOM 19331 C C . SER A 1 5 ? -17.117 -12.491 -0.324 1.00 0.00 5 SER A C 14
ATOM 19332 O O . SER A 1 5 ? -17.029 -13.531 0.328 1.00 0.00 5 SER A O 14
ATOM 19340 N N . SER A 1 6 ? -16.213 -12.124 -1.227 1.00 0.00 6 SER A N 14
ATOM 19341 C CA . SER A 1 6 ? -15.041 -12.943 -1.512 1.00 0.00 6 SER A CA 14
ATOM 19342 C C . SER A 1 6 ? -14.034 -12.866 -0.368 1.00 0.00 6 SER A C 14
ATOM 19343 O O . SER A 1 6 ? -13.595 -11.782 0.016 1.00 0.00 6 SER A O 14
ATOM 19351 N N . GLY A 1 7 ? -13.671 -14.025 0.173 1.00 0.00 7 GLY A N 14
ATOM 19352 C CA . GLY A 1 7 ? -12.719 -14.068 1.267 1.00 0.00 7 GLY A CA 14
ATOM 19353 C C . GLY A 1 7 ? -11.354 -14.560 0.829 1.00 0.00 7 GLY A C 14
ATOM 19354 O O . GLY A 1 7 ? -10.330 -14.042 1.272 1.00 0.00 7 GLY A O 14
ATOM 19358 N N . GLN A 1 8 ? -11.340 -15.564 -0.042 1.00 0.00 8 GLN A N 14
ATOM 19359 C CA . GLN A 1 8 ? -10.090 -16.127 -0.538 1.00 0.00 8 GLN A CA 14
ATOM 19360 C C . GLN A 1 8 ? -9.234 -15.053 -1.201 1.00 0.00 8 GLN A C 14
ATOM 19361 O O . GLN A 1 8 ? -9.493 -14.653 -2.335 1.00 0.00 8 GLN A O 14
ATOM 19375 N N . ALA A 1 9 ? -8.214 -14.591 -0.485 1.00 0.00 9 ALA A N 14
ATOM 19376 C CA . ALA A 1 9 ? -7.319 -13.565 -1.005 1.00 0.00 9 ALA A CA 14
ATOM 19377 C C . ALA A 1 9 ? -6.840 -13.915 -2.410 1.00 0.00 9 ALA A C 14
ATOM 19378 O O . ALA A 1 9 ? -5.840 -14.613 -2.579 1.00 0.00 9 ALA A O 14
ATOM 19385 N N . SER A 1 10 ? -7.559 -13.425 -3.415 1.00 0.00 10 SER A N 14
ATOM 19386 C CA . SER A 1 10 ? -7.208 -13.690 -4.806 1.00 0.00 10 SER A CA 14
ATOM 19387 C C . SER A 1 10 ? -6.079 -12.774 -5.266 1.00 0.00 10 SER A C 14
ATOM 19388 O O . SER A 1 10 ? -6.321 -11.687 -5.790 1.00 0.00 10 SER A O 14
ATOM 19396 N N . GLY A 1 11 ? -4.843 -13.221 -5.065 1.00 0.00 11 GLY A N 14
ATOM 19397 C CA . GLY A 1 11 ? -3.694 -12.430 -5.464 1.00 0.00 11 GLY A CA 14
ATOM 19398 C C . GLY A 1 11 ? -3.289 -11.421 -4.408 1.00 0.00 11 GLY A C 14
ATOM 19399 O O . GLY A 1 11 ? -2.745 -11.787 -3.365 1.00 0.00 11 GLY A O 14
ATOM 19403 N N . HIS A 1 12 ? -3.554 -10.146 -4.677 1.00 0.00 12 HIS A N 14
ATOM 19404 C CA . HIS A 1 12 ? -3.212 -9.081 -3.742 1.00 0.00 12 HIS A CA 14
ATOM 19405 C C . HIS A 1 12 ? -4.317 -8.893 -2.706 1.00 0.00 12 HIS A C 14
ATOM 19406 O O . HIS A 1 12 ? -5.503 -8.934 -3.034 1.00 0.00 12 HIS A O 14
ATOM 19421 N N . PHE A 1 13 ? -3.919 -8.687 -1.455 1.00 0.00 13 PHE A N 14
ATOM 19422 C CA . PHE A 1 13 ? -4.875 -8.495 -0.371 1.00 0.00 13 PHE A CA 14
ATOM 19423 C C . PHE A 1 13 ? -4.882 -7.042 0.097 1.00 0.00 13 PHE A C 14
ATOM 19424 O O . PHE A 1 13 ? -3.965 -6.278 -0.203 1.00 0.00 13 PHE A O 14
ATOM 19441 N N . SER A 1 14 ? -5.925 -6.668 0.832 1.00 0.00 14 SER A N 14
ATOM 19442 C CA . SER A 1 14 ? -6.055 -5.307 1.337 1.00 0.00 14 SER A CA 14
ATOM 19443 C C . SER A 1 14 ? -5.728 -5.246 2.826 1.00 0.00 14 SER A C 14
ATOM 19444 O O . SER A 1 14 ? -5.745 -6.264 3.519 1.00 0.00 14 SER A O 14
ATOM 19452 N N . VAL A 1 15 ? -5.430 -4.046 3.312 1.00 0.00 15 VAL A N 14
ATOM 19453 C CA . VAL A 1 15 ? -5.100 -3.850 4.719 1.00 0.00 15 VAL A CA 14
ATOM 19454 C C . VAL A 1 15 ? -6.048 -2.852 5.373 1.00 0.00 15 VAL A C 14
ATOM 19455 O O . VAL A 1 15 ? -6.179 -1.716 4.918 1.00 0.00 15 VAL A O 14
ATOM 19468 N N . GLU A 1 16 ? -6.708 -3.285 6.443 1.00 0.00 16 GLU A N 14
ATOM 19469 C CA . GLU A 1 16 ? -7.646 -2.428 7.159 1.00 0.00 16 GLU A CA 14
ATOM 19470 C C . GLU A 1 16 ? -7.101 -2.057 8.536 1.00 0.00 16 GLU A C 14
ATOM 19471 O O . GLU A 1 16 ? -6.710 -2.926 9.316 1.00 0.00 16 GLU A O 14
ATOM 19483 N N . LEU A 1 17 ? -7.078 -0.761 8.826 1.00 0.00 17 LEU A N 14
ATOM 19484 C CA . LEU A 1 17 ? -6.581 -0.273 10.108 1.00 0.00 17 LEU A CA 14
ATOM 19485 C C . LEU A 1 17 ? -7.260 1.038 10.492 1.00 0.00 17 LEU A C 14
ATOM 19486 O O . LEU A 1 17 ? -7.636 1.831 9.629 1.00 0.00 17 LEU A O 14
ATOM 19502 N N . VAL A 1 18 ? -7.413 1.261 11.794 1.00 0.00 18 VAL A N 14
ATOM 19503 C CA . VAL A 1 18 ? -8.043 2.477 12.293 1.00 0.00 18 VAL A CA 14
ATOM 19504 C C . VAL A 1 18 ? -6.999 3.482 12.766 1.00 0.00 18 VAL A C 14
ATOM 19505 O O . VAL A 1 18 ? -6.136 3.158 13.582 1.00 0.00 18 VAL A O 14
ATOM 19518 N N . ARG A 1 19 ? -7.085 4.704 12.250 1.00 0.00 19 ARG A N 14
ATOM 19519 C CA . ARG A 1 19 ? -6.148 5.757 12.619 1.00 0.00 19 ARG A CA 14
ATOM 19520 C C . ARG A 1 19 ? -6.036 5.878 14.136 1.00 0.00 19 ARG A C 14
ATOM 19521 O O . ARG A 1 19 ? -7.001 6.228 14.814 1.00 0.00 19 ARG A O 14
ATOM 19542 N N . GLY A 1 20 ? -4.851 5.585 14.663 1.00 0.00 20 GLY A N 14
ATOM 19543 C CA . GLY A 1 20 ? -4.635 5.666 16.095 1.00 0.00 20 GLY A CA 14
ATOM 19544 C C . GLY A 1 20 ? -4.522 7.096 16.585 1.00 0.00 20 GLY A C 14
ATOM 19545 O O . GLY A 1 20 ? -4.928 8.030 15.893 1.00 0.00 20 GLY A O 14
ATOM 19549 N N . TYR A 1 21 ? -3.972 7.269 17.781 1.00 0.00 21 TYR A N 14
ATOM 19550 C CA . TYR A 1 21 ? -3.811 8.595 18.365 1.00 0.00 21 TYR A CA 14
ATOM 19551 C C . TYR A 1 21 ? -2.997 9.500 17.444 1.00 0.00 21 TYR A C 14
ATOM 19552 O O . TYR A 1 21 ? -3.280 10.691 17.318 1.00 0.00 21 TYR A O 14
ATOM 19570 N N . ALA A 1 22 ? -1.985 8.925 16.804 1.00 0.00 22 ALA A N 14
ATOM 19571 C CA . ALA A 1 22 ? -1.131 9.677 15.893 1.00 0.00 22 ALA A CA 14
ATOM 19572 C C . ALA A 1 22 ? -0.920 8.919 14.587 1.00 0.00 22 ALA A C 14
ATOM 19573 O O . ALA A 1 22 ? 0.015 8.129 14.460 1.00 0.00 22 ALA A O 14
ATOM 19580 N N . GLY A 1 23 ? -1.795 9.164 13.616 1.00 0.00 23 GLY A N 14
ATOM 19581 C CA . GLY A 1 23 ? -1.687 8.496 12.333 1.00 0.00 23 GLY A CA 14
ATOM 19582 C C . GLY A 1 23 ? -1.781 6.988 12.455 1.00 0.00 23 GLY A C 14
ATOM 19583 O O . GLY A 1 23 ? -2.488 6.470 13.320 1.00 0.00 23 GLY A O 14
ATOM 19587 N N . PHE A 1 24 ? -1.068 6.280 11.584 1.00 0.00 24 PHE A N 14
ATOM 19588 C CA . PHE A 1 24 ? -1.076 4.822 11.596 1.00 0.00 24 PHE A CA 14
ATOM 19589 C C . PHE A 1 24 ? 0.268 4.275 12.069 1.00 0.00 24 PHE A C 14
ATOM 19590 O O . PHE A 1 24 ? 0.364 3.129 12.508 1.00 0.00 24 PHE A O 14
ATOM 19607 N N . GLY A 1 25 ? 1.304 5.103 11.975 1.00 0.00 25 GLY A N 14
ATOM 19608 C CA . GLY A 1 25 ? 2.628 4.685 12.395 1.00 0.00 25 GLY A CA 14
ATOM 19609 C C . GLY A 1 25 ? 3.292 3.764 11.390 1.00 0.00 25 GLY A C 14
ATOM 19610 O O . GLY A 1 25 ? 4.154 2.961 11.747 1.00 0.00 25 GLY A O 14
ATOM 19614 N N . LEU A 1 26 ? 2.888 3.878 10.129 1.00 0.00 26 LEU A N 14
ATOM 19615 C CA . LEU A 1 26 ? 3.448 3.048 9.068 1.00 0.00 26 LEU A CA 14
ATOM 19616 C C . LEU A 1 26 ? 4.413 3.850 8.201 1.00 0.00 26 LEU A C 14
ATOM 19617 O O . LEU A 1 26 ? 4.098 4.957 7.763 1.00 0.00 26 LEU A O 14
ATOM 19633 N N . THR A 1 27 ? 5.590 3.284 7.954 1.00 0.00 27 THR A N 14
ATOM 19634 C CA . THR A 1 27 ? 6.601 3.945 7.139 1.00 0.00 27 THR A CA 14
ATOM 19635 C C . THR A 1 27 ? 6.948 3.111 5.910 1.00 0.00 27 THR A C 14
ATOM 19636 O O . THR A 1 27 ? 6.847 1.884 5.932 1.00 0.00 27 THR A O 14
ATOM 19647 N N . LEU A 1 28 ? 7.356 3.785 4.841 1.00 0.00 28 LEU A N 14
ATOM 19648 C CA . LEU A 1 28 ? 7.719 3.105 3.602 1.00 0.00 28 LEU A CA 14
ATOM 19649 C C . LEU A 1 28 ? 9.109 3.528 3.136 1.00 0.00 28 LEU A C 14
ATOM 19650 O O . LEU A 1 28 ? 9.425 4.716 3.092 1.00 0.00 28 LEU A O 14
ATOM 19666 N N . GLY A 1 29 ? 9.935 2.546 2.787 1.00 0.00 29 GLY A N 14
ATOM 19667 C CA . GLY A 1 29 ? 11.280 2.837 2.327 1.00 0.00 29 GLY A CA 14
ATOM 19668 C C . GLY A 1 29 ? 11.495 2.445 0.878 1.00 0.00 29 GLY A C 14
ATOM 19669 O O . GLY A 1 29 ? 11.315 1.285 0.508 1.00 0.00 29 GLY A O 14
ATOM 19673 N N . GLY A 1 30 ? 11.879 3.415 0.054 1.00 0.00 30 GLY A N 14
ATOM 19674 C CA . GLY A 1 30 ? 12.110 3.146 -1.353 1.00 0.00 30 GLY A CA 14
ATOM 19675 C C . GLY A 1 30 ? 11.119 3.860 -2.250 1.00 0.00 30 GLY A C 14
ATOM 19676 O O . GLY A 1 30 ? 10.752 5.006 -1.993 1.00 0.00 30 GLY A O 14
ATOM 19680 N N . GLY A 1 31 ? 10.685 3.182 -3.308 1.00 0.00 31 GLY A N 14
ATOM 19681 C CA . GLY A 1 31 ? 9.736 3.776 -4.232 1.00 0.00 31 GLY A CA 14
ATOM 19682 C C . GLY A 1 31 ? 10.416 4.469 -5.396 1.00 0.00 31 GLY A C 14
ATOM 19683 O O . GLY A 1 31 ? 11.557 4.153 -5.735 1.00 0.00 31 GLY A O 14
ATOM 19687 N N . ARG A 1 32 ? 9.715 5.415 -6.011 1.00 0.00 32 ARG A N 14
ATOM 19688 C CA . ARG A 1 32 ? 10.257 6.153 -7.146 1.00 0.00 32 ARG A CA 14
ATOM 19689 C C . ARG A 1 32 ? 11.153 7.294 -6.674 1.00 0.00 32 ARG A C 14
ATOM 19690 O O . ARG A 1 32 ? 10.730 8.147 -5.894 1.00 0.00 32 ARG A O 14
ATOM 19711 N N . ASP A 1 33 ? 12.392 7.303 -7.153 1.00 0.00 33 ASP A N 14
ATOM 19712 C CA . ASP A 1 33 ? 13.348 8.339 -6.781 1.00 0.00 33 ASP A CA 14
ATOM 19713 C C . ASP A 1 33 ? 13.755 9.165 -7.997 1.00 0.00 33 ASP A C 14
ATOM 19714 O O . ASP A 1 33 ? 13.582 8.736 -9.138 1.00 0.00 33 ASP A O 14
ATOM 19723 N N . VAL A 1 34 ? 14.295 10.354 -7.746 1.00 0.00 34 VAL A N 14
ATOM 19724 C CA . VAL A 1 34 ? 14.726 11.240 -8.820 1.00 0.00 34 VAL A CA 14
ATOM 19725 C C . VAL A 1 34 ? 15.663 10.521 -9.783 1.00 0.00 34 VAL A C 14
ATOM 19726 O O . VAL A 1 34 ? 15.535 10.649 -11.001 1.00 0.00 34 VAL A O 14
ATOM 19739 N N . ALA A 1 35 ? 16.604 9.763 -9.230 1.00 0.00 35 ALA A N 14
ATOM 19740 C CA . ALA A 1 35 ? 17.561 9.021 -10.041 1.00 0.00 35 ALA A CA 14
ATOM 19741 C C . ALA A 1 35 ? 17.586 7.547 -9.649 1.00 0.00 35 ALA A C 14
ATOM 19742 O O . ALA A 1 35 ? 18.554 6.839 -9.921 1.00 0.00 35 ALA A O 14
ATOM 19749 N N . GLY A 1 36 ? 16.514 7.092 -9.008 1.00 0.00 36 GLY A N 14
ATOM 19750 C CA . GLY A 1 36 ? 16.434 5.705 -8.589 1.00 0.00 36 GLY A CA 14
ATOM 19751 C C . GLY A 1 36 ? 15.047 5.122 -8.775 1.00 0.00 36 GLY A C 14
ATOM 19752 O O . GLY A 1 36 ? 14.052 5.846 -8.737 1.00 0.00 36 GLY A O 14
ATOM 19756 N N . ASP A 1 37 ? 14.980 3.811 -8.979 1.00 0.00 37 ASP A N 14
ATOM 19757 C CA . ASP A 1 37 ? 13.705 3.131 -9.173 1.00 0.00 37 ASP A CA 14
ATOM 19758 C C . ASP A 1 37 ? 13.615 1.884 -8.298 1.00 0.00 37 ASP A C 14
ATOM 19759 O O . ASP A 1 37 ? 14.291 0.886 -8.550 1.00 0.00 37 ASP A O 14
ATOM 19768 N N . THR A 1 38 ? 12.778 1.949 -7.268 1.00 0.00 38 THR A N 14
ATOM 19769 C CA . THR A 1 38 ? 12.601 0.827 -6.354 1.00 0.00 38 THR A CA 14
ATOM 19770 C C . THR A 1 38 ? 11.140 0.676 -5.945 1.00 0.00 38 THR A C 14
ATOM 19771 O O . THR A 1 38 ? 10.414 1.655 -5.774 1.00 0.00 38 THR A O 14
ATOM 19782 N N . PRO A 1 39 ? 10.697 -0.579 -5.784 1.00 0.00 39 PRO A N 14
ATOM 19783 C CA . PRO A 1 39 ? 9.319 -0.888 -5.391 1.00 0.00 39 PRO A CA 14
ATOM 19784 C C . PRO A 1 39 ? 9.026 -0.495 -3.947 1.00 0.00 39 PRO A C 14
ATOM 19785 O O . PRO A 1 39 ? 9.751 -0.878 -3.029 1.00 0.00 39 PRO A O 14
ATOM 19796 N N . LEU A 1 40 ? 7.958 0.272 -3.753 1.00 0.00 40 LEU A N 14
ATOM 19797 C CA . LEU A 1 40 ? 7.568 0.718 -2.420 1.00 0.00 40 LEU A CA 14
ATOM 19798 C C . LEU A 1 40 ? 7.286 -0.473 -1.509 1.00 0.00 40 LEU A C 14
ATOM 19799 O O . LEU A 1 40 ? 6.566 -1.397 -1.884 1.00 0.00 40 LEU A O 14
ATOM 19815 N N . ALA A 1 41 ? 7.858 -0.442 -0.310 1.00 0.00 41 ALA A N 14
ATOM 19816 C CA . ALA A 1 41 ? 7.665 -1.516 0.656 1.00 0.00 41 ALA A CA 14
ATOM 19817 C C . ALA A 1 41 ? 7.817 -1.004 2.085 1.00 0.00 41 ALA A C 14
ATOM 19818 O O . ALA A 1 41 ? 8.556 -0.052 2.338 1.00 0.00 41 ALA A O 14
ATOM 19825 N N . VAL A 1 42 ? 7.113 -1.640 3.015 1.00 0.00 42 VAL A N 14
ATOM 19826 C CA . VAL A 1 42 ? 7.171 -1.249 4.419 1.00 0.00 42 VAL A CA 14
ATOM 19827 C C . VAL A 1 42 ? 8.610 -1.202 4.918 1.00 0.00 42 VAL A C 14
ATOM 19828 O O . VAL A 1 42 ? 9.405 -2.099 4.636 1.00 0.00 42 VAL A O 14
ATOM 19841 N N . ARG A 1 43 ? 8.939 -0.151 5.661 1.00 0.00 43 ARG A N 14
ATOM 19842 C CA . ARG A 1 43 ? 10.284 0.014 6.199 1.00 0.00 43 ARG A CA 14
ATOM 19843 C C . ARG A 1 43 ? 10.290 -0.174 7.713 1.00 0.00 43 ARG A C 14
ATOM 19844 O O . ARG A 1 43 ? 10.815 -1.162 8.225 1.00 0.00 43 ARG A O 14
ATOM 19865 N N . GLY A 1 44 ? 9.704 0.784 8.426 1.00 0.00 44 GLY A N 14
ATOM 19866 C CA . GLY A 1 44 ? 9.653 0.706 9.874 1.00 0.00 44 GLY A CA 14
ATOM 19867 C C . GLY A 1 44 ? 8.234 0.684 10.404 1.00 0.00 44 GLY A C 14
ATOM 19868 O O . GLY A 1 44 ? 7.325 1.245 9.791 1.00 0.00 44 GLY A O 14
ATOM 19872 N N . LEU A 1 45 ? 8.040 0.033 11.546 1.00 0.00 45 LEU A N 14
ATOM 19873 C CA . LEU A 1 45 ? 6.720 -0.061 12.159 1.00 0.00 45 LEU A CA 14
ATOM 19874 C C . LEU A 1 45 ? 6.683 0.682 13.491 1.00 0.00 45 LEU A C 14
ATOM 19875 O O . LEU A 1 45 ? 7.287 0.249 14.473 1.00 0.00 45 LEU A O 14
ATOM 19891 N N . LEU A 1 46 ? 5.969 1.802 13.517 1.00 0.00 46 LEU A N 14
ATOM 19892 C CA . LEU A 1 46 ? 5.851 2.606 14.729 1.00 0.00 46 LEU A CA 14
ATOM 19893 C C . LEU A 1 46 ? 5.234 1.793 15.863 1.00 0.00 46 LEU A C 14
ATOM 19894 O O . LEU A 1 46 ? 4.067 1.407 15.801 1.00 0.00 46 LEU A O 14
ATOM 19910 N N . LYS A 1 47 ? 6.025 1.539 16.900 1.00 0.00 47 LYS A N 14
ATOM 19911 C CA . LYS A 1 47 ? 5.557 0.776 18.050 1.00 0.00 47 LYS A CA 14
ATOM 19912 C C . LYS A 1 47 ? 4.321 1.423 18.666 1.00 0.00 47 LYS A C 14
ATOM 19913 O O . LYS A 1 47 ? 4.049 2.603 18.442 1.00 0.00 47 LYS A O 14
ATOM 19932 N N . ASP A 1 48 ? 3.576 0.644 19.443 1.00 0.00 48 ASP A N 14
ATOM 19933 C CA . ASP A 1 48 ? 2.370 1.143 20.094 1.00 0.00 48 ASP A CA 14
ATOM 19934 C C . ASP A 1 48 ? 1.388 1.698 19.066 1.00 0.00 48 ASP A C 14
ATOM 19935 O O . ASP A 1 48 ? 0.568 2.560 19.379 1.00 0.00 48 ASP A O 14
ATOM 19944 N N . GLY A 1 49 ? 1.480 1.198 17.838 1.00 0.00 49 GLY A N 14
ATOM 19945 C CA . GLY A 1 49 ? 0.595 1.657 16.783 1.00 0.00 49 GLY A CA 14
ATOM 19946 C C . GLY A 1 49 ? -0.288 0.549 16.244 1.00 0.00 49 GLY A C 14
ATOM 19947 O O . GLY A 1 49 ? -0.093 -0.629 16.542 1.00 0.00 49 GLY A O 14
ATOM 19951 N N . PRO A 1 50 ? -1.287 0.926 15.432 1.00 0.00 50 PRO A N 14
ATOM 19952 C CA . PRO A 1 50 ? -2.224 -0.030 14.834 1.00 0.00 50 PRO A CA 14
ATOM 19953 C C . PRO A 1 50 ? -1.563 -0.906 13.776 1.00 0.00 50 PRO A C 14
ATOM 19954 O O . PRO A 1 50 ? -1.844 -2.100 13.680 1.00 0.00 50 PRO A O 14
ATOM 19965 N N . ALA A 1 51 ? -0.682 -0.305 12.983 1.00 0.00 51 ALA A N 14
ATOM 19966 C CA . ALA A 1 51 ? 0.021 -1.031 11.933 1.00 0.00 51 ALA A CA 14
ATOM 19967 C C . ALA A 1 51 ? 0.981 -2.058 12.524 1.00 0.00 51 ALA A C 14
ATOM 19968 O O . ALA A 1 51 ? 1.236 -3.100 11.922 1.00 0.00 51 ALA A O 14
ATOM 19975 N N . GLN A 1 52 ? 1.511 -1.755 13.705 1.00 0.00 52 GLN A N 14
ATOM 19976 C CA . GLN A 1 52 ? 2.444 -2.651 14.376 1.00 0.00 52 GLN A CA 14
ATOM 19977 C C . GLN A 1 52 ? 1.702 -3.644 15.264 1.00 0.00 52 GLN A C 14
ATOM 19978 O O . GLN A 1 52 ? 2.052 -4.823 15.321 1.00 0.00 52 GLN A O 14
ATOM 19992 N N . ARG A 1 53 ? 0.676 -3.160 15.956 1.00 0.00 53 ARG A N 14
ATOM 19993 C CA . ARG A 1 53 ? -0.115 -4.005 16.842 1.00 0.00 53 ARG A CA 14
ATOM 19994 C C . ARG A 1 53 ? -0.828 -5.101 16.056 1.00 0.00 53 ARG A C 14
ATOM 19995 O O . ARG A 1 53 ? -0.749 -6.280 16.404 1.00 0.00 53 ARG A O 14
ATOM 20016 N N . CYS A 1 54 ? -1.523 -4.705 14.996 1.00 0.00 54 CYS A N 14
ATOM 20017 C CA . CYS A 1 54 ? -2.252 -5.653 14.161 1.00 0.00 54 CYS A CA 14
ATOM 20018 C C . CYS A 1 54 ? -1.332 -6.769 13.677 1.00 0.00 54 CYS A C 14
ATOM 20019 O O . CYS A 1 54 ? -1.763 -7.906 13.490 1.00 0.00 54 CYS A O 14
ATOM 20027 N N . GLY A 1 55 ? -0.061 -6.436 13.474 1.00 0.00 55 GLY A N 14
ATOM 20028 C CA . GLY A 1 55 ? 0.900 -7.420 13.011 1.00 0.00 55 GLY A CA 14
ATOM 20029 C C . GLY A 1 55 ? 0.540 -7.987 11.652 1.00 0.00 55 GLY A C 14
ATOM 20030 O O . GLY A 1 55 ? 0.755 -9.170 11.389 1.00 0.00 55 GLY A O 14
ATOM 20034 N N . ARG A 1 56 ? -0.010 -7.142 10.787 1.00 0.00 56 ARG A N 14
ATOM 20035 C CA . ARG A 1 56 ? -0.403 -7.566 9.449 1.00 0.00 56 ARG A CA 14
ATOM 20036 C C . ARG A 1 56 ? 0.641 -7.148 8.417 1.00 0.00 56 ARG A C 14
ATOM 20037 O O . ARG A 1 56 ? 0.972 -7.911 7.508 1.00 0.00 56 ARG A O 14
ATOM 20058 N N . LEU A 1 57 ? 1.156 -5.932 8.564 1.00 0.00 57 LEU A N 14
ATOM 20059 C CA . LEU A 1 57 ? 2.162 -5.412 7.645 1.00 0.00 57 LEU A CA 14
ATOM 20060 C C . LEU A 1 57 ? 3.569 -5.675 8.172 1.00 0.00 57 LEU A C 14
ATOM 20061 O O . LEU A 1 57 ? 3.935 -5.210 9.251 1.00 0.00 57 LEU A O 14
ATOM 20077 N N . GLU A 1 58 ? 4.354 -6.423 7.402 1.00 0.00 58 GLU A N 14
ATOM 20078 C CA . GLU A 1 58 ? 5.721 -6.746 7.792 1.00 0.00 58 GLU A CA 14
ATOM 20079 C C . GLU A 1 58 ? 6.727 -5.983 6.934 1.00 0.00 58 GLU A C 14
ATOM 20080 O O . GLU A 1 58 ? 6.462 -5.679 5.771 1.00 0.00 58 GLU A O 14
ATOM 20092 N N . VAL A 1 59 ? 7.882 -5.677 7.517 1.00 0.00 59 VAL A N 14
ATOM 20093 C CA . VAL A 1 59 ? 8.927 -4.951 6.807 1.00 0.00 59 VAL A CA 14
ATOM 20094 C C . VAL A 1 59 ? 9.364 -5.701 5.553 1.00 0.00 59 VAL A C 14
ATOM 20095 O O . VAL A 1 59 ? 9.921 -6.795 5.634 1.00 0.00 59 VAL A O 14
ATOM 20108 N N . GLY A 1 60 ? 9.106 -5.104 4.393 1.00 0.00 60 GLY A N 14
ATOM 20109 C CA . GLY A 1 60 ? 9.479 -5.730 3.138 1.00 0.00 60 GLY A CA 14
ATOM 20110 C C . GLY A 1 60 ? 8.289 -5.956 2.227 1.00 0.00 60 GLY A C 14
ATOM 20111 O O . GLY A 1 60 ? 8.450 -6.166 1.024 1.00 0.00 60 GLY A O 14
ATOM 20115 N N . ASP A 1 61 ? 7.091 -5.915 2.799 1.00 0.00 61 ASP A N 14
ATOM 20116 C CA . ASP A 1 61 ? 5.868 -6.118 2.030 1.00 0.00 61 ASP A CA 14
ATOM 20117 C C . ASP A 1 61 ? 5.821 -5.181 0.828 1.00 0.00 61 ASP A C 14
ATOM 20118 O O . ASP A 1 61 ? 6.065 -3.980 0.953 1.00 0.00 61 ASP A O 14
ATOM 20127 N N . LEU A 1 62 ? 5.507 -5.737 -0.337 1.00 0.00 62 LEU A N 14
ATOM 20128 C CA . LEU A 1 62 ? 5.429 -4.951 -1.564 1.00 0.00 62 LEU A CA 14
ATOM 20129 C C . LEU A 1 62 ? 4.039 -4.347 -1.736 1.00 0.00 62 LEU A C 14
ATOM 20130 O O . LEU A 1 62 ? 3.031 -5.049 -1.651 1.00 0.00 62 LEU A O 14
ATOM 20146 N N . VAL A 1 63 ? 3.992 -3.042 -1.981 1.00 0.00 63 VAL A N 14
ATOM 20147 C CA . VAL A 1 63 ? 2.726 -2.344 -2.169 1.00 0.00 63 VAL A CA 14
ATOM 20148 C C . VAL A 1 63 ? 2.381 -2.221 -3.649 1.00 0.00 63 VAL A C 14
ATOM 20149 O O . VAL A 1 63 ? 3.131 -1.628 -4.426 1.00 0.00 63 VAL A O 14
ATOM 20162 N N . LEU A 1 64 ? 1.241 -2.784 -4.034 1.00 0.00 64 LEU A N 14
ATOM 20163 C CA . LEU A 1 64 ? 0.795 -2.737 -5.422 1.00 0.00 64 LEU A CA 14
ATOM 20164 C C . LEU A 1 64 ? -0.084 -1.515 -5.671 1.00 0.00 64 LEU A C 14
ATOM 20165 O O . LEU A 1 64 ? 0.157 -0.743 -6.599 1.00 0.00 64 LEU A O 14
ATOM 20181 N N . HIS A 1 65 ? -1.102 -1.344 -4.834 1.00 0.00 65 HIS A N 14
ATOM 20182 C CA . HIS A 1 65 ? -2.015 -0.214 -4.961 1.00 0.00 65 HIS A CA 14
ATOM 20183 C C . HIS A 1 65 ? -2.362 0.361 -3.591 1.00 0.00 65 HIS A C 14
ATOM 20184 O O . HIS A 1 65 ? -1.866 -0.108 -2.567 1.00 0.00 65 HIS A O 14
ATOM 20199 N N . ILE A 1 66 ? -3.216 1.379 -3.581 1.00 0.00 66 ILE A N 14
ATOM 20200 C CA . ILE A 1 66 ? -3.629 2.017 -2.337 1.00 0.00 66 ILE A CA 14
ATOM 20201 C C . ILE A 1 66 ? -5.043 2.577 -2.450 1.00 0.00 66 ILE A C 14
ATOM 20202 O O . ILE A 1 66 ? -5.334 3.381 -3.334 1.00 0.00 66 ILE A O 14
ATOM 20218 N N . ASN A 1 67 ? -5.917 2.148 -1.545 1.00 0.00 67 ASN A N 14
ATOM 20219 C CA . ASN A 1 67 ? -7.301 2.607 -1.542 1.00 0.00 67 ASN A CA 14
ATOM 20220 C C . ASN A 1 67 ? -7.982 2.294 -2.871 1.00 0.00 67 ASN A C 14
ATOM 20221 O O . ASN A 1 67 ? -8.698 3.127 -3.425 1.00 0.00 67 ASN A O 14
ATOM 20232 N N . GLY A 1 68 ? -7.753 1.086 -3.377 1.00 0.00 68 GLY A N 14
ATOM 20233 C CA . GLY A 1 68 ? -8.351 0.683 -4.636 1.00 0.00 68 GLY A CA 14
ATOM 20234 C C . GLY A 1 68 ? -7.934 1.577 -5.788 1.00 0.00 68 GLY A C 14
ATOM 20235 O O . GLY A 1 68 ? -8.605 1.625 -6.818 1.00 0.00 68 GLY A O 14
ATOM 20239 N N . GLU A 1 69 ? -6.824 2.287 -5.612 1.00 0.00 69 GLU A N 14
ATOM 20240 C CA . GLU A 1 69 ? -6.321 3.185 -6.645 1.00 0.00 69 GLU A CA 14
ATOM 20241 C C . GLU A 1 69 ? -4.929 2.759 -7.105 1.00 0.00 69 GLU A C 14
ATOM 20242 O O . GLU A 1 69 ? -3.993 2.697 -6.309 1.00 0.00 69 GLU A O 14
ATOM 20254 N N . SER A 1 70 ? -4.802 2.467 -8.396 1.00 0.00 70 SER A N 14
ATOM 20255 C CA . SER A 1 70 ? -3.527 2.044 -8.962 1.00 0.00 70 SER A CA 14
ATOM 20256 C C . SER A 1 70 ? -2.485 3.151 -8.842 1.00 0.00 70 SER A C 14
ATOM 20257 O O . SER A 1 70 ? -2.603 4.203 -9.473 1.00 0.00 70 SER A O 14
ATOM 20265 N N . THR A 1 71 ? -1.462 2.908 -8.028 1.00 0.00 71 THR A N 14
ATOM 20266 C CA . THR A 1 71 ? -0.399 3.883 -7.824 1.00 0.00 71 THR A CA 14
ATOM 20267 C C . THR A 1 71 ? 0.605 3.851 -8.971 1.00 0.00 71 THR A C 14
ATOM 20268 O O . THR A 1 71 ? 1.653 4.492 -8.907 1.00 0.00 71 THR A O 14
ATOM 20279 N N . GLN A 1 72 ? 0.276 3.102 -10.018 1.00 0.00 72 GLN A N 14
ATOM 20280 C CA . GLN A 1 72 ? 1.150 2.987 -11.179 1.00 0.00 72 GLN A CA 14
ATOM 20281 C C . GLN A 1 72 ? 1.527 4.364 -11.714 1.00 0.00 72 GLN A C 14
ATOM 20282 O O . GLN A 1 72 ? 2.697 4.640 -11.977 1.00 0.00 72 GLN A O 14
ATOM 20296 N N . GLY A 1 73 ? 0.528 5.226 -11.874 1.00 0.00 73 GLY A N 14
ATOM 20297 C CA . GLY A 1 73 ? 0.776 6.565 -12.378 1.00 0.00 73 GLY A CA 14
ATOM 20298 C C . GLY A 1 73 ? 1.207 7.524 -11.287 1.00 0.00 73 GLY A C 14
ATOM 20299 O O . GLY A 1 73 ? 1.607 8.655 -11.566 1.00 0.00 73 GLY A O 14
ATOM 20303 N N . LEU A 1 74 ? 1.125 7.075 -10.039 1.00 0.00 74 LEU A N 14
ATOM 20304 C CA . LEU A 1 74 ? 1.509 7.902 -8.901 1.00 0.00 74 LEU A CA 14
ATOM 20305 C C . LEU A 1 74 ? 2.931 7.584 -8.451 1.00 0.00 74 LEU A C 14
ATOM 20306 O O . LEU A 1 74 ? 3.513 6.577 -8.858 1.00 0.00 74 LEU A O 14
ATOM 20322 N N . THR A 1 75 ? 3.487 8.447 -7.607 1.00 0.00 75 THR A N 14
ATOM 20323 C CA . THR A 1 75 ? 4.841 8.258 -7.101 1.00 0.00 75 THR A CA 14
ATOM 20324 C C . THR A 1 75 ? 4.837 8.032 -5.593 1.00 0.00 75 THR A C 14
ATOM 20325 O O . THR A 1 75 ? 3.790 8.095 -4.948 1.00 0.00 75 THR A O 14
ATOM 20336 N N . HIS A 1 76 ? 6.015 7.768 -5.037 1.00 0.00 76 HIS A N 14
ATOM 20337 C CA . HIS A 1 76 ? 6.148 7.533 -3.603 1.00 0.00 76 HIS A CA 14
ATOM 20338 C C . HIS A 1 76 ? 5.454 8.634 -2.806 1.00 0.00 76 HIS A C 14
ATOM 20339 O O . HIS A 1 76 ? 4.657 8.357 -1.910 1.00 0.00 76 HIS A O 14
ATOM 20354 N N . ALA A 1 77 ? 5.765 9.883 -3.138 1.00 0.00 77 ALA A N 14
ATOM 20355 C CA . ALA A 1 77 ? 5.171 11.025 -2.454 1.00 0.00 77 ALA A CA 14
ATOM 20356 C C . ALA A 1 77 ? 3.649 10.983 -2.535 1.00 0.00 77 ALA A C 14
ATOM 20357 O O . ALA A 1 77 ? 2.965 10.951 -1.512 1.00 0.00 77 ALA A O 14
ATOM 20364 N N . GLN A 1 78 ? 3.126 10.984 -3.757 1.00 0.00 78 GLN A N 14
ATOM 20365 C CA . GLN A 1 78 ? 1.684 10.948 -3.970 1.00 0.00 78 GLN A CA 14
ATOM 20366 C C . GLN A 1 78 ? 1.042 9.829 -3.157 1.00 0.00 78 GLN A C 14
ATOM 20367 O O . GLN A 1 78 ? 0.102 10.062 -2.397 1.00 0.00 78 GLN A O 14
ATOM 20381 N N . ALA A 1 79 ? 1.555 8.614 -3.322 1.00 0.00 79 ALA A N 14
ATOM 20382 C CA . ALA A 1 79 ? 1.032 7.460 -2.601 1.00 0.00 79 ALA A CA 14
ATOM 20383 C C . ALA A 1 79 ? 0.892 7.759 -1.112 1.00 0.00 79 ALA A C 14
ATOM 20384 O O . ALA A 1 79 ? -0.185 7.604 -0.536 1.00 0.00 79 ALA A O 14
ATOM 20391 N N . VAL A 1 80 ? 1.988 8.188 -0.494 1.00 0.00 80 VAL A N 14
ATOM 20392 C CA . VAL A 1 80 ? 1.987 8.509 0.928 1.00 0.00 80 VAL A CA 14
ATOM 20393 C C . VAL A 1 80 ? 0.833 9.441 1.280 1.00 0.00 80 VAL A C 14
ATOM 20394 O O . VAL A 1 80 ? 0.241 9.334 2.353 1.00 0.00 80 VAL A O 14
ATOM 20407 N N . GLU A 1 81 ? 0.519 10.356 0.368 1.00 0.00 81 GLU A N 14
ATOM 20408 C CA . GLU A 1 81 ? -0.565 11.308 0.583 1.00 0.00 81 GLU A CA 14
ATOM 20409 C C . GLU A 1 81 ? -1.921 10.608 0.534 1.00 0.00 81 GLU A C 14
ATOM 20410 O O . GLU A 1 81 ? -2.787 10.852 1.374 1.00 0.00 81 GLU A O 14
ATOM 20422 N N . ARG A 1 82 ? -2.096 9.739 -0.455 1.00 0.00 82 ARG A N 14
ATOM 20423 C CA . ARG A 1 82 ? -3.346 9.006 -0.615 1.00 0.00 82 ARG A CA 14
ATOM 20424 C C . ARG A 1 82 ? -3.726 8.290 0.678 1.00 0.00 82 ARG A C 14
ATOM 20425 O O . ARG A 1 82 ? -4.902 8.028 0.930 1.00 0.00 82 ARG A O 14
ATOM 20446 N N . ILE A 1 83 ? -2.723 7.978 1.492 1.00 0.00 83 ILE A N 14
ATOM 20447 C CA . ILE A 1 83 ? -2.953 7.294 2.758 1.00 0.00 83 ILE A CA 14
ATOM 20448 C C . ILE A 1 83 ? -3.483 8.257 3.815 1.00 0.00 83 ILE A C 14
ATOM 20449 O O . ILE A 1 83 ? -4.600 8.100 4.308 1.00 0.00 83 ILE A O 14
ATOM 20465 N N . ARG A 1 84 ? -2.675 9.255 4.157 1.00 0.00 84 ARG A N 14
ATOM 20466 C CA . ARG A 1 84 ? -3.062 10.245 5.155 1.00 0.00 84 ARG A CA 14
ATOM 20467 C C . ARG A 1 84 ? -4.424 10.847 4.823 1.00 0.00 84 ARG A C 14
ATOM 20468 O O . ARG A 1 84 ? -5.260 11.042 5.705 1.00 0.00 84 ARG A O 14
ATOM 20489 N N . ALA A 1 85 ? -4.641 11.140 3.545 1.00 0.00 85 ALA A N 14
ATOM 20490 C CA . ALA A 1 85 ? -5.901 11.718 3.096 1.00 0.00 85 ALA A CA 14
ATOM 20491 C C . ALA A 1 85 ? -7.011 10.673 3.084 1.00 0.00 85 ALA A C 14
ATOM 20492 O O . ALA A 1 85 ? -8.188 11.004 2.947 1.00 0.00 85 ALA A O 14
ATOM 20499 N N . GLY A 1 86 ? -6.628 9.408 3.228 1.00 0.00 86 GLY A N 14
ATOM 20500 C CA . GLY A 1 86 ? -7.604 8.333 3.230 1.00 0.00 86 GLY A CA 14
ATOM 20501 C C . GLY A 1 86 ? -8.715 8.560 4.236 1.00 0.00 86 GLY A C 14
ATOM 20502 O O . GLY A 1 86 ? -9.892 8.391 3.921 1.00 0.00 86 GLY A O 14
ATOM 20506 N N . GLY A 1 87 ? -8.340 8.945 5.453 1.00 0.00 87 GLY A N 14
ATOM 20507 C CA . GLY A 1 87 ? -9.326 9.188 6.490 1.00 0.00 87 GLY A CA 14
ATOM 20508 C C . GLY A 1 87 ? -9.108 8.317 7.712 1.00 0.00 87 GLY A C 14
ATOM 20509 O O . GLY A 1 87 ? -7.990 7.895 8.008 1.00 0.00 87 GLY A O 14
ATOM 20513 N N . PRO A 1 88 ? -10.196 8.037 8.445 1.00 0.00 88 PRO A N 14
ATOM 20514 C CA . PRO A 1 88 ? -10.144 7.210 9.654 1.00 0.00 88 PRO A CA 14
ATOM 20515 C C . PRO A 1 88 ? -9.857 5.745 9.342 1.00 0.00 88 PRO A C 14
ATOM 20516 O O . PRO A 1 88 ? -9.334 5.013 10.182 1.00 0.00 88 PRO A O 14
ATOM 20527 N N . GLN A 1 89 ? -10.203 5.324 8.129 1.00 0.00 89 GLN A N 14
ATOM 20528 C CA . GLN A 1 89 ? -9.982 3.946 7.708 1.00 0.00 89 GLN A CA 14
ATOM 20529 C C . GLN A 1 89 ? -8.941 3.877 6.595 1.00 0.00 89 GLN A C 14
ATOM 20530 O O . GLN A 1 89 ? -9.086 4.520 5.554 1.00 0.00 89 GLN A O 14
ATOM 20544 N N . LEU A 1 90 ? -7.892 3.094 6.820 1.00 0.00 90 LEU A N 14
ATOM 20545 C CA . LEU A 1 90 ? -6.826 2.941 5.837 1.00 0.00 90 LEU A CA 14
ATOM 20546 C C . LEU A 1 90 ? -7.015 1.665 5.022 1.00 0.00 90 LEU A C 14
ATOM 20547 O O . LEU A 1 90 ? -7.371 0.618 5.564 1.00 0.00 90 LEU A O 14
ATOM 20563 N N . HIS A 1 91 ? -6.773 1.760 3.719 1.00 0.00 91 HIS A N 14
ATOM 20564 C CA . HIS A 1 91 ? -6.913 0.612 2.830 1.00 0.00 91 HIS A CA 14
ATOM 20565 C C . HIS A 1 91 ? -5.720 0.507 1.885 1.00 0.00 91 HIS A C 14
ATOM 20566 O O . HIS A 1 91 ? -5.610 1.265 0.921 1.00 0.00 91 HIS A O 14
ATOM 20581 N N . LEU A 1 92 ? -4.829 -0.436 2.168 1.00 0.00 92 LEU A N 14
ATOM 20582 C CA . LEU A 1 92 ? -3.643 -0.640 1.344 1.00 0.00 92 LEU A CA 14
ATOM 20583 C C . LEU A 1 92 ? -3.643 -2.034 0.724 1.00 0.00 92 LEU A C 14
ATOM 20584 O O . LEU A 1 92 ? -3.983 -3.018 1.382 1.00 0.00 92 LEU A O 14
ATOM 20600 N N . VAL A 1 93 ? -3.259 -2.111 -0.547 1.00 0.00 93 VAL A N 14
ATOM 20601 C CA . VAL A 1 93 ? -3.212 -3.385 -1.255 1.00 0.00 93 VAL A CA 14
ATOM 20602 C C . VAL A 1 93 ? -1.798 -3.953 -1.270 1.00 0.00 93 VAL A C 14
ATOM 20603 O O . VAL A 1 93 ? -0.909 -3.414 -1.930 1.00 0.00 93 VAL A O 14
ATOM 20616 N N . ILE A 1 94 ? -1.597 -5.045 -0.540 1.00 0.00 94 ILE A N 14
ATOM 20617 C CA . ILE A 1 94 ? -0.290 -5.688 -0.472 1.00 0.00 94 ILE A CA 14
ATOM 20618 C C . ILE A 1 94 ? -0.345 -7.106 -1.030 1.00 0.00 94 ILE A C 14
ATOM 20619 O O . ILE A 1 94 ? -1.375 -7.775 -0.952 1.00 0.00 94 ILE A O 14
ATOM 20635 N N . ARG A 1 95 ? 0.771 -7.558 -1.591 1.00 0.00 95 ARG A N 14
ATOM 20636 C CA . ARG A 1 95 ? 0.851 -8.897 -2.162 1.00 0.00 95 ARG A CA 14
ATOM 20637 C C . ARG A 1 95 ? 2.165 -9.573 -1.782 1.00 0.00 95 ARG A C 14
ATOM 20638 O O . ARG A 1 95 ? 3.245 -9.067 -2.086 1.00 0.00 95 ARG A O 14
ATOM 20659 N N . ARG A 1 96 ? 2.064 -10.718 -1.116 1.00 0.00 96 ARG A N 14
ATOM 20660 C CA . ARG A 1 96 ? 3.245 -11.462 -0.693 1.00 0.00 96 ARG A CA 14
ATOM 20661 C C . ARG A 1 96 ? 4.010 -12.000 -1.899 1.00 0.00 96 ARG A C 14
ATOM 20662 O O . ARG A 1 96 ? 3.491 -12.784 -2.695 1.00 0.00 96 ARG A O 14
ATOM 20683 N N . PRO A 1 97 ? 5.272 -11.570 -2.039 1.00 0.00 97 PRO A N 14
ATOM 20684 C CA . PRO A 1 97 ? 6.135 -11.995 -3.145 1.00 0.00 97 PRO A CA 14
ATOM 20685 C C . PRO A 1 97 ? 6.544 -13.460 -3.031 1.00 0.00 97 PRO A C 14
ATOM 20686 O O . PRO A 1 97 ? 6.188 -14.141 -2.069 1.00 0.00 97 PRO A O 14
ATOM 20697 N N . LEU A 1 98 ? 7.291 -13.939 -4.019 1.00 0.00 98 LEU A N 14
ATOM 20698 C CA . LEU A 1 98 ? 7.749 -15.324 -4.030 1.00 0.00 98 LEU A CA 14
ATOM 20699 C C . LEU A 1 98 ? 8.671 -15.602 -2.848 1.00 0.00 98 LEU A C 14
ATOM 20700 O O . LEU A 1 98 ? 8.582 -16.653 -2.212 1.00 0.00 98 LEU A O 14
ATOM 20716 N N . SER A 1 99 ? 9.555 -14.653 -2.557 1.00 0.00 99 SER A N 14
ATOM 20717 C CA . SER A 1 99 ? 10.494 -14.796 -1.451 1.00 0.00 99 SER A CA 14
ATOM 20718 C C . SER A 1 99 ? 10.040 -13.983 -0.243 1.00 0.00 99 SER A C 14
ATOM 20719 O O . SER A 1 99 ? 9.809 -12.779 -0.342 1.00 0.00 99 SER A O 14
ATOM 20727 N N . GLY A 1 100 ? 9.914 -14.652 0.900 1.00 0.00 100 GLY A N 14
ATOM 20728 C CA . GLY A 1 100 ? 9.488 -13.977 2.111 1.00 0.00 100 GLY A CA 14
ATOM 20729 C C . GLY A 1 100 ? 10.601 -13.166 2.746 1.00 0.00 100 GLY A C 14
ATOM 20730 O O . GLY A 1 100 ? 10.843 -12.014 2.383 1.00 0.00 100 GLY A O 14
ATOM 20734 N N . PRO A 1 101 ? 11.299 -13.771 3.718 1.00 0.00 101 PRO A N 14
ATOM 20735 C CA . PRO A 1 101 ? 12.403 -13.115 4.425 1.00 0.00 101 PRO A CA 14
ATOM 20736 C C . PRO A 1 101 ? 13.625 -12.918 3.536 1.00 0.00 101 PRO A C 14
ATOM 20737 O O . PRO A 1 101 ? 14.223 -13.885 3.063 1.00 0.00 101 PRO A O 14
ATOM 20748 N N . SER A 1 102 ? 13.992 -11.660 3.313 1.00 0.00 102 SER A N 14
ATOM 20749 C CA . SER A 1 102 ? 15.142 -11.336 2.477 1.00 0.00 102 SER A CA 14
ATOM 20750 C C . SER A 1 102 ? 15.600 -9.901 2.715 1.00 0.00 102 SER A C 14
ATOM 20751 O O . SER A 1 102 ? 14.862 -8.951 2.457 1.00 0.00 102 SER A O 14
ATOM 20759 N N . SER A 1 103 ? 16.825 -9.752 3.211 1.00 0.00 103 SER A N 14
ATOM 20760 C CA . SER A 1 103 ? 17.381 -8.433 3.489 1.00 0.00 103 SER A CA 14
ATOM 20761 C C . SER A 1 103 ? 17.152 -7.488 2.314 1.00 0.00 103 SER A C 14
ATOM 20762 O O . SER A 1 103 ? 16.699 -6.358 2.491 1.00 0.00 103 SER A O 14
ATOM 20770 N N . GLY A 1 104 ? 17.469 -7.960 1.112 1.00 0.00 104 GLY A N 14
ATOM 20771 C CA . GLY A 1 104 ? 17.292 -7.145 -0.075 1.00 0.00 104 GLY A CA 14
ATOM 20772 C C . GLY A 1 104 ? 18.040 -7.696 -1.273 1.00 0.00 104 GLY A C 14
ATOM 20773 O O . GLY A 1 104 ? 18.668 -8.751 -1.190 1.00 0.00 104 GLY A O 14
ATOM 20777 N N . GLY A 1 1 ? -14.114 -5.823 -2.460 1.00 0.00 1 GLY A N 15
ATOM 20778 C CA . GLY A 1 1 ? -14.223 -7.238 -2.161 1.00 0.00 1 GLY A CA 15
ATOM 20779 C C . GLY A 1 1 ? -13.660 -7.588 -0.798 1.00 0.00 1 GLY A C 15
ATOM 20780 O O . GLY A 1 1 ? -12.452 -7.502 -0.577 1.00 0.00 1 GLY A O 15
ATOM 20784 N N . SER A 1 2 ? -14.537 -7.981 0.120 1.00 0.00 2 SER A N 15
ATOM 20785 C CA . SER A 1 2 ? -14.121 -8.339 1.471 1.00 0.00 2 SER A CA 15
ATOM 20786 C C . SER A 1 2 ? -14.050 -9.854 1.634 1.00 0.00 2 SER A C 15
ATOM 20787 O O . SER A 1 2 ? -12.998 -10.406 1.954 1.00 0.00 2 SER A O 15
ATOM 20795 N N . SER A 1 3 ? -15.178 -10.520 1.411 1.00 0.00 3 SER A N 15
ATOM 20796 C CA . SER A 1 3 ? -15.246 -11.972 1.536 1.00 0.00 3 SER A CA 15
ATOM 20797 C C . SER A 1 3 ? -16.440 -12.528 0.767 1.00 0.00 3 SER A C 15
ATOM 20798 O O . SER A 1 3 ? -17.592 -12.277 1.119 1.00 0.00 3 SER A O 15
ATOM 20806 N N . GLY A 1 4 ? -16.155 -13.286 -0.288 1.00 0.00 4 GLY A N 15
ATOM 20807 C CA . GLY A 1 4 ? -17.215 -13.867 -1.092 1.00 0.00 4 GLY A CA 15
ATOM 20808 C C . GLY A 1 4 ? -16.991 -15.340 -1.370 1.00 0.00 4 GLY A C 15
ATOM 20809 O O . GLY A 1 4 ? -16.025 -15.930 -0.886 1.00 0.00 4 GLY A O 15
ATOM 20813 N N . SER A 1 5 ? -17.886 -15.936 -2.152 1.00 0.00 5 SER A N 15
ATOM 20814 C CA . SER A 1 5 ? -17.784 -17.351 -2.489 1.00 0.00 5 SER A CA 15
ATOM 20815 C C . SER A 1 5 ? -16.527 -17.625 -3.309 1.00 0.00 5 SER A C 15
ATOM 20816 O O . SER A 1 5 ? -16.237 -16.919 -4.275 1.00 0.00 5 SER A O 15
ATOM 20824 N N . SER A 1 6 ? -15.785 -18.655 -2.916 1.00 0.00 6 SER A N 15
ATOM 20825 C CA . SER A 1 6 ? -14.556 -19.021 -3.612 1.00 0.00 6 SER A CA 15
ATOM 20826 C C . SER A 1 6 ? -14.772 -19.038 -5.122 1.00 0.00 6 SER A C 15
ATOM 20827 O O . SER A 1 6 ? -15.486 -19.890 -5.649 1.00 0.00 6 SER A O 15
ATOM 20835 N N . GLY A 1 7 ? -14.147 -18.090 -5.813 1.00 0.00 7 GLY A N 15
ATOM 20836 C CA . GLY A 1 7 ? -14.282 -18.013 -7.256 1.00 0.00 7 GLY A CA 15
ATOM 20837 C C . GLY A 1 7 ? -13.040 -18.492 -7.981 1.00 0.00 7 GLY A C 15
ATOM 20838 O O . GLY A 1 7 ? -12.900 -19.681 -8.264 1.00 0.00 7 GLY A O 15
ATOM 20842 N N . GLN A 1 8 ? -12.138 -17.564 -8.284 1.00 0.00 8 GLN A N 15
ATOM 20843 C CA . GLN A 1 8 ? -10.903 -17.898 -8.983 1.00 0.00 8 GLN A CA 15
ATOM 20844 C C . GLN A 1 8 ? -9.690 -17.651 -8.093 1.00 0.00 8 GLN A C 15
ATOM 20845 O O . GLN A 1 8 ? -9.757 -16.880 -7.136 1.00 0.00 8 GLN A O 15
ATOM 20859 N N . ALA A 1 9 ? -8.582 -18.310 -8.415 1.00 0.00 9 ALA A N 15
ATOM 20860 C CA . ALA A 1 9 ? -7.353 -18.161 -7.646 1.00 0.00 9 ALA A CA 15
ATOM 20861 C C . ALA A 1 9 ? -7.072 -16.694 -7.340 1.00 0.00 9 ALA A C 15
ATOM 20862 O O . ALA A 1 9 ? -6.717 -15.921 -8.230 1.00 0.00 9 ALA A O 15
ATOM 20869 N N . SER A 1 10 ? -7.234 -16.316 -6.076 1.00 0.00 10 SER A N 15
ATOM 20870 C CA . SER A 1 10 ? -7.002 -14.940 -5.653 1.00 0.00 10 SER A CA 15
ATOM 20871 C C . SER A 1 10 ? -5.806 -14.855 -4.710 1.00 0.00 10 SER A C 15
ATOM 20872 O O . SER A 1 10 ? -5.324 -15.870 -4.207 1.00 0.00 10 SER A O 15
ATOM 20880 N N . GLY A 1 11 ? -5.331 -13.636 -4.474 1.00 0.00 11 GLY A N 15
ATOM 20881 C CA . GLY A 1 11 ? -4.196 -13.440 -3.592 1.00 0.00 11 GLY A CA 15
ATOM 20882 C C . GLY A 1 11 ? -4.175 -12.056 -2.972 1.00 0.00 11 GLY A C 15
ATOM 20883 O O . GLY A 1 11 ? -4.411 -11.901 -1.774 1.00 0.00 11 GLY A O 15
ATOM 20887 N N . HIS A 1 12 ? -3.890 -11.048 -3.790 1.00 0.00 12 HIS A N 15
ATOM 20888 C CA . HIS A 1 12 ? -3.838 -9.670 -3.314 1.00 0.00 12 HIS A CA 15
ATOM 20889 C C . HIS A 1 12 ? -4.886 -9.428 -2.232 1.00 0.00 12 HIS A C 15
ATOM 20890 O O . HIS A 1 12 ? -6.039 -9.838 -2.367 1.00 0.00 12 HIS A O 15
ATOM 20905 N N . PHE A 1 13 ? -4.477 -8.761 -1.158 1.00 0.00 13 PHE A N 15
ATOM 20906 C CA . PHE A 1 13 ? -5.380 -8.467 -0.051 1.00 0.00 13 PHE A CA 15
ATOM 20907 C C . PHE A 1 13 ? -5.242 -7.014 0.392 1.00 0.00 13 PHE A C 15
ATOM 20908 O O . PHE A 1 13 ? -4.309 -6.317 -0.009 1.00 0.00 13 PHE A O 15
ATOM 20925 N N . SER A 1 14 ? -6.179 -6.562 1.220 1.00 0.00 14 SER A N 15
ATOM 20926 C CA . SER A 1 14 ? -6.165 -5.190 1.714 1.00 0.00 14 SER A CA 15
ATOM 20927 C C . SER A 1 14 ? -5.867 -5.155 3.210 1.00 0.00 14 SER A C 15
ATOM 20928 O O . SER A 1 14 ? -5.894 -6.184 3.885 1.00 0.00 14 SER A O 15
ATOM 20936 N N . VAL A 1 15 ? -5.581 -3.962 3.722 1.00 0.00 15 VAL A N 15
ATOM 20937 C CA . VAL A 1 15 ? -5.278 -3.790 5.138 1.00 0.00 15 VAL A CA 15
ATOM 20938 C C . VAL A 1 15 ? -6.176 -2.731 5.768 1.00 0.00 15 VAL A C 15
ATOM 20939 O O . VAL A 1 15 ? -6.209 -1.585 5.319 1.00 0.00 15 VAL A O 15
ATOM 20952 N N . GLU A 1 16 ? -6.903 -3.122 6.809 1.00 0.00 16 GLU A N 15
ATOM 20953 C CA . GLU A 1 16 ? -7.802 -2.205 7.500 1.00 0.00 16 GLU A CA 15
ATOM 20954 C C . GLU A 1 16 ? -7.202 -1.752 8.828 1.00 0.00 16 GLU A C 15
ATOM 20955 O O . GLU A 1 16 ? -6.936 -2.567 9.712 1.00 0.00 16 GLU A O 15
ATOM 20967 N N . LEU A 1 17 ? -6.991 -0.447 8.960 1.00 0.00 17 LEU A N 15
ATOM 20968 C CA . LEU A 1 17 ? -6.421 0.116 10.179 1.00 0.00 17 LEU A CA 15
ATOM 20969 C C . LEU A 1 17 ? -7.124 1.416 10.558 1.00 0.00 17 LEU A C 15
ATOM 20970 O O . LEU A 1 17 ? -7.544 2.183 9.691 1.00 0.00 17 LEU A O 15
ATOM 20986 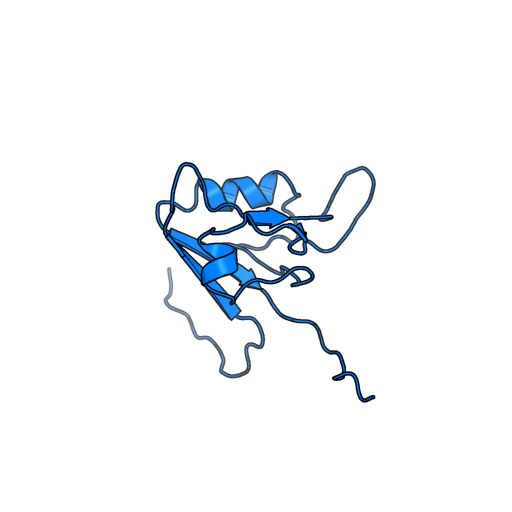N N . VAL A 1 18 ? -7.245 1.660 11.859 1.00 0.00 18 VAL A N 15
ATOM 20987 C CA . VAL A 1 18 ? -7.893 2.869 12.354 1.00 0.00 18 VAL A CA 15
ATOM 20988 C C . VAL A 1 18 ? -6.866 3.875 12.860 1.00 0.00 18 VAL A C 15
ATOM 20989 O O . VAL A 1 18 ? -6.152 3.615 13.828 1.00 0.00 18 VAL A O 15
ATOM 21002 N N . ARG A 1 19 ? -6.798 5.026 12.199 1.00 0.00 19 ARG A N 15
ATOM 21003 C CA . ARG A 1 19 ? -5.858 6.072 12.581 1.00 0.00 19 ARG A CA 15
ATOM 21004 C C . ARG A 1 19 ? -5.666 6.104 14.094 1.00 0.00 19 ARG A C 15
ATOM 21005 O O . ARG A 1 19 ? -6.522 6.594 14.829 1.00 0.00 19 ARG A O 15
ATOM 21026 N N . GLY A 1 20 ? -4.534 5.577 14.554 1.00 0.00 20 GLY A N 15
ATOM 21027 C CA . GLY A 1 20 ? -4.251 5.555 15.977 1.00 0.00 20 GLY A CA 15
ATOM 21028 C C . GLY A 1 20 ? -4.145 6.946 16.569 1.00 0.00 20 GLY A C 15
ATOM 21029 O O . GLY A 1 20 ? -5.020 7.787 16.356 1.00 0.00 20 GLY A O 15
ATOM 21033 N N . TYR A 1 21 ? -3.074 7.190 17.315 1.00 0.00 21 TYR A N 15
ATOM 21034 C CA . TYR A 1 21 ? -2.859 8.488 17.944 1.00 0.00 21 TYR A CA 15
ATOM 21035 C C . TYR A 1 21 ? -2.411 9.523 16.917 1.00 0.00 21 TYR A C 15
ATOM 21036 O O . TYR A 1 21 ? -1.219 9.779 16.756 1.00 0.00 21 TYR A O 15
ATOM 21054 N N . ALA A 1 22 ? -3.378 10.116 16.223 1.00 0.00 22 ALA A N 15
ATOM 21055 C CA . ALA A 1 22 ? -3.085 11.126 15.214 1.00 0.00 22 ALA A CA 15
ATOM 21056 C C . ALA A 1 22 ? -2.104 10.594 14.175 1.00 0.00 22 ALA A C 15
ATOM 21057 O O . ALA A 1 22 ? -1.165 11.286 13.782 1.00 0.00 22 ALA A O 15
ATOM 21064 N N . GLY A 1 23 ? -2.327 9.360 13.733 1.00 0.00 23 GLY A N 15
ATOM 21065 C CA . GLY A 1 23 ? -1.453 8.757 12.744 1.00 0.00 23 GLY A CA 15
ATOM 21066 C C . GLY A 1 23 ? -1.483 7.242 12.791 1.00 0.00 23 GLY A C 15
ATOM 21067 O O . GLY A 1 23 ? -1.946 6.653 13.768 1.00 0.00 23 GLY A O 15
ATOM 21071 N N . PHE A 1 24 ? -0.988 6.609 11.733 1.00 0.00 24 PHE A N 15
ATOM 21072 C CA . PHE A 1 24 ? -0.962 5.152 11.656 1.00 0.00 24 PHE A CA 15
ATOM 21073 C C . PHE A 1 24 ? 0.405 4.611 12.064 1.00 0.00 24 PHE A C 15
ATOM 21074 O O . PHE A 1 24 ? 0.508 3.541 12.662 1.00 0.00 24 PHE A O 15
ATOM 21091 N N . GLY A 1 25 ? 1.454 5.359 11.734 1.00 0.00 25 GLY A N 15
ATOM 21092 C CA . GLY A 1 25 ? 2.801 4.938 12.073 1.00 0.00 25 GLY A CA 15
ATOM 21093 C C . GLY A 1 25 ? 3.397 4.011 11.032 1.00 0.00 25 GLY A C 15
ATOM 21094 O O . GLY A 1 25 ? 4.251 3.180 11.345 1.00 0.00 25 GLY A O 15
ATOM 21098 N N . LEU A 1 26 ? 2.947 4.151 9.790 1.00 0.00 26 LEU A N 15
ATOM 21099 C CA . LEU A 1 26 ? 3.441 3.318 8.699 1.00 0.00 26 LEU A CA 15
ATOM 21100 C C . LEU A 1 26 ? 4.292 4.136 7.732 1.00 0.00 26 LEU A C 15
ATOM 21101 O O . LEU A 1 26 ? 3.860 5.176 7.234 1.00 0.00 26 LEU A O 15
ATOM 21117 N N . THR A 1 27 ? 5.504 3.657 7.469 1.00 0.00 27 THR A N 15
ATOM 21118 C CA . THR A 1 27 ? 6.416 4.342 6.562 1.00 0.00 27 THR A CA 15
ATOM 21119 C C . THR A 1 27 ? 6.857 3.424 5.428 1.00 0.00 27 THR A C 15
ATOM 21120 O O . THR A 1 27 ? 6.981 2.212 5.610 1.00 0.00 27 THR A O 15
ATOM 21131 N N . LEU A 1 28 ? 7.093 4.007 4.258 1.00 0.00 28 LEU A N 15
ATOM 21132 C CA . LEU A 1 28 ? 7.521 3.240 3.093 1.00 0.00 28 LEU A CA 15
ATOM 21133 C C . LEU A 1 28 ? 8.972 3.553 2.739 1.00 0.00 28 LEU A C 15
ATOM 21134 O O . LEU A 1 28 ? 9.466 4.646 3.010 1.00 0.00 28 LEU A O 15
ATOM 21150 N N . GLY A 1 29 ? 9.649 2.584 2.129 1.00 0.00 29 GLY A N 15
ATOM 21151 C CA . GLY A 1 29 ? 11.035 2.777 1.745 1.00 0.00 29 GLY A CA 15
ATOM 21152 C C . GLY A 1 29 ? 11.300 2.375 0.307 1.00 0.00 29 GLY A C 15
ATOM 21153 O O . GLY A 1 29 ? 11.488 1.197 0.009 1.00 0.00 29 GLY A O 15
ATOM 21157 N N . GLY A 1 30 ? 11.313 3.359 -0.587 1.00 0.00 30 GLY A N 15
ATOM 21158 C CA . GLY A 1 30 ? 11.555 3.082 -1.991 1.00 0.00 30 GLY A CA 15
ATOM 21159 C C . GLY A 1 30 ? 10.654 3.888 -2.905 1.00 0.00 30 GLY A C 15
ATOM 21160 O O . GLY A 1 30 ? 10.296 5.022 -2.593 1.00 0.00 30 GLY A O 15
ATOM 21164 N N . GLY A 1 31 ? 10.287 3.301 -4.041 1.00 0.00 31 GLY A N 15
ATOM 21165 C CA . GLY A 1 31 ? 9.427 3.987 -4.987 1.00 0.00 31 GLY A CA 15
ATOM 21166 C C . GLY A 1 31 ? 10.211 4.698 -6.072 1.00 0.00 31 GLY A C 15
ATOM 21167 O O . GLY A 1 31 ? 11.408 4.464 -6.238 1.00 0.00 31 GLY A O 15
ATOM 21171 N N . ARG A 1 32 ? 9.534 5.569 -6.815 1.00 0.00 32 ARG A N 15
ATOM 21172 C CA . ARG A 1 32 ? 10.174 6.314 -7.892 1.00 0.00 32 ARG A CA 15
ATOM 21173 C C . ARG A 1 32 ? 10.968 7.494 -7.340 1.00 0.00 32 ARG A C 15
ATOM 21174 O O . ARG A 1 32 ? 10.407 8.394 -6.713 1.00 0.00 32 ARG A O 15
ATOM 21195 N N . ASP A 1 33 ? 12.275 7.484 -7.576 1.00 0.00 33 ASP A N 15
ATOM 21196 C CA . ASP A 1 33 ? 13.146 8.554 -7.103 1.00 0.00 33 ASP A CA 15
ATOM 21197 C C . ASP A 1 33 ? 13.742 9.327 -8.275 1.00 0.00 33 ASP A C 15
ATOM 21198 O O . ASP A 1 33 ? 13.775 8.837 -9.404 1.00 0.00 33 ASP A O 15
ATOM 21207 N N . VAL A 1 34 ? 14.212 10.539 -7.999 1.00 0.00 34 VAL A N 15
ATOM 21208 C CA . VAL A 1 34 ? 14.808 11.381 -9.030 1.00 0.00 34 VAL A CA 15
ATOM 21209 C C . VAL A 1 34 ? 15.898 10.633 -9.789 1.00 0.00 34 VAL A C 15
ATOM 21210 O O . VAL A 1 34 ? 15.977 10.706 -11.015 1.00 0.00 34 VAL A O 15
ATOM 21223 N N . ALA A 1 35 ? 16.737 9.913 -9.051 1.00 0.00 35 ALA A N 15
ATOM 21224 C CA . ALA A 1 35 ? 17.821 9.148 -9.654 1.00 0.00 35 ALA A CA 15
ATOM 21225 C C . ALA A 1 35 ? 17.831 7.712 -9.143 1.00 0.00 35 ALA A C 15
ATOM 21226 O O . ALA A 1 35 ? 18.879 7.071 -9.084 1.00 0.00 35 ALA A O 15
ATOM 21233 N N . GLY A 1 36 ? 16.656 7.212 -8.774 1.00 0.00 36 GLY A N 15
ATOM 21234 C CA . GLY A 1 36 ? 16.552 5.854 -8.271 1.00 0.00 36 GLY A CA 15
ATOM 21235 C C . GLY A 1 36 ? 15.210 5.222 -8.582 1.00 0.00 36 GLY A C 15
ATOM 21236 O O . GLY A 1 36 ? 14.183 5.902 -8.593 1.00 0.00 36 GLY A O 15
ATOM 21240 N N . ASP A 1 37 ? 15.217 3.918 -8.837 1.00 0.00 37 ASP A N 15
ATOM 21241 C CA . ASP A 1 37 ? 13.990 3.194 -9.151 1.00 0.00 37 ASP A CA 15
ATOM 21242 C C . ASP A 1 37 ? 13.885 1.919 -8.320 1.00 0.00 37 ASP A C 15
ATOM 21243 O O . ASP A 1 37 ? 14.640 0.968 -8.523 1.00 0.00 37 ASP A O 15
ATOM 21252 N N . THR A 1 38 ? 12.943 1.906 -7.382 1.00 0.00 38 THR A N 15
ATOM 21253 C CA . THR A 1 38 ? 12.740 0.750 -6.519 1.00 0.00 38 THR A CA 15
ATOM 21254 C C . THR A 1 38 ? 11.270 0.591 -6.148 1.00 0.00 38 THR A C 15
ATOM 21255 O O . THR A 1 38 ? 10.532 1.567 -6.007 1.00 0.00 38 THR A O 15
ATOM 21266 N N . PRO A 1 39 ? 10.831 -0.666 -5.987 1.00 0.00 39 PRO A N 15
ATOM 21267 C CA . PRO A 1 39 ? 9.445 -0.981 -5.629 1.00 0.00 39 PRO A CA 15
ATOM 21268 C C . PRO A 1 39 ? 9.109 -0.576 -4.198 1.00 0.00 39 PRO A C 15
ATOM 21269 O O . PRO A 1 39 ? 9.809 -0.948 -3.256 1.00 0.00 39 PRO A O 15
ATOM 21280 N N . LEU A 1 40 ? 8.033 0.189 -4.042 1.00 0.00 40 LEU A N 15
ATOM 21281 C CA . LEU A 1 40 ? 7.603 0.645 -2.725 1.00 0.00 40 LEU A CA 15
ATOM 21282 C C . LEU A 1 40 ? 7.327 -0.538 -1.802 1.00 0.00 40 LEU A C 15
ATOM 21283 O O . LEU A 1 40 ? 6.531 -1.419 -2.127 1.00 0.00 40 LEU A O 15
ATOM 21299 N N . ALA A 1 41 ? 7.988 -0.550 -0.650 1.00 0.00 41 ALA A N 15
ATOM 21300 C CA . ALA A 1 41 ? 7.811 -1.622 0.322 1.00 0.00 41 ALA A CA 15
ATOM 21301 C C . ALA A 1 41 ? 7.952 -1.100 1.748 1.00 0.00 41 ALA A C 15
ATOM 21302 O O . ALA A 1 41 ? 8.794 -0.246 2.026 1.00 0.00 41 ALA A O 15
ATOM 21309 N N . VAL A 1 42 ? 7.123 -1.619 2.648 1.00 0.00 42 VAL A N 15
ATOM 21310 C CA . VAL A 1 42 ? 7.156 -1.205 4.045 1.00 0.00 42 VAL A CA 15
ATOM 21311 C C . VAL A 1 42 ? 8.590 -1.048 4.538 1.00 0.00 42 VAL A C 15
ATOM 21312 O O . VAL A 1 42 ? 9.424 -1.933 4.347 1.00 0.00 42 VAL A O 15
ATOM 21325 N N . ARG A 1 43 ? 8.870 0.085 5.174 1.00 0.00 43 ARG A N 15
ATOM 21326 C CA . ARG A 1 43 ? 10.204 0.359 5.695 1.00 0.00 43 ARG A CA 15
ATOM 21327 C C . ARG A 1 43 ? 10.241 0.195 7.211 1.00 0.00 43 ARG A C 15
ATOM 21328 O O . ARG A 1 43 ? 10.877 -0.721 7.732 1.00 0.00 43 ARG A O 15
ATOM 21349 N N . GLY A 1 44 ? 9.554 1.089 7.915 1.00 0.00 44 GLY A N 15
ATOM 21350 C CA . GLY A 1 44 ? 9.521 1.026 9.365 1.00 0.00 44 GLY A CA 15
ATOM 21351 C C . GLY A 1 44 ? 8.123 0.796 9.904 1.00 0.00 44 GLY A C 15
ATOM 21352 O O . GLY A 1 44 ? 7.135 1.156 9.262 1.00 0.00 44 GLY A O 15
ATOM 21356 N N . LEU A 1 45 ? 8.038 0.194 11.085 1.00 0.00 45 LEU A N 15
ATOM 21357 C CA . LEU A 1 45 ? 6.750 -0.086 11.710 1.00 0.00 45 LEU A CA 15
ATOM 21358 C C . LEU A 1 45 ? 6.676 0.531 13.103 1.00 0.00 45 LEU A C 15
ATOM 21359 O O . LEU A 1 45 ? 7.285 0.029 14.049 1.00 0.00 45 LEU A O 15
ATOM 21375 N N . LEU A 1 46 ? 5.923 1.619 13.223 1.00 0.00 46 LEU A N 15
ATOM 21376 C CA . LEU A 1 46 ? 5.767 2.303 14.502 1.00 0.00 46 LEU A CA 15
ATOM 21377 C C . LEU A 1 46 ? 5.521 1.304 15.628 1.00 0.00 46 LEU A C 15
ATOM 21378 O O . LEU A 1 46 ? 4.452 0.698 15.713 1.00 0.00 46 LEU A O 15
ATOM 21394 N N . LYS A 1 47 ? 6.516 1.137 16.492 1.00 0.00 47 LYS A N 15
ATOM 21395 C CA . LYS A 1 47 ? 6.408 0.215 17.616 1.00 0.00 47 LYS A CA 15
ATOM 21396 C C . LYS A 1 47 ? 5.037 0.319 18.276 1.00 0.00 47 LYS A C 15
ATOM 21397 O O . LYS A 1 47 ? 4.434 1.392 18.309 1.00 0.00 47 LYS A O 15
ATOM 21416 N N . ASP A 1 48 ? 4.551 -0.800 18.801 1.00 0.00 48 ASP A N 15
ATOM 21417 C CA . ASP A 1 48 ? 3.252 -0.834 19.462 1.00 0.00 48 ASP A CA 15
ATOM 21418 C C . ASP A 1 48 ? 2.235 0.015 18.706 1.00 0.00 48 ASP A C 15
ATOM 21419 O O . ASP A 1 48 ? 1.387 0.670 19.309 1.00 0.00 48 ASP A O 15
ATOM 21428 N N . GLY A 1 49 ? 2.327 -0.001 17.379 1.00 0.00 49 GLY A N 15
ATOM 21429 C CA . GLY A 1 49 ? 1.410 0.771 16.562 1.00 0.00 49 GLY A CA 15
ATOM 21430 C C . GLY A 1 49 ? 0.311 -0.081 15.960 1.00 0.00 49 GLY A C 15
ATOM 21431 O O . GLY A 1 49 ? 0.249 -1.292 16.171 1.00 0.00 49 GLY A O 15
ATOM 21435 N N . PRO A 1 50 ? -0.583 0.557 15.191 1.00 0.00 50 PRO A N 15
ATOM 21436 C CA . PRO A 1 50 ? -1.703 -0.132 14.541 1.00 0.00 50 PRO A CA 15
ATOM 21437 C C . PRO A 1 50 ? -1.243 -1.051 13.414 1.00 0.00 50 PRO A C 15
ATOM 21438 O O . PRO A 1 50 ? -1.747 -2.163 13.262 1.00 0.00 50 PRO A O 15
ATOM 21449 N N . ALA A 1 51 ? -0.282 -0.579 12.627 1.00 0.00 51 ALA A N 15
ATOM 21450 C CA . ALA A 1 51 ? 0.248 -1.359 11.516 1.00 0.00 51 ALA A CA 15
ATOM 21451 C C . ALA A 1 51 ? 1.119 -2.506 12.016 1.00 0.00 51 ALA A C 15
ATOM 21452 O O . ALA A 1 51 ? 1.171 -3.571 11.402 1.00 0.00 51 ALA A O 15
ATOM 21459 N N . GLN A 1 52 ? 1.802 -2.280 13.134 1.00 0.00 52 GLN A N 15
ATOM 21460 C CA . GLN A 1 52 ? 2.672 -3.295 13.715 1.00 0.00 52 GLN A CA 15
ATOM 21461 C C . GLN A 1 52 ? 1.863 -4.316 14.509 1.00 0.00 52 GLN A C 15
ATOM 21462 O O . GLN A 1 52 ? 2.083 -5.522 14.394 1.00 0.00 52 GLN A O 15
ATOM 21476 N N . ARG A 1 53 ? 0.928 -3.824 15.315 1.00 0.00 53 ARG A N 15
ATOM 21477 C CA . ARG A 1 53 ? 0.087 -4.693 16.129 1.00 0.00 53 ARG A CA 15
ATOM 21478 C C . ARG A 1 53 ? -0.679 -5.683 15.256 1.00 0.00 53 ARG A C 15
ATOM 21479 O O . ARG A 1 53 ? -0.647 -6.891 15.496 1.00 0.00 53 ARG A O 15
ATOM 21500 N N . CYS A 1 54 ? -1.365 -5.163 14.245 1.00 0.00 54 CYS A N 15
ATOM 21501 C CA . CYS A 1 54 ? -2.140 -6.001 13.336 1.00 0.00 54 CYS A CA 15
ATOM 21502 C C . CYS A 1 54 ? -1.265 -7.089 12.720 1.00 0.00 54 CYS A C 15
ATOM 21503 O O . CYS A 1 54 ? -1.714 -8.215 12.510 1.00 0.00 54 CYS A O 15
ATOM 21511 N N . GLY A 1 55 ? -0.014 -6.743 12.432 1.00 0.00 55 GLY A N 15
ATOM 21512 C CA . GLY A 1 55 ? 0.903 -7.700 11.842 1.00 0.00 55 GLY A CA 15
ATOM 21513 C C . GLY A 1 55 ? 0.738 -7.810 10.339 1.00 0.00 55 GLY A C 15
ATOM 21514 O O . GLY A 1 55 ? 1.722 -7.912 9.606 1.00 0.00 55 GLY A O 15
ATOM 21518 N N . ARG A 1 56 ? -0.508 -7.790 9.879 1.00 0.00 56 ARG A N 15
ATOM 21519 C CA . ARG A 1 56 ? -0.798 -7.890 8.453 1.00 0.00 56 ARG A CA 15
ATOM 21520 C C . ARG A 1 56 ? 0.255 -7.154 7.631 1.00 0.00 56 ARG A C 15
ATOM 21521 O O . ARG A 1 56 ? 0.590 -7.566 6.519 1.00 0.00 56 ARG A O 15
ATOM 21542 N N . LEU A 1 57 ? 0.774 -6.063 8.184 1.00 0.00 57 LEU A N 15
ATOM 21543 C CA . LEU A 1 57 ? 1.790 -5.268 7.502 1.00 0.00 57 LEU A CA 15
ATOM 21544 C C . LEU A 1 57 ? 3.166 -5.501 8.116 1.00 0.00 57 LEU A C 15
ATOM 21545 O O . LEU A 1 57 ? 3.363 -5.301 9.314 1.00 0.00 57 LEU A O 15
ATOM 21561 N N . GLU A 1 58 ? 4.116 -5.922 7.287 1.00 0.00 58 GLU A N 15
ATOM 21562 C CA . GLU A 1 58 ? 5.474 -6.180 7.749 1.00 0.00 58 GLU A CA 15
ATOM 21563 C C . GLU A 1 58 ? 6.499 -5.589 6.785 1.00 0.00 58 GLU A C 15
ATOM 21564 O O . GLU A 1 58 ? 6.233 -5.444 5.592 1.00 0.00 58 GLU A O 15
ATOM 21576 N N . VAL A 1 59 ? 7.671 -5.249 7.312 1.00 0.00 59 VAL A N 15
ATOM 21577 C CA . VAL A 1 59 ? 8.736 -4.674 6.499 1.00 0.00 59 VAL A CA 15
ATOM 21578 C C . VAL A 1 59 ? 9.071 -5.575 5.316 1.00 0.00 59 VAL A C 15
ATOM 21579 O O . VAL A 1 59 ? 9.306 -6.771 5.480 1.00 0.00 59 VAL A O 15
ATOM 21592 N N . GLY A 1 60 ? 9.092 -4.990 4.121 1.00 0.00 60 GLY A N 15
ATOM 21593 C CA . GLY A 1 60 ? 9.400 -5.755 2.927 1.00 0.00 60 GLY A CA 15
ATOM 21594 C C . GLY A 1 60 ? 8.181 -5.988 2.057 1.00 0.00 60 GLY A C 15
ATOM 21595 O O . GLY A 1 60 ? 8.292 -6.091 0.835 1.00 0.00 60 GLY A O 15
ATOM 21599 N N . ASP A 1 61 ? 7.015 -6.073 2.687 1.00 0.00 61 ASP A N 15
ATOM 21600 C CA . ASP A 1 61 ? 5.769 -6.297 1.963 1.00 0.00 61 ASP A CA 15
ATOM 21601 C C . ASP A 1 61 ? 5.703 -5.424 0.713 1.00 0.00 61 ASP A C 15
ATOM 21602 O O . ASP A 1 61 ? 6.166 -4.283 0.715 1.00 0.00 61 ASP A O 15
ATOM 21611 N N . LEU A 1 62 ? 5.127 -5.969 -0.353 1.00 0.00 62 LEU A N 15
ATOM 21612 C CA . LEU A 1 62 ? 5.001 -5.241 -1.610 1.00 0.00 62 LEU A CA 15
ATOM 21613 C C . LEU A 1 62 ? 3.633 -4.575 -1.720 1.00 0.00 62 LEU A C 15
ATOM 21614 O O . LEU A 1 62 ? 2.603 -5.205 -1.482 1.00 0.00 62 LEU A O 15
ATOM 21630 N N . VAL A 1 63 ? 3.631 -3.296 -2.083 1.00 0.00 63 VAL A N 15
ATOM 21631 C CA . VAL A 1 63 ? 2.390 -2.544 -2.227 1.00 0.00 63 VAL A CA 15
ATOM 21632 C C . VAL A 1 63 ? 1.963 -2.463 -3.689 1.00 0.00 63 VAL A C 15
ATOM 21633 O O . VAL A 1 63 ? 2.692 -1.936 -4.531 1.00 0.00 63 VAL A O 15
ATOM 21646 N N . LEU A 1 64 ? 0.779 -2.987 -3.984 1.00 0.00 64 LEU A N 15
ATOM 21647 C CA . LEU A 1 64 ? 0.254 -2.974 -5.345 1.00 0.00 64 LEU A CA 15
ATOM 21648 C C . LEU A 1 64 ? -0.663 -1.774 -5.563 1.00 0.00 64 LEU A C 15
ATOM 21649 O O . LEU A 1 64 ? -0.605 -1.116 -6.603 1.00 0.00 64 LEU A O 15
ATOM 21665 N N . HIS A 1 65 ? -1.506 -1.492 -4.575 1.00 0.00 65 HIS A N 15
ATOM 21666 C CA . HIS A 1 65 ? -2.433 -0.369 -4.658 1.00 0.00 65 HIS A CA 15
ATOM 21667 C C . HIS A 1 65 ? -2.697 0.220 -3.275 1.00 0.00 65 HIS A C 15
ATOM 21668 O O . HIS A 1 65 ? -2.161 -0.256 -2.274 1.00 0.00 65 HIS A O 15
ATOM 21683 N N . ILE A 1 66 ? -3.526 1.257 -3.228 1.00 0.00 66 ILE A N 15
ATOM 21684 C CA . ILE A 1 66 ? -3.861 1.911 -1.969 1.00 0.00 66 ILE A CA 15
ATOM 21685 C C . ILE A 1 66 ? -5.232 2.576 -2.042 1.00 0.00 66 ILE A C 15
ATOM 21686 O O . ILE A 1 66 ? -5.484 3.405 -2.915 1.00 0.00 66 ILE A O 15
ATOM 21702 N N . ASN A 1 67 ? -6.112 2.206 -1.118 1.00 0.00 67 ASN A N 15
ATOM 21703 C CA . ASN A 1 67 ? -7.458 2.768 -1.077 1.00 0.00 67 ASN A CA 15
ATOM 21704 C C . ASN A 1 67 ? -8.055 2.853 -2.478 1.00 0.00 67 ASN A C 15
ATOM 21705 O O . ASN A 1 67 ? -8.763 3.804 -2.806 1.00 0.00 67 ASN A O 15
ATOM 21716 N N . GLY A 1 68 ? -7.765 1.850 -3.301 1.00 0.00 68 GLY A N 15
ATOM 21717 C CA . GLY A 1 68 ? -8.282 1.829 -4.657 1.00 0.00 68 GLY A CA 15
ATOM 21718 C C . GLY A 1 68 ? -7.519 2.757 -5.582 1.00 0.00 68 GLY A C 15
ATOM 21719 O O . GLY A 1 68 ? -8.083 3.296 -6.533 1.00 0.00 68 GLY A O 15
ATOM 21723 N N . GLU A 1 69 ? -6.234 2.946 -5.300 1.00 0.00 69 GLU A N 15
ATOM 21724 C CA . GLU A 1 69 ? -5.394 3.818 -6.113 1.00 0.00 69 GLU A CA 15
ATOM 21725 C C . GLU A 1 69 ? -4.243 3.035 -6.739 1.00 0.00 69 GLU A C 15
ATOM 21726 O O . GLU A 1 69 ? -3.503 2.337 -6.045 1.00 0.00 69 GLU A O 15
ATOM 21738 N N . SER A 1 70 ? -4.098 3.157 -8.055 1.00 0.00 70 SER A N 15
ATOM 21739 C CA . SER A 1 70 ? -3.040 2.459 -8.775 1.00 0.00 70 SER A CA 15
ATOM 21740 C C . SER A 1 70 ? -1.696 3.151 -8.572 1.00 0.00 70 SER A C 15
ATOM 21741 O O . SER A 1 70 ? -1.450 4.230 -9.113 1.00 0.00 70 SER A O 15
ATOM 21749 N N . THR A 1 71 ? -0.827 2.522 -7.786 1.00 0.00 71 THR A N 15
ATOM 21750 C CA . THR A 1 71 ? 0.492 3.076 -7.509 1.00 0.00 71 THR A CA 15
ATOM 21751 C C . THR A 1 71 ? 1.462 2.786 -8.649 1.00 0.00 71 THR A C 15
ATOM 21752 O O . THR A 1 71 ? 2.672 2.953 -8.504 1.00 0.00 71 THR A O 15
ATOM 21763 N N . GLN A 1 72 ? 0.921 2.351 -9.783 1.00 0.00 72 GLN A N 15
ATOM 21764 C CA . GLN A 1 72 ? 1.740 2.037 -10.948 1.00 0.00 72 GLN A CA 15
ATOM 21765 C C . GLN A 1 72 ? 2.648 3.209 -11.307 1.00 0.00 72 GLN A C 15
ATOM 21766 O O . GLN A 1 72 ? 3.806 3.019 -11.674 1.00 0.00 72 GLN A O 15
ATOM 21780 N N . GLY A 1 73 ? 2.113 4.421 -11.197 1.00 0.00 73 GLY A N 15
ATOM 21781 C CA . GLY A 1 73 ? 2.889 5.606 -11.514 1.00 0.00 73 GLY A CA 15
ATOM 21782 C C . GLY A 1 73 ? 2.820 6.653 -10.420 1.00 0.00 73 GLY A C 15
ATOM 21783 O O . GLY A 1 73 ? 2.779 7.852 -10.700 1.00 0.00 73 GLY A O 15
ATOM 21787 N N . LEU A 1 74 ? 2.807 6.202 -9.171 1.00 0.00 74 LEU A N 15
ATOM 21788 C CA . LEU A 1 74 ? 2.741 7.109 -8.031 1.00 0.00 74 LEU A CA 15
ATOM 21789 C C . LEU A 1 74 ? 4.066 7.132 -7.276 1.00 0.00 74 LEU A C 15
ATOM 21790 O O . LEU A 1 74 ? 4.730 6.104 -7.132 1.00 0.00 74 LEU A O 15
ATOM 21806 N N . THR A 1 75 ? 4.446 8.311 -6.793 1.00 0.00 75 THR A N 15
ATOM 21807 C CA . THR A 1 75 ? 5.691 8.467 -6.051 1.00 0.00 75 THR A CA 15
ATOM 21808 C C . THR A 1 75 ? 5.456 8.348 -4.550 1.00 0.00 75 THR A C 15
ATOM 21809 O O . THR A 1 75 ? 4.314 8.293 -4.093 1.00 0.00 75 THR A O 15
ATOM 21820 N N . HIS A 1 76 ? 6.544 8.309 -3.787 1.00 0.00 76 HIS A N 15
ATOM 21821 C CA . HIS A 1 76 ? 6.455 8.197 -2.335 1.00 0.00 76 HIS A CA 15
ATOM 21822 C C . HIS A 1 76 ? 5.456 9.203 -1.772 1.00 0.00 76 HIS A C 15
ATOM 21823 O O . HIS A 1 76 ? 4.593 8.853 -0.968 1.00 0.00 76 HIS A O 15
ATOM 21838 N N . ALA A 1 77 ? 5.580 10.455 -2.201 1.00 0.00 77 ALA A N 15
ATOM 21839 C CA . ALA A 1 77 ? 4.688 11.512 -1.741 1.00 0.00 77 ALA A CA 15
ATOM 21840 C C . ALA A 1 77 ? 3.244 11.223 -2.138 1.00 0.00 77 ALA A C 15
ATOM 21841 O O . ALA A 1 77 ? 2.330 11.348 -1.324 1.00 0.00 77 ALA A O 15
ATOM 21848 N N . GLN A 1 78 ? 3.047 10.837 -3.395 1.00 0.00 78 GLN A N 15
ATOM 21849 C CA . GLN A 1 78 ? 1.713 10.532 -3.900 1.00 0.00 78 GLN A CA 15
ATOM 21850 C C . GLN A 1 78 ? 1.061 9.425 -3.079 1.00 0.00 78 GLN A C 15
ATOM 21851 O O . GLN A 1 78 ? -0.003 9.618 -2.492 1.00 0.00 78 GLN A O 15
ATOM 21865 N N . ALA A 1 79 ? 1.707 8.263 -3.043 1.00 0.00 79 ALA A N 15
ATOM 21866 C CA . ALA A 1 79 ? 1.190 7.125 -2.293 1.00 0.00 79 ALA A CA 15
ATOM 21867 C C . ALA A 1 79 ? 0.726 7.548 -0.904 1.00 0.00 79 ALA A C 15
ATOM 21868 O O . ALA A 1 79 ? -0.400 7.258 -0.499 1.00 0.00 79 ALA A O 15
ATOM 21875 N N . VAL A 1 80 ? 1.601 8.236 -0.176 1.00 0.00 80 VAL A N 15
ATOM 21876 C CA . VAL A 1 80 ? 1.280 8.700 1.168 1.00 0.00 80 VAL A CA 15
ATOM 21877 C C . VAL A 1 80 ? 0.036 9.580 1.164 1.00 0.00 80 VAL A C 15
ATOM 21878 O O . VAL A 1 80 ? -0.967 9.258 1.801 1.00 0.00 80 VAL A O 15
ATOM 21891 N N . GLU A 1 81 ? 0.108 10.693 0.441 1.00 0.00 81 GLU A N 15
ATOM 21892 C CA . GLU A 1 81 ? -1.014 11.621 0.354 1.00 0.00 81 GLU A CA 15
ATOM 21893 C C . GLU A 1 81 ? -2.340 10.868 0.293 1.00 0.00 81 GLU A C 15
ATOM 21894 O O . GLU A 1 81 ? -3.296 11.215 0.987 1.00 0.00 81 GLU A O 15
ATOM 21906 N N . ARG A 1 82 ? -2.389 9.836 -0.543 1.00 0.00 82 ARG A N 15
ATOM 21907 C CA . ARG A 1 82 ? -3.597 9.034 -0.697 1.00 0.00 82 ARG A CA 15
ATOM 21908 C C . ARG A 1 82 ? -4.038 8.453 0.643 1.00 0.00 82 ARG A C 15
ATOM 21909 O O . ARG A 1 82 ? -5.216 8.508 0.997 1.00 0.00 82 ARG A O 15
ATOM 21930 N N . ILE A 1 83 ? -3.085 7.896 1.383 1.00 0.00 83 ILE A N 15
ATOM 21931 C CA . ILE A 1 83 ? -3.376 7.305 2.684 1.00 0.00 83 ILE A CA 15
ATOM 21932 C C . ILE A 1 83 ? -4.002 8.329 3.625 1.00 0.00 83 ILE A C 15
ATOM 21933 O O . ILE A 1 83 ? -5.138 8.165 4.070 1.00 0.00 83 ILE A O 15
ATOM 21949 N N . ARG A 1 84 ? -3.254 9.386 3.923 1.00 0.00 84 ARG A N 15
ATOM 21950 C CA . ARG A 1 84 ? -3.735 10.437 4.810 1.00 0.00 84 ARG A CA 15
ATOM 21951 C C . ARG A 1 84 ? -5.098 10.951 4.355 1.00 0.00 84 ARG A C 15
ATOM 21952 O O . ARG A 1 84 ? -6.043 11.013 5.140 1.00 0.00 84 ARG A O 15
ATOM 21973 N N . ALA A 1 85 ? -5.190 11.320 3.081 1.00 0.00 85 ALA A N 15
ATOM 21974 C CA . ALA A 1 85 ? -6.436 11.827 2.521 1.00 0.00 85 ALA A CA 15
ATOM 21975 C C . ALA A 1 85 ? -7.545 10.785 2.617 1.00 0.00 85 ALA A C 15
ATOM 21976 O O . ALA A 1 85 ? -8.721 11.126 2.740 1.00 0.00 85 ALA A O 15
ATOM 21983 N N . GLY A 1 86 ? -7.163 9.513 2.559 1.00 0.00 86 GLY A N 15
ATOM 21984 C CA . GLY A 1 86 ? -8.138 8.441 2.640 1.00 0.00 86 GLY A CA 15
ATOM 21985 C C . GLY A 1 86 ? -9.199 8.701 3.691 1.00 0.00 86 GLY A C 15
ATOM 21986 O O . GLY A 1 86 ? -10.385 8.472 3.455 1.00 0.00 86 GLY A O 15
ATOM 21990 N N . GLY A 1 87 ? -8.772 9.179 4.856 1.00 0.00 87 GLY A N 15
ATOM 21991 C CA . GLY A 1 87 ? -9.707 9.460 5.929 1.00 0.00 87 GLY A CA 15
ATOM 21992 C C . GLY A 1 87 ? -9.363 8.719 7.207 1.00 0.00 87 GLY A C 15
ATOM 21993 O O . GLY A 1 87 ? -8.209 8.369 7.455 1.00 0.00 87 GLY A O 15
ATOM 21997 N N . PRO A 1 88 ? -10.380 8.472 8.045 1.00 0.00 88 PRO A N 15
ATOM 21998 C CA . PRO A 1 88 ? -10.204 7.767 9.318 1.00 0.00 88 PRO A CA 15
ATOM 21999 C C . PRO A 1 88 ? -9.876 6.291 9.123 1.00 0.00 88 PRO A C 15
ATOM 22000 O O . PRO A 1 88 ? -9.307 5.650 10.006 1.00 0.00 88 PRO A O 15
ATOM 22011 N N . GLN A 1 89 ? -10.240 5.757 7.961 1.00 0.00 89 GLN A N 15
ATOM 22012 C CA . GLN A 1 89 ? -9.984 4.355 7.651 1.00 0.00 89 GLN A CA 15
ATOM 22013 C C . GLN A 1 89 ? -8.822 4.217 6.673 1.00 0.00 89 GLN A C 15
ATOM 22014 O O . GLN A 1 89 ? -8.751 4.932 5.673 1.00 0.00 89 GLN A O 15
ATOM 22028 N N . LEU A 1 90 ? -7.913 3.294 6.969 1.00 0.00 90 LEU A N 15
ATOM 22029 C CA . LEU A 1 90 ? -6.753 3.062 6.115 1.00 0.00 90 LEU A CA 15
ATOM 22030 C C . LEU A 1 90 ? -6.913 1.772 5.318 1.00 0.00 90 LEU A C 15
ATOM 22031 O O . LEU A 1 90 ? -7.208 0.716 5.878 1.00 0.00 90 LEU A O 15
ATOM 22047 N N . HIS A 1 91 ? -6.715 1.864 4.007 1.00 0.00 91 HIS A N 15
ATOM 22048 C CA . HIS A 1 91 ? -6.835 0.703 3.132 1.00 0.00 91 HIS A CA 15
ATOM 22049 C C . HIS A 1 91 ? -5.617 0.581 2.221 1.00 0.00 91 HIS A C 15
ATOM 22050 O O . HIS A 1 91 ? -5.374 1.442 1.374 1.00 0.00 91 HIS A O 15
ATOM 22065 N N . LEU A 1 92 ? -4.854 -0.491 2.401 1.00 0.00 92 LEU A N 15
ATOM 22066 C CA . LEU A 1 92 ? -3.660 -0.725 1.596 1.00 0.00 92 LEU A CA 15
ATOM 22067 C C . LEU A 1 92 ? -3.680 -2.123 0.986 1.00 0.00 92 LEU A C 15
ATOM 22068 O O . LEU A 1 92 ? -3.894 -3.114 1.685 1.00 0.00 92 LEU A O 15
ATOM 22084 N N . VAL A 1 93 ? -3.454 -2.196 -0.322 1.00 0.00 93 VAL A N 15
ATOM 22085 C CA . VAL A 1 93 ? -3.442 -3.473 -1.026 1.00 0.00 93 VAL A CA 15
ATOM 22086 C C . VAL A 1 93 ? -2.054 -4.102 -1.000 1.00 0.00 93 VAL A C 15
ATOM 22087 O O . VAL A 1 93 ? -1.128 -3.613 -1.648 1.00 0.00 93 VAL A O 15
ATOM 22100 N N . ILE A 1 94 ? -1.917 -5.189 -0.249 1.00 0.00 94 ILE A N 15
ATOM 22101 C CA . ILE A 1 94 ? -0.642 -5.887 -0.141 1.00 0.00 94 ILE A CA 15
ATOM 22102 C C . ILE A 1 94 ? -0.770 -7.340 -0.584 1.00 0.00 94 ILE A C 15
ATOM 22103 O O . ILE A 1 94 ? -1.797 -7.980 -0.358 1.00 0.00 94 ILE A O 15
ATOM 22119 N N . ARG A 1 95 ? 0.279 -7.855 -1.216 1.00 0.00 95 ARG A N 15
ATOM 22120 C CA . ARG A 1 95 ? 0.284 -9.233 -1.691 1.00 0.00 95 ARG A CA 15
ATOM 22121 C C . ARG A 1 95 ? 1.604 -9.920 -1.353 1.00 0.00 95 ARG A C 15
ATOM 22122 O O . ARG A 1 95 ? 2.629 -9.662 -1.984 1.00 0.00 95 ARG A O 15
ATOM 22143 N N . ARG A 1 96 ? 1.571 -10.796 -0.353 1.00 0.00 96 ARG A N 15
ATOM 22144 C CA . ARG A 1 96 ? 2.765 -11.518 0.070 1.00 0.00 96 ARG A CA 15
ATOM 22145 C C . ARG A 1 96 ? 3.364 -12.305 -1.092 1.00 0.00 96 ARG A C 15
ATOM 22146 O O . ARG A 1 96 ? 2.725 -13.178 -1.678 1.00 0.00 96 ARG A O 15
ATOM 22167 N N . PRO A 1 97 ? 4.622 -11.988 -1.435 1.00 0.00 97 PRO A N 15
ATOM 22168 C CA . PRO A 1 97 ? 5.336 -12.654 -2.529 1.00 0.00 97 PRO A CA 15
ATOM 22169 C C . PRO A 1 97 ? 5.685 -14.101 -2.198 1.00 0.00 97 PRO A C 15
ATOM 22170 O O . PRO A 1 97 ? 5.870 -14.454 -1.032 1.00 0.00 97 PRO A O 15
ATOM 22181 N N . LEU A 1 98 ? 5.775 -14.933 -3.229 1.00 0.00 98 LEU A N 15
ATOM 22182 C CA . LEU A 1 98 ? 6.104 -16.343 -3.047 1.00 0.00 98 LEU A CA 15
ATOM 22183 C C . LEU A 1 98 ? 7.614 -16.548 -2.999 1.00 0.00 98 LEU A C 15
ATOM 22184 O O . LEU A 1 98 ? 8.136 -17.522 -3.543 1.00 0.00 98 LEU A O 15
ATOM 22200 N N . SER A 1 99 ? 8.311 -15.626 -2.344 1.00 0.00 99 SER A N 15
ATOM 22201 C CA . SER A 1 99 ? 9.763 -15.705 -2.226 1.00 0.00 99 SER A CA 15
ATOM 22202 C C . SER A 1 99 ? 10.185 -15.786 -0.762 1.00 0.00 99 SER A C 15
ATOM 22203 O O . SER A 1 99 ? 9.539 -15.214 0.115 1.00 0.00 99 SER A O 15
ATOM 22211 N N . GLY A 1 100 ? 11.277 -16.501 -0.506 1.00 0.00 100 GLY A N 15
ATOM 22212 C CA . GLY A 1 100 ? 11.768 -16.644 0.852 1.00 0.00 100 GLY A CA 15
ATOM 22213 C C . GLY A 1 100 ? 13.155 -16.059 1.032 1.00 0.00 100 GLY A C 15
ATOM 22214 O O . GLY A 1 100 ? 14.117 -16.767 1.328 1.00 0.00 100 GLY A O 15
ATOM 22218 N N . PRO A 1 101 ? 13.271 -14.735 0.849 1.00 0.00 101 PRO A N 15
ATOM 22219 C CA . PRO A 1 101 ? 14.546 -14.026 0.986 1.00 0.00 101 PRO A CA 15
ATOM 22220 C C . PRO A 1 101 ? 15.024 -13.967 2.433 1.00 0.00 101 PRO A C 15
ATOM 22221 O O . PRO A 1 101 ? 14.275 -13.574 3.328 1.00 0.00 101 PRO A O 15
ATOM 22232 N N . SER A 1 102 ? 16.274 -14.358 2.656 1.00 0.00 102 SER A N 15
ATOM 22233 C CA . SER A 1 102 ? 16.850 -14.353 3.995 1.00 0.00 102 SER A CA 15
ATOM 22234 C C . SER A 1 102 ? 18.350 -14.078 3.941 1.00 0.00 102 SER A C 15
ATOM 22235 O O . SER A 1 102 ? 19.136 -14.940 3.546 1.00 0.00 102 SER A O 15
ATOM 22243 N N . SER A 1 103 ? 18.739 -12.872 4.340 1.00 0.00 103 SER A N 15
ATOM 22244 C CA . SER A 1 103 ? 20.144 -12.481 4.333 1.00 0.00 103 SER A CA 15
ATOM 22245 C C . SER A 1 103 ? 20.674 -12.335 5.757 1.00 0.00 103 SER A C 15
ATOM 22246 O O . SER A 1 103 ? 20.228 -11.473 6.512 1.00 0.00 103 SER A O 15
ATOM 22254 N N . GLY A 1 104 ? 21.630 -13.187 6.116 1.00 0.00 104 GLY A N 15
ATOM 22255 C CA . GLY A 1 104 ? 22.206 -13.138 7.447 1.00 0.00 104 GLY A CA 15
ATOM 22256 C C . GLY A 1 104 ? 23.627 -13.663 7.483 1.00 0.00 104 GLY A C 15
ATOM 22257 O O . GLY A 1 104 ? 24.018 -14.474 6.644 1.00 0.00 104 GLY A O 15
ATOM 22261 N N . GLY A 1 1 ? -16.493 -1.912 2.779 1.00 0.00 1 GLY A N 16
ATOM 22262 C CA . GLY A 1 1 ? -15.660 -1.950 1.591 1.00 0.00 1 GLY A CA 16
ATOM 22263 C C . GLY A 1 1 ? -15.583 -0.606 0.894 1.00 0.00 1 GLY A C 16
ATOM 22264 O O . GLY A 1 1 ? -15.354 0.421 1.533 1.00 0.00 1 GLY A O 16
ATOM 22268 N N . SER A 1 2 ? -15.772 -0.611 -0.422 1.00 0.00 2 SER A N 16
ATOM 22269 C CA . SER A 1 2 ? -15.717 0.616 -1.207 1.00 0.00 2 SER A CA 16
ATOM 22270 C C . SER A 1 2 ? -16.884 0.686 -2.189 1.00 0.00 2 SER A C 16
ATOM 22271 O O . SER A 1 2 ? -17.558 -0.313 -2.441 1.00 0.00 2 SER A O 16
ATOM 22279 N N . SER A 1 3 ? -17.115 1.873 -2.739 1.00 0.00 3 SER A N 16
ATOM 22280 C CA . SER A 1 3 ? -18.202 2.076 -3.690 1.00 0.00 3 SER A CA 16
ATOM 22281 C C . SER A 1 3 ? -18.308 0.898 -4.653 1.00 0.00 3 SER A C 16
ATOM 22282 O O . SER A 1 3 ? -19.383 0.330 -4.842 1.00 0.00 3 SER A O 16
ATOM 22290 N N . GLY A 1 4 ? -17.182 0.537 -5.262 1.00 0.00 4 GLY A N 16
ATOM 22291 C CA . GLY A 1 4 ? -17.168 -0.571 -6.199 1.00 0.00 4 GLY A CA 16
ATOM 22292 C C . GLY A 1 4 ? -17.273 -1.917 -5.508 1.00 0.00 4 GLY A C 16
ATOM 22293 O O . GLY A 1 4 ? -17.384 -1.986 -4.284 1.00 0.00 4 GLY A O 16
ATOM 22297 N N . SER A 1 5 ? -17.238 -2.988 -6.294 1.00 0.00 5 SER A N 16
ATOM 22298 C CA . SER A 1 5 ? -17.335 -4.338 -5.751 1.00 0.00 5 SER A CA 16
ATOM 22299 C C . SER A 1 5 ? -16.011 -4.769 -5.128 1.00 0.00 5 SER A C 16
ATOM 22300 O O . SER A 1 5 ? -14.939 -4.482 -5.660 1.00 0.00 5 SER A O 16
ATOM 22308 N N . SER A 1 6 ? -16.094 -5.460 -3.995 1.00 0.00 6 SER A N 16
ATOM 22309 C CA . SER A 1 6 ? -14.904 -5.929 -3.296 1.00 0.00 6 SER A CA 16
ATOM 22310 C C . SER A 1 6 ? -14.831 -7.453 -3.307 1.00 0.00 6 SER A C 16
ATOM 22311 O O . SER A 1 6 ? -15.668 -8.129 -2.710 1.00 0.00 6 SER A O 16
ATOM 22319 N N . GLY A 1 7 ? -13.824 -7.986 -3.991 1.00 0.00 7 GLY A N 16
ATOM 22320 C CA . GLY A 1 7 ? -13.659 -9.426 -4.068 1.00 0.00 7 GLY A CA 16
ATOM 22321 C C . GLY A 1 7 ? -12.647 -9.948 -3.069 1.00 0.00 7 GLY A C 16
ATOM 22322 O O . GLY A 1 7 ? -11.878 -9.178 -2.495 1.00 0.00 7 GLY A O 16
ATOM 22326 N N . GLN A 1 8 ? -12.647 -11.261 -2.859 1.00 0.00 8 GLN A N 16
ATOM 22327 C CA . GLN A 1 8 ? -11.722 -11.884 -1.920 1.00 0.00 8 GLN A CA 16
ATOM 22328 C C . GLN A 1 8 ? -10.679 -12.719 -2.656 1.00 0.00 8 GLN A C 16
ATOM 22329 O O . GLN A 1 8 ? -10.858 -13.920 -2.855 1.00 0.00 8 GLN A O 16
ATOM 22343 N N . ALA A 1 9 ? -9.588 -12.074 -3.058 1.00 0.00 9 ALA A N 16
ATOM 22344 C CA . ALA A 1 9 ? -8.516 -12.757 -3.770 1.00 0.00 9 ALA A CA 16
ATOM 22345 C C . ALA A 1 9 ? -7.481 -13.315 -2.799 1.00 0.00 9 ALA A C 16
ATOM 22346 O O . ALA A 1 9 ? -7.372 -12.857 -1.662 1.00 0.00 9 ALA A O 16
ATOM 22353 N N . SER A 1 10 ? -6.723 -14.308 -3.256 1.00 0.00 10 SER A N 16
ATOM 22354 C CA . SER A 1 10 ? -5.700 -14.932 -2.425 1.00 0.00 10 SER A CA 16
ATOM 22355 C C . SER A 1 10 ? -4.340 -14.279 -2.656 1.00 0.00 10 SER A C 16
ATOM 22356 O O . SER A 1 10 ? -3.643 -13.919 -1.709 1.00 0.00 10 SER A O 16
ATOM 22364 N N . GLY A 1 11 ? -3.970 -14.130 -3.924 1.00 0.00 11 GLY A N 16
ATOM 22365 C CA . GLY A 1 11 ? -2.696 -13.520 -4.258 1.00 0.00 11 GLY A CA 16
ATOM 22366 C C . GLY A 1 11 ? -2.548 -12.129 -3.675 1.00 0.00 11 GLY A C 16
ATOM 22367 O O . GLY A 1 11 ? -1.556 -11.829 -3.010 1.00 0.00 11 GLY A O 16
ATOM 22371 N N . HIS A 1 12 ? -3.536 -11.276 -3.926 1.00 0.00 12 HIS A N 16
ATOM 22372 C CA . HIS A 1 12 ? -3.511 -9.907 -3.421 1.00 0.00 12 HIS A CA 16
ATOM 22373 C C . HIS A 1 12 ? -4.496 -9.735 -2.269 1.00 0.00 12 HIS A C 16
ATOM 22374 O O . HIS A 1 12 ? -5.570 -10.337 -2.262 1.00 0.00 12 HIS A O 16
ATOM 22389 N N . PHE A 1 13 ? -4.123 -8.909 -1.297 1.00 0.00 13 PHE A N 16
ATOM 22390 C CA . PHE A 1 13 ? -4.973 -8.659 -0.139 1.00 0.00 13 PHE A CA 16
ATOM 22391 C C . PHE A 1 13 ? -4.946 -7.183 0.247 1.00 0.00 13 PHE A C 16
ATOM 22392 O O . PHE A 1 13 ? -4.103 -6.422 -0.227 1.00 0.00 13 PHE A O 16
ATOM 22409 N N . SER A 1 14 ? -5.875 -6.786 1.110 1.00 0.00 14 SER A N 16
ATOM 22410 C CA . SER A 1 14 ? -5.962 -5.400 1.557 1.00 0.00 14 SER A CA 16
ATOM 22411 C C . SER A 1 14 ? -5.664 -5.291 3.049 1.00 0.00 14 SER A C 16
ATOM 22412 O O . SER A 1 14 ? -5.740 -6.277 3.783 1.00 0.00 14 SER A O 16
ATOM 22420 N N . VAL A 1 15 ? -5.326 -4.084 3.492 1.00 0.00 15 VAL A N 16
ATOM 22421 C CA . VAL A 1 15 ? -5.018 -3.844 4.897 1.00 0.00 15 VAL A CA 16
ATOM 22422 C C . VAL A 1 15 ? -5.949 -2.794 5.492 1.00 0.00 15 VAL A C 16
ATOM 22423 O O . VAL A 1 15 ? -6.034 -1.672 4.993 1.00 0.00 15 VAL A O 16
ATOM 22436 N N . GLU A 1 16 ? -6.645 -3.166 6.561 1.00 0.00 16 GLU A N 16
ATOM 22437 C CA . GLU A 1 16 ? -7.571 -2.255 7.224 1.00 0.00 16 GLU A CA 16
ATOM 22438 C C . GLU A 1 16 ? -7.045 -1.849 8.598 1.00 0.00 16 GLU A C 16
ATOM 22439 O O . GLU A 1 16 ? -6.602 -2.691 9.380 1.00 0.00 16 GLU A O 16
ATOM 22451 N N . LEU A 1 17 ? -7.095 -0.552 8.883 1.00 0.00 17 LEU A N 16
ATOM 22452 C CA . LEU A 1 17 ? -6.622 -0.032 10.162 1.00 0.00 17 LEU A CA 16
ATOM 22453 C C . LEU A 1 17 ? -7.282 1.306 10.482 1.00 0.00 17 LEU A C 16
ATOM 22454 O O . LEU A 1 17 ? -7.726 2.022 9.585 1.00 0.00 17 LEU A O 16
ATOM 22470 N N . VAL A 1 18 ? -7.341 1.638 11.768 1.00 0.00 18 VAL A N 16
ATOM 22471 C CA . VAL A 1 18 ? -7.942 2.891 12.207 1.00 0.00 18 VAL A CA 16
ATOM 22472 C C . VAL A 1 18 ? -6.916 3.781 12.899 1.00 0.00 18 VAL A C 16
ATOM 22473 O O . VAL A 1 18 ? -6.389 3.432 13.956 1.00 0.00 18 VAL A O 16
ATOM 22486 N N . ARG A 1 19 ? -6.637 4.932 12.297 1.00 0.00 19 ARG A N 16
ATOM 22487 C CA . ARG A 1 19 ? -5.673 5.872 12.855 1.00 0.00 19 ARG A CA 16
ATOM 22488 C C . ARG A 1 19 ? -5.717 5.856 14.380 1.00 0.00 19 ARG A C 16
ATOM 22489 O O . ARG A 1 19 ? -6.790 5.801 14.979 1.00 0.00 19 ARG A O 16
ATOM 22510 N N . GLY A 1 20 ? -4.543 5.904 15.002 1.00 0.00 20 GLY A N 16
ATOM 22511 C CA . GLY A 1 20 ? -4.470 5.893 16.451 1.00 0.00 20 GLY A CA 16
ATOM 22512 C C . GLY A 1 20 ? -3.700 7.077 17.002 1.00 0.00 20 GLY A C 16
ATOM 22513 O O . GLY A 1 20 ? -4.287 8.104 17.343 1.00 0.00 20 GLY A O 16
ATOM 22517 N N . TYR A 1 21 ? -2.382 6.934 17.091 1.00 0.00 21 TYR A N 16
ATOM 22518 C CA . TYR A 1 21 ? -1.531 7.998 17.608 1.00 0.00 21 TYR A CA 16
ATOM 22519 C C . TYR A 1 21 ? -1.157 8.982 16.504 1.00 0.00 21 TYR A C 16
ATOM 22520 O O . TYR A 1 21 ? -0.060 8.922 15.949 1.00 0.00 21 TYR A O 16
ATOM 22538 N N . ALA A 1 22 ? -2.077 9.888 16.191 1.00 0.00 22 ALA A N 16
ATOM 22539 C CA . ALA A 1 22 ? -1.845 10.887 15.156 1.00 0.00 22 ALA A CA 16
ATOM 22540 C C . ALA A 1 22 ? -1.188 10.264 13.929 1.00 0.00 22 ALA A C 16
ATOM 22541 O O . ALA A 1 22 ? -0.198 10.780 13.413 1.00 0.00 22 ALA A O 16
ATOM 22548 N N . GLY A 1 23 ? -1.747 9.149 13.466 1.00 0.00 23 GLY A N 16
ATOM 22549 C CA . GLY A 1 23 ? -1.201 8.473 12.304 1.00 0.00 23 GLY A CA 16
ATOM 22550 C C . GLY A 1 23 ? -1.268 6.964 12.426 1.00 0.00 23 GLY A C 16
ATOM 22551 O O . GLY A 1 23 ? -1.877 6.436 13.357 1.00 0.00 23 GLY A O 16
ATOM 22555 N N . PHE A 1 24 ? -0.640 6.267 11.485 1.00 0.00 24 PHE A N 16
ATOM 22556 C CA . PHE A 1 24 ? -0.633 4.809 11.490 1.00 0.00 24 PHE A CA 16
ATOM 22557 C C . PHE A 1 24 ? 0.729 4.273 11.922 1.00 0.00 24 PHE A C 16
ATOM 22558 O O . PHE A 1 24 ? 0.892 3.076 12.155 1.00 0.00 24 PHE A O 16
ATOM 22575 N N . GLY A 1 25 ? 1.705 5.170 12.025 1.00 0.00 25 GLY A N 16
ATOM 22576 C CA . GLY A 1 25 ? 3.041 4.769 12.428 1.00 0.00 25 GLY A CA 16
ATOM 22577 C C . GLY A 1 25 ? 3.699 3.850 11.419 1.00 0.00 25 GLY A C 16
ATOM 22578 O O . GLY A 1 25 ? 4.607 3.090 11.760 1.00 0.00 25 GLY A O 16
ATOM 22582 N N . LEU A 1 26 ? 3.241 3.916 10.173 1.00 0.00 26 LEU A N 16
ATOM 22583 C CA . LEU A 1 26 ? 3.791 3.081 9.111 1.00 0.00 26 LEU A CA 16
ATOM 22584 C C . LEU A 1 26 ? 4.577 3.922 8.109 1.00 0.00 26 LEU A C 16
ATOM 22585 O O . LEU A 1 26 ? 4.042 4.857 7.511 1.00 0.00 26 LEU A O 16
ATOM 22601 N N . THR A 1 27 ? 5.849 3.582 7.929 1.00 0.00 27 THR A N 16
ATOM 22602 C CA . THR A 1 27 ? 6.709 4.304 6.999 1.00 0.00 27 THR A CA 16
ATOM 22603 C C . THR A 1 27 ? 7.090 3.430 5.810 1.00 0.00 27 THR A C 16
ATOM 22604 O O . THR A 1 27 ? 7.208 2.210 5.936 1.00 0.00 27 THR A O 16
ATOM 22615 N N . LEU A 1 28 ? 7.281 4.059 4.656 1.00 0.00 28 LEU A N 16
ATOM 22616 C CA . LEU A 1 28 ? 7.651 3.338 3.443 1.00 0.00 28 LEU A CA 16
ATOM 22617 C C . LEU A 1 28 ? 9.083 3.663 3.031 1.00 0.00 28 LEU A C 16
ATOM 22618 O O . LEU A 1 28 ? 9.460 4.829 2.925 1.00 0.00 28 LEU A O 16
ATOM 22634 N N . GLY A 1 29 ? 9.877 2.622 2.798 1.00 0.00 29 GLY A N 16
ATOM 22635 C CA . GLY A 1 29 ? 11.258 2.818 2.398 1.00 0.00 29 GLY A CA 16
ATOM 22636 C C . GLY A 1 29 ? 11.478 2.549 0.923 1.00 0.00 29 GLY A C 16
ATOM 22637 O O . GLY A 1 29 ? 11.303 1.424 0.457 1.00 0.00 29 GLY A O 16
ATOM 22641 N N . GLY A 1 30 ? 11.861 3.586 0.184 1.00 0.00 30 GLY A N 16
ATOM 22642 C CA . GLY A 1 30 ? 12.097 3.436 -1.240 1.00 0.00 30 GLY A CA 16
ATOM 22643 C C . GLY A 1 30 ? 10.989 4.043 -2.078 1.00 0.00 30 GLY A C 16
ATOM 22644 O O . GLY A 1 30 ? 10.622 5.202 -1.889 1.00 0.00 30 GLY A O 16
ATOM 22648 N N . GLY A 1 31 ? 10.455 3.259 -3.009 1.00 0.00 31 GLY A N 16
ATOM 22649 C CA . GLY A 1 31 ? 9.390 3.744 -3.867 1.00 0.00 31 GLY A CA 16
ATOM 22650 C C . GLY A 1 31 ? 9.914 4.376 -5.141 1.00 0.00 31 GLY A C 16
ATOM 22651 O O . GLY A 1 31 ? 11.123 4.521 -5.318 1.00 0.00 31 GLY A O 16
ATOM 22655 N N . ARG A 1 32 ? 9.001 4.753 -6.031 1.00 0.00 32 ARG A N 16
ATOM 22656 C CA . ARG A 1 32 ? 9.378 5.370 -7.297 1.00 0.00 32 ARG A CA 16
ATOM 22657 C C . ARG A 1 32 ? 9.827 6.813 -7.085 1.00 0.00 32 ARG A C 16
ATOM 22658 O O . ARG A 1 32 ? 9.010 7.697 -6.827 1.00 0.00 32 ARG A O 16
ATOM 22679 N N . ASP A 1 33 ? 11.131 7.044 -7.196 1.00 0.00 33 ASP A N 16
ATOM 22680 C CA . ASP A 1 33 ? 11.689 8.379 -7.018 1.00 0.00 33 ASP A CA 16
ATOM 22681 C C . ASP A 1 33 ? 12.356 8.865 -8.300 1.00 0.00 33 ASP A C 16
ATOM 22682 O O . ASP A 1 33 ? 12.744 8.065 -9.153 1.00 0.00 33 ASP A O 16
ATOM 22691 N N . VAL A 1 34 ? 12.487 10.181 -8.432 1.00 0.00 34 VAL A N 16
ATOM 22692 C CA . VAL A 1 34 ? 13.108 10.774 -9.610 1.00 0.00 34 VAL A CA 16
ATOM 22693 C C . VAL A 1 34 ? 14.556 10.319 -9.756 1.00 0.00 34 VAL A C 16
ATOM 22694 O O . VAL A 1 34 ? 15.038 10.096 -10.866 1.00 0.00 34 VAL A O 16
ATOM 22707 N N . ALA A 1 35 ? 15.244 10.184 -8.628 1.00 0.00 35 ALA A N 16
ATOM 22708 C CA . ALA A 1 35 ? 16.637 9.753 -8.629 1.00 0.00 35 ALA A CA 16
ATOM 22709 C C . ALA A 1 35 ? 16.792 8.392 -7.959 1.00 0.00 35 ALA A C 16
ATOM 22710 O O . ALA A 1 35 ? 17.844 8.079 -7.404 1.00 0.00 35 ALA A O 16
ATOM 22717 N N . GLY A 1 36 ? 15.735 7.587 -8.014 1.00 0.00 36 GLY A N 16
ATOM 22718 C CA . GLY A 1 36 ? 15.774 6.269 -7.408 1.00 0.00 36 GLY A CA 16
ATOM 22719 C C . GLY A 1 36 ? 14.449 5.541 -7.517 1.00 0.00 36 GLY A C 16
ATOM 22720 O O . GLY A 1 36 ? 13.542 5.765 -6.716 1.00 0.00 36 GLY A O 16
ATOM 22724 N N . ASP A 1 37 ? 14.336 4.668 -8.512 1.00 0.00 37 ASP A N 16
ATOM 22725 C CA . ASP A 1 37 ? 13.112 3.905 -8.725 1.00 0.00 37 ASP A CA 16
ATOM 22726 C C . ASP A 1 37 ? 13.156 2.584 -7.963 1.00 0.00 37 ASP A C 16
ATOM 22727 O O . ASP A 1 37 ? 14.015 1.738 -8.214 1.00 0.00 37 ASP A O 16
ATOM 22736 N N . THR A 1 38 ? 12.225 2.413 -7.030 1.00 0.00 38 THR A N 16
ATOM 22737 C CA . THR A 1 38 ? 12.158 1.197 -6.229 1.00 0.00 38 THR A CA 16
ATOM 22738 C C . THR A 1 38 ? 10.722 0.879 -5.830 1.00 0.00 38 THR A C 16
ATOM 22739 O O . THR A 1 38 ? 9.896 1.770 -5.632 1.00 0.00 38 THR A O 16
ATOM 22750 N N . PRO A 1 39 ? 10.415 -0.421 -5.708 1.00 0.00 39 PRO A N 16
ATOM 22751 C CA . PRO A 1 39 ? 9.077 -0.886 -5.329 1.00 0.00 39 PRO A CA 16
ATOM 22752 C C . PRO A 1 39 ? 8.743 -0.570 -3.876 1.00 0.00 39 PRO A C 16
ATOM 22753 O O . PRO A 1 39 ? 9.380 -1.084 -2.955 1.00 0.00 39 PRO A O 16
ATOM 22764 N N . LEU A 1 40 ? 7.740 0.278 -3.675 1.00 0.00 40 LEU A N 16
ATOM 22765 C CA . LEU A 1 40 ? 7.321 0.663 -2.332 1.00 0.00 40 LEU A CA 16
ATOM 22766 C C . LEU A 1 40 ? 7.125 -0.565 -1.450 1.00 0.00 40 LEU A C 16
ATOM 22767 O O . LEU A 1 40 ? 6.389 -1.486 -1.804 1.00 0.00 40 LEU A O 16
ATOM 22783 N N . ALA A 1 41 ? 7.788 -0.572 -0.298 1.00 0.00 41 ALA A N 16
ATOM 22784 C CA . ALA A 1 41 ? 7.684 -1.685 0.637 1.00 0.00 41 ALA A CA 16
ATOM 22785 C C . ALA A 1 41 ? 7.867 -1.213 2.076 1.00 0.00 41 ALA A C 16
ATOM 22786 O O . ALA A 1 41 ? 8.808 -0.482 2.385 1.00 0.00 41 ALA A O 16
ATOM 22793 N N . VAL A 1 42 ? 6.960 -1.633 2.952 1.00 0.00 42 VAL A N 16
ATOM 22794 C CA . VAL A 1 42 ? 7.021 -1.254 4.358 1.00 0.00 42 VAL A CA 16
ATOM 22795 C C . VAL A 1 42 ? 8.465 -1.156 4.838 1.00 0.00 42 VAL A C 16
ATOM 22796 O O . VAL A 1 42 ? 9.265 -2.066 4.621 1.00 0.00 42 VAL A O 16
ATOM 22809 N N . ARG A 1 43 ? 8.791 -0.046 5.493 1.00 0.00 43 ARG A N 16
ATOM 22810 C CA . ARG A 1 43 ? 10.139 0.171 6.004 1.00 0.00 43 ARG A CA 16
ATOM 22811 C C . ARG A 1 43 ? 10.199 -0.085 7.507 1.00 0.00 43 ARG A C 16
ATOM 22812 O O . ARG A 1 43 ? 10.772 -1.077 7.955 1.00 0.00 43 ARG A O 16
ATOM 22833 N N . GLY A 1 44 ? 9.604 0.818 8.280 1.00 0.00 44 GLY A N 16
ATOM 22834 C CA . GLY A 1 44 ? 9.601 0.672 9.724 1.00 0.00 44 GLY A CA 16
ATOM 22835 C C . GLY A 1 44 ? 8.200 0.574 10.294 1.00 0.00 44 GLY A C 16
ATOM 22836 O O . GLY A 1 44 ? 7.234 1.009 9.666 1.00 0.00 44 GLY A O 16
ATOM 22840 N N . LEU A 1 45 ? 8.088 -0.001 11.487 1.00 0.00 45 LEU A N 16
ATOM 22841 C CA . LEU A 1 45 ? 6.794 -0.156 12.142 1.00 0.00 45 LEU A CA 16
ATOM 22842 C C . LEU A 1 45 ? 6.789 0.524 13.507 1.00 0.00 45 LEU A C 16
ATOM 22843 O O . LEU A 1 45 ? 7.359 0.010 14.471 1.00 0.00 45 LEU A O 16
ATOM 22859 N N . LEU A 1 46 ? 6.141 1.681 13.584 1.00 0.00 46 LEU A N 16
ATOM 22860 C CA . LEU A 1 46 ? 6.060 2.432 14.832 1.00 0.00 46 LEU A CA 16
ATOM 22861 C C . LEU A 1 46 ? 5.522 1.556 15.959 1.00 0.00 46 LEU A C 16
ATOM 22862 O O . LEU A 1 46 ? 4.530 0.848 15.791 1.00 0.00 46 LEU A O 16
ATOM 22878 N N . LYS A 1 47 ? 6.183 1.612 17.111 1.00 0.00 47 LYS A N 16
ATOM 22879 C CA . LYS A 1 47 ? 5.771 0.827 18.269 1.00 0.00 47 LYS A CA 16
ATOM 22880 C C . LYS A 1 47 ? 4.413 1.291 18.785 1.00 0.00 47 LYS A C 16
ATOM 22881 O O . LYS A 1 47 ? 3.997 2.422 18.534 1.00 0.00 47 LYS A O 16
ATOM 22900 N N . ASP A 1 48 ? 3.727 0.411 19.506 1.00 0.00 48 ASP A N 16
ATOM 22901 C CA . ASP A 1 48 ? 2.417 0.732 20.059 1.00 0.00 48 ASP A CA 16
ATOM 22902 C C . ASP A 1 48 ? 1.516 1.355 18.998 1.00 0.00 48 ASP A C 16
ATOM 22903 O O . ASP A 1 48 ? 0.650 2.173 19.306 1.00 0.00 48 ASP A O 16
ATOM 22912 N N . GLY A 1 49 ? 1.728 0.964 17.745 1.00 0.00 49 GLY A N 16
ATOM 22913 C CA . GLY A 1 49 ? 0.929 1.495 16.656 1.00 0.00 49 GLY A CA 16
ATOM 22914 C C . GLY A 1 49 ? -0.136 0.522 16.190 1.00 0.00 49 GLY A C 16
ATOM 22915 O O . GLY A 1 49 ? -0.094 -0.670 16.494 1.00 0.00 49 GLY A O 16
ATOM 22919 N N . PRO A 1 50 ? -1.120 1.033 15.435 1.00 0.00 50 PRO A N 16
ATOM 22920 C CA . PRO A 1 50 ? -2.220 0.218 14.912 1.00 0.00 50 PRO A CA 16
ATOM 22921 C C . PRO A 1 50 ? -1.759 -0.751 13.828 1.00 0.00 50 PRO A C 16
ATOM 22922 O O . PRO A 1 50 ? -2.372 -1.797 13.617 1.00 0.00 50 PRO A O 16
ATOM 22933 N N . ALA A 1 51 ? -0.676 -0.396 13.145 1.00 0.00 51 ALA A N 16
ATOM 22934 C CA . ALA A 1 51 ? -0.132 -1.236 12.085 1.00 0.00 51 ALA A CA 16
ATOM 22935 C C . ALA A 1 51 ? 0.800 -2.301 12.653 1.00 0.00 51 ALA A C 16
ATOM 22936 O O . ALA A 1 51 ? 0.877 -3.412 12.131 1.00 0.00 51 ALA A O 16
ATOM 22943 N N . GLN A 1 52 ? 1.506 -1.953 13.724 1.00 0.00 52 GLN A N 16
ATOM 22944 C CA . GLN A 1 52 ? 2.434 -2.880 14.361 1.00 0.00 52 GLN A CA 16
ATOM 22945 C C . GLN A 1 52 ? 1.701 -3.810 15.322 1.00 0.00 52 GLN A C 16
ATOM 22946 O O . GLN A 1 52 ? 2.156 -4.921 15.593 1.00 0.00 52 GLN A O 16
ATOM 22960 N N . ARG A 1 53 ? 0.564 -3.349 15.833 1.00 0.00 53 ARG A N 16
ATOM 22961 C CA . ARG A 1 53 ? -0.231 -4.139 16.765 1.00 0.00 53 ARG A CA 16
ATOM 22962 C C . ARG A 1 53 ? -1.116 -5.132 16.017 1.00 0.00 53 ARG A C 16
ATOM 22963 O O . ARG A 1 53 ? -1.176 -6.311 16.368 1.00 0.00 53 ARG A O 16
ATOM 22984 N N . CYS A 1 54 ? -1.802 -4.647 14.988 1.00 0.00 54 CYS A N 16
ATOM 22985 C CA . CYS A 1 54 ? -2.685 -5.491 14.191 1.00 0.00 54 CYS A CA 16
ATOM 22986 C C . CYS A 1 54 ? -1.939 -6.712 13.663 1.00 0.00 54 CYS A C 16
ATOM 22987 O O . CYS A 1 54 ? -2.526 -7.776 13.470 1.00 0.00 54 CYS A O 16
ATOM 22995 N N . GLY A 1 55 ? -0.640 -6.550 13.428 1.00 0.00 55 GLY A N 16
ATOM 22996 C CA . GLY A 1 55 ? 0.164 -7.647 12.922 1.00 0.00 55 GLY A CA 16
ATOM 22997 C C . GLY A 1 55 ? -0.284 -8.110 11.550 1.00 0.00 55 GLY A C 16
ATOM 22998 O O . GLY A 1 55 ? -0.576 -9.289 11.350 1.00 0.00 55 GLY A O 16
ATOM 23002 N N . ARG A 1 56 ? -0.340 -7.179 10.603 1.00 0.00 56 ARG A N 16
ATOM 23003 C CA . ARG A 1 56 ? -0.760 -7.498 9.243 1.00 0.00 56 ARG A CA 16
ATOM 23004 C C . ARG A 1 56 ? 0.298 -7.063 8.232 1.00 0.00 56 ARG A C 16
ATOM 23005 O O . ARG A 1 56 ? 0.585 -7.779 7.271 1.00 0.00 56 ARG A O 16
ATOM 23026 N N . LEU A 1 57 ? 0.874 -5.887 8.455 1.00 0.00 57 LEU A N 16
ATOM 23027 C CA . LEU A 1 57 ? 1.899 -5.356 7.564 1.00 0.00 57 LEU A CA 16
ATOM 23028 C C . LEU A 1 57 ? 3.287 -5.512 8.177 1.00 0.00 57 LEU A C 16
ATOM 23029 O O . LEU A 1 57 ? 3.586 -4.926 9.217 1.00 0.00 57 LEU A O 16
ATOM 23045 N N . GLU A 1 58 ? 4.131 -6.305 7.524 1.00 0.00 58 GLU A N 16
ATOM 23046 C CA . GLU A 1 58 ? 5.488 -6.536 8.005 1.00 0.00 58 GLU A CA 16
ATOM 23047 C C . GLU A 1 58 ? 6.514 -5.913 7.062 1.00 0.00 58 GLU A C 16
ATOM 23048 O O . GLU A 1 58 ? 6.228 -5.671 5.889 1.00 0.00 58 GLU A O 16
ATOM 23060 N N . VAL A 1 59 ? 7.709 -5.656 7.583 1.00 0.00 59 VAL A N 16
ATOM 23061 C CA . VAL A 1 59 ? 8.777 -5.062 6.789 1.00 0.00 59 VAL A CA 16
ATOM 23062 C C . VAL A 1 59 ? 9.124 -5.938 5.590 1.00 0.00 59 VAL A C 16
ATOM 23063 O O . VAL A 1 59 ? 9.510 -7.096 5.746 1.00 0.00 59 VAL A O 16
ATOM 23076 N N . GLY A 1 60 ? 8.983 -5.377 4.393 1.00 0.00 60 GLY A N 16
ATOM 23077 C CA . GLY A 1 60 ? 9.285 -6.122 3.185 1.00 0.00 60 GLY A CA 16
ATOM 23078 C C . GLY A 1 60 ? 8.096 -6.217 2.249 1.00 0.00 60 GLY A C 16
ATOM 23079 O O . GLY A 1 60 ? 8.261 -6.352 1.037 1.00 0.00 60 GLY A O 16
ATOM 23083 N N . ASP A 1 61 ? 6.895 -6.148 2.813 1.00 0.00 61 ASP A N 16
ATOM 23084 C CA . ASP A 1 61 ? 5.673 -6.228 2.021 1.00 0.00 61 ASP A CA 16
ATOM 23085 C C . ASP A 1 61 ? 5.777 -5.357 0.772 1.00 0.00 61 ASP A C 16
ATOM 23086 O O . ASP A 1 61 ? 6.376 -4.281 0.801 1.00 0.00 61 ASP A O 16
ATOM 23095 N N . LEU A 1 62 ? 5.192 -5.830 -0.322 1.00 0.00 62 LEU A N 16
ATOM 23096 C CA . LEU A 1 62 ? 5.219 -5.095 -1.582 1.00 0.00 62 LEU A CA 16
ATOM 23097 C C . LEU A 1 62 ? 3.862 -4.463 -1.873 1.00 0.00 62 LEU A C 16
ATOM 23098 O O . LEU A 1 62 ? 2.860 -5.161 -2.027 1.00 0.00 62 LEU A O 16
ATOM 23114 N N . VAL A 1 63 ? 3.837 -3.136 -1.949 1.00 0.00 63 VAL A N 16
ATOM 23115 C CA . VAL A 1 63 ? 2.604 -2.409 -2.226 1.00 0.00 63 VAL A CA 16
ATOM 23116 C C . VAL A 1 63 ? 2.367 -2.278 -3.726 1.00 0.00 63 VAL A C 16
ATOM 23117 O O . VAL A 1 63 ? 3.245 -1.837 -4.469 1.00 0.00 63 VAL A O 16
ATOM 23130 N N . LEU A 1 64 ? 1.174 -2.665 -4.166 1.00 0.00 64 LEU A N 16
ATOM 23131 C CA . LEU A 1 64 ? 0.820 -2.591 -5.579 1.00 0.00 64 LEU A CA 16
ATOM 23132 C C . LEU A 1 64 ? -0.221 -1.503 -5.824 1.00 0.00 64 LEU A C 16
ATOM 23133 O O . LEU A 1 64 ? -0.161 -0.785 -6.822 1.00 0.00 64 LEU A O 16
ATOM 23149 N N . HIS A 1 65 ? -1.174 -1.386 -4.904 1.00 0.00 65 HIS A N 16
ATOM 23150 C CA . HIS A 1 65 ? -2.227 -0.384 -5.018 1.00 0.00 65 HIS A CA 16
ATOM 23151 C C . HIS A 1 65 ? -2.591 0.181 -3.648 1.00 0.00 65 HIS A C 16
ATOM 23152 O O . HIS A 1 65 ? -2.306 -0.432 -2.619 1.00 0.00 65 HIS A O 16
ATOM 23167 N N . ILE A 1 66 ? -3.221 1.351 -3.644 1.00 0.00 66 ILE A N 16
ATOM 23168 C CA . ILE A 1 66 ? -3.623 1.996 -2.401 1.00 0.00 66 ILE A CA 16
ATOM 23169 C C . ILE A 1 66 ? -5.023 2.589 -2.517 1.00 0.00 66 ILE A C 16
ATOM 23170 O O . ILE A 1 66 ? -5.347 3.253 -3.501 1.00 0.00 66 ILE A O 16
ATOM 23186 N N . ASN A 1 67 ? -5.849 2.347 -1.504 1.00 0.00 67 ASN A N 16
ATOM 23187 C CA . ASN A 1 67 ? -7.215 2.858 -1.492 1.00 0.00 67 ASN A CA 16
ATOM 23188 C C . ASN A 1 67 ? -7.924 2.544 -2.806 1.00 0.00 67 ASN A C 16
ATOM 23189 O O . ASN A 1 67 ? -8.663 3.372 -3.338 1.00 0.00 67 ASN A O 16
ATOM 23200 N N . GLY A 1 68 ? -7.696 1.341 -3.323 1.00 0.00 68 GLY A N 16
ATOM 23201 C CA . GLY A 1 68 ? -8.321 0.938 -4.570 1.00 0.00 68 GLY A CA 16
ATOM 23202 C C . GLY A 1 68 ? -7.878 1.791 -5.742 1.00 0.00 68 GLY A C 16
ATOM 23203 O O . GLY A 1 68 ? -8.576 1.879 -6.751 1.00 0.00 68 GLY A O 16
ATOM 23207 N N . GLU A 1 69 ? -6.715 2.420 -5.608 1.00 0.00 69 GLU A N 16
ATOM 23208 C CA . GLU A 1 69 ? -6.182 3.272 -6.665 1.00 0.00 69 GLU A CA 16
ATOM 23209 C C . GLU A 1 69 ? -4.931 2.654 -7.283 1.00 0.00 69 GLU A C 16
ATOM 23210 O O . GLU A 1 69 ? -4.301 1.779 -6.691 1.00 0.00 69 GLU A O 16
ATOM 23222 N N . SER A 1 70 ? -4.579 3.116 -8.479 1.00 0.00 70 SER A N 16
ATOM 23223 C CA . SER A 1 70 ? -3.406 2.607 -9.180 1.00 0.00 70 SER A CA 16
ATOM 23224 C C . SER A 1 70 ? -2.180 3.464 -8.882 1.00 0.00 70 SER A C 16
ATOM 23225 O O . SER A 1 70 ? -2.146 4.653 -9.201 1.00 0.00 70 SER A O 16
ATOM 23233 N N . THR A 1 71 ? -1.172 2.851 -8.269 1.00 0.00 71 THR A N 16
ATOM 23234 C CA . THR A 1 71 ? 0.056 3.556 -7.926 1.00 0.00 71 THR A CA 16
ATOM 23235 C C . THR A 1 71 ? 0.994 3.641 -9.124 1.00 0.00 71 THR A C 16
ATOM 23236 O O . THR A 1 71 ? 2.064 4.244 -9.045 1.00 0.00 71 THR A O 16
ATOM 23247 N N . GLN A 1 72 ? 0.586 3.034 -10.234 1.00 0.00 72 GLN A N 16
ATOM 23248 C CA . GLN A 1 72 ? 1.391 3.041 -11.449 1.00 0.00 72 GLN A CA 16
ATOM 23249 C C . GLN A 1 72 ? 1.799 4.462 -11.823 1.00 0.00 72 GLN A C 16
ATOM 23250 O O . GLN A 1 72 ? 2.854 4.680 -12.417 1.00 0.00 72 GLN A O 16
ATOM 23264 N N . GLY A 1 73 ? 0.954 5.427 -11.472 1.00 0.00 73 GLY A N 16
ATOM 23265 C CA . GLY A 1 73 ? 1.243 6.815 -11.780 1.00 0.00 73 GLY A CA 16
ATOM 23266 C C . GLY A 1 73 ? 1.486 7.646 -10.536 1.00 0.00 73 GLY A C 16
ATOM 23267 O O . GLY A 1 73 ? 1.674 8.861 -10.618 1.00 0.00 73 GLY A O 16
ATOM 23271 N N . LEU A 1 74 ? 1.482 6.993 -9.379 1.00 0.00 74 LEU A N 16
ATOM 23272 C CA . LEU A 1 74 ? 1.702 7.680 -8.111 1.00 0.00 74 LEU A CA 16
ATOM 23273 C C . LEU A 1 74 ? 3.073 7.338 -7.538 1.00 0.00 74 LEU A C 16
ATOM 23274 O O . LEU A 1 74 ? 3.364 6.178 -7.244 1.00 0.00 74 LEU A O 16
ATOM 23290 N N . THR A 1 75 ? 3.913 8.356 -7.379 1.00 0.00 75 THR A N 16
ATOM 23291 C CA . THR A 1 75 ? 5.253 8.164 -6.839 1.00 0.00 75 THR A CA 16
ATOM 23292 C C . THR A 1 75 ? 5.218 7.999 -5.324 1.00 0.00 75 THR A C 16
ATOM 23293 O O . THR A 1 75 ? 4.180 8.199 -4.692 1.00 0.00 75 THR A O 16
ATOM 23304 N N . HIS A 1 76 ? 6.358 7.634 -4.746 1.00 0.00 76 HIS A N 16
ATOM 23305 C CA . HIS A 1 76 ? 6.457 7.444 -3.304 1.00 0.00 76 HIS A CA 16
ATOM 23306 C C . HIS A 1 76 ? 5.673 8.520 -2.559 1.00 0.00 76 HIS A C 16
ATOM 23307 O O . HIS A 1 76 ? 4.927 8.223 -1.626 1.00 0.00 76 HIS A O 16
ATOM 23322 N N . ALA A 1 77 ? 5.848 9.769 -2.977 1.00 0.00 77 ALA A N 16
ATOM 23323 C CA . ALA A 1 77 ? 5.156 10.888 -2.350 1.00 0.00 77 ALA A CA 16
ATOM 23324 C C . ALA A 1 77 ? 3.652 10.807 -2.588 1.00 0.00 77 ALA A C 16
ATOM 23325 O O . ALA A 1 77 ? 2.860 10.909 -1.652 1.00 0.00 77 ALA A O 16
ATOM 23332 N N . GLN A 1 78 ? 3.267 10.624 -3.847 1.00 0.00 78 GLN A N 16
ATOM 23333 C CA . GLN A 1 78 ? 1.857 10.531 -4.208 1.00 0.00 78 GLN A CA 16
ATOM 23334 C C . GLN A 1 78 ? 1.156 9.449 -3.392 1.00 0.00 78 GLN A C 16
ATOM 23335 O O . GLN A 1 78 ? 0.135 9.703 -2.754 1.00 0.00 78 GLN A O 16
ATOM 23349 N N . ALA A 1 79 ? 1.712 8.242 -3.418 1.00 0.00 79 ALA A N 16
ATOM 23350 C CA . ALA A 1 79 ? 1.141 7.123 -2.679 1.00 0.00 79 ALA A CA 16
ATOM 23351 C C . ALA A 1 79 ? 0.944 7.478 -1.209 1.00 0.00 79 ALA A C 16
ATOM 23352 O O . ALA A 1 79 ? -0.169 7.413 -0.689 1.00 0.00 79 ALA A O 16
ATOM 23359 N N . VAL A 1 80 ? 2.032 7.854 -0.545 1.00 0.00 80 VAL A N 16
ATOM 23360 C CA . VAL A 1 80 ? 1.979 8.220 0.866 1.00 0.00 80 VAL A CA 16
ATOM 23361 C C . VAL A 1 80 ? 0.833 9.188 1.139 1.00 0.00 80 VAL A C 16
ATOM 23362 O O . VAL A 1 80 ? 0.139 9.074 2.149 1.00 0.00 80 VAL A O 16
ATOM 23375 N N . GLU A 1 81 ? 0.641 10.140 0.231 1.00 0.00 81 GLU A N 16
ATOM 23376 C CA . GLU A 1 81 ? -0.421 11.129 0.375 1.00 0.00 81 GLU A CA 16
ATOM 23377 C C . GLU A 1 81 ? -1.788 10.453 0.448 1.00 0.00 81 GLU A C 16
ATOM 23378 O O . GLU A 1 81 ? -2.567 10.703 1.367 1.00 0.00 81 GLU A O 16
ATOM 23390 N N . ARG A 1 82 ? -2.070 9.596 -0.528 1.00 0.00 82 ARG A N 16
ATOM 23391 C CA . ARG A 1 82 ? -3.342 8.885 -0.576 1.00 0.00 82 ARG A CA 16
ATOM 23392 C C . ARG A 1 82 ? -3.636 8.206 0.759 1.00 0.00 82 ARG A C 16
ATOM 23393 O O . ARG A 1 82 ? -4.796 8.010 1.124 1.00 0.00 82 ARG A O 16
ATOM 23414 N N . ILE A 1 83 ? -2.580 7.850 1.481 1.00 0.00 83 ILE A N 16
ATOM 23415 C CA . ILE A 1 83 ? -2.725 7.194 2.775 1.00 0.00 83 ILE A CA 16
ATOM 23416 C C . ILE A 1 83 ? -3.304 8.149 3.813 1.00 0.00 83 ILE A C 16
ATOM 23417 O O . ILE A 1 83 ? -4.438 7.981 4.262 1.00 0.00 83 ILE A O 16
ATOM 23433 N N . ARG A 1 84 ? -2.517 9.152 4.190 1.00 0.00 84 ARG A N 16
ATOM 23434 C CA . ARG A 1 84 ? -2.952 10.135 5.175 1.00 0.00 84 ARG A CA 16
ATOM 23435 C C . ARG A 1 84 ? -4.298 10.738 4.785 1.00 0.00 84 ARG A C 16
ATOM 23436 O O . ARG A 1 84 ? -5.199 10.857 5.614 1.00 0.00 84 ARG A O 16
ATOM 23457 N N . ALA A 1 85 ? -4.426 11.117 3.517 1.00 0.00 85 ALA A N 16
ATOM 23458 C CA . ALA A 1 85 ? -5.661 11.706 3.017 1.00 0.00 85 ALA A CA 16
ATOM 23459 C C . ALA A 1 85 ? -6.781 10.671 2.964 1.00 0.00 85 ALA A C 16
ATOM 23460 O O . ALA A 1 85 ? -7.960 11.014 3.035 1.00 0.00 85 ALA A O 16
ATOM 23467 N N . GLY A 1 86 ? -6.402 9.403 2.839 1.00 0.00 86 GLY A N 16
ATOM 23468 C CA . GLY A 1 86 ? -7.387 8.338 2.779 1.00 0.00 86 GLY A CA 16
ATOM 23469 C C . GLY A 1 86 ? -8.497 8.516 3.794 1.00 0.00 86 GLY A C 16
ATOM 23470 O O . GLY A 1 86 ? -9.631 8.099 3.565 1.00 0.00 86 GLY A O 16
ATOM 23474 N N . GLY A 1 87 ? -8.171 9.138 4.923 1.00 0.00 87 GLY A N 16
ATOM 23475 C CA . GLY A 1 87 ? -9.160 9.358 5.962 1.00 0.00 87 GLY A CA 16
ATOM 23476 C C . GLY A 1 87 ? -8.866 8.565 7.220 1.00 0.00 87 GLY A C 16
ATOM 23477 O O . GLY A 1 87 ? -7.728 8.178 7.484 1.00 0.00 87 GLY A O 16
ATOM 23481 N N . PRO A 1 88 ? -9.911 8.312 8.022 1.00 0.00 88 PRO A N 16
ATOM 23482 C CA . PRO A 1 88 ? -9.784 7.558 9.273 1.00 0.00 88 PRO A CA 16
ATOM 23483 C C . PRO A 1 88 ? -9.486 6.082 9.033 1.00 0.00 88 PRO A C 16
ATOM 23484 O O . PRO A 1 88 ? -8.934 5.403 9.898 1.00 0.00 88 PRO A O 16
ATOM 23495 N N . GLN A 1 89 ? -9.856 5.593 7.853 1.00 0.00 89 GLN A N 16
ATOM 23496 C CA . GLN A 1 89 ? -9.628 4.197 7.501 1.00 0.00 89 GLN A CA 16
ATOM 23497 C C . GLN A 1 89 ? -8.536 4.074 6.443 1.00 0.00 89 GLN A C 16
ATOM 23498 O O . GLN A 1 89 ? -8.587 4.731 5.403 1.00 0.00 89 GLN A O 16
ATOM 23512 N N . LEU A 1 90 ? -7.548 3.229 6.716 1.00 0.00 90 LEU A N 16
ATOM 23513 C CA . LEU A 1 90 ? -6.442 3.019 5.787 1.00 0.00 90 LEU A CA 16
ATOM 23514 C C . LEU A 1 90 ? -6.662 1.762 4.953 1.00 0.00 90 LEU A C 16
ATOM 23515 O O . LEU A 1 90 ? -7.138 0.744 5.457 1.00 0.00 90 LEU A O 16
ATOM 23531 N N . HIS A 1 91 ? -6.311 1.838 3.673 1.00 0.00 91 HIS A N 16
ATOM 23532 C CA . HIS A 1 91 ? -6.468 0.705 2.768 1.00 0.00 91 HIS A CA 16
ATOM 23533 C C . HIS A 1 91 ? -5.261 0.577 1.843 1.00 0.00 91 HIS A C 16
ATOM 23534 O O . HIS A 1 91 ? -5.034 1.426 0.980 1.00 0.00 91 HIS A O 16
ATOM 23549 N N . LEU A 1 92 ? -4.489 -0.488 2.029 1.00 0.00 92 LEU A N 16
ATOM 23550 C CA . LEU A 1 92 ? -3.305 -0.727 1.212 1.00 0.00 92 LEU A CA 16
ATOM 23551 C C . LEU A 1 92 ? -3.335 -2.125 0.604 1.00 0.00 92 LEU A C 16
ATOM 23552 O O . LEU A 1 92 ? -3.607 -3.108 1.294 1.00 0.00 92 LEU A O 16
ATOM 23568 N N . VAL A 1 93 ? -3.053 -2.208 -0.692 1.00 0.00 93 VAL A N 16
ATOM 23569 C CA . VAL A 1 93 ? -3.045 -3.486 -1.393 1.00 0.00 93 VAL A CA 16
ATOM 23570 C C . VAL A 1 93 ? -1.643 -4.084 -1.429 1.00 0.00 93 VAL A C 16
ATOM 23571 O O . VAL A 1 93 ? -0.729 -3.513 -2.025 1.00 0.00 93 VAL A O 16
ATOM 23584 N N . ILE A 1 94 ? -1.481 -5.237 -0.789 1.00 0.00 94 ILE A N 16
ATOM 23585 C CA . ILE A 1 94 ? -0.190 -5.914 -0.750 1.00 0.00 94 ILE A CA 16
ATOM 23586 C C . ILE A 1 94 ? -0.294 -7.329 -1.308 1.00 0.00 94 ILE A C 16
ATOM 23587 O O . ILE A 1 94 ? -1.345 -7.965 -1.224 1.00 0.00 94 ILE A O 16
ATOM 23603 N N . ARG A 1 95 ? 0.803 -7.817 -1.876 1.00 0.00 95 ARG A N 16
ATOM 23604 C CA . ARG A 1 95 ? 0.836 -9.158 -2.447 1.00 0.00 95 ARG A CA 16
ATOM 23605 C C . ARG A 1 95 ? 2.076 -9.917 -1.983 1.00 0.00 95 ARG A C 16
ATOM 23606 O O . ARG A 1 95 ? 3.182 -9.671 -2.464 1.00 0.00 95 ARG A O 16
ATOM 23627 N N . ARG A 1 96 ? 1.883 -10.838 -1.045 1.00 0.00 96 ARG A N 16
ATOM 23628 C CA . ARG A 1 96 ? 2.986 -11.631 -0.515 1.00 0.00 96 ARG A CA 16
ATOM 23629 C C . ARG A 1 96 ? 3.790 -12.268 -1.644 1.00 0.00 96 ARG A C 16
ATOM 23630 O O . ARG A 1 96 ? 3.347 -13.213 -2.298 1.00 0.00 96 ARG A O 16
ATOM 23651 N N . PRO A 1 97 ? 5.000 -11.740 -1.881 1.00 0.00 97 PRO A N 16
ATOM 23652 C CA . PRO A 1 97 ? 5.891 -12.241 -2.931 1.00 0.00 97 PRO A CA 16
ATOM 23653 C C . PRO A 1 97 ? 6.450 -13.622 -2.607 1.00 0.00 97 PRO A C 16
ATOM 23654 O O . PRO A 1 97 ? 6.443 -14.051 -1.452 1.00 0.00 97 PRO A O 16
ATOM 23665 N N . LEU A 1 98 ? 6.933 -14.315 -3.632 1.00 0.00 98 LEU A N 16
ATOM 23666 C CA . LEU A 1 98 ? 7.497 -15.649 -3.456 1.00 0.00 98 LEU A CA 16
ATOM 23667 C C . LEU A 1 98 ? 8.248 -15.753 -2.133 1.00 0.00 98 LEU A C 16
ATOM 23668 O O . LEU A 1 98 ? 7.875 -16.530 -1.255 1.00 0.00 98 LEU A O 16
ATOM 23684 N N . SER A 1 99 ? 9.308 -14.962 -1.997 1.00 0.00 99 SER A N 16
ATOM 23685 C CA . SER A 1 99 ? 10.113 -14.966 -0.781 1.00 0.00 99 SER A CA 16
ATOM 23686 C C . SER A 1 99 ? 9.231 -14.825 0.456 1.00 0.00 99 SER A C 16
ATOM 23687 O O . SER A 1 99 ? 8.451 -13.881 0.572 1.00 0.00 99 SER A O 16
ATOM 23695 N N . GLY A 1 100 ? 9.360 -15.774 1.378 1.00 0.00 100 GLY A N 16
ATOM 23696 C CA . GLY A 1 100 ? 8.569 -15.739 2.595 1.00 0.00 100 GLY A CA 16
ATOM 23697 C C . GLY A 1 100 ? 9.252 -16.440 3.751 1.00 0.00 100 GLY A C 16
ATOM 23698 O O . GLY A 1 100 ? 9.009 -17.616 4.024 1.00 0.00 100 GLY A O 16
ATOM 23702 N N . PRO A 1 101 ? 10.132 -15.711 4.454 1.00 0.00 101 PRO A N 16
ATOM 23703 C CA . PRO A 1 101 ? 10.872 -16.251 5.599 1.00 0.00 101 PRO A CA 16
ATOM 23704 C C . PRO A 1 101 ? 9.972 -16.505 6.803 1.00 0.00 101 PRO A C 16
ATOM 23705 O O . PRO A 1 101 ? 10.383 -17.141 7.774 1.00 0.00 101 PRO A O 16
ATOM 23716 N N . SER A 1 102 ? 8.742 -16.006 6.733 1.00 0.00 102 SER A N 16
ATOM 23717 C CA . SER A 1 102 ? 7.785 -16.176 7.820 1.00 0.00 102 SER A CA 16
ATOM 23718 C C . SER A 1 102 ? 6.936 -17.426 7.605 1.00 0.00 102 SER A C 16
ATOM 23719 O O . SER A 1 102 ? 6.187 -17.521 6.633 1.00 0.00 102 SER A O 16
ATOM 23727 N N . SER A 1 103 ? 7.061 -18.382 8.519 1.00 0.00 103 SER A N 16
ATOM 23728 C CA . SER A 1 103 ? 6.309 -19.628 8.429 1.00 0.00 103 SER A CA 16
ATOM 23729 C C . SER A 1 103 ? 4.845 -19.407 8.798 1.00 0.00 103 SER A C 16
ATOM 23730 O O . SER A 1 103 ? 4.527 -18.595 9.666 1.00 0.00 103 SER A O 16
ATOM 23738 N N . GLY A 1 104 ? 3.956 -20.138 8.132 1.00 0.00 104 GLY A N 16
ATOM 23739 C CA . GLY A 1 104 ? 2.536 -20.008 8.403 1.00 0.00 104 GLY A CA 16
ATOM 23740 C C . GLY A 1 104 ? 2.071 -18.566 8.376 1.00 0.00 104 GLY A C 16
ATOM 23741 O O . GLY A 1 104 ? 0.891 -18.284 8.584 1.00 0.00 104 GLY A O 16
ATOM 23745 N N . GLY A 1 1 ? -20.194 -29.403 -0.021 1.00 0.00 1 GLY A N 17
ATOM 23746 C CA . GLY A 1 1 ? -19.132 -28.717 0.692 1.00 0.00 1 GLY A CA 17
ATOM 23747 C C . GLY A 1 1 ? -19.663 -27.721 1.704 1.00 0.00 1 GLY A C 17
ATOM 23748 O O . GLY A 1 1 ? -20.748 -27.904 2.255 1.00 0.00 1 GLY A O 17
ATOM 23752 N N . SER A 1 2 ? -18.894 -26.665 1.952 1.00 0.00 2 SER A N 17
ATOM 23753 C CA . SER A 1 2 ? -19.290 -25.639 2.909 1.00 0.00 2 SER A CA 17
ATOM 23754 C C . SER A 1 2 ? -18.950 -24.247 2.385 1.00 0.00 2 SER A C 17
ATOM 23755 O O . SER A 1 2 ? -18.186 -24.101 1.431 1.00 0.00 2 SER A O 17
ATOM 23763 N N . SER A 1 3 ? -19.523 -23.228 3.016 1.00 0.00 3 SER A N 17
ATOM 23764 C CA . SER A 1 3 ? -19.285 -21.847 2.613 1.00 0.00 3 SER A CA 17
ATOM 23765 C C . SER A 1 3 ? -17.846 -21.660 2.140 1.00 0.00 3 SER A C 17
ATOM 23766 O O . SER A 1 3 ? -16.901 -22.069 2.813 1.00 0.00 3 SER A O 17
ATOM 23774 N N . GLY A 1 4 ? -17.689 -21.038 0.975 1.00 0.00 4 GLY A N 17
ATOM 23775 C CA . GLY A 1 4 ? -16.364 -20.807 0.430 1.00 0.00 4 GLY A CA 17
ATOM 23776 C C . GLY A 1 4 ? -15.688 -19.597 1.043 1.00 0.00 4 GLY A C 17
ATOM 23777 O O . GLY A 1 4 ? -16.342 -18.599 1.346 1.00 0.00 4 GLY A O 17
ATOM 23781 N N . SER A 1 5 ? -14.374 -19.684 1.227 1.00 0.00 5 SER A N 17
ATOM 23782 C CA . SER A 1 5 ? -13.610 -18.589 1.813 1.00 0.00 5 SER A CA 17
ATOM 23783 C C . SER A 1 5 ? -13.637 -17.362 0.907 1.00 0.00 5 SER A C 17
ATOM 23784 O O . SER A 1 5 ? -12.947 -17.315 -0.112 1.00 0.00 5 SER A O 17
ATOM 23792 N N . SER A 1 6 ? -14.438 -16.372 1.286 1.00 0.00 6 SER A N 17
ATOM 23793 C CA . SER A 1 6 ? -14.558 -15.145 0.506 1.00 0.00 6 SER A CA 17
ATOM 23794 C C . SER A 1 6 ? -13.188 -14.661 0.041 1.00 0.00 6 SER A C 17
ATOM 23795 O O . SER A 1 6 ? -12.316 -14.357 0.854 1.00 0.00 6 SER A O 17
ATOM 23803 N N . GLY A 1 7 ? -13.007 -14.591 -1.274 1.00 0.00 7 GLY A N 17
ATOM 23804 C CA . GLY A 1 7 ? -11.742 -14.143 -1.826 1.00 0.00 7 GLY A CA 17
ATOM 23805 C C . GLY A 1 7 ? -10.905 -15.288 -2.361 1.00 0.00 7 GLY A C 17
ATOM 23806 O O . GLY A 1 7 ? -11.433 -16.223 -2.961 1.00 0.00 7 GLY A O 17
ATOM 23810 N N . GLN A 1 8 ? -9.595 -15.213 -2.145 1.00 0.00 8 GLN A N 17
ATOM 23811 C CA . GLN A 1 8 ? -8.684 -16.250 -2.612 1.00 0.00 8 GLN A CA 17
ATOM 23812 C C . GLN A 1 8 ? -7.541 -16.456 -1.623 1.00 0.00 8 GLN A C 17
ATOM 23813 O O . GLN A 1 8 ? -7.225 -15.568 -0.832 1.00 0.00 8 GLN A O 17
ATOM 23827 N N . ALA A 1 9 ? -6.924 -17.632 -1.675 1.00 0.00 9 ALA A N 17
ATOM 23828 C CA . ALA A 1 9 ? -5.815 -17.953 -0.785 1.00 0.00 9 ALA A CA 17
ATOM 23829 C C . ALA A 1 9 ? -4.543 -17.227 -1.210 1.00 0.00 9 ALA A C 17
ATOM 23830 O O . ALA A 1 9 ? -3.816 -16.690 -0.375 1.00 0.00 9 ALA A O 17
ATOM 23837 N N . SER A 1 10 ? -4.281 -17.216 -2.513 1.00 0.00 10 SER A N 17
ATOM 23838 C CA . SER A 1 10 ? -3.093 -16.560 -3.048 1.00 0.00 10 SER A CA 17
ATOM 23839 C C . SER A 1 10 ? -3.478 -15.377 -3.932 1.00 0.00 10 SER A C 17
ATOM 23840 O O . SER A 1 10 ? -3.612 -15.514 -5.147 1.00 0.00 10 SER A O 17
ATOM 23848 N N . GLY A 1 11 ? -3.654 -14.215 -3.311 1.00 0.00 11 GLY A N 17
ATOM 23849 C CA . GLY A 1 11 ? -4.022 -13.025 -4.055 1.00 0.00 11 GLY A CA 17
ATOM 23850 C C . GLY A 1 11 ? -3.759 -11.750 -3.277 1.00 0.00 11 GLY A C 17
ATOM 23851 O O . GLY A 1 11 ? -3.530 -11.788 -2.068 1.00 0.00 11 GLY A O 17
ATOM 23855 N N . HIS A 1 12 ? -3.790 -10.618 -3.973 1.00 0.00 12 HIS A N 17
ATOM 23856 C CA . HIS A 1 12 ? -3.552 -9.325 -3.339 1.00 0.00 12 HIS A CA 17
ATOM 23857 C C . HIS A 1 12 ? -4.555 -9.077 -2.217 1.00 0.00 12 HIS A C 17
ATOM 23858 O O . HIS A 1 12 ? -5.764 -9.031 -2.450 1.00 0.00 12 HIS A O 17
ATOM 23873 N N . PHE A 1 13 ? -4.047 -8.919 -1.000 1.00 0.00 13 PHE A N 17
ATOM 23874 C CA . PHE A 1 13 ? -4.898 -8.677 0.159 1.00 0.00 13 PHE A CA 17
ATOM 23875 C C . PHE A 1 13 ? -4.919 -7.195 0.519 1.00 0.00 13 PHE A C 17
ATOM 23876 O O . PHE A 1 13 ? -3.987 -6.455 0.204 1.00 0.00 13 PHE A O 17
ATOM 23893 N N . SER A 1 14 ? -5.990 -6.767 1.181 1.00 0.00 14 SER A N 17
ATOM 23894 C CA . SER A 1 14 ? -6.135 -5.373 1.581 1.00 0.00 14 SER A CA 17
ATOM 23895 C C . SER A 1 14 ? -5.828 -5.198 3.065 1.00 0.00 14 SER A C 17
ATOM 23896 O O . SER A 1 14 ? -6.149 -6.060 3.883 1.00 0.00 14 SER A O 17
ATOM 23904 N N . VAL A 1 15 ? -5.203 -4.075 3.405 1.00 0.00 15 VAL A N 17
ATOM 23905 C CA . VAL A 1 15 ? -4.853 -3.785 4.790 1.00 0.00 15 VAL A CA 17
ATOM 23906 C C . VAL A 1 15 ? -5.619 -2.573 5.309 1.00 0.00 15 VAL A C 17
ATOM 23907 O O . VAL A 1 15 ? -5.449 -1.460 4.812 1.00 0.00 15 VAL A O 17
ATOM 23920 N N . GLU A 1 16 ? -6.463 -2.797 6.311 1.00 0.00 16 GLU A N 17
ATOM 23921 C CA . GLU A 1 16 ? -7.256 -1.723 6.897 1.00 0.00 16 GLU A CA 17
ATOM 23922 C C . GLU A 1 16 ? -6.890 -1.514 8.364 1.00 0.00 16 GLU A C 17
ATOM 23923 O O . GLU A 1 16 ? -6.578 -2.467 9.079 1.00 0.00 16 GLU A O 17
ATOM 23935 N N . LEU A 1 17 ? -6.931 -0.262 8.805 1.00 0.00 17 LEU A N 17
ATOM 23936 C CA . LEU A 1 17 ? -6.603 0.074 10.186 1.00 0.00 17 LEU A CA 17
ATOM 23937 C C . LEU A 1 17 ? -7.442 1.250 10.674 1.00 0.00 17 LEU A C 17
ATOM 23938 O O . LEU A 1 17 ? -8.153 1.886 9.895 1.00 0.00 17 LEU A O 17
ATOM 23954 N N . VAL A 1 18 ? -7.354 1.537 11.969 1.00 0.00 18 VAL A N 17
ATOM 23955 C CA . VAL A 1 18 ? -8.103 2.639 12.562 1.00 0.00 18 VAL A CA 17
ATOM 23956 C C . VAL A 1 18 ? -7.165 3.681 13.161 1.00 0.00 18 VAL A C 17
ATOM 23957 O O . VAL A 1 18 ? -6.431 3.398 14.108 1.00 0.00 18 VAL A O 17
ATOM 23970 N N . ARG A 1 19 ? -7.196 4.887 12.604 1.00 0.00 19 ARG A N 17
ATOM 23971 C CA . ARG A 1 19 ? -6.348 5.971 13.083 1.00 0.00 19 ARG A CA 17
ATOM 23972 C C . ARG A 1 19 ? -6.339 6.022 14.608 1.00 0.00 19 ARG A C 17
ATOM 23973 O O . ARG A 1 19 ? -7.375 6.231 15.238 1.00 0.00 19 ARG A O 17
ATOM 23994 N N . GLY A 1 20 ? -5.162 5.827 15.195 1.00 0.00 20 GLY A N 17
ATOM 23995 C CA . GLY A 1 20 ? -5.041 5.854 16.641 1.00 0.00 20 GLY A CA 17
ATOM 23996 C C . GLY A 1 20 ? -4.861 7.258 17.182 1.00 0.00 20 GLY A C 17
ATOM 23997 O O . GLY A 1 20 ? -5.833 7.994 17.353 1.00 0.00 20 GLY A O 17
ATOM 24001 N N . TYR A 1 21 ? -3.615 7.630 17.454 1.00 0.00 21 TYR A N 17
ATOM 24002 C CA . TYR A 1 21 ? -3.311 8.954 17.983 1.00 0.00 21 TYR A CA 17
ATOM 24003 C C . TYR A 1 21 ? -2.541 9.786 16.962 1.00 0.00 21 TYR A C 17
ATOM 24004 O O . TYR A 1 21 ? -2.907 10.923 16.667 1.00 0.00 21 TYR A O 17
ATOM 24022 N N . ALA A 1 22 ? -1.471 9.208 16.425 1.00 0.00 22 ALA A N 17
ATOM 24023 C CA . ALA A 1 22 ? -0.649 9.893 15.435 1.00 0.00 22 ALA A CA 17
ATOM 24024 C C . ALA A 1 22 ? -0.534 9.072 14.155 1.00 0.00 22 ALA A C 17
ATOM 24025 O O . ALA A 1 22 ? 0.427 8.327 13.968 1.00 0.00 22 ALA A O 17
ATOM 24032 N N . GLY A 1 23 ? -1.521 9.214 13.275 1.00 0.00 23 GLY A N 17
ATOM 24033 C CA . GLY A 1 23 ? -1.511 8.478 12.024 1.00 0.00 23 GLY A CA 17
ATOM 24034 C C . GLY A 1 23 ? -1.615 6.980 12.232 1.00 0.00 23 GLY A C 17
ATOM 24035 O O . GLY A 1 23 ? -2.281 6.519 13.159 1.00 0.00 23 GLY A O 17
ATOM 24039 N N . PHE A 1 24 ? -0.956 6.217 11.365 1.00 0.00 24 PHE A N 17
ATOM 24040 C CA . PHE A 1 24 ? -0.980 4.762 11.456 1.00 0.00 24 PHE A CA 17
ATOM 24041 C C . PHE A 1 24 ? 0.390 4.219 11.852 1.00 0.00 24 PHE A C 17
ATOM 24042 O O . PHE A 1 24 ? 0.498 3.150 12.451 1.00 0.00 24 PHE A O 17
ATOM 24059 N N . GLY A 1 25 ? 1.437 4.966 11.511 1.00 0.00 25 GLY A N 17
ATOM 24060 C CA . GLY A 1 25 ? 2.786 4.544 11.838 1.00 0.00 25 GLY A CA 17
ATOM 24061 C C . GLY A 1 25 ? 3.374 3.619 10.790 1.00 0.00 25 GLY A C 17
ATOM 24062 O O . GLY A 1 25 ? 4.281 2.838 11.080 1.00 0.00 25 GLY A O 17
ATOM 24066 N N . LEU A 1 26 ? 2.855 3.704 9.570 1.00 0.00 26 LEU A N 17
ATOM 24067 C CA . LEU A 1 26 ? 3.333 2.866 8.476 1.00 0.00 26 LEU A CA 17
ATOM 24068 C C . LEU A 1 26 ? 4.178 3.676 7.498 1.00 0.00 26 LEU A C 17
ATOM 24069 O O . LEU A 1 26 ? 3.742 4.712 6.995 1.00 0.00 26 LEU A O 17
ATOM 24085 N N . THR A 1 27 ? 5.389 3.197 7.232 1.00 0.00 27 THR A N 17
ATOM 24086 C CA . THR A 1 27 ? 6.295 3.876 6.314 1.00 0.00 27 THR A CA 17
ATOM 24087 C C . THR A 1 27 ? 6.691 2.964 5.158 1.00 0.00 27 THR A C 17
ATOM 24088 O O . THR A 1 27 ? 6.621 1.739 5.268 1.00 0.00 27 THR A O 17
ATOM 24099 N N . LEU A 1 28 ? 7.109 3.568 4.051 1.00 0.00 28 LEU A N 17
ATOM 24100 C CA . LEU A 1 28 ? 7.518 2.810 2.874 1.00 0.00 28 LEU A CA 17
ATOM 24101 C C . LEU A 1 28 ? 8.916 3.220 2.421 1.00 0.00 28 LEU A C 17
ATOM 24102 O O . LEU A 1 28 ? 9.149 4.372 2.057 1.00 0.00 28 LEU A O 17
ATOM 24118 N N . GLY A 1 29 ? 9.843 2.267 2.444 1.00 0.00 29 GLY A N 17
ATOM 24119 C CA . GLY A 1 29 ? 11.206 2.548 2.032 1.00 0.00 29 GLY A CA 17
ATOM 24120 C C . GLY A 1 29 ? 11.454 2.204 0.577 1.00 0.00 29 GLY A C 17
ATOM 24121 O O . GLY A 1 29 ? 11.537 1.032 0.214 1.00 0.00 29 GLY A O 17
ATOM 24125 N N . GLY A 1 30 ? 11.570 3.230 -0.261 1.00 0.00 30 GLY A N 17
ATOM 24126 C CA . GLY A 1 30 ? 11.807 3.010 -1.676 1.00 0.00 30 GLY A CA 17
ATOM 24127 C C . GLY A 1 30 ? 10.827 3.764 -2.552 1.00 0.00 30 GLY A C 17
ATOM 24128 O O . GLY A 1 30 ? 10.604 4.959 -2.360 1.00 0.00 30 GLY A O 17
ATOM 24132 N N . GLY A 1 31 ? 10.241 3.065 -3.520 1.00 0.00 31 GLY A N 17
ATOM 24133 C CA . GLY A 1 31 ? 9.288 3.694 -4.416 1.00 0.00 31 GLY A CA 17
ATOM 24134 C C . GLY A 1 31 ? 9.959 4.576 -5.449 1.00 0.00 31 GLY A C 17
ATOM 24135 O O . GLY A 1 31 ? 11.171 4.496 -5.651 1.00 0.00 31 GLY A O 17
ATOM 24139 N N . ARG A 1 32 ? 9.170 5.420 -6.107 1.00 0.00 32 ARG A N 17
ATOM 24140 C CA . ARG A 1 32 ? 9.695 6.319 -7.128 1.00 0.00 32 ARG A CA 17
ATOM 24141 C C . ARG A 1 32 ? 10.691 7.304 -6.524 1.00 0.00 32 ARG A C 17
ATOM 24142 O O . ARG A 1 32 ? 10.315 8.190 -5.756 1.00 0.00 32 ARG A O 17
ATOM 24163 N N . ASP A 1 33 ? 11.962 7.144 -6.877 1.00 0.00 33 ASP A N 17
ATOM 24164 C CA . ASP A 1 33 ? 13.012 8.020 -6.371 1.00 0.00 33 ASP A CA 17
ATOM 24165 C C . ASP A 1 33 ? 13.525 8.945 -7.470 1.00 0.00 33 ASP A C 17
ATOM 24166 O O . ASP A 1 33 ? 13.447 8.621 -8.655 1.00 0.00 33 ASP A O 17
ATOM 24175 N N . VAL A 1 34 ? 14.050 10.099 -7.069 1.00 0.00 34 VAL A N 17
ATOM 24176 C CA . VAL A 1 34 ? 14.577 11.071 -8.020 1.00 0.00 34 VAL A CA 17
ATOM 24177 C C . VAL A 1 34 ? 15.861 10.566 -8.667 1.00 0.00 34 VAL A C 17
ATOM 24178 O O . VAL A 1 34 ? 16.370 11.168 -9.612 1.00 0.00 34 VAL A O 17
ATOM 24191 N N . ALA A 1 35 ? 16.380 9.455 -8.153 1.00 0.00 35 ALA A N 17
ATOM 24192 C CA . ALA A 1 35 ? 17.604 8.867 -8.683 1.00 0.00 35 ALA A CA 17
ATOM 24193 C C . ALA A 1 35 ? 17.333 7.498 -9.299 1.00 0.00 35 ALA A C 17
ATOM 24194 O O . ALA A 1 35 ? 18.120 7.003 -10.105 1.00 0.00 35 ALA A O 17
ATOM 24201 N N . GLY A 1 36 ? 16.216 6.891 -8.912 1.00 0.00 36 GLY A N 17
ATOM 24202 C CA . GLY A 1 36 ? 15.863 5.584 -9.435 1.00 0.00 36 GLY A CA 17
ATOM 24203 C C . GLY A 1 36 ? 14.437 5.192 -9.101 1.00 0.00 36 GLY A C 17
ATOM 24204 O O . GLY A 1 36 ? 13.677 5.993 -8.557 1.00 0.00 36 GLY A O 17
ATOM 24208 N N . ASP A 1 37 ? 14.073 3.957 -9.429 1.00 0.00 37 ASP A N 17
ATOM 24209 C CA . ASP A 1 37 ? 12.728 3.460 -9.161 1.00 0.00 37 ASP A CA 17
ATOM 24210 C C . ASP A 1 37 ? 12.779 2.144 -8.391 1.00 0.00 37 ASP A C 17
ATOM 24211 O O . ASP A 1 37 ? 13.084 1.093 -8.956 1.00 0.00 37 ASP A O 17
ATOM 24220 N N . THR A 1 38 ? 12.478 2.208 -7.098 1.00 0.00 38 THR A N 17
ATOM 24221 C CA . THR A 1 38 ? 12.492 1.023 -6.250 1.00 0.00 38 THR A CA 17
ATOM 24222 C C . THR A 1 38 ? 11.075 0.569 -5.918 1.00 0.00 38 THR A C 17
ATOM 24223 O O . THR A 1 38 ? 10.138 1.366 -5.862 1.00 0.00 38 THR A O 17
ATOM 24234 N N . PRO A 1 39 ? 10.911 -0.743 -5.690 1.00 0.00 39 PRO A N 17
ATOM 24235 C CA . PRO A 1 39 ? 9.611 -1.333 -5.357 1.00 0.00 39 PRO A CA 17
ATOM 24236 C C . PRO A 1 39 ? 9.131 -0.932 -3.967 1.00 0.00 39 PRO A C 17
ATOM 24237 O O . PRO A 1 39 ? 9.777 -1.238 -2.963 1.00 0.00 39 PRO A O 17
ATOM 24248 N N . LEU A 1 40 ? 7.995 -0.245 -3.913 1.00 0.00 40 LEU A N 17
ATOM 24249 C CA . LEU A 1 40 ? 7.428 0.198 -2.644 1.00 0.00 40 LEU A CA 17
ATOM 24250 C C . LEU A 1 40 ? 7.159 -0.989 -1.724 1.00 0.00 40 LEU A C 17
ATOM 24251 O O . LEU A 1 40 ? 6.536 -1.971 -2.128 1.00 0.00 40 LEU A O 17
ATOM 24267 N N . ALA A 1 41 ? 7.630 -0.889 -0.486 1.00 0.00 41 ALA A N 17
ATOM 24268 C CA . ALA A 1 41 ? 7.436 -1.952 0.493 1.00 0.00 41 ALA A CA 17
ATOM 24269 C C . ALA A 1 41 ? 7.620 -1.430 1.914 1.00 0.00 41 ALA A C 17
ATOM 24270 O O . ALA A 1 41 ? 8.416 -0.523 2.155 1.00 0.00 41 ALA A O 17
ATOM 24277 N N . VAL A 1 42 ? 6.877 -2.009 2.852 1.00 0.00 42 VAL A N 17
ATOM 24278 C CA . VAL A 1 42 ? 6.958 -1.602 4.250 1.00 0.00 42 VAL A CA 17
ATOM 24279 C C . VAL A 1 42 ? 8.409 -1.477 4.703 1.00 0.00 42 VAL A C 17
ATOM 24280 O O . VAL A 1 42 ? 9.193 -2.417 4.573 1.00 0.00 42 VAL A O 17
ATOM 24293 N N . ARG A 1 43 ? 8.758 -0.310 5.235 1.00 0.00 43 ARG A N 17
ATOM 24294 C CA . ARG A 1 43 ? 10.115 -0.062 5.707 1.00 0.00 43 ARG A CA 17
ATOM 24295 C C . ARG A 1 43 ? 10.192 -0.176 7.227 1.00 0.00 43 ARG A C 17
ATOM 24296 O O . ARG A 1 43 ? 10.836 -1.079 7.760 1.00 0.00 43 ARG A O 17
ATOM 24317 N N . GLY A 1 44 ? 9.530 0.746 7.919 1.00 0.00 44 GLY A N 17
ATOM 24318 C CA . GLY A 1 44 ? 9.536 0.731 9.370 1.00 0.00 44 GLY A CA 17
ATOM 24319 C C . GLY A 1 44 ? 8.146 0.579 9.955 1.00 0.00 44 GLY A C 17
ATOM 24320 O O . GLY A 1 44 ? 7.160 1.001 9.348 1.00 0.00 44 GLY A O 17
ATOM 24324 N N . LEU A 1 45 ? 8.065 -0.025 11.134 1.00 0.00 45 LEU A N 17
ATOM 24325 C CA . LEU A 1 45 ? 6.785 -0.234 11.801 1.00 0.00 45 LEU A CA 17
ATOM 24326 C C . LEU A 1 45 ? 6.719 0.545 13.111 1.00 0.00 45 LEU A C 17
ATOM 24327 O O . LEU A 1 45 ? 7.319 0.150 14.112 1.00 0.00 45 LEU A O 17
ATOM 24343 N N . LEU A 1 46 ? 5.986 1.653 13.098 1.00 0.00 46 LEU A N 17
ATOM 24344 C CA . LEU A 1 46 ? 5.839 2.487 14.286 1.00 0.00 46 LEU A CA 17
ATOM 24345 C C . LEU A 1 46 ? 5.526 1.637 15.513 1.00 0.00 46 LEU A C 17
ATOM 24346 O O . LEU A 1 46 ? 4.638 0.786 15.482 1.00 0.00 46 LEU A O 17
ATOM 24362 N N . LYS A 1 47 ? 6.261 1.875 16.594 1.00 0.00 47 LYS A N 17
ATOM 24363 C CA . LYS A 1 47 ? 6.060 1.135 17.835 1.00 0.00 47 LYS A CA 17
ATOM 24364 C C . LYS A 1 47 ? 4.710 1.474 18.458 1.00 0.00 47 LYS A C 17
ATOM 24365 O O . LYS A 1 47 ? 4.187 2.573 18.270 1.00 0.00 47 LYS A O 17
ATOM 24384 N N . ASP A 1 48 ? 4.152 0.525 19.202 1.00 0.00 48 ASP A N 17
ATOM 24385 C CA . ASP A 1 48 ? 2.864 0.725 19.856 1.00 0.00 48 ASP A CA 17
ATOM 24386 C C . ASP A 1 48 ? 1.872 1.394 18.910 1.00 0.00 48 ASP A C 17
ATOM 24387 O O . ASP A 1 48 ? 1.075 2.235 19.324 1.00 0.00 48 ASP A O 17
ATOM 24396 N N . GLY A 1 49 ? 1.929 1.017 17.636 1.00 0.00 49 GLY A N 17
ATOM 24397 C CA . GLY A 1 49 ? 1.032 1.592 16.651 1.00 0.00 49 GLY A CA 17
ATOM 24398 C C . GLY A 1 49 ? -0.028 0.611 16.190 1.00 0.00 49 GLY A C 17
ATOM 24399 O O . GLY A 1 49 ? 0.047 -0.588 16.459 1.00 0.00 49 GLY A O 17
ATOM 24403 N N . PRO A 1 50 ? -1.043 1.122 15.478 1.00 0.00 50 PRO A N 17
ATOM 24404 C CA . PRO A 1 50 ? -2.143 0.300 14.964 1.00 0.00 50 PRO A CA 17
ATOM 24405 C C . PRO A 1 50 ? -1.696 -0.630 13.842 1.00 0.00 50 PRO A C 17
ATOM 24406 O O . PRO A 1 50 ? -2.240 -1.720 13.672 1.00 0.00 50 PRO A O 17
ATOM 24417 N N . ALA A 1 51 ? -0.700 -0.192 13.078 1.00 0.00 51 ALA A N 17
ATOM 24418 C CA . ALA A 1 51 ? -0.179 -0.987 11.973 1.00 0.00 51 ALA A CA 17
ATOM 24419 C C . ALA A 1 51 ? 0.706 -2.120 12.481 1.00 0.00 51 ALA A C 17
ATOM 24420 O O . ALA A 1 51 ? 0.644 -3.241 11.977 1.00 0.00 51 ALA A O 17
ATOM 24427 N N . GLN A 1 52 ? 1.528 -1.820 13.482 1.00 0.00 52 GLN A N 17
ATOM 24428 C CA . GLN A 1 52 ? 2.425 -2.815 14.057 1.00 0.00 52 GLN A CA 17
ATOM 24429 C C . GLN A 1 52 ? 1.669 -3.760 14.984 1.00 0.00 52 GLN A C 17
ATOM 24430 O O . GLN A 1 52 ? 1.837 -4.977 14.918 1.00 0.00 52 GLN A O 17
ATOM 24444 N N . ARG A 1 53 ? 0.834 -3.190 15.848 1.00 0.00 53 ARG A N 17
ATOM 24445 C CA . ARG A 1 53 ? 0.053 -3.982 16.790 1.00 0.00 53 ARG A CA 17
ATOM 24446 C C . ARG A 1 53 ? -0.807 -5.008 16.057 1.00 0.00 53 ARG A C 17
ATOM 24447 O O . ARG A 1 53 ? -0.917 -6.158 16.483 1.00 0.00 53 ARG A O 17
ATOM 24468 N N . CYS A 1 54 ? -1.414 -4.583 14.954 1.00 0.00 54 CYS A N 17
ATOM 24469 C CA . CYS A 1 54 ? -2.265 -5.463 14.162 1.00 0.00 54 CYS A CA 17
ATOM 24470 C C . CYS A 1 54 ? -1.513 -6.729 13.761 1.00 0.00 54 CYS A C 17
ATOM 24471 O O . CYS A 1 54 ? -2.092 -7.812 13.695 1.00 0.00 54 CYS A O 17
ATOM 24479 N N . GLY A 1 55 ? -0.220 -6.582 13.491 1.00 0.00 55 GLY A N 17
ATOM 24480 C CA . GLY A 1 55 ? 0.589 -7.721 13.097 1.00 0.00 55 GLY A CA 17
ATOM 24481 C C . GLY A 1 55 ? 0.128 -8.336 11.791 1.00 0.00 55 GLY A C 17
ATOM 24482 O O . GLY A 1 55 ? 0.039 -9.558 11.670 1.00 0.00 55 GLY A O 17
ATOM 24486 N N . ARG A 1 56 ? -0.169 -7.489 10.812 1.00 0.00 56 ARG A N 17
ATOM 24487 C CA . ARG A 1 56 ? -0.628 -7.957 9.509 1.00 0.00 56 ARG A CA 17
ATOM 24488 C C . ARG A 1 56 ? 0.455 -7.766 8.451 1.00 0.00 56 ARG A C 17
ATOM 24489 O O . ARG A 1 56 ? 0.676 -8.637 7.609 1.00 0.00 56 ARG A O 17
ATOM 24510 N N . LEU A 1 57 ? 1.127 -6.620 8.499 1.00 0.00 57 LEU A N 17
ATOM 24511 C CA . LEU A 1 57 ? 2.186 -6.314 7.545 1.00 0.00 57 LEU A CA 17
ATOM 24512 C C . LEU A 1 57 ? 3.543 -6.248 8.240 1.00 0.00 57 LEU A C 17
ATOM 24513 O O . LEU A 1 57 ? 3.655 -5.739 9.354 1.00 0.00 57 LEU A O 17
ATOM 24529 N N . GLU A 1 58 ? 4.570 -6.765 7.572 1.00 0.00 58 GLU A N 17
ATOM 24530 C CA . GLU A 1 58 ? 5.919 -6.762 8.126 1.00 0.00 58 GLU A CA 17
ATOM 24531 C C . GLU A 1 58 ? 6.928 -6.261 7.098 1.00 0.00 58 GLU A C 17
ATOM 24532 O O . GLU A 1 58 ? 6.773 -6.487 5.898 1.00 0.00 58 GLU A O 17
ATOM 24544 N N . VAL A 1 59 ? 7.963 -5.578 7.577 1.00 0.00 59 VAL A N 17
ATOM 24545 C CA . VAL A 1 59 ? 8.999 -5.044 6.701 1.00 0.00 59 VAL A CA 17
ATOM 24546 C C . VAL A 1 59 ? 9.345 -6.033 5.593 1.00 0.00 59 VAL A C 17
ATOM 24547 O O . VAL A 1 59 ? 9.699 -7.181 5.860 1.00 0.00 59 VAL A O 17
ATOM 24560 N N . GLY A 1 60 ? 9.241 -5.579 4.348 1.00 0.00 60 GLY A N 17
ATOM 24561 C CA . GLY A 1 60 ? 9.546 -6.436 3.218 1.00 0.00 60 GLY A CA 17
ATOM 24562 C C . GLY A 1 60 ? 8.351 -6.647 2.310 1.00 0.00 60 GLY A C 17
ATOM 24563 O O . GLY A 1 60 ? 8.506 -6.991 1.138 1.00 0.00 60 GLY A O 17
ATOM 24567 N N . ASP A 1 61 ? 7.156 -6.441 2.851 1.00 0.00 61 ASP A N 17
ATOM 24568 C CA . ASP A 1 61 ? 5.929 -6.610 2.081 1.00 0.00 61 ASP A CA 17
ATOM 24569 C C . ASP A 1 61 ? 5.914 -5.683 0.870 1.00 0.00 61 ASP A C 17
ATOM 24570 O O . ASP A 1 61 ? 6.281 -4.511 0.968 1.00 0.00 61 ASP A O 17
ATOM 24579 N N . LEU A 1 62 ? 5.489 -6.214 -0.271 1.00 0.00 62 LEU A N 17
ATOM 24580 C CA . LEU A 1 62 ? 5.427 -5.434 -1.502 1.00 0.00 62 LEU A CA 17
ATOM 24581 C C . LEU A 1 62 ? 4.047 -4.810 -1.683 1.00 0.00 62 LEU A C 17
ATOM 24582 O O . LEU A 1 62 ? 3.026 -5.477 -1.514 1.00 0.00 62 LEU A O 17
ATOM 24598 N N . VAL A 1 63 ? 4.024 -3.527 -2.029 1.00 0.00 63 VAL A N 17
ATOM 24599 C CA . VAL A 1 63 ? 2.770 -2.813 -2.236 1.00 0.00 63 VAL A CA 17
ATOM 24600 C C . VAL A 1 63 ? 2.442 -2.697 -3.721 1.00 0.00 63 VAL A C 17
ATOM 24601 O O . VAL A 1 63 ? 3.238 -2.176 -4.504 1.00 0.00 63 VAL A O 17
ATOM 24614 N N . LEU A 1 64 ? 1.267 -3.185 -4.102 1.00 0.00 64 LEU A N 17
ATOM 24615 C CA . LEU A 1 64 ? 0.833 -3.136 -5.494 1.00 0.00 64 LEU A CA 17
ATOM 24616 C C . LEU A 1 64 ? -0.094 -1.949 -5.733 1.00 0.00 64 LEU A C 17
ATOM 24617 O O . LEU A 1 64 ? -0.004 -1.274 -6.759 1.00 0.00 64 LEU A O 17
ATOM 24633 N N . HIS A 1 65 ? -0.985 -1.698 -4.779 1.00 0.00 65 HIS A N 17
ATOM 24634 C CA . HIS A 1 65 ? -1.928 -0.590 -4.884 1.00 0.00 65 HIS A CA 17
ATOM 24635 C C . HIS A 1 65 ? -2.268 -0.033 -3.505 1.00 0.00 65 HIS A C 17
ATOM 24636 O O . HIS A 1 65 ? -1.888 -0.605 -2.483 1.00 0.00 65 HIS A O 17
ATOM 24651 N N . ILE A 1 66 ? -2.984 1.086 -3.485 1.00 0.00 66 ILE A N 17
ATOM 24652 C CA . ILE A 1 66 ? -3.375 1.720 -2.232 1.00 0.00 66 ILE A CA 17
ATOM 24653 C C . ILE A 1 66 ? -4.726 2.414 -2.365 1.00 0.00 66 ILE A C 17
ATOM 24654 O O . ILE A 1 66 ? -4.967 3.147 -3.324 1.00 0.00 66 ILE A O 17
ATOM 24670 N N . ASN A 1 67 ? -5.603 2.181 -1.395 1.00 0.00 67 ASN A N 17
ATOM 24671 C CA . ASN A 1 67 ? -6.931 2.785 -1.403 1.00 0.00 67 ASN A CA 17
ATOM 24672 C C . ASN A 1 67 ? -7.620 2.567 -2.746 1.00 0.00 67 ASN A C 17
ATOM 24673 O O . ASN A 1 67 ? -8.184 3.495 -3.324 1.00 0.00 67 ASN A O 17
ATOM 24684 N N . GLY A 1 68 ? -7.569 1.332 -3.238 1.00 0.00 68 GLY A N 17
ATOM 24685 C CA . GLY A 1 68 ? -8.193 1.014 -4.509 1.00 0.00 68 GLY A CA 17
ATOM 24686 C C . GLY A 1 68 ? -7.675 1.879 -5.641 1.00 0.00 68 GLY A C 17
ATOM 24687 O O . GLY A 1 68 ? -8.338 2.033 -6.666 1.00 0.00 68 GLY A O 17
ATOM 24691 N N . GLU A 1 69 ? -6.487 2.446 -5.455 1.00 0.00 69 GLU A N 17
ATOM 24692 C CA . GLU A 1 69 ? -5.883 3.302 -6.469 1.00 0.00 69 GLU A CA 17
ATOM 24693 C C . GLU A 1 69 ? -4.593 2.686 -7.004 1.00 0.00 69 GLU A C 17
ATOM 24694 O O . GLU A 1 69 ? -3.919 1.928 -6.306 1.00 0.00 69 GLU A O 17
ATOM 24706 N N . SER A 1 70 ? -4.257 3.016 -8.247 1.00 0.00 70 SER A N 17
ATOM 24707 C CA . SER A 1 70 ? -3.051 2.492 -8.877 1.00 0.00 70 SER A CA 17
ATOM 24708 C C . SER A 1 70 ? -1.841 3.355 -8.536 1.00 0.00 70 SER A C 17
ATOM 24709 O O . SER A 1 70 ? -1.886 4.581 -8.647 1.00 0.00 70 SER A O 17
ATOM 24717 N N . THR A 1 71 ? -0.757 2.707 -8.121 1.00 0.00 71 THR A N 17
ATOM 24718 C CA . THR A 1 71 ? 0.466 3.414 -7.762 1.00 0.00 71 THR A CA 17
ATOM 24719 C C . THR A 1 71 ? 1.343 3.652 -8.986 1.00 0.00 71 THR A C 17
ATOM 24720 O O . THR A 1 71 ? 2.378 4.312 -8.900 1.00 0.00 71 THR A O 17
ATOM 24731 N N . GLN A 1 72 ? 0.921 3.111 -10.125 1.00 0.00 72 GLN A N 17
ATOM 24732 C CA . GLN A 1 72 ? 1.669 3.266 -11.367 1.00 0.00 72 GLN A CA 17
ATOM 24733 C C . GLN A 1 72 ? 1.929 4.738 -11.666 1.00 0.00 72 GLN A C 17
ATOM 24734 O O . GLN A 1 72 ? 2.894 5.083 -12.345 1.00 0.00 72 GLN A O 17
ATOM 24748 N N . GLY A 1 73 ? 1.059 5.604 -11.153 1.00 0.00 73 GLY A N 17
ATOM 24749 C CA . GLY A 1 73 ? 1.212 7.030 -11.377 1.00 0.00 73 GLY A CA 17
ATOM 24750 C C . GLY A 1 73 ? 1.372 7.805 -10.084 1.00 0.00 73 GLY A C 17
ATOM 24751 O O . GLY A 1 73 ? 1.108 9.008 -10.036 1.00 0.00 73 GLY A O 17
ATOM 24755 N N . LEU A 1 74 ? 1.803 7.118 -9.033 1.00 0.00 74 LEU A N 17
ATOM 24756 C CA . LEU A 1 74 ? 1.996 7.749 -7.732 1.00 0.00 74 LEU A CA 17
ATOM 24757 C C . LEU A 1 74 ? 3.433 7.579 -7.251 1.00 0.00 74 LEU A C 17
ATOM 24758 O O . LEU A 1 74 ? 4.028 6.510 -7.401 1.00 0.00 74 LEU A O 17
ATOM 24774 N N . THR A 1 75 ? 3.988 8.638 -6.671 1.00 0.00 75 THR A N 17
ATOM 24775 C CA . THR A 1 75 ? 5.355 8.606 -6.167 1.00 0.00 75 THR A CA 17
ATOM 24776 C C . THR A 1 75 ? 5.379 8.420 -4.654 1.00 0.00 75 THR A C 17
ATOM 24777 O O . THR A 1 75 ? 4.346 8.514 -3.990 1.00 0.00 75 THR A O 17
ATOM 24788 N N . HIS A 1 76 ? 6.564 8.155 -4.114 1.00 0.00 76 HIS A N 17
ATOM 24789 C CA . HIS A 1 76 ? 6.723 7.956 -2.678 1.00 0.00 76 HIS A CA 17
ATOM 24790 C C . HIS A 1 76 ? 5.941 9.007 -1.895 1.00 0.00 76 HIS A C 17
ATOM 24791 O O . HIS A 1 76 ? 5.446 8.738 -0.801 1.00 0.00 76 HIS A O 17
ATOM 24806 N N . ALA A 1 77 ? 5.836 10.204 -2.462 1.00 0.00 77 ALA A N 17
ATOM 24807 C CA . ALA A 1 77 ? 5.114 11.294 -1.818 1.00 0.00 77 ALA A CA 17
ATOM 24808 C C . ALA A 1 77 ? 3.606 11.118 -1.968 1.00 0.00 77 ALA A C 17
ATOM 24809 O O . ALA A 1 77 ? 2.859 11.237 -0.997 1.00 0.00 77 ALA A O 17
ATOM 24816 N N . GLN A 1 78 ? 3.167 10.836 -3.190 1.00 0.00 78 GLN A N 17
ATOM 24817 C CA . GLN A 1 78 ? 1.748 10.646 -3.467 1.00 0.00 78 GLN A CA 17
ATOM 24818 C C . GLN A 1 78 ? 1.184 9.490 -2.648 1.00 0.00 78 GLN A C 17
ATOM 24819 O O . GLN A 1 78 ? 0.224 9.658 -1.897 1.00 0.00 78 GLN A O 17
ATOM 24833 N N . ALA A 1 79 ? 1.787 8.315 -2.799 1.00 0.00 79 ALA A N 17
ATOM 24834 C CA . ALA A 1 79 ? 1.346 7.131 -2.072 1.00 0.00 79 ALA A CA 17
ATOM 24835 C C . ALA A 1 79 ? 1.018 7.467 -0.622 1.00 0.00 79 ALA A C 17
ATOM 24836 O O . ALA A 1 79 ? 0.024 6.992 -0.073 1.00 0.00 79 ALA A O 17
ATOM 24843 N N . VAL A 1 80 ? 1.861 8.290 -0.005 1.00 0.00 80 VAL A N 17
ATOM 24844 C CA . VAL A 1 80 ? 1.661 8.690 1.383 1.00 0.00 80 VAL A CA 17
ATOM 24845 C C . VAL A 1 80 ? 0.470 9.633 1.516 1.00 0.00 80 VAL A C 17
ATOM 24846 O O . VAL A 1 80 ? -0.268 9.581 2.499 1.00 0.00 80 VAL A O 17
ATOM 24859 N N . GLU A 1 81 ? 0.289 10.494 0.519 1.00 0.00 81 GLU A N 17
ATOM 24860 C CA . GLU A 1 81 ? -0.812 11.449 0.526 1.00 0.00 81 GLU A CA 17
ATOM 24861 C C . GLU A 1 81 ? -2.155 10.732 0.429 1.00 0.00 81 GLU A C 17
ATOM 24862 O O . GLU A 1 81 ? -3.069 10.992 1.213 1.00 0.00 81 GLU A O 17
ATOM 24874 N N . ARG A 1 82 ? -2.268 9.827 -0.538 1.00 0.00 82 ARG A N 17
ATOM 24875 C CA . ARG A 1 82 ? -3.499 9.072 -0.739 1.00 0.00 82 ARG A CA 17
ATOM 24876 C C . ARG A 1 82 ? -3.983 8.462 0.573 1.00 0.00 82 ARG A C 17
ATOM 24877 O O . ARG A 1 82 ? -5.123 8.676 0.985 1.00 0.00 82 ARG A O 17
ATOM 24898 N N . ILE A 1 83 ? -3.109 7.701 1.223 1.00 0.00 83 ILE A N 17
ATOM 24899 C CA . ILE A 1 83 ? -3.447 7.060 2.488 1.00 0.00 83 ILE A CA 17
ATOM 24900 C C . ILE A 1 83 ? -3.976 8.076 3.494 1.00 0.00 83 ILE A C 17
ATOM 24901 O O . ILE A 1 83 ? -5.094 7.946 3.994 1.00 0.00 83 ILE A O 17
ATOM 24917 N N . ARG A 1 84 ? -3.167 9.089 3.786 1.00 0.00 84 ARG A N 17
ATOM 24918 C CA . ARG A 1 84 ? -3.553 10.128 4.733 1.00 0.00 84 ARG A CA 17
ATOM 24919 C C . ARG A 1 84 ? -4.928 10.693 4.389 1.00 0.00 84 ARG A C 17
ATOM 24920 O O . ARG A 1 84 ? -5.825 10.726 5.231 1.00 0.00 84 ARG A O 17
ATOM 24941 N N . ALA A 1 85 ? -5.086 11.136 3.146 1.00 0.00 85 ALA A N 17
ATOM 24942 C CA . ALA A 1 85 ? -6.351 11.697 2.690 1.00 0.00 85 ALA A CA 17
ATOM 24943 C C . ALA A 1 85 ? -7.441 10.632 2.646 1.00 0.00 85 ALA A C 17
ATOM 24944 O O . ALA A 1 85 ? -8.624 10.944 2.513 1.00 0.00 85 ALA A O 17
ATOM 24951 N N . GLY A 1 86 ? -7.034 9.371 2.758 1.00 0.00 86 GLY A N 17
ATOM 24952 C CA . GLY A 1 86 ? -7.989 8.278 2.728 1.00 0.00 86 GLY A CA 17
ATOM 24953 C C . GLY A 1 86 ? -9.106 8.456 3.737 1.00 0.00 86 GLY A C 17
ATOM 24954 O O . GLY A 1 86 ? -10.192 7.902 3.576 1.00 0.00 86 GLY A O 17
ATOM 24958 N N . GLY A 1 87 ? -8.837 9.231 4.784 1.00 0.00 87 GLY A N 17
ATOM 24959 C CA . GLY A 1 87 ? -9.837 9.464 5.810 1.00 0.00 87 GLY A CA 17
ATOM 24960 C C . GLY A 1 87 ? -9.524 8.736 7.102 1.00 0.00 87 GLY A C 17
ATOM 24961 O O . GLY A 1 87 ? -8.374 8.400 7.387 1.00 0.00 87 GLY A O 17
ATOM 24965 N N . PRO A 1 88 ? -10.564 8.483 7.910 1.00 0.00 88 PRO A N 17
ATOM 24966 C CA . PRO A 1 88 ? -10.418 7.789 9.193 1.00 0.00 88 PRO A CA 17
ATOM 24967 C C . PRO A 1 88 ? -10.069 6.315 9.018 1.00 0.00 88 PRO A C 17
ATOM 24968 O O . PRO A 1 88 ? -9.628 5.656 9.960 1.00 0.00 88 PRO A O 17
ATOM 24979 N N . GLN A 1 89 ? -10.270 5.803 7.807 1.00 0.00 89 GLN A N 17
ATOM 24980 C CA . GLN A 1 89 ? -9.976 4.406 7.510 1.00 0.00 89 GLN A CA 17
ATOM 24981 C C . GLN A 1 89 ? -8.862 4.293 6.475 1.00 0.00 89 GLN A C 17
ATOM 24982 O O . GLN A 1 89 ? -8.858 5.006 5.471 1.00 0.00 89 GLN A O 17
ATOM 24996 N N . LEU A 1 90 ? -7.919 3.392 6.725 1.00 0.00 90 LEU A N 17
ATOM 24997 C CA . LEU A 1 90 ? -6.798 3.184 5.815 1.00 0.00 90 LEU A CA 17
ATOM 24998 C C . LEU A 1 90 ? -7.014 1.940 4.960 1.00 0.00 90 LEU A C 17
ATOM 24999 O O . LEU A 1 90 ? -7.730 1.019 5.355 1.00 0.00 90 LEU A O 17
ATOM 25015 N N . HIS A 1 91 ? -6.390 1.918 3.786 1.00 0.00 91 HIS A N 17
ATOM 25016 C CA . HIS A 1 91 ? -6.512 0.785 2.876 1.00 0.00 91 HIS A CA 17
ATOM 25017 C C . HIS A 1 91 ? -5.280 0.670 1.983 1.00 0.00 91 HIS A C 17
ATOM 25018 O O . HIS A 1 91 ? -4.929 1.610 1.268 1.00 0.00 91 HIS A O 17
ATOM 25033 N N . LEU A 1 92 ? -4.627 -0.486 2.029 1.00 0.00 92 LEU A N 17
ATOM 25034 C CA . LEU A 1 92 ? -3.434 -0.724 1.225 1.00 0.00 92 LEU A CA 17
ATOM 25035 C C . LEU A 1 92 ? -3.407 -2.156 0.701 1.00 0.00 92 LEU A C 17
ATOM 25036 O O . LEU A 1 92 ? -3.728 -3.099 1.424 1.00 0.00 92 LEU A O 17
ATOM 25052 N N . VAL A 1 93 ? -3.020 -2.311 -0.562 1.00 0.00 93 VAL A N 17
ATOM 25053 C CA . VAL A 1 93 ? -2.947 -3.629 -1.182 1.00 0.00 93 VAL A CA 17
ATOM 25054 C C . VAL A 1 93 ? -1.526 -4.179 -1.140 1.00 0.00 93 VAL A C 17
ATOM 25055 O O . VAL A 1 93 ? -0.639 -3.690 -1.840 1.00 0.00 93 VAL A O 17
ATOM 25068 N N . ILE A 1 94 ? -1.316 -5.198 -0.313 1.00 0.00 94 ILE A N 17
ATOM 25069 C CA . ILE A 1 94 ? -0.003 -5.816 -0.181 1.00 0.00 94 ILE A CA 17
ATOM 25070 C C . ILE A 1 94 ? 0.026 -7.193 -0.835 1.00 0.00 94 ILE A C 17
ATOM 25071 O O . ILE A 1 94 ? -0.953 -7.938 -0.780 1.00 0.00 94 ILE A O 17
ATOM 25087 N N . ARG A 1 95 ? 1.155 -7.526 -1.452 1.00 0.00 95 ARG A N 17
ATOM 25088 C CA . ARG A 1 95 ? 1.311 -8.814 -2.116 1.00 0.00 95 ARG A CA 17
ATOM 25089 C C . ARG A 1 95 ? 2.396 -9.647 -1.439 1.00 0.00 95 ARG A C 17
ATOM 25090 O O . ARG A 1 95 ? 3.432 -9.120 -1.030 1.00 0.00 95 ARG A O 17
ATOM 25111 N N . ARG A 1 96 ? 2.151 -10.948 -1.323 1.00 0.00 96 ARG A N 17
ATOM 25112 C CA . ARG A 1 96 ? 3.106 -11.852 -0.694 1.00 0.00 96 ARG A CA 17
ATOM 25113 C C . ARG A 1 96 ? 3.944 -12.575 -1.745 1.00 0.00 96 ARG A C 17
ATOM 25114 O O . ARG A 1 96 ? 3.453 -13.427 -2.487 1.00 0.00 96 ARG A O 17
ATOM 25135 N N . PRO A 1 97 ? 5.238 -12.228 -1.812 1.00 0.00 97 PRO A N 17
ATOM 25136 C CA . PRO A 1 97 ? 6.171 -12.832 -2.768 1.00 0.00 97 PRO A CA 17
ATOM 25137 C C . PRO A 1 97 ? 6.477 -14.289 -2.438 1.00 0.00 97 PRO A C 17
ATOM 25138 O O . PRO A 1 97 ? 5.910 -14.857 -1.504 1.00 0.00 97 PRO A O 17
ATOM 25149 N N . LEU A 1 98 ? 7.377 -14.888 -3.210 1.00 0.00 98 LEU A N 17
ATOM 25150 C CA . LEU A 1 98 ? 7.760 -16.280 -2.999 1.00 0.00 98 LEU A CA 17
ATOM 25151 C C . LEU A 1 98 ? 8.530 -16.441 -1.693 1.00 0.00 98 LEU A C 17
ATOM 25152 O O . LEU A 1 98 ? 9.631 -15.912 -1.540 1.00 0.00 98 LEU A O 17
ATOM 25168 N N . SER A 1 99 ? 7.945 -17.177 -0.753 1.00 0.00 99 SER A N 17
ATOM 25169 C CA . SER A 1 99 ? 8.575 -17.407 0.541 1.00 0.00 99 SER A CA 17
ATOM 25170 C C . SER A 1 99 ? 9.392 -18.696 0.527 1.00 0.00 99 SER A C 17
ATOM 25171 O O . SER A 1 99 ? 8.901 -19.759 0.903 1.00 0.00 99 SER A O 17
ATOM 25179 N N . GLY A 1 100 ? 10.643 -18.591 0.088 1.00 0.00 100 GLY A N 17
ATOM 25180 C CA . GLY A 1 100 ? 11.509 -19.755 0.032 1.00 0.00 100 GLY A CA 17
ATOM 25181 C C . GLY A 1 100 ? 12.854 -19.508 0.685 1.00 0.00 100 GLY A C 17
ATOM 25182 O O . GLY A 1 100 ? 13.194 -18.383 1.052 1.00 0.00 100 GLY A O 17
ATOM 25186 N N . PRO A 1 101 ? 13.647 -20.580 0.839 1.00 0.00 101 PRO A N 17
ATOM 25187 C CA . PRO A 1 101 ? 14.975 -20.500 1.454 1.00 0.00 101 PRO A CA 17
ATOM 25188 C C . PRO A 1 101 ? 15.978 -19.763 0.573 1.00 0.00 101 PRO A C 17
ATOM 25189 O O . PRO A 1 101 ? 16.246 -20.173 -0.556 1.00 0.00 101 PRO A O 17
ATOM 25200 N N . SER A 1 102 ? 16.530 -18.673 1.097 1.00 0.00 102 SER A N 17
ATOM 25201 C CA . SER A 1 102 ? 17.501 -17.876 0.356 1.00 0.00 102 SER A CA 17
ATOM 25202 C C . SER A 1 102 ? 18.631 -17.410 1.270 1.00 0.00 102 SER A C 17
ATOM 25203 O O . SER A 1 102 ? 18.442 -16.527 2.107 1.00 0.00 102 SER A O 17
ATOM 25211 N N . SER A 1 103 ? 19.805 -18.009 1.102 1.00 0.00 103 SER A N 17
ATOM 25212 C CA . SER A 1 103 ? 20.965 -17.659 1.913 1.00 0.00 103 SER A CA 17
ATOM 25213 C C . SER A 1 103 ? 21.512 -16.291 1.517 1.00 0.00 103 SER A C 17
ATOM 25214 O O . SER A 1 103 ? 21.040 -15.674 0.563 1.00 0.00 103 SER A O 17
ATOM 25222 N N . GLY A 1 104 ? 22.511 -15.823 2.259 1.00 0.00 104 GLY A N 17
ATOM 25223 C CA . GLY A 1 104 ? 23.106 -14.531 1.971 1.00 0.00 104 GLY A CA 17
ATOM 25224 C C . GLY A 1 104 ? 22.075 -13.493 1.574 1.00 0.00 104 GLY A C 17
ATOM 25225 O O . GLY A 1 104 ? 22.066 -12.382 2.104 1.00 0.00 104 GLY A O 17
ATOM 25229 N N . GLY A 1 1 ? -14.447 0.068 -3.349 1.00 0.00 1 GLY A N 18
ATOM 25230 C CA . GLY A 1 1 ? -15.036 -0.680 -4.445 1.00 0.00 1 GLY A CA 18
ATOM 25231 C C . GLY A 1 1 ? -14.414 -2.052 -4.611 1.00 0.00 1 GLY A C 18
ATOM 25232 O O . GLY A 1 1 ? -13.771 -2.331 -5.623 1.00 0.00 1 GLY A O 18
ATOM 25236 N N . SER A 1 2 ? -14.604 -2.911 -3.614 1.00 0.00 2 SER A N 18
ATOM 25237 C CA . SER A 1 2 ? -14.052 -4.260 -3.652 1.00 0.00 2 SER A CA 18
ATOM 25238 C C . SER A 1 2 ? -14.912 -5.175 -4.518 1.00 0.00 2 SER A C 18
ATOM 25239 O O . SER A 1 2 ? -15.793 -5.874 -4.018 1.00 0.00 2 SER A O 18
ATOM 25247 N N . SER A 1 3 ? -14.649 -5.165 -5.821 1.00 0.00 3 SER A N 18
ATOM 25248 C CA . SER A 1 3 ? -15.401 -5.990 -6.759 1.00 0.00 3 SER A CA 18
ATOM 25249 C C . SER A 1 3 ? -14.673 -7.303 -7.032 1.00 0.00 3 SER A C 18
ATOM 25250 O O . SER A 1 3 ? -13.555 -7.515 -6.564 1.00 0.00 3 SER A O 18
ATOM 25258 N N . GLY A 1 4 ? -15.317 -8.183 -7.793 1.00 0.00 4 GLY A N 18
ATOM 25259 C CA . GLY A 1 4 ? -14.717 -9.464 -8.115 1.00 0.00 4 GLY A CA 18
ATOM 25260 C C . GLY A 1 4 ? -15.159 -10.565 -7.171 1.00 0.00 4 GLY A C 18
ATOM 25261 O O . GLY A 1 4 ? -15.821 -10.303 -6.167 1.00 0.00 4 GLY A O 18
ATOM 25265 N N . SER A 1 5 ? -14.794 -11.802 -7.494 1.00 0.00 5 SER A N 18
ATOM 25266 C CA . SER A 1 5 ? -15.161 -12.947 -6.671 1.00 0.00 5 SER A CA 18
ATOM 25267 C C . SER A 1 5 ? -14.017 -13.337 -5.740 1.00 0.00 5 SER A C 18
ATOM 25268 O O . SER A 1 5 ? -12.849 -13.302 -6.126 1.00 0.00 5 SER A O 18
ATOM 25276 N N . SER A 1 6 ? -14.362 -13.707 -4.511 1.00 0.00 6 SER A N 18
ATOM 25277 C CA . SER A 1 6 ? -13.365 -14.100 -3.522 1.00 0.00 6 SER A CA 18
ATOM 25278 C C . SER A 1 6 ? -13.583 -15.542 -3.074 1.00 0.00 6 SER A C 18
ATOM 25279 O O . SER A 1 6 ? -14.542 -16.194 -3.485 1.00 0.00 6 SER A O 18
ATOM 25287 N N . GLY A 1 7 ? -12.683 -16.034 -2.227 1.00 0.00 7 GLY A N 18
ATOM 25288 C CA . GLY A 1 7 ? -12.794 -17.396 -1.737 1.00 0.00 7 GLY A CA 18
ATOM 25289 C C . GLY A 1 7 ? -11.487 -17.915 -1.170 1.00 0.00 7 GLY A C 18
ATOM 25290 O O . GLY A 1 7 ? -11.475 -18.587 -0.139 1.00 0.00 7 GLY A O 18
ATOM 25294 N N . GLN A 1 8 ? -10.386 -17.605 -1.846 1.00 0.00 8 GLN A N 18
ATOM 25295 C CA . GLN A 1 8 ? -9.069 -18.048 -1.404 1.00 0.00 8 GLN A CA 18
ATOM 25296 C C . GLN A 1 8 ? -8.390 -16.976 -0.557 1.00 0.00 8 GLN A C 18
ATOM 25297 O O . GLN A 1 8 ? -7.920 -17.249 0.547 1.00 0.00 8 GLN A O 18
ATOM 25311 N N . ALA A 1 9 ? -8.341 -15.756 -1.083 1.00 0.00 9 ALA A N 18
ATOM 25312 C CA . ALA A 1 9 ? -7.721 -14.643 -0.375 1.00 0.00 9 ALA A CA 18
ATOM 25313 C C . ALA A 1 9 ? -6.216 -14.847 -0.242 1.00 0.00 9 ALA A C 18
ATOM 25314 O O . ALA A 1 9 ? -5.641 -14.621 0.823 1.00 0.00 9 ALA A O 18
ATOM 25321 N N . SER A 1 10 ? -5.584 -15.277 -1.329 1.00 0.00 10 SER A N 18
ATOM 25322 C CA . SER A 1 10 ? -4.145 -15.516 -1.333 1.00 0.00 10 SER A CA 18
ATOM 25323 C C . SER A 1 10 ? -3.428 -14.505 -2.223 1.00 0.00 10 SER A C 18
ATOM 25324 O O . SER A 1 10 ? -2.460 -13.871 -1.807 1.00 0.00 10 SER A O 18
ATOM 25332 N N . GLY A 1 11 ? -3.913 -14.361 -3.453 1.00 0.00 11 GLY A N 18
ATOM 25333 C CA . GLY A 1 11 ? -3.308 -13.427 -4.384 1.00 0.00 11 GLY A CA 18
ATOM 25334 C C . GLY A 1 11 ? -3.067 -12.065 -3.764 1.00 0.00 11 GLY A C 18
ATOM 25335 O O . GLY A 1 11 ? -2.028 -11.831 -3.145 1.00 0.00 11 GLY A O 18
ATOM 25339 N N . HIS A 1 12 ? -4.028 -11.161 -3.931 1.00 0.00 12 HIS A N 18
ATOM 25340 C CA . HIS A 1 12 ? -3.914 -9.814 -3.383 1.00 0.00 12 HIS A CA 18
ATOM 25341 C C . HIS A 1 12 ? -4.884 -9.616 -2.222 1.00 0.00 12 HIS A C 18
ATOM 25342 O O . HIS A 1 12 ? -5.917 -10.281 -2.143 1.00 0.00 12 HIS A O 18
ATOM 25357 N N . PHE A 1 13 ? -4.544 -8.698 -1.324 1.00 0.00 13 PHE A N 18
ATOM 25358 C CA . PHE A 1 13 ? -5.383 -8.414 -0.166 1.00 0.00 13 PHE A CA 18
ATOM 25359 C C . PHE A 1 13 ? -5.243 -6.956 0.263 1.00 0.00 13 PHE A C 18
ATOM 25360 O O . PHE A 1 13 ? -4.337 -6.251 -0.183 1.00 0.00 13 PHE A O 18
ATOM 25377 N N . SER A 1 14 ? -6.146 -6.511 1.130 1.00 0.00 14 SER A N 18
ATOM 25378 C CA . SER A 1 14 ? -6.127 -5.136 1.616 1.00 0.00 14 SER A CA 18
ATOM 25379 C C . SER A 1 14 ? -5.903 -5.097 3.125 1.00 0.00 14 SER A C 18
ATOM 25380 O O . SER A 1 14 ? -6.058 -6.105 3.814 1.00 0.00 14 SER A O 18
ATOM 25388 N N . VAL A 1 15 ? -5.536 -3.924 3.632 1.00 0.00 15 VAL A N 18
ATOM 25389 C CA . VAL A 1 15 ? -5.291 -3.751 5.059 1.00 0.00 15 VAL A CA 18
ATOM 25390 C C . VAL A 1 15 ? -6.251 -2.731 5.661 1.00 0.00 15 VAL A C 18
ATOM 25391 O O . VAL A 1 15 ? -6.430 -1.639 5.124 1.00 0.00 15 VAL A O 18
ATOM 25404 N N . GLU A 1 16 ? -6.867 -3.097 6.782 1.00 0.00 16 GLU A N 18
ATOM 25405 C CA . GLU A 1 16 ? -7.810 -2.213 7.457 1.00 0.00 16 GLU A CA 18
ATOM 25406 C C . GLU A 1 16 ? -7.306 -1.843 8.850 1.00 0.00 16 GLU A C 18
ATOM 25407 O O . GLU A 1 16 ? -7.181 -2.700 9.726 1.00 0.00 16 GLU A O 18
ATOM 25419 N N . LEU A 1 17 ? -7.018 -0.561 9.046 1.00 0.00 17 LEU A N 18
ATOM 25420 C CA . LEU A 1 17 ? -6.527 -0.075 10.331 1.00 0.00 17 LEU A CA 18
ATOM 25421 C C . LEU A 1 17 ? -7.288 1.173 10.768 1.00 0.00 17 LEU A C 18
ATOM 25422 O O . LEU A 1 17 ? -7.894 1.862 9.948 1.00 0.00 17 LEU A O 18
ATOM 25438 N N . VAL A 1 18 ? -7.249 1.459 12.066 1.00 0.00 18 VAL A N 18
ATOM 25439 C CA . VAL A 1 18 ? -7.932 2.626 12.612 1.00 0.00 18 VAL A CA 18
ATOM 25440 C C . VAL A 1 18 ? -6.933 3.660 13.119 1.00 0.00 18 VAL A C 18
ATOM 25441 O O . VAL A 1 18 ? -6.121 3.373 13.999 1.00 0.00 18 VAL A O 18
ATOM 25454 N N . ARG A 1 19 ? -6.998 4.863 12.558 1.00 0.00 19 ARG A N 18
ATOM 25455 C CA . ARG A 1 19 ? -6.098 5.940 12.953 1.00 0.00 19 ARG A CA 18
ATOM 25456 C C . ARG A 1 19 ? -5.892 5.949 14.465 1.00 0.00 19 ARG A C 18
ATOM 25457 O O . ARG A 1 19 ? -6.853 6.003 15.232 1.00 0.00 19 ARG A O 18
ATOM 25478 N N . GLY A 1 20 ? -4.632 5.896 14.886 1.00 0.00 20 GLY A N 18
ATOM 25479 C CA . GLY A 1 20 ? -4.323 5.898 16.304 1.00 0.00 20 GLY A CA 18
ATOM 25480 C C . GLY A 1 20 ? -3.869 7.258 16.796 1.00 0.00 20 GLY A C 18
ATOM 25481 O O . GLY A 1 20 ? -4.627 8.227 16.750 1.00 0.00 20 GLY A O 18
ATOM 25485 N N . TYR A 1 21 ? -2.630 7.331 17.269 1.00 0.00 21 TYR A N 18
ATOM 25486 C CA . TYR A 1 21 ? -2.077 8.581 17.776 1.00 0.00 21 TYR A CA 18
ATOM 25487 C C . TYR A 1 21 ? -1.736 9.530 16.631 1.00 0.00 21 TYR A C 18
ATOM 25488 O O . TYR A 1 21 ? -0.574 9.669 16.251 1.00 0.00 21 TYR A O 18
ATOM 25506 N N . ALA A 1 22 ? -2.759 10.179 16.085 1.00 0.00 22 ALA A N 18
ATOM 25507 C CA . ALA A 1 22 ? -2.569 11.117 14.985 1.00 0.00 22 ALA A CA 18
ATOM 25508 C C . ALA A 1 22 ? -1.691 10.513 13.894 1.00 0.00 22 ALA A C 18
ATOM 25509 O O . ALA A 1 22 ? -0.764 11.156 13.403 1.00 0.00 22 ALA A O 18
ATOM 25516 N N . GLY A 1 23 ? -1.989 9.272 13.521 1.00 0.00 23 GLY A N 18
ATOM 25517 C CA . GLY A 1 23 ? -1.216 8.602 12.491 1.00 0.00 23 GLY A CA 18
ATOM 25518 C C . GLY A 1 23 ? -1.332 7.093 12.569 1.00 0.00 23 GLY A C 18
ATOM 25519 O O . GLY A 1 23 ? -1.889 6.554 13.526 1.00 0.00 23 GLY A O 18
ATOM 25523 N N . PHE A 1 24 ? -0.806 6.407 11.559 1.00 0.00 24 PHE A N 18
ATOM 25524 C CA . PHE A 1 24 ? -0.856 4.951 11.516 1.00 0.00 24 PHE A CA 18
ATOM 25525 C C . PHE A 1 24 ? 0.463 4.347 11.990 1.00 0.00 24 PHE A C 18
ATOM 25526 O O . PHE A 1 24 ? 0.492 3.248 12.541 1.00 0.00 24 PHE A O 18
ATOM 25543 N N . GLY A 1 25 ? 1.553 5.076 11.771 1.00 0.00 25 GLY A N 18
ATOM 25544 C CA . GLY A 1 25 ? 2.860 4.597 12.180 1.00 0.00 25 GLY A CA 18
ATOM 25545 C C . GLY A 1 25 ? 3.501 3.700 11.141 1.00 0.00 25 GLY A C 18
ATOM 25546 O O . GLY A 1 25 ? 4.296 2.820 11.474 1.00 0.00 25 GLY A O 18
ATOM 25550 N N . LEU A 1 26 ? 3.155 3.920 9.877 1.00 0.00 26 LEU A N 18
ATOM 25551 C CA . LEU A 1 26 ? 3.702 3.123 8.784 1.00 0.00 26 LEU A CA 18
ATOM 25552 C C . LEU A 1 26 ? 4.610 3.967 7.896 1.00 0.00 26 LEU A C 18
ATOM 25553 O O . LEU A 1 26 ? 4.244 5.067 7.479 1.00 0.00 26 LEU A O 18
ATOM 25569 N N . THR A 1 27 ? 5.799 3.445 7.608 1.00 0.00 27 THR A N 18
ATOM 25570 C CA . THR A 1 27 ? 6.760 4.149 6.769 1.00 0.00 27 THR A CA 18
ATOM 25571 C C . THR A 1 27 ? 7.168 3.301 5.570 1.00 0.00 27 THR A C 18
ATOM 25572 O O . THR A 1 27 ? 7.654 2.180 5.726 1.00 0.00 27 THR A O 18
ATOM 25583 N N . LEU A 1 28 ? 6.969 3.842 4.373 1.00 0.00 28 LEU A N 18
ATOM 25584 C CA . LEU A 1 28 ? 7.318 3.134 3.146 1.00 0.00 28 LEU A CA 18
ATOM 25585 C C . LEU A 1 28 ? 8.751 3.447 2.726 1.00 0.00 28 LEU A C 18
ATOM 25586 O O . LEU A 1 28 ? 9.170 4.603 2.725 1.00 0.00 28 LEU A O 18
ATOM 25602 N N . GLY A 1 29 ? 9.497 2.406 2.366 1.00 0.00 29 GLY A N 18
ATOM 25603 C CA . GLY A 1 29 ? 10.873 2.591 1.946 1.00 0.00 29 GLY A CA 18
ATOM 25604 C C . GLY A 1 29 ? 11.062 2.363 0.460 1.00 0.00 29 GLY A C 18
ATOM 25605 O O . GLY A 1 29 ? 10.471 1.450 -0.115 1.00 0.00 29 GLY A O 18
ATOM 25609 N N . GLY A 1 30 ? 11.887 3.197 -0.165 1.00 0.00 30 GLY A N 18
ATOM 25610 C CA . GLY A 1 30 ? 12.135 3.067 -1.589 1.00 0.00 30 GLY A CA 18
ATOM 25611 C C . GLY A 1 30 ? 11.073 3.749 -2.428 1.00 0.00 30 GLY A C 18
ATOM 25612 O O . GLY A 1 30 ? 10.785 4.929 -2.238 1.00 0.00 30 GLY A O 18
ATOM 25616 N N . GLY A 1 31 ? 10.488 3.003 -3.361 1.00 0.00 31 GLY A N 18
ATOM 25617 C CA . GLY A 1 31 ? 9.459 3.560 -4.219 1.00 0.00 31 GLY A CA 18
ATOM 25618 C C . GLY A 1 31 ? 10.031 4.209 -5.464 1.00 0.00 31 GLY A C 18
ATOM 25619 O O . GLY A 1 31 ? 11.226 4.093 -5.739 1.00 0.00 31 GLY A O 18
ATOM 25623 N N . ARG A 1 32 ? 9.177 4.891 -6.220 1.00 0.00 32 ARG A N 18
ATOM 25624 C CA . ARG A 1 32 ? 9.604 5.558 -7.444 1.00 0.00 32 ARG A CA 18
ATOM 25625 C C . ARG A 1 32 ? 10.083 6.977 -7.151 1.00 0.00 32 ARG A C 18
ATOM 25626 O O . ARG A 1 32 ? 9.285 7.860 -6.838 1.00 0.00 32 ARG A O 18
ATOM 25647 N N . ASP A 1 33 ? 11.391 7.187 -7.255 1.00 0.00 33 ASP A N 18
ATOM 25648 C CA . ASP A 1 33 ? 11.977 8.498 -7.002 1.00 0.00 33 ASP A CA 18
ATOM 25649 C C . ASP A 1 33 ? 12.724 9.006 -8.231 1.00 0.00 33 ASP A C 18
ATOM 25650 O O . ASP A 1 33 ? 13.104 8.226 -9.106 1.00 0.00 33 ASP A O 18
ATOM 25659 N N . VAL A 1 34 ? 12.932 10.317 -8.292 1.00 0.00 34 VAL A N 18
ATOM 25660 C CA . VAL A 1 34 ? 13.634 10.929 -9.414 1.00 0.00 34 VAL A CA 18
ATOM 25661 C C . VAL A 1 34 ? 14.960 10.226 -9.682 1.00 0.00 34 VAL A C 18
ATOM 25662 O O . VAL A 1 34 ? 15.323 9.982 -10.832 1.00 0.00 34 VAL A O 18
ATOM 25675 N N . ALA A 1 35 ? 15.678 9.903 -8.612 1.00 0.00 35 ALA A N 18
ATOM 25676 C CA . ALA A 1 35 ? 16.963 9.225 -8.731 1.00 0.00 35 ALA A CA 18
ATOM 25677 C C . ALA A 1 35 ? 16.973 7.923 -7.937 1.00 0.00 35 ALA A C 18
ATOM 25678 O O . ALA A 1 35 ? 18.034 7.392 -7.611 1.00 0.00 35 ALA A O 18
ATOM 25685 N N . GLY A 1 36 ? 15.784 7.414 -7.629 1.00 0.00 36 GLY A N 18
ATOM 25686 C CA . GLY A 1 36 ? 15.679 6.179 -6.875 1.00 0.00 36 GLY A CA 18
ATOM 25687 C C . GLY A 1 36 ? 14.448 5.376 -7.246 1.00 0.00 36 GLY A C 18
ATOM 25688 O O . GLY A 1 36 ? 13.451 5.387 -6.524 1.00 0.00 36 GLY A O 18
ATOM 25692 N N . ASP A 1 37 ? 14.516 4.679 -8.375 1.00 0.00 37 ASP A N 18
ATOM 25693 C CA . ASP A 1 37 ? 13.398 3.867 -8.841 1.00 0.00 37 ASP A CA 18
ATOM 25694 C C . ASP A 1 37 ? 13.397 2.502 -8.161 1.00 0.00 37 ASP A C 18
ATOM 25695 O O . ASP A 1 37 ? 14.328 1.713 -8.324 1.00 0.00 37 ASP A O 18
ATOM 25704 N N . THR A 1 38 ? 12.345 2.228 -7.395 1.00 0.00 38 THR A N 18
ATOM 25705 C CA . THR A 1 38 ? 12.223 0.960 -6.688 1.00 0.00 38 THR A CA 18
ATOM 25706 C C . THR A 1 38 ? 10.781 0.700 -6.268 1.00 0.00 38 THR A C 18
ATOM 25707 O O . THR A 1 38 ? 9.997 1.624 -6.049 1.00 0.00 38 THR A O 18
ATOM 25718 N N . PRO A 1 39 ? 10.420 -0.586 -6.152 1.00 0.00 39 PRO A N 18
ATOM 25719 C CA . PRO A 1 39 ? 9.069 -0.997 -5.756 1.00 0.00 39 PRO A CA 18
ATOM 25720 C C . PRO A 1 39 ? 8.772 -0.680 -4.294 1.00 0.00 39 PRO A C 18
ATOM 25721 O O . PRO A 1 39 ? 9.467 -1.150 -3.393 1.00 0.00 39 PRO A O 18
ATOM 25732 N N . LEU A 1 40 ? 7.736 0.120 -4.066 1.00 0.00 40 LEU A N 18
ATOM 25733 C CA . LEU A 1 40 ? 7.347 0.500 -2.713 1.00 0.00 40 LEU A CA 18
ATOM 25734 C C . LEU A 1 40 ? 7.182 -0.731 -1.827 1.00 0.00 40 LEU A C 18
ATOM 25735 O O . LEU A 1 40 ? 6.573 -1.721 -2.231 1.00 0.00 40 LEU A O 18
ATOM 25751 N N . ALA A 1 41 ? 7.729 -0.661 -0.618 1.00 0.00 41 ALA A N 18
ATOM 25752 C CA . ALA A 1 41 ? 7.639 -1.769 0.326 1.00 0.00 41 ALA A CA 18
ATOM 25753 C C . ALA A 1 41 ? 7.858 -1.289 1.757 1.00 0.00 41 ALA A C 18
ATOM 25754 O O . ALA A 1 41 ? 8.805 -0.555 2.038 1.00 0.00 41 ALA A O 18
ATOM 25761 N N . VAL A 1 42 ? 6.976 -1.709 2.658 1.00 0.00 42 VAL A N 18
ATOM 25762 C CA . VAL A 1 42 ? 7.074 -1.323 4.061 1.00 0.00 42 VAL A CA 18
ATOM 25763 C C . VAL A 1 42 ? 8.527 -1.281 4.520 1.00 0.00 42 VAL A C 18
ATOM 25764 O O . VAL A 1 42 ? 9.288 -2.223 4.292 1.00 0.00 42 VAL A O 18
ATOM 25777 N N . ARG A 1 43 ? 8.907 -0.185 5.167 1.00 0.00 43 ARG A N 18
ATOM 25778 C CA . ARG A 1 43 ? 10.270 -0.020 5.658 1.00 0.00 43 ARG A CA 18
ATOM 25779 C C . ARG A 1 43 ? 10.337 -0.252 7.164 1.00 0.00 43 ARG A C 18
ATOM 25780 O O . ARG A 1 43 ? 10.894 -1.248 7.625 1.00 0.00 43 ARG A O 18
ATOM 25801 N N . GLY A 1 44 ? 9.766 0.676 7.927 1.00 0.00 44 GLY A N 18
ATOM 25802 C CA . GLY A 1 44 ? 9.773 0.554 9.373 1.00 0.00 44 GLY A CA 18
ATOM 25803 C C . GLY A 1 44 ? 8.375 0.497 9.957 1.00 0.00 44 GLY A C 18
ATOM 25804 O O . GLY A 1 44 ? 7.444 1.098 9.418 1.00 0.00 44 GLY A O 18
ATOM 25808 N N . LEU A 1 45 ? 8.225 -0.228 11.060 1.00 0.00 45 LEU A N 18
ATOM 25809 C CA . LEU A 1 45 ? 6.930 -0.363 11.717 1.00 0.00 45 LEU A CA 18
ATOM 25810 C C . LEU A 1 45 ? 6.922 0.361 13.059 1.00 0.00 45 LEU A C 18
ATOM 25811 O O . LEU A 1 45 ? 7.474 -0.129 14.045 1.00 0.00 45 LEU A O 18
ATOM 25827 N N . LEU A 1 46 ? 6.291 1.529 13.091 1.00 0.00 46 LEU A N 18
ATOM 25828 C CA . LEU A 1 46 ? 6.208 2.321 14.313 1.00 0.00 46 LEU A CA 18
ATOM 25829 C C . LEU A 1 46 ? 5.668 1.485 15.468 1.00 0.00 46 LEU A C 18
ATOM 25830 O O . LEU A 1 46 ? 4.475 1.186 15.529 1.00 0.00 46 LEU A O 18
ATOM 25846 N N . LYS A 1 47 ? 6.553 1.111 16.386 1.00 0.00 47 LYS A N 18
ATOM 25847 C CA . LYS A 1 47 ? 6.166 0.312 17.543 1.00 0.00 47 LYS A CA 18
ATOM 25848 C C . LYS A 1 47 ? 5.122 1.040 18.383 1.00 0.00 47 LYS A C 18
ATOM 25849 O O . LYS A 1 47 ? 5.120 2.269 18.458 1.00 0.00 47 LYS A O 18
ATOM 25868 N N . ASP A 1 48 ? 4.238 0.275 19.014 1.00 0.00 48 ASP A N 18
ATOM 25869 C CA . ASP A 1 48 ? 3.191 0.848 19.851 1.00 0.00 48 ASP A CA 18
ATOM 25870 C C . ASP A 1 48 ? 2.116 1.514 18.997 1.00 0.00 48 ASP A C 18
ATOM 25871 O O . ASP A 1 48 ? 1.418 2.418 19.453 1.00 0.00 48 ASP A O 18
ATOM 25880 N N . GLY A 1 49 ? 1.989 1.060 17.754 1.00 0.00 49 GLY A N 18
ATOM 25881 C CA . GLY A 1 49 ? 0.999 1.623 16.855 1.00 0.00 49 GLY A CA 18
ATOM 25882 C C . GLY A 1 49 ? -0.007 0.593 16.381 1.00 0.00 49 GLY A C 18
ATOM 25883 O O . GLY A 1 49 ? 0.118 -0.601 16.658 1.00 0.00 49 GLY A O 18
ATOM 25887 N N . PRO A 1 50 ? -1.032 1.054 15.649 1.00 0.00 50 PRO A N 18
ATOM 25888 C CA . PRO A 1 50 ? -2.083 0.179 15.121 1.00 0.00 50 PRO A CA 18
ATOM 25889 C C . PRO A 1 50 ? -1.574 -0.734 14.011 1.00 0.00 50 PRO A C 18
ATOM 25890 O O . PRO A 1 50 ? -2.063 -1.851 13.840 1.00 0.00 50 PRO A O 18
ATOM 25901 N N . ALA A 1 51 ? -0.589 -0.253 13.260 1.00 0.00 51 ALA A N 18
ATOM 25902 C CA . ALA A 1 51 ? -0.013 -1.028 12.168 1.00 0.00 51 ALA A CA 18
ATOM 25903 C C . ALA A 1 51 ? 0.801 -2.203 12.699 1.00 0.00 51 ALA A C 18
ATOM 25904 O O . ALA A 1 51 ? 0.486 -3.361 12.426 1.00 0.00 51 ALA A O 18
ATOM 25911 N N . GLN A 1 52 ? 1.848 -1.897 13.458 1.00 0.00 52 GLN A N 18
ATOM 25912 C CA . GLN A 1 52 ? 2.708 -2.929 14.026 1.00 0.00 52 GLN A CA 18
ATOM 25913 C C . GLN A 1 52 ? 1.895 -3.917 14.858 1.00 0.00 52 GLN A C 18
ATOM 25914 O O . GLN A 1 52 ? 2.083 -5.129 14.757 1.00 0.00 52 GLN A O 18
ATOM 25928 N N . ARG A 1 53 ? 0.993 -3.390 15.679 1.00 0.00 53 ARG A N 18
ATOM 25929 C CA . ARG A 1 53 ? 0.154 -4.225 16.529 1.00 0.00 53 ARG A CA 18
ATOM 25930 C C . ARG A 1 53 ? -0.667 -5.201 15.692 1.00 0.00 53 ARG A C 18
ATOM 25931 O O . ARG A 1 53 ? -0.915 -6.334 16.107 1.00 0.00 53 ARG A O 18
ATOM 25952 N N . CYS A 1 54 ? -1.086 -4.754 14.513 1.00 0.00 54 CYS A N 18
ATOM 25953 C CA . CYS A 1 54 ? -1.881 -5.587 13.618 1.00 0.00 54 CYS A CA 18
ATOM 25954 C C . CYS A 1 54 ? -1.060 -6.763 13.098 1.00 0.00 54 CYS A C 18
ATOM 25955 O O . CYS A 1 54 ? -1.572 -7.871 12.944 1.00 0.00 54 CYS A O 18
ATOM 25963 N N . GLY A 1 55 ? 0.218 -6.513 12.828 1.00 0.00 55 GLY A N 18
ATOM 25964 C CA . GLY A 1 55 ? 1.088 -7.560 12.326 1.00 0.00 55 GLY A CA 18
ATOM 25965 C C . GLY A 1 55 ? 0.902 -7.808 10.843 1.00 0.00 55 GLY A C 18
ATOM 25966 O O . GLY A 1 55 ? 1.874 -7.997 10.111 1.00 0.00 55 GLY A O 18
ATOM 25970 N N . ARG A 1 56 ? -0.350 -7.810 10.397 1.00 0.00 56 ARG A N 18
ATOM 25971 C CA . ARG A 1 56 ? -0.661 -8.040 8.992 1.00 0.00 56 ARG A CA 18
ATOM 25972 C C . ARG A 1 56 ? 0.406 -7.424 8.091 1.00 0.00 56 ARG A C 18
ATOM 25973 O O . ARG A 1 56 ? 0.777 -7.999 7.067 1.00 0.00 56 ARG A O 18
ATOM 25994 N N . LEU A 1 57 ? 0.895 -6.251 8.479 1.00 0.00 57 LEU A N 18
ATOM 25995 C CA . LEU A 1 57 ? 1.919 -5.556 7.707 1.00 0.00 57 LEU A CA 18
ATOM 25996 C C . LEU A 1 57 ? 3.306 -5.814 8.286 1.00 0.00 57 LEU A C 18
ATOM 25997 O O . LEU A 1 57 ? 3.519 -5.685 9.492 1.00 0.00 57 LEU A O 18
ATOM 26013 N N . GLU A 1 58 ? 4.247 -6.175 7.419 1.00 0.00 58 GLU A N 18
ATOM 26014 C CA . GLU A 1 58 ? 5.614 -6.449 7.846 1.00 0.00 58 GLU A CA 18
ATOM 26015 C C . GLU A 1 58 ? 6.619 -5.876 6.852 1.00 0.00 58 GLU A C 18
ATOM 26016 O O . GLU A 1 58 ? 6.322 -5.729 5.666 1.00 0.00 58 GLU A O 18
ATOM 26028 N N . VAL A 1 59 ? 7.812 -5.554 7.343 1.00 0.00 59 VAL A N 18
ATOM 26029 C CA . VAL A 1 59 ? 8.862 -4.998 6.499 1.00 0.00 59 VAL A CA 18
ATOM 26030 C C . VAL A 1 59 ? 9.173 -5.923 5.328 1.00 0.00 59 VAL A C 18
ATOM 26031 O O . VAL A 1 59 ? 9.501 -7.094 5.518 1.00 0.00 59 VAL A O 18
ATOM 26044 N N . GLY A 1 60 ? 9.069 -5.389 4.115 1.00 0.00 60 GLY A N 18
ATOM 26045 C CA . GLY A 1 60 ? 9.343 -6.181 2.929 1.00 0.00 60 GLY A CA 18
ATOM 26046 C C . GLY A 1 60 ? 8.137 -6.298 2.019 1.00 0.00 60 GLY A C 18
ATOM 26047 O O . GLY A 1 60 ? 8.278 -6.403 0.800 1.00 0.00 60 GLY A O 18
ATOM 26051 N N . ASP A 1 61 ? 6.947 -6.281 2.610 1.00 0.00 61 ASP A N 18
ATOM 26052 C CA . ASP A 1 61 ? 5.711 -6.387 1.844 1.00 0.00 61 ASP A CA 18
ATOM 26053 C C . ASP A 1 61 ? 5.739 -5.454 0.637 1.00 0.00 61 ASP A C 18
ATOM 26054 O O . ASP A 1 61 ? 6.244 -4.334 0.715 1.00 0.00 61 ASP A O 18
ATOM 26063 N N . LEU A 1 62 ? 5.194 -5.925 -0.480 1.00 0.00 62 LEU A N 18
ATOM 26064 C CA . LEU A 1 62 ? 5.156 -5.134 -1.705 1.00 0.00 62 LEU A CA 18
ATOM 26065 C C . LEU A 1 62 ? 3.809 -4.436 -1.862 1.00 0.00 62 LEU A C 18
ATOM 26066 O O . LEU A 1 62 ? 2.760 -5.021 -1.592 1.00 0.00 62 LEU A O 18
ATOM 26082 N N . VAL A 1 63 ? 3.845 -3.182 -2.302 1.00 0.00 63 VAL A N 18
ATOM 26083 C CA . VAL A 1 63 ? 2.627 -2.405 -2.498 1.00 0.00 63 VAL A CA 18
ATOM 26084 C C . VAL A 1 63 ? 2.234 -2.363 -3.971 1.00 0.00 63 VAL A C 18
ATOM 26085 O O . VAL A 1 63 ? 3.008 -1.917 -4.819 1.00 0.00 63 VAL A O 18
ATOM 26098 N N . LEU A 1 64 ? 1.026 -2.829 -4.268 1.00 0.00 64 LEU A N 18
ATOM 26099 C CA . LEU A 1 64 ? 0.528 -2.844 -5.639 1.00 0.00 64 LEU A CA 18
ATOM 26100 C C . LEU A 1 64 ? -0.474 -1.718 -5.867 1.00 0.00 64 LEU A C 18
ATOM 26101 O O . LEU A 1 64 ? -0.584 -1.184 -6.971 1.00 0.00 64 LEU A O 18
ATOM 26117 N N . HIS A 1 65 ? -1.203 -1.359 -4.815 1.00 0.00 65 HIS A N 18
ATOM 26118 C CA . HIS A 1 65 ? -2.195 -0.293 -4.899 1.00 0.00 65 HIS A CA 18
ATOM 26119 C C . HIS A 1 65 ? -2.508 0.269 -3.516 1.00 0.00 65 HIS A C 18
ATOM 26120 O O . HIS A 1 65 ? -2.046 -0.258 -2.503 1.00 0.00 65 HIS A O 18
ATOM 26135 N N . ILE A 1 66 ? -3.292 1.341 -3.481 1.00 0.00 66 ILE A N 18
ATOM 26136 C CA . ILE A 1 66 ? -3.666 1.973 -2.222 1.00 0.00 66 ILE A CA 18
ATOM 26137 C C . ILE A 1 66 ? -5.055 2.595 -2.311 1.00 0.00 66 ILE A C 18
ATOM 26138 O O . ILE A 1 66 ? -5.340 3.376 -3.218 1.00 0.00 66 ILE A O 18
ATOM 26154 N N . ASN A 1 67 ? -5.916 2.245 -1.361 1.00 0.00 67 ASN A N 18
ATOM 26155 C CA . ASN A 1 67 ? -7.277 2.770 -1.331 1.00 0.00 67 ASN A CA 18
ATOM 26156 C C . ASN A 1 67 ? -7.830 2.928 -2.744 1.00 0.00 67 ASN A C 18
ATOM 26157 O O . ASN A 1 67 ? -8.281 4.006 -3.128 1.00 0.00 67 ASN A O 18
ATOM 26168 N N . GLY A 1 68 ? -7.794 1.843 -3.512 1.00 0.00 68 GLY A N 18
ATOM 26169 C CA . GLY A 1 68 ? -8.295 1.882 -4.874 1.00 0.00 68 GLY A CA 18
ATOM 26170 C C . GLY A 1 68 ? -7.563 2.894 -5.733 1.00 0.00 68 GLY A C 18
ATOM 26171 O O . GLY A 1 68 ? -8.158 3.514 -6.614 1.00 0.00 68 GLY A O 18
ATOM 26175 N N . GLU A 1 69 ? -6.270 3.062 -5.474 1.00 0.00 69 GLU A N 18
ATOM 26176 C CA . GLU A 1 69 ? -5.458 4.009 -6.230 1.00 0.00 69 GLU A CA 18
ATOM 26177 C C . GLU A 1 69 ? -4.308 3.296 -6.936 1.00 0.00 69 GLU A C 18
ATOM 26178 O O . GLU A 1 69 ? -3.472 2.659 -6.295 1.00 0.00 69 GLU A O 18
ATOM 26190 N N . SER A 1 70 ? -4.273 3.409 -8.259 1.00 0.00 70 SER A N 18
ATOM 26191 C CA . SER A 1 70 ? -3.228 2.773 -9.054 1.00 0.00 70 SER A CA 18
ATOM 26192 C C . SER A 1 70 ? -1.884 3.460 -8.835 1.00 0.00 70 SER A C 18
ATOM 26193 O O . SER A 1 70 ? -1.652 4.567 -9.322 1.00 0.00 70 SER A O 18
ATOM 26201 N N . THR A 1 71 ? -1.000 2.796 -8.097 1.00 0.00 71 THR A N 18
ATOM 26202 C CA . THR A 1 71 ? 0.321 3.342 -7.811 1.00 0.00 71 THR A CA 18
ATOM 26203 C C . THR A 1 71 ? 1.278 3.101 -8.973 1.00 0.00 71 THR A C 18
ATOM 26204 O O . THR A 1 71 ? 2.485 3.303 -8.845 1.00 0.00 71 THR A O 18
ATOM 26215 N N . GLN A 1 72 ? 0.732 2.669 -10.105 1.00 0.00 72 GLN A N 18
ATOM 26216 C CA . GLN A 1 72 ? 1.539 2.401 -11.289 1.00 0.00 72 GLN A CA 18
ATOM 26217 C C . GLN A 1 72 ? 2.406 3.605 -11.641 1.00 0.00 72 GLN A C 18
ATOM 26218 O O . GLN A 1 72 ? 3.556 3.455 -12.052 1.00 0.00 72 GLN A O 18
ATOM 26232 N N . GLY A 1 73 ? 1.846 4.800 -11.476 1.00 0.00 73 GLY A N 18
ATOM 26233 C CA . GLY A 1 73 ? 2.583 6.012 -11.781 1.00 0.00 73 GLY A CA 18
ATOM 26234 C C . GLY A 1 73 ? 2.576 7.000 -10.631 1.00 0.00 73 GLY A C 18
ATOM 26235 O O . GLY A 1 73 ? 2.529 8.212 -10.844 1.00 0.00 73 GLY A O 18
ATOM 26239 N N . LEU A 1 74 ? 2.621 6.482 -9.409 1.00 0.00 74 LEU A N 18
ATOM 26240 C CA . LEU A 1 74 ? 2.619 7.327 -8.219 1.00 0.00 74 LEU A CA 18
ATOM 26241 C C . LEU A 1 74 ? 3.940 7.211 -7.467 1.00 0.00 74 LEU A C 18
ATOM 26242 O O . LEU A 1 74 ? 4.392 6.111 -7.147 1.00 0.00 74 LEU A O 18
ATOM 26258 N N . THR A 1 75 ? 4.557 8.355 -7.184 1.00 0.00 75 THR A N 18
ATOM 26259 C CA . THR A 1 75 ? 5.825 8.383 -6.468 1.00 0.00 75 THR A CA 18
ATOM 26260 C C . THR A 1 75 ? 5.624 8.111 -4.981 1.00 0.00 75 THR A C 18
ATOM 26261 O O . THR A 1 75 ? 4.499 7.908 -4.524 1.00 0.00 75 THR A O 18
ATOM 26272 N N . HIS A 1 76 ? 6.721 8.110 -4.231 1.00 0.00 76 HIS A N 18
ATOM 26273 C CA . HIS A 1 76 ? 6.664 7.865 -2.794 1.00 0.00 76 HIS A CA 18
ATOM 26274 C C . HIS A 1 76 ? 5.666 8.803 -2.122 1.00 0.00 76 HIS A C 18
ATOM 26275 O O . HIS A 1 76 ? 4.764 8.360 -1.412 1.00 0.00 76 HIS A O 18
ATOM 26290 N N . ALA A 1 77 ? 5.835 10.101 -2.351 1.00 0.00 77 ALA A N 18
ATOM 26291 C CA . ALA A 1 77 ? 4.948 11.101 -1.769 1.00 0.00 77 ALA A CA 18
ATOM 26292 C C . ALA A 1 77 ? 3.496 10.837 -2.152 1.00 0.00 77 ALA A C 18
ATOM 26293 O O . ALA A 1 77 ? 2.606 10.869 -1.303 1.00 0.00 77 ALA A O 18
ATOM 26300 N N . GLN A 1 78 ? 3.266 10.578 -3.435 1.00 0.00 78 GLN A N 18
ATOM 26301 C CA . GLN A 1 78 ? 1.920 10.310 -3.930 1.00 0.00 78 GLN A CA 18
ATOM 26302 C C . GLN A 1 78 ? 1.241 9.225 -3.101 1.00 0.00 78 GLN A C 18
ATOM 26303 O O . GLN A 1 78 ? 0.197 9.457 -2.493 1.00 0.00 78 GLN A O 18
ATOM 26317 N N . ALA A 1 79 ? 1.841 8.040 -3.081 1.00 0.00 79 ALA A N 18
ATOM 26318 C CA . ALA A 1 79 ? 1.295 6.919 -2.325 1.00 0.00 79 ALA A CA 18
ATOM 26319 C C . ALA A 1 79 ? 0.807 7.369 -0.953 1.00 0.00 79 ALA A C 18
ATOM 26320 O O . ALA A 1 79 ? -0.371 7.227 -0.624 1.00 0.00 79 ALA A O 18
ATOM 26327 N N . VAL A 1 80 ? 1.720 7.912 -0.153 1.00 0.00 80 VAL A N 18
ATOM 26328 C CA . VAL A 1 80 ? 1.382 8.384 1.184 1.00 0.00 80 VAL A CA 18
ATOM 26329 C C . VAL A 1 80 ? 0.189 9.333 1.147 1.00 0.00 80 VAL A C 18
ATOM 26330 O O . VAL A 1 80 ? -0.825 9.096 1.803 1.00 0.00 80 VAL A O 18
ATOM 26343 N N . GLU A 1 81 ? 0.319 10.407 0.376 1.00 0.00 81 GLU A N 18
ATOM 26344 C CA . GLU A 1 81 ? -0.749 11.393 0.254 1.00 0.00 81 GLU A CA 18
ATOM 26345 C C . GLU A 1 81 ? -2.114 10.712 0.192 1.00 0.00 81 GLU A C 18
ATOM 26346 O O . GLU A 1 81 ? -3.025 11.054 0.946 1.00 0.00 81 GLU A O 18
ATOM 26358 N N . ARG A 1 82 ? -2.246 9.746 -0.712 1.00 0.00 82 ARG A N 18
ATOM 26359 C CA . ARG A 1 82 ? -3.498 9.018 -0.874 1.00 0.00 82 ARG A CA 18
ATOM 26360 C C . ARG A 1 82 ? -3.955 8.420 0.453 1.00 0.00 82 ARG A C 18
ATOM 26361 O O . ARG A 1 82 ? -5.138 8.468 0.791 1.00 0.00 82 ARG A O 18
ATOM 26382 N N . ILE A 1 83 ? -3.011 7.857 1.199 1.00 0.00 83 ILE A N 18
ATOM 26383 C CA . ILE A 1 83 ? -3.317 7.251 2.489 1.00 0.00 83 ILE A CA 18
ATOM 26384 C C . ILE A 1 83 ? -3.913 8.274 3.450 1.00 0.00 83 ILE A C 18
ATOM 26385 O O . ILE A 1 83 ? -4.951 8.032 4.065 1.00 0.00 83 ILE A O 18
ATOM 26401 N N . ARG A 1 84 ? -3.249 9.419 3.573 1.00 0.00 84 ARG A N 18
ATOM 26402 C CA . ARG A 1 84 ? -3.713 10.480 4.458 1.00 0.00 84 ARG A CA 18
ATOM 26403 C C . ARG A 1 84 ? -5.119 10.932 4.075 1.00 0.00 84 ARG A C 18
ATOM 26404 O O . ARG A 1 84 ? -6.012 10.997 4.919 1.00 0.00 84 ARG A O 18
ATOM 26425 N N . ALA A 1 85 ? -5.307 11.244 2.797 1.00 0.00 85 ALA A N 18
ATOM 26426 C CA . ALA A 1 85 ? -6.604 11.688 2.302 1.00 0.00 85 ALA A CA 18
ATOM 26427 C C . ALA A 1 85 ? -7.647 10.583 2.426 1.00 0.00 85 ALA A C 18
ATOM 26428 O O . ALA A 1 85 ? -8.838 10.854 2.571 1.00 0.00 85 ALA A O 18
ATOM 26435 N N . GLY A 1 86 ? -7.190 9.336 2.367 1.00 0.00 86 GLY A N 18
ATOM 26436 C CA . GLY A 1 86 ? -8.098 8.208 2.474 1.00 0.00 86 GLY A CA 18
ATOM 26437 C C . GLY A 1 86 ? -9.163 8.419 3.532 1.00 0.00 86 GLY A C 18
ATOM 26438 O O . GLY A 1 86 ? -10.335 8.118 3.312 1.00 0.00 86 GLY A O 18
ATOM 26442 N N . GLY A 1 87 ? -8.754 8.936 4.687 1.00 0.00 87 GLY A N 18
ATOM 26443 C CA . GLY A 1 87 ? -9.693 9.176 5.766 1.00 0.00 87 GLY A CA 18
ATOM 26444 C C . GLY A 1 87 ? -9.273 8.507 7.060 1.00 0.00 87 GLY A C 18
ATOM 26445 O O . GLY A 1 87 ? -8.100 8.199 7.272 1.00 0.00 87 GLY A O 18
ATOM 26449 N N . PRO A 1 88 ? -10.246 8.273 7.953 1.00 0.00 88 PRO A N 18
ATOM 26450 C CA . PRO A 1 88 ? -9.995 7.635 9.249 1.00 0.00 88 PRO A CA 18
ATOM 26451 C C . PRO A 1 88 ? -9.635 6.160 9.108 1.00 0.00 88 PRO A C 18
ATOM 26452 O O . PRO A 1 88 ? -9.147 5.539 10.051 1.00 0.00 88 PRO A O 18
ATOM 26463 N N . GLN A 1 89 ? -9.880 5.606 7.925 1.00 0.00 89 GLN A N 18
ATOM 26464 C CA . GLN A 1 89 ? -9.582 4.203 7.662 1.00 0.00 89 GLN A CA 18
ATOM 26465 C C . GLN A 1 89 ? -8.488 4.067 6.608 1.00 0.00 89 GLN A C 18
ATOM 26466 O O . GLN A 1 89 ? -8.561 4.677 5.541 1.00 0.00 89 GLN A O 18
ATOM 26480 N N . LEU A 1 90 ? -7.475 3.264 6.915 1.00 0.00 90 LEU A N 18
ATOM 26481 C CA . LEU A 1 90 ? -6.364 3.048 5.994 1.00 0.00 90 LEU A CA 18
ATOM 26482 C C . LEU A 1 90 ? -6.579 1.783 5.169 1.00 0.00 90 LEU A C 18
ATOM 26483 O O . LEU A 1 90 ? -6.867 0.717 5.712 1.00 0.00 90 LEU A O 18
ATOM 26499 N N . HIS A 1 91 ? -6.436 1.910 3.853 1.00 0.00 91 HIS A N 18
ATOM 26500 C CA . HIS A 1 91 ? -6.611 0.776 2.953 1.00 0.00 91 HIS A CA 18
ATOM 26501 C C . HIS A 1 91 ? -5.407 0.624 2.029 1.00 0.00 91 HIS A C 18
ATOM 26502 O O . HIS A 1 91 ? -5.201 1.432 1.122 1.00 0.00 91 HIS A O 18
ATOM 26517 N N . LEU A 1 92 ? -4.614 -0.415 2.264 1.00 0.00 92 LEU A N 18
ATOM 26518 C CA . LEU A 1 92 ? -3.429 -0.673 1.453 1.00 0.00 92 LEU A CA 18
ATOM 26519 C C . LEU A 1 92 ? -3.472 -2.075 0.856 1.00 0.00 92 LEU A C 18
ATOM 26520 O O . LEU A 1 92 ? -3.681 -3.058 1.567 1.00 0.00 92 LEU A O 18
ATOM 26536 N N . VAL A 1 93 ? -3.271 -2.161 -0.455 1.00 0.00 93 VAL A N 18
ATOM 26537 C CA . VAL A 1 93 ? -3.283 -3.444 -1.148 1.00 0.00 93 VAL A CA 18
ATOM 26538 C C . VAL A 1 93 ? -1.893 -4.070 -1.171 1.00 0.00 93 VAL A C 18
ATOM 26539 O O . VAL A 1 93 ? -0.988 -3.571 -1.841 1.00 0.00 93 VAL A O 18
ATOM 26552 N N . ILE A 1 94 ? -1.730 -5.165 -0.437 1.00 0.00 94 ILE A N 18
ATOM 26553 C CA . ILE A 1 94 ? -0.450 -5.859 -0.374 1.00 0.00 94 ILE A CA 18
ATOM 26554 C C . ILE A 1 94 ? -0.563 -7.271 -0.942 1.00 0.00 94 ILE A C 18
ATOM 26555 O O . ILE A 1 94 ? -1.625 -7.890 -0.886 1.00 0.00 94 ILE A O 18
ATOM 26571 N N . ARG A 1 95 ? 0.541 -7.773 -1.486 1.00 0.00 95 ARG A N 18
ATOM 26572 C CA . ARG A 1 95 ? 0.566 -9.112 -2.063 1.00 0.00 95 ARG A CA 18
ATOM 26573 C C . ARG A 1 95 ? 1.803 -9.878 -1.603 1.00 0.00 95 ARG A C 18
ATOM 26574 O O . ARG A 1 95 ? 2.898 -9.684 -2.132 1.00 0.00 95 ARG A O 18
ATOM 26595 N N . ARG A 1 96 ? 1.621 -10.748 -0.615 1.00 0.00 96 ARG A N 18
ATOM 26596 C CA . ARG A 1 96 ? 2.722 -11.542 -0.083 1.00 0.00 96 ARG A CA 18
ATOM 26597 C C . ARG A 1 96 ? 3.395 -12.348 -1.190 1.00 0.00 96 ARG A C 18
ATOM 26598 O O . ARG A 1 96 ? 2.824 -13.288 -1.742 1.00 0.00 96 ARG A O 18
ATOM 26619 N N . PRO A 1 97 ? 4.639 -11.972 -1.523 1.00 0.00 97 PRO A N 18
ATOM 26620 C CA . PRO A 1 97 ? 5.417 -12.646 -2.567 1.00 0.00 97 PRO A CA 18
ATOM 26621 C C . PRO A 1 97 ? 5.847 -14.050 -2.153 1.00 0.00 97 PRO A C 18
ATOM 26622 O O . PRO A 1 97 ? 5.715 -14.433 -0.990 1.00 0.00 97 PRO A O 18
ATOM 26633 N N . LEU A 1 98 ? 6.362 -14.812 -3.112 1.00 0.00 98 LEU A N 18
ATOM 26634 C CA . LEU A 1 98 ? 6.812 -16.174 -2.847 1.00 0.00 98 LEU A CA 18
ATOM 26635 C C . LEU A 1 98 ? 8.124 -16.172 -2.069 1.00 0.00 98 LEU A C 18
ATOM 26636 O O . LEU A 1 98 ? 9.090 -15.519 -2.463 1.00 0.00 98 LEU A O 18
ATOM 26652 N N . SER A 1 99 ? 8.151 -16.909 -0.963 1.00 0.00 99 SER A N 18
ATOM 26653 C CA . SER A 1 99 ? 9.344 -16.992 -0.129 1.00 0.00 99 SER A CA 18
ATOM 26654 C C . SER A 1 99 ? 9.791 -18.441 0.039 1.00 0.00 99 SER A C 18
ATOM 26655 O O . SER A 1 99 ? 10.927 -18.792 -0.274 1.00 0.00 99 SER A O 18
ATOM 26663 N N . GLY A 1 100 ? 8.886 -19.278 0.537 1.00 0.00 100 GLY A N 18
ATOM 26664 C CA . GLY A 1 100 ? 9.205 -20.680 0.738 1.00 0.00 100 GLY A CA 18
ATOM 26665 C C . GLY A 1 100 ? 8.488 -21.271 1.936 1.00 0.00 100 GLY A C 18
ATOM 26666 O O . GLY A 1 100 ? 7.837 -20.565 2.708 1.00 0.00 100 GLY A O 18
ATOM 26670 N N . PRO A 1 101 ? 8.601 -22.597 2.104 1.00 0.00 101 PRO A N 18
ATOM 26671 C CA . PRO A 1 101 ? 7.964 -23.312 3.213 1.00 0.00 101 PRO A CA 18
ATOM 26672 C C . PRO A 1 101 ? 8.608 -22.988 4.557 1.00 0.00 101 PRO A C 18
ATOM 26673 O O . PRO A 1 101 ? 8.044 -23.277 5.612 1.00 0.00 101 PRO A O 18
ATOM 26684 N N . SER A 1 102 ? 9.793 -22.387 4.511 1.00 0.00 102 SER A N 18
ATOM 26685 C CA . SER A 1 102 ? 10.515 -22.028 5.725 1.00 0.00 102 SER A CA 18
ATOM 26686 C C . SER A 1 102 ? 9.719 -21.024 6.554 1.00 0.00 102 SER A C 18
ATOM 26687 O O . SER A 1 102 ? 9.077 -20.125 6.011 1.00 0.00 102 SER A O 18
ATOM 26695 N N . SER A 1 103 ? 9.767 -21.184 7.872 1.00 0.00 103 SER A N 18
ATOM 26696 C CA . SER A 1 103 ? 9.047 -20.295 8.777 1.00 0.00 103 SER A CA 18
ATOM 26697 C C . SER A 1 103 ? 9.992 -19.693 9.813 1.00 0.00 103 SER A C 18
ATOM 26698 O O . SER A 1 103 ? 9.990 -18.485 10.044 1.00 0.00 103 SER A O 18
ATOM 26706 N N . GLY A 1 104 ? 10.801 -20.547 10.434 1.00 0.00 104 GLY A N 18
ATOM 26707 C CA . GLY A 1 104 ? 11.740 -20.082 11.438 1.00 0.00 104 GLY A CA 18
ATOM 26708 C C . GLY A 1 104 ? 13.069 -20.808 11.368 1.00 0.00 104 GLY A C 18
ATOM 26709 O O . GLY A 1 104 ? 13.563 -21.109 10.282 1.00 0.00 104 GLY A O 18
ATOM 26713 N N . GLY A 1 1 ? -13.356 -5.175 17.894 1.00 0.00 1 GLY A N 19
ATOM 26714 C CA . GLY A 1 1 ? -12.118 -5.888 18.148 1.00 0.00 1 GLY A CA 19
ATOM 26715 C C . GLY A 1 1 ? -11.802 -6.906 17.070 1.00 0.00 1 GLY A C 19
ATOM 26716 O O . GLY A 1 1 ? -12.195 -8.068 17.169 1.00 0.00 1 GLY A O 19
ATOM 26720 N N . SER A 1 2 ? -11.092 -6.468 16.035 1.00 0.00 2 SER A N 19
ATOM 26721 C CA . SER A 1 2 ? -10.729 -7.348 14.930 1.00 0.00 2 SER A CA 19
ATOM 26722 C C . SER A 1 2 ? -10.143 -8.657 15.449 1.00 0.00 2 SER A C 19
ATOM 26723 O O . SER A 1 2 ? -8.993 -8.706 15.884 1.00 0.00 2 SER A O 19
ATOM 26731 N N . SER A 1 3 ? -10.944 -9.717 15.398 1.00 0.00 3 SER A N 19
ATOM 26732 C CA . SER A 1 3 ? -10.507 -11.028 15.866 1.00 0.00 3 SER A CA 19
ATOM 26733 C C . SER A 1 3 ? -9.729 -11.762 14.778 1.00 0.00 3 SER A C 19
ATOM 26734 O O . SER A 1 3 ? -8.613 -12.227 15.004 1.00 0.00 3 SER A O 19
ATOM 26742 N N . GLY A 1 4 ? -10.329 -11.861 13.595 1.00 0.00 4 GLY A N 19
ATOM 26743 C CA . GLY A 1 4 ? -9.679 -12.539 12.489 1.00 0.00 4 GLY A CA 19
ATOM 26744 C C . GLY A 1 4 ? -10.566 -12.630 11.263 1.00 0.00 4 GLY A C 19
ATOM 26745 O O . GLY A 1 4 ? -11.306 -13.598 11.095 1.00 0.00 4 GLY A O 19
ATOM 26749 N N . SER A 1 5 ? -10.492 -11.617 10.405 1.00 0.00 5 SER A N 19
ATOM 26750 C CA . SER A 1 5 ? -11.299 -11.584 9.191 1.00 0.00 5 SER A CA 19
ATOM 26751 C C . SER A 1 5 ? -11.403 -12.973 8.570 1.00 0.00 5 SER A C 19
ATOM 26752 O O . SER A 1 5 ? -10.476 -13.440 7.908 1.00 0.00 5 SER A O 19
ATOM 26760 N N . SER A 1 6 ? -12.538 -13.629 8.788 1.00 0.00 6 SER A N 19
ATOM 26761 C CA . SER A 1 6 ? -12.763 -14.967 8.253 1.00 0.00 6 SER A CA 19
ATOM 26762 C C . SER A 1 6 ? -13.041 -14.913 6.754 1.00 0.00 6 SER A C 19
ATOM 26763 O O . SER A 1 6 ? -14.194 -14.943 6.324 1.00 0.00 6 SER A O 19
ATOM 26771 N N . GLY A 1 7 ? -11.976 -14.832 5.963 1.00 0.00 7 GLY A N 19
ATOM 26772 C CA . GLY A 1 7 ? -12.125 -14.775 4.521 1.00 0.00 7 GLY A CA 19
ATOM 26773 C C . GLY A 1 7 ? -10.998 -14.015 3.851 1.00 0.00 7 GLY A C 19
ATOM 26774 O O . GLY A 1 7 ? -11.238 -13.160 2.999 1.00 0.00 7 GLY A O 19
ATOM 26778 N N . GLN A 1 8 ? -9.765 -14.326 4.237 1.00 0.00 8 GLN A N 19
ATOM 26779 C CA . GLN A 1 8 ? -8.597 -13.663 3.669 1.00 0.00 8 GLN A CA 19
ATOM 26780 C C . GLN A 1 8 ? -8.392 -14.073 2.215 1.00 0.00 8 GLN A C 19
ATOM 26781 O O . GLN A 1 8 ? -7.753 -15.085 1.929 1.00 0.00 8 GLN A O 19
ATOM 26795 N N . ALA A 1 9 ? -8.939 -13.280 1.299 1.00 0.00 9 ALA A N 19
ATOM 26796 C CA . ALA A 1 9 ? -8.814 -13.560 -0.126 1.00 0.00 9 ALA A CA 19
ATOM 26797 C C . ALA A 1 9 ? -7.406 -14.030 -0.472 1.00 0.00 9 ALA A C 19
ATOM 26798 O O . ALA A 1 9 ? -6.426 -13.567 0.111 1.00 0.00 9 ALA A O 19
ATOM 26805 N N . SER A 1 10 ? -7.312 -14.953 -1.424 1.00 0.00 10 SER A N 19
ATOM 26806 C CA . SER A 1 10 ? -6.023 -15.489 -1.845 1.00 0.00 10 SER A CA 19
ATOM 26807 C C . SER A 1 10 ? -5.283 -14.491 -2.731 1.00 0.00 10 SER A C 19
ATOM 26808 O O . SER A 1 10 ? -5.884 -13.829 -3.576 1.00 0.00 10 SER A O 19
ATOM 26816 N N . GLY A 1 11 ? -3.972 -14.391 -2.532 1.00 0.00 11 GLY A N 19
ATOM 26817 C CA . GLY A 1 11 ? -3.171 -13.472 -3.319 1.00 0.00 11 GLY A CA 19
ATOM 26818 C C . GLY A 1 11 ? -3.197 -12.061 -2.768 1.00 0.00 11 GLY A C 19
ATOM 26819 O O . GLY A 1 11 ? -2.944 -11.844 -1.583 1.00 0.00 11 GLY A O 19
ATOM 26823 N N . HIS A 1 12 ? -3.503 -11.096 -3.631 1.00 0.00 12 HIS A N 19
ATOM 26824 C CA . HIS A 1 12 ? -3.561 -9.697 -3.224 1.00 0.00 12 HIS A CA 19
ATOM 26825 C C . HIS A 1 12 ? -4.558 -9.503 -2.085 1.00 0.00 12 HIS A C 19
ATOM 26826 O O . HIS A 1 12 ? -5.719 -9.898 -2.189 1.00 0.00 12 HIS A O 19
ATOM 26841 N N . PHE A 1 13 ? -4.097 -8.892 -0.999 1.00 0.00 13 PHE A N 19
ATOM 26842 C CA . PHE A 1 13 ? -4.948 -8.647 0.160 1.00 0.00 13 PHE A CA 19
ATOM 26843 C C . PHE A 1 13 ? -4.948 -7.167 0.531 1.00 0.00 13 PHE A C 19
ATOM 26844 O O . PHE A 1 13 ? -4.066 -6.413 0.121 1.00 0.00 13 PHE A O 19
ATOM 26861 N N . SER A 1 14 ? -5.945 -6.759 1.310 1.00 0.00 14 SER A N 19
ATOM 26862 C CA . SER A 1 14 ? -6.064 -5.369 1.734 1.00 0.00 14 SER A CA 19
ATOM 26863 C C . SER A 1 14 ? -5.890 -5.245 3.244 1.00 0.00 14 SER A C 19
ATOM 26864 O O . SER A 1 14 ? -6.170 -6.181 3.992 1.00 0.00 14 SER A O 19
ATOM 26872 N N . VAL A 1 15 ? -5.425 -4.080 3.686 1.00 0.00 15 VAL A N 19
ATOM 26873 C CA . VAL A 1 15 ? -5.213 -3.831 5.107 1.00 0.00 15 VAL A CA 19
ATOM 26874 C C . VAL A 1 15 ? -6.132 -2.725 5.613 1.00 0.00 15 VAL A C 19
ATOM 26875 O O . VAL A 1 15 ? -6.297 -1.695 4.961 1.00 0.00 15 VAL A O 19
ATOM 26888 N N . GLU A 1 16 ? -6.727 -2.946 6.781 1.00 0.00 16 GLU A N 19
ATOM 26889 C CA . GLU A 1 16 ? -7.631 -1.967 7.375 1.00 0.00 16 GLU A CA 19
ATOM 26890 C C . GLU A 1 16 ? -7.209 -1.634 8.803 1.00 0.00 16 GLU A C 19
ATOM 26891 O O . GLU A 1 16 ? -7.157 -2.511 9.668 1.00 0.00 16 GLU A O 19
ATOM 26903 N N . LEU A 1 17 ? -6.908 -0.363 9.044 1.00 0.00 17 LEU A N 19
ATOM 26904 C CA . LEU A 1 17 ? -6.490 0.087 10.367 1.00 0.00 17 LEU A CA 19
ATOM 26905 C C . LEU A 1 17 ? -7.288 1.312 10.803 1.00 0.00 17 LEU A C 19
ATOM 26906 O O . LEU A 1 17 ? -7.892 1.998 9.978 1.00 0.00 17 LEU A O 19
ATOM 26922 N N . VAL A 1 18 ? -7.284 1.583 12.104 1.00 0.00 18 VAL A N 19
ATOM 26923 C CA . VAL A 1 18 ? -8.004 2.727 12.649 1.00 0.00 18 VAL A CA 19
ATOM 26924 C C . VAL A 1 18 ? -7.039 3.780 13.183 1.00 0.00 18 VAL A C 19
ATOM 26925 O O . VAL A 1 18 ? -6.264 3.517 14.102 1.00 0.00 18 VAL A O 19
ATOM 26938 N N . ARG A 1 19 ? -7.094 4.974 12.601 1.00 0.00 19 ARG A N 19
ATOM 26939 C CA . ARG A 1 19 ? -6.224 6.067 13.017 1.00 0.00 19 ARG A CA 19
ATOM 26940 C C . ARG A 1 19 ? -6.057 6.082 14.534 1.00 0.00 19 ARG A C 19
ATOM 26941 O O . ARG A 1 19 ? -6.944 6.525 15.262 1.00 0.00 19 ARG A O 19
ATOM 26962 N N . GLY A 1 20 ? -4.913 5.593 15.003 1.00 0.00 20 GLY A N 19
ATOM 26963 C CA . GLY A 1 20 ? -4.651 5.558 16.430 1.00 0.00 20 GLY A CA 19
ATOM 26964 C C . GLY A 1 20 ? -4.559 6.944 17.036 1.00 0.00 20 GLY A C 19
ATOM 26965 O O . GLY A 1 20 ? -5.578 7.578 17.313 1.00 0.00 20 GLY A O 19
ATOM 26969 N N . TYR A 1 21 ? -3.335 7.417 17.245 1.00 0.00 21 TYR A N 19
ATOM 26970 C CA . TYR A 1 21 ? -3.113 8.735 17.826 1.00 0.00 21 TYR A CA 19
ATOM 26971 C C . TYR A 1 21 ? -2.571 9.707 16.782 1.00 0.00 21 TYR A C 19
ATOM 26972 O O . TYR A 1 21 ? -1.384 10.030 16.776 1.00 0.00 21 TYR A O 19
ATOM 26990 N N . ALA A 1 22 ? -3.452 10.170 15.901 1.00 0.00 22 ALA A N 19
ATOM 26991 C CA . ALA A 1 22 ? -3.064 11.106 14.854 1.00 0.00 22 ALA A CA 19
ATOM 26992 C C . ALA A 1 22 ? -2.006 10.499 13.938 1.00 0.00 22 ALA A C 19
ATOM 26993 O O . ALA A 1 22 ? -0.996 11.133 13.636 1.00 0.00 22 ALA A O 19
ATOM 27000 N N . GLY A 1 23 ? -2.246 9.267 13.500 1.00 0.00 23 GLY A N 19
ATOM 27001 C CA . GLY A 1 23 ? -1.304 8.595 12.624 1.00 0.00 23 GLY A CA 19
ATOM 27002 C C . GLY A 1 23 ? -1.346 7.087 12.775 1.00 0.00 23 GLY A C 19
ATOM 27003 O O . GLY A 1 23 ? -1.810 6.571 13.792 1.00 0.00 23 GLY A O 19
ATOM 27007 N N . PHE A 1 24 ? -0.862 6.379 11.761 1.00 0.00 24 PHE A N 19
ATOM 27008 C CA . PHE A 1 24 ? -0.848 4.921 11.784 1.00 0.00 24 PHE A CA 19
ATOM 27009 C C . PHE A 1 24 ? 0.524 4.396 12.196 1.00 0.00 24 PHE A C 19
ATOM 27010 O O . PHE A 1 24 ? 0.663 3.244 12.605 1.00 0.00 24 PHE A O 19
ATOM 27027 N N . GLY A 1 25 ? 1.536 5.251 12.084 1.00 0.00 25 GLY A N 19
ATOM 27028 C CA . GLY A 1 25 ? 2.885 4.856 12.447 1.00 0.00 25 GLY A CA 19
ATOM 27029 C C . GLY A 1 25 ? 3.539 3.986 11.392 1.00 0.00 25 GLY A C 19
ATOM 27030 O O . GLY A 1 25 ? 4.414 3.176 11.699 1.00 0.00 25 GLY A O 19
ATOM 27034 N N . LEU A 1 26 ? 3.113 4.152 10.144 1.00 0.00 26 LEU A N 19
ATOM 27035 C CA . LEU A 1 26 ? 3.662 3.374 9.039 1.00 0.00 26 LEU A CA 19
ATOM 27036 C C . LEU A 1 26 ? 4.619 4.217 8.203 1.00 0.00 26 LEU A C 19
ATOM 27037 O O . LEU A 1 26 ? 4.266 5.302 7.739 1.00 0.00 26 LEU A O 19
ATOM 27053 N N . THR A 1 27 ? 5.834 3.711 8.012 1.00 0.00 27 THR A N 19
ATOM 27054 C CA . THR A 1 27 ? 6.842 4.416 7.231 1.00 0.00 27 THR A CA 19
ATOM 27055 C C . THR A 1 27 ? 7.289 3.587 6.033 1.00 0.00 27 THR A C 19
ATOM 27056 O O . THR A 1 27 ? 7.760 2.459 6.187 1.00 0.00 27 THR A O 19
ATOM 27067 N N . LEU A 1 28 ? 7.139 4.151 4.840 1.00 0.00 28 LEU A N 19
ATOM 27068 C CA . LEU A 1 28 ? 7.528 3.463 3.614 1.00 0.00 28 LEU A CA 19
ATOM 27069 C C . LEU A 1 28 ? 8.945 3.847 3.200 1.00 0.00 28 LEU A C 19
ATOM 27070 O O . LEU A 1 28 ? 9.375 4.982 3.402 1.00 0.00 28 LEU A O 19
ATOM 27086 N N . GLY A 1 29 ? 9.665 2.894 2.617 1.00 0.00 29 GLY A N 19
ATOM 27087 C CA . GLY A 1 29 ? 11.025 3.153 2.182 1.00 0.00 29 GLY A CA 19
ATOM 27088 C C . GLY A 1 29 ? 11.283 2.672 0.767 1.00 0.00 29 GLY A C 19
ATOM 27089 O O . GLY A 1 29 ? 11.326 1.469 0.511 1.00 0.00 29 GLY A O 19
ATOM 27093 N N . GLY A 1 30 ? 11.452 3.615 -0.155 1.00 0.00 30 GLY A N 19
ATOM 27094 C CA . GLY A 1 30 ? 11.703 3.261 -1.540 1.00 0.00 30 GLY A CA 19
ATOM 27095 C C . GLY A 1 30 ? 10.804 4.011 -2.502 1.00 0.00 30 GLY A C 19
ATOM 27096 O O . GLY A 1 30 ? 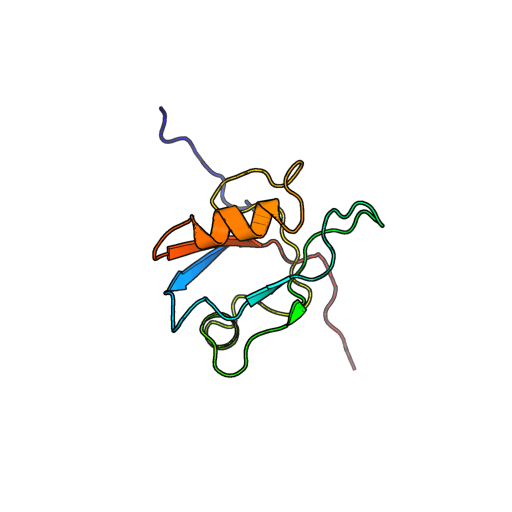10.591 5.214 -2.354 1.00 0.00 30 GLY A O 19
ATOM 27100 N N . GLY A 1 31 ? 10.275 3.300 -3.493 1.00 0.00 31 GLY A N 19
ATOM 27101 C CA . GLY A 1 31 ? 9.401 3.924 -4.470 1.00 0.00 31 GLY A CA 19
ATOM 27102 C C . GLY A 1 31 ? 10.170 4.668 -5.544 1.00 0.00 31 GLY A C 19
ATOM 27103 O O . GLY A 1 31 ? 11.348 4.395 -5.775 1.00 0.00 31 GLY A O 19
ATOM 27107 N N . ARG A 1 32 ? 9.502 5.609 -6.203 1.00 0.00 32 ARG A N 19
ATOM 27108 C CA . ARG A 1 32 ? 10.130 6.392 -7.260 1.00 0.00 32 ARG A CA 19
ATOM 27109 C C . ARG A 1 32 ? 11.241 7.273 -6.698 1.00 0.00 32 ARG A C 19
ATOM 27110 O O . ARG A 1 32 ? 10.982 8.213 -5.946 1.00 0.00 32 ARG A O 19
ATOM 27131 N N . ASP A 1 33 ? 12.479 6.962 -7.067 1.00 0.00 33 ASP A N 19
ATOM 27132 C CA . ASP A 1 33 ? 13.631 7.725 -6.600 1.00 0.00 33 ASP A CA 19
ATOM 27133 C C . ASP A 1 33 ? 14.443 8.258 -7.776 1.00 0.00 33 ASP A C 19
ATOM 27134 O O . ASP A 1 33 ? 14.526 7.620 -8.826 1.00 0.00 33 ASP A O 19
ATOM 27143 N N . VAL A 1 34 ? 15.039 9.432 -7.593 1.00 0.00 34 VAL A N 19
ATOM 27144 C CA . VAL A 1 34 ? 15.844 10.051 -8.639 1.00 0.00 34 VAL A CA 19
ATOM 27145 C C . VAL A 1 34 ? 16.941 9.107 -9.120 1.00 0.00 34 VAL A C 19
ATOM 27146 O O . VAL A 1 34 ? 17.419 9.218 -10.248 1.00 0.00 34 VAL A O 19
ATOM 27159 N N . ALA A 1 35 ? 17.335 8.178 -8.255 1.00 0.00 35 ALA A N 19
ATOM 27160 C CA . ALA A 1 35 ? 18.374 7.212 -8.592 1.00 0.00 35 ALA A CA 19
ATOM 27161 C C . ALA A 1 35 ? 17.767 5.907 -9.094 1.00 0.00 35 ALA A C 19
ATOM 27162 O O . ALA A 1 35 ? 18.408 4.857 -9.053 1.00 0.00 35 ALA A O 19
ATOM 27169 N N . GLY A 1 36 ? 16.527 5.979 -9.568 1.00 0.00 36 GLY A N 19
ATOM 27170 C CA . GLY A 1 36 ? 15.855 4.795 -10.071 1.00 0.00 36 GLY A CA 19
ATOM 27171 C C . GLY A 1 36 ? 14.503 4.576 -9.422 1.00 0.00 36 GLY A C 19
ATOM 27172 O O . GLY A 1 36 ? 14.204 5.163 -8.381 1.00 0.00 36 GLY A O 19
ATOM 27176 N N . ASP A 1 37 ? 13.683 3.731 -10.037 1.00 0.00 37 ASP A N 19
ATOM 27177 C CA . ASP A 1 37 ? 12.354 3.437 -9.512 1.00 0.00 37 ASP A CA 19
ATOM 27178 C C . ASP A 1 37 ? 12.360 2.135 -8.717 1.00 0.00 37 ASP A C 19
ATOM 27179 O O . ASP A 1 37 ? 12.381 1.045 -9.289 1.00 0.00 37 ASP A O 19
ATOM 27188 N N . THR A 1 38 ? 12.342 2.256 -7.393 1.00 0.00 38 THR A N 19
ATOM 27189 C CA . THR A 1 38 ? 12.348 1.090 -6.519 1.00 0.00 38 THR A CA 19
ATOM 27190 C C . THR A 1 38 ? 10.934 0.724 -6.082 1.00 0.00 38 THR A C 19
ATOM 27191 O O . THR A 1 38 ? 10.067 1.582 -5.916 1.00 0.00 38 THR A O 19
ATOM 27202 N N . PRO A 1 39 ? 10.693 -0.582 -5.888 1.00 0.00 39 PRO A N 19
ATOM 27203 C CA . PRO A 1 39 ? 9.385 -1.091 -5.466 1.00 0.00 39 PRO A CA 19
ATOM 27204 C C . PRO A 1 39 ? 9.054 -0.716 -4.025 1.00 0.00 39 PRO A C 19
ATOM 27205 O O . PRO A 1 39 ? 9.729 -1.150 -3.090 1.00 0.00 39 PRO A O 19
ATOM 27216 N N . LEU A 1 40 ? 8.013 0.090 -3.853 1.00 0.00 40 LEU A N 19
ATOM 27217 C CA . LEU A 1 40 ? 7.592 0.523 -2.525 1.00 0.00 40 LEU A CA 19
ATOM 27218 C C . LEU A 1 40 ? 7.392 -0.673 -1.600 1.00 0.00 40 LEU A C 19
ATOM 27219 O O . LEU A 1 40 ? 6.772 -1.666 -1.980 1.00 0.00 40 LEU A O 19
ATOM 27235 N N . ALA A 1 41 ? 7.919 -0.570 -0.385 1.00 0.00 41 ALA A N 19
ATOM 27236 C CA . ALA A 1 41 ? 7.794 -1.642 0.596 1.00 0.00 41 ALA A CA 19
ATOM 27237 C C . ALA A 1 41 ? 7.946 -1.107 2.016 1.00 0.00 41 ALA A C 19
ATOM 27238 O O . ALA A 1 41 ? 8.803 -0.266 2.285 1.00 0.00 41 ALA A O 19
ATOM 27245 N N . VAL A 1 42 ? 7.107 -1.601 2.922 1.00 0.00 42 VAL A N 19
ATOM 27246 C CA . VAL A 1 42 ? 7.148 -1.173 4.315 1.00 0.00 42 VAL A CA 19
ATOM 27247 C C . VAL A 1 42 ? 8.585 -1.046 4.808 1.00 0.00 42 VAL A C 19
ATOM 27248 O O . VAL A 1 42 ? 9.397 -1.953 4.626 1.00 0.00 42 VAL A O 19
ATOM 27261 N N . ARG A 1 43 ? 8.892 0.085 5.435 1.00 0.00 43 ARG A N 19
ATOM 27262 C CA . ARG A 1 43 ? 10.232 0.331 5.955 1.00 0.00 43 ARG A CA 19
ATOM 27263 C C . ARG A 1 43 ? 10.281 0.099 7.463 1.00 0.00 43 ARG A C 19
ATOM 27264 O O . ARG A 1 43 ? 10.878 -0.868 7.933 1.00 0.00 43 ARG A O 19
ATOM 27285 N N . GLY A 1 44 ? 9.649 0.995 8.215 1.00 0.00 44 GLY A N 19
ATOM 27286 C CA . GLY A 1 44 ? 9.633 0.871 9.661 1.00 0.00 44 GLY A CA 19
ATOM 27287 C C . GLY A 1 44 ? 8.231 0.714 10.214 1.00 0.00 44 GLY A C 19
ATOM 27288 O O . GLY A 1 44 ? 7.262 1.183 9.614 1.00 0.00 44 GLY A O 19
ATOM 27292 N N . LEU A 1 45 ? 8.119 0.052 11.360 1.00 0.00 45 LEU A N 19
ATOM 27293 C CA . LEU A 1 45 ? 6.824 -0.167 11.995 1.00 0.00 45 LEU A CA 19
ATOM 27294 C C . LEU A 1 45 ? 6.788 0.452 13.388 1.00 0.00 45 LEU A C 19
ATOM 27295 O O . LEU A 1 45 ? 7.408 -0.059 14.322 1.00 0.00 45 LEU A O 19
ATOM 27311 N N . LEU A 1 46 ? 6.057 1.553 13.522 1.00 0.00 46 LEU A N 19
ATOM 27312 C CA . LEU A 1 46 ? 5.938 2.241 14.803 1.00 0.00 46 LEU A CA 19
ATOM 27313 C C . LEU A 1 46 ? 5.608 1.258 15.921 1.00 0.00 46 LEU A C 19
ATOM 27314 O O . LEU A 1 46 ? 4.771 0.370 15.755 1.00 0.00 46 LEU A O 19
ATOM 27330 N N . LYS A 1 47 ? 6.270 1.423 17.061 1.00 0.00 47 LYS A N 19
ATOM 27331 C CA . LYS A 1 47 ? 6.046 0.553 18.209 1.00 0.00 47 LYS A CA 19
ATOM 27332 C C . LYS A 1 47 ? 4.727 0.890 18.898 1.00 0.00 47 LYS A C 19
ATOM 27333 O O . LYS A 1 47 ? 4.438 2.055 19.172 1.00 0.00 47 LYS A O 19
ATOM 27352 N N . ASP A 1 48 ? 3.931 -0.137 19.176 1.00 0.00 48 ASP A N 19
ATOM 27353 C CA . ASP A 1 48 ? 2.643 0.051 19.835 1.00 0.00 48 ASP A CA 19
ATOM 27354 C C . ASP A 1 48 ? 1.667 0.786 18.922 1.00 0.00 48 ASP A C 19
ATOM 27355 O O . ASP A 1 48 ? 0.924 1.660 19.367 1.00 0.00 48 ASP A O 19
ATOM 27364 N N . GLY A 1 49 ? 1.676 0.426 17.642 1.00 0.00 49 GLY A N 19
ATOM 27365 C CA . GLY A 1 49 ? 0.789 1.063 16.687 1.00 0.00 49 GLY A CA 19
ATOM 27366 C C . GLY A 1 49 ? -0.286 0.123 16.178 1.00 0.00 49 GLY A C 19
ATOM 27367 O O . GLY A 1 49 ? -0.272 -1.077 16.452 1.00 0.00 49 GLY A O 19
ATOM 27371 N N . PRO A 1 50 ? -1.247 0.671 15.419 1.00 0.00 50 PRO A N 19
ATOM 27372 C CA . PRO A 1 50 ? -2.353 -0.109 14.856 1.00 0.00 50 PRO A CA 19
ATOM 27373 C C . PRO A 1 50 ? -1.891 -1.060 13.757 1.00 0.00 50 PRO A C 19
ATOM 27374 O O . PRO A 1 50 ? -2.438 -2.151 13.597 1.00 0.00 50 PRO A O 19
ATOM 27385 N N . ALA A 1 51 ? -0.881 -0.639 13.003 1.00 0.00 51 ALA A N 19
ATOM 27386 C CA . ALA A 1 51 ? -0.345 -1.455 11.920 1.00 0.00 51 ALA A CA 19
ATOM 27387 C C . ALA A 1 51 ? 0.547 -2.567 12.462 1.00 0.00 51 ALA A C 19
ATOM 27388 O O . ALA A 1 51 ? 0.281 -3.749 12.243 1.00 0.00 51 ALA A O 19
ATOM 27395 N N . GLN A 1 52 ? 1.605 -2.181 13.167 1.00 0.00 52 GLN A N 19
ATOM 27396 C CA . GLN A 1 52 ? 2.537 -3.147 13.737 1.00 0.00 52 GLN A CA 19
ATOM 27397 C C . GLN A 1 52 ? 1.791 -4.238 14.499 1.00 0.00 52 GLN A C 19
ATOM 27398 O O . GLN A 1 52 ? 2.193 -5.401 14.490 1.00 0.00 52 GLN A O 19
ATOM 27412 N N . ARG A 1 53 ? 0.702 -3.854 15.158 1.00 0.00 53 ARG A N 19
ATOM 27413 C CA . ARG A 1 53 ? -0.099 -4.799 15.927 1.00 0.00 53 ARG A CA 19
ATOM 27414 C C . ARG A 1 53 ? -0.959 -5.658 15.005 1.00 0.00 53 ARG A C 19
ATOM 27415 O O . ARG A 1 53 ? -1.255 -6.813 15.314 1.00 0.00 53 ARG A O 19
ATOM 27436 N N . CYS A 1 54 ? -1.356 -5.087 13.873 1.00 0.00 54 CYS A N 19
ATOM 27437 C CA . CYS A 1 54 ? -2.184 -5.800 12.906 1.00 0.00 54 CYS A CA 19
ATOM 27438 C C . CYS A 1 54 ? -1.418 -6.966 12.290 1.00 0.00 54 CYS A C 19
ATOM 27439 O O . CYS A 1 54 ? -1.983 -8.028 12.035 1.00 0.00 54 CYS A O 19
ATOM 27447 N N . GLY A 1 55 ? -0.126 -6.759 12.052 1.00 0.00 55 GLY A N 19
ATOM 27448 C CA . GLY A 1 55 ? 0.697 -7.801 11.466 1.00 0.00 55 GLY A CA 19
ATOM 27449 C C . GLY A 1 55 ? 0.669 -7.778 9.950 1.00 0.00 55 GLY A C 19
ATOM 27450 O O . GLY A 1 55 ? 1.713 -7.852 9.302 1.00 0.00 55 GLY A O 19
ATOM 27454 N N . ARG A 1 56 ? -0.529 -7.676 9.383 1.00 0.00 56 ARG A N 19
ATOM 27455 C CA . ARG A 1 56 ? -0.688 -7.646 7.934 1.00 0.00 56 ARG A CA 19
ATOM 27456 C C . ARG A 1 56 ? 0.480 -6.919 7.274 1.00 0.00 56 ARG A C 19
ATOM 27457 O O . ARG A 1 56 ? 0.980 -7.344 6.231 1.00 0.00 56 ARG A O 19
ATOM 27478 N N . LEU A 1 57 ? 0.910 -5.822 7.887 1.00 0.00 57 LEU A N 19
ATOM 27479 C CA . LEU A 1 57 ? 2.018 -5.035 7.359 1.00 0.00 57 LEU A CA 19
ATOM 27480 C C . LEU A 1 57 ? 3.320 -5.379 8.075 1.00 0.00 57 LEU A C 19
ATOM 27481 O O . LEU A 1 57 ? 3.421 -5.249 9.295 1.00 0.00 57 LEU A O 19
ATOM 27497 N N . GLU A 1 58 ? 4.314 -5.816 7.308 1.00 0.00 58 GLU A N 19
ATOM 27498 C CA . GLU A 1 58 ? 5.610 -6.177 7.871 1.00 0.00 58 GLU A CA 19
ATOM 27499 C C . GLU A 1 58 ? 6.747 -5.599 7.032 1.00 0.00 58 GLU A C 19
ATOM 27500 O O . GLU A 1 58 ? 6.584 -5.338 5.840 1.00 0.00 58 GLU A O 19
ATOM 27512 N N . VAL A 1 59 ? 7.900 -5.401 7.665 1.00 0.00 59 VAL A N 19
ATOM 27513 C CA . VAL A 1 59 ? 9.064 -4.855 6.978 1.00 0.00 59 VAL A CA 19
ATOM 27514 C C . VAL A 1 59 ? 9.463 -5.728 5.793 1.00 0.00 59 VAL A C 19
ATOM 27515 O O . VAL A 1 59 ? 9.893 -6.867 5.965 1.00 0.00 59 VAL A O 19
ATOM 27528 N N . GLY A 1 60 ? 9.317 -5.183 4.589 1.00 0.00 60 GLY A N 19
ATOM 27529 C CA . GLY A 1 60 ? 9.667 -5.926 3.392 1.00 0.00 60 GLY A CA 19
ATOM 27530 C C . GLY A 1 60 ? 8.497 -6.076 2.441 1.00 0.00 60 GLY A C 19
ATOM 27531 O O . GLY A 1 60 ? 8.677 -6.103 1.223 1.00 0.00 60 GLY A O 19
ATOM 27535 N N . ASP A 1 61 ? 7.294 -6.177 2.996 1.00 0.00 61 ASP A N 19
ATOM 27536 C CA . ASP A 1 61 ? 6.089 -6.326 2.188 1.00 0.00 61 ASP A CA 19
ATOM 27537 C C . ASP A 1 61 ? 6.111 -5.373 0.997 1.00 0.00 61 ASP A C 19
ATOM 27538 O O . ASP A 1 61 ? 6.678 -4.282 1.072 1.00 0.00 61 ASP A O 19
ATOM 27547 N N . LEU A 1 62 ? 5.492 -5.793 -0.101 1.00 0.00 62 LEU A N 19
ATOM 27548 C CA . LEU A 1 62 ? 5.442 -4.977 -1.309 1.00 0.00 62 LEU A CA 19
ATOM 27549 C C . LEU A 1 62 ? 4.050 -4.387 -1.510 1.00 0.00 62 LEU A C 19
ATOM 27550 O O . LEU A 1 62 ? 3.043 -5.080 -1.363 1.00 0.00 62 LEU A O 19
ATOM 27566 N N . VAL A 1 63 ? 4.000 -3.102 -1.848 1.00 0.00 63 VAL A N 19
ATOM 27567 C CA . VAL A 1 63 ? 2.732 -2.419 -2.072 1.00 0.00 63 VAL A CA 19
ATOM 27568 C C . VAL A 1 63 ? 2.415 -2.323 -3.561 1.00 0.00 63 VAL A C 19
ATOM 27569 O O . VAL A 1 63 ? 3.205 -1.792 -4.342 1.00 0.00 63 VAL A O 19
ATOM 27582 N N . LEU A 1 64 ? 1.254 -2.840 -3.947 1.00 0.00 64 LEU A N 19
ATOM 27583 C CA . LEU A 1 64 ? 0.831 -2.813 -5.342 1.00 0.00 64 LEU A CA 19
ATOM 27584 C C . LEU A 1 64 ? -0.190 -1.705 -5.580 1.00 0.00 64 LEU A C 19
ATOM 27585 O O . LEU A 1 64 ? -0.254 -1.128 -6.666 1.00 0.00 64 LEU A O 19
ATOM 27601 N N . HIS A 1 65 ? -0.986 -1.411 -4.557 1.00 0.00 65 HIS A N 19
ATOM 27602 C CA . HIS A 1 65 ? -2.002 -0.369 -4.654 1.00 0.00 65 HIS A CA 19
ATOM 27603 C C . HIS A 1 65 ? -2.322 0.207 -3.278 1.00 0.00 65 HIS A C 19
ATOM 27604 O O . HIS A 1 65 ? -1.945 -0.361 -2.253 1.00 0.00 65 HIS A O 19
ATOM 27619 N N . ILE A 1 66 ? -3.019 1.339 -3.263 1.00 0.00 66 ILE A N 19
ATOM 27620 C CA . ILE A 1 66 ? -3.389 1.991 -2.013 1.00 0.00 66 ILE A CA 19
ATOM 27621 C C . ILE A 1 66 ? -4.698 2.760 -2.161 1.00 0.00 66 ILE A C 19
ATOM 27622 O O . ILE A 1 66 ? -4.850 3.577 -3.068 1.00 0.00 66 ILE A O 19
ATOM 27638 N N . ASN A 1 67 ? -5.640 2.492 -1.262 1.00 0.00 67 ASN A N 19
ATOM 27639 C CA . ASN A 1 67 ? -6.936 3.160 -1.292 1.00 0.00 67 ASN A CA 19
ATOM 27640 C C . ASN A 1 67 ? -7.642 2.918 -2.622 1.00 0.00 67 ASN A C 19
ATOM 27641 O O . ASN A 1 67 ? -8.338 3.793 -3.136 1.00 0.00 67 ASN A O 19
ATOM 27652 N N . GLY A 1 68 ? -7.458 1.723 -3.175 1.00 0.00 68 GLY A N 19
ATOM 27653 C CA . GLY A 1 68 ? -8.084 1.387 -4.441 1.00 0.00 68 GLY A CA 19
ATOM 27654 C C . GLY A 1 68 ? -7.522 2.189 -5.597 1.00 0.00 68 GLY A C 19
ATOM 27655 O O . GLY A 1 68 ? -8.121 2.246 -6.670 1.00 0.00 68 GLY A O 19
ATOM 27659 N N . GLU A 1 69 ? -6.368 2.812 -5.378 1.00 0.00 69 GLU A N 19
ATOM 27660 C CA . GLU A 1 69 ? -5.726 3.617 -6.411 1.00 0.00 69 GLU A CA 19
ATOM 27661 C C . GLU A 1 69 ? -4.574 2.854 -7.057 1.00 0.00 69 GLU A C 19
ATOM 27662 O O . GLU A 1 69 ? -4.113 1.841 -6.531 1.00 0.00 69 GLU A O 19
ATOM 27674 N N . SER A 1 70 ? -4.114 3.348 -8.202 1.00 0.00 70 SER A N 19
ATOM 27675 C CA . SER A 1 70 ? -3.018 2.711 -8.924 1.00 0.00 70 SER A CA 19
ATOM 27676 C C . SER A 1 70 ? -1.705 3.449 -8.679 1.00 0.00 70 SER A C 19
ATOM 27677 O O . SER A 1 70 ? -1.505 4.563 -9.163 1.00 0.00 70 SER A O 19
ATOM 27685 N N . THR A 1 71 ? -0.812 2.818 -7.923 1.00 0.00 71 THR A N 19
ATOM 27686 C CA . THR A 1 71 ? 0.482 3.413 -7.611 1.00 0.00 71 THR A CA 19
ATOM 27687 C C . THR A 1 71 ? 1.419 3.350 -8.811 1.00 0.00 71 THR A C 19
ATOM 27688 O O . THR A 1 71 ? 2.579 3.753 -8.725 1.00 0.00 71 THR A O 19
ATOM 27699 N N . GLN A 1 72 ? 0.909 2.843 -9.929 1.00 0.00 72 GLN A N 19
ATOM 27700 C CA . GLN A 1 72 ? 1.703 2.728 -11.147 1.00 0.00 72 GLN A CA 19
ATOM 27701 C C . GLN A 1 72 ? 2.288 4.079 -11.545 1.00 0.00 72 GLN A C 19
ATOM 27702 O O . GLN A 1 72 ? 3.353 4.149 -12.156 1.00 0.00 72 GLN A O 19
ATOM 27716 N N . GLY A 1 73 ? 1.583 5.150 -11.194 1.00 0.00 73 GLY A N 19
ATOM 27717 C CA . GLY A 1 73 ? 2.048 6.485 -11.524 1.00 0.00 73 GLY A CA 19
ATOM 27718 C C . GLY A 1 73 ? 2.050 7.411 -10.324 1.00 0.00 73 GLY A C 19
ATOM 27719 O O . GLY A 1 73 ? 1.974 8.631 -10.472 1.00 0.00 73 GLY A O 19
ATOM 27723 N N . LEU A 1 74 ? 2.137 6.832 -9.132 1.00 0.00 74 LEU A N 19
ATOM 27724 C CA . LEU A 1 74 ? 2.147 7.613 -7.900 1.00 0.00 74 LEU A CA 19
ATOM 27725 C C . LEU A 1 74 ? 3.455 7.415 -7.140 1.00 0.00 74 LEU A C 19
ATOM 27726 O O . LEU A 1 74 ? 3.761 6.313 -6.684 1.00 0.00 74 LEU A O 19
ATOM 27742 N N . THR A 1 75 ? 4.224 8.492 -7.005 1.00 0.00 75 THR A N 19
ATOM 27743 C CA . THR A 1 75 ? 5.498 8.437 -6.300 1.00 0.00 75 THR A CA 19
ATOM 27744 C C . THR A 1 75 ? 5.289 8.270 -4.799 1.00 0.00 75 THR A C 19
ATOM 27745 O O . THR A 1 75 ? 4.156 8.174 -4.327 1.00 0.00 75 THR A O 19
ATOM 27756 N N . HIS A 1 76 ? 6.389 8.237 -4.053 1.00 0.00 76 HIS A N 19
ATOM 27757 C CA . HIS A 1 76 ? 6.326 8.083 -2.604 1.00 0.00 76 HIS A CA 19
ATOM 27758 C C . HIS A 1 76 ? 5.350 9.084 -1.994 1.00 0.00 76 HIS A C 19
ATOM 27759 O O . HIS A 1 76 ? 4.529 8.730 -1.148 1.00 0.00 76 HIS A O 19
ATOM 27774 N N . ALA A 1 77 ? 5.446 10.337 -2.428 1.00 0.00 77 ALA A N 19
ATOM 27775 C CA . ALA A 1 77 ? 4.571 11.389 -1.925 1.00 0.00 77 ALA A CA 19
ATOM 27776 C C . ALA A 1 77 ? 3.126 11.151 -2.350 1.00 0.00 77 ALA A C 19
ATOM 27777 O O . ALA A 1 77 ? 2.206 11.262 -1.541 1.00 0.00 77 ALA A O 19
ATOM 27784 N N . GLN A 1 78 ? 2.935 10.826 -3.625 1.00 0.00 78 GLN A N 19
ATOM 27785 C CA . GLN A 1 78 ? 1.601 10.574 -4.157 1.00 0.00 78 GLN A CA 19
ATOM 27786 C C . GLN A 1 78 ? 0.917 9.442 -3.398 1.00 0.00 78 GLN A C 19
ATOM 27787 O O . GLN A 1 78 ? -0.266 9.526 -3.072 1.00 0.00 78 GLN A O 19
ATOM 27801 N N . ALA A 1 79 ? 1.670 8.382 -3.122 1.00 0.00 79 ALA A N 19
ATOM 27802 C CA . ALA A 1 79 ? 1.137 7.233 -2.401 1.00 0.00 79 ALA A CA 19
ATOM 27803 C C . ALA A 1 79 ? 0.719 7.619 -0.985 1.00 0.00 79 ALA A C 19
ATOM 27804 O O . ALA A 1 79 ? -0.409 7.359 -0.567 1.00 0.00 79 ALA A O 19
ATOM 27811 N N . VAL A 1 80 ? 1.637 8.240 -0.251 1.00 0.00 80 VAL A N 19
ATOM 27812 C CA . VAL A 1 80 ? 1.365 8.662 1.117 1.00 0.00 80 VAL A CA 19
ATOM 27813 C C . VAL A 1 80 ? 0.157 9.591 1.176 1.00 0.00 80 VAL A C 19
ATOM 27814 O O . VAL A 1 80 ? -0.682 9.477 2.068 1.00 0.00 80 VAL A O 19
ATOM 27827 N N . GLU A 1 81 ? 0.077 10.509 0.218 1.00 0.00 81 GLU A N 19
ATOM 27828 C CA . GLU A 1 81 ? -1.028 11.458 0.161 1.00 0.00 81 GLU A CA 19
ATOM 27829 C C . GLU A 1 81 ? -2.369 10.731 0.122 1.00 0.00 81 GLU A C 19
ATOM 27830 O O . GLU A 1 81 ? -3.330 11.142 0.773 1.00 0.00 81 GLU A O 19
ATOM 27842 N N . ARG A 1 82 ? -2.425 9.647 -0.645 1.00 0.00 82 ARG A N 19
ATOM 27843 C CA . ARG A 1 82 ? -3.647 8.863 -0.771 1.00 0.00 82 ARG A CA 19
ATOM 27844 C C . ARG A 1 82 ? -4.025 8.227 0.564 1.00 0.00 82 ARG A C 19
ATOM 27845 O O . ARG A 1 82 ? -5.206 8.097 0.888 1.00 0.00 82 ARG A O 19
ATOM 27866 N N . ILE A 1 83 ? -3.016 7.832 1.332 1.00 0.00 83 ILE A N 19
ATOM 27867 C CA . ILE A 1 83 ? -3.242 7.211 2.631 1.00 0.00 83 ILE A CA 19
ATOM 27868 C C . ILE A 1 83 ? -3.799 8.217 3.632 1.00 0.00 83 ILE A C 19
ATOM 27869 O O . ILE A 1 83 ? -4.800 7.955 4.299 1.00 0.00 83 ILE A O 19
ATOM 27885 N N . ARG A 1 84 ? -3.145 9.370 3.730 1.00 0.00 84 ARG A N 19
ATOM 27886 C CA . ARG A 1 84 ? -3.575 10.416 4.650 1.00 0.00 84 ARG A CA 19
ATOM 27887 C C . ARG A 1 84 ? -4.952 10.948 4.262 1.00 0.00 84 ARG A C 19
ATOM 27888 O O . ARG A 1 84 ? -5.689 11.462 5.103 1.00 0.00 84 ARG A O 19
ATOM 27909 N N . ALA A 1 85 ? -5.291 10.821 2.983 1.00 0.00 85 ALA A N 19
ATOM 27910 C CA . ALA A 1 85 ? -6.579 11.288 2.485 1.00 0.00 85 ALA A CA 19
ATOM 27911 C C . ALA A 1 85 ? -7.597 10.153 2.448 1.00 0.00 85 ALA A C 19
ATOM 27912 O O . ALA A 1 85 ? -8.736 10.341 2.023 1.00 0.00 85 ALA A O 19
ATOM 27919 N N . GLY A 1 86 ? -7.178 8.973 2.896 1.00 0.00 86 GLY A N 19
ATOM 27920 C CA . GLY A 1 86 ? -8.065 7.825 2.905 1.00 0.00 86 GLY A CA 19
ATOM 27921 C C . GLY A 1 86 ? -9.193 7.971 3.907 1.00 0.00 86 GLY A C 19
ATOM 27922 O O . GLY A 1 86 ? -10.195 7.261 3.833 1.00 0.00 86 GLY A O 19
ATOM 27926 N N . GLY A 1 87 ? -9.028 8.894 4.850 1.00 0.00 87 GLY A N 19
ATOM 27927 C CA . GLY A 1 87 ? -10.047 9.113 5.860 1.00 0.00 87 GLY A CA 19
ATOM 27928 C C . GLY A 1 87 ? -9.733 8.405 7.163 1.00 0.00 87 GLY A C 19
ATOM 27929 O O . GLY A 1 87 ? -8.581 8.088 7.460 1.00 0.00 87 GLY A O 19
ATOM 27933 N N . PRO A 1 88 ? -10.775 8.149 7.968 1.00 0.00 88 PRO A N 19
ATOM 27934 C CA . PRO A 1 88 ? -10.629 7.473 9.261 1.00 0.00 88 PRO A CA 19
ATOM 27935 C C . PRO A 1 88 ? -10.260 6.002 9.107 1.00 0.00 88 PRO A C 19
ATOM 27936 O O . PRO A 1 88 ? -9.979 5.318 10.091 1.00 0.00 88 PRO A O 19
ATOM 27947 N N . GLN A 1 89 ? -10.263 5.522 7.868 1.00 0.00 89 GLN A N 19
ATOM 27948 C CA . GLN A 1 89 ? -9.929 4.131 7.587 1.00 0.00 89 GLN A CA 19
ATOM 27949 C C . GLN A 1 89 ? -8.801 4.038 6.564 1.00 0.00 89 GLN A C 19
ATOM 27950 O O . GLN A 1 89 ? -8.886 4.612 5.478 1.00 0.00 89 GLN A O 19
ATOM 27964 N N . LEU A 1 90 ? -7.747 3.312 6.918 1.00 0.00 90 LEU A N 19
ATOM 27965 C CA . LEU A 1 90 ? -6.601 3.143 6.031 1.00 0.00 90 LEU A CA 19
ATOM 27966 C C . LEU A 1 90 ? -6.749 1.884 5.183 1.00 0.00 90 LEU A C 19
ATOM 27967 O O . LEU A 1 90 ? -7.057 0.809 5.698 1.00 0.00 90 LEU A O 19
ATOM 27983 N N . HIS A 1 91 ? -6.527 2.025 3.880 1.00 0.00 91 HIS A N 19
ATOM 27984 C CA . HIS A 1 91 ? -6.633 0.898 2.960 1.00 0.00 91 HIS A CA 19
ATOM 27985 C C . HIS A 1 91 ? -5.372 0.768 2.111 1.00 0.00 91 HIS A C 19
ATOM 27986 O O . HIS A 1 91 ? -5.031 1.671 1.345 1.00 0.00 91 HIS A O 19
ATOM 28001 N N . LEU A 1 92 ? -4.683 -0.358 2.253 1.00 0.00 92 LEU A N 19
ATOM 28002 C CA . LEU A 1 92 ? -3.458 -0.605 1.500 1.00 0.00 92 LEU A CA 19
ATOM 28003 C C . LEU A 1 92 ? -3.465 -2.005 0.893 1.00 0.00 92 LEU A C 19
ATOM 28004 O O . LEU A 1 92 ? -3.741 -2.989 1.580 1.00 0.00 92 LEU A O 19
ATOM 28020 N N . VAL A 1 93 ? -3.157 -2.087 -0.397 1.00 0.00 93 VAL A N 19
ATOM 28021 C CA . VAL A 1 93 ? -3.124 -3.366 -1.096 1.00 0.00 93 VAL A CA 19
ATOM 28022 C C . VAL A 1 93 ? -1.717 -3.953 -1.103 1.00 0.00 93 VAL A C 19
ATOM 28023 O O . VAL A 1 93 ? -0.826 -3.447 -1.785 1.00 0.00 93 VAL A O 19
ATOM 28036 N N . ILE A 1 94 ? -1.525 -5.023 -0.339 1.00 0.00 94 ILE A N 19
ATOM 28037 C CA . ILE A 1 94 ? -0.226 -5.680 -0.259 1.00 0.00 94 ILE A CA 19
ATOM 28038 C C . ILE A 1 94 ? -0.295 -7.104 -0.801 1.00 0.00 94 ILE A C 19
ATOM 28039 O O . ILE A 1 94 ? -1.323 -7.773 -0.688 1.00 0.00 94 ILE A O 19
ATOM 28055 N N . ARG A 1 95 ? 0.805 -7.562 -1.389 1.00 0.00 95 ARG A N 19
ATOM 28056 C CA . ARG A 1 95 ? 0.870 -8.907 -1.948 1.00 0.00 95 ARG A CA 19
ATOM 28057 C C . ARG A 1 95 ? 2.172 -9.598 -1.553 1.00 0.00 95 ARG A C 19
ATOM 28058 O O . ARG A 1 95 ? 3.223 -9.346 -2.143 1.00 0.00 95 ARG A O 19
ATOM 28079 N N . ARG A 1 96 ? 2.094 -10.468 -0.552 1.00 0.00 96 ARG A N 19
ATOM 28080 C CA . ARG A 1 96 ? 3.266 -11.194 -0.078 1.00 0.00 96 ARG A CA 19
ATOM 28081 C C . ARG A 1 96 ? 3.911 -11.987 -1.212 1.00 0.00 96 ARG A C 19
ATOM 28082 O O . ARG A 1 96 ? 3.280 -12.831 -1.848 1.00 0.00 96 ARG A O 19
ATOM 28103 N N . PRO A 1 97 ? 5.197 -11.709 -1.472 1.00 0.00 97 PRO A N 19
ATOM 28104 C CA . PRO A 1 97 ? 5.955 -12.384 -2.529 1.00 0.00 97 PRO A CA 19
ATOM 28105 C C . PRO A 1 97 ? 6.236 -13.846 -2.197 1.00 0.00 97 PRO A C 19
ATOM 28106 O O . PRO A 1 97 ? 5.758 -14.367 -1.188 1.00 0.00 97 PRO A O 19
ATOM 28117 N N . LEU A 1 98 ? 7.013 -14.503 -3.051 1.00 0.00 98 LEU A N 19
ATOM 28118 C CA . LEU A 1 98 ? 7.358 -15.905 -2.848 1.00 0.00 98 LEU A CA 19
ATOM 28119 C C . LEU A 1 98 ? 8.766 -16.042 -2.277 1.00 0.00 98 LEU A C 19
ATOM 28120 O O . LEU A 1 98 ? 8.944 -16.458 -1.132 1.00 0.00 98 LEU A O 19
ATOM 28136 N N . SER A 1 99 ? 9.763 -15.687 -3.081 1.00 0.00 99 SER A N 19
ATOM 28137 C CA . SER A 1 99 ? 11.155 -15.772 -2.656 1.00 0.00 99 SER A CA 19
ATOM 28138 C C . SER A 1 99 ? 11.599 -14.475 -1.987 1.00 0.00 99 SER A C 19
ATOM 28139 O O . SER A 1 99 ? 11.994 -14.468 -0.822 1.00 0.00 99 SER A O 19
ATOM 28147 N N . GLY A 1 100 ? 11.530 -13.377 -2.734 1.00 0.00 100 GLY A N 19
ATOM 28148 C CA . GLY A 1 100 ? 11.927 -12.088 -2.197 1.00 0.00 100 GLY A CA 19
ATOM 28149 C C . GLY A 1 100 ? 13.319 -11.681 -2.638 1.00 0.00 100 GLY A C 19
ATOM 28150 O O . GLY A 1 100 ? 14.302 -11.875 -1.922 1.00 0.00 100 GLY A O 19
ATOM 28154 N N . PRO A 1 101 ? 13.417 -11.104 -3.845 1.00 0.00 101 PRO A N 19
ATOM 28155 C CA . PRO A 1 101 ? 14.695 -10.658 -4.408 1.00 0.00 101 PRO A CA 19
ATOM 28156 C C . PRO A 1 101 ? 15.260 -9.446 -3.674 1.00 0.00 101 PRO A C 19
ATOM 28157 O O . PRO A 1 101 ? 14.553 -8.783 -2.915 1.00 0.00 101 PRO A O 19
ATOM 28168 N N . SER A 1 102 ? 16.538 -9.163 -3.906 1.00 0.00 102 SER A N 19
ATOM 28169 C CA . SER A 1 102 ? 17.198 -8.032 -3.264 1.00 0.00 102 SER A CA 19
ATOM 28170 C C . SER A 1 102 ? 17.946 -7.186 -4.290 1.00 0.00 102 SER A C 19
ATOM 28171 O O . SER A 1 102 ? 18.717 -7.705 -5.096 1.00 0.00 102 SER A O 19
ATOM 28179 N N . SER A 1 103 ? 17.710 -5.878 -4.253 1.00 0.00 103 SER A N 19
ATOM 28180 C CA . SER A 1 103 ? 18.357 -4.958 -5.181 1.00 0.00 103 SER A CA 19
ATOM 28181 C C . SER A 1 103 ? 19.382 -4.090 -4.459 1.00 0.00 103 SER A C 19
ATOM 28182 O O . SER A 1 103 ? 19.473 -2.887 -4.700 1.00 0.00 103 SER A O 19
ATOM 28190 N N . GLY A 1 104 ? 20.154 -4.710 -3.572 1.00 0.00 104 GLY A N 19
ATOM 28191 C CA . GLY A 1 104 ? 21.163 -3.979 -2.827 1.00 0.00 104 GLY A CA 19
ATOM 28192 C C . GLY A 1 104 ? 22.536 -4.077 -3.462 1.00 0.00 104 GLY A C 19
ATOM 28193 O O . GLY A 1 104 ? 22.958 -3.175 -4.186 1.00 0.00 104 GLY A O 19
ATOM 28197 N N . GLY A 1 1 ? -23.618 -16.061 0.567 1.00 0.00 1 GLY A N 20
ATOM 28198 C CA . GLY A 1 1 ? -22.403 -15.283 0.727 1.00 0.00 1 GLY A CA 20
ATOM 28199 C C . GLY A 1 1 ? -21.442 -15.464 -0.431 1.00 0.00 1 GLY A C 20
ATOM 28200 O O . GLY A 1 1 ? -21.701 -14.998 -1.540 1.00 0.00 1 GLY A O 20
ATOM 28204 N N . SER A 1 2 ? -20.328 -16.143 -0.173 1.00 0.00 2 SER A N 20
ATOM 28205 C CA . SER A 1 2 ? -19.322 -16.380 -1.201 1.00 0.00 2 SER A CA 20
ATOM 28206 C C . SER A 1 2 ? -19.499 -17.760 -1.826 1.00 0.00 2 SER A C 20
ATOM 28207 O O . SER A 1 2 ? -20.318 -18.559 -1.372 1.00 0.00 2 SER A O 20
ATOM 28215 N N . SER A 1 3 ? -18.725 -18.033 -2.872 1.00 0.00 3 SER A N 20
ATOM 28216 C CA . SER A 1 3 ? -18.799 -19.315 -3.563 1.00 0.00 3 SER A CA 20
ATOM 28217 C C . SER A 1 3 ? -17.594 -20.187 -3.221 1.00 0.00 3 SER A C 20
ATOM 28218 O O . SER A 1 3 ? -16.467 -19.890 -3.614 1.00 0.00 3 SER A O 20
ATOM 28226 N N . GLY A 1 4 ? -17.843 -21.265 -2.484 1.00 0.00 4 GLY A N 20
ATOM 28227 C CA . GLY A 1 4 ? -16.771 -22.164 -2.099 1.00 0.00 4 GLY A CA 20
ATOM 28228 C C . GLY A 1 4 ? -15.809 -21.532 -1.113 1.00 0.00 4 GLY A C 20
ATOM 28229 O O . GLY A 1 4 ? -16.082 -20.462 -0.569 1.00 0.00 4 GLY A O 20
ATOM 28233 N N . SER A 1 5 ? -14.681 -22.195 -0.880 1.00 0.00 5 SER A N 20
ATOM 28234 C CA . SER A 1 5 ? -13.678 -21.694 0.052 1.00 0.00 5 SER A CA 20
ATOM 28235 C C . SER A 1 5 ? -13.198 -20.306 -0.361 1.00 0.00 5 SER A C 20
ATOM 28236 O O . SER A 1 5 ? -13.010 -20.029 -1.546 1.00 0.00 5 SER A O 20
ATOM 28244 N N . SER A 1 6 ? -13.003 -19.436 0.625 1.00 0.00 6 SER A N 20
ATOM 28245 C CA . SER A 1 6 ? -12.549 -18.075 0.365 1.00 0.00 6 SER A CA 20
ATOM 28246 C C . SER A 1 6 ? -11.280 -17.766 1.154 1.00 0.00 6 SER A C 20
ATOM 28247 O O . SER A 1 6 ? -10.875 -18.534 2.026 1.00 0.00 6 SER A O 20
ATOM 28255 N N . GLY A 1 7 ? -10.656 -16.634 0.840 1.00 0.00 7 GLY A N 20
ATOM 28256 C CA . GLY A 1 7 ? -9.440 -16.242 1.528 1.00 0.00 7 GLY A CA 20
ATOM 28257 C C . GLY A 1 7 ? -8.206 -16.900 0.943 1.00 0.00 7 GLY A C 20
ATOM 28258 O O . GLY A 1 7 ? -8.121 -18.126 0.877 1.00 0.00 7 GLY A O 20
ATOM 28262 N N . GLN A 1 8 ? -7.247 -16.083 0.517 1.00 0.00 8 GLN A N 20
ATOM 28263 C CA . GLN A 1 8 ? -6.013 -16.594 -0.067 1.00 0.00 8 GLN A CA 20
ATOM 28264 C C . GLN A 1 8 ? -4.794 -15.977 0.610 1.00 0.00 8 GLN A C 20
ATOM 28265 O O . GLN A 1 8 ? -4.891 -14.932 1.252 1.00 0.00 8 GLN A O 20
ATOM 28279 N N . ALA A 1 9 ? -3.646 -16.630 0.461 1.00 0.00 9 ALA A N 20
ATOM 28280 C CA . ALA A 1 9 ? -2.408 -16.145 1.057 1.00 0.00 9 ALA A CA 20
ATOM 28281 C C . ALA A 1 9 ? -1.666 -15.217 0.101 1.00 0.00 9 ALA A C 20
ATOM 28282 O O . ALA A 1 9 ? -1.427 -14.050 0.414 1.00 0.00 9 ALA A O 20
ATOM 28289 N N . SER A 1 10 ? -1.304 -15.742 -1.065 1.00 0.00 10 SER A N 20
ATOM 28290 C CA . SER A 1 10 ? -0.585 -14.962 -2.065 1.00 0.00 10 SER A CA 20
ATOM 28291 C C . SER A 1 10 ? -1.489 -13.896 -2.676 1.00 0.00 10 SER A C 20
ATOM 28292 O O . SER A 1 10 ? -1.117 -12.726 -2.764 1.00 0.00 10 SER A O 20
ATOM 28300 N N . GLY A 1 11 ? -2.681 -14.309 -3.096 1.00 0.00 11 GLY A N 20
ATOM 28301 C CA . GLY A 1 11 ? -3.621 -13.379 -3.693 1.00 0.00 11 GLY A CA 20
ATOM 28302 C C . GLY A 1 11 ? -3.552 -12.002 -3.065 1.00 0.00 11 GLY A C 20
ATOM 28303 O O . GLY A 1 11 ? -3.277 -11.868 -1.872 1.00 0.00 11 GLY A O 20
ATOM 28307 N N . HIS A 1 12 ? -3.801 -10.973 -3.869 1.00 0.00 12 HIS A N 20
ATOM 28308 C CA . HIS A 1 12 ? -3.765 -9.597 -3.384 1.00 0.00 12 HIS A CA 20
ATOM 28309 C C . HIS A 1 12 ? -4.813 -9.377 -2.297 1.00 0.00 12 HIS A C 20
ATOM 28310 O O . HIS A 1 12 ? -5.952 -9.827 -2.418 1.00 0.00 12 HIS A O 20
ATOM 28325 N N . PHE A 1 13 ? -4.419 -8.682 -1.235 1.00 0.00 13 PHE A N 20
ATOM 28326 C CA . PHE A 1 13 ? -5.323 -8.403 -0.125 1.00 0.00 13 PHE A CA 20
ATOM 28327 C C . PHE A 1 13 ? -5.231 -6.939 0.296 1.00 0.00 13 PHE A C 20
ATOM 28328 O O . PHE A 1 13 ? -4.343 -6.210 -0.143 1.00 0.00 13 PHE A O 20
ATOM 28345 N N . SER A 1 14 ? -6.158 -6.517 1.151 1.00 0.00 14 SER A N 20
ATOM 28346 C CA . SER A 1 14 ? -6.185 -5.140 1.629 1.00 0.00 14 SER A CA 20
ATOM 28347 C C . SER A 1 14 ? -5.936 -5.082 3.133 1.00 0.00 14 SER A C 20
ATOM 28348 O O . SER A 1 14 ? -6.217 -6.036 3.858 1.00 0.00 14 SER A O 20
ATOM 28356 N N . VAL A 1 15 ? -5.405 -3.954 3.596 1.00 0.00 15 VAL A N 20
ATOM 28357 C CA . VAL A 1 15 ? -5.119 -3.770 5.014 1.00 0.00 15 VAL A CA 20
ATOM 28358 C C . VAL A 1 15 ? -6.014 -2.695 5.620 1.00 0.00 15 VAL A C 20
ATOM 28359 O O . VAL A 1 15 ? -6.036 -1.557 5.154 1.00 0.00 15 VAL A O 20
ATOM 28372 N N . GLU A 1 16 ? -6.751 -3.066 6.663 1.00 0.00 16 GLU A N 20
ATOM 28373 C CA . GLU A 1 16 ? -7.649 -2.133 7.333 1.00 0.00 16 GLU A CA 20
ATOM 28374 C C . GLU A 1 16 ? -7.119 -1.766 8.716 1.00 0.00 16 GLU A C 20
ATOM 28375 O O . GLU A 1 16 ? -6.657 -2.627 9.465 1.00 0.00 16 GLU A O 20
ATOM 28387 N N . LEU A 1 17 ? -7.188 -0.481 9.047 1.00 0.00 17 LEU A N 20
ATOM 28388 C CA . LEU A 1 17 ? -6.715 0.002 10.340 1.00 0.00 17 LEU A CA 20
ATOM 28389 C C . LEU A 1 17 ? -7.390 1.319 10.709 1.00 0.00 17 LEU A C 20
ATOM 28390 O O . LEU A 1 17 ? -7.795 2.087 9.837 1.00 0.00 17 LEU A O 20
ATOM 28406 N N . VAL A 1 18 ? -7.506 1.574 12.009 1.00 0.00 18 VAL A N 20
ATOM 28407 C CA . VAL A 1 18 ? -8.129 2.800 12.494 1.00 0.00 18 VAL A CA 20
ATOM 28408 C C . VAL A 1 18 ? -7.079 3.805 12.955 1.00 0.00 18 VAL A C 20
ATOM 28409 O O . VAL A 1 18 ? -6.316 3.538 13.884 1.00 0.00 18 VAL A O 20
ATOM 28422 N N . ARG A 1 19 ? -7.046 4.961 12.301 1.00 0.00 19 ARG A N 20
ATOM 28423 C CA . ARG A 1 19 ?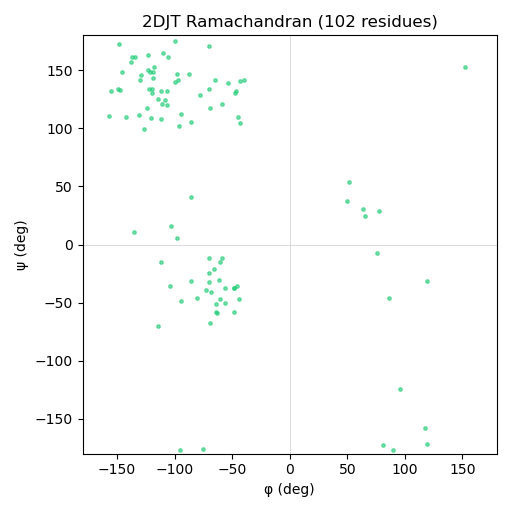 -6.089 6.006 12.643 1.00 0.00 19 ARG A CA 20
ATOM 28424 C C . ARG A 1 19 ? -5.888 6.085 14.154 1.00 0.00 19 ARG A C 20
ATOM 28425 O O . ARG A 1 19 ? -6.728 6.624 14.874 1.00 0.00 19 ARG A O 20
ATOM 28446 N N . GLY A 1 20 ? -4.770 5.544 14.627 1.00 0.00 20 GLY A N 20
ATOM 28447 C CA . GLY A 1 20 ? -4.479 5.564 16.049 1.00 0.00 20 GLY A CA 20
ATOM 28448 C C . GLY A 1 20 ? -4.017 6.926 16.527 1.00 0.00 20 GLY A C 20
ATOM 28449 O O . GLY A 1 20 ? -4.658 7.940 16.250 1.00 0.00 20 GLY A O 20
ATOM 28453 N N . TYR A 1 21 ? -2.902 6.951 17.249 1.00 0.00 21 TYR A N 20
ATOM 28454 C CA . TYR A 1 21 ? -2.357 8.198 17.771 1.00 0.00 21 TYR A CA 20
ATOM 28455 C C . TYR A 1 21 ? -1.190 8.683 16.916 1.00 0.00 21 TYR A C 20
ATOM 28456 O O . TYR A 1 21 ? -0.172 8.003 16.794 1.00 0.00 21 TYR A O 20
ATOM 28474 N N . ALA A 1 22 ? -1.348 9.863 16.326 1.00 0.00 22 ALA A N 20
ATOM 28475 C CA . ALA A 1 22 ? -0.307 10.441 15.485 1.00 0.00 22 ALA A CA 20
ATOM 28476 C C . ALA A 1 22 ? -0.156 9.660 14.184 1.00 0.00 22 ALA A C 20
ATOM 28477 O O . ALA A 1 22 ? 0.956 9.347 13.762 1.00 0.00 22 ALA A O 20
ATOM 28484 N N . GLY A 1 23 ? -1.284 9.348 13.552 1.00 0.00 23 GLY A N 20
ATOM 28485 C CA . GLY A 1 23 ? -1.254 8.604 12.306 1.00 0.00 23 GLY A CA 20
ATOM 28486 C C . GLY A 1 23 ? -1.303 7.105 12.524 1.00 0.00 23 GLY A C 20
ATOM 28487 O O . GLY A 1 23 ? -1.710 6.638 13.587 1.00 0.00 23 GLY A O 20
ATOM 28491 N N . PHE A 1 24 ? -0.888 6.348 11.513 1.00 0.00 24 PHE A N 20
ATOM 28492 C CA . PHE A 1 24 ? -0.888 4.892 11.598 1.00 0.00 24 PHE A CA 20
ATOM 28493 C C . PHE A 1 24 ? 0.498 4.368 11.961 1.00 0.00 24 PHE A C 20
ATOM 28494 O O . PHE A 1 24 ? 0.675 3.179 12.221 1.00 0.00 24 PHE A O 20
ATOM 28511 N N . GLY A 1 25 ? 1.478 5.266 11.977 1.00 0.00 25 GLY A N 20
ATOM 28512 C CA . GLY A 1 25 ? 2.836 4.876 12.309 1.00 0.00 25 GLY A CA 20
ATOM 28513 C C . GLY A 1 25 ? 3.460 3.989 11.250 1.00 0.00 25 GLY A C 20
ATOM 28514 O O . GLY A 1 25 ? 4.323 3.163 11.550 1.00 0.00 25 GLY A O 20
ATOM 28518 N N . LEU A 1 26 ? 3.021 4.156 10.007 1.00 0.00 26 LEU A N 20
ATOM 28519 C CA . LEU A 1 26 ? 3.541 3.362 8.899 1.00 0.00 26 LEU A CA 20
ATOM 28520 C C . LEU A 1 26 ? 4.462 4.197 8.015 1.00 0.00 26 LEU A C 20
ATOM 28521 O O . LEU A 1 26 ? 4.095 5.286 7.571 1.00 0.00 26 LEU A O 20
ATOM 28537 N N . THR A 1 27 ? 5.660 3.680 7.762 1.00 0.00 27 THR A N 20
ATOM 28538 C CA . THR A 1 27 ? 6.633 4.376 6.931 1.00 0.00 27 THR A CA 20
ATOM 28539 C C . THR A 1 27 ? 7.069 3.512 5.753 1.00 0.00 27 THR A C 20
ATOM 28540 O O . THR A 1 27 ? 7.312 2.314 5.905 1.00 0.00 27 THR A O 20
ATOM 28551 N N . LEU A 1 28 ? 7.166 4.127 4.579 1.00 0.00 28 LEU A N 20
ATOM 28552 C CA . LEU A 1 28 ? 7.574 3.413 3.374 1.00 0.00 28 LEU A CA 20
ATOM 28553 C C . LEU A 1 28 ? 8.978 3.827 2.945 1.00 0.00 28 LEU A C 20
ATOM 28554 O O . LEU A 1 28 ? 9.318 5.009 2.952 1.00 0.00 28 LEU A O 20
ATOM 28570 N N . GLY A 1 29 ? 9.791 2.843 2.570 1.00 0.00 29 GLY A N 20
ATOM 28571 C CA . GLY A 1 29 ? 11.149 3.125 2.141 1.00 0.00 29 GLY A CA 20
ATOM 28572 C C . GLY A 1 29 ? 11.412 2.678 0.717 1.00 0.00 29 GLY A C 20
ATOM 28573 O O . GLY A 1 29 ? 11.457 1.481 0.433 1.00 0.00 29 GLY A O 20
ATOM 28577 N N . GLY A 1 30 ? 11.584 3.641 -0.183 1.00 0.00 30 GLY A N 20
ATOM 28578 C CA . GLY A 1 30 ? 11.839 3.320 -1.575 1.00 0.00 30 GLY A CA 20
ATOM 28579 C C . GLY A 1 30 ? 10.737 3.807 -2.494 1.00 0.00 30 GLY A C 20
ATOM 28580 O O . GLY A 1 30 ? 10.382 4.985 -2.480 1.00 0.00 30 GLY A O 20
ATOM 28584 N N . GLY A 1 31 ? 10.194 2.897 -3.298 1.00 0.00 31 GLY A N 20
ATOM 28585 C CA . GLY A 1 31 ? 9.133 3.260 -4.219 1.00 0.00 31 GLY A CA 20
ATOM 28586 C C . GLY A 1 31 ? 9.649 4.003 -5.435 1.00 0.00 31 GLY A C 20
ATOM 28587 O O . GLY A 1 31 ? 10.857 4.075 -5.660 1.00 0.00 31 GLY A O 20
ATOM 28591 N N . ARG A 1 32 ? 8.732 4.554 -6.224 1.00 0.00 32 ARG A N 20
ATOM 28592 C CA . ARG A 1 32 ? 9.101 5.291 -7.426 1.00 0.00 32 ARG A CA 20
ATOM 28593 C C . ARG A 1 32 ? 9.475 6.732 -7.087 1.00 0.00 32 ARG A C 20
ATOM 28594 O O . ARG A 1 32 ? 8.606 7.562 -6.821 1.00 0.00 32 ARG A O 20
ATOM 28615 N N . ASP A 1 33 ? 10.772 7.019 -7.098 1.00 0.00 33 ASP A N 20
ATOM 28616 C CA . ASP A 1 33 ? 11.260 8.359 -6.792 1.00 0.00 33 ASP A CA 20
ATOM 28617 C C . ASP A 1 33 ? 12.106 8.904 -7.940 1.00 0.00 33 ASP A C 20
ATOM 28618 O O . ASP A 1 33 ? 12.679 8.142 -8.719 1.00 0.00 33 ASP A O 20
ATOM 28627 N N . VAL A 1 34 ? 12.178 10.227 -8.038 1.00 0.00 34 VAL A N 20
ATOM 28628 C CA . VAL A 1 34 ? 12.953 10.874 -9.090 1.00 0.00 34 VAL A CA 20
ATOM 28629 C C . VAL A 1 34 ? 14.439 10.570 -8.944 1.00 0.00 34 VAL A C 20
ATOM 28630 O O . VAL A 1 34 ? 15.219 10.770 -9.875 1.00 0.00 34 VAL A O 20
ATOM 28643 N N . ALA A 1 35 ? 14.826 10.084 -7.768 1.00 0.00 35 ALA A N 20
ATOM 28644 C CA . ALA A 1 35 ? 16.219 9.749 -7.501 1.00 0.00 35 ALA A CA 20
ATOM 28645 C C . ALA A 1 35 ? 16.518 8.302 -7.878 1.00 0.00 35 ALA A C 20
ATOM 28646 O O . ALA A 1 35 ? 17.659 7.951 -8.172 1.00 0.00 35 ALA A O 20
ATOM 28653 N N . GLY A 1 36 ? 15.484 7.467 -7.865 1.00 0.00 36 GLY A N 20
ATOM 28654 C CA . GLY A 1 36 ? 15.657 6.067 -8.207 1.00 0.00 36 GLY A CA 20
ATOM 28655 C C . GLY A 1 36 ? 14.337 5.331 -8.324 1.00 0.00 36 GLY A C 20
ATOM 28656 O O . GLY A 1 36 ? 13.296 5.841 -7.911 1.00 0.00 36 GLY A O 20
ATOM 28660 N N . ASP A 1 37 ? 14.380 4.130 -8.890 1.00 0.00 37 ASP A N 20
ATOM 28661 C CA . ASP A 1 37 ? 13.178 3.322 -9.061 1.00 0.00 37 ASP A CA 20
ATOM 28662 C C . ASP A 1 37 ? 13.257 2.046 -8.229 1.00 0.00 37 ASP A C 20
ATOM 28663 O O . ASP A 1 37 ? 14.101 1.183 -8.474 1.00 0.00 37 ASP A O 20
ATOM 28672 N N . THR A 1 38 ? 12.373 1.932 -7.242 1.00 0.00 38 THR A N 20
ATOM 28673 C CA . THR A 1 38 ? 12.345 0.763 -6.373 1.00 0.00 38 THR A CA 20
ATOM 28674 C C . THR A 1 38 ? 10.917 0.416 -5.965 1.00 0.00 38 THR A C 20
ATOM 28675 O O . THR A 1 38 ? 10.042 1.278 -5.885 1.00 0.00 38 THR A O 20
ATOM 28686 N N . PRO A 1 39 ? 10.675 -0.876 -5.701 1.00 0.00 39 PRO A N 20
ATOM 28687 C CA . PRO A 1 39 ? 9.354 -1.367 -5.296 1.00 0.00 39 PRO A CA 20
ATOM 28688 C C . PRO A 1 39 ? 8.970 -0.907 -3.894 1.00 0.00 39 PRO A C 20
ATOM 28689 O O . PRO A 1 39 ? 9.720 -1.105 -2.937 1.00 0.00 39 PRO A O 20
ATOM 28700 N N . LEU A 1 40 ? 7.797 -0.293 -3.778 1.00 0.00 40 LEU A N 20
ATOM 28701 C CA . LEU A 1 40 ? 7.313 0.195 -2.492 1.00 0.00 40 LEU A CA 20
ATOM 28702 C C . LEU A 1 40 ? 7.157 -0.951 -1.498 1.00 0.00 40 LEU A C 20
ATOM 28703 O O . LEU A 1 40 ? 6.551 -1.977 -1.808 1.00 0.00 40 LEU A O 20
ATOM 28719 N N . ALA A 1 41 ? 7.706 -0.769 -0.302 1.00 0.00 41 ALA A N 20
ATOM 28720 C CA . ALA A 1 41 ? 7.625 -1.786 0.739 1.00 0.00 41 ALA A CA 20
ATOM 28721 C C . ALA A 1 41 ? 7.756 -1.165 2.125 1.00 0.00 41 ALA A C 20
ATOM 28722 O O . ALA A 1 41 ? 8.440 -0.156 2.302 1.00 0.00 41 ALA A O 20
ATOM 28729 N N . VAL A 1 42 ? 7.097 -1.773 3.107 1.00 0.00 42 VAL A N 20
ATOM 28730 C CA . VAL A 1 42 ? 7.141 -1.279 4.478 1.00 0.00 42 VAL A CA 20
ATOM 28731 C C . VAL A 1 42 ? 8.578 -1.130 4.963 1.00 0.00 42 VAL A C 20
ATOM 28732 O O . VAL A 1 42 ? 9.403 -2.026 4.777 1.00 0.00 42 VAL A O 20
ATOM 28745 N N . ARG A 1 43 ? 8.872 0.006 5.586 1.00 0.00 43 ARG A N 20
ATOM 28746 C CA . ARG A 1 43 ? 10.211 0.273 6.098 1.00 0.00 43 ARG A CA 20
ATOM 28747 C C . ARG A 1 43 ? 10.249 0.140 7.617 1.00 0.00 43 ARG A C 20
ATOM 28748 O O . ARG A 1 43 ? 10.818 -0.809 8.154 1.00 0.00 43 ARG A O 20
ATOM 28769 N N . GLY A 1 44 ? 9.639 1.101 8.305 1.00 0.00 44 GLY A N 20
ATOM 28770 C CA . GLY A 1 44 ? 9.615 1.073 9.756 1.00 0.00 44 GLY A CA 20
ATOM 28771 C C . GLY A 1 44 ? 8.208 0.965 10.310 1.00 0.00 44 GLY A C 20
ATOM 28772 O O . GLY A 1 44 ? 7.275 1.568 9.779 1.00 0.00 44 GLY A O 20
ATOM 28776 N N . LEU A 1 45 ? 8.054 0.194 11.381 1.00 0.00 45 LEU A N 20
ATOM 28777 C CA . LEU A 1 45 ? 6.750 0.007 12.008 1.00 0.00 45 LEU A CA 20
ATOM 28778 C C . LEU A 1 45 ? 6.708 0.665 13.384 1.00 0.00 45 LEU A C 20
ATOM 28779 O O . LEU A 1 45 ? 7.302 0.166 14.340 1.00 0.00 45 LEU A O 20
ATOM 28795 N N . LEU A 1 46 ? 6.000 1.785 13.477 1.00 0.00 46 LEU A N 20
ATOM 28796 C CA . LEU A 1 46 ? 5.877 2.510 14.736 1.00 0.00 46 LEU A CA 20
ATOM 28797 C C . LEU A 1 46 ? 5.497 1.567 15.873 1.00 0.00 46 LEU A C 20
ATOM 28798 O O . LEU A 1 46 ? 4.372 1.070 15.932 1.00 0.00 46 LEU A O 20
ATOM 28814 N N . LYS A 1 47 ? 6.441 1.326 16.776 1.00 0.00 47 LYS A N 20
ATOM 28815 C CA . LYS A 1 47 ? 6.205 0.446 17.914 1.00 0.00 47 LYS A CA 20
ATOM 28816 C C . LYS A 1 47 ? 4.850 0.733 18.553 1.00 0.00 47 LYS A C 20
ATOM 28817 O O . LYS A 1 47 ? 4.339 1.850 18.471 1.00 0.00 47 LYS A O 20
ATOM 28836 N N . ASP A 1 48 ? 4.275 -0.281 19.189 1.00 0.00 48 ASP A N 20
ATOM 28837 C CA . ASP A 1 48 ? 2.980 -0.137 19.844 1.00 0.00 48 ASP A CA 20
ATOM 28838 C C . ASP A 1 48 ? 2.016 0.662 18.972 1.00 0.00 48 ASP A C 20
ATOM 28839 O O . ASP A 1 48 ? 1.350 1.582 19.447 1.00 0.00 48 ASP A O 20
ATOM 28848 N N . GLY A 1 49 ? 1.947 0.305 17.693 1.00 0.00 49 GLY A N 20
ATOM 28849 C CA . GLY A 1 49 ? 1.064 0.999 16.775 1.00 0.00 49 GLY A CA 20
ATOM 28850 C C . GLY A 1 49 ? 0.023 0.080 16.166 1.00 0.00 49 GLY A C 20
ATOM 28851 O O . GLY A 1 49 ? 0.035 -1.133 16.377 1.00 0.00 49 GLY A O 20
ATOM 28855 N N . PRO A 1 50 ? -0.905 0.662 15.392 1.00 0.00 50 PRO A N 20
ATOM 28856 C CA . PRO A 1 50 ? -1.976 -0.094 14.736 1.00 0.00 50 PRO A CA 20
ATOM 28857 C C . PRO A 1 50 ? -1.453 -0.982 13.612 1.00 0.00 50 PRO A C 20
ATOM 28858 O O . PRO A 1 50 ? -1.862 -2.135 13.478 1.00 0.00 50 PRO A O 20
ATOM 28869 N N . ALA A 1 51 ? -0.547 -0.438 12.806 1.00 0.00 51 ALA A N 20
ATOM 28870 C CA . ALA A 1 51 ? 0.033 -1.182 11.695 1.00 0.00 51 ALA A CA 20
ATOM 28871 C C . ALA A 1 51 ? 0.967 -2.278 12.197 1.00 0.00 51 ALA A C 20
ATOM 28872 O O . ALA A 1 51 ? 1.150 -3.300 11.536 1.00 0.00 51 ALA A O 20
ATOM 28879 N N . GLN A 1 52 ? 1.556 -2.057 13.368 1.00 0.00 52 GLN A N 20
ATOM 28880 C CA . GLN A 1 52 ? 2.473 -3.026 13.956 1.00 0.00 52 GLN A CA 20
ATOM 28881 C C . GLN A 1 52 ? 1.715 -4.059 14.785 1.00 0.00 52 GLN A C 20
ATOM 28882 O O . GLN A 1 52 ? 2.063 -5.239 14.792 1.00 0.00 52 GLN A O 20
ATOM 28896 N N . ARG A 1 53 ? 0.678 -3.605 15.482 1.00 0.00 53 ARG A N 20
ATOM 28897 C CA . ARG A 1 53 ? -0.127 -4.490 16.315 1.00 0.00 53 ARG A CA 20
ATOM 28898 C C . ARG A 1 53 ? -0.863 -5.519 15.463 1.00 0.00 53 ARG A C 20
ATOM 28899 O O . ARG A 1 53 ? -0.827 -6.717 15.749 1.00 0.00 53 ARG A O 20
ATOM 28920 N N . CYS A 1 54 ? -1.530 -5.045 14.417 1.00 0.00 54 CYS A N 20
ATOM 28921 C CA . CYS A 1 54 ? -2.276 -5.924 13.523 1.00 0.00 54 CYS A CA 20
ATOM 28922 C C . CYS A 1 54 ? -1.369 -7.005 12.942 1.00 0.00 54 CYS A C 20
ATOM 28923 O O . CYS A 1 54 ? -1.785 -8.149 12.765 1.00 0.00 54 CYS A O 20
ATOM 28931 N N . GLY A 1 55 ? -0.128 -6.632 12.646 1.00 0.00 55 GLY A N 20
ATOM 28932 C CA . GLY A 1 55 ? 0.818 -7.581 12.086 1.00 0.00 55 GLY A CA 20
ATOM 28933 C C . GLY A 1 55 ? 0.655 -7.746 10.588 1.00 0.00 55 GLY A C 20
ATOM 28934 O O . GLY A 1 55 ? 1.640 -7.877 9.861 1.00 0.00 55 GLY A O 20
ATOM 28938 N N . ARG A 1 56 ? -0.591 -7.740 10.125 1.00 0.00 56 ARG A N 20
ATOM 28939 C CA . ARG A 1 56 ? -0.879 -7.893 8.704 1.00 0.00 56 ARG A CA 20
ATOM 28940 C C . ARG A 1 56 ? 0.180 -7.194 7.857 1.00 0.00 56 ARG A C 20
ATOM 28941 O O . ARG A 1 56 ? 0.505 -7.642 6.756 1.00 0.00 56 ARG A O 20
ATOM 28962 N N . LEU A 1 57 ? 0.715 -6.094 8.376 1.00 0.00 57 LEU A N 20
ATOM 28963 C CA . LEU A 1 57 ? 1.737 -5.333 7.667 1.00 0.00 57 LEU A CA 20
ATOM 28964 C C . LEU A 1 57 ? 3.082 -5.432 8.379 1.00 0.00 57 LEU A C 20
ATOM 28965 O O . LEU A 1 57 ? 3.206 -5.060 9.545 1.00 0.00 57 LEU A O 20
ATOM 28981 N N . GLU A 1 58 ? 4.087 -5.935 7.668 1.00 0.00 58 GLU A N 20
ATOM 28982 C CA . GLU A 1 58 ? 5.423 -6.082 8.233 1.00 0.00 58 GLU A CA 20
ATOM 28983 C C . GLU A 1 58 ? 6.487 -5.620 7.241 1.00 0.00 58 GLU A C 20
ATOM 28984 O O . GLU A 1 58 ? 6.253 -5.591 6.032 1.00 0.00 58 GLU A O 20
ATOM 28996 N N . VAL A 1 59 ? 7.656 -5.260 7.760 1.00 0.00 59 VAL A N 20
ATOM 28997 C CA . VAL A 1 59 ? 8.757 -4.801 6.922 1.00 0.00 59 VAL A CA 20
ATOM 28998 C C . VAL A 1 59 ? 9.123 -5.847 5.875 1.00 0.00 59 VAL A C 20
ATOM 28999 O O . VAL A 1 59 ? 9.435 -6.990 6.206 1.00 0.00 59 VAL A O 20
ATOM 29012 N N . GLY A 1 60 ? 9.084 -5.446 4.607 1.00 0.00 60 GLY A N 20
ATOM 29013 C CA . GLY A 1 60 ? 9.415 -6.361 3.530 1.00 0.00 60 GLY A CA 20
ATOM 29014 C C . GLY A 1 60 ? 8.251 -6.592 2.587 1.00 0.00 60 GLY A C 20
ATOM 29015 O O . GLY A 1 60 ? 8.442 -7.014 1.446 1.00 0.00 60 GLY A O 20
ATOM 29019 N N . ASP A 1 61 ? 7.042 -6.315 3.063 1.00 0.00 61 ASP A N 20
ATOM 29020 C CA . ASP A 1 61 ? 5.842 -6.496 2.255 1.00 0.00 61 ASP A CA 20
ATOM 29021 C C . ASP A 1 61 ? 5.922 -5.674 0.972 1.00 0.00 61 ASP A C 20
ATOM 29022 O O . ASP A 1 61 ? 6.601 -4.647 0.922 1.00 0.00 61 ASP A O 20
ATOM 29031 N N . LEU A 1 62 ? 5.227 -6.132 -0.062 1.00 0.00 62 LEU A N 20
ATOM 29032 C CA . LEU A 1 62 ? 5.219 -5.440 -1.347 1.00 0.00 62 LEU A CA 20
ATOM 29033 C C . LEU A 1 62 ? 3.856 -4.813 -1.620 1.00 0.00 62 LEU A C 20
ATOM 29034 O O . LEU A 1 62 ? 2.845 -5.511 -1.699 1.00 0.00 62 LEU A O 20
ATOM 29050 N N . VAL A 1 63 ? 3.836 -3.492 -1.765 1.00 0.00 63 VAL A N 20
ATOM 29051 C CA . VAL A 1 63 ? 2.597 -2.771 -2.034 1.00 0.00 63 VAL A CA 20
ATOM 29052 C C . VAL A 1 63 ? 2.398 -2.559 -3.530 1.00 0.00 63 VAL A C 20
ATOM 29053 O O . VAL A 1 63 ? 3.221 -1.928 -4.194 1.00 0.00 63 VAL A O 20
ATOM 29066 N N . LEU A 1 64 ? 1.299 -3.090 -4.056 1.00 0.00 64 LEU A N 20
ATOM 29067 C CA . LEU A 1 64 ? 0.990 -2.959 -5.475 1.00 0.00 64 LEU A CA 20
ATOM 29068 C C . LEU A 1 64 ? 0.073 -1.766 -5.725 1.00 0.00 64 LEU A C 20
ATOM 29069 O O . LEU A 1 64 ? 0.227 -1.048 -6.714 1.00 0.00 64 LEU A O 20
ATOM 29085 N N . HIS A 1 65 ? -0.879 -1.558 -4.821 1.00 0.00 65 HIS A N 20
ATOM 29086 C CA . HIS A 1 65 ? -1.819 -0.449 -4.942 1.00 0.00 65 HIS A CA 20
ATOM 29087 C C . HIS A 1 65 ? -2.145 0.138 -3.572 1.00 0.00 65 HIS A C 20
ATOM 29088 O O . HIS A 1 65 ? -1.745 -0.406 -2.542 1.00 0.00 65 HIS A O 20
ATOM 29103 N N . ILE A 1 66 ? -2.873 1.250 -3.568 1.00 0.00 66 ILE A N 20
ATOM 29104 C CA . ILE A 1 66 ? -3.252 1.909 -2.325 1.00 0.00 66 ILE A CA 20
ATOM 29105 C C . ILE A 1 66 ? -4.601 2.607 -2.463 1.00 0.00 66 ILE A C 20
ATOM 29106 O O . ILE A 1 66 ? -4.834 3.347 -3.418 1.00 0.00 66 ILE A O 20
ATOM 29122 N N . ASN A 1 67 ? -5.486 2.367 -1.500 1.00 0.00 67 ASN A N 20
ATOM 29123 C CA . ASN A 1 67 ? -6.812 2.974 -1.513 1.00 0.00 67 ASN A CA 20
ATOM 29124 C C . ASN A 1 67 ? -7.528 2.689 -2.830 1.00 0.00 67 ASN A C 20
ATOM 29125 O O . ASN A 1 67 ? -8.124 3.582 -3.431 1.00 0.00 67 ASN A O 20
ATOM 29136 N N . GLY A 1 68 ? -7.465 1.437 -3.273 1.00 0.00 68 GLY A N 20
ATOM 29137 C CA . GLY A 1 68 ? -8.111 1.056 -4.516 1.00 0.00 68 GLY A CA 20
ATOM 29138 C C . GLY A 1 68 ? -7.596 1.846 -5.703 1.00 0.00 68 GLY A C 20
ATOM 29139 O O . GLY A 1 68 ? -8.233 1.881 -6.755 1.00 0.00 68 GLY A O 20
ATOM 29143 N N . GLU A 1 69 ? -6.441 2.482 -5.533 1.00 0.00 69 GLU A N 20
ATOM 29144 C CA . GLU A 1 69 ? -5.843 3.277 -6.599 1.00 0.00 69 GLU A CA 20
ATOM 29145 C C . GLU A 1 69 ? -4.511 2.679 -7.042 1.00 0.00 69 GLU A C 20
ATOM 29146 O O . GLU A 1 69 ? -3.778 2.105 -6.237 1.00 0.00 69 GLU A O 20
ATOM 29158 N N . SER A 1 70 ? -4.205 2.818 -8.328 1.00 0.00 70 SER A N 20
ATOM 29159 C CA . SER A 1 70 ? -2.964 2.289 -8.880 1.00 0.00 70 SER A CA 20
ATOM 29160 C C . SER A 1 70 ? -1.807 3.254 -8.640 1.00 0.00 70 SER A C 20
ATOM 29161 O O . SER A 1 70 ? -1.940 4.463 -8.838 1.00 0.00 70 SER A O 20
ATOM 29169 N N . THR A 1 71 ? -0.671 2.713 -8.212 1.00 0.00 71 THR A N 20
ATOM 29170 C CA . THR A 1 71 ? 0.509 3.525 -7.943 1.00 0.00 71 THR A CA 20
ATOM 29171 C C . THR A 1 71 ? 1.306 3.774 -9.218 1.00 0.00 71 THR A C 20
ATOM 29172 O O . THR A 1 71 ? 2.330 4.457 -9.197 1.00 0.00 71 THR A O 20
ATOM 29183 N N . GLN A 1 72 ? 0.830 3.217 -10.327 1.00 0.00 72 GLN A N 20
ATOM 29184 C CA . GLN A 1 72 ? 1.499 3.381 -11.612 1.00 0.00 72 GLN A CA 20
ATOM 29185 C C . GLN A 1 72 ? 1.729 4.856 -11.923 1.00 0.00 72 GLN A C 20
ATOM 29186 O O . GLN A 1 72 ? 2.647 5.210 -12.662 1.00 0.00 72 GLN A O 20
ATOM 29200 N N . GLY A 1 73 ? 0.888 5.714 -11.353 1.00 0.00 73 GLY A N 20
ATOM 29201 C CA . GLY A 1 73 ? 1.016 7.141 -11.581 1.00 0.00 73 GLY A CA 20
ATOM 29202 C C . GLY A 1 73 ? 1.334 7.906 -10.312 1.00 0.00 73 GLY A C 20
ATOM 29203 O O . GLY A 1 73 ? 1.574 9.113 -10.349 1.00 0.00 73 GLY A O 20
ATOM 29207 N N . LEU A 1 74 ? 1.336 7.202 -9.185 1.00 0.00 74 LEU A N 20
ATOM 29208 C CA . LEU A 1 74 ? 1.626 7.823 -7.897 1.00 0.00 74 LEU A CA 20
ATOM 29209 C C . LEU A 1 74 ? 3.022 7.445 -7.412 1.00 0.00 74 LEU A C 20
ATOM 29210 O O . LEU A 1 74 ? 3.341 6.265 -7.262 1.00 0.00 74 LEU A O 20
ATOM 29226 N N . THR A 1 75 ? 3.852 8.454 -7.167 1.00 0.00 75 THR A N 20
ATOM 29227 C CA . THR A 1 75 ? 5.213 8.229 -6.698 1.00 0.00 75 THR A CA 20
ATOM 29228 C C . THR A 1 75 ? 5.241 7.963 -5.197 1.00 0.00 75 THR A C 20
ATOM 29229 O O . THR A 1 75 ? 4.199 7.937 -4.542 1.00 0.00 75 THR A O 20
ATOM 29240 N N . HIS A 1 76 ? 6.440 7.767 -4.658 1.00 0.00 76 HIS A N 20
ATOM 29241 C CA . HIS A 1 76 ? 6.604 7.504 -3.233 1.00 0.00 76 HIS A CA 20
ATOM 29242 C C . HIS A 1 76 ? 5.879 8.558 -2.400 1.00 0.00 76 HIS A C 20
ATOM 29243 O O . HIS A 1 76 ? 5.152 8.229 -1.462 1.00 0.00 76 HIS A O 20
ATOM 29258 N N . ALA A 1 77 ? 6.083 9.824 -2.748 1.00 0.00 77 ALA A N 20
ATOM 29259 C CA . ALA A 1 77 ? 5.448 10.924 -2.034 1.00 0.00 77 ALA A CA 20
ATOM 29260 C C . ALA A 1 77 ? 3.931 10.869 -2.176 1.00 0.00 77 ALA A C 20
ATOM 29261 O O . ALA A 1 77 ? 3.199 11.229 -1.255 1.00 0.00 77 ALA A O 20
ATOM 29268 N N . GLN A 1 78 ? 3.466 10.417 -3.337 1.00 0.00 78 GLN A N 20
ATOM 29269 C CA . GLN A 1 78 ? 2.036 10.317 -3.599 1.00 0.00 78 GLN A CA 20
ATOM 29270 C C . GLN A 1 78 ? 1.405 9.209 -2.762 1.00 0.00 78 GLN A C 20
ATOM 29271 O O . GLN A 1 78 ? 0.537 9.466 -1.929 1.00 0.00 78 GLN A O 20
ATOM 29285 N N . ALA A 1 79 ? 1.848 7.977 -2.990 1.00 0.00 79 ALA A N 20
ATOM 29286 C CA . ALA A 1 79 ? 1.328 6.830 -2.256 1.00 0.00 79 ALA A CA 20
ATOM 29287 C C . ALA A 1 79 ? 1.151 7.159 -0.777 1.00 0.00 79 ALA A C 20
ATOM 29288 O O . ALA A 1 79 ? 0.290 6.594 -0.104 1.00 0.00 79 ALA A O 20
ATOM 29295 N N . VAL A 1 80 ? 1.974 8.076 -0.278 1.00 0.00 80 VAL A N 20
ATOM 29296 C CA . VAL A 1 80 ? 1.909 8.481 1.121 1.00 0.00 80 VAL A CA 20
ATOM 29297 C C . VAL A 1 80 ? 0.767 9.464 1.356 1.00 0.00 80 VAL A C 20
ATOM 29298 O O . VAL A 1 80 ? 0.075 9.394 2.371 1.00 0.00 80 VAL A O 20
ATOM 29311 N N . GLU A 1 81 ? 0.578 10.379 0.411 1.00 0.00 81 GLU A N 20
ATOM 29312 C CA . GLU A 1 81 ? -0.480 11.377 0.516 1.00 0.00 81 GLU A CA 20
ATOM 29313 C C . GLU A 1 81 ? -1.854 10.733 0.355 1.00 0.00 81 GLU A C 20
ATOM 29314 O O . GLU A 1 81 ? -2.814 11.118 1.023 1.00 0.00 81 GLU A O 20
ATOM 29326 N N . ARG A 1 82 ? -1.940 9.751 -0.537 1.00 0.00 82 ARG A N 20
ATOM 29327 C CA . ARG A 1 82 ? -3.195 9.055 -0.788 1.00 0.00 82 ARG A CA 20
ATOM 29328 C C . ARG A 1 82 ? -3.732 8.422 0.493 1.00 0.00 82 ARG A C 20
ATOM 29329 O O . ARG A 1 82 ? -4.909 8.569 0.824 1.00 0.00 82 ARG A O 20
ATOM 29350 N N . ILE A 1 83 ? -2.861 7.719 1.209 1.00 0.00 83 ILE A N 20
ATOM 29351 C CA . ILE A 1 83 ? -3.247 7.065 2.453 1.00 0.00 83 ILE A CA 20
ATOM 29352 C C . ILE A 1 83 ? -3.824 8.069 3.446 1.00 0.00 83 ILE A C 20
ATOM 29353 O O . ILE A 1 83 ? -4.945 7.907 3.927 1.00 0.00 83 ILE A O 20
ATOM 29369 N N . ARG A 1 84 ? -3.050 9.107 3.746 1.00 0.00 84 ARG A N 20
ATOM 29370 C CA . ARG A 1 84 ? -3.485 10.138 4.681 1.00 0.00 84 ARG A CA 20
ATOM 29371 C C . ARG A 1 84 ? -4.831 10.720 4.261 1.00 0.00 84 ARG A C 20
ATOM 29372 O O . ARG A 1 84 ? -5.766 10.787 5.060 1.00 0.00 84 ARG A O 20
ATOM 29393 N N . ALA A 1 85 ? -4.923 11.139 3.004 1.00 0.00 85 ALA A N 20
ATOM 29394 C CA . ALA A 1 85 ? -6.155 11.714 2.478 1.00 0.00 85 ALA A CA 20
ATOM 29395 C C . ALA A 1 85 ? -7.278 10.683 2.461 1.00 0.00 85 ALA A C 20
ATOM 29396 O O . ALA A 1 85 ? -8.456 11.035 2.421 1.00 0.00 85 ALA A O 20
ATOM 29403 N N . GLY A 1 86 ? -6.905 9.407 2.492 1.00 0.00 86 GLY A N 20
ATOM 29404 C CA . GLY A 1 86 ? -7.894 8.345 2.480 1.00 0.00 86 GLY A CA 20
ATOM 29405 C C . GLY A 1 86 ? -8.953 8.526 3.548 1.00 0.00 86 GLY A C 20
ATOM 29406 O O . GLY A 1 86 ? -10.026 7.927 3.477 1.00 0.00 86 GLY A O 20
ATOM 29410 N N . GLY A 1 87 ? -8.653 9.355 4.543 1.00 0.00 87 GLY A N 20
ATOM 29411 C CA . GLY A 1 87 ? -9.598 9.597 5.618 1.00 0.00 87 GLY A CA 20
ATOM 29412 C C . GLY A 1 87 ? -9.183 8.931 6.915 1.00 0.00 87 GLY A C 20
ATOM 29413 O O . GLY A 1 87 ? -8.012 8.619 7.131 1.00 0.00 87 GLY A O 20
ATOM 29417 N N . PRO A 1 88 ? -10.159 8.705 7.807 1.00 0.00 88 PRO A N 20
ATOM 29418 C CA . PRO A 1 88 ? -9.914 8.071 9.106 1.00 0.00 88 PRO A CA 20
ATOM 29419 C C . PRO A 1 88 ? -9.560 6.594 8.972 1.00 0.00 88 PRO A C 20
ATOM 29420 O O . PRO A 1 88 ? -8.963 6.006 9.873 1.00 0.00 88 PRO A O 20
ATOM 29431 N N . GLN A 1 89 ? -9.932 6.001 7.842 1.00 0.00 89 GLN A N 20
ATOM 29432 C CA . GLN A 1 89 ? -9.654 4.592 7.591 1.00 0.00 89 GLN A CA 20
ATOM 29433 C C . GLN A 1 89 ? -8.493 4.431 6.615 1.00 0.00 89 GLN A C 20
ATOM 29434 O O . GLN A 1 89 ? -8.308 5.250 5.714 1.00 0.00 89 GLN A O 20
ATOM 29448 N N . LEU A 1 90 ? -7.712 3.373 6.801 1.00 0.00 90 LEU A N 20
ATOM 29449 C CA . LEU A 1 90 ? -6.568 3.104 5.937 1.00 0.00 90 LEU A CA 20
ATOM 29450 C C . LEU A 1 90 ? -6.827 1.889 5.052 1.00 0.00 90 LEU A C 20
ATOM 29451 O O . LEU A 1 90 ? -7.477 0.931 5.470 1.00 0.00 90 LEU A O 20
ATOM 29467 N N . HIS A 1 91 ? -6.311 1.934 3.828 1.00 0.00 91 HIS A N 20
ATOM 29468 C CA . HIS A 1 91 ? -6.484 0.835 2.884 1.00 0.00 91 HIS A CA 20
ATOM 29469 C C . HIS A 1 91 ? -5.247 0.674 2.006 1.00 0.00 91 HIS A C 20
ATOM 29470 O O . HIS A 1 91 ? -4.934 1.543 1.190 1.00 0.00 91 HIS A O 20
ATOM 29485 N N . LEU A 1 92 ? -4.547 -0.442 2.178 1.00 0.00 92 LEU A N 20
ATOM 29486 C CA . LEU A 1 92 ? -3.343 -0.717 1.401 1.00 0.00 92 LEU A CA 20
ATOM 29487 C C . LEU A 1 92 ? -3.396 -2.114 0.791 1.00 0.00 92 LEU A C 20
ATOM 29488 O O . LEU A 1 92 ? -3.727 -3.087 1.470 1.00 0.00 92 LEU A O 20
ATOM 29504 N N . VAL A 1 93 ? -3.066 -2.207 -0.493 1.00 0.00 93 VAL A N 20
ATOM 29505 C CA . VAL A 1 93 ? -3.073 -3.485 -1.194 1.00 0.00 93 VAL A CA 20
ATOM 29506 C C . VAL A 1 93 ? -1.693 -4.133 -1.168 1.00 0.00 93 VAL A C 20
ATOM 29507 O O . VAL A 1 93 ? -0.753 -3.640 -1.792 1.00 0.00 93 VAL A O 20
ATOM 29520 N N . ILE A 1 94 ? -1.579 -5.241 -0.444 1.00 0.00 94 ILE A N 20
ATOM 29521 C CA . ILE A 1 94 ? -0.315 -5.958 -0.338 1.00 0.00 94 ILE A CA 20
ATOM 29522 C C . ILE A 1 94 ? -0.444 -7.382 -0.867 1.00 0.00 94 ILE A C 20
ATOM 29523 O O . ILE A 1 94 ? -1.525 -7.971 -0.834 1.00 0.00 94 ILE A O 20
ATOM 29539 N N . ARG A 1 95 ? 0.665 -7.930 -1.353 1.00 0.00 95 ARG A N 20
ATOM 29540 C CA . ARG A 1 95 ? 0.676 -9.286 -1.888 1.00 0.00 95 ARG A CA 20
ATOM 29541 C C . ARG A 1 95 ? 1.874 -10.070 -1.360 1.00 0.00 95 ARG A C 20
ATOM 29542 O O . ARG A 1 95 ? 2.995 -9.908 -1.843 1.00 0.00 95 ARG A O 20
ATOM 29563 N N . ARG A 1 96 ? 1.630 -10.917 -0.366 1.00 0.00 96 ARG A N 20
ATOM 29564 C CA . ARG A 1 96 ? 2.689 -11.724 0.228 1.00 0.00 96 ARG A CA 20
ATOM 29565 C C . ARG A 1 96 ? 3.385 -12.573 -0.832 1.00 0.00 96 ARG A C 20
ATOM 29566 O O . ARG A 1 96 ? 2.824 -13.532 -1.361 1.00 0.00 96 ARG A O 20
ATOM 29587 N N . PRO A 1 97 ? 4.637 -12.213 -1.149 1.00 0.00 97 PRO A N 20
ATOM 29588 C CA . PRO A 1 97 ? 5.438 -12.928 -2.148 1.00 0.00 97 PRO A CA 20
ATOM 29589 C C . PRO A 1 97 ? 5.853 -14.316 -1.672 1.00 0.00 97 PRO A C 20
ATOM 29590 O O . PRO A 1 97 ? 5.570 -14.705 -0.538 1.00 0.00 97 PRO A O 20
ATOM 29601 N N . LEU A 1 98 ? 6.526 -15.058 -2.544 1.00 0.00 98 LEU A N 20
ATOM 29602 C CA . LEU A 1 98 ? 6.982 -16.404 -2.212 1.00 0.00 98 LEU A CA 20
ATOM 29603 C C . LEU A 1 98 ? 8.485 -16.422 -1.955 1.00 0.00 98 LEU A C 20
ATOM 29604 O O . LEU A 1 98 ? 9.283 -16.518 -2.887 1.00 0.00 98 LEU A O 20
ATOM 29620 N N . SER A 1 99 ? 8.864 -16.330 -0.684 1.00 0.00 99 SER A N 20
ATOM 29621 C CA . SER A 1 99 ? 10.272 -16.335 -0.304 1.00 0.00 99 SER A CA 20
ATOM 29622 C C . SER A 1 99 ? 10.424 -16.409 1.212 1.00 0.00 99 SER A C 20
ATOM 29623 O O . SER A 1 99 ? 9.762 -15.681 1.951 1.00 0.00 99 SER A O 20
ATOM 29631 N N . GLY A 1 100 ? 11.304 -17.295 1.670 1.00 0.00 100 GLY A N 20
ATOM 29632 C CA . GLY A 1 100 ? 11.529 -17.449 3.095 1.00 0.00 100 GLY A CA 20
ATOM 29633 C C . GLY A 1 100 ? 12.164 -16.222 3.718 1.00 0.00 100 GLY A C 20
ATOM 29634 O O . GLY A 1 100 ? 12.966 -15.527 3.093 1.00 0.00 100 GLY A O 20
ATOM 29638 N N . PRO A 1 101 ? 11.803 -15.939 4.978 1.00 0.00 101 PRO A N 20
ATOM 29639 C CA . PRO A 1 101 ? 12.331 -14.786 5.713 1.00 0.00 101 PRO A CA 20
ATOM 29640 C C . PRO A 1 101 ? 13.805 -14.950 6.068 1.00 0.00 101 PRO A C 20
ATOM 29641 O O . PRO A 1 101 ? 14.252 -16.044 6.412 1.00 0.00 101 PRO A O 20
ATOM 29652 N N . SER A 1 102 ? 14.555 -13.856 5.982 1.00 0.00 102 SER A N 20
ATOM 29653 C CA . SER A 1 102 ? 15.980 -13.879 6.291 1.00 0.00 102 SER A CA 20
ATOM 29654 C C . SER A 1 102 ? 16.342 -12.766 7.270 1.00 0.00 102 SER A C 20
ATOM 29655 O O . SER A 1 102 ? 17.077 -11.840 6.928 1.00 0.00 102 SER A O 20
ATOM 29663 N N . SER A 1 103 ? 15.820 -12.864 8.488 1.00 0.00 103 SER A N 20
ATOM 29664 C CA . SER A 1 103 ? 16.084 -11.864 9.516 1.00 0.00 103 SER A CA 20
ATOM 29665 C C . SER A 1 103 ? 17.421 -12.131 10.202 1.00 0.00 103 SER A C 20
ATOM 29666 O O . SER A 1 103 ? 17.904 -13.262 10.227 1.00 0.00 103 SER A O 20
ATOM 29674 N N . GLY A 1 104 ? 18.013 -11.079 10.759 1.00 0.00 104 GLY A N 20
ATOM 29675 C CA . GLY A 1 104 ? 19.288 -11.218 11.438 1.00 0.00 104 GLY A CA 20
ATOM 29676 C C . GLY A 1 104 ? 20.113 -9.948 11.390 1.00 0.00 104 GLY A C 20
ATOM 29677 O O . GLY A 1 104 ? 21.050 -9.837 10.600 1.00 0.00 104 GLY A O 20
#

Radius of gyration: 14.49 Å; Cα contacts (8 Å, |Δi|>4): 172; chains: 1; bounding box: 39×37×31 Å

Foldseek 3Di:
DDDPDDDDAQPKDKDKWFQDPPGQQWDWDAWADPVDHDFIFTDDHRPPGGQVVVVPHDTPWGFQAFPPHGCPVPTNVRSVVCQVVSPRMTITITGDDDDDDDDD

Nearest PDB structures (foldseek):
  2djt-assembly1_A  TM=8.691E-01  e=1.951E-17  Homo sapiens
  1wfv-assembly1_A  TM=7.766E-01  e=4.332E-08  Homo sapiens
  3rl7-assembly2_B  TM=8.630E-01  e=5.692E-06  Homo sapiens
  8cn1-assembly1_C  TM=8.660E-01  e=1.510E-05  Homo sapiens
  2jik-assembly2_B  TM=8.231E-01  e=2.012E-05  Homo sapiens

InterPro domains:
  IPR001478 PDZ domain [PF00595] (129-205)
  IPR001478 PDZ domain [PS50106] (125-209)
  IPR001478 PDZ domain [SM00228] (133-209)
  IPR030031 PDZ domain-containing protein MAGIX [PTHR47646] (1-334)
  IPR036034 PDZ superfamily [G3DSA:2.30.42.10] (113-212)
  IPR036034 PDZ superfamily [SSF50156] (113-212)

Organism: Homo sapiens (NCBI:txid9606)

Secondary structure (DSSP, 8-state):
-------S----EEEEEE--SSS--EEEE--EETTEE---EEEEE-TT-HHHHH-S--TT-BEEEETTEE-TT--HHHHHHHHHHT-SEEEEEE-----PPP--

Solvent-accessible surface area: 7482 Å² total; per-residue (Å²): 137,114,128,56,124,107,62,165,86,45,51,80,72,48,0,103,12,111,134,55,198,84,18,20,20,41,78,20,24,44,1,148,52,170,100,33,114,68,100,10,17,6,165,22,31,110,176,98,2,33,1,78,194,56,37,134,1,99,102,37,18,54,10,65,62,0,38,68,65,63,24,167,58,38,44,83,77,77,0,56,94,93,20,167,66,39,25,105,107,2,65,4,15,1,116,187,66,182,88,65,125,118,101,135

Sequence (104 aa):
GSSGSSGQASGHFSVELVRGYAGFGLTLGGGRDVAGDTPLAVRGLLKDGPAQRCGRLEVGDLVLHINGESTQGLTHAQAVERIRAGGPQLHLVIRRPLSGPSSGGSSGSSGQASGHFSVELVRGYAGFGLTLGGGRDVAGDTPLAVRGLLKDGPAQRCGRLEVGDLVLHINGESTQGLTHAQAVERIRAGGPQLHLVIRRPLSGPSSGGSSGSSGQASGHFSVELVRGYAGFGLTLGGGRDVAGDTPLAVRGLLKDGPAQRCGRLEVGDLVLHINGESTQGLTHAQAVERIRAGGPQLHLVIRRPLSGPSSGGSSGSSGQASGHFSVELVRGYAGFGLTLGGGRDVAGDTPLAVRGLLKDGPAQRCGRLEVGDLVLHINGESTQGLTHAQAVERIRAGGPQLHLVIRRPLSGPSSGGSSGSSGQASGHFSVELVRGYAGFGLTLGGGRDVAGDTPLAVRGLLKDGPAQRCGRLEVGDLVLHINGESTQGLTHAQAVERIRAGGPQLHLVIRRPLSGPSSGGSSGSSGQASGHFSVELVRGYAGFGLTLGGGRDVAGDTPLAVRGLLKDGPAQRCGRLEVGDLVLHINGESTQGLTHAQAVERIRAGGPQLHLVIRRPLSGPSSGGSSGSSGQASGHFSVELVRGYAGFGLTLGGGRDVAGDTPLAVRGLLKDGPAQRCGRLEVGDLVLHINGESTQGLTHAQAVERIRAGGPQLHLVIRRPLSGPSSGGSSGSSGQASGHFSVELVRGYAGFGLTLGGGRDVAGDTPLAVRGLLKDGPAQRCGRLEVGDLVLHINGESTQGLTHAQAVERIRAGGPQLHLVIRRPLSGPSSGGSSGSSGQASGHFSVELVRGYAGFGLTLGGGRDVAGDTPLAVRGLLKDGPAQRCGRLEVGDLVLHINGESTQGLTHAQAVERIRAGGPQLHLVIRRPLSGPSSGGSSGSSGQASGHFSVELVRGYAGFGLTLGGGRDVAGDTPLAVRGLLKDGPAQRCGRLEVGDLVLHINGESTQGLTHAQAVERIRAGGPQLHLVIRRPLSGPSSGGSSGSSGQASGHFSVELVRGYAGFGLTLGGGRDVAGDTPLAVRGLLKDGPAQRCGRLEVGDLVLHINGESTQGLTHAQAVERIRAGGPQLHLVIRRPLSGPSSGGSSGSSGQASGHFSVELVRGYAGFGLTLGGGRDVAGDTPLAVRGLLKDGPAQRCGRLEVGDLVLHINGESTQGLTHAQAVERIRAGGPQLHLVIRRPLSGPSSGGSSGSSGQASGHFSVELVRGYAGFGLTLGGGRDVAGDTPLAVRGLLKDGPAQRCGRLEVGDLVLHINGESTQGLTHAQAVERIRAGGPQLHLVIRRPLSGPSSGGSSGSSGQASGHFSVELVRGYAGFGLTLGGGRDVAGDTPLAVRGLLKDGPAQRCGRLEVGDLVLHINGESTQGLTHAQAVERIRAGGPQLHLVIRRPLSGPSSGGSSGSSGQASGHFSVELVRGYAGFGLTLGGGRDVAGDTPLAVRGLLKDGPAQRCGRLEVGDLVLHINGESTQGLTHAQAVERIRAGGPQLHLVIRRPLSGPSSGGSSGSSGQASGHFSVELVRGYAGFGLTLGGGRDVAGDTPLAVRGLLKDGPAQRCGRLEVGDLVLHINGESTQGLTHAQAVERIRAGGPQLHLVIRRPLSGPSSGGSSGSSGQASGHFSVELVRGYAGFGLTLGGGRDVAGDTPLAVRGLLKDGPAQRCGRLEVGDLVLHINGESTQGLTHAQAVERIRAGGPQLHLVIRRPLSGPSSGGSSGSSGQASGHFSVELVRGYAGFGLTLGGGRDVAGDTPLAVRGLLKDGPAQRCGRLEVGDLVLHINGESTQGLTHAQAVERIRAGGPQLHLVIRRPLSGPSSGGSSGSSGQASGHFSVELVRGYAGFGLTLGGGRDVAGDTPLAVRGLLKDGPAQRCGRLEVGDLVLHINGESTQGLTHAQAVERIRAGGPQLHLVIRRPLSGPSSGGSSGSSGQASGHFSVELVRGYAGFGLTLGGGRDVAGDTPLAVRGLLKDGPAQRCGRLEVGDLVLHINGESTQGLTHAQAVERIRAGGPQLHLVIRRPLSGPSSG

CATH classification: 2.30.42.10